Protein AF-0000000076448869 (afdb_homodimer)

Structure (mmCIF, N/CA/C/O backbone):
data_AF-0000000076448869-model_v1
#
loop_
_entity.id
_entity.type
_entity.pdbx_description
1 polymer 'Transmembrane protein 8B'
#
loop_
_atom_site.group_PDB
_atom_site.id
_atom_site.type_symbol
_atom_site.label_atom_id
_atom_site.label_alt_id
_atom_site.label_comp_id
_atom_site.label_asym_id
_atom_site.label_entity_id
_atom_site.label_seq_id
_atom_site.pdbx_PDB_ins_code
_atom_site.Cartn_x
_atom_site.Cartn_y
_atom_site.Cartn_z
_atom_site.occupancy
_atom_site.B_iso_or_equiv
_atom_site.auth_seq_id
_atom_site.auth_comp_id
_atom_site.auth_asym_id
_atom_site.auth_atom_id
_atom_site.pdbx_PDB_model_num
ATOM 1 N N . MET A 1 1 ? 81.25 -2.314 9.625 1 21.94 1 MET A N 1
ATOM 2 C CA . MET A 1 1 ? 81 -1.147 10.484 1 21.94 1 MET A CA 1
ATOM 3 C C . MET A 1 1 ? 79.562 -0.954 10.797 1 21.94 1 MET A C 1
ATOM 5 O O . MET A 1 1 ? 78.75 -0.859 9.891 1 21.94 1 MET A O 1
ATOM 9 N N . GLY A 1 2 ? 79 -1.509 12.008 1 24.66 2 GLY A N 1
ATOM 10 C CA . GLY A 1 2 ? 77.875 -1.874 12.781 1 24.66 2 GLY A CA 1
ATOM 11 C C . GLY A 1 2 ? 77.125 -0.675 13.32 1 24.66 2 GLY A C 1
ATOM 12 O O . GLY A 1 2 ? 77.625 0.064 14.164 1 24.66 2 GLY A O 1
ATOM 13 N N . PHE A 1 3 ? 76.375 0.107 12.383 1 25.16 3 PHE A N 1
ATOM 14 C CA . PHE A 1 3 ? 75.812 1.431 12.594 1 25.16 3 PHE A CA 1
ATOM 15 C C . PHE A 1 3 ? 74.812 1.417 13.766 1 25.16 3 PHE A C 1
ATOM 17 O O . PHE A 1 3 ? 73.938 0.539 13.852 1 25.16 3 PHE A O 1
ATOM 24 N N . ASN A 1 4 ? 75.125 2.025 14.953 1 22.28 4 ASN A N 1
ATOM 25 C CA . ASN A 1 4 ? 74.75 2.227 16.344 1 22.28 4 ASN A CA 1
ATOM 26 C C . ASN A 1 4 ? 73.5 3.025 16.469 1 22.28 4 ASN A C 1
ATOM 28 O O . ASN A 1 4 ? 73.5 4.258 16.484 1 22.28 4 ASN A O 1
ATOM 32 N N . LEU A 1 5 ? 72.375 2.801 15.703 1 22 5 LEU A N 1
ATOM 33 C CA . LEU A 1 5 ? 71.188 3.703 15.586 1 22 5 LEU A CA 1
ATOM 34 C C . LEU A 1 5 ? 70.438 3.762 16.891 1 22 5 LEU A C 1
ATOM 36 O O . LEU A 1 5 ? 69.312 3.219 16.984 1 22 5 LEU A O 1
ATOM 40 N N . ILE A 1 6 ? 70.938 3.512 18.203 1 23.3 6 ILE A N 1
ATOM 41 C CA . ILE A 1 6 ? 70.188 3.086 19.391 1 23.3 6 ILE A CA 1
ATOM 42 C C . ILE A 1 6 ? 69.5 4.293 20.031 1 23.3 6 ILE A C 1
ATOM 44 O O . ILE A 1 6 ? 68.688 4.141 20.953 1 23.3 6 ILE A O 1
ATOM 48 N N . LEU A 1 7 ? 69.875 5.57 19.797 1 21.94 7 LEU A N 1
ATOM 49 C CA . LEU A 1 7 ? 69.938 6.477 20.938 1 21.94 7 LEU A CA 1
ATOM 50 C C . LEU A 1 7 ? 68.562 7.023 21.234 1 21.94 7 LEU A C 1
ATOM 52 O O . LEU A 1 7 ? 68.375 7.695 22.25 1 21.94 7 LEU A O 1
ATOM 56 N N . TRP A 1 8 ? 67.562 7.25 20.297 1 25.33 8 TRP A N 1
ATOM 57 C CA . TRP A 1 8 ? 66.75 8.422 20.516 1 25.33 8 TRP A CA 1
ATOM 58 C C . TRP A 1 8 ? 65.625 8.125 21.516 1 25.33 8 TRP A C 1
ATOM 60 O O . TRP A 1 8 ? 64.5 7.77 21.141 1 25.33 8 TRP A O 1
ATOM 70 N N . CYS A 1 9 ? 65.75 7.27 22.672 1 24.88 9 CYS A N 1
ATOM 71 C CA . CYS A 1 9 ? 64.75 6.746 23.594 1 24.88 9 CYS A CA 1
ATOM 72 C C . CYS A 1 9 ? 64.125 7.855 24.469 1 24.88 9 CYS A C 1
ATOM 74 O O . CYS A 1 9 ? 63.312 7.602 25.328 1 24.88 9 CYS A O 1
ATOM 76 N N . HIS A 1 10 ? 64.875 8.969 24.797 1 25.09 10 HIS A N 1
ATOM 77 C CA . HIS A 1 10 ? 64.688 9.422 26.172 1 25.09 10 HIS A CA 1
ATOM 78 C C . HIS A 1 10 ? 63.375 10.141 26.391 1 25.09 10 HIS A C 1
ATOM 80 O O . HIS A 1 10 ? 62.906 10.227 27.531 1 25.09 10 HIS A O 1
ATOM 86 N N . HIS A 1 11 ? 63.062 11.297 25.75 1 31 11 HIS A N 1
ATOM 87 C CA . HIS A 1 11 ? 62.406 12.32 26.547 1 31 11 HIS A CA 1
ATOM 88 C C . HIS A 1 11 ? 60.906 12.031 26.672 1 31 11 HIS A C 1
ATOM 90 O O . HIS A 1 11 ? 60.188 12.055 25.688 1 31 11 HIS A O 1
ATOM 96 N N . PRO A 1 12 ? 60.469 11.25 27.781 1 34.34 12 PRO A N 1
ATOM 97 C CA . PRO A 1 12 ? 59.125 10.742 28.156 1 34.34 12 PRO A CA 1
ATOM 98 C C . PRO A 1 12 ? 58.125 11.859 28.375 1 34.34 12 PRO A C 1
ATOM 100 O O . PRO A 1 12 ? 56.906 11.594 28.5 1 34.34 12 PRO A O 1
ATOM 103 N N . ASN A 1 13 ? 58.656 13.039 28.75 1 35.62 13 ASN A N 1
ATOM 104 C CA . ASN A 1 13 ? 57.781 13.984 29.406 1 35.62 13 ASN A CA 1
ATOM 105 C C . ASN A 1 13 ? 56.75 14.555 28.422 1 35.62 13 ASN A C 1
ATOM 107 O O . ASN A 1 13 ? 55.844 15.281 28.828 1 35.62 13 ASN A O 1
ATOM 111 N N . LEU A 1 14 ? 57.219 14.625 27.141 1 33.03 14 LEU A N 1
ATOM 112 C CA . LEU A 1 14 ? 56.344 15.352 26.219 1 33.03 14 LEU A CA 1
ATOM 113 C C . LEU A 1 14 ? 55.031 14.609 26.031 1 33.03 14 LEU A C 1
ATOM 115 O O . LEU A 1 14 ? 54.031 15.203 25.609 1 33.03 14 LEU A O 1
ATOM 119 N N . VAL A 1 15 ? 55.125 13.227 26.234 1 35.81 15 VAL A N 1
ATOM 120 C CA . VAL A 1 15 ? 53.938 12.477 25.906 1 35.81 15 VAL A CA 1
ATOM 121 C C . VAL A 1 15 ? 52.844 12.773 26.938 1 35.81 15 VAL A C 1
ATOM 123 O O . VAL A 1 15 ? 51.656 12.773 26.625 1 35.81 15 VAL A O 1
ATOM 126 N N . LEU A 1 16 ? 53.375 13.047 28.203 1 36.34 16 LEU A N 1
ATOM 127 C CA . LEU A 1 16 ? 52.375 13.219 29.234 1 36.34 16 LEU A CA 1
ATOM 128 C C . LEU A 1 16 ? 51.594 14.508 29.016 1 36.34 16 LEU A C 1
ATOM 130 O O . LEU A 1 16 ? 50.375 14.57 29.297 1 36.34 16 LEU A O 1
ATOM 134 N N . SER A 1 17 ? 52.344 15.578 28.578 1 36.19 17 SER A N 1
ATOM 135 C CA . SER A 1 17 ? 51.625 16.844 28.453 1 36.19 17 SER A CA 1
ATOM 136 C C . SER A 1 17 ? 50.531 16.766 27.391 1 36.19 17 SER A C 1
ATOM 138 O O . SER A 1 17 ? 49.531 17.453 27.484 1 36.19 17 SER A O 1
ATOM 140 N N . VAL A 1 18 ? 50.906 16.031 26.297 1 36.81 18 VAL A N 1
ATOM 141 C CA . VAL A 1 18 ? 49.906 15.992 25.234 1 36.81 18 VAL A CA 1
ATOM 142 C C . VAL A 1 18 ? 48.688 15.211 25.719 1 36.81 18 VAL A C 1
ATOM 144 O O . VAL A 1 18 ? 47.562 15.453 25.266 1 36.81 18 VAL A O 1
ATOM 147 N N . LEU A 1 19 ? 48.938 14.219 26.656 1 34.59 19 LEU A N 1
ATOM 148 C CA . LEU A 1 19 ? 47.75 13.484 27.141 1 34.59 19 LEU A CA 1
ATOM 149 C C . LEU A 1 19 ? 46.875 14.375 28 1 34.59 19 LEU A C 1
ATOM 151 O O . LEU A 1 19 ? 45.656 14.203 28.031 1 34.59 19 LEU A O 1
ATOM 155 N N . VAL A 1 20 ? 47.562 15.266 28.844 1 36.88 20 VAL A N 1
ATOM 156 C CA . VAL A 1 20 ? 46.688 16.094 29.703 1 36.88 20 VAL A CA 1
ATOM 157 C C . VAL A 1 20 ? 45.875 17.031 28.844 1 36.88 20 VAL A C 1
ATOM 159 O O . VAL A 1 20 ? 44.688 17.281 29.141 1 36.88 20 VAL A O 1
ATOM 162 N N . LEU A 1 21 ? 46.531 17.625 27.734 1 32.19 21 LEU A N 1
ATOM 163 C CA . LEU A 1 21 ? 45.719 18.562 26.969 1 32.19 21 LEU A CA 1
ATOM 164 C C . LEU A 1 21 ? 44.562 17.844 26.281 1 32.19 21 LEU A C 1
ATOM 166 O O . LEU A 1 21 ? 43.5 18.438 26.062 1 32.19 21 LEU A O 1
ATOM 170 N N . PHE A 1 22 ? 44.844 16.547 25.828 1 33.25 22 PHE A N 1
ATOM 171 C CA . PHE A 1 22 ? 43.719 15.914 25.172 1 33.25 22 PHE A CA 1
ATOM 172 C C . PHE A 1 22 ? 42.594 15.617 26.156 1 33.25 22 PHE A C 1
ATOM 174 O O . PHE A 1 22 ? 41.469 15.367 25.766 1 33.25 22 PHE A O 1
ATOM 181 N N . SER A 1 23 ? 42.969 15.336 27.469 1 31.2 23 SER A N 1
ATOM 182 C CA . SER A 1 23 ? 41.844 15.094 28.375 1 31.2 23 SER A CA 1
ATOM 183 C C . SER A 1 23 ? 41 16.344 28.562 1 31.2 23 SER A C 1
ATOM 185 O O . SER A 1 23 ? 39.875 16.281 29.047 1 31.2 23 SER A O 1
ATOM 187 N N . CYS A 1 24 ? 41.688 17.516 28.625 1 28.83 24 CYS A N 1
ATOM 188 C CA . CYS A 1 24 ? 40.875 18.688 28.938 1 28.83 24 CYS A CA 1
ATOM 189 C C . CYS A 1 24 ? 39.875 18.984 27.812 1 28.83 24 CYS A C 1
ATOM 191 O O . CYS A 1 24 ? 39 19.844 27.953 1 28.83 24 CYS A O 1
ATOM 193 N N . SER A 1 25 ? 40.344 18.703 26.578 1 29.27 25 SER A N 1
ATOM 194 C CA . SER A 1 25 ? 39.406 19.203 25.578 1 29.27 25 SER A CA 1
ATOM 195 C C . SER A 1 25 ? 38.062 18.484 25.641 1 29.27 25 SE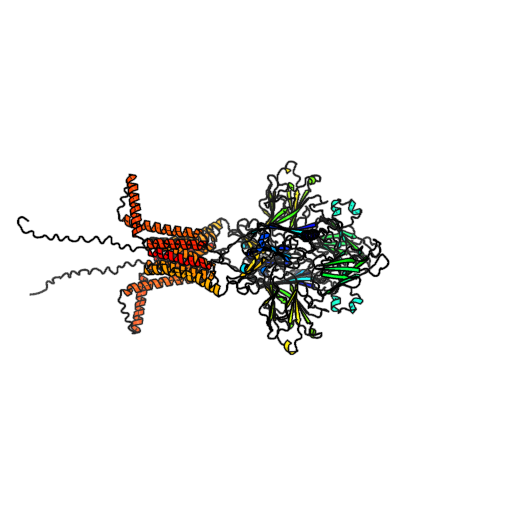R A C 1
ATOM 197 O O . SER A 1 25 ? 37.156 18.781 24.859 1 29.27 25 SER A O 1
ATOM 199 N N . PHE A 1 26 ? 38.094 17.328 26.25 1 27.73 26 PHE A N 1
ATOM 200 C CA . PHE A 1 26 ? 36.781 16.703 26.203 1 27.73 26 PHE A CA 1
ATOM 201 C C . PHE A 1 26 ? 35.812 17.438 27.109 1 27.73 26 PHE A C 1
ATOM 203 O O . PHE A 1 26 ? 34.688 16.953 27.344 1 27.73 26 PHE A O 1
ATOM 210 N N . CYS A 1 27 ? 36.344 18.312 28.016 1 25.72 27 CYS A N 1
ATOM 211 C CA . CYS A 1 27 ? 35.25 18.922 28.75 1 25.72 27 CYS A CA 1
ATOM 212 C C . CYS A 1 27 ? 34.344 19.703 27.828 1 25.72 27 CYS A C 1
ATOM 214 O O . CYS A 1 27 ? 34.594 20.875 27.547 1 25.72 27 CYS A O 1
ATOM 216 N N . LEU A 1 28 ? 34.188 19.312 26.672 1 24.16 28 LEU A N 1
ATOM 217 C CA . LEU A 1 28 ? 33.156 20.078 25.984 1 24.16 28 LEU A CA 1
ATOM 218 C C . LEU A 1 28 ? 32.031 20.469 26.969 1 24.16 28 LEU A C 1
ATOM 220 O O . LEU A 1 28 ? 31.719 19.703 27.891 1 24.16 28 LEU A O 1
ATOM 224 N N . PHE A 1 29 ? 31.734 21.781 26.984 1 25.17 29 PHE A N 1
ATOM 225 C CA . PHE A 1 29 ? 30.75 22.609 27.656 1 25.17 29 PHE A CA 1
ATOM 226 C C . PHE A 1 29 ? 29.375 21.953 27.641 1 25.17 29 PHE A C 1
ATOM 228 O O . PHE A 1 29 ? 28.766 21.781 26.578 1 25.17 29 PHE A O 1
ATOM 235 N N . SER A 1 30 ? 29.219 20.922 28.453 1 25.03 30 SER A N 1
ATOM 236 C CA . SER A 1 30 ? 27.828 20.844 28.859 1 25.03 30 SER A CA 1
ATOM 237 C C . SER A 1 30 ? 27.328 22.172 29.391 1 25.03 30 SER A C 1
ATOM 239 O O . SER A 1 30 ? 27.656 22.562 30.516 1 25.03 30 SER A O 1
ATOM 241 N N . ALA A 1 31 ? 27.609 23.312 28.734 1 26.41 31 ALA A N 1
ATOM 242 C CA . ALA A 1 31 ? 26.844 24.469 29.219 1 26.41 31 ALA A CA 1
ATOM 243 C C . ALA A 1 31 ? 25.438 24.062 29.609 1 26.41 31 ALA A C 1
ATOM 245 O O . ALA A 1 31 ? 24.594 23.781 28.75 1 26.41 31 ALA A O 1
ATOM 246 N N . ASN A 1 32 ? 25.344 23.391 30.703 1 26.11 32 ASN A N 1
ATOM 247 C CA . ASN A 1 32 ? 24.172 23.469 31.562 1 26.11 32 ASN A CA 1
ATOM 248 C C . ASN A 1 32 ? 23.828 24.922 31.906 1 26.11 32 ASN A C 1
ATOM 250 O O . ASN A 1 32 ? 24.297 25.469 32.906 1 26.11 32 ASN A O 1
ATOM 254 N N . ASP A 1 33 ? 24.156 25.953 31.156 1 27.92 33 ASP A N 1
ATOM 255 C CA . ASP A 1 33 ? 23.594 27.203 31.672 1 27.92 33 ASP A CA 1
ATOM 256 C C . ASP A 1 33 ? 22.219 26.969 32.281 1 27.92 33 ASP A C 1
ATOM 258 O O . ASP A 1 33 ? 21.391 26.234 31.719 1 27.92 33 ASP A O 1
ATOM 262 N N . GLU A 1 34 ? 22.172 27.094 33.594 1 27.84 34 GLU A N 1
ATOM 263 C CA . GLU A 1 34 ? 21.031 27.281 34.469 1 27.84 34 GLU A CA 1
ATOM 264 C C . GLU A 1 34 ? 20.016 28.25 33.875 1 27.84 34 GLU A C 1
ATOM 266 O O . GLU A 1 34 ? 20.047 29.453 34.156 1 27.84 34 GLU A O 1
ATOM 271 N N . VAL A 1 35 ? 19.969 28.5 32.656 1 32.06 35 VAL A N 1
ATOM 272 C CA . VAL A 1 35 ? 18.75 29.234 32.312 1 32.06 35 VAL A CA 1
ATOM 273 C C . VAL A 1 35 ? 17.594 28.75 33.188 1 32.06 35 VAL A C 1
ATOM 275 O O . VAL A 1 35 ? 17.547 27.578 33.562 1 32.06 35 VAL A O 1
ATOM 278 N N . GLY A 1 36 ? 16.969 29.625 33.938 1 32.59 36 GLY A N 1
ATOM 279 C CA . GLY A 1 36 ? 15.758 29.406 34.719 1 32.59 36 GLY A CA 1
ATOM 280 C C . GLY A 1 36 ? 14.945 28.219 34.25 1 32.59 36 GLY A C 1
ATOM 281 O O . GLY A 1 36 ? 14.547 28.156 33.062 1 32.59 36 GLY A O 1
ATOM 282 N N . THR A 1 37 ? 15.195 27 34.688 1 38.38 37 THR A N 1
ATOM 283 C CA . THR A 1 37 ? 14.812 25.609 34.5 1 38.38 37 THR A CA 1
ATOM 284 C C . THR A 1 37 ? 13.289 25.469 34.406 1 38.38 37 THR A C 1
ATOM 286 O O . THR A 1 37 ? 12.719 24.547 35 1 38.38 37 THR A O 1
ATOM 289 N N . GLY A 1 38 ? 12.547 26.469 34.531 1 43.28 38 GLY A N 1
ATOM 290 C CA . GLY A 1 38 ? 11.148 26.062 34.5 1 43.28 38 GLY A CA 1
ATOM 291 C C . GLY A 1 38 ? 10.812 25.156 33.344 1 43.28 38 GLY A C 1
ATOM 292 O O . GLY A 1 38 ? 10.906 25.547 32.188 1 43.28 38 GLY A O 1
ATOM 293 N N . GLU A 1 39 ? 11.242 23.859 33.469 1 54.69 39 GLU A N 1
ATOM 294 C CA . GLU A 1 39 ? 10.852 22.828 32.531 1 54.69 39 GLU A CA 1
ATOM 295 C C . GLU A 1 39 ? 9.375 22.938 32.156 1 54.69 39 GLU A C 1
ATOM 297 O O . GLU A 1 39 ? 8.508 22.891 33.031 1 54.69 39 GLU A O 1
ATOM 302 N N . GLY A 1 40 ? 9.164 23.641 31.094 1 62.41 40 GLY A N 1
ATOM 303 C CA . GLY A 1 40 ? 7.797 23.656 30.609 1 62.41 40 GLY A CA 1
ATOM 304 C C . GLY A 1 40 ? 7.219 22.266 30.406 1 62.41 40 GLY A C 1
ATOM 305 O O . GLY A 1 40 ? 7.961 21.281 30.344 1 62.41 40 GLY A O 1
ATOM 306 N N . GLU A 1 41 ? 6.047 22.125 30.703 1 75.44 41 GLU A N 1
ATOM 307 C CA . GLU A 1 41 ? 5.324 20.859 30.562 1 75.44 41 GLU A CA 1
ATOM 308 C C . GLU A 1 41 ? 5.188 20.469 29.094 1 75.44 41 GLU A C 1
ATOM 310 O O . GLU A 1 41 ? 4.93 21.312 28.234 1 75.44 41 GLU A O 1
ATOM 315 N N . THR A 1 42 ? 5.789 19.281 28.797 1 84.44 42 THR A N 1
ATOM 316 C CA . THR A 1 42 ? 5.637 18.734 27.453 1 84.44 42 THR A CA 1
ATOM 317 C C . THR A 1 42 ? 4.574 17.641 27.438 1 84.44 42 THR A C 1
ATOM 319 O O . THR A 1 42 ? 4.23 17.078 28.484 1 84.44 42 THR A O 1
ATOM 322 N N . PHE A 1 43 ? 3.936 17.531 26.312 1 85.25 43 PHE A N 1
ATOM 323 C CA . PHE A 1 43 ? 3.033 16.406 26.125 1 85.25 43 PHE A CA 1
ATOM 324 C C . PHE A 1 43 ? 3.436 15.578 24.906 1 85.25 43 PHE A C 1
ATOM 326 O O . PHE A 1 43 ? 4.145 16.078 24.031 1 85.25 43 PHE A O 1
ATOM 333 N N . THR A 1 44 ? 3.061 14.297 24.938 1 89.56 44 THR A N 1
ATOM 334 C CA . THR A 1 44 ? 3.41 13.398 23.844 1 89.56 44 THR A CA 1
ATOM 335 C C . THR A 1 44 ? 2.406 13.516 22.703 1 89.56 44 THR A C 1
ATOM 337 O O . THR A 1 44 ? 1.201 13.367 22.906 1 89.56 44 THR A O 1
ATOM 340 N N . VAL A 1 45 ? 2.939 13.891 21.562 1 90.38 45 VAL A N 1
ATOM 341 C CA . VAL A 1 45 ? 2.107 14.016 20.359 1 90.38 45 VAL A CA 1
ATOM 342 C C . VAL A 1 45 ? 1.876 12.633 19.75 1 90.38 45 VAL A C 1
ATOM 344 O O . VAL A 1 45 ? 0.752 12.305 19.359 1 90.38 45 VAL A O 1
ATOM 347 N N . SER A 1 46 ? 2.912 11.898 19.625 1 92.62 46 SER A N 1
ATOM 348 C CA . SER A 1 46 ? 2.832 10.547 19.078 1 92.62 46 SER A CA 1
ATOM 349 C C . SER A 1 46 ? 3.891 9.641 19.703 1 92.62 46 SER A C 1
ATOM 351 O O . SER A 1 46 ? 4.98 10.102 20.047 1 92.62 46 SER A O 1
ATOM 353 N N . SER A 1 47 ? 3.5 8.438 19.938 1 94.06 47 SER A N 1
ATOM 354 C CA . SER A 1 47 ? 4.398 7.426 20.484 1 94.06 47 SER A CA 1
ATOM 355 C C . SER A 1 47 ? 4.176 6.07 19.828 1 94.06 47 SER A C 1
ATOM 357 O O . SER A 1 47 ? 3.088 5.5 19.922 1 94.06 47 SER A O 1
ATOM 359 N N . PHE A 1 48 ? 5.242 5.555 19.203 1 95.5 48 PHE A N 1
ATOM 360 C CA . PHE A 1 48 ? 5.145 4.305 18.453 1 95.5 48 PHE A CA 1
ATOM 361 C C . PHE A 1 48 ? 6.176 3.297 18.953 1 95.5 48 PHE A C 1
ATOM 363 O O . PHE A 1 48 ? 7.32 3.658 19.234 1 95.5 48 PHE A O 1
ATOM 370 N N . ARG A 1 49 ? 5.75 2.133 19.156 1 94.12 49 ARG A N 1
ATOM 371 C CA . ARG A 1 49 ? 6.656 1.006 19.359 1 94.12 49 ARG A CA 1
ATOM 372 C C . ARG A 1 49 ? 6.523 -0.009 18.219 1 94.12 49 ARG A C 1
ATOM 374 O O . ARG A 1 49 ? 5.422 -0.477 17.938 1 94.12 49 ARG A O 1
ATOM 381 N N . TYR A 1 50 ? 7.586 -0.309 17.609 1 94.75 50 TYR A N 1
ATOM 382 C CA . TYR A 1 50 ? 7.598 -1.264 16.5 1 94.75 50 TYR A CA 1
ATOM 383 C C . TYR A 1 50 ? 8.055 -2.639 16.969 1 94.75 50 TYR A C 1
ATOM 385 O O . TYR A 1 50 ? 9 -2.748 17.766 1 94.75 50 TYR A O 1
ATOM 393 N N . PRO A 1 51 ? 7.336 -3.662 16.547 1 91.62 51 PRO A N 1
ATOM 394 C CA . PRO A 1 51 ? 7.723 -5.016 16.953 1 91.62 51 PRO A CA 1
ATOM 395 C C . PRO A 1 51 ? 9.031 -5.473 16.328 1 91.62 51 PRO A C 1
ATOM 397 O O . PRO A 1 51 ? 9.578 -4.793 15.453 1 91.62 51 PRO A O 1
ATOM 400 N N . ALA A 1 52 ? 9.516 -6.586 16.844 1 93.81 52 ALA A N 1
ATOM 401 C CA . ALA A 1 52 ? 10.742 -7.152 16.297 1 93.81 52 ALA A CA 1
ATOM 402 C C . ALA A 1 52 ? 10.602 -7.445 14.812 1 93.81 52 ALA A C 1
ATOM 404 O O . ALA A 1 52 ? 9.711 -8.188 14.406 1 93.81 52 ALA A O 1
ATOM 405 N N . THR A 1 53 ? 11.414 -6.762 14.023 1 93.88 53 THR A N 1
ATOM 406 C CA . THR A 1 53 ? 11.422 -6.918 12.57 1 93.88 53 THR A CA 1
ATOM 407 C C . THR A 1 53 ? 12.75 -7.508 12.102 1 93.88 53 THR A C 1
ATOM 409 O O . THR A 1 53 ? 13.82 -6.977 12.414 1 93.88 53 THR A O 1
ATOM 412 N N . ARG A 1 54 ? 12.609 -8.531 11.391 1 95.62 54 ARG A N 1
ATOM 413 C CA . ARG A 1 54 ? 13.797 -9.211 10.867 1 95.62 54 ARG A CA 1
ATOM 414 C C . ARG A 1 54 ? 14.117 -8.75 9.453 1 95.62 54 ARG A C 1
ATOM 416 O O . ARG A 1 54 ? 13.242 -8.75 8.586 1 95.62 54 ARG A O 1
ATOM 423 N N . LEU A 1 55 ? 15.297 -8.297 9.219 1 96.31 55 LEU A N 1
ATOM 424 C CA . LEU A 1 55 ? 15.789 -7.934 7.895 1 96.31 55 LEU A CA 1
ATOM 425 C C . LEU A 1 55 ? 16.734 -9 7.355 1 96.31 55 LEU A C 1
ATOM 427 O O . LEU A 1 55 ? 17.812 -9.227 7.918 1 96.31 55 LEU A O 1
ATOM 431 N N . ARG A 1 56 ? 16.406 -9.703 6.191 1 95 56 ARG A N 1
ATOM 432 C CA . ARG A 1 56 ? 17.25 -10.672 5.492 1 95 56 ARG A CA 1
ATOM 433 C C . ARG A 1 56 ? 18.375 -9.969 4.75 1 95 56 ARG A C 1
ATOM 435 O O . ARG A 1 56 ? 18.422 -8.742 4.688 1 95 56 ARG A O 1
ATOM 442 N N . PRO A 1 57 ? 19.188 -10.742 4.16 1 93.44 57 PRO A N 1
ATOM 443 C CA . PRO A 1 57 ? 20.281 -10.117 3.404 1 93.44 57 PRO A CA 1
ATOM 444 C C . PRO A 1 57 ? 19.781 -9.227 2.27 1 93.44 57 PRO A C 1
ATOM 446 O O . PRO A 1 57 ? 18.906 -9.641 1.503 1 93.44 57 PRO A O 1
ATOM 449 N N . PHE A 1 58 ? 20.266 -8.016 2.211 1 93.12 58 PHE A N 1
ATOM 450 C CA . PHE A 1 58 ? 20.031 -7.035 1.154 1 93.12 58 PHE A CA 1
ATOM 451 C C . PHE A 1 58 ? 18.672 -6.363 1.329 1 93.12 58 PHE A C 1
ATOM 453 O O . PHE A 1 58 ? 18.25 -5.586 0.473 1 93.12 58 PHE A O 1
ATOM 460 N N . ASP A 1 59 ? 18.047 -6.691 2.465 1 94.75 59 ASP A N 1
ATOM 461 C CA . ASP A 1 59 ? 16.734 -6.09 2.713 1 94.75 59 ASP A CA 1
ATOM 462 C C . ASP A 1 59 ? 16.875 -4.664 3.246 1 94.75 59 ASP A C 1
ATOM 464 O O . ASP A 1 59 ? 17.953 -4.27 3.688 1 94.75 59 ASP A O 1
ATOM 468 N N . LEU A 1 60 ? 15.859 -3.945 3.115 1 95.56 60 LEU A N 1
ATOM 469 C CA . LEU A 1 60 ? 15.781 -2.598 3.672 1 95.56 60 LEU A CA 1
ATOM 470 C C . LEU A 1 60 ? 14.406 -2.344 4.289 1 95.56 60 LEU A C 1
ATOM 472 O O . LEU A 1 60 ? 13.422 -2.971 3.898 1 95.56 60 LEU A O 1
ATOM 476 N N . ARG A 1 61 ? 14.367 -1.534 5.316 1 96.69 61 ARG A N 1
ATOM 477 C CA . ARG A 1 61 ? 13.125 -1.09 5.945 1 96.69 61 ARG A CA 1
ATOM 478 C C . ARG A 1 61 ? 13.203 0.385 6.324 1 96.69 61 ARG A C 1
ATOM 480 O O . ARG A 1 61 ? 14.211 0.84 6.867 1 96.69 61 ARG A O 1
ATOM 487 N N . TYR A 1 62 ? 12.195 1.105 5.957 1 97 62 TYR A N 1
ATOM 488 C CA . TYR A 1 62 ? 12.117 2.512 6.336 1 97 62 TYR A CA 1
ATOM 489 C C . TYR A 1 62 ? 11.125 2.719 7.473 1 97 62 TYR A C 1
ATOM 491 O O . TYR A 1 62 ? 10.117 2.016 7.559 1 97 62 TYR A O 1
ATOM 499 N N . ILE A 1 63 ? 11.398 3.654 8.352 1 97 63 ILE A N 1
ATOM 500 C CA . ILE A 1 63 ? 10.477 4.168 9.359 1 97 63 ILE A CA 1
ATOM 501 C C . ILE A 1 63 ? 10.203 5.648 9.102 1 97 63 ILE A C 1
ATOM 503 O O . ILE A 1 63 ? 11.133 6.457 9.047 1 97 63 ILE A O 1
ATOM 507 N N . ARG A 1 64 ? 8.984 5.945 8.891 1 96.19 64 ARG A N 1
ATOM 508 C CA . ARG A 1 64 ? 8.578 7.332 8.688 1 96.19 64 ARG A CA 1
ATOM 509 C C . ARG A 1 64 ? 8.133 7.973 9.992 1 96.19 64 ARG A C 1
ATOM 511 O O . ARG A 1 64 ? 7.359 7.383 10.75 1 96.19 64 ARG A O 1
ATOM 518 N N . VAL A 1 65 ? 8.594 9.172 10.281 1 95.81 65 VAL A N 1
ATOM 519 C CA . VAL A 1 65 ? 8.211 9.922 11.477 1 95.81 65 VAL A CA 1
ATOM 520 C C . VAL A 1 65 ? 7.711 11.305 11.07 1 95.81 65 VAL A C 1
ATOM 522 O O . VAL A 1 65 ? 8.406 12.047 10.383 1 95.81 65 VAL A O 1
ATOM 525 N N . ASP A 1 66 ? 6.574 11.633 11.484 1 94.38 66 ASP A N 1
ATOM 526 C CA . ASP A 1 66 ? 5.992 12.945 11.211 1 94.38 66 ASP A CA 1
ATOM 527 C C . ASP A 1 66 ? 6.191 13.891 12.398 1 94.38 66 ASP A C 1
ATOM 529 O O . ASP A 1 66 ? 5.77 13.594 13.516 1 94.38 66 ASP A O 1
ATOM 533 N N . LEU A 1 67 ? 6.797 15 12.148 1 93.69 67 LEU A N 1
ATOM 534 C CA . LEU A 1 67 ? 7.031 16.031 13.156 1 93.69 67 LEU A CA 1
ATOM 535 C C . LEU A 1 67 ? 6.18 17.266 12.883 1 93.69 67 LEU A C 1
ATOM 537 O O . LEU A 1 67 ? 6.406 17.969 11.898 1 93.69 67 LEU A O 1
ATOM 541 N N . PRO A 1 68 ? 5.266 17.531 13.703 1 89.25 68 PRO A N 1
ATOM 542 C CA . PRO A 1 68 ? 4.496 18.766 13.516 1 89.25 68 PRO A CA 1
ATOM 543 C C . PRO A 1 68 ? 5.332 20.016 13.719 1 89.25 68 PRO A C 1
ATOM 545 O O . PRO A 1 68 ? 6.402 19.969 14.328 1 89.25 68 PRO A O 1
ATOM 548 N N . PRO A 1 69 ? 4.867 21.156 13.188 1 84.56 69 PRO A N 1
ATOM 549 C CA . PRO A 1 69 ? 5.652 22.391 13.281 1 84.56 69 PRO A CA 1
ATOM 550 C C . PRO A 1 69 ? 5.875 22.828 14.727 1 84.56 69 PRO A C 1
ATOM 552 O O . PRO A 1 69 ? 6.824 23.562 15.016 1 84.56 69 PRO A O 1
ATOM 555 N N . TRP A 1 70 ? 5.066 22.375 15.672 1 83.5 70 TRP A N 1
ATOM 556 C CA . TRP A 1 70 ? 5.164 22.844 17.062 1 83.5 70 TRP A CA 1
ATOM 557 C C . TRP A 1 70 ? 5.816 21.781 17.938 1 83.5 70 TRP A C 1
ATOM 559 O O . TRP A 1 70 ? 5.723 21.844 19.172 1 83.5 70 TRP A O 1
ATOM 569 N N . PHE A 1 71 ? 6.516 20.797 17.359 1 90.12 71 PHE A N 1
ATOM 570 C CA . PHE A 1 71 ? 7.137 19.75 18.172 1 90.12 71 PHE A CA 1
ATOM 571 C C . PHE A 1 71 ? 8.312 20.297 18.953 1 90.12 71 PHE A C 1
ATOM 573 O O . PHE A 1 71 ? 8.883 21.328 18.594 1 90.12 71 PHE A O 1
ATOM 580 N N . SER A 1 72 ? 8.68 19.641 20.016 1 89.88 72 SER A N 1
ATOM 581 C CA . SER A 1 72 ? 9.805 20.062 20.844 1 89.88 72 SER A CA 1
ATOM 582 C C . SER A 1 72 ? 10.977 19.094 20.734 1 89.88 72 SER A C 1
ATOM 584 O O . SER A 1 72 ? 12.125 19.5 20.594 1 89.88 72 SER A O 1
ATOM 586 N N . ALA A 1 73 ? 10.586 17.812 20.781 1 91.12 73 ALA A N 1
ATOM 587 C CA . ALA A 1 73 ? 11.672 16.828 20.766 1 91.12 73 ALA A CA 1
ATOM 588 C C . ALA A 1 73 ? 11.219 15.523 20.109 1 91.12 73 ALA A C 1
ATOM 590 O O . ALA A 1 73 ? 10.039 15.18 20.141 1 91.12 73 ALA A O 1
ATOM 591 N N . LEU A 1 74 ? 12.18 14.875 19.5 1 93.25 74 LEU A N 1
ATOM 592 C CA . LEU A 1 74 ? 12.023 13.539 18.938 1 93.25 74 LEU A CA 1
ATOM 593 C C . LEU A 1 74 ? 12.938 12.547 19.641 1 93.25 74 LEU A C 1
ATOM 595 O O . LEU A 1 74 ? 14.156 12.742 19.703 1 93.25 74 LEU A O 1
ATOM 599 N N . SER A 1 75 ? 12.375 11.523 20.25 1 93.12 75 SER A N 1
ATOM 600 C CA . SER A 1 75 ? 13.148 10.484 20.922 1 93.12 75 SER A CA 1
ATOM 601 C C . SER A 1 75 ? 13.117 9.172 20.141 1 93.12 75 SER A C 1
ATOM 603 O O . SER A 1 75 ? 12.047 8.672 19.812 1 93.12 75 SER A O 1
ATOM 605 N N . ILE A 1 76 ? 14.289 8.633 19.891 1 94.25 76 ILE A N 1
ATOM 606 C CA . ILE A 1 76 ? 14.422 7.379 19.156 1 94.25 76 ILE A CA 1
ATOM 607 C C . ILE A 1 76 ? 15.211 6.371 19.984 1 94.25 76 ILE A C 1
ATOM 609 O O . ILE A 1 76 ? 16.312 6.676 20.469 1 94.25 76 ILE A O 1
ATOM 613 N N . ALA A 1 77 ? 14.648 5.246 20.234 1 94.5 77 ALA A N 1
ATOM 614 C CA . ALA A 1 77 ? 15.328 4.125 20.875 1 94.5 77 ALA A CA 1
ATOM 615 C C . ALA A 1 77 ? 15.242 2.865 20.031 1 94.5 77 ALA A C 1
ATOM 617 O O . ALA A 1 77 ? 14.148 2.361 19.766 1 94.5 77 ALA A O 1
ATOM 618 N N . LEU A 1 78 ? 16.406 2.371 19.625 1 94.44 78 LEU A N 1
ATOM 619 C CA . LEU A 1 78 ? 16.469 1.181 18.781 1 94.44 78 LEU A CA 1
ATOM 620 C C . LEU A 1 78 ? 17.312 0.096 19.438 1 94.44 78 LEU A C 1
ATOM 622 O O . LEU A 1 78 ? 18.438 0.357 19.859 1 94.44 78 LEU A O 1
ATOM 626 N N . ASN A 1 79 ? 16.734 -1.088 19.547 1 95.12 79 ASN A N 1
ATOM 627 C CA . ASN A 1 79 ? 17.438 -2.271 20.016 1 95.12 79 ASN A CA 1
ATOM 628 C C . ASN A 1 79 ? 17.547 -3.338 18.938 1 95.12 79 ASN A C 1
ATOM 630 O O . ASN A 1 79 ? 16.547 -3.68 18.297 1 95.12 79 ASN A O 1
ATOM 634 N N . SER A 1 80 ? 18.75 -3.793 18.672 1 94.88 80 SER A N 1
ATOM 635 C CA . SER A 1 80 ? 18.969 -4.809 17.656 1 94.88 80 SER A CA 1
ATOM 636 C C . SER A 1 80 ? 19.797 -5.973 18.203 1 94.88 80 SER A C 1
ATOM 638 O O . SER A 1 80 ? 20.312 -5.91 19.312 1 94.88 80 SER A O 1
ATOM 640 N N . ASP A 1 81 ? 19.844 -7.078 17.469 1 94.31 81 ASP A N 1
ATOM 641 C CA . ASP A 1 81 ? 20.625 -8.242 17.859 1 94.31 81 ASP A CA 1
ATOM 642 C C . ASP A 1 81 ? 21.984 -8.258 17.141 1 94.31 81 ASP A C 1
ATOM 644 O O . ASP A 1 81 ? 22.656 -9.281 17.125 1 94.31 81 ASP A O 1
ATOM 648 N N . VAL A 1 82 ? 22.297 -7.133 16.562 1 90.31 82 VAL A N 1
ATOM 649 C CA . VAL A 1 82 ? 23.578 -7.02 15.891 1 90.31 82 VAL A CA 1
ATOM 650 C C . VAL A 1 82 ? 24.703 -6.977 16.922 1 90.31 82 VAL A C 1
ATOM 652 O O . VAL A 1 82 ? 24.656 -6.18 17.859 1 90.31 82 VAL A O 1
ATOM 655 N N . ASP A 1 83 ? 25.625 -7.895 16.875 1 81.69 83 ASP A N 1
ATOM 656 C CA . ASP A 1 83 ? 26.766 -7.945 17.766 1 81.69 83 ASP A CA 1
ATOM 657 C C . ASP A 1 83 ? 28.062 -7.633 17.016 1 81.69 83 ASP A C 1
ATOM 659 O O . ASP A 1 83 ? 28.859 -8.531 16.75 1 81.69 83 ASP A O 1
ATOM 663 N N . LEU A 1 84 ? 28.062 -6.477 16.484 1 76.19 84 LEU A N 1
ATOM 664 C CA . LEU A 1 84 ? 29.281 -6.117 15.766 1 76.19 84 LEU A CA 1
ATOM 665 C C . LEU A 1 84 ? 30.266 -5.383 16.672 1 76.19 84 LEU A C 1
ATOM 667 O O . LEU A 1 84 ? 29.875 -4.473 17.406 1 76.19 84 LEU A O 1
ATOM 671 N N . ASP A 1 85 ? 31.406 -6.023 16.906 1 68.19 85 ASP A N 1
ATOM 672 C CA . ASP A 1 85 ? 32.469 -5.352 17.641 1 68.19 85 ASP A CA 1
ATOM 673 C C . ASP A 1 85 ? 32.969 -4.121 16.875 1 68.19 85 ASP A C 1
ATOM 675 O O . ASP A 1 85 ? 33.219 -4.188 15.672 1 68.19 85 ASP A O 1
ATOM 679 N N . VAL A 1 86 ? 32.875 -3 17.453 1 62.34 86 VAL A N 1
ATOM 680 C CA . VAL A 1 86 ? 33.25 -1.713 16.875 1 62.34 86 VAL A CA 1
ATOM 681 C C . VAL A 1 86 ? 34.656 -1.815 16.25 1 62.34 86 VAL A C 1
ATOM 683 O O . VAL A 1 86 ? 34.906 -1.22 15.203 1 62.34 86 VAL A O 1
ATOM 686 N N . SER A 1 87 ? 35.531 -2.619 16.828 1 63 87 SER A N 1
ATOM 687 C CA . SER A 1 87 ? 36.906 -2.729 16.328 1 63 87 SER A CA 1
ATOM 688 C C . SER A 1 87 ? 36.969 -3.52 15.023 1 63 87 SER A C 1
ATOM 690 O O . SER A 1 87 ? 37.906 -3.367 14.234 1 63 87 SER A O 1
ATOM 692 N N . ARG A 1 88 ? 35.938 -4.148 14.773 1 65.69 88 ARG A N 1
ATOM 693 C CA . ARG A 1 88 ? 36 -5.004 13.594 1 65.69 88 ARG A CA 1
ATOM 694 C C . ARG A 1 88 ? 35.094 -4.461 12.477 1 65.69 88 ARG A C 1
ATOM 696 O O . ARG A 1 88 ? 34.875 -5.137 11.469 1 65.69 88 ARG A O 1
ATOM 703 N N . ILE A 1 89 ? 34.5 -3.361 12.664 1 75.75 89 ILE A N 1
ATOM 704 C CA . ILE A 1 89 ? 33.562 -2.822 11.68 1 75.75 89 ILE A CA 1
ATOM 705 C C . ILE A 1 89 ? 34.281 -2.527 10.375 1 75.75 89 ILE A C 1
ATOM 707 O O . ILE A 1 89 ? 33.719 -2.688 9.289 1 75.75 89 ILE A O 1
ATOM 711 N N . GLU A 1 90 ? 35.5 -2.223 10.477 1 73.19 90 GLU A N 1
ATOM 712 C CA . GLU A 1 90 ? 36.25 -1.881 9.281 1 73.19 90 GLU A CA 1
ATOM 713 C C . GLU A 1 90 ? 36.562 -3.121 8.438 1 73.19 90 GLU A C 1
ATOM 715 O O . GLU A 1 90 ? 36.812 -3.016 7.238 1 73.19 90 GLU A O 1
ATOM 720 N N . ARG A 1 91 ? 36.406 -4.297 9.031 1 76.38 91 ARG A N 1
ATOM 721 C CA . ARG A 1 91 ? 36.75 -5.512 8.305 1 76.38 91 ARG A CA 1
ATOM 722 C C . ARG A 1 91 ? 35.531 -6.098 7.602 1 76.38 91 ARG A C 1
ATOM 724 O O . ARG A 1 91 ? 35.656 -6.973 6.742 1 76.38 91 ARG A O 1
ATOM 731 N N . VAL A 1 92 ? 34.406 -5.617 7.988 1 82.31 92 VAL A N 1
ATOM 732 C CA . VAL A 1 92 ? 33.188 -6.164 7.395 1 82.31 92 VAL A CA 1
ATOM 733 C C . VAL A 1 92 ? 32.875 -5.445 6.082 1 82.31 92 VAL A C 1
ATOM 735 O O . VAL A 1 92 ? 32.875 -4.211 6.031 1 82.31 92 VAL A O 1
ATOM 738 N N . PRO A 1 93 ? 32.719 -6.262 5.102 1 85.56 93 PRO A N 1
ATOM 739 C CA . PRO A 1 93 ? 32.375 -5.625 3.828 1 85.56 93 PRO A CA 1
ATOM 740 C C . PRO A 1 93 ? 31.078 -4.836 3.895 1 85.56 93 PRO A C 1
ATOM 742 O O . PRO A 1 93 ? 30.141 -5.242 4.59 1 85.56 93 PRO A O 1
ATOM 745 N N . MET A 1 94 ? 30.984 -3.793 3.146 1 86.19 94 MET A N 1
ATOM 746 C CA . MET A 1 94 ? 29.812 -2.908 3.145 1 86.19 94 MET A CA 1
ATOM 747 C C . MET A 1 94 ? 28.578 -3.641 2.648 1 86.19 94 MET A C 1
ATOM 749 O O . MET A 1 94 ? 27.453 -3.311 3.043 1 86.19 94 MET A O 1
ATOM 753 N N . SER A 1 95 ? 28.781 -4.652 1.893 1 86.31 95 SER A N 1
ATOM 754 C CA . SER A 1 95 ? 27.672 -5.383 1.294 1 86.31 95 SER A CA 1
ATOM 755 C C . SER A 1 95 ? 26.953 -6.25 2.328 1 86.31 95 SER A C 1
ATOM 757 O O . SER A 1 95 ? 25.844 -6.715 2.094 1 86.31 95 SER A O 1
ATOM 759 N N . THR A 1 96 ? 27.516 -6.461 3.436 1 89.12 96 THR A N 1
ATOM 760 C CA . THR A 1 96 ? 26.891 -7.285 4.465 1 89.12 96 THR A CA 1
ATOM 761 C C . THR A 1 96 ? 26.781 -6.52 5.781 1 89.12 96 THR A C 1
ATOM 763 O O . THR A 1 96 ? 26.328 -7.066 6.789 1 89.12 96 THR A O 1
ATOM 766 N N . LEU A 1 97 ? 27.188 -5.277 5.793 1 90.06 97 LEU A N 1
ATOM 767 C CA . LEU A 1 97 ? 27.203 -4.48 7.016 1 90.06 97 LEU A CA 1
ATOM 768 C C . LEU A 1 97 ? 25.828 -3.879 7.285 1 90.06 97 LEU A C 1
ATOM 770 O O . LEU A 1 97 ? 25.266 -3.186 6.434 1 90.06 97 LEU A O 1
ATOM 774 N N . PRO A 1 98 ? 25.25 -4.191 8.445 1 92.88 98 PRO A N 1
ATOM 775 C CA . PRO A 1 98 ? 24 -3.512 8.805 1 92.88 98 PRO A CA 1
ATOM 776 C C . PRO A 1 98 ? 24.203 -2.021 9.07 1 92.88 98 PRO A C 1
ATOM 778 O O . PRO A 1 98 ? 25.109 -1.634 9.805 1 92.88 98 PRO A O 1
ATOM 781 N N . ILE A 1 99 ? 23.422 -1.195 8.461 1 91.69 99 ILE A N 1
ATOM 782 C CA . ILE A 1 99 ? 23.578 0.253 8.516 1 91.69 99 ILE A CA 1
ATOM 783 C C . ILE A 1 99 ? 22.234 0.913 8.836 1 91.69 99 ILE A C 1
ATOM 785 O O . ILE A 1 99 ? 21.188 0.423 8.422 1 91.69 99 ILE A O 1
ATOM 789 N N . ILE A 1 100 ? 22.297 2.018 9.586 1 92.31 100 ILE A N 1
ATOM 790 C CA . ILE A 1 100 ? 21.125 2.85 9.867 1 92.31 100 ILE A CA 1
ATOM 791 C C . ILE A 1 100 ? 21.359 4.262 9.328 1 92.31 100 ILE A C 1
ATOM 793 O O . ILE A 1 100 ? 22.438 4.832 9.523 1 92.31 100 ILE A O 1
ATOM 797 N N . CYS A 1 101 ? 20.406 4.801 8.625 1 92.06 101 CYS A N 1
ATOM 798 C CA . CYS A 1 101 ? 20.531 6.125 8.023 1 92.06 101 CYS A CA 1
ATOM 799 C C . CYS A 1 101 ? 19.359 7.016 8.414 1 92.06 101 CYS A C 1
ATOM 801 O O . CYS A 1 101 ? 18.25 6.523 8.656 1 92.06 101 CYS A O 1
ATOM 803 N N . PHE A 1 102 ? 19.625 8.344 8.508 1 90.62 102 PHE A N 1
ATOM 804 C CA . PHE A 1 102 ? 18.625 9.344 8.82 1 90.62 102 PHE A CA 1
ATOM 805 C C . PHE A 1 102 ? 18.594 10.438 7.758 1 90.62 102 PHE A C 1
ATOM 807 O O . PHE A 1 102 ? 19.641 10.914 7.32 1 90.62 102 PHE A O 1
ATOM 814 N N . ARG A 1 103 ? 17.406 10.742 7.332 1 90.25 103 ARG A N 1
ATOM 815 C CA . ARG A 1 103 ? 17.281 11.805 6.34 1 90.25 103 ARG A CA 1
ATOM 816 C C . ARG A 1 103 ? 15.977 12.586 6.535 1 90.25 103 ARG A C 1
ATOM 818 O O . ARG A 1 103 ? 14.938 12 6.824 1 90.25 103 ARG A O 1
ATOM 825 N N . ASP A 1 104 ? 16.078 13.852 6.293 1 89.31 104 ASP A N 1
ATOM 826 C CA . ASP A 1 104 ? 14.93 14.742 6.402 1 89.31 104 ASP A CA 1
ATOM 827 C C . ASP A 1 104 ? 14.203 14.875 5.062 1 89.31 104 ASP A C 1
ATOM 829 O O . ASP A 1 104 ? 14.844 15.078 4.027 1 89.31 104 ASP A O 1
ATOM 833 N N . GLY A 1 105 ? 12.922 14.68 5.078 1 90.06 105 GLY A N 1
ATOM 834 C CA . GLY A 1 105 ? 12.078 15.016 3.941 1 90.06 105 GLY A CA 1
ATOM 835 C C . GLY A 1 105 ? 11.828 13.844 3.014 1 90.06 105 GLY A C 1
ATOM 836 O O . GLY A 1 105 ? 10.812 13.805 2.314 1 90.06 105 GLY A O 1
ATOM 837 N N . SER A 1 106 ? 12.789 12.906 2.883 1 92.38 106 SER A N 1
ATOM 838 C CA . SER A 1 106 ? 12.656 11.758 1.996 1 92.38 106 SER A CA 1
ATOM 839 C C . SER A 1 106 ? 13.469 10.57 2.502 1 92.38 106 SER A C 1
ATOM 841 O O . SER A 1 106 ? 14.328 10.727 3.371 1 92.38 106 SER A O 1
ATOM 843 N N . PRO A 1 107 ? 13.148 9.359 1.984 1 93.38 107 PRO A N 1
ATOM 844 C CA . PRO A 1 107 ? 13.898 8.188 2.439 1 93.38 107 PRO A CA 1
ATOM 845 C C . PRO A 1 107 ? 15.383 8.273 2.09 1 93.38 107 PRO A C 1
ATOM 847 O O . PRO A 1 107 ? 15.742 8.781 1.025 1 93.38 107 PRO A O 1
ATOM 850 N N . PRO A 1 108 ? 16.219 7.785 3.018 1 92 108 PRO A N 1
ATOM 851 C CA . PRO A 1 108 ? 17.656 7.754 2.719 1 92 108 PRO A CA 1
ATOM 852 C C . PRO A 1 108 ? 18.016 6.734 1.643 1 92 108 PRO A C 1
ATOM 854 O O . PRO A 1 108 ? 17.312 5.738 1.473 1 92 108 PRO A O 1
ATOM 857 N N . LEU A 1 109 ? 19.031 7.047 0.912 1 88.06 109 LEU A N 1
ATOM 858 C CA . LEU A 1 109 ? 19.562 6.18 -0.132 1 88.06 109 LEU A CA 1
ATOM 859 C C . LEU A 1 109 ? 21.094 6.121 -0.067 1 88.06 109 LEU A C 1
ATOM 861 O O . LEU A 1 109 ? 21.781 6.754 -0.876 1 88.06 109 LEU A O 1
ATOM 865 N N . PRO A 1 110 ? 21.547 5.309 0.81 1 84.88 110 PRO A N 1
ATOM 866 C CA . PRO A 1 110 ? 23 5.293 0.996 1 84.88 110 PRO A CA 1
ATOM 867 C C . PRO A 1 110 ? 23.75 4.746 -0.221 1 84.88 110 PRO A C 1
ATOM 869 O O . PRO A 1 110 ? 24.938 4.992 -0.377 1 84.88 110 PRO A O 1
ATOM 872 N N . ASP A 1 111 ? 23.125 3.984 -1.01 1 76.75 111 ASP A N 1
ATOM 873 C CA . ASP A 1 111 ? 23.781 3.43 -2.193 1 76.75 111 ASP A CA 1
ATOM 874 C C . ASP A 1 111 ? 24.234 4.539 -3.139 1 76.75 111 ASP A C 1
ATOM 876 O O . ASP A 1 111 ? 25.141 4.336 -3.945 1 76.75 111 ASP A O 1
ATOM 880 N N . ALA A 1 112 ? 23.625 5.641 -3.01 1 62.31 112 ALA A N 1
ATOM 881 C CA . ALA A 1 112 ? 23.922 6.738 -3.926 1 62.31 112 ALA A CA 1
ATOM 882 C C . ALA A 1 112 ? 25.047 7.613 -3.391 1 62.31 112 ALA A C 1
ATOM 884 O O . ALA A 1 112 ? 25.656 8.375 -4.145 1 62.31 112 ALA A O 1
ATOM 885 N N . LEU A 1 113 ? 25.266 7.551 -1.981 1 57.84 113 LEU A N 1
ATOM 886 C CA . LEU A 1 113 ? 26.188 8.516 -1.393 1 57.84 113 LEU A CA 1
ATOM 887 C C . LEU A 1 113 ? 27.484 7.832 -0.977 1 57.84 113 LEU A C 1
ATOM 889 O O . LEU A 1 113 ? 27.484 6.656 -0.611 1 57.84 113 LEU A O 1
ATOM 893 N N . ASN A 1 114 ? 28.562 8.312 -1.518 1 57.22 114 ASN A N 1
ATOM 894 C CA . ASN A 1 114 ? 29.828 7.902 -0.914 1 57.22 114 ASN A CA 1
ATOM 895 C C . ASN A 1 114 ? 29.844 8.164 0.59 1 57.22 114 ASN A C 1
ATOM 897 O O . ASN A 1 114 ? 30.266 9.234 1.034 1 57.22 114 ASN A O 1
ATOM 901 N N . THR A 1 115 ? 29 7.5 1.303 1 56.47 115 THR A N 1
ATOM 902 C CA . THR A 1 115 ? 28.766 7.758 2.721 1 56.47 115 THR A CA 1
ATOM 903 C C . THR A 1 115 ? 29.953 7.289 3.553 1 56.47 115 THR A C 1
ATOM 905 O O . THR A 1 115 ? 30.406 6.148 3.412 1 56.47 115 THR A O 1
ATOM 908 N N . SER A 1 116 ? 30.688 8.281 4.094 1 58.97 116 SER A N 1
ATOM 909 C CA . SER A 1 116 ? 31.719 7.941 5.059 1 58.97 116 SER A CA 1
ATOM 910 C C . SER A 1 116 ? 31.109 7.41 6.355 1 58.97 116 SER A C 1
ATOM 912 O O . SER A 1 116 ? 30.25 8.062 6.953 1 58.97 116 SER A O 1
ATOM 914 N N . LEU A 1 117 ? 31.109 6.145 6.629 1 62.5 117 LEU A N 1
ATOM 915 C CA . LEU A 1 117 ? 30.547 5.48 7.797 1 62.5 117 LEU A CA 1
ATOM 916 C C . LEU A 1 117 ? 31.469 5.629 9.008 1 62.5 117 LEU A C 1
ATOM 918 O O . LEU A 1 117 ? 31.547 4.73 9.844 1 62.5 117 LEU A O 1
ATOM 922 N N . LYS A 1 118 ? 32.281 6.75 9.102 1 57.62 118 LYS A N 1
ATOM 923 C CA . LYS A 1 118 ? 33.25 6.824 10.172 1 57.62 118 LYS A CA 1
ATOM 924 C C . LYS A 1 118 ? 32.594 7.211 11.5 1 57.62 118 LYS A C 1
ATOM 926 O O . LYS A 1 118 ? 33.062 6.836 12.57 1 57.62 118 LYS A O 1
ATOM 931 N N . ASP A 1 119 ? 31.359 7.914 11.555 1 60.16 119 ASP A N 1
ATOM 932 C CA . ASP A 1 119 ? 30.844 8.43 12.82 1 60.16 119 ASP A CA 1
ATOM 933 C C . ASP A 1 119 ? 29.766 7.516 13.398 1 60.16 119 ASP A C 1
ATOM 935 O O . ASP A 1 119 ? 29.188 6.703 12.672 1 60.16 119 ASP A O 1
ATOM 939 N N . SER A 1 120 ? 29.844 7.297 14.844 1 59.66 120 SER A N 1
ATOM 940 C CA . SER A 1 120 ? 28.828 6.512 15.547 1 59.66 120 SER A CA 1
ATOM 941 C C . SER A 1 120 ? 27.562 7.316 15.766 1 59.66 120 SER A C 1
ATOM 943 O O . SER A 1 120 ? 27.609 8.539 15.898 1 59.66 120 SER A O 1
ATOM 945 N N . ALA A 1 121 ? 26.453 6.797 15.602 1 55.75 121 ALA A N 1
ATOM 946 C CA . ALA A 1 121 ? 25.141 7.418 15.812 1 55.75 121 ALA A CA 1
ATOM 947 C C . ALA A 1 121 ? 25.047 8.055 17.188 1 55.75 121 ALA A C 1
ATOM 949 O O . ALA A 1 121 ? 24.328 9.039 17.375 1 55.75 121 ALA A O 1
ATOM 950 N N . THR A 1 122 ? 25.75 7.48 18.141 1 56.12 122 THR A N 1
ATOM 951 C CA . THR A 1 122 ? 25.625 7.922 19.516 1 56.12 122 THR A CA 1
ATOM 952 C C . THR A 1 122 ? 26.266 9.289 19.719 1 56.12 122 THR A C 1
ATOM 954 O O . THR A 1 122 ? 25.984 9.992 20.688 1 56.12 122 THR A O 1
ATOM 957 N N . SER A 1 123 ? 27.156 9.648 18.844 1 50.59 123 SER A N 1
ATOM 958 C CA . SER A 1 123 ? 27.875 10.898 19.031 1 50.59 123 SER A CA 1
ATOM 959 C C . SER A 1 123 ? 27.016 12.102 18.656 1 50.59 123 SER A C 1
ATOM 961 O O . SER A 1 123 ? 27.422 13.25 18.844 1 50.59 123 SER A O 1
ATOM 963 N N . GLY A 1 124 ? 25.828 11.969 18.516 1 55.16 124 GLY A N 1
ATOM 964 C CA . GLY A 1 124 ? 24.922 13.078 18.281 1 55.16 124 GLY A CA 1
ATOM 965 C C . GLY A 1 124 ? 24.859 13.5 16.828 1 55.16 124 GLY A C 1
ATOM 966 O O . GLY A 1 124 ? 25.797 13.273 16.062 1 55.16 124 GLY A O 1
ATOM 967 N N . ILE A 1 125 ? 23.719 13.672 16.234 1 56.47 125 ILE A N 1
ATOM 968 C CA . ILE A 1 125 ? 23.484 14.117 14.859 1 56.47 125 ILE A CA 1
ATOM 969 C C . ILE A 1 125 ? 23.5 15.648 14.805 1 56.47 125 ILE A C 1
ATOM 971 O O . ILE A 1 125 ? 22.594 16.297 15.344 1 56.47 125 ILE A O 1
ATOM 975 N N . ASN A 1 126 ? 24.562 16.469 14.961 1 49.53 126 ASN A N 1
ATOM 976 C CA . ASN A 1 126 ? 24.547 17.922 15 1 49.53 126 ASN A CA 1
ATOM 977 C C . ASN A 1 126 ? 24.109 18.516 13.656 1 49.53 126 ASN A C 1
ATOM 979 O O . ASN A 1 126 ? 23.594 19.625 13.602 1 49.53 126 ASN A O 1
ATOM 983 N N . ASP A 1 127 ? 24.562 17.922 12.461 1 50.53 127 ASP A N 1
ATOM 984 C CA . ASP A 1 127 ? 24.297 18.625 11.211 1 50.53 127 ASP A CA 1
ATOM 985 C C . ASP A 1 127 ? 23.406 17.781 10.289 1 50.53 127 ASP A C 1
ATOM 987 O O . ASP A 1 127 ? 23.906 17.031 9.461 1 50.53 127 ASP A O 1
ATOM 991 N N . LEU A 1 128 ? 22.109 17.828 10.664 1 53.38 128 LEU A N 1
ATOM 992 C CA . LEU A 1 128 ? 21.188 16.891 10.023 1 53.38 128 LEU A CA 1
ATOM 993 C C . LEU A 1 128 ? 20.766 17.422 8.648 1 53.38 128 LEU A C 1
ATOM 995 O O . LEU A 1 128 ? 19.828 16.906 8.055 1 53.38 128 LEU A O 1
ATOM 999 N N . ASP A 1 129 ? 21.328 18.547 8.07 1 55.28 129 ASP A N 1
ATOM 1000 C CA . ASP A 1 129 ? 20.891 18.984 6.754 1 55.28 129 ASP A CA 1
ATOM 1001 C C . ASP A 1 129 ? 21.234 17.953 5.684 1 55.28 129 ASP A C 1
ATOM 1003 O O . ASP A 1 129 ? 20.75 18.031 4.555 1 55.28 129 ASP A O 1
ATOM 1007 N N . VAL A 1 130 ? 22.031 16.922 6.145 1 64.5 130 VAL A N 1
ATOM 1008 C CA . VAL A 1 130 ? 22.453 15.945 5.145 1 64.5 130 VAL A CA 1
ATOM 1009 C C . VAL A 1 130 ? 22.156 14.531 5.652 1 64.5 130 VAL A C 1
ATOM 1011 O O . VAL A 1 130 ? 22 14.312 6.855 1 64.5 130 VAL A O 1
ATOM 1014 N N . GLU A 1 131 ? 21.859 13.633 4.68 1 81.31 131 GLU A N 1
ATOM 1015 C CA . GLU A 1 131 ? 21.719 12.219 5 1 81.31 131 GLU A CA 1
ATOM 1016 C C . GLU A 1 131 ? 22.891 11.727 5.84 1 81.31 131 GLU A C 1
ATOM 1018 O O . GLU A 1 131 ? 24.047 12.039 5.551 1 81.31 131 GLU A O 1
ATOM 1023 N N . ARG A 1 132 ? 22.641 11.148 7.012 1 83.62 132 ARG A N 1
ATOM 1024 C CA . ARG A 1 132 ? 23.672 10.594 7.883 1 83.62 132 ARG A CA 1
ATOM 1025 C C . ARG A 1 132 ? 23.469 9.102 8.102 1 83.62 132 ARG A C 1
ATOM 1027 O O . ARG A 1 132 ? 22.359 8.664 8.445 1 83.62 132 ARG A O 1
ATOM 1034 N N . CYS A 1 133 ? 24.531 8.352 7.895 1 87.81 133 CYS A N 1
ATOM 1035 C CA . CYS A 1 133 ? 24.453 6.906 8.062 1 87.81 133 CYS A CA 1
ATOM 1036 C C . CYS A 1 133 ? 25.484 6.418 9.07 1 87.81 133 CYS A C 1
ATOM 1038 O O . CYS A 1 133 ? 26.594 6.957 9.141 1 87.81 133 CYS A O 1
ATOM 1040 N N . PHE A 1 134 ? 25.156 5.418 9.844 1 86.25 134 PHE A N 1
ATOM 1041 C CA . PHE A 1 134 ? 26 4.812 10.867 1 86.25 134 PHE A CA 1
ATOM 1042 C C . PHE A 1 134 ? 25.891 3.295 10.836 1 86.25 134 PHE A C 1
ATOM 1044 O O . PHE A 1 134 ? 24.859 2.752 10.438 1 86.25 134 PHE A O 1
ATOM 1051 N N . PRO A 1 135 ? 26.984 2.674 11.227 1 88.56 135 PRO A N 1
ATOM 1052 C CA . PRO A 1 135 ? 26.828 1.23 11.414 1 88.56 135 PRO A CA 1
ATOM 1053 C C . PRO A 1 135 ? 25.844 0.884 12.531 1 88.56 135 PRO A C 1
ATOM 1055 O O . PRO A 1 135 ? 25.797 1.573 13.555 1 88.56 135 PRO A O 1
ATOM 1058 N N . MET A 1 136 ? 25.125 -0.127 12.289 1 90.06 136 MET A N 1
ATOM 1059 C CA . MET A 1 136 ? 24.125 -0.55 13.273 1 90.06 136 MET A CA 1
ATOM 1060 C C . MET A 1 136 ? 24.797 -1.024 14.562 1 90.06 136 MET A C 1
ATOM 1062 O O . MET A 1 136 ? 25.828 -1.702 14.516 1 90.06 136 MET A O 1
ATOM 1066 N N . GLN A 1 137 ? 24.219 -0.625 15.688 1 88.5 137 GLN A N 1
ATOM 1067 C CA . GLN A 1 137 ? 24.672 -1.057 17 1 88.5 137 GLN A CA 1
ATOM 1068 C C . GLN A 1 137 ? 23.578 -1.791 17.75 1 88.5 137 GLN A C 1
ATOM 1070 O O . GLN A 1 137 ? 22.406 -1.789 17.328 1 88.5 137 GLN A O 1
ATOM 1075 N N . LYS A 1 138 ? 23.969 -2.396 18.797 1 90.19 138 LYS A N 1
ATOM 1076 C CA . LYS A 1 138 ? 23 -3.145 19.578 1 90.19 138 LYS A CA 1
ATOM 1077 C C . LYS A 1 138 ? 21.938 -2.221 20.156 1 90.19 138 LYS A C 1
ATOM 1079 O O . LYS A 1 138 ? 20.734 -2.529 20.094 1 90.19 138 LYS A O 1
ATOM 1084 N N . ASN A 1 139 ? 22.391 -1.098 20.703 1 90.12 139 ASN A N 1
ATOM 1085 C CA . ASN A 1 139 ? 21.484 -0.111 21.266 1 90.12 139 ASN A CA 1
ATOM 1086 C C . ASN A 1 139 ? 21.781 1.293 20.75 1 90.12 139 ASN A C 1
ATOM 1088 O O . ASN A 1 139 ? 22.922 1.753 20.828 1 90.12 139 ASN A O 1
ATOM 1092 N N . ILE A 1 140 ? 20.781 1.827 20.188 1 89.38 140 ILE A N 1
ATOM 1093 C CA . ILE A 1 140 ? 20.891 3.209 19.734 1 89.38 140 ILE A CA 1
ATOM 1094 C C . ILE A 1 140 ? 19.812 4.059 20.406 1 89.38 140 ILE A C 1
ATOM 1096 O O . ILE A 1 140 ? 18.625 3.762 20.281 1 89.38 140 ILE A O 1
ATOM 1100 N N . THR A 1 141 ? 20.141 5.059 21.188 1 90.5 141 THR A N 1
ATOM 1101 C CA . THR A 1 141 ? 19.219 6.016 21.781 1 90.5 141 THR A CA 1
ATOM 1102 C C . THR A 1 141 ? 19.594 7.445 21.391 1 90.5 141 THR A C 1
ATOM 1104 O O . THR A 1 141 ? 20.75 7.855 21.562 1 90.5 141 THR A O 1
ATOM 1107 N N . MET A 1 142 ? 18.609 8.102 20.828 1 88.12 142 MET A N 1
ATOM 1108 C CA . MET A 1 142 ? 18.859 9.469 20.359 1 88.12 142 MET A CA 1
ATOM 1109 C C . MET A 1 142 ? 17.656 10.367 20.688 1 88.12 142 MET A C 1
ATOM 1111 O O . MET A 1 142 ? 16.516 9.922 20.641 1 88.12 142 MET A O 1
ATOM 1115 N N . LYS A 1 143 ? 17.953 11.594 21.141 1 88.06 143 LYS A N 1
ATOM 1116 C CA . LYS A 1 143 ? 16.953 12.633 21.344 1 88.06 143 LYS A CA 1
ATOM 1117 C C . LYS A 1 143 ? 17.281 13.875 20.531 1 88.06 143 LYS A C 1
ATOM 1119 O O . LYS A 1 143 ? 18.344 14.484 20.719 1 88.06 143 LYS A O 1
ATOM 1124 N N . LEU A 1 144 ? 16.469 14.188 19.594 1 87.06 144 LEU A N 1
ATOM 1125 C CA . LEU A 1 144 ? 16.641 15.359 18.734 1 87.06 144 LEU A CA 1
ATOM 1126 C C . LEU A 1 144 ? 15.609 16.438 19.062 1 87.06 144 LEU A C 1
ATOM 1128 O O . LEU A 1 144 ? 14.43 16.125 19.234 1 87.06 144 LEU A O 1
ATOM 1132 N N . THR A 1 145 ? 16.062 17.656 19.109 1 87.38 145 THR A N 1
ATOM 1133 C CA . THR A 1 145 ? 15.172 18.75 19.484 1 87.38 145 THR A CA 1
ATOM 1134 C C . THR A 1 145 ? 14.938 19.688 18.312 1 87.38 145 THR A C 1
ATOM 1136 O O . THR A 1 145 ? 15.578 19.547 17.266 1 87.38 145 THR A O 1
ATOM 1139 N N . ASN A 1 146 ? 14.047 20.656 18.531 1 87 146 ASN A N 1
ATOM 1140 C CA . ASN A 1 146 ? 13.703 21.625 17.484 1 87 146 ASN A CA 1
ATOM 1141 C C . ASN A 1 146 ? 14.82 22.625 17.25 1 87 146 ASN A C 1
ATOM 1143 O O . ASN A 1 146 ? 14.766 23.422 16.312 1 87 146 ASN A O 1
ATOM 1147 N N . ASN A 1 147 ? 15.859 22.547 18.031 1 84.75 147 ASN A N 1
ATOM 1148 C CA . ASN A 1 147 ? 17.047 23.359 17.797 1 84.75 147 ASN A CA 1
ATOM 1149 C C . ASN A 1 147 ? 17.953 22.719 16.734 1 84.75 147 ASN A C 1
ATOM 1151 O O . ASN A 1 147 ? 18.75 23.406 16.094 1 84.75 147 ASN A O 1
ATOM 1155 N N . GLN A 1 148 ? 17.703 21.453 16.641 1 82.81 148 GLN A N 1
ATOM 1156 C CA . GLN A 1 148 ? 18.625 20.719 15.781 1 82.81 148 GLN A CA 1
ATOM 1157 C C . GLN A 1 148 ? 17.969 20.328 14.469 1 82.81 148 GLN A C 1
ATOM 1159 O O . GLN A 1 148 ? 18.641 20.219 13.438 1 82.81 148 GLN A O 1
ATOM 1164 N N . ILE A 1 149 ? 16.703 20.047 14.555 1 86.62 149 ILE A N 1
ATOM 1165 C CA . ILE A 1 149 ? 16.062 19.531 13.359 1 86.62 149 ILE A CA 1
ATOM 1166 C C . ILE A 1 149 ? 14.805 20.328 13.055 1 86.62 149 ILE A C 1
ATOM 1168 O O . ILE A 1 149 ? 14.281 21.016 13.93 1 86.62 149 ILE A O 1
ATOM 1172 N N . SER A 1 150 ? 14.414 20.234 11.789 1 89.31 150 SER A N 1
ATOM 1173 C CA . SER A 1 150 ? 13.227 20.953 11.32 1 89.31 150 SER A CA 1
ATOM 1174 C C . SER A 1 150 ? 11.992 20.062 11.352 1 89.31 150 SER A C 1
ATOM 1176 O O . SER A 1 150 ? 12.109 18.828 11.352 1 89.31 150 SER A O 1
ATOM 1178 N N . PRO A 1 151 ? 10.828 20.719 11.508 1 91.12 151 PRO A N 1
ATOM 1179 C CA . PRO A 1 151 ? 9.594 19.922 11.414 1 91.12 151 PRO A CA 1
ATOM 1180 C C . PRO A 1 151 ? 9.391 19.328 10.023 1 91.12 151 PRO A C 1
ATOM 1182 O O . PRO A 1 151 ? 10.109 19.672 9.086 1 91.12 151 PRO A O 1
ATOM 1185 N N . GLY A 1 152 ? 8.453 18.438 9.938 1 91.56 152 GLY A N 1
ATOM 1186 C CA . GLY A 1 152 ? 8.188 17.75 8.688 1 91.56 152 GLY A CA 1
ATOM 1187 C C . GLY A 1 152 ? 8.32 16.234 8.797 1 91.56 152 GLY A C 1
ATOM 1188 O O . GLY A 1 152 ? 8.039 15.656 9.844 1 91.56 152 GLY A O 1
ATOM 1189 N N . VAL A 1 153 ? 8.703 15.711 7.672 1 93 153 VAL A N 1
ATOM 1190 C CA . VAL A 1 153 ? 8.758 14.25 7.645 1 93 153 VAL A C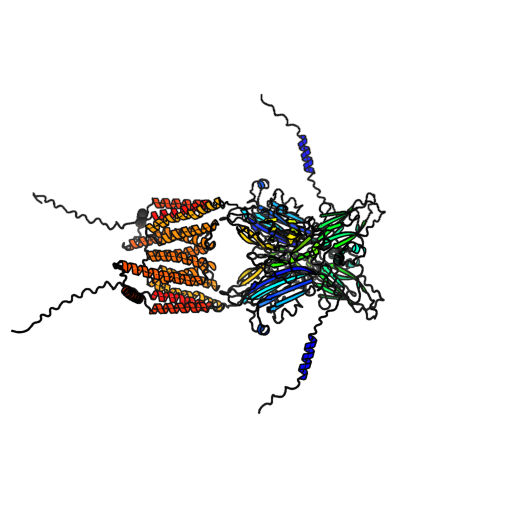A 1
ATOM 1191 C C . VAL A 1 153 ? 10.211 13.789 7.703 1 93 153 VAL A C 1
ATOM 1193 O O . VAL A 1 153 ? 11.055 14.289 6.957 1 93 153 VAL A O 1
ATOM 1196 N N . TRP A 1 154 ? 10.477 12.898 8.602 1 93 154 TRP A N 1
ATOM 1197 C CA . TRP A 1 154 ? 11.797 12.281 8.727 1 93 154 TRP A CA 1
ATOM 1198 C C . TRP A 1 154 ? 11.734 10.789 8.414 1 93 154 TRP A C 1
ATOM 1200 O O . TRP A 1 154 ? 10.719 10.133 8.695 1 93 154 TRP A O 1
ATOM 1210 N N . TYR A 1 155 ? 12.812 10.305 7.859 1 95.44 155 TYR A N 1
ATOM 1211 C CA . TYR A 1 155 ? 12.898 8.883 7.562 1 95.44 155 TYR A CA 1
ATOM 1212 C C . TYR A 1 155 ? 14.125 8.258 8.211 1 95.44 155 TYR A C 1
ATOM 1214 O O . TYR A 1 155 ? 15.203 8.859 8.219 1 95.44 155 TYR A O 1
ATOM 1222 N N . ILE A 1 156 ? 13.906 7.145 8.789 1 95.5 156 ILE A N 1
ATOM 1223 C CA . ILE A 1 156 ? 14.977 6.273 9.258 1 95.5 156 ILE A CA 1
ATOM 1224 C C . ILE A 1 156 ? 15.086 5.047 8.352 1 95.5 156 ILE A C 1
ATOM 1226 O O . ILE A 1 156 ? 14.102 4.332 8.141 1 95.5 156 ILE A O 1
ATOM 1230 N N . GLY A 1 157 ? 16.219 4.895 7.777 1 96.06 157 GLY A N 1
ATOM 1231 C CA . GLY A 1 157 ? 16.438 3.744 6.914 1 96.06 157 GLY A CA 1
ATOM 1232 C C . GLY A 1 157 ? 17.359 2.705 7.527 1 96.06 157 GLY A C 1
ATOM 1233 O O . GLY A 1 157 ? 18.453 3.035 7.996 1 96.06 157 GLY A O 1
ATOM 1234 N N . LEU A 1 158 ? 16.906 1.479 7.598 1 96.75 158 LEU A N 1
ATOM 1235 C CA . LEU A 1 158 ? 17.703 0.344 8.047 1 96.75 158 LEU A CA 1
ATOM 1236 C C . LEU A 1 158 ? 18.062 -0.57 6.883 1 96.75 158 LEU A C 1
ATOM 1238 O O . LEU A 1 158 ? 17.188 -1.021 6.148 1 96.75 158 LEU A O 1
ATOM 1242 N N . PHE A 1 159 ? 19.312 -0.796 6.738 1 95.31 159 PHE A N 1
ATOM 1243 C CA . PHE A 1 159 ? 19.812 -1.574 5.609 1 95.31 159 PHE A CA 1
ATOM 1244 C C . PHE A 1 159 ? 20.672 -2.74 6.09 1 95.31 159 PHE A C 1
ATOM 1246 O O . PHE A 1 159 ? 21.453 -2.598 7.031 1 95.31 159 PHE A O 1
ATOM 1253 N N . ASN A 1 160 ? 20.453 -3.895 5.48 1 95.56 160 ASN A N 1
ATOM 1254 C CA . ASN A 1 160 ? 21.359 -5.02 5.672 1 95.56 160 ASN A CA 1
ATOM 1255 C C . ASN A 1 160 ? 22.312 -5.18 4.488 1 95.56 160 ASN A C 1
ATOM 1257 O O . ASN A 1 160 ? 22.125 -6.062 3.65 1 95.56 160 ASN A O 1
ATOM 1261 N N . GLY A 1 161 ? 23.266 -4.285 4.555 1 91.69 161 GLY A N 1
ATOM 1262 C CA . GLY A 1 161 ? 24.203 -4.223 3.445 1 91.69 161 GLY A CA 1
ATOM 1263 C C . GLY A 1 161 ? 23.891 -3.117 2.455 1 91.69 161 GLY A C 1
ATOM 1264 O O . GLY A 1 161 ? 22.719 -2.838 2.188 1 91.69 161 GLY A O 1
ATOM 1265 N N . ILE A 1 162 ? 24.906 -2.482 1.928 1 90.56 162 ILE A N 1
ATOM 1266 C CA . ILE A 1 162 ? 24.734 -1.435 0.928 1 90.56 162 ILE A CA 1
ATOM 1267 C C . ILE A 1 162 ? 25.656 -1.694 -0.262 1 90.56 162 ILE A C 1
ATOM 1269 O O . ILE A 1 162 ? 26.516 -2.566 -0.204 1 90.56 162 ILE A O 1
ATOM 1273 N N . GLY A 1 163 ? 25.406 -1.017 -1.34 1 89.44 163 GLY A N 1
ATOM 1274 C CA . GLY A 1 163 ? 26.188 -1.202 -2.551 1 89.44 163 GLY A CA 1
ATOM 1275 C C . GLY A 1 163 ? 25.344 -1.564 -3.758 1 89.44 163 GLY A C 1
ATOM 1276 O O . GLY A 1 163 ? 24.141 -1.824 -3.627 1 89.44 163 GLY A O 1
ATOM 1277 N N . PRO A 1 164 ? 25.953 -1.66 -4.848 1 90.5 164 PRO A N 1
ATOM 1278 C CA . PRO A 1 164 ? 25.219 -1.919 -6.082 1 90.5 164 PRO A CA 1
ATOM 1279 C C . PRO A 1 164 ? 24.641 -3.334 -6.137 1 90.5 164 PRO A C 1
ATOM 1281 O O . PRO A 1 164 ? 23.641 -3.572 -6.809 1 90.5 164 PRO A O 1
ATOM 1284 N N . THR A 1 165 ? 25.188 -4.281 -5.434 1 91.44 165 THR A N 1
ATOM 1285 C CA . THR A 1 165 ? 24.75 -5.672 -5.496 1 91.44 165 THR A CA 1
ATOM 1286 C C . THR A 1 165 ? 23.484 -5.883 -4.668 1 91.44 165 THR A C 1
ATOM 1288 O O . THR A 1 165 ? 22.828 -6.926 -4.77 1 91.44 165 THR A O 1
ATOM 1291 N N . ARG A 1 166 ? 23.172 -4.918 -3.867 1 91.75 166 ARG A N 1
ATOM 1292 C CA . ARG A 1 166 ? 22.016 -5.055 -2.992 1 91.75 166 ARG A CA 1
ATOM 1293 C C . ARG A 1 166 ? 20.719 -5.211 -3.805 1 91.75 166 ARG A C 1
ATOM 1295 O O . ARG A 1 166 ? 19.859 -6.008 -3.453 1 91.75 166 ARG A O 1
ATOM 1302 N N . THR A 1 167 ? 20.641 -4.512 -4.93 1 94 167 THR A N 1
ATOM 1303 C CA . THR A 1 167 ? 19.422 -4.488 -5.715 1 94 167 THR A CA 1
ATOM 1304 C C . THR A 1 167 ? 19.453 -5.539 -6.816 1 94 167 THR A C 1
ATOM 1306 O O . THR A 1 167 ? 18.453 -5.762 -7.508 1 94 167 THR A O 1
ATOM 1309 N N . GLN A 1 168 ? 20.594 -6.207 -6.988 1 94.75 168 GLN A N 1
ATOM 1310 C CA . GLN A 1 168 ? 20.719 -7.258 -7.996 1 94.75 168 GLN A CA 1
ATOM 1311 C C . GLN A 1 168 ? 19.906 -8.492 -7.617 1 94.75 168 GLN A C 1
ATOM 1313 O O . GLN A 1 168 ? 19.984 -8.969 -6.48 1 94.75 168 GLN A O 1
ATOM 1318 N N . SER A 1 169 ? 19.094 -8.953 -8.578 1 93.75 169 SER A N 1
ATOM 1319 C CA . SER A 1 169 ? 18.375 -10.203 -8.344 1 93.75 169 SER A CA 1
ATOM 1320 C C . SER A 1 169 ? 19.328 -11.391 -8.305 1 93.75 169 SER A C 1
ATOM 1322 O O . SER A 1 169 ? 20.281 -11.461 -9.086 1 93.75 169 SER A O 1
ATOM 1324 N N . LYS A 1 170 ? 19.078 -12.234 -7.348 1 90.38 170 LYS A N 1
ATOM 1325 C CA . LYS A 1 170 ? 19.906 -13.414 -7.168 1 90.38 170 LYS A CA 1
ATOM 1326 C C . LYS A 1 170 ? 19.109 -14.695 -7.379 1 90.38 170 LYS A C 1
ATOM 1328 O O . LYS A 1 170 ? 17.906 -14.719 -7.152 1 90.38 170 LYS A O 1
ATOM 1333 N N . MET A 1 171 ? 19.781 -15.672 -7.891 1 88.62 171 MET A N 1
ATOM 1334 C CA . MET A 1 171 ? 19.125 -16.969 -8.078 1 88.62 171 MET A CA 1
ATOM 1335 C C . MET A 1 171 ? 18.844 -17.625 -6.742 1 88.62 171 MET A C 1
ATOM 1337 O O . MET A 1 171 ? 17.781 -18.25 -6.559 1 88.62 171 MET A O 1
ATOM 1341 N N . ILE A 1 172 ? 19.781 -17.438 -5.77 1 87.19 172 ILE A N 1
ATOM 1342 C CA . ILE A 1 172 ? 19.594 -17.891 -4.395 1 87.19 172 ILE A CA 1
ATOM 1343 C C . ILE A 1 172 ? 20.141 -16.844 -3.43 1 87.19 172 ILE A C 1
ATOM 1345 O O . ILE A 1 172 ? 21.125 -16.156 -3.73 1 87.19 172 ILE A O 1
ATOM 1349 N N . ILE A 1 173 ? 19.531 -16.641 -2.305 1 87.62 173 ILE A N 1
ATOM 1350 C CA . ILE A 1 173 ? 19.953 -15.664 -1.31 1 87.62 173 ILE A CA 1
ATOM 1351 C C . ILE A 1 173 ? 20.359 -16.375 -0.023 1 87.62 173 ILE A C 1
ATOM 1353 O O . ILE A 1 173 ? 19.578 -17.125 0.564 1 87.62 173 ILE A O 1
ATOM 1357 N N . ARG A 1 174 ? 21.562 -16.188 0.302 1 83.06 174 ARG A N 1
ATOM 1358 C CA . ARG A 1 174 ? 22.125 -16.688 1.556 1 83.06 174 ARG A CA 1
ATOM 1359 C C . ARG A 1 174 ? 22.906 -15.602 2.281 1 83.06 174 ARG A C 1
ATOM 1361 O O . ARG A 1 174 ? 23.516 -14.734 1.646 1 83.06 174 ARG A O 1
ATOM 1368 N N . GLY A 1 175 ? 22.797 -15.492 3.611 1 83.62 175 GLY A N 1
ATOM 1369 C CA . GLY A 1 175 ? 23.5 -14.5 4.402 1 83.62 175 GLY A CA 1
ATOM 1370 C C . GLY A 1 175 ? 22.875 -14.258 5.762 1 83.62 175 GLY A C 1
ATOM 1371 O O . GLY A 1 175 ? 21.797 -14.797 6.059 1 83.62 175 GLY A O 1
ATOM 1372 N N . PRO A 1 176 ? 23.609 -13.422 6.527 1 88.56 176 PRO A N 1
ATOM 1373 C CA . PRO A 1 176 ? 23.078 -13.141 7.867 1 88.56 176 PRO A CA 1
ATOM 1374 C C . PRO A 1 176 ? 21.906 -12.164 7.844 1 88.56 176 PRO A C 1
ATOM 1376 O O . PRO A 1 176 ? 21.875 -11.242 7.027 1 88.56 176 PRO A O 1
ATOM 1379 N N . SER A 1 177 ? 21.031 -12.453 8.742 1 94.25 177 SER A N 1
ATOM 1380 C CA . SER A 1 177 ? 19.906 -11.555 8.969 1 94.25 177 SER A CA 1
ATOM 1381 C C . SER A 1 177 ? 19.984 -10.922 10.352 1 94.25 177 SER A C 1
ATOM 1383 O O . SER A 1 177 ? 20.719 -11.383 11.219 1 94.25 177 SER A O 1
ATOM 1385 N N . PHE A 1 178 ? 19.422 -9.805 10.594 1 95 178 PHE A N 1
ATOM 1386 C CA . PHE A 1 178 ? 19.344 -9.219 11.93 1 95 178 PHE A CA 1
ATOM 1387 C C . PHE A 1 178 ? 17.938 -8.703 12.203 1 95 178 PHE A C 1
ATOM 1389 O O . PHE A 1 178 ? 17.141 -8.523 11.281 1 95 178 PHE A O 1
ATOM 1396 N N . SER A 1 179 ? 17.625 -8.625 13.477 1 96.5 179 SER A N 1
ATOM 1397 C CA . SER A 1 179 ? 16.312 -8.133 13.906 1 96.5 179 SER A CA 1
ATOM 1398 C C . SER A 1 179 ? 16.453 -6.871 14.75 1 96.5 179 SER A C 1
ATOM 1400 O O . SER A 1 179 ? 17.484 -6.652 15.391 1 96.5 179 SER A O 1
ATOM 1402 N N . PHE A 1 180 ? 15.453 -6.004 14.695 1 95.69 180 PHE A N 1
ATOM 1403 C CA . PHE A 1 180 ? 15.477 -4.793 15.508 1 95.69 180 PHE A CA 1
ATOM 1404 C C . PHE A 1 180 ? 14.086 -4.488 16.062 1 95.69 180 PHE A C 1
ATOM 1406 O O . PHE A 1 180 ? 13.078 -4.949 15.523 1 95.69 180 PHE A O 1
ATOM 1413 N N . ILE A 1 181 ? 14.062 -3.803 17.203 1 95.25 181 ILE A N 1
ATOM 1414 C CA . ILE A 1 181 ? 12.883 -3.203 17.828 1 95.25 181 ILE A CA 1
ATOM 1415 C C . ILE A 1 181 ? 13.094 -1.697 17.984 1 95.25 181 ILE A C 1
ATOM 1417 O O . ILE A 1 181 ? 14.18 -1.249 18.344 1 95.25 181 ILE A O 1
ATOM 1421 N N . ALA A 1 182 ? 12.078 -0.924 17.625 1 95.94 182 ALA A N 1
ATOM 1422 C CA . ALA A 1 182 ? 12.227 0.528 17.688 1 95.94 182 ALA A CA 1
ATOM 1423 C C . ALA A 1 182 ? 11.117 1.16 18.516 1 95.94 182 ALA A C 1
ATOM 1425 O O . ALA A 1 182 ? 9.969 0.711 18.484 1 95.94 182 ALA A O 1
ATOM 1426 N N . ASN A 1 183 ? 11.453 2.141 19.312 1 95.19 183 ASN A N 1
ATOM 1427 C CA . ASN A 1 183 ? 10.555 3.008 20.062 1 95.19 183 ASN A CA 1
ATOM 1428 C C . ASN A 1 183 ? 10.766 4.477 19.703 1 95.19 183 ASN A C 1
ATOM 1430 O O . ASN A 1 183 ? 11.844 5.023 19.922 1 95.19 183 ASN A O 1
ATOM 1434 N N . ILE A 1 184 ? 9.766 5.051 19.156 1 96.31 184 ILE A N 1
ATOM 1435 C CA . ILE A 1 184 ? 9.875 6.43 18.688 1 96.31 184 ILE A CA 1
ATOM 1436 C C . ILE A 1 184 ? 8.75 7.27 19.297 1 96.31 184 ILE A C 1
ATOM 1438 O O . ILE A 1 184 ? 7.578 6.898 19.219 1 96.31 184 ILE A O 1
ATOM 1442 N N . SER A 1 185 ? 9.094 8.383 19.906 1 94.44 185 SER A N 1
ATOM 1443 C CA . SER A 1 185 ? 8.109 9.281 20.5 1 94.44 185 SER A CA 1
ATOM 1444 C C . SER A 1 185 ? 8.383 10.734 20.109 1 94.44 185 SER A C 1
ATOM 1446 O O . SER A 1 185 ? 9.539 11.148 20 1 94.44 185 SER A O 1
ATOM 1448 N N . VAL A 1 186 ? 7.375 11.445 19.828 1 94.5 186 VAL A N 1
ATOM 1449 C CA . VAL A 1 186 ? 7.43 12.867 19.5 1 94.5 186 VAL A CA 1
ATOM 1450 C C . VAL A 1 186 ? 6.738 13.672 20.609 1 94.5 186 VAL A C 1
ATOM 1452 O O . VAL A 1 186 ? 5.609 13.359 20.984 1 94.5 186 VAL A O 1
ATOM 1455 N N . GLU A 1 187 ? 7.402 14.68 21.094 1 92.31 187 GLU A N 1
ATOM 1456 C CA . GLU A 1 187 ? 6.871 15.523 22.172 1 92.31 187 GLU A CA 1
ATOM 1457 C C . GLU A 1 187 ? 6.703 16.969 21.703 1 92.31 187 GLU A C 1
ATOM 1459 O O . GLU A 1 187 ? 7.352 17.391 20.75 1 92.31 187 GLU A O 1
ATOM 1464 N N . ALA A 1 188 ? 5.758 17.656 22.312 1 90.31 188 ALA A N 1
ATOM 1465 C CA . ALA A 1 188 ? 5.512 19.078 22.062 1 90.31 188 ALA A CA 1
ATOM 1466 C C . ALA A 1 188 ? 5.273 19.828 23.359 1 90.31 188 ALA A C 1
ATOM 1468 O O . ALA A 1 188 ? 4.977 19.219 24.391 1 90.31 188 ALA A O 1
ATOM 1469 N N . CYS A 1 189 ? 5.453 21.109 23.25 1 84.56 189 CYS A N 1
ATOM 1470 C CA . CYS A 1 189 ? 5.223 21.953 24.438 1 84.56 189 CYS A CA 1
ATOM 1471 C C . CYS A 1 189 ? 3.73 22.156 24.672 1 84.56 189 CYS A C 1
ATOM 1473 O O . CYS A 1 189 ? 2.959 22.297 23.719 1 84.56 189 CYS A O 1
ATOM 1475 N N . THR A 1 190 ? 3.277 22.141 25.891 1 76.69 190 THR A N 1
ATOM 1476 C CA . THR A 1 190 ? 1.871 22.312 26.234 1 76.69 190 THR A CA 1
ATOM 1477 C C . THR A 1 190 ? 1.387 23.703 25.812 1 76.69 190 THR A C 1
ATOM 1479 O O . THR A 1 190 ? 0.254 23.859 25.344 1 76.69 190 THR A O 1
ATOM 1482 N N . ASN A 1 191 ? 2.299 24.656 26.047 1 73.56 191 ASN A N 1
ATOM 1483 C CA . ASN A 1 191 ? 2.018 26 25.578 1 73.56 191 ASN A CA 1
ATOM 1484 C C . ASN A 1 191 ? 2.479 26.203 24.141 1 73.56 191 ASN A C 1
ATOM 1486 O O . ASN A 1 191 ? 3.66 26.031 23.828 1 73.56 191 ASN A O 1
ATOM 1490 N N . SER A 1 192 ? 1.56 26.594 23.312 1 74.19 192 SER A N 1
ATOM 1491 C CA . SER A 1 192 ? 1.844 26.688 21.875 1 74.19 192 SER A CA 1
ATOM 1492 C C . SER A 1 192 ? 2.875 27.766 21.594 1 74.19 192 SER A C 1
ATOM 1494 O O . SER A 1 192 ? 3.475 27.797 20.516 1 74.19 192 SER A O 1
ATOM 1496 N N . MET A 1 193 ? 3.129 28.656 22.516 1 78.31 193 MET A N 1
ATOM 1497 C CA . MET A 1 193 ? 4.074 29.75 22.266 1 78.31 193 MET A CA 1
ATOM 1498 C C . MET A 1 193 ? 5.461 29.391 22.781 1 78.31 193 MET A C 1
ATOM 1500 O O . MET A 1 193 ? 6.422 30.141 22.594 1 78.31 193 MET A O 1
ATOM 1504 N N . MET A 1 194 ? 5.508 28.297 23.406 1 82.12 194 MET A N 1
ATOM 1505 C CA . MET A 1 194 ? 6.797 27.891 23.953 1 82.12 194 MET A CA 1
ATOM 1506 C C . MET A 1 194 ? 7.488 26.891 23.016 1 82.12 194 MET A C 1
ATOM 1508 O O . MET A 1 194 ? 6.828 26.094 22.344 1 82.12 194 MET A O 1
ATOM 1512 N N . ARG A 1 195 ? 8.758 27.109 22.953 1 83.44 195 ARG A N 1
ATOM 1513 C CA . ARG A 1 195 ? 9.586 26.188 22.188 1 83.44 195 ARG A CA 1
ATOM 1514 C C . ARG A 1 195 ? 10.906 25.906 22.891 1 83.44 195 ARG A C 1
ATOM 1516 O O . ARG A 1 195 ? 11.156 26.422 23.984 1 83.44 195 ARG A O 1
ATOM 1523 N N . GLY A 1 196 ? 11.703 25.047 22.344 1 74.44 196 GLY A N 1
ATOM 1524 C CA . GLY A 1 196 ? 13.016 24.703 22.875 1 74.44 196 GLY A CA 1
ATOM 1525 C C . GLY A 1 196 ? 13.07 23.312 23.484 1 74.44 196 GLY A C 1
ATOM 1526 O O . GLY A 1 196 ? 12.039 22.641 23.609 1 74.44 196 GLY A O 1
ATOM 1527 N N . ASP A 1 197 ? 14.234 22.859 23.906 1 69.75 197 ASP A N 1
ATOM 1528 C CA . ASP A 1 197 ? 14.492 21.531 24.453 1 69.75 197 ASP A CA 1
ATOM 1529 C C . ASP A 1 197 ? 13.641 21.266 25.688 1 69.75 197 ASP A C 1
ATOM 1531 O O . ASP A 1 197 ? 13.188 20.141 25.906 1 69.75 197 ASP A O 1
ATOM 1535 N N . PHE A 1 198 ? 13.383 22.328 26.422 1 76.81 198 PHE A N 1
ATOM 1536 C CA . PHE A 1 198 ? 12.641 22.188 27.672 1 76.81 198 PHE A CA 1
ATOM 1537 C C . PHE A 1 198 ? 11.414 23.078 27.672 1 76.81 198 PHE A C 1
ATOM 1539 O O . PHE A 1 198 ? 10.891 23.406 28.734 1 76.81 198 PHE A O 1
ATOM 1546 N N . CYS A 1 199 ? 11.055 23.5 26.469 1 81.69 199 CYS A N 1
ATOM 1547 C CA . CYS A 1 199 ? 9.906 24.391 26.344 1 81.69 199 CYS A CA 1
ATOM 1548 C C . CYS A 1 199 ? 10.062 25.609 27.234 1 81.69 199 CYS A C 1
ATOM 1550 O O . CYS A 1 199 ? 9.141 25.969 27.984 1 81.69 199 CYS A O 1
ATOM 1552 N N . ASN A 1 200 ? 11.266 26.172 27.156 1 79.31 200 ASN A N 1
ATOM 1553 C CA . ASN A 1 200 ? 11.578 27.297 28.047 1 79.31 200 ASN A CA 1
ATOM 1554 C C . ASN A 1 200 ? 11.742 28.594 27.266 1 79.31 200 ASN A C 1
ATOM 1556 O O . ASN A 1 200 ? 12.07 29.625 27.859 1 79.31 200 ASN A O 1
ATOM 1560 N N . SER A 1 201 ? 11.562 28.547 26 1 82.94 201 SER A N 1
ATOM 1561 C CA . SER A 1 201 ? 11.68 29.75 25.172 1 82.94 201 SER A CA 1
ATOM 1562 C C . SER A 1 201 ? 10.336 30.172 24.594 1 82.94 201 SER A C 1
ATOM 1564 O O . SER A 1 201 ? 9.68 29.375 23.906 1 82.94 201 SER A O 1
ATOM 1566 N N . SER A 1 202 ? 9.984 31.375 24.953 1 81.06 202 SER A N 1
ATOM 1567 C CA . SER A 1 202 ? 8.727 31.891 24.406 1 81.06 202 SER A CA 1
ATOM 1568 C C . SER A 1 202 ? 8.914 32.406 22.984 1 81.06 202 SER A C 1
ATOM 1570 O O . SER A 1 202 ? 9.844 33.156 22.719 1 81.06 202 SER A O 1
ATOM 1572 N N . VAL A 1 203 ? 8.133 31.953 22.109 1 87.19 203 VAL A N 1
ATOM 1573 C CA . VAL A 1 203 ? 8.164 32.406 20.719 1 87.19 203 VAL A CA 1
ATOM 1574 C C . VAL A 1 203 ? 6.875 33.156 20.391 1 87.19 203 VAL A C 1
ATOM 1576 O O . VAL A 1 203 ? 5.777 32.594 20.484 1 87.19 203 VAL A O 1
ATOM 1579 N N . TYR A 1 204 ? 7.012 34.406 20.016 1 82.06 204 TYR A N 1
ATOM 1580 C CA . TYR A 1 204 ? 5.848 35.25 19.703 1 82.06 204 TYR A CA 1
ATOM 1581 C C . TYR A 1 204 ? 5.539 35.219 18.219 1 82.06 204 TYR A C 1
ATOM 1583 O O . TYR A 1 204 ? 6.371 35.594 17.391 1 82.06 204 TYR A O 1
ATOM 1591 N N . PRO A 1 205 ? 4.328 34.719 17.891 1 83 205 PRO A N 1
ATOM 1592 C CA . PRO A 1 205 ? 3.979 34.781 16.469 1 83 205 PRO A CA 1
ATOM 1593 C C . PRO A 1 205 ? 3.676 36.188 15.977 1 83 205 PRO A C 1
ATOM 1595 O O . PRO A 1 205 ? 3.076 36.969 16.703 1 83 205 PRO A O 1
ATOM 1598 N N . LEU A 1 206 ? 4.16 36.531 14.781 1 83.31 206 LEU A N 1
ATOM 1599 C CA . LEU A 1 206 ? 3.844 37.812 14.18 1 83.31 206 LEU A CA 1
ATOM 1600 C C . LEU A 1 206 ? 2.467 37.781 13.523 1 83.31 206 LEU A C 1
ATOM 1602 O O . LEU A 1 206 ? 2.084 36.781 12.914 1 83.31 206 LEU A O 1
ATOM 1606 N N . SER A 1 207 ? 1.656 38.719 13.773 1 76.62 207 SER A N 1
ATOM 1607 C CA . SER A 1 207 ? 0.323 38.812 13.188 1 76.62 207 SER A CA 1
ATOM 1608 C C . SER A 1 207 ? 0.348 39.625 11.891 1 76.62 207 SER A C 1
ATOM 1610 O O . SER A 1 207 ? 0.853 40.75 11.859 1 76.62 207 SER A O 1
ATOM 1612 N N . CYS A 1 208 ? -0.231 39 10.852 1 75.25 208 CYS A N 1
ATOM 1613 C CA . CYS A 1 208 ? -0.147 39.625 9.531 1 75.25 208 CYS A CA 1
ATOM 1614 C C . CYS A 1 208 ? -1.452 40.312 9.172 1 75.25 208 CYS A C 1
ATOM 1616 O O . CYS A 1 208 ? -2.533 39.844 9.516 1 75.25 208 CYS A O 1
ATOM 1618 N N . ALA A 1 209 ? -1.401 41.594 8.773 1 68.25 209 ALA A N 1
ATOM 1619 C CA . ALA A 1 209 ? -2.543 42.344 8.273 1 68.25 209 ALA A CA 1
ATOM 1620 C C . ALA A 1 209 ? -2.242 42.969 6.91 1 68.25 209 ALA A C 1
ATOM 1622 O O . ALA A 1 209 ? -1.077 43.156 6.555 1 68.25 209 ALA A O 1
ATOM 1623 N N . GLU A 1 210 ? -3.293 42.969 6.031 1 64.06 210 GLU A N 1
ATOM 1624 C CA . GLU A 1 210 ? -3.109 43.656 4.754 1 64.06 210 GLU A CA 1
ATOM 1625 C C . GLU A 1 210 ? -2.686 45.125 4.961 1 64.06 210 GLU A C 1
ATOM 1627 O O . GLU A 1 210 ? -3.203 45.812 5.848 1 64.06 210 GLU A O 1
ATOM 1632 N N . SER A 1 211 ? -1.393 45.438 4.613 1 59.59 211 SER A N 1
ATOM 1633 C CA . SER A 1 211 ? -0.774 46.75 4.863 1 59.59 211 SER A CA 1
ATOM 1634 C C . SER A 1 211 ? -1.548 47.875 4.18 1 59.59 211 SER A C 1
ATOM 1636 O O . SER A 1 211 ? -1.976 47.719 3.031 1 59.59 211 SER A O 1
ATOM 1638 N N . ASP A 1 212 ? -2.172 48.719 5.016 1 54.06 212 ASP A N 1
ATOM 1639 C CA . ASP A 1 212 ? -2.465 50.031 4.406 1 54.06 212 ASP A CA 1
ATOM 1640 C C . ASP A 1 212 ? -1.197 50.656 3.854 1 54.06 212 ASP A C 1
ATOM 1642 O O . ASP A 1 212 ? -0.19 50.75 4.555 1 54.06 212 ASP A O 1
ATOM 1646 N N . VAL A 1 213 ? -0.936 50.5 2.596 1 49.56 213 VAL A N 1
ATOM 1647 C CA . VAL A 1 213 ? 0.239 51 1.893 1 49.56 213 VAL A CA 1
ATOM 1648 C C . VAL A 1 213 ? 0.628 52.375 2.449 1 49.56 213 VAL A C 1
ATOM 1650 O O . VAL A 1 213 ? -0.146 53.312 2.365 1 49.56 213 VAL A O 1
ATOM 1653 N N . SER A 1 214 ? 1.355 52.469 3.453 1 47.75 214 SER A N 1
ATOM 1654 C CA . SER A 1 214 ? 1.892 53.781 3.777 1 47.75 214 SER A CA 1
ATOM 1655 C C . SER A 1 214 ? 2.652 54.375 2.596 1 47.75 214 SER A C 1
ATOM 1657 O O . SER A 1 214 ? 3.146 53.625 1.737 1 47.75 214 SER A O 1
ATOM 1659 N N . ASN A 1 215 ? 2.609 55.688 2.479 1 45.59 215 ASN A N 1
ATOM 1660 C CA . ASN A 1 215 ? 3.152 56.531 1.412 1 45.59 215 ASN A CA 1
ATOM 1661 C C . ASN A 1 215 ? 4.617 56.219 1.132 1 45.59 215 ASN A C 1
ATOM 1663 O O . ASN A 1 215 ? 5.074 56.312 -0.006 1 45.59 215 ASN A O 1
ATOM 1667 N N . ALA A 1 216 ? 5.469 55.906 2.074 1 47.16 216 ALA A N 1
ATOM 1668 C CA . ALA A 1 216 ? 6.906 55.781 1.854 1 47.16 216 ALA A CA 1
ATOM 1669 C C . ALA A 1 216 ? 7.25 54.5 1.088 1 47.16 216 ALA A C 1
ATOM 1671 O O . ALA A 1 216 ? 8.227 54.469 0.331 1 47.16 216 ALA A O 1
ATOM 1672 N N . LEU A 1 217 ? 6.652 53.406 1.276 1 51.09 217 LEU A N 1
ATOM 1673 C CA . LEU A 1 217 ? 6.922 52.156 0.557 1 51.09 217 LEU A CA 1
ATOM 1674 C C . LEU A 1 217 ? 6.363 52.219 -0.862 1 51.09 217 LEU A C 1
ATOM 1676 O O . LEU A 1 217 ? 6.789 51.469 -1.734 1 51.09 217 LEU A O 1
ATOM 1680 N N . GLU A 1 218 ? 5.426 53.094 -1.115 1 51.62 218 GLU A N 1
ATOM 1681 C CA . GLU A 1 218 ? 4.852 53.312 -2.441 1 51.62 218 GLU A CA 1
ATOM 1682 C C . GLU A 1 218 ? 5.918 53.75 -3.439 1 51.62 218 GLU A C 1
ATOM 1684 O O . GLU A 1 218 ? 5.828 53.438 -4.629 1 51.62 218 GLU A O 1
ATOM 1689 N N . ALA A 1 219 ? 6.867 54.5 -2.914 1 48.91 219 ALA A N 1
ATOM 1690 C CA . ALA A 1 219 ? 7.836 55.094 -3.84 1 48.91 219 ALA A CA 1
ATOM 1691 C C . ALA A 1 219 ? 8.773 54 -4.391 1 48.91 219 ALA A C 1
ATOM 1693 O O . ALA A 1 219 ? 9.367 54.188 -5.461 1 48.91 219 ALA A O 1
ATOM 1694 N N . LYS A 1 220 ? 9.102 52.969 -3.725 1 53.19 220 LYS A N 1
ATOM 1695 C CA . LYS A 1 220 ? 10.18 52.062 -4.141 1 53.19 220 LYS A CA 1
ATOM 1696 C C . LYS A 1 220 ? 9.617 50.781 -4.773 1 53.19 220 LYS A C 1
ATOM 1698 O O . LYS A 1 220 ? 10.359 50.031 -5.383 1 53.19 220 LYS A O 1
ATOM 1703 N N . MET A 1 221 ? 8.391 50.469 -4.574 1 57.88 221 MET A N 1
ATOM 1704 C CA . MET A 1 221 ? 7.93 49.156 -5.055 1 57.88 221 MET A CA 1
ATOM 1705 C C . MET A 1 221 ? 6.875 49.344 -6.145 1 57.88 221 MET A C 1
ATOM 1707 O O . MET A 1 221 ? 6.168 50.344 -6.188 1 57.88 221 MET A O 1
ATOM 1711 N N . ASN A 1 222 ? 7.027 48.531 -7.246 1 59.38 222 ASN A N 1
ATOM 1712 C CA . ASN A 1 222 ? 6.016 48.5 -8.297 1 59.38 222 ASN A CA 1
ATOM 1713 C C . ASN A 1 222 ? 4.617 48.312 -7.719 1 59.38 222 ASN A C 1
ATOM 1715 O O . ASN A 1 222 ? 4.453 47.656 -6.684 1 59.38 222 ASN A O 1
ATOM 1719 N N . LYS A 1 223 ? 3.664 49.062 -8.164 1 56.75 223 LYS A N 1
ATOM 1720 C CA . LYS A 1 223 ? 2.271 49.125 -7.734 1 56.75 223 LYS A CA 1
ATOM 1721 C C . LYS A 1 223 ? 1.699 47.75 -7.477 1 56.75 223 LYS A C 1
ATOM 1723 O O . LYS A 1 223 ? 0.946 47.531 -6.52 1 56.75 223 LYS A O 1
ATOM 1728 N N . SER A 1 224 ? 2.064 46.812 -8.344 1 59.72 224 SER A N 1
ATOM 1729 C CA . SER A 1 224 ? 1.47 45.469 -8.234 1 59.72 224 SER A CA 1
ATOM 1730 C C . SER A 1 224 ? 1.931 44.781 -6.965 1 59.72 224 SER A C 1
ATOM 1732 O O . SER A 1 224 ? 1.152 44.062 -6.332 1 59.72 224 SER A O 1
ATOM 1734 N N . MET A 1 225 ? 3.109 45.031 -6.633 1 62.84 225 MET A N 1
ATOM 1735 C CA . MET A 1 225 ? 3.656 44.406 -5.43 1 62.84 225 MET A CA 1
ATOM 1736 C C . MET A 1 225 ? 3.018 45 -4.176 1 62.84 225 MET A C 1
ATOM 1738 O O . MET A 1 225 ? 2.891 44.312 -3.158 1 62.84 225 MET A O 1
ATOM 1742 N N . LEU A 1 226 ? 2.654 46.219 -4.352 1 61.34 226 LEU A N 1
ATOM 1743 C CA . LEU A 1 226 ? 2.082 46.906 -3.203 1 61.34 226 LEU A CA 1
ATOM 1744 C C . LEU A 1 226 ? 0.727 46.312 -2.828 1 61.34 226 LEU A C 1
ATOM 1746 O O . LEU A 1 226 ? 0.381 46.25 -1.647 1 61.34 226 LEU A O 1
ATOM 1750 N N . GLU A 1 227 ? 0.025 45.875 -3.846 1 63.69 227 GLU A N 1
ATOM 1751 C CA . GLU A 1 227 ? -1.311 45.344 -3.576 1 63.69 227 GLU A CA 1
ATOM 1752 C C . GLU A 1 227 ? -1.241 44 -2.877 1 63.69 227 GLU A C 1
ATOM 1754 O O . GLU A 1 227 ? -2.162 43.625 -2.148 1 63.69 227 GLU A O 1
ATOM 1759 N N . SER A 1 228 ? -0.103 43.344 -3.004 1 67.5 228 SER A N 1
ATOM 1760 C CA . SER A 1 228 ? -0.006 42 -2.43 1 67.5 228 SER A CA 1
ATOM 1761 C C . SER A 1 228 ? 0.927 42 -1.224 1 67.5 228 SER A C 1
ATOM 1763 O O . SER A 1 228 ? 1.354 40.938 -0.779 1 67.5 228 SER A O 1
ATOM 1765 N N . LEU A 1 229 ? 1.17 43.219 -0.8 1 75.31 229 LEU A N 1
ATOM 1766 C CA . LEU A 1 229 ? 2.07 43.344 0.341 1 75.31 229 LEU A CA 1
ATOM 1767 C C . LEU A 1 229 ? 1.339 43.031 1.646 1 75.31 229 LEU A C 1
ATOM 1769 O O . LEU A 1 229 ? 0.243 43.531 1.881 1 75.31 229 LEU A O 1
ATOM 1773 N N . VAL A 1 230 ? 1.907 42.062 2.42 1 78.12 230 VAL A N 1
ATOM 1774 C CA . VAL A 1 230 ? 1.374 41.75 3.736 1 78.12 230 VAL A CA 1
ATOM 1775 C C . VAL A 1 230 ? 2.348 42.188 4.82 1 78.12 230 VAL A C 1
ATOM 1777 O O . VAL A 1 230 ? 3.549 41.906 4.738 1 78.12 230 VAL A O 1
ATOM 1780 N N . THR A 1 231 ? 1.869 42.938 5.699 1 81.81 231 THR A N 1
ATOM 1781 C CA . THR A 1 231 ? 2.693 43.375 6.816 1 81.81 231 THR A CA 1
ATOM 1782 C C . THR A 1 231 ? 2.346 42.625 8.086 1 81.81 231 THR A C 1
ATOM 1784 O O . THR A 1 231 ? 1.173 42.5 8.445 1 81.81 231 THR A O 1
ATOM 1787 N N . CYS A 1 232 ? 3.391 42.031 8.625 1 82.19 232 CYS A N 1
ATOM 1788 C CA . CYS A 1 232 ? 3.248 41.281 9.867 1 82.19 232 CYS A CA 1
ATOM 1789 C C . CYS A 1 232 ? 3.941 42 11.016 1 82.19 232 CYS A C 1
ATOM 1791 O O . CYS A 1 232 ? 5.078 42.438 10.883 1 82.19 232 CYS A O 1
ATOM 1793 N N . LYS A 1 233 ? 3.186 42.219 12.062 1 78.56 233 LYS A N 1
ATOM 1794 C CA . LYS A 1 233 ? 3.738 42.969 13.188 1 78.56 233 LYS A CA 1
ATOM 1795 C C . LYS A 1 233 ? 3.613 42.188 14.492 1 78.56 233 LYS A C 1
ATOM 1797 O O . LYS A 1 233 ? 2.795 41.25 14.586 1 78.56 233 LYS A O 1
ATOM 1802 N N . SER A 1 234 ? 4.582 42.531 15.359 1 74.06 234 SER A N 1
ATOM 1803 C CA . SER A 1 234 ? 4.48 41.969 16.703 1 74.06 234 SER A CA 1
ATOM 1804 C C . SER A 1 234 ? 3.316 42.562 17.469 1 74.06 234 SER A C 1
ATOM 1806 O O . SER A 1 234 ? 2.967 43.719 17.281 1 74.06 234 SER A O 1
ATOM 1808 N N . ASN A 1 235 ? 2.611 41.75 18.219 1 62.72 235 ASN A N 1
ATOM 1809 C CA . ASN A 1 235 ? 1.397 42.156 18.922 1 62.72 235 ASN A CA 1
ATOM 1810 C C . ASN A 1 235 ? 1.7 43.125 20.062 1 62.72 235 ASN A C 1
ATOM 1812 O O . ASN A 1 235 ? 0.836 43.906 20.453 1 62.72 235 ASN A O 1
ATOM 1816 N N . PHE A 1 236 ? 2.982 43.062 20.594 1 62.5 236 PHE A N 1
ATOM 1817 C CA . PHE A 1 236 ? 3.281 43.969 21.703 1 62.5 236 PHE A CA 1
ATOM 1818 C C . PHE A 1 236 ? 3.857 45.281 21.219 1 62.5 236 PHE A C 1
ATOM 1820 O O . PHE A 1 236 ? 4.555 45.312 20.203 1 62.5 236 PHE A O 1
ATOM 1827 N N . GLU A 1 237 ? 3.342 46.344 21.688 1 61.53 237 GLU A N 1
ATOM 1828 C CA . GLU A 1 237 ? 3.826 47.656 21.266 1 61.53 237 GLU A CA 1
ATOM 1829 C C . GLU A 1 237 ? 5.348 47.75 21.375 1 61.53 237 GLU A C 1
ATOM 1831 O O . GLU A 1 237 ? 6 48.312 20.484 1 61.53 237 GLU A O 1
ATOM 1836 N N . ALA A 1 238 ? 5.973 47.344 22.438 1 65.69 238 ALA A N 1
ATOM 1837 C CA . ALA A 1 238 ? 7.43 47.375 22.531 1 65.69 238 ALA A CA 1
ATOM 1838 C C . ALA A 1 238 ? 7.922 46.281 23.5 1 65.69 238 ALA A C 1
ATOM 1840 O O . ALA A 1 238 ? 7.355 46.094 24.578 1 65.69 238 ALA A O 1
ATOM 1841 N N . PHE A 1 239 ? 8.789 45.438 22.969 1 74.88 239 PHE A N 1
ATOM 1842 C CA . PHE A 1 239 ? 9.492 44.469 23.812 1 74.88 239 PHE A CA 1
ATOM 1843 C C . PHE A 1 239 ? 10.719 45.125 24.453 1 74.88 239 PHE A C 1
ATOM 1845 O O . PHE A 1 239 ? 11.586 45.656 23.766 1 74.88 239 PHE A O 1
ATOM 1852 N N . CYS A 1 240 ? 10.703 45.281 25.766 1 78.94 240 CYS A N 1
ATOM 1853 C CA . CYS A 1 240 ? 11.844 45.844 26.453 1 78.94 240 CYS A CA 1
ATOM 1854 C C . CYS A 1 240 ? 12.68 44.781 27.141 1 78.94 240 CYS A C 1
ATOM 1856 O O . CYS A 1 240 ? 12.195 44.094 28.031 1 78.94 240 CYS A O 1
ATOM 1858 N N . VAL A 1 241 ? 13.805 44.531 26.625 1 80.38 241 VAL A N 1
ATOM 1859 C CA . VAL A 1 241 ? 14.602 43.406 27.125 1 80.38 241 VAL A CA 1
ATOM 1860 C C . VAL A 1 241 ? 15.969 43.906 27.578 1 80.38 241 VAL A C 1
ATOM 1862 O O . VAL A 1 241 ? 16.391 45 27.234 1 80.38 241 VAL A O 1
ATOM 1865 N N . HIS A 1 242 ? 16.562 43.031 28.453 1 77.06 242 HIS A N 1
ATOM 1866 C CA . HIS A 1 242 ? 17.906 43.312 28.953 1 77.06 242 HIS A CA 1
ATOM 1867 C C . HIS A 1 242 ? 18.969 42.781 27.984 1 77.06 242 HIS A C 1
ATOM 1869 O O . HIS A 1 242 ? 18.641 42.062 27.047 1 77.06 242 HIS A O 1
ATOM 1875 N N . GLU A 1 243 ? 20.156 43.125 28.266 1 77.44 243 GLU A N 1
ATOM 1876 C CA . GLU A 1 243 ? 21.266 42.719 27.406 1 77.44 243 GLU A CA 1
ATOM 1877 C C . GLU A 1 243 ? 21.453 41.188 27.438 1 77.44 243 GLU A C 1
ATOM 1879 O O . GLU A 1 243 ? 21.375 40.562 28.5 1 77.44 243 GLU A O 1
ATOM 1884 N N . GLY A 1 244 ? 21.625 40.594 26.328 1 75.94 244 GLY A N 1
ATOM 1885 C CA . GLY A 1 244 ? 21.984 39.188 26.172 1 75.94 244 GLY A CA 1
ATOM 1886 C C . GLY A 1 244 ? 20.781 38.25 26.188 1 75.94 244 GLY A C 1
ATOM 1887 O O . GLY A 1 244 ? 20.922 37.062 25.953 1 75.94 244 GLY A O 1
ATOM 1888 N N . MET A 1 245 ? 19.672 38.781 26.469 1 80.75 245 MET A N 1
ATOM 1889 C CA . MET A 1 245 ? 18.484 37.906 26.5 1 80.75 245 MET A CA 1
ATOM 1890 C C . MET A 1 245 ? 17.781 37.938 25.141 1 80.75 245 MET A C 1
ATOM 1892 O O . MET A 1 245 ? 17.312 38.969 24.688 1 80.75 245 MET A O 1
ATOM 1896 N N . PRO A 1 246 ? 17.734 36.812 24.562 1 87.69 246 PRO A N 1
ATOM 1897 C CA . PRO A 1 246 ? 17.109 36.781 23.234 1 87.69 246 PRO A CA 1
ATOM 1898 C C . PRO A 1 246 ? 15.586 36.75 23.312 1 87.69 246 PRO A C 1
ATOM 1900 O O . PRO A 1 246 ? 15.023 36.156 24.234 1 87.69 246 PRO A O 1
ATOM 1903 N N . ASN A 1 247 ? 14.914 37.469 22.391 1 88.56 247 ASN A N 1
ATOM 1904 C CA . ASN A 1 247 ? 13.492 37.281 22.109 1 88.56 247 ASN A CA 1
ATOM 1905 C C . ASN A 1 247 ? 13.273 36.531 20.797 1 88.56 247 ASN A C 1
ATOM 1907 O O . ASN A 1 247 ? 13.992 36.75 19.812 1 88.56 247 ASN A O 1
ATOM 1911 N N . PHE A 1 248 ? 12.336 35.656 20.891 1 90.38 248 PHE A N 1
ATOM 1912 C CA . PHE A 1 248 ? 12.086 34.844 19.703 1 90.38 248 PHE A CA 1
ATOM 1913 C C . PHE A 1 248 ? 10.734 35.188 19.094 1 90.38 248 PHE A C 1
ATOM 1915 O O . PHE A 1 248 ? 9.758 35.406 19.812 1 90.38 248 PHE A O 1
ATOM 1922 N N . PHE A 1 249 ? 10.727 35.25 17.781 1 90.38 249 PHE A N 1
ATOM 1923 C CA . PHE A 1 249 ? 9.508 35.469 17 1 90.38 249 PHE A CA 1
ATOM 1924 C C . PHE A 1 249 ? 9.367 34.406 15.922 1 90.38 249 PHE A C 1
ATOM 1926 O O . PHE A 1 249 ? 10.352 33.812 15.523 1 90.38 249 PHE A O 1
ATOM 1933 N N . SER A 1 250 ? 8.125 34.156 15.57 1 90.5 250 SER A N 1
ATOM 1934 C CA . SER A 1 250 ? 7.895 33.219 14.469 1 90.5 250 SER A CA 1
ATOM 1935 C C . SER A 1 250 ? 7.059 33.875 13.367 1 90.5 250 SER A C 1
ATOM 1937 O O . SER A 1 250 ? 6.176 34.688 13.641 1 90.5 250 SER A O 1
ATOM 1939 N N . LEU A 1 251 ? 7.406 33.562 12.141 1 90.75 251 LEU A N 1
ATOM 1940 C CA . LEU A 1 251 ? 6.711 34.031 10.945 1 90.75 251 LEU A CA 1
ATOM 1941 C C . LEU A 1 251 ? 6.418 32.844 10.008 1 90.75 251 LEU A C 1
ATOM 1943 O O . LEU A 1 251 ? 7.328 32.094 9.641 1 90.75 251 LEU A O 1
ATOM 1947 N N . ASP A 1 252 ? 5.156 32.688 9.648 1 87.62 252 ASP A N 1
ATOM 1948 C CA . ASP A 1 252 ? 4.781 31.609 8.75 1 87.62 252 ASP A CA 1
ATOM 1949 C C . ASP A 1 252 ? 4.578 32.125 7.324 1 87.62 252 ASP A C 1
ATOM 1951 O O . ASP A 1 252 ? 3.779 33.031 7.094 1 87.62 252 ASP A O 1
ATOM 1955 N N . ILE A 1 253 ? 5.348 31.531 6.43 1 89.62 253 ILE A N 1
ATOM 1956 C CA . ILE A 1 253 ? 5.168 31.812 5.004 1 89.62 253 ILE A CA 1
ATOM 1957 C C . ILE A 1 253 ? 4.367 30.672 4.363 1 89.62 253 ILE A C 1
ATOM 1959 O O . ILE A 1 253 ? 4.848 29.547 4.27 1 89.62 253 ILE A O 1
ATOM 1963 N N . MET A 1 254 ? 3.23 30.969 3.875 1 84.25 254 MET A N 1
ATOM 1964 C CA . MET A 1 254 ? 2.314 29.922 3.424 1 84.25 254 MET A CA 1
ATOM 1965 C C . MET A 1 254 ? 2.502 29.641 1.937 1 84.25 254 MET A C 1
ATOM 1967 O O . MET A 1 254 ? 2.172 28.547 1.459 1 84.25 254 MET A O 1
ATOM 1971 N N . ASN A 1 255 ? 2.928 30.609 1.189 1 87.25 255 ASN A N 1
ATOM 1972 C CA . ASN A 1 255 ? 3.111 30.469 -0.252 1 87.25 255 ASN A CA 1
ATOM 1973 C C . ASN A 1 255 ? 4.422 31.109 -0.71 1 87.25 255 ASN A C 1
ATOM 1975 O O . ASN A 1 255 ? 5.117 31.75 0.081 1 87.25 255 ASN A O 1
ATOM 1979 N N . VAL A 1 256 ? 4.66 30.906 -1.96 1 89.69 256 VAL A N 1
ATOM 1980 C CA . VAL A 1 256 ? 5.902 31.438 -2.51 1 89.69 256 VAL A CA 1
ATOM 1981 C C . VAL A 1 256 ? 5.91 32.969 -2.396 1 89.69 256 VAL A C 1
ATOM 1983 O O . VAL A 1 256 ? 4.93 33.625 -2.746 1 89.69 256 VAL A O 1
ATOM 1986 N N . ALA A 1 257 ? 6.969 33.5 -1.799 1 89.06 257 ALA A N 1
ATOM 1987 C CA . ALA A 1 257 ? 7.145 34.938 -1.64 1 89.06 257 ALA A CA 1
ATOM 1988 C C . ALA A 1 257 ? 8.445 35.406 -2.291 1 89.06 257 ALA A C 1
ATOM 1990 O O . ALA A 1 257 ? 9.352 34.594 -2.521 1 89.06 257 ALA A O 1
ATOM 1991 N N . GLU A 1 258 ? 8.453 36.594 -2.65 1 89.25 258 GLU A N 1
ATOM 1992 C CA . GLU A 1 258 ? 9.641 37.156 -3.297 1 89.25 258 GLU A CA 1
ATOM 1993 C C . GLU A 1 258 ? 10.664 37.625 -2.268 1 89.25 258 GLU A C 1
ATOM 1995 O O . GLU A 1 258 ? 11.867 37.438 -2.451 1 89.25 258 GLU A O 1
ATOM 2000 N N . GLU A 1 259 ? 10.102 38.375 -1.323 1 90.38 259 GLU A N 1
ATOM 2001 C CA . GLU A 1 259 ? 11.016 38.906 -0.319 1 90.38 259 GLU A CA 1
ATOM 2002 C C . GLU A 1 259 ? 10.336 39.031 1.041 1 90.38 259 GLU A C 1
ATOM 2004 O O . GLU A 1 259 ? 9.125 39.25 1.116 1 90.38 259 GLU A O 1
ATOM 2009 N N . ILE A 1 260 ? 11.148 38.781 2.043 1 92.12 260 ILE A N 1
ATOM 2010 C CA . ILE A 1 260 ? 10.734 39.094 3.408 1 92.12 260 ILE A CA 1
ATOM 2011 C C . ILE A 1 260 ? 11.648 40.188 3.98 1 92.12 260 ILE A C 1
ATOM 2013 O O . ILE A 1 260 ? 12.875 40.094 3.838 1 92.12 260 ILE A O 1
ATOM 2017 N N . ILE A 1 261 ? 11.062 41.188 4.48 1 91.94 261 ILE A N 1
ATOM 2018 C CA . ILE A 1 261 ? 11.828 42.281 5.086 1 91.94 261 ILE A CA 1
ATOM 2019 C C . ILE A 1 261 ? 11.508 42.344 6.578 1 91.94 261 ILE A C 1
ATOM 2021 O O . ILE A 1 261 ? 10.352 42.562 6.957 1 91.94 261 ILE A O 1
ATOM 2025 N N . ILE A 1 262 ? 12.461 42.188 7.379 1 94.12 262 ILE A N 1
ATOM 2026 C CA . ILE A 1 262 ? 12.297 42.281 8.82 1 94.12 262 ILE A CA 1
ATOM 2027 C C . ILE A 1 262 ? 12.938 43.562 9.328 1 94.12 262 ILE A C 1
ATOM 2029 O O . ILE A 1 262 ? 14.109 43.844 9.047 1 94.12 262 ILE A O 1
ATOM 2033 N N . THR A 1 263 ? 12.195 44.344 10 1 91.75 263 THR A N 1
ATOM 2034 C CA . THR A 1 263 ? 12.672 45.625 10.516 1 91.75 263 THR A CA 1
ATOM 2035 C C . THR A 1 263 ? 12.344 45.75 12 1 91.75 263 THR A C 1
ATOM 2037 O O . THR A 1 263 ? 11.344 45.219 12.477 1 91.75 263 THR A O 1
ATOM 2040 N N . ALA A 1 264 ? 13.266 46.312 12.68 1 89.19 264 ALA A N 1
ATOM 2041 C CA . ALA A 1 264 ? 12.984 46.719 14.062 1 89.19 264 ALA A CA 1
ATOM 2042 C C . ALA A 1 264 ? 12.484 48.156 14.125 1 89.19 264 ALA A C 1
ATOM 2044 O O . ALA A 1 264 ? 13.055 49.062 13.492 1 89.19 264 ALA A O 1
ATOM 2045 N N . ALA A 1 265 ? 11.352 48.312 14.75 1 83.25 265 ALA A N 1
ATOM 2046 C CA . ALA A 1 265 ? 10.781 49.656 14.867 1 83.25 265 ALA A CA 1
ATOM 2047 C C . ALA A 1 265 ? 10.734 50.094 16.328 1 83.25 265 ALA A C 1
ATOM 2049 O O . ALA A 1 265 ? 10.852 49.281 17.234 1 83.25 265 ALA A O 1
ATOM 2050 N N . ASN A 1 266 ? 10.648 51.438 16.578 1 81.56 266 ASN A N 1
ATOM 2051 C CA . ASN A 1 266 ? 10.469 52.062 17.875 1 81.56 266 ASN A CA 1
ATOM 2052 C C . ASN A 1 266 ? 11.57 51.656 18.859 1 81.56 266 ASN A C 1
ATOM 2054 O O . ASN A 1 266 ? 11.297 51.219 19.969 1 81.56 266 ASN A O 1
ATOM 2058 N N . ILE A 1 267 ? 12.773 51.75 18.344 1 84.56 267 ILE A N 1
ATOM 2059 C CA . ILE A 1 267 ? 13.906 51.406 19.188 1 84.56 267 ILE A CA 1
ATOM 2060 C C . ILE A 1 267 ? 14.141 52.531 20.219 1 84.56 267 ILE A C 1
ATOM 2062 O O . ILE A 1 267 ? 14.367 53.688 19.844 1 84.56 267 ILE A O 1
ATOM 2066 N N . ARG A 1 268 ? 13.945 52.188 21.469 1 83.31 268 ARG A N 1
ATOM 2067 C CA . ARG A 1 268 ? 14.133 53.156 22.562 1 83.31 268 ARG A CA 1
ATOM 2068 C C . ARG A 1 268 ? 15.07 52.594 23.625 1 83.31 268 ARG A C 1
ATOM 2070 O O . ARG A 1 268 ? 15.062 51.375 23.891 1 83.31 268 ARG A O 1
ATOM 2077 N N . PHE A 1 269 ? 15.828 53.5 24.094 1 76 269 PHE A N 1
ATOM 2078 C CA . PHE A 1 269 ? 16.734 53.125 25.172 1 76 269 PHE A CA 1
ATOM 2079 C C . PHE A 1 269 ? 16.359 53.875 26.453 1 76 269 PHE A C 1
ATOM 2081 O O . PHE A 1 269 ? 15.898 55 26.422 1 76 269 PHE A O 1
ATOM 2088 N N . ASN A 1 270 ? 16.328 53.156 27.531 1 70.69 270 ASN A N 1
ATOM 2089 C CA . ASN A 1 270 ? 16 53.812 28.797 1 70.69 270 ASN A CA 1
ATOM 2090 C C . ASN A 1 270 ? 17.109 54.781 29.234 1 70.69 270 ASN A C 1
ATOM 2092 O O . ASN A 1 270 ? 16.875 55.656 30.062 1 70.69 270 ASN A O 1
ATOM 2096 N N . VAL A 1 271 ? 18.312 54.469 28.938 1 65.12 271 VAL A N 1
ATOM 2097 C CA . VAL A 1 271 ? 19.391 55.375 29.312 1 65.12 271 VAL A CA 1
ATOM 2098 C C . VAL A 1 271 ? 19.922 56.094 28.078 1 65.12 271 VAL A C 1
ATOM 2100 O O . VAL A 1 271 ? 19.656 55.656 26.938 1 65.12 271 VAL A O 1
ATOM 2103 N N . SER A 1 272 ? 20.562 57.281 28.297 1 55.41 272 SER A N 1
ATOM 2104 C CA . SER A 1 272 ? 21.094 58.125 27.234 1 55.41 272 SER A CA 1
ATOM 2105 C C . SER A 1 272 ? 21.859 57.281 26.203 1 55.41 272 SER A C 1
ATOM 2107 O O . SER A 1 272 ? 22.562 56.344 26.578 1 55.41 272 SER A O 1
ATOM 2109 N N . ARG A 1 273 ? 21.562 57.406 24.906 1 56.38 273 ARG A N 1
ATOM 2110 C CA . ARG A 1 273 ? 21.953 56.719 23.688 1 56.38 273 ARG A CA 1
ATOM 2111 C C . ARG A 1 273 ? 23.469 56.438 23.656 1 56.38 273 ARG A C 1
ATOM 2113 O O . ARG A 1 273 ? 24.266 57.375 23.688 1 56.38 273 ARG A O 1
ATOM 2120 N N . SER A 1 274 ? 23.891 55.5 24.297 1 51.88 274 SER A N 1
ATOM 2121 C CA . SER A 1 274 ? 25.25 55.25 23.828 1 51.88 274 SER A CA 1
ATOM 2122 C C . SER A 1 274 ? 25.266 54.656 22.422 1 51.88 274 SER A C 1
ATOM 2124 O O . SER A 1 274 ? 24.406 53.844 22.078 1 51.88 274 SER A O 1
ATOM 2126 N N . ASN A 1 275 ? 25.828 55.438 21.469 1 55.5 275 ASN A N 1
ATOM 2127 C CA . ASN A 1 275 ? 26.016 55.312 20.031 1 55.5 275 ASN A CA 1
ATOM 2128 C C . ASN A 1 275 ? 26.297 53.875 19.594 1 55.5 275 ASN A C 1
ATOM 2130 O O . ASN A 1 275 ? 26.266 53.562 18.406 1 55.5 275 ASN A O 1
ATOM 2134 N N . ASP A 1 276 ? 26.609 52.906 20.516 1 63.16 276 ASP A N 1
ATOM 2135 C CA . ASP A 1 276 ? 27.203 51.688 19.953 1 63.16 276 ASP A CA 1
ATOM 2136 C C . ASP A 1 276 ? 26.328 50.469 20.219 1 63.16 276 ASP A C 1
ATOM 2138 O O . ASP A 1 276 ? 26.844 49.344 20.297 1 63.16 276 ASP A O 1
ATOM 2142 N N . ILE A 1 277 ? 25.078 50.594 20.438 1 70.31 277 ILE A N 1
ATOM 2143 C CA . ILE A 1 277 ? 24.297 49.406 20.734 1 70.31 277 ILE A CA 1
ATOM 2144 C C . ILE A 1 277 ? 23.938 48.688 19.438 1 70.31 277 ILE A C 1
ATOM 2146 O O . ILE A 1 277 ? 23.531 49.344 18.453 1 70.31 277 ILE A O 1
ATOM 2150 N N . SER A 1 278 ? 24.203 47.344 19.5 1 83.12 278 SER A N 1
ATOM 2151 C CA . SER A 1 278 ? 23.891 46.5 18.344 1 83.12 278 SER A CA 1
ATOM 2152 C C . SER A 1 278 ? 22.75 45.531 18.672 1 83.12 278 SER A C 1
ATOM 2154 O O . SER A 1 278 ? 22.703 44.938 19.75 1 83.12 278 SER A O 1
ATOM 2156 N N . LEU A 1 279 ? 21.641 45.594 17.922 1 89.69 279 LEU A N 1
ATOM 2157 C CA . LEU A 1 279 ? 20.578 44.594 17.953 1 89.69 279 LEU A CA 1
ATOM 2158 C C . LEU A 1 279 ? 20.812 43.531 16.906 1 89.69 279 LEU A C 1
ATOM 2160 O O . LEU A 1 279 ? 20.391 43.656 15.758 1 89.69 279 LEU A O 1
ATOM 2164 N N . MET A 1 280 ? 21.359 42.438 17.406 1 92.88 280 MET A N 1
ATOM 2165 C CA . MET A 1 280 ? 21.672 41.344 16.469 1 92.88 280 MET A CA 1
ATOM 2166 C C . MET A 1 280 ? 20.438 40.5 16.188 1 92.88 280 MET A C 1
ATOM 2168 O O . MET A 1 280 ? 19.766 40.031 17.109 1 92.88 280 MET A O 1
ATOM 2172 N N . CYS A 1 281 ? 20.109 40.375 14.945 1 94.75 281 CYS A N 1
ATOM 2173 C CA . CYS A 1 281 ? 18.969 39.562 14.492 1 94.75 281 CYS A CA 1
ATOM 2174 C C . CYS A 1 281 ? 19.438 38.281 13.82 1 94.75 281 CYS A C 1
ATOM 2176 O O . CYS A 1 281 ? 20.234 38.312 12.875 1 94.75 281 CYS A O 1
ATOM 2178 N N . PHE A 1 282 ? 19.047 37.156 14.352 1 95.38 282 PHE A N 1
ATOM 2179 C CA . PHE A 1 282 ? 19.312 35.844 13.766 1 95.38 282 PHE A CA 1
ATOM 2180 C C . PHE A 1 282 ? 18.016 35.219 13.25 1 95.38 282 PHE A C 1
ATOM 2182 O O . PHE A 1 282 ? 17.016 35.188 13.953 1 95.38 282 PHE A O 1
ATOM 2189 N N . VAL A 1 283 ? 18.031 34.719 11.992 1 96.12 283 VAL A N 1
ATOM 2190 C CA . VAL A 1 283 ? 16.844 34.094 11.398 1 96.12 283 VAL A CA 1
ATOM 2191 C C . VAL A 1 283 ? 17.188 32.719 10.898 1 96.12 283 VAL A C 1
ATOM 2193 O O . VAL A 1 283 ? 18.281 32.469 10.359 1 96.12 283 VAL A O 1
ATOM 2196 N N . ARG A 1 284 ? 16.312 31.797 11.148 1 94.19 284 ARG A N 1
ATOM 2197 C CA . ARG A 1 284 ? 16.5 30.406 10.719 1 94.19 284 ARG A CA 1
ATOM 2198 C C . ARG A 1 284 ? 15.188 29.781 10.297 1 94.19 284 ARG A C 1
ATOM 2200 O O . ARG A 1 284 ? 14.156 29.969 10.945 1 94.19 284 ARG A O 1
ATOM 2207 N N . HIS A 1 285 ? 15.258 29.062 9.219 1 92.94 285 HIS A N 1
ATOM 2208 C CA . HIS A 1 285 ? 14.07 28.375 8.703 1 92.94 285 HIS A CA 1
ATOM 2209 C C . HIS A 1 285 ? 13.859 27.031 9.398 1 92.94 285 HIS A C 1
ATOM 2211 O O . HIS A 1 285 ? 14.766 26.203 9.445 1 92.94 285 HIS A O 1
ATOM 2217 N N . GLY A 1 286 ? 12.781 26.812 10 1 89.94 286 GLY A N 1
ATOM 2218 C CA . GLY A 1 286 ? 12.328 25.516 10.492 1 89.94 286 GLY A CA 1
ATOM 2219 C C . GLY A 1 286 ? 12.867 25.188 11.867 1 89.94 286 GLY A C 1
ATOM 2220 O O . GLY A 1 286 ? 12.469 24.188 12.477 1 89.94 286 GLY A O 1
ATOM 2221 N N . ALA A 1 287 ? 13.867 25.922 12.359 1 89.5 287 ALA A N 1
ATOM 2222 C CA . ALA A 1 287 ? 14.445 25.641 13.672 1 89.5 287 ALA A CA 1
ATOM 2223 C C . ALA A 1 287 ? 14.805 26.953 14.391 1 89.5 287 ALA A C 1
ATOM 2225 O O . ALA A 1 287 ? 14.93 28 13.758 1 89.5 287 ALA A O 1
ATOM 2226 N N . MET A 1 288 ? 14.984 26.797 15.703 1 90.19 288 MET A N 1
ATOM 2227 C CA . MET A 1 288 ? 15.328 27.969 16.5 1 90.19 288 MET A CA 1
ATOM 2228 C C . MET A 1 288 ? 16.734 28.469 16.172 1 90.19 288 MET A C 1
ATOM 2230 O O . MET A 1 288 ? 17.688 27.688 16.141 1 90.19 288 MET A O 1
ATOM 2234 N N . PRO A 1 289 ? 16.797 29.766 15.852 1 92.19 289 PRO A N 1
ATOM 2235 C CA . PRO A 1 289 ? 18.125 30.297 15.539 1 92.19 289 PRO A CA 1
ATOM 2236 C C . PRO A 1 289 ? 18.984 30.516 16.781 1 92.19 289 PRO A C 1
ATOM 2238 O O . PRO A 1 289 ? 18.453 30.75 17.875 1 92.19 289 PRO A O 1
ATOM 2241 N N . SER A 1 290 ? 20.25 30.297 16.641 1 87.69 290 SER A N 1
ATOM 2242 C CA . SER A 1 290 ? 21.25 30.609 17.656 1 87.69 290 SER A CA 1
ATOM 2243 C C . SER A 1 290 ? 22.438 31.359 17.047 1 87.69 290 SER A C 1
ATOM 2245 O O . SER A 1 290 ? 22.469 31.609 15.852 1 87.69 290 SER A O 1
ATOM 2247 N N . VAL A 1 291 ? 23.281 31.734 17.938 1 87.75 291 VAL A N 1
ATOM 2248 C CA . VAL A 1 291 ? 24.469 32.469 17.484 1 87.75 291 VAL A CA 1
ATOM 2249 C C . VAL A 1 291 ? 25.328 31.547 16.609 1 87.75 291 VAL A C 1
ATOM 2251 O O . VAL A 1 291 ? 25.891 31.984 15.609 1 87.75 291 VAL A O 1
ATOM 2254 N N . THR A 1 292 ? 25.234 30.281 16.922 1 85.25 292 THR A N 1
ATOM 2255 C CA . THR A 1 292 ? 26.094 29.344 16.203 1 85.25 292 THR A CA 1
ATOM 2256 C C . THR A 1 292 ? 25.328 28.719 15.031 1 85.25 292 THR A C 1
ATOM 2258 O O . THR A 1 292 ? 25.953 28.25 14.07 1 85.25 292 THR A O 1
ATOM 2261 N N . SER A 1 293 ? 24.094 28.734 15.148 1 88.56 293 SER A N 1
ATOM 2262 C CA . SER A 1 293 ? 23.281 28.094 14.109 1 88.56 293 SER A CA 1
ATOM 2263 C C . SER A 1 293 ? 22.203 29.031 13.586 1 88.56 293 SER A C 1
ATOM 2265 O O . SER A 1 293 ? 21.172 29.219 14.234 1 88.56 293 SER A O 1
ATOM 2267 N N . ASN A 1 294 ? 22.391 29.672 12.469 1 92.38 294 ASN A N 1
ATOM 2268 C CA . ASN A 1 294 ? 21.438 30.562 11.828 1 92.38 294 ASN A CA 1
ATOM 2269 C C . ASN A 1 294 ? 21.641 30.609 10.312 1 92.38 294 ASN A C 1
ATOM 2271 O O . ASN A 1 294 ? 22.703 30.234 9.812 1 92.38 294 ASN A O 1
ATOM 2275 N N . ASP A 1 295 ? 20.734 30.969 9.633 1 92.25 295 ASP A N 1
ATOM 2276 C CA . ASP A 1 295 ? 20.812 31.109 8.18 1 92.25 295 ASP A CA 1
ATOM 2277 C C . ASP A 1 295 ? 21.203 32.531 7.777 1 92.25 295 ASP A C 1
ATOM 2279 O O . ASP A 1 295 ? 21.953 32.719 6.816 1 92.25 295 ASP A O 1
ATOM 2283 N N . TYR A 1 296 ? 20.594 33.469 8.469 1 94.88 296 TYR A N 1
ATOM 2284 C CA . TYR A 1 296 ? 20.875 34.875 8.227 1 94.88 296 TYR A CA 1
ATOM 2285 C C . TYR A 1 296 ? 21.125 35.625 9.539 1 94.88 296 TYR A C 1
ATOM 2287 O O . TYR A 1 296 ? 20.578 35.25 10.586 1 94.88 296 TYR A O 1
ATOM 2295 N N . ASN A 1 297 ? 21.984 36.562 9.508 1 94.88 297 ASN A N 1
ATOM 2296 C CA . ASN A 1 297 ? 22.234 37.406 10.68 1 94.88 297 ASN A CA 1
ATOM 2297 C C . ASN A 1 297 ? 22.625 38.812 10.281 1 94.88 297 ASN A C 1
ATOM 2299 O O . ASN A 1 297 ? 23.25 39.031 9.242 1 94.88 297 ASN A O 1
ATOM 2303 N N . ILE A 1 298 ? 22.094 39.781 10.969 1 94.56 298 ILE A N 1
ATOM 2304 C CA . ILE A 1 298 ? 22.406 41.188 10.711 1 94.56 298 ILE A CA 1
ATOM 2305 C C . ILE A 1 298 ? 22.156 42 11.969 1 94.56 298 ILE A C 1
ATOM 2307 O O . ILE A 1 298 ? 21.516 41.531 12.914 1 94.56 298 ILE A O 1
ATOM 2311 N N . ASN A 1 299 ? 22.781 43.156 12 1 92.94 299 ASN A N 1
ATOM 2312 C CA . ASN A 1 299 ? 22.406 44.156 12.984 1 92.94 299 ASN A CA 1
ATOM 2313 C C . ASN A 1 299 ? 21.172 44.938 12.523 1 92.94 299 ASN A C 1
ATOM 2315 O O . ASN A 1 299 ? 21.297 45.875 11.727 1 92.94 299 ASN A O 1
ATOM 2319 N N . ILE A 1 300 ? 20.031 44.656 13.094 1 92.31 300 ILE A N 1
ATOM 2320 C CA . ILE A 1 300 ? 18.75 45.156 12.594 1 92.31 300 ILE A CA 1
ATOM 2321 C C . ILE A 1 300 ? 18.562 46.625 13.031 1 92.31 300 ILE A C 1
ATOM 2323 O O . ILE A 1 300 ? 17.672 47.312 12.531 1 92.31 300 ILE A O 1
ATOM 2327 N N . ALA A 1 301 ? 19.359 47.125 13.945 1 87.38 301 ALA A N 1
ATOM 2328 C CA . ALA A 1 301 ? 19.297 48.531 14.328 1 87.38 301 ALA A CA 1
ATOM 2329 C C . ALA A 1 301 ? 19.828 49.438 13.211 1 87.38 301 ALA A C 1
ATOM 2331 O O . ALA A 1 301 ? 19.438 50.594 13.109 1 87.38 301 ALA A O 1
ATOM 2332 N N . LYS A 1 302 ? 20.734 48.938 12.453 1 86.5 302 LYS A N 1
ATOM 2333 C CA . LYS A 1 302 ? 21.344 49.719 11.391 1 86.5 302 LYS A CA 1
ATOM 2334 C C . LYS A 1 302 ? 20.547 49.625 10.094 1 86.5 302 LYS A C 1
ATOM 2336 O O . LYS A 1 302 ? 20.578 50.531 9.266 1 86.5 302 LYS A O 1
ATOM 2341 N N . GLY A 1 303 ? 19.859 48.5 9.922 1 88.75 303 GLY A N 1
ATOM 2342 C CA . GLY A 1 303 ? 19.094 48.312 8.711 1 88.75 303 GLY A CA 1
ATOM 2343 C C . GLY A 1 303 ? 18.219 47.062 8.742 1 88.75 303 GLY A C 1
ATOM 2344 O O . GLY A 1 303 ? 18.406 46.188 9.602 1 88.75 303 GLY A O 1
ATOM 2345 N N . PRO A 1 304 ? 17.344 47.031 7.809 1 93.31 304 PRO A N 1
ATOM 2346 C CA . PRO A 1 304 ? 16.438 45.875 7.758 1 93.31 304 PRO A CA 1
ATOM 2347 C C . PRO A 1 304 ? 17.094 44.625 7.188 1 93.31 304 PRO A C 1
ATOM 2349 O O . PRO A 1 304 ? 18.078 44.75 6.453 1 93.31 304 PRO A O 1
ATOM 2352 N N . LEU A 1 305 ? 16.703 43.5 7.629 1 95.25 305 LEU A N 1
ATOM 2353 C CA . LEU A 1 305 ? 17.125 42.219 7.051 1 95.25 305 LEU A CA 1
ATOM 2354 C C . LEU A 1 305 ? 16.234 41.844 5.883 1 95.25 305 LEU A C 1
ATOM 2356 O O . LEU A 1 305 ? 15.008 41.719 6.039 1 95.25 305 LEU A O 1
ATOM 2360 N N . VAL A 1 306 ? 16.828 41.656 4.727 1 93.06 306 VAL A N 1
ATOM 2361 C CA . VAL A 1 306 ? 16.062 41.281 3.531 1 93.06 306 VAL A CA 1
ATOM 2362 C C . VAL A 1 306 ? 16.438 39.875 3.107 1 93.06 306 VAL A C 1
ATOM 2364 O O . VAL A 1 306 ? 17.609 39.562 2.869 1 93.06 306 VAL A O 1
ATOM 2367 N N . ILE A 1 307 ? 15.547 39 3.123 1 92.56 307 ILE A N 1
ATOM 2368 C CA . ILE A 1 307 ? 15.711 37.656 2.631 1 92.56 307 ILE A CA 1
ATOM 2369 C C . ILE A 1 307 ? 15.016 37.5 1.279 1 92.56 307 ILE A C 1
ATOM 2371 O O . ILE A 1 307 ? 13.789 37.656 1.184 1 92.56 307 ILE A O 1
ATOM 2375 N N . HIS A 1 308 ? 15.781 37.156 0.287 1 90.38 308 HIS A N 1
ATOM 2376 C CA . HIS A 1 308 ? 15.227 37 -1.052 1 90.38 308 HIS A CA 1
ATOM 2377 C C . HIS A 1 308 ? 14.75 35.562 -1.276 1 90.38 308 HIS A C 1
ATOM 2379 O O . HIS A 1 308 ? 15.445 34.594 -0.92 1 90.38 308 HIS A O 1
ATOM 2385 N N . SER A 1 309 ? 13.586 35.406 -1.872 1 89.81 309 SER A N 1
ATOM 2386 C CA . SER A 1 309 ? 12.977 34.125 -2.195 1 89.81 309 SER A CA 1
ATOM 2387 C C . SER A 1 309 ? 13 33.188 -0.994 1 89.81 309 SER A C 1
ATOM 2389 O O . SER A 1 309 ? 13.555 32.062 -1.07 1 89.81 309 SER A O 1
ATOM 2391 N N . PRO A 1 310 ? 12.352 33.625 0.067 1 92.69 310 PRO A N 1
ATOM 2392 C CA . PRO A 1 310 ? 12.344 32.812 1.271 1 92.69 310 PRO A CA 1
ATOM 2393 C C . PRO A 1 310 ? 11.656 31.453 1.052 1 92.69 310 PRO A C 1
ATOM 2395 O O . PRO A 1 310 ? 10.805 31.328 0.165 1 92.69 310 PRO A O 1
ATOM 2398 N N . LEU A 1 311 ? 12.062 30.469 1.878 1 93.5 311 LEU A N 1
ATOM 2399 C CA . LEU A 1 311 ? 11.43 29.156 1.835 1 93.5 311 LEU A CA 1
ATOM 2400 C C . LEU A 1 311 ? 10.039 29.203 2.459 1 93.5 311 LEU A C 1
ATOM 2402 O O . LEU A 1 311 ? 9.797 29.984 3.387 1 93.5 311 LEU A O 1
ATOM 2406 N N . ILE A 1 312 ? 9.227 28.375 1.901 1 92.38 312 ILE A N 1
ATOM 2407 C CA . ILE A 1 312 ? 7.91 28.203 2.5 1 92.38 312 ILE A CA 1
ATOM 2408 C C . ILE A 1 312 ? 8.047 27.484 3.846 1 92.38 312 ILE A C 1
ATOM 2410 O O . ILE A 1 312 ? 8.852 26.562 3.99 1 92.38 312 ILE A O 1
ATOM 2414 N N . GLY A 1 313 ? 7.258 27.938 4.758 1 90.75 313 GLY A N 1
ATOM 2415 C CA . GLY A 1 313 ? 7.293 27.328 6.078 1 90.75 313 GLY A CA 1
ATOM 2416 C C . GLY A 1 313 ? 7.504 28.328 7.191 1 90.75 313 GLY A C 1
ATOM 2417 O O . GLY A 1 313 ? 7.414 29.547 6.969 1 90.75 313 GLY A O 1
ATOM 2418 N N . ARG A 1 314 ? 7.777 27.812 8.359 1 91.62 314 ARG A N 1
ATOM 2419 C CA . ARG A 1 314 ? 7.93 28.672 9.531 1 91.62 314 ARG A CA 1
ATOM 2420 C C . ARG A 1 314 ? 9.359 29.172 9.664 1 91.62 314 ARG A C 1
ATOM 2422 O O . ARG A 1 314 ? 10.312 28.391 9.562 1 91.62 314 ARG A O 1
ATOM 2429 N N . TRP A 1 315 ? 9.469 30.453 9.812 1 93.38 315 TRP A N 1
ATOM 2430 C CA . TRP A 1 315 ? 10.742 31.109 10.086 1 93.38 315 TRP A CA 1
ATOM 2431 C C . TRP A 1 315 ? 10.805 31.594 11.531 1 93.38 315 TRP A C 1
ATOM 2433 O O . TRP A 1 315 ? 9.836 32.156 12.055 1 93.38 315 TRP A O 1
ATOM 2443 N N . TYR A 1 316 ? 11.914 31.328 12.156 1 93.31 316 TYR A N 1
ATOM 2444 C CA . TYR A 1 316 ? 12.148 31.828 13.508 1 93.31 316 TYR A CA 1
ATOM 2445 C C . TYR A 1 316 ? 13.133 33 13.5 1 93.31 316 TYR A C 1
ATOM 2447 O O . TYR A 1 316 ? 14.133 32.969 12.789 1 93.31 316 TYR A O 1
ATOM 2455 N N . ILE A 1 317 ? 12.805 34.031 14.258 1 94.62 317 ILE A N 1
ATOM 2456 C CA . ILE A 1 317 ? 13.609 35.25 14.359 1 94.62 317 ILE A CA 1
ATOM 2457 C C . ILE A 1 317 ? 14.047 35.469 15.805 1 94.62 317 ILE A C 1
ATOM 2459 O O . ILE A 1 317 ? 13.211 35.469 16.719 1 94.62 317 ILE A O 1
ATOM 2463 N N . SER A 1 318 ? 15.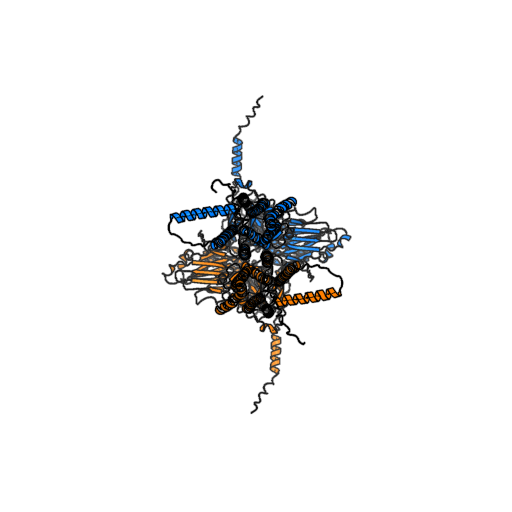281 35.531 16.016 1 93.5 318 SER A N 1
ATOM 2464 C CA . SER A 1 318 ? 15.812 35.844 17.344 1 93.5 318 SER A CA 1
ATOM 2465 C C . SER A 1 318 ? 16.531 37.188 17.344 1 93.5 318 SER A C 1
ATOM 2467 O O . SER A 1 318 ? 17.359 37.469 16.469 1 93.5 318 SER A O 1
ATOM 2469 N N . ILE A 1 319 ? 16.172 38.062 18.234 1 92.69 319 ILE A N 1
ATOM 2470 C CA . ILE A 1 319 ? 16.812 39.344 18.375 1 92.69 319 ILE A CA 1
ATOM 2471 C C . ILE A 1 319 ? 17.531 39.406 19.719 1 92.69 319 ILE A C 1
ATOM 2473 O O . ILE A 1 319 ? 16.906 39.25 20.781 1 92.69 319 ILE A O 1
ATOM 2477 N N . VAL A 1 320 ? 18.812 39.688 19.641 1 90.94 320 VAL A N 1
ATOM 2478 C CA . VAL A 1 320 ? 19.641 39.719 20.828 1 90.94 320 VAL A CA 1
ATOM 2479 C C . VAL A 1 320 ? 20.344 41.062 20.938 1 90.94 320 VAL A C 1
ATOM 2481 O O . VAL A 1 320 ? 21.156 41.406 20.078 1 90.94 320 VAL A O 1
ATOM 2484 N N . PRO A 1 321 ? 20.031 41.812 21.938 1 88.38 321 PRO A N 1
ATOM 2485 C CA . PRO A 1 321 ? 20.812 43.031 22.172 1 88.38 321 PRO A CA 1
ATOM 2486 C C . PRO A 1 321 ? 22.219 42.75 22.656 1 88.38 321 PRO A C 1
ATOM 2488 O O . PRO A 1 321 ? 22.422 41.969 23.609 1 88.38 321 PRO A O 1
ATOM 2491 N N . VAL A 1 322 ? 23.094 43.188 21.891 1 81.62 322 VAL A N 1
ATOM 2492 C CA . VAL A 1 322 ? 24.5 43 22.25 1 81.62 322 VAL A CA 1
ATOM 2493 C C . VAL A 1 322 ? 25.156 44.344 22.531 1 81.62 322 VAL A C 1
ATOM 2495 O O . VAL A 1 322 ? 24.781 45.344 21.938 1 81.62 322 VAL A O 1
ATOM 2498 N N . ASN A 1 323 ? 26.312 44.25 23.422 1 70.56 323 ASN A N 1
ATOM 2499 C CA . ASN A 1 323 ? 27.203 45.375 23.781 1 70.56 323 ASN A CA 1
ATOM 2500 C C . ASN A 1 323 ? 26.422 46.5 24.422 1 70.56 323 ASN A C 1
ATOM 2502 O O . ASN A 1 323 ? 26.656 47.688 24.078 1 70.56 323 ASN A O 1
ATOM 2506 N N . LEU A 1 324 ? 25.359 46.062 25.141 1 58.25 324 LEU A N 1
ATOM 2507 C CA . LEU A 1 324 ? 24.672 47.156 25.797 1 58.25 324 LEU A CA 1
ATOM 2508 C C . LEU A 1 324 ? 25.578 47.875 26.797 1 58.25 324 LEU A C 1
ATOM 2510 O O . LEU A 1 324 ? 25.422 49.062 27.062 1 58.25 324 LEU A O 1
ATOM 2514 N N . THR A 1 325 ? 26.312 47.031 27.766 1 54.78 325 THR A N 1
ATOM 2515 C CA . THR A 1 325 ? 26.938 47.594 28.969 1 54.78 325 THR A CA 1
ATOM 2516 C C . THR A 1 325 ? 28.328 48.094 28.672 1 54.78 325 THR A C 1
ATOM 2518 O O . THR A 1 325 ? 29.312 47.688 29.297 1 54.78 325 THR A O 1
ATOM 2521 N N . LYS A 1 326 ? 28.984 48.594 27.672 1 50.97 326 LYS A N 1
ATOM 2522 C CA . LYS A 1 326 ? 30.156 49.188 28.297 1 50.97 326 LYS A CA 1
ATOM 2523 C C . LYS A 1 326 ? 29.766 49.969 29.562 1 50.97 326 LYS A C 1
ATOM 2525 O O . LYS A 1 326 ? 30.641 50.469 30.266 1 50.97 326 LYS A O 1
ATOM 2530 N N . THR A 1 327 ? 28.594 50.438 29.641 1 46 327 THR A N 1
ATOM 2531 C CA . THR A 1 327 ? 28.344 51.156 30.891 1 46 327 THR A CA 1
ATOM 2532 C C . THR A 1 327 ? 27.891 50.188 31.969 1 46 327 THR A C 1
ATOM 2534 O O . THR A 1 327 ? 27.281 49.156 31.672 1 46 327 THR A O 1
ATOM 2537 N N . GLN A 1 328 ? 28.547 50.094 33.125 1 46.19 328 GLN A N 1
ATOM 2538 C CA . GLN A 1 328 ? 28.438 49.406 34.438 1 46.19 328 GLN A CA 1
ATOM 2539 C C . GLN A 1 328 ? 26.984 49.188 34.812 1 46.19 328 GLN A C 1
ATOM 2541 O O . GLN A 1 328 ? 26.703 48.688 35.906 1 46.19 328 GLN A O 1
ATOM 2546 N N . ASP A 1 329 ? 25.906 49.812 34.219 1 48.97 329 ASP A N 1
ATOM 2547 C CA . ASP A 1 329 ? 24.609 49.781 34.875 1 48.97 329 ASP A CA 1
ATOM 2548 C C . ASP A 1 329 ? 23.734 48.625 34.312 1 48.97 329 ASP A C 1
ATOM 2550 O O . ASP A 1 329 ? 23.453 48.594 33.125 1 48.97 329 ASP A O 1
ATOM 2554 N N . ASN A 1 330 ? 23.594 47.531 35.031 1 55.47 330 ASN A N 1
ATOM 2555 C CA . ASN A 1 330 ? 22.766 46.344 34.875 1 55.47 330 ASN A CA 1
ATOM 2556 C C . ASN A 1 330 ? 21.328 46.688 34.531 1 55.47 330 ASN A C 1
ATOM 2558 O O . ASN A 1 330 ? 20.5 45.812 34.344 1 55.47 330 ASN A O 1
ATOM 2562 N N . SER A 1 331 ? 21 48.062 34.438 1 62.53 331 SER A N 1
ATOM 2563 C CA . SER A 1 331 ? 19.609 48.438 34.312 1 62.53 331 SER A CA 1
ATOM 2564 C C . SER A 1 331 ? 19.266 48.812 32.875 1 62.53 331 SER A C 1
ATOM 2566 O O . SER A 1 331 ? 18.172 49.344 32.625 1 62.53 331 SER A O 1
ATOM 2568 N N . VAL A 1 332 ? 20.188 48.562 31.922 1 70.5 332 VAL A N 1
ATOM 2569 C CA . VAL A 1 332 ? 19.891 49.062 30.594 1 70.5 332 VAL A CA 1
ATOM 2570 C C . VAL A 1 332 ? 18.953 48.125 29.859 1 70.5 332 VAL A C 1
ATOM 2572 O O . VAL A 1 332 ? 19.188 46.906 29.828 1 70.5 332 VAL A O 1
ATOM 2575 N N . ARG A 1 333 ? 17.797 48.688 29.5 1 81.38 333 ARG A N 1
ATOM 2576 C CA . ARG A 1 333 ? 16.812 47.969 28.703 1 81.38 333 ARG A CA 1
ATOM 2577 C C . ARG A 1 333 ? 16.625 48.625 27.344 1 81.38 333 ARG A C 1
ATOM 2579 O O . ARG A 1 333 ? 16.734 49.844 27.203 1 81.38 333 ARG A O 1
ATOM 2586 N N . VAL A 1 334 ? 16.641 47.781 26.297 1 83.19 334 VAL A N 1
ATOM 2587 C CA . VAL A 1 334 ? 16.297 48.25 24.953 1 83.19 334 VAL A CA 1
ATOM 2588 C C . VAL A 1 334 ? 14.891 47.812 24.594 1 83.19 334 VAL A C 1
ATOM 2590 O O . VAL A 1 334 ? 14.523 46.656 24.828 1 83.19 334 VAL A O 1
ATOM 2593 N N . CYS A 1 335 ? 14.078 48.812 24.172 1 85.31 335 CYS A N 1
ATOM 2594 C CA . CYS A 1 335 ? 12.719 48.5 23.734 1 85.31 335 CYS A CA 1
ATOM 2595 C C . CYS A 1 335 ? 12.602 48.594 22.219 1 85.31 335 CYS A C 1
ATOM 2597 O O . CYS A 1 335 ? 13.18 49.469 21.609 1 85.31 335 CYS A O 1
ATOM 2599 N N . TYR A 1 336 ? 12.039 47.625 21.641 1 86.06 336 TYR A N 1
ATOM 2600 C CA . TYR A 1 336 ? 11.859 47.625 20.203 1 86.06 336 TYR A CA 1
ATOM 2601 C C . TYR A 1 336 ? 10.617 46.844 19.812 1 86.06 336 TYR A C 1
ATOM 2603 O O . TYR A 1 336 ? 10.039 46.125 20.625 1 86.06 336 TYR A O 1
ATOM 2611 N N . SER A 1 337 ? 10.086 47.125 18.688 1 86.69 337 SER A N 1
ATOM 2612 C CA . SER A 1 337 ? 9.07 46.312 18.031 1 86.69 337 SER A CA 1
ATOM 2613 C C . SER A 1 337 ? 9.578 45.75 16.719 1 86.69 337 SER A C 1
ATOM 2615 O O . SER A 1 337 ? 10.562 46.219 16.156 1 86.69 337 SER A O 1
ATOM 2617 N N . VAL A 1 338 ? 9.031 44.594 16.422 1 89.06 338 VAL A N 1
ATOM 2618 C CA . VAL A 1 338 ? 9.477 43.938 15.203 1 89.06 338 VAL A CA 1
ATOM 2619 C C . VAL A 1 338 ? 8.359 43.938 14.164 1 89.06 338 VAL A C 1
ATOM 2621 O O . VAL A 1 338 ? 7.195 43.719 14.492 1 89.06 338 VAL A O 1
ATOM 2624 N N . GLU A 1 339 ? 8.688 44.344 12.992 1 88.25 339 GLU A N 1
ATOM 2625 C CA . GLU A 1 339 ? 7.789 44.344 11.844 1 88.25 339 GLU A CA 1
ATOM 2626 C C . GLU A 1 339 ? 8.398 43.562 10.672 1 88.25 339 GLU A C 1
ATOM 2628 O O . GLU A 1 339 ? 9.602 43.688 10.422 1 88.25 339 GLU A O 1
ATOM 2633 N N . SER A 1 340 ? 7.547 42.75 10.125 1 89.88 340 SER A N 1
ATOM 2634 C CA . SER A 1 340 ? 7.992 42 8.945 1 89.88 340 SER A CA 1
ATOM 2635 C C . SER A 1 340 ? 7.047 42.25 7.766 1 89.88 340 SER A C 1
ATOM 2637 O O . SER A 1 340 ? 5.828 42.281 7.941 1 89.88 340 SER A O 1
ATOM 2639 N N . GLN A 1 341 ? 7.641 42.5 6.668 1 88.31 341 GLN A N 1
ATOM 2640 C CA . GLN A 1 341 ? 6.883 42.656 5.43 1 88.31 341 GLN A CA 1
ATOM 2641 C C . GLN A 1 341 ? 7.156 41.5 4.48 1 88.31 341 GLN A C 1
ATOM 2643 O O . GLN A 1 341 ? 8.312 41.125 4.246 1 88.31 341 GLN A O 1
ATOM 2648 N N . VAL A 1 342 ? 6.09 40.875 4.105 1 88.06 342 VAL A N 1
ATOM 2649 C CA . VAL A 1 342 ? 6.184 39.781 3.15 1 88.06 342 VAL A CA 1
ATOM 2650 C C . VAL A 1 342 ? 5.676 40.219 1.783 1 88.06 342 VAL A C 1
ATOM 2652 O O . VAL A 1 342 ? 4.496 40.562 1.625 1 88.06 342 VAL A O 1
ATOM 2655 N N . LEU A 1 343 ? 6.578 40.25 0.865 1 86.75 343 LEU A N 1
ATOM 2656 C CA . LEU A 1 343 ? 6.238 40.656 -0.493 1 86.75 343 LEU A CA 1
ATOM 2657 C C . LEU A 1 343 ? 5.895 39.469 -1.357 1 86.75 343 LEU A C 1
ATOM 2659 O O . LEU A 1 343 ? 6.758 38.625 -1.623 1 86.75 343 LEU A O 1
ATOM 2663 N N . GLN A 1 344 ? 4.672 39.406 -1.73 1 85 344 GLN A N 1
ATOM 2664 C CA . GLN A 1 344 ? 4.215 38.344 -2.623 1 85 344 GLN A CA 1
ATOM 2665 C C . GLN A 1 344 ? 3.773 38.906 -3.971 1 85 344 GLN A C 1
ATOM 2667 O O . GLN A 1 344 ? 3.232 40.031 -4.035 1 85 344 GLN A O 1
ATOM 2672 N N . CYS A 1 345 ? 4.047 38.156 -4.992 1 85.75 345 CYS A N 1
ATOM 2673 C CA . CYS A 1 345 ? 3.6 38.594 -6.316 1 85.75 345 CYS A CA 1
ATOM 2674 C C . CYS A 1 345 ? 2.154 38.156 -6.562 1 85.75 345 CYS A C 1
ATOM 2676 O O . CYS A 1 345 ? 1.655 37.219 -5.922 1 85.75 345 CYS A O 1
ATOM 2678 N N . PRO A 1 346 ? 1.466 38.938 -7.387 1 81.38 346 PRO A N 1
ATOM 2679 C CA . PRO A 1 346 ? 0.134 38.469 -7.773 1 81.38 346 PRO A CA 1
ATOM 2680 C C . PRO A 1 346 ? 0.16 37.094 -8.414 1 81.38 346 PRO A C 1
ATOM 2682 O O . PRO A 1 346 ? 1.223 36.594 -8.82 1 81.38 346 PRO A O 1
ATOM 2685 N N . LEU A 1 347 ? -1.011 36.531 -8.492 1 82.25 347 LEU A N 1
ATOM 2686 C CA . LEU A 1 347 ? -1.105 35.188 -9.055 1 82.25 347 LEU A CA 1
ATOM 2687 C C . LEU A 1 347 ? -0.588 35.156 -10.492 1 82.25 347 LEU A C 1
ATOM 2689 O O . LEU A 1 347 ? -0.923 36.031 -11.289 1 82.25 347 LEU A O 1
ATOM 2693 N N . GLY A 1 348 ? 0.22 34.25 -10.797 1 85 348 GLY A N 1
ATOM 2694 C CA . GLY A 1 348 ? 0.749 34.062 -12.141 1 85 348 GLY A CA 1
ATOM 2695 C C . GLY A 1 348 ? 2.055 34.812 -12.375 1 85 348 GLY A C 1
ATOM 2696 O O . GLY A 1 348 ? 2.648 34.719 -13.445 1 85 348 GLY A O 1
ATOM 2697 N N . LYS A 1 349 ? 2.469 35.531 -11.391 1 88 349 LYS A N 1
ATOM 2698 C CA . LYS A 1 349 ? 3.705 36.312 -11.547 1 88 349 LYS A CA 1
ATOM 2699 C C . LYS A 1 349 ? 4.711 35.938 -10.453 1 88 349 LYS A C 1
ATOM 2701 O O . LYS A 1 349 ? 4.336 35.438 -9.406 1 88 349 LYS A O 1
ATOM 2706 N N . ALA A 1 350 ? 5.988 36.156 -10.82 1 89.56 350 ALA A N 1
ATOM 2707 C CA . ALA A 1 350 ? 7.078 35.906 -9.883 1 89.56 350 ALA A CA 1
ATOM 2708 C C . ALA A 1 350 ? 8.328 36.688 -10.273 1 89.56 350 ALA A C 1
ATOM 2710 O O . ALA A 1 350 ? 8.297 37.531 -11.195 1 89.56 350 ALA A O 1
ATOM 2711 N N . GLY A 1 351 ? 9.367 36.562 -9.5 1 82.06 351 GLY A N 1
ATOM 2712 C CA . GLY A 1 351 ? 10.641 37.219 -9.766 1 82.06 351 GLY A CA 1
ATOM 2713 C C . GLY A 1 351 ? 10.727 38.625 -9.211 1 82.06 351 GLY A C 1
ATOM 2714 O O . GLY A 1 351 ? 9.773 39.125 -8.594 1 82.06 351 GLY A O 1
ATOM 2715 N N . PRO A 1 352 ? 11.883 39.188 -9.516 1 76.06 352 PRO A N 1
ATOM 2716 C CA . PRO A 1 352 ? 12.031 40.562 -9.047 1 76.06 352 PRO A CA 1
ATOM 2717 C C . PRO A 1 352 ? 11 41.5 -9.664 1 76.06 352 PRO A C 1
ATOM 2719 O O . PRO A 1 352 ? 10.766 41.469 -10.867 1 76.06 352 PRO A O 1
ATOM 2722 N N . ASN A 1 353 ? 10.32 42.281 -8.93 1 78 353 ASN A N 1
ATOM 2723 C CA . ASN A 1 353 ? 9.297 43.219 -9.336 1 78 353 ASN A CA 1
ATOM 2724 C C . ASN A 1 353 ? 8.078 42.531 -9.922 1 78 353 ASN A C 1
ATOM 2726 O O . ASN A 1 353 ? 7.27 43.156 -10.617 1 78 353 ASN A O 1
ATOM 2730 N N . CYS A 1 354 ? 8.047 41.219 -9.82 1 86.19 354 CYS A N 1
ATOM 2731 C CA . CYS A 1 354 ? 6.902 40.406 -10.219 1 86.19 354 CYS A CA 1
ATOM 2732 C C . CYS A 1 354 ? 6.668 40.531 -11.727 1 86.19 354 CYS A C 1
ATOM 2734 O O . CYS A 1 354 ? 5.531 40.688 -12.164 1 86.19 354 CYS A O 1
ATOM 2736 N N . THR A 1 355 ? 7.754 40.531 -12.445 1 84.5 355 THR A N 1
ATOM 2737 C CA . THR A 1 355 ? 7.637 40.688 -13.891 1 84.5 355 THR A CA 1
ATOM 2738 C C . THR A 1 355 ? 7.762 39.344 -14.594 1 84.5 355 THR A C 1
ATOM 2740 O O . THR A 1 355 ? 7.539 39.25 -15.805 1 84.5 355 THR A O 1
ATOM 2743 N N . MET A 1 356 ? 8.102 38.375 -13.844 1 88.5 356 MET A N 1
ATOM 2744 C CA . MET A 1 356 ? 8.273 37.062 -14.445 1 88.5 356 MET A CA 1
ATOM 2745 C C . MET A 1 356 ? 7 36.219 -14.32 1 88.5 356 MET A C 1
ATOM 2747 O O . MET A 1 356 ? 6.211 36.438 -13.398 1 88.5 356 MET A O 1
ATOM 2751 N N . ASP A 1 357 ? 6.852 35.344 -15.266 1 89.44 357 ASP A N 1
ATOM 2752 C CA . ASP A 1 357 ? 5.656 34.5 -15.234 1 89.44 357 ASP A CA 1
ATOM 2753 C C . ASP A 1 357 ? 5.863 33.281 -14.336 1 89.44 357 ASP A C 1
ATOM 2755 O O . ASP A 1 357 ? 6.969 32.719 -14.258 1 89.44 357 ASP A O 1
ATOM 2759 N N . SER A 1 358 ? 4.848 32.938 -13.68 1 91.94 358 SER A N 1
ATOM 2760 C CA . SER A 1 358 ? 4.828 31.75 -12.828 1 91.94 358 SER A CA 1
ATOM 2761 C C . SER A 1 358 ? 3.557 30.938 -13.039 1 91.94 358 SER A C 1
ATOM 2763 O O . SER A 1 358 ? 2.459 31.5 -13.117 1 91.94 358 SER A O 1
ATOM 2765 N N . TYR A 1 359 ? 3.729 29.641 -13.219 1 92.19 359 TYR A N 1
ATOM 2766 C CA . TYR A 1 359 ? 2.592 28.766 -13.453 1 92.19 359 TYR A CA 1
ATOM 2767 C C . TYR A 1 359 ? 2.533 27.656 -12.406 1 92.19 359 TYR A C 1
ATOM 2769 O O . TYR A 1 359 ? 3.553 27.031 -12.086 1 92.19 359 TYR A O 1
ATOM 2777 N N . LEU A 1 360 ? 1.355 27.5 -11.836 1 92.56 360 LEU A N 1
ATOM 2778 C CA . LEU A 1 360 ? 1.128 26.344 -10.977 1 92.56 360 LEU A CA 1
ATOM 2779 C C . LEU A 1 360 ? 0.781 25.109 -11.805 1 92.56 360 LEU A C 1
ATOM 2781 O O . LEU A 1 360 ? -0.091 25.172 -12.672 1 92.56 360 LEU A O 1
ATOM 2785 N N . LEU A 1 361 ? 1.455 24.047 -11.539 1 94.56 361 LEU A N 1
ATOM 2786 C CA . LEU A 1 361 ? 1.222 22.812 -12.281 1 94.56 361 LEU A CA 1
ATOM 2787 C C . LEU A 1 361 ? 0.213 21.922 -11.555 1 94.56 361 LEU A C 1
ATOM 2789 O O . LEU A 1 361 ? 0.25 21.812 -10.328 1 94.56 361 LEU A O 1
ATOM 2793 N N . GLN A 1 362 ? -0.656 21.375 -12.281 1 93.94 362 GLN A N 1
ATOM 2794 C CA . GLN A 1 362 ? -1.625 20.422 -11.742 1 93.94 362 GLN A CA 1
ATOM 2795 C C . GLN A 1 362 ? -1.072 19 -11.773 1 93.94 362 GLN A C 1
ATOM 2797 O O . GLN A 1 362 ? -0.383 18.625 -12.719 1 93.94 362 GLN A O 1
ATOM 2802 N N . THR A 1 363 ? -1.391 18.234 -10.711 1 95.38 363 THR A N 1
ATOM 2803 C CA . THR A 1 363 ? -0.952 16.844 -10.609 1 95.38 363 THR A CA 1
ATOM 2804 C C . THR A 1 363 ? -1.898 15.93 -11.375 1 95.38 363 THR A C 1
ATOM 2806 O O . THR A 1 363 ? -3.074 15.812 -11.031 1 95.38 363 THR A O 1
ATOM 2809 N N . PHE A 1 364 ? -1.415 15.32 -12.414 1 94.25 364 PHE A N 1
ATOM 2810 C CA . PHE A 1 364 ? -2.156 14.305 -13.148 1 94.25 364 PHE A CA 1
ATOM 2811 C C . PHE A 1 364 ? -1.709 12.906 -12.734 1 94.25 364 PHE A C 1
ATOM 2813 O O . PHE A 1 364 ? -0.592 12.492 -13.047 1 94.25 364 PHE A O 1
ATOM 2820 N N . VAL A 1 365 ? -2.609 12.211 -12.07 1 94.19 365 VAL A N 1
ATOM 2821 C CA . VAL A 1 365 ? -2.268 10.883 -11.586 1 94.19 365 VAL A CA 1
ATOM 2822 C C . VAL A 1 365 ? -2.213 9.898 -12.758 1 94.19 365 VAL A C 1
ATOM 2824 O O . VAL A 1 365 ? -3.074 9.93 -13.641 1 94.19 365 VAL A O 1
ATOM 2827 N N . ARG A 1 366 ? -1.125 9.078 -12.75 1 89.38 366 ARG A N 1
ATOM 2828 C CA . ARG A 1 366 ? -0.961 8.047 -13.766 1 89.38 366 ARG A CA 1
ATOM 2829 C C . ARG A 1 366 ? -1.165 6.656 -13.18 1 89.38 366 ARG A C 1
ATOM 2831 O O . ARG A 1 366 ? -0.754 6.391 -12.047 1 89.38 366 ARG A O 1
ATOM 2838 N N . ARG A 1 367 ? -1.909 5.836 -13.992 1 78.69 367 ARG A N 1
ATOM 2839 C CA . ARG A 1 367 ? -2.084 4.461 -13.539 1 78.69 367 ARG A CA 1
ATOM 2840 C C . ARG A 1 367 ? -0.933 3.578 -14.008 1 78.69 367 ARG A C 1
ATOM 2842 O O . ARG A 1 367 ? -0.512 3.66 -15.164 1 78.69 367 ARG A O 1
ATOM 2849 N N . GLY A 1 368 ? -0.163 3.143 -13.055 1 75.56 368 GLY A N 1
ATOM 2850 C CA . GLY A 1 368 ? 0.909 2.215 -13.383 1 75.56 368 GLY A CA 1
ATOM 2851 C C . GLY A 1 368 ? 0.998 1.045 -12.422 1 75.56 368 GLY A C 1
ATOM 2852 O O . GLY A 1 368 ? 0.011 0.689 -11.773 1 75.56 368 GLY A O 1
ATOM 2853 N N . SER A 1 369 ? 2.113 0.319 -12.516 1 78.12 369 SER A N 1
ATOM 2854 C CA . SER A 1 369 ? 2.365 -0.849 -11.68 1 78.12 369 SER A CA 1
ATOM 2855 C C . SER A 1 369 ? 2.652 -0.443 -10.234 1 78.12 369 SER A C 1
ATOM 2857 O O . SER A 1 369 ? 2.518 -1.255 -9.32 1 78.12 369 SER A O 1
ATOM 2859 N N . THR A 1 370 ? 2.895 0.787 -10.047 1 85.88 370 THR A N 1
ATOM 2860 C CA . THR A 1 370 ? 3.199 1.266 -8.703 1 85.88 370 THR A CA 1
ATOM 2861 C C . THR A 1 370 ? 2.115 2.223 -8.211 1 85.88 370 THR A C 1
ATOM 2863 O O . THR A 1 370 ? 1.414 2.84 -9.016 1 85.88 370 THR A O 1
ATOM 2866 N N . PRO A 1 371 ? 1.868 2.227 -6.98 1 85.25 371 PRO A N 1
ATOM 2867 C CA . PRO A 1 371 ? 0.717 2.936 -6.414 1 85.25 371 PRO A CA 1
ATOM 2868 C C . PRO A 1 371 ? 0.692 4.414 -6.789 1 85.25 371 PRO A C 1
ATOM 2870 O O . PRO A 1 371 ? -0.381 4.98 -7.012 1 85.25 371 PRO A O 1
ATOM 2873 N N . PHE A 1 372 ? 1.577 5.176 -6.957 1 90.19 372 PHE A N 1
ATOM 2874 C CA . PHE A 1 372 ? 1.467 6.598 -7.25 1 90.19 372 PHE A CA 1
ATOM 2875 C C . PHE A 1 372 ? 2.547 7.035 -8.234 1 90.19 372 PHE A C 1
ATOM 2877 O O . PHE A 1 372 ? 3.736 7 -7.91 1 90.19 372 PHE A O 1
ATOM 2884 N N . GLU A 1 373 ? 2.178 7.477 -9.305 1 92.5 373 GLU A N 1
ATOM 2885 C CA . GLU A 1 373 ? 2.957 8.195 -10.312 1 92.5 373 GLU A CA 1
ATOM 2886 C C . GLU A 1 373 ? 2.148 9.328 -10.938 1 92.5 373 GLU A C 1
ATOM 2888 O O . GLU A 1 373 ? 0.918 9.266 -10.984 1 92.5 373 GLU A O 1
ATOM 2893 N N . SER A 1 374 ? 2.865 10.383 -11.289 1 94.56 374 SER A N 1
ATOM 2894 C CA . SER A 1 374 ? 2.125 11.516 -11.828 1 94.56 374 SER A CA 1
ATOM 2895 C C . SER A 1 374 ? 2.971 12.312 -12.812 1 94.56 374 SER A C 1
ATOM 2897 O O . SER A 1 374 ? 4.188 12.133 -12.883 1 94.56 374 SER A O 1
ATOM 2899 N N . TYR A 1 375 ? 2.324 12.961 -13.648 1 94.81 375 TYR A N 1
ATOM 2900 C CA . TYR A 1 375 ? 2.955 14.031 -14.422 1 94.81 375 TYR A CA 1
ATOM 2901 C C . TYR A 1 375 ? 2.273 15.367 -14.156 1 94.81 375 TYR A C 1
ATOM 2903 O O . TYR A 1 375 ? 1.223 15.422 -13.516 1 94.81 375 TYR A O 1
ATOM 2911 N N . TYR A 1 376 ? 2.889 16.438 -14.531 1 95.19 376 TYR A N 1
ATOM 2912 C CA . TYR A 1 376 ? 2.428 17.766 -14.172 1 95.19 376 TYR A CA 1
ATOM 2913 C C . TYR A 1 376 ? 2.174 18.609 -15.422 1 95.19 376 TYR A C 1
ATOM 2915 O O . TYR A 1 376 ? 2.965 18.578 -16.375 1 95.19 376 TYR A O 1
ATOM 2923 N N . LEU A 1 377 ? 1.049 19.344 -15.43 1 93.88 377 LEU A N 1
ATOM 2924 C CA . LEU A 1 377 ? 0.697 20.234 -16.531 1 93.88 377 LEU A CA 1
ATOM 2925 C C . LEU A 1 377 ? 0.288 21.609 -16 1 93.88 377 LEU A C 1
ATOM 2927 O O . LEU A 1 377 ? -0.314 21.719 -14.93 1 93.88 377 LEU A O 1
ATOM 2931 N N . PRO A 1 378 ? 0.681 22.641 -16.688 1 91 378 PRO A N 1
ATOM 2932 C CA . PRO A 1 378 ? 0.246 23.969 -16.25 1 91 378 PRO A CA 1
ATOM 2933 C C . PRO A 1 378 ? -1.264 24.172 -16.375 1 91 378 PRO A C 1
ATOM 2935 O O . PRO A 1 378 ? -1.888 23.641 -17.297 1 91 378 PRO A O 1
ATOM 2938 N N . VAL A 1 379 ? -1.877 24.766 -15.398 1 76.5 379 VAL A N 1
ATOM 2939 C CA . VAL A 1 379 ? -3.309 25.047 -15.375 1 76.5 379 VAL A CA 1
ATOM 2940 C C . VAL A 1 379 ? -3.596 26.344 -16.125 1 76.5 379 VAL A C 1
ATOM 2942 O O . VAL A 1 379 ? -3.391 27.438 -15.594 1 76.5 379 VAL A O 1
ATOM 2945 N N . VAL A 1 380 ? -3.303 26.562 -17.391 1 65.44 380 VAL A N 1
ATOM 2946 C CA . VAL A 1 380 ? -3.596 27.766 -18.141 1 65.44 380 VAL A CA 1
ATOM 2947 C C . VAL A 1 380 ? -4.691 27.5 -19.172 1 65.44 380 VAL A C 1
ATOM 2949 O O . VAL A 1 380 ? -4.602 26.531 -19.938 1 65.44 380 VAL A O 1
ATOM 2952 N N . GLY A 1 381 ? -5.852 28.453 -19.234 1 51.09 381 GLY A N 1
ATOM 2953 C CA . GLY A 1 381 ? -6.902 28.75 -20.203 1 51.09 381 GLY A CA 1
ATOM 2954 C C . GLY A 1 381 ? -7.312 27.547 -21.031 1 51.09 381 GLY A C 1
ATOM 2955 O O . GLY A 1 381 ? -7.562 27.656 -22.234 1 51.09 381 GLY A O 1
ATOM 2956 N N . GLY A 1 382 ? -7.578 26.281 -20.578 1 48.97 382 GLY A N 1
ATOM 2957 C CA . GLY A 1 382 ? -8.398 25.344 -21.312 1 48.97 382 GLY A CA 1
ATOM 2958 C C . GLY A 1 382 ? -7.582 24.297 -22.062 1 48.97 382 GLY A C 1
ATOM 2959 O O . GLY A 1 382 ? -8.109 23.578 -22.922 1 48.97 382 GLY A O 1
ATOM 2960 N N . ALA A 1 383 ? -6.293 24.547 -22.219 1 50.56 383 ALA A N 1
ATOM 2961 C CA . ALA A 1 383 ? -5.664 23.609 -23.141 1 50.56 383 ALA A CA 1
ATOM 2962 C C . ALA A 1 383 ? -5.543 22.219 -22.5 1 50.56 383 ALA A C 1
ATOM 2964 O O . ALA A 1 383 ? -5.125 22.094 -21.344 1 50.56 383 ALA A O 1
ATOM 2965 N N . SER A 1 384 ? -6.41 21.344 -22.828 1 54.44 384 SER A N 1
ATOM 2966 C CA . SER A 1 384 ? -6.426 19.938 -22.438 1 54.44 384 SER A CA 1
ATOM 2967 C C . SER A 1 384 ? -5.254 19.188 -23.047 1 54.44 384 SER A C 1
ATOM 2969 O O . SER A 1 384 ? -5.062 19.188 -24.266 1 54.44 384 SER A O 1
ATOM 2971 N N . TYR A 1 385 ? -4.105 19.062 -22.328 1 57.47 385 TYR A N 1
ATOM 2972 C CA . TYR A 1 385 ? -2.998 18.297 -22.906 1 57.47 385 TYR A CA 1
ATOM 2973 C C . TYR A 1 385 ? -3.188 16.797 -22.672 1 57.47 385 TYR A C 1
ATOM 2975 O O . TYR A 1 385 ? -3.619 16.391 -21.594 1 57.47 385 TYR A O 1
ATOM 2983 N N . ASP A 1 386 ? -3.438 16.047 -23.641 1 58.22 386 ASP A N 1
ATOM 2984 C CA . ASP A 1 386 ? -3.594 14.594 -23.547 1 58.22 386 ASP A CA 1
ATOM 2985 C C . ASP A 1 386 ? -2.287 13.922 -23.125 1 58.22 386 ASP A C 1
ATOM 2987 O O . ASP A 1 386 ? -2.256 12.719 -22.859 1 58.22 386 ASP A O 1
ATOM 2991 N N . SER A 1 387 ? -1.098 14.812 -23.156 1 73.56 387 SER A N 1
ATOM 2992 C CA . SER A 1 387 ? 0.199 14.188 -22.906 1 73.56 387 SER A CA 1
ATOM 2993 C C . SER A 1 387 ? 0.942 14.898 -21.766 1 73.56 387 SER A C 1
ATOM 2995 O O . SER A 1 387 ? 0.528 15.969 -21.328 1 73.56 387 SER A O 1
ATOM 2997 N N . ALA A 1 388 ? 1.885 14.172 -21.172 1 84.31 388 ALA A N 1
ATOM 2998 C CA . ALA A 1 388 ? 2.762 14.711 -20.141 1 84.31 388 ALA A CA 1
ATOM 2999 C C . ALA A 1 388 ? 3.656 15.82 -20.688 1 84.31 388 ALA A C 1
ATOM 3001 O O . ALA A 1 388 ? 4.312 16.531 -19.938 1 84.31 388 ALA A O 1
ATOM 3002 N N . ASN A 1 389 ? 3.5 16.141 -22.094 1 90.62 389 ASN A N 1
ATOM 3003 C CA . ASN A 1 389 ? 4.348 17.125 -22.75 1 90.62 389 ASN A CA 1
ATOM 3004 C C . ASN A 1 389 ? 3.59 18.422 -23.016 1 90.62 389 ASN A C 1
ATOM 3006 O O . ASN A 1 389 ? 2.432 18.391 -23.438 1 90.62 389 ASN A O 1
ATOM 3010 N N . PHE A 1 390 ? 4.207 19.562 -22.734 1 90.19 390 PHE A N 1
ATOM 3011 C CA . PHE A 1 390 ? 3.6 20.844 -23.047 1 90.19 390 PHE A CA 1
ATOM 3012 C C . PHE A 1 390 ? 4.629 21.797 -23.641 1 90.19 390 PHE A C 1
ATOM 3014 O O . PHE A 1 390 ? 5.801 21.781 -23.25 1 90.19 390 PHE A O 1
ATOM 3021 N N . PRO A 1 391 ? 4.211 22.594 -24.594 1 89.94 391 PRO A N 1
ATOM 3022 C CA . PRO A 1 391 ? 5.137 23.562 -25.203 1 89.94 391 PRO A CA 1
ATOM 3023 C C . PRO A 1 391 ? 5.418 24.75 -24.297 1 89.94 391 PRO A C 1
ATOM 3025 O O . PRO A 1 391 ? 4.527 25.219 -23.578 1 89.94 391 PRO A O 1
ATOM 3028 N N . LEU A 1 392 ? 6.574 25.312 -24.391 1 89.25 392 LEU A N 1
ATOM 3029 C CA . LEU A 1 392 ? 6.988 26.406 -23.516 1 89.25 392 LEU A CA 1
ATOM 3030 C C . LEU A 1 392 ? 6.664 27.75 -24.141 1 89.25 392 LEU A C 1
ATOM 3032 O O . LEU A 1 392 ? 6.336 28.703 -23.438 1 89.25 392 LEU A O 1
ATOM 3036 N N . GLU A 1 393 ? 6.707 27.938 -25.422 1 84.5 393 GLU A N 1
ATOM 3037 C CA . GLU A 1 393 ? 6.641 29.234 -26.109 1 84.5 393 GLU A CA 1
ATOM 3038 C C . GLU A 1 393 ? 5.285 29.906 -25.891 1 84.5 393 GLU A C 1
ATOM 3040 O O . GLU A 1 393 ? 5.219 31.109 -25.641 1 84.5 393 GLU A O 1
ATOM 3045 N N . PRO A 1 394 ? 4.234 29.125 -25.828 1 82.5 394 PRO A N 1
ATOM 3046 C CA . PRO A 1 394 ? 2.957 29.781 -25.547 1 82.5 394 PRO A CA 1
ATOM 3047 C C . PRO A 1 394 ? 2.891 30.344 -24.125 1 82.5 394 PRO A C 1
ATOM 3049 O O . PRO A 1 394 ? 2.035 31.188 -23.844 1 82.5 394 PRO A O 1
ATOM 3052 N N . LEU A 1 395 ? 3.693 29.859 -23.281 1 83.5 395 LEU A N 1
ATOM 3053 C CA . LEU A 1 395 ? 3.678 30.297 -21.891 1 83.5 395 LEU A CA 1
ATOM 3054 C C . LEU A 1 395 ? 4.629 31.469 -21.672 1 83.5 395 LEU A C 1
ATOM 3056 O O . LEU A 1 395 ? 4.625 32.094 -20.609 1 83.5 395 LEU A O 1
ATOM 3060 N N . LEU A 1 396 ? 5.367 31.719 -22.672 1 76.31 396 LEU A N 1
ATOM 3061 C CA . LEU A 1 396 ? 6.367 32.781 -22.547 1 76.31 396 LEU A CA 1
ATOM 3062 C C . LEU A 1 396 ? 5.809 34.125 -23.031 1 76.31 396 LEU A C 1
ATOM 3064 O O . LEU A 1 396 ? 5.184 34.188 -24.094 1 76.31 396 LEU A O 1
ATOM 3068 N N . ASP A 1 397 ? 5.113 34.969 -22.156 1 62.03 397 ASP A N 1
ATOM 3069 C CA . ASP A 1 397 ? 4.574 36.25 -22.562 1 62.03 397 ASP A CA 1
ATOM 3070 C C . ASP A 1 397 ? 5.621 37.094 -23.297 1 62.03 397 ASP A C 1
ATOM 3072 O O . ASP A 1 397 ? 6.801 37.062 -22.953 1 62.03 397 ASP A O 1
ATOM 3076 N N . ASP A 1 398 ? 5.25 37.625 -24.469 1 53.22 398 ASP A N 1
ATOM 3077 C CA . ASP A 1 398 ? 6.004 38.5 -25.344 1 53.22 398 ASP A CA 1
ATOM 3078 C C . ASP A 1 398 ? 6.625 39.656 -24.547 1 53.22 398 ASP A C 1
ATOM 3080 O O . ASP A 1 398 ? 7.566 40.312 -25.016 1 53.22 398 ASP A O 1
ATOM 3084 N N . SER A 1 399 ? 5.922 40.125 -23.562 1 49.19 399 SER A N 1
ATOM 3085 C CA . SER A 1 399 ? 6.383 41.375 -22.922 1 49.19 399 SER A CA 1
ATOM 3086 C C . SER A 1 399 ? 7.723 41.156 -22.234 1 49.19 399 SER A C 1
ATOM 3088 O O . SER A 1 399 ? 8.312 42.125 -21.719 1 49.19 399 SER A O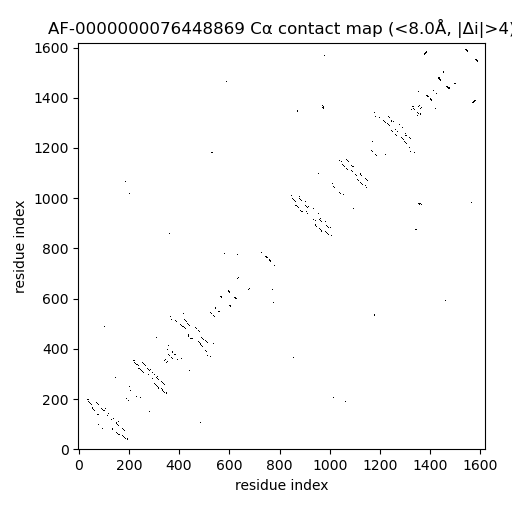 1
ATOM 3090 N N . SER A 1 400 ? 8.031 39.938 -21.938 1 49.31 400 SER A N 1
ATOM 3091 C CA . SER A 1 400 ? 9.227 39.688 -21.141 1 49.31 400 SER A CA 1
ATOM 3092 C C . SER A 1 400 ? 10.477 40.25 -21.828 1 49.31 400 SER A C 1
ATOM 3094 O O . SER A 1 400 ? 11.562 40.219 -21.25 1 49.31 400 SER A O 1
ATOM 3096 N N . TYR A 1 401 ? 10.242 40.719 -23.094 1 43.69 401 TYR A N 1
ATOM 3097 C CA . TYR A 1 401 ? 11.445 41.125 -23.828 1 43.69 401 TYR A CA 1
ATOM 3098 C C . TYR A 1 401 ? 11.844 42.531 -23.5 1 43.69 401 TYR A C 1
ATOM 3100 O O . TYR A 1 401 ? 12.828 43.062 -24.031 1 43.69 401 TYR A O 1
ATOM 3108 N N . SER A 1 402 ? 11 43.219 -22.875 1 44.06 402 SER A N 1
ATOM 3109 C CA . SER A 1 402 ? 11.391 44.625 -22.875 1 44.06 402 SER A CA 1
ATOM 3110 C C . SER A 1 402 ? 12.562 44.875 -21.938 1 44.06 402 SER A C 1
ATOM 3112 O O . SER A 1 402 ? 13.133 45.969 -21.906 1 44.06 402 SER A O 1
ATOM 3114 N N . GLY A 1 403 ? 12.969 44 -21 1 44.25 403 GLY A N 1
ATOM 3115 C CA . GLY A 1 403 ? 14.086 44.438 -20.172 1 44.25 403 GLY A CA 1
ATOM 3116 C C . GLY A 1 403 ? 15.391 43.75 -20.531 1 44.25 403 GLY A C 1
ATOM 3117 O O . GLY A 1 403 ? 15.516 43.188 -21.625 1 44.25 403 GLY A O 1
ATOM 3118 N N . GLU A 1 404 ? 16.438 43.719 -19.531 1 50.53 404 GLU A N 1
ATOM 3119 C CA . GLU A 1 404 ? 17.781 43.188 -19.703 1 50.53 404 GLU A CA 1
ATOM 3120 C C . GLU A 1 404 ? 17.734 41.719 -20.109 1 50.53 404 GLU A C 1
ATOM 3122 O O . GLU A 1 404 ? 17.141 40.875 -19.422 1 50.53 404 GLU A O 1
ATOM 3127 N N . PRO A 1 405 ? 18 41.406 -21.344 1 52.91 405 PRO A N 1
ATOM 3128 C CA . PRO A 1 405 ? 17.875 40.125 -22.031 1 52.91 405 PRO A CA 1
ATOM 3129 C C . PRO A 1 405 ? 18.281 38.938 -21.156 1 52.91 405 PRO A C 1
ATOM 3131 O O . PRO A 1 405 ? 17.734 37.844 -21.297 1 52.91 405 PRO A O 1
ATOM 3134 N N . ASP A 1 406 ? 19.312 39.062 -20.25 1 55.88 406 ASP A N 1
ATOM 3135 C CA . ASP A 1 406 ? 19.906 37.875 -19.641 1 55.88 406 ASP A CA 1
ATOM 3136 C C . ASP A 1 406 ? 19.266 37.562 -18.297 1 55.88 406 ASP A C 1
ATOM 3138 O O . ASP A 1 406 ? 19.781 36.75 -17.5 1 55.88 406 ASP A O 1
ATOM 3142 N N . ASN A 1 407 ? 18.031 38.094 -18.016 1 70.62 407 ASN A N 1
ATOM 3143 C CA . ASN A 1 407 ? 17.547 37.781 -16.688 1 70.62 407 ASN A CA 1
ATOM 3144 C C . ASN A 1 407 ? 16.047 37.469 -16.688 1 70.62 407 ASN A C 1
ATOM 3146 O O . ASN A 1 407 ? 15.32 37.875 -15.789 1 70.62 407 ASN A O 1
ATOM 3150 N N . ILE A 1 408 ? 15.633 36.781 -17.781 1 81.88 408 ILE A N 1
ATOM 3151 C CA . ILE A 1 408 ? 14.219 36.438 -17.844 1 81.88 408 ILE A CA 1
ATOM 3152 C C . ILE A 1 408 ? 14.016 35 -17.344 1 81.88 408 ILE A C 1
ATOM 3154 O O . ILE A 1 408 ? 14.695 34.094 -17.797 1 81.88 408 ILE A O 1
ATOM 3158 N N . TRP A 1 409 ? 13.078 34.938 -16.406 1 90.25 409 TRP A N 1
ATOM 3159 C CA . TRP A 1 409 ? 12.773 33.625 -15.82 1 90.25 409 TRP A CA 1
ATOM 3160 C C . TRP A 1 409 ? 11.312 33.25 -16.047 1 90.25 409 TRP A C 1
ATOM 3162 O O . TRP A 1 409 ? 10.453 34.125 -16.109 1 90.25 409 TRP A O 1
ATOM 3172 N N . THR A 1 410 ? 11.039 32 -16.312 1 92.25 410 THR A N 1
ATOM 3173 C CA . THR A 1 410 ? 9.711 31.406 -16.203 1 92.25 410 THR A CA 1
ATOM 3174 C C . THR A 1 410 ? 9.688 30.344 -15.109 1 92.25 410 THR A C 1
ATOM 3176 O O . THR A 1 410 ? 10.523 29.438 -15.102 1 92.25 410 THR A O 1
ATOM 3179 N N . TYR A 1 411 ? 8.773 30.5 -14.188 1 94.06 411 TYR A N 1
ATOM 3180 C CA . TYR A 1 411 ? 8.758 29.594 -13.047 1 94.06 411 TYR A CA 1
ATOM 3181 C C . TYR A 1 411 ? 7.582 28.625 -13.133 1 94.06 411 TYR A C 1
ATOM 3183 O O . TYR A 1 411 ? 6.492 29 -13.57 1 94.06 411 TYR A O 1
ATOM 3191 N N . PHE A 1 412 ? 7.824 27.391 -12.773 1 95 412 PHE A N 1
ATOM 3192 C CA . PHE A 1 412 ? 6.801 26.375 -12.602 1 95 412 PHE A CA 1
ATOM 3193 C C . PHE A 1 412 ? 6.785 25.844 -11.172 1 95 412 PHE A C 1
ATOM 3195 O O . PHE A 1 412 ? 7.828 25.469 -10.633 1 95 412 PHE A O 1
ATOM 3202 N N . LEU A 1 413 ? 5.633 25.891 -10.586 1 95.12 413 LEU A N 1
ATOM 3203 C CA . LEU A 1 413 ? 5.473 25.391 -9.227 1 95.12 413 LEU A CA 1
ATOM 3204 C C . LEU A 1 413 ? 4.723 24.062 -9.227 1 95.12 413 LEU A C 1
ATOM 3206 O O . LEU A 1 413 ? 3.666 23.938 -9.852 1 95.12 413 LEU A O 1
ATOM 3210 N N . LEU A 1 414 ? 5.297 23.078 -8.625 1 95.12 414 LEU A N 1
ATOM 3211 C CA . LEU A 1 414 ? 4.617 21.797 -8.477 1 95.12 414 LEU A CA 1
ATOM 3212 C C . LEU A 1 414 ? 4.633 21.344 -7.02 1 95.12 414 LEU A C 1
ATOM 3214 O O . LEU A 1 414 ? 5.496 21.75 -6.246 1 95.12 414 LEU A O 1
ATOM 3218 N N . ASN A 1 415 ? 3.658 20.562 -6.688 1 94.44 415 ASN A N 1
ATOM 3219 C CA . ASN A 1 415 ? 3.523 20.047 -5.328 1 94.44 415 ASN A CA 1
ATOM 3220 C C . ASN A 1 415 ? 3.611 18.516 -5.301 1 94.44 415 ASN A C 1
ATOM 3222 O O . ASN A 1 415 ? 2.869 17.844 -6.008 1 94.44 415 ASN A O 1
ATOM 3226 N N . ILE A 1 416 ? 4.559 18 -4.555 1 95.56 416 ILE A N 1
ATOM 3227 C CA . ILE A 1 416 ? 4.613 16.578 -4.273 1 95.56 416 ILE A CA 1
ATOM 3228 C C . ILE A 1 416 ? 3.781 16.266 -3.029 1 95.56 416 ILE A C 1
ATOM 3230 O O . ILE A 1 416 ? 4.125 16.688 -1.923 1 95.56 416 ILE A O 1
ATOM 3234 N N . PRO A 1 417 ? 2.752 15.484 -3.223 1 93.88 417 PRO A N 1
ATOM 3235 C CA . PRO A 1 417 ? 1.818 15.273 -2.115 1 93.88 417 PRO A CA 1
ATOM 3236 C C . PRO A 1 417 ? 2.424 14.438 -0.986 1 93.88 417 PRO A C 1
ATOM 3238 O O . PRO A 1 417 ? 3.465 13.805 -1.172 1 93.88 417 PRO A O 1
ATOM 3241 N N . ARG A 1 418 ? 1.694 14.508 0.148 1 92 418 ARG A N 1
ATOM 3242 C CA . ARG A 1 418 ? 2.1 13.719 1.308 1 92 418 ARG A CA 1
ATOM 3243 C C . ARG A 1 418 ? 2.037 12.227 1.005 1 92 418 ARG A C 1
ATOM 3245 O O . ARG A 1 418 ? 1.043 11.742 0.461 1 92 418 ARG A O 1
ATOM 3252 N N . GLY A 1 419 ? 3.072 11.523 1.345 1 92.44 419 GLY A N 1
ATOM 3253 C CA . GLY A 1 419 ? 3.139 10.094 1.086 1 92.44 419 GLY A CA 1
ATOM 3254 C C . GLY A 1 419 ? 3.895 9.75 -0.185 1 92.44 419 GLY A C 1
ATOM 3255 O O . GLY A 1 419 ? 4.191 8.586 -0.441 1 92.44 419 GLY A O 1
ATOM 3256 N N . ALA A 1 420 ? 4.219 10.734 -0.961 1 94.75 420 ALA A N 1
ATOM 3257 C CA . ALA A 1 420 ? 4.855 10.477 -2.248 1 94.75 420 ALA A CA 1
ATOM 3258 C C . ALA A 1 420 ? 6.359 10.742 -2.18 1 94.75 420 ALA A C 1
ATOM 3260 O O . ALA A 1 420 ? 7.051 10.695 -3.199 1 94.75 420 ALA A O 1
ATOM 3261 N N . ALA A 1 421 ? 6.859 11.055 -0.994 1 93.69 421 ALA A N 1
ATOM 3262 C CA . ALA A 1 421 ? 8.305 11.227 -0.855 1 93.69 421 ALA A CA 1
ATOM 3263 C C . ALA A 1 421 ? 9.055 9.992 -1.353 1 93.69 421 ALA A C 1
ATOM 3265 O O . ALA A 1 421 ? 8.555 8.875 -1.246 1 93.69 421 ALA A O 1
ATOM 3266 N N . GLY A 1 422 ? 10.219 10.234 -1.881 1 92.12 422 GLY A N 1
ATOM 3267 C CA . GLY A 1 422 ? 11.008 9.141 -2.424 1 92.12 422 GLY A CA 1
ATOM 3268 C C . GLY A 1 422 ? 10.789 8.93 -3.91 1 92.12 422 GLY A C 1
ATOM 3269 O O . GLY A 1 422 ? 11.477 8.117 -4.535 1 92.12 422 GLY A O 1
ATOM 3270 N N . GLY A 1 423 ? 9.789 9.609 -4.465 1 93.25 423 GLY A N 1
ATOM 3271 C CA . GLY A 1 423 ? 9.656 9.648 -5.914 1 93.25 423 GLY A CA 1
ATOM 3272 C C . GLY A 1 423 ? 10.75 10.445 -6.59 1 93.25 423 GLY A C 1
ATOM 3273 O O . GLY A 1 423 ? 11.516 11.148 -5.926 1 93.25 423 GLY A O 1
ATOM 3274 N N . ASN A 1 424 ? 10.836 10.32 -7.879 1 94.12 424 ASN A N 1
ATOM 3275 C CA . ASN A 1 424 ? 11.867 11 -8.656 1 94.12 424 ASN A CA 1
ATOM 3276 C C . ASN A 1 424 ? 11.258 11.984 -9.656 1 94.12 424 ASN A C 1
ATOM 3278 O O . ASN A 1 424 ? 10.461 11.602 -10.508 1 94.12 424 ASN A O 1
ATOM 3282 N N . ILE A 1 425 ? 11.695 13.258 -9.5 1 95.12 425 ILE A N 1
ATOM 3283 C CA . ILE A 1 425 ? 11.234 14.258 -10.453 1 95.12 425 ILE A CA 1
ATOM 3284 C C . ILE A 1 425 ? 12 14.109 -11.766 1 95.12 425 ILE A C 1
ATOM 3286 O O . ILE A 1 425 ? 13.234 14.156 -11.781 1 95.12 425 ILE A O 1
ATOM 3290 N N . HIS A 1 426 ? 11.344 13.898 -12.812 1 94.38 426 HIS A N 1
ATOM 3291 C CA . HIS A 1 426 ? 11.922 13.758 -14.141 1 94.38 426 HIS A CA 1
ATOM 3292 C C . HIS A 1 426 ? 11.641 14.984 -15 1 94.38 426 HIS A C 1
ATOM 3294 O O . HIS A 1 426 ? 10.477 15.297 -15.273 1 94.38 426 HIS A O 1
ATOM 3300 N N . ILE A 1 427 ? 12.648 15.688 -15.383 1 94.19 427 ILE A N 1
ATOM 3301 C CA . ILE A 1 427 ? 12.508 16.891 -16.188 1 94.19 427 ILE A CA 1
ATOM 3302 C C . ILE A 1 427 ? 13.133 16.672 -17.562 1 94.19 427 ILE A C 1
ATOM 3304 O O . ILE A 1 427 ? 14.305 16.281 -17.672 1 94.19 427 ILE A O 1
ATOM 3308 N N . GLN A 1 428 ? 12.359 16.922 -18.562 1 92.88 428 GLN A N 1
ATOM 3309 C CA . GLN A 1 428 ? 12.828 16.766 -19.938 1 92.88 428 GLN A CA 1
ATOM 3310 C C . GLN A 1 428 ? 12.461 17.984 -20.781 1 92.88 428 GLN A C 1
ATOM 3312 O O . GLN A 1 428 ? 11.375 18.547 -20.641 1 92.88 428 GLN A O 1
ATOM 3317 N N . LEU A 1 429 ? 13.43 18.438 -21.562 1 92.81 429 LEU A N 1
ATOM 3318 C CA . LEU A 1 429 ? 13.203 19.438 -22.609 1 92.81 429 LEU A CA 1
ATOM 3319 C C . LEU A 1 429 ? 13.688 18.922 -23.969 1 92.81 429 LEU A C 1
ATOM 3321 O O . LEU A 1 429 ? 14.75 18.297 -24.047 1 92.81 429 LEU A O 1
ATOM 3325 N N . SER A 1 430 ? 12.883 19.062 -24.906 1 92.06 430 SER A N 1
ATOM 3326 C CA . SER A 1 430 ? 13.266 18.688 -26.266 1 92.06 430 SER A CA 1
ATOM 3327 C C . SER A 1 430 ? 12.914 19.781 -27.266 1 92.06 430 SER A C 1
ATOM 3329 O O . SER A 1 430 ? 11.867 20.422 -27.156 1 92.06 430 SER A O 1
ATOM 3331 N N . SER A 1 431 ? 13.867 20.031 -28.141 1 90.62 431 SER A N 1
ATOM 3332 C CA . SER A 1 431 ? 13.68 21.047 -29.188 1 90.62 431 SER A CA 1
ATOM 3333 C C . SER A 1 431 ? 14.344 20.625 -30.484 1 90.62 431 SER A C 1
ATOM 3335 O O . SER A 1 431 ? 15.242 19.781 -30.5 1 90.62 431 SER A O 1
ATOM 3337 N N . ASP A 1 432 ? 13.797 21.078 -31.562 1 87 432 ASP A N 1
ATOM 3338 C CA . ASP A 1 432 ? 14.43 20.844 -32.875 1 87 432 ASP A CA 1
ATOM 3339 C C . ASP A 1 432 ? 15.688 21.703 -33.031 1 87 432 ASP A C 1
ATOM 3341 O O . ASP A 1 432 ? 16.531 21.422 -33.875 1 87 432 ASP A O 1
ATOM 3345 N N . MET A 1 433 ? 15.797 22.688 -32.219 1 86.38 433 MET A N 1
ATOM 3346 C CA . MET A 1 433 ? 16.953 23.578 -32.188 1 86.38 433 MET A CA 1
ATOM 3347 C C . MET A 1 433 ? 17.688 23.5 -30.859 1 86.38 433 MET A C 1
ATOM 3349 O O . MET A 1 433 ? 17.281 22.766 -29.969 1 86.38 433 MET A O 1
ATOM 3353 N N . LYS A 1 434 ? 18.75 24.172 -30.844 1 84.75 434 LYS A N 1
ATOM 3354 C CA . LYS A 1 434 ? 19.5 24.234 -29.594 1 84.75 434 LYS A CA 1
ATOM 3355 C C . LYS A 1 434 ? 18.688 24.875 -28.484 1 84.75 434 LYS A C 1
ATOM 3357 O O . LYS A 1 434 ? 18.109 25.953 -28.672 1 84.75 434 LYS A O 1
ATOM 3362 N N . ILE A 1 435 ? 18.656 24.188 -27.391 1 86.81 435 ILE A N 1
ATOM 3363 C CA . ILE A 1 435 ? 17.875 24.672 -26.266 1 86.81 435 ILE A CA 1
ATOM 3364 C C . ILE A 1 435 ? 18.547 25.891 -25.641 1 86.81 435 ILE A C 1
ATOM 3366 O O . ILE A 1 435 ? 19.75 25.859 -25.328 1 86.81 435 ILE A O 1
ATOM 3370 N N . SER A 1 436 ? 17.812 26.953 -25.484 1 83.38 436 SER A N 1
ATOM 3371 C CA . SER A 1 436 ? 18.344 28.203 -24.953 1 83.38 436 SER A CA 1
ATOM 3372 C C . SER A 1 436 ? 17.844 28.438 -23.531 1 83.38 436 SER A C 1
ATOM 3374 O O . SER A 1 436 ? 17.562 29.578 -23.156 1 83.38 436 SER A O 1
ATOM 3376 N N . TYR A 1 437 ? 17.609 27.359 -22.875 1 87.62 437 TYR A N 1
ATOM 3377 C CA . TYR A 1 437 ? 17.125 27.484 -21.5 1 87.62 437 TYR A CA 1
ATOM 3378 C C . TYR A 1 437 ? 18.062 26.797 -20.516 1 87.62 437 TYR A C 1
ATOM 3380 O O . TYR A 1 437 ? 18.656 25.781 -20.844 1 87.62 437 TYR A O 1
ATOM 3388 N N . GLU A 1 438 ? 18.188 27.453 -19.359 1 89.19 438 GLU A N 1
ATOM 3389 C CA . GLU A 1 438 ? 18.766 26.781 -18.188 1 89.19 438 GLU A CA 1
ATOM 3390 C C . GLU A 1 438 ? 17.672 26.422 -17.172 1 89.19 438 GLU A C 1
ATOM 3392 O O . GLU A 1 438 ? 16.719 27.172 -16.984 1 89.19 438 GLU A O 1
ATOM 3397 N N . VAL A 1 439 ? 17.828 25.234 -16.609 1 91.88 439 VAL A N 1
ATOM 3398 C CA . VAL A 1 439 ? 16.797 24.766 -15.68 1 91.88 439 VAL A CA 1
ATOM 3399 C C . VAL A 1 439 ? 17.359 24.75 -14.258 1 91.88 439 VAL A C 1
ATOM 3401 O O . VAL A 1 439 ? 18.422 24.172 -14.008 1 91.88 439 VAL A O 1
ATOM 3404 N N . TYR A 1 440 ? 16.688 25.406 -13.359 1 91.44 440 TYR A N 1
ATOM 3405 C CA . TYR A 1 440 ? 17.016 25.422 -11.938 1 91.44 440 TYR A CA 1
ATOM 3406 C C . TYR A 1 440 ? 15.852 24.891 -11.102 1 91.44 440 TYR A C 1
ATOM 3408 O O . TYR A 1 440 ? 14.68 25.094 -11.453 1 91.44 440 TYR A O 1
ATOM 3416 N N . ALA A 1 441 ? 16.141 24.156 -10.055 1 93.38 441 ALA A N 1
ATOM 3417 C CA . ALA A 1 441 ? 15.109 23.641 -9.164 1 93.38 441 ALA A CA 1
ATOM 3418 C C . ALA A 1 441 ? 15.445 23.938 -7.703 1 93.38 441 ALA A C 1
ATOM 3420 O O . ALA A 1 441 ? 16.609 23.922 -7.312 1 93.38 441 ALA A O 1
ATOM 3421 N N . ARG A 1 442 ? 14.414 24.203 -6.949 1 93.31 442 ARG A N 1
ATOM 3422 C CA . ARG A 1 442 ? 14.578 24.484 -5.527 1 93.31 442 ARG A CA 1
ATOM 3423 C C . ARG A 1 442 ? 13.367 24 -4.73 1 93.31 442 ARG A C 1
ATOM 3425 O O . ARG A 1 442 ? 12.227 24.234 -5.129 1 93.31 442 ARG A O 1
ATOM 3432 N N . PHE A 1 443 ? 13.641 23.375 -3.654 1 92.62 443 PHE A N 1
ATOM 3433 C CA . PHE A 1 443 ? 12.578 22.922 -2.766 1 92.62 443 PHE A CA 1
ATOM 3434 C C . PHE A 1 443 ? 12.125 24.062 -1.853 1 92.62 443 PHE A C 1
ATOM 3436 O O . PHE A 1 443 ? 12.953 24.719 -1.223 1 92.62 443 PHE A O 1
ATOM 3443 N N . GLY A 1 444 ? 10.844 24.312 -1.783 1 92.56 444 GLY A N 1
ATOM 3444 C CA . GLY A 1 444 ? 10.25 25.234 -0.836 1 92.56 444 GLY A CA 1
ATOM 3445 C C . GLY A 1 444 ? 10.328 26.688 -1.289 1 92.56 444 GLY A C 1
ATOM 3446 O O . GLY A 1 444 ? 10.094 27.594 -0.501 1 92.56 444 GLY A O 1
ATOM 3447 N N . GLY A 1 445 ? 10.781 26.875 -2.521 1 91.88 445 GLY A N 1
ATOM 3448 C CA . GLY A 1 445 ? 10.914 28.234 -3.016 1 91.88 445 GLY A CA 1
ATOM 3449 C C . GLY A 1 445 ? 11.273 28.312 -4.488 1 91.88 445 GLY A C 1
ATOM 3450 O O . GLY A 1 445 ? 11.344 27.281 -5.164 1 91.88 445 GLY A O 1
ATOM 3451 N N . LEU A 1 446 ? 11.445 29.547 -4.957 1 93.38 446 LEU A N 1
ATOM 3452 C CA . LEU A 1 446 ? 11.828 29.766 -6.348 1 93.38 446 LEU A CA 1
ATOM 3453 C C . LEU A 1 446 ? 13.352 29.812 -6.492 1 93.38 446 LEU A C 1
ATOM 3455 O O . LEU A 1 446 ? 14.031 30.422 -5.668 1 93.38 446 LEU A O 1
ATOM 3459 N N . PRO A 1 447 ? 13.812 29.141 -7.418 1 92.38 447 PRO A N 1
ATOM 3460 C CA . PRO A 1 447 ? 15.258 29.172 -7.637 1 92.38 447 PRO A CA 1
ATOM 3461 C C . PRO A 1 447 ? 15.727 30.484 -8.25 1 92.38 447 PRO A C 1
ATOM 3463 O O . PRO A 1 447 ? 14.938 31.203 -8.883 1 92.38 447 PRO A O 1
ATOM 3466 N N . SER A 1 448 ? 16.875 30.844 -7.973 1 88.56 448 SER A N 1
ATOM 3467 C CA . SER A 1 448 ? 17.594 31.984 -8.555 1 88.56 448 SER A CA 1
ATOM 3468 C C . SER A 1 448 ? 19.047 31.609 -8.867 1 88.56 448 SER A C 1
ATOM 3470 O O . SER A 1 448 ? 19.469 30.484 -8.625 1 88.56 448 SER A O 1
ATOM 3472 N N . LEU A 1 449 ? 19.734 32.5 -9.398 1 86.25 449 LEU A N 1
ATOM 3473 C CA . LEU A 1 449 ? 21.141 32.25 -9.734 1 86.25 449 LEU A CA 1
ATOM 3474 C C . LEU A 1 449 ? 21.969 32.062 -8.469 1 86.25 449 LEU A C 1
ATOM 3476 O O . LEU A 1 449 ? 22.984 31.359 -8.477 1 86.25 449 LEU A O 1
ATOM 3480 N N . ASP A 1 450 ? 21.438 32.656 -7.383 1 82.62 450 ASP A N 1
ATOM 3481 C CA . ASP A 1 450 ? 22.203 32.625 -6.141 1 82.62 450 ASP A CA 1
ATOM 3482 C C . ASP A 1 450 ? 21.688 31.531 -5.211 1 82.62 450 ASP A C 1
ATOM 3484 O O . ASP A 1 450 ? 22.375 31.109 -4.281 1 82.62 450 ASP A O 1
ATOM 3488 N N . SER A 1 451 ? 20.516 31.094 -5.48 1 86.69 451 SER A N 1
ATOM 3489 C CA . SER A 1 451 ? 19.906 30.125 -4.57 1 86.69 451 SER A CA 1
ATOM 3490 C C . SER A 1 451 ? 19.188 29.031 -5.34 1 86.69 451 SER A C 1
ATOM 3492 O O . SER A 1 451 ? 18.172 29.281 -6.004 1 86.69 451 SER A O 1
ATOM 3494 N N . TRP A 1 452 ? 19.703 27.844 -5.383 1 88.69 452 TRP A N 1
ATOM 3495 C CA . TRP A 1 452 ? 19.141 26.672 -6.039 1 88.69 452 TRP A CA 1
ATOM 3496 C C . TRP A 1 452 ? 19.594 25.391 -5.359 1 88.69 452 TRP A C 1
ATOM 3498 O O . TRP A 1 452 ? 20.625 25.375 -4.668 1 88.69 452 TRP A O 1
ATOM 3508 N N . ASP A 1 453 ? 18.859 24.406 -5.418 1 87.44 453 ASP A N 1
ATOM 3509 C CA . ASP A 1 453 ? 19.266 23.078 -4.941 1 87.44 453 ASP A CA 1
ATOM 3510 C C . ASP A 1 453 ? 19.906 22.266 -6.066 1 87.44 453 ASP A C 1
ATOM 3512 O O . ASP A 1 453 ? 20.938 21.625 -5.863 1 87.44 453 ASP A O 1
ATOM 3516 N N . TYR A 1 454 ? 19.219 22.344 -7.258 1 87.94 454 TYR A N 1
ATOM 3517 C CA . TYR A 1 454 ? 19.719 21.641 -8.438 1 87.94 454 TYR A CA 1
ATOM 3518 C C . TYR A 1 454 ? 19.656 22.547 -9.664 1 87.94 454 TYR A C 1
ATOM 3520 O O . TYR A 1 454 ? 18.859 23.484 -9.711 1 87.94 454 TYR A O 1
ATOM 3528 N N . TYR A 1 455 ? 20.578 22.344 -10.594 1 83.75 455 TYR A N 1
ATOM 3529 C CA . TYR A 1 455 ? 20.516 23.141 -11.82 1 83.75 455 TYR A CA 1
ATOM 3530 C C . TYR A 1 455 ? 21.156 22.391 -12.984 1 83.75 455 TYR A C 1
ATOM 3532 O O . TYR A 1 455 ? 21.984 21.5 -12.781 1 83.75 455 TYR A O 1
ATOM 3540 N N . TYR A 1 456 ? 20.672 22.656 -14.109 1 82.69 456 TYR A N 1
ATOM 3541 C CA . TYR A 1 456 ? 21.25 22.219 -15.375 1 82.69 456 TYR A CA 1
ATOM 3542 C C . TYR A 1 456 ? 21.359 23.375 -16.359 1 82.69 456 TYR A C 1
ATOM 3544 O O . TYR A 1 456 ? 20.359 23.875 -16.859 1 82.69 456 TYR A O 1
ATOM 3552 N N . ALA A 1 457 ? 22.516 23.766 -16.578 1 76.06 457 ALA A N 1
ATOM 3553 C CA . ALA A 1 457 ? 22.75 24.812 -17.562 1 76.06 457 ALA A CA 1
ATOM 3554 C C . ALA A 1 457 ? 23.172 24.234 -18.906 1 76.06 457 ALA A C 1
ATOM 3556 O O . ALA A 1 457 ? 22.578 24.547 -19.938 1 76.06 457 ALA A O 1
ATOM 3557 N N . ASN A 1 458 ? 24.062 23.516 -18.891 1 70.19 458 ASN A N 1
ATOM 3558 C CA . ASN A 1 458 ? 24.531 22.75 -20.047 1 70.19 458 ASN A CA 1
ATOM 3559 C C . ASN A 1 458 ? 25.25 21.484 -19.594 1 70.19 458 ASN A C 1
ATOM 3561 O O . ASN A 1 458 ? 25.203 21.109 -18.422 1 70.19 458 ASN A O 1
ATOM 3565 N N . LYS A 1 459 ? 25.781 20.859 -20.547 1 66.5 459 LYS A N 1
ATOM 3566 C CA . LYS A 1 459 ? 26.422 19.578 -20.281 1 66.5 459 LYS A CA 1
ATOM 3567 C C . LYS A 1 459 ? 27.609 19.766 -19.328 1 66.5 459 LYS A C 1
ATOM 3569 O O . LYS A 1 459 ? 27.891 18.875 -18.516 1 66.5 459 LYS A O 1
ATOM 3574 N N . THR A 1 460 ? 28.141 20.969 -19.297 1 61.75 460 THR A N 1
ATOM 3575 C CA . THR A 1 460 ? 29.359 21.156 -18.5 1 61.75 460 THR A CA 1
ATOM 3576 C C . THR A 1 460 ? 29.031 21.891 -17.203 1 61.75 460 THR A C 1
ATOM 3578 O O . THR A 1 460 ? 29.781 21.797 -16.234 1 61.75 460 THR A O 1
ATOM 3581 N N . ARG A 1 461 ? 28.031 22.641 -17.219 1 64.19 461 ARG A N 1
ATOM 3582 C CA . ARG A 1 461 ? 27.672 23.406 -16.031 1 64.19 461 ARG A CA 1
ATOM 3583 C C . ARG A 1 461 ? 26.375 22.891 -15.43 1 64.19 461 ARG A C 1
ATOM 3585 O O . ARG A 1 461 ? 25.297 23.172 -15.945 1 64.19 461 ARG A O 1
ATOM 3592 N N . ARG A 1 462 ? 26.547 22.094 -14.508 1 71.12 462 ARG A N 1
ATOM 3593 C CA . ARG A 1 462 ? 25.406 21.484 -13.844 1 71.12 462 ARG A CA 1
ATOM 3594 C C . ARG A 1 462 ? 25.734 21.141 -12.391 1 71.12 462 ARG A C 1
ATOM 3596 O O . ARG A 1 462 ? 26.891 21.219 -11.977 1 71.12 462 ARG A O 1
ATOM 3603 N N . SER A 1 463 ? 24.703 21 -11.586 1 72.88 463 SER A N 1
ATOM 3604 C CA . SER A 1 463 ? 24.891 20.547 -10.211 1 72.88 463 SER A CA 1
ATOM 3605 C C . SER A 1 463 ? 25.781 19.312 -10.156 1 72.88 463 SER A C 1
ATOM 3607 O O . SER A 1 463 ? 25.812 18.516 -11.094 1 72.88 463 SER A O 1
ATOM 3609 N N . ASP A 1 464 ? 26.781 19.469 -9.219 1 59.59 464 ASP A N 1
ATOM 3610 C CA . ASP A 1 464 ? 27.625 18.297 -9.055 1 59.59 464 ASP A CA 1
ATOM 3611 C C . ASP A 1 464 ? 26.797 17.016 -9.008 1 59.59 464 ASP A C 1
ATOM 3613 O O . ASP A 1 464 ? 25.734 16.984 -8.391 1 59.59 464 ASP A O 1
ATOM 3617 N N . PRO A 1 465 ? 27.219 16.25 -10.117 1 52.66 465 PRO A N 1
ATOM 3618 C CA . PRO A 1 465 ? 26.5 14.977 -10.109 1 52.66 465 PRO A CA 1
ATOM 3619 C C . PRO A 1 465 ? 26.344 14.398 -8.711 1 52.66 465 PRO A C 1
ATOM 3621 O O . PRO A 1 465 ? 27.328 14.109 -8.039 1 52.66 465 PRO A O 1
ATOM 3624 N N . SER A 1 466 ? 25.484 15.32 -7.969 1 56.09 466 SER A N 1
ATOM 3625 C CA . SER A 1 466 ? 25.172 14.703 -6.68 1 56.09 466 SER A CA 1
ATOM 3626 C C . SER A 1 466 ? 24.141 13.586 -6.832 1 56.09 466 SER A C 1
ATOM 3628 O O . SER A 1 466 ? 23.531 13.445 -7.891 1 56.09 466 SER A O 1
ATOM 3630 N N . MET A 1 467 ? 24.266 12.617 -5.914 1 56.5 467 MET A N 1
ATOM 3631 C CA . MET A 1 467 ? 23.469 11.391 -5.875 1 56.5 467 MET A CA 1
ATOM 3632 C C . MET A 1 467 ? 21.984 11.703 -6.062 1 56.5 467 MET A C 1
ATOM 3634 O O . MET A 1 467 ? 21.234 10.875 -6.574 1 56.5 467 MET A O 1
ATOM 3638 N N . PHE A 1 468 ? 21.625 12.938 -5.945 1 62.66 468 PHE A N 1
ATOM 3639 C CA . PHE A 1 468 ? 20.203 13.211 -6.055 1 62.66 468 PHE A CA 1
ATOM 3640 C C . PHE A 1 468 ? 19.891 13.984 -7.332 1 62.66 468 PHE A C 1
ATOM 3642 O O . PHE A 1 468 ? 18.781 14.461 -7.52 1 62.66 468 PHE A O 1
ATOM 3649 N N . PHE A 1 469 ? 21 14.148 -8.211 1 72 469 PHE A N 1
ATOM 3650 C CA . PHE A 1 469 ? 20.859 14.734 -9.539 1 72 469 PHE A CA 1
ATOM 3651 C C . PHE A 1 469 ? 21.516 13.859 -10.602 1 72 469 PHE A C 1
ATOM 3653 O O . PHE A 1 469 ? 22.734 13.727 -10.633 1 72 469 PHE A O 1
ATOM 3660 N N . THR A 1 470 ? 20.734 13.172 -11.383 1 71.38 470 THR A N 1
ATOM 3661 C CA . THR A 1 470 ? 21.266 12.258 -12.391 1 71.38 470 THR A CA 1
ATOM 3662 C C . THR A 1 470 ? 20.922 12.742 -13.789 1 71.38 470 THR A C 1
ATOM 3664 O O . THR A 1 470 ? 19.75 12.984 -14.102 1 71.38 470 THR A O 1
ATOM 3667 N N . LEU A 1 471 ? 21.938 12.969 -14.547 1 74.56 471 LEU A N 1
ATOM 3668 C CA . LEU A 1 471 ? 21.781 13.406 -15.922 1 74.56 471 LEU A CA 1
ATOM 3669 C C . LEU A 1 471 ? 21.719 12.211 -16.875 1 74.56 471 LEU A C 1
ATOM 3671 O O . LEU A 1 471 ? 22.516 11.281 -16.75 1 74.56 471 LEU A O 1
ATOM 3675 N N . TYR A 1 472 ? 20.609 12.234 -17.641 1 69.81 472 TYR A N 1
ATOM 3676 C CA . TYR A 1 472 ? 20.484 11.18 -18.641 1 69.81 472 TYR A CA 1
ATOM 3677 C C . TYR A 1 472 ? 20.453 11.773 -20.047 1 69.81 472 TYR A C 1
ATOM 3679 O O . TYR A 1 472 ? 19.531 12.516 -20.391 1 69.81 472 TYR A O 1
ATOM 3687 N N . ASP A 1 473 ? 21.359 11.477 -20.984 1 68 473 ASP A N 1
ATOM 3688 C CA . ASP A 1 473 ? 21.375 11.703 -22.438 1 68 473 ASP A CA 1
ATOM 3689 C C . ASP A 1 473 ? 21.078 13.164 -22.766 1 68 473 ASP A C 1
ATOM 3691 O O . ASP A 1 473 ? 20.203 13.461 -23.562 1 68 473 ASP A O 1
ATOM 3695 N N . SER A 1 474 ? 21.703 14.141 -22.078 1 74.69 474 SER A N 1
ATOM 3696 C CA . SER A 1 474 ? 21.5 15.547 -22.406 1 74.69 474 SER A CA 1
ATOM 3697 C C . SER A 1 474 ? 22.391 15.984 -23.562 1 74.69 474 SER A C 1
ATOM 3699 O O . SER A 1 474 ? 23.516 15.484 -23.703 1 74.69 474 SER A O 1
ATOM 3701 N N . SER A 1 475 ? 21.766 16.609 -24.547 1 80 475 SER A N 1
ATOM 3702 C CA . SER A 1 475 ? 22.438 17.203 -25.703 1 80 475 SER A CA 1
ATOM 3703 C C . SER A 1 475 ? 22.047 18.656 -25.875 1 80 475 SER A C 1
ATOM 3705 O O . SER A 1 475 ? 21.453 19.266 -24.984 1 80 475 SER A O 1
ATOM 3707 N N . ASP A 1 476 ? 22.484 19.219 -26.938 1 81.75 476 ASP A N 1
ATOM 3708 C CA . ASP A 1 476 ? 22.172 20.609 -27.203 1 81.75 476 ASP A CA 1
ATOM 3709 C C . ASP A 1 476 ? 20.688 20.797 -27.469 1 81.75 476 ASP A C 1
ATOM 3711 O O . ASP A 1 476 ? 20.125 21.875 -27.219 1 81.75 476 ASP A O 1
ATOM 3715 N N . ASN A 1 477 ? 20.078 19.766 -27.906 1 87.19 477 ASN A N 1
ATOM 3716 C CA . ASN A 1 477 ? 18.656 19.875 -28.25 1 87.19 477 ASN A CA 1
ATOM 3717 C C . ASN A 1 477 ? 17.781 19.109 -27.266 1 87.19 477 ASN A C 1
ATOM 3719 O O . ASN A 1 477 ? 16.578 19 -27.469 1 87.19 477 ASN A O 1
ATOM 3723 N N . LYS A 1 478 ? 18.469 18.5 -26.281 1 89.5 478 LYS A N 1
ATOM 3724 C CA . LYS A 1 478 ? 17.688 17.703 -25.344 1 89.5 478 LYS A CA 1
ATOM 3725 C C . LYS A 1 478 ? 18.219 17.859 -23.922 1 89.5 478 LYS A C 1
ATOM 3727 O O . LYS A 1 478 ? 19.438 17.781 -23.703 1 89.5 478 LYS A O 1
ATOM 3732 N N . VAL A 1 479 ? 17.406 18.203 -23 1 89.31 479 VAL A N 1
ATOM 3733 C CA . VAL A 1 479 ? 17.703 18.188 -21.578 1 89.31 479 VAL A CA 1
ATOM 3734 C C . VAL A 1 479 ? 16.938 17.062 -20.906 1 89.31 479 VAL A C 1
ATOM 3736 O O . VAL A 1 479 ? 15.719 16.938 -21.062 1 89.31 479 VAL A O 1
ATOM 3739 N N . ASN A 1 480 ? 17.578 16.203 -20.234 1 89.94 480 ASN A N 1
ATOM 3740 C CA . ASN A 1 480 ? 16.969 15.039 -19.594 1 89.94 480 ASN A CA 1
ATOM 3741 C C . ASN A 1 480 ? 17.672 14.688 -18.281 1 89.94 480 ASN A C 1
ATOM 3743 O O . ASN A 1 480 ? 18.781 14.133 -18.297 1 89.94 480 ASN A O 1
ATOM 3747 N N . PHE A 1 481 ? 17.031 15.031 -17.125 1 88.25 481 PHE A N 1
ATOM 3748 C CA . PHE A 1 481 ? 17.672 14.688 -15.867 1 88.25 481 PHE A CA 1
ATOM 3749 C C . PHE A 1 481 ? 16.625 14.391 -14.797 1 88.25 481 PHE A C 1
ATOM 3751 O O . PHE A 1 481 ? 15.438 14.656 -14.984 1 88.25 481 PHE A O 1
ATOM 3758 N N . TYR A 1 482 ? 17.109 13.766 -13.734 1 90.56 482 TYR A N 1
ATOM 3759 C CA . TYR A 1 482 ? 16.281 13.391 -12.602 1 90.56 482 TYR A CA 1
ATOM 3760 C C . TYR A 1 482 ? 16.734 14.086 -11.328 1 90.56 482 TYR A C 1
ATOM 3762 O O . TYR A 1 482 ? 17.938 14.227 -11.086 1 90.56 482 TYR A O 1
ATOM 3770 N N . ILE A 1 483 ? 15.805 14.547 -10.602 1 91.12 483 ILE A N 1
ATOM 3771 C CA . ILE A 1 483 ? 16.016 14.812 -9.188 1 91.12 483 ILE A CA 1
ATOM 3772 C C . ILE A 1 483 ? 15.539 13.625 -8.359 1 91.12 483 ILE A C 1
ATOM 3774 O O . ILE A 1 483 ? 14.336 13.375 -8.258 1 91.12 483 ILE A O 1
ATOM 3778 N N . MET A 1 484 ? 16.469 12.977 -7.758 1 90.25 484 MET A N 1
ATOM 3779 C CA . MET A 1 484 ? 16.172 11.695 -7.129 1 90.25 484 MET A CA 1
ATOM 3780 C C . MET A 1 484 ? 15.648 11.891 -5.711 1 90.25 484 MET A C 1
ATOM 3782 O O . MET A 1 484 ? 16.109 12.773 -4.988 1 90.25 484 MET A O 1
ATOM 3786 N N . TYR A 1 485 ? 14.672 10.969 -5.328 1 90.06 485 TYR A N 1
ATOM 3787 C CA . TYR A 1 485 ? 14.125 10.906 -3.977 1 90.06 485 TYR A CA 1
ATOM 3788 C C . TYR A 1 485 ? 13.727 12.289 -3.482 1 90.06 485 TYR A C 1
ATOM 3790 O O . TYR A 1 485 ? 14.219 12.758 -2.457 1 90.06 485 TYR A O 1
ATOM 3798 N N . ALA A 1 486 ? 12.828 12.805 -4.207 1 93 486 ALA A N 1
ATOM 3799 C CA . ALA A 1 486 ? 12.367 14.156 -3.936 1 93 486 ALA A CA 1
ATOM 3800 C C . ALA A 1 486 ? 11.555 14.211 -2.645 1 93 486 ALA A C 1
ATOM 3802 O O . ALA A 1 486 ? 10.844 13.266 -2.307 1 93 486 ALA A O 1
ATOM 3803 N N . ARG A 1 487 ? 11.641 15.344 -1.924 1 92.88 487 ARG A N 1
ATOM 3804 C CA . ARG A 1 487 ? 10.891 15.602 -0.703 1 92.88 487 ARG A CA 1
ATOM 3805 C C . ARG A 1 487 ? 9.438 15.945 -1.02 1 92.88 487 ARG A C 1
ATOM 3807 O O . ARG A 1 487 ? 9.133 16.438 -2.109 1 92.88 487 ARG A O 1
ATOM 3814 N N . GLU A 1 488 ? 8.609 15.625 -0.079 1 93.75 488 GLU A N 1
ATOM 3815 C CA . GLU A 1 488 ? 7.227 16.078 -0.214 1 93.75 488 GLU A CA 1
ATOM 3816 C C . GLU A 1 488 ? 7.105 17.578 0.051 1 93.75 488 GLU A C 1
ATOM 3818 O O . GLU A 1 488 ? 7.805 18.109 0.909 1 93.75 488 GLU A O 1
ATOM 3823 N N . GLY A 1 489 ? 6.262 18.203 -0.695 1 93.56 489 GLY A N 1
ATOM 3824 C CA . GLY A 1 489 ? 6.078 19.641 -0.586 1 93.56 489 GLY A CA 1
ATOM 3825 C C . GLY A 1 489 ? 6.145 20.359 -1.924 1 93.56 489 GLY A C 1
ATOM 3826 O O . GLY A 1 489 ? 6.031 19.719 -2.977 1 93.56 489 GLY A O 1
ATOM 3827 N N . THR A 1 490 ? 6.32 21.641 -1.859 1 94.56 490 THR A N 1
ATOM 3828 C CA . THR A 1 490 ? 6.305 22.469 -3.061 1 94.56 490 THR A CA 1
ATOM 3829 C C . THR A 1 490 ? 7.703 22.594 -3.658 1 94.56 490 THR A C 1
ATOM 3831 O O . THR A 1 490 ? 8.672 22.859 -2.943 1 94.56 490 THR A O 1
ATOM 3834 N N . TRP A 1 491 ? 7.816 22.344 -4.895 1 95.5 491 TRP A N 1
ATOM 3835 C CA . TRP A 1 491 ? 9.055 22.5 -5.648 1 95.5 491 TRP A CA 1
ATOM 3836 C C . TRP A 1 491 ? 8.914 23.609 -6.684 1 95.5 491 TRP A C 1
ATOM 3838 O O . TRP A 1 491 ? 7.875 23.734 -7.34 1 95.5 491 TRP A O 1
ATOM 3848 N N . GLY A 1 492 ? 9.898 24.484 -6.715 1 95.56 492 GLY A N 1
ATOM 3849 C CA . GLY A 1 492 ? 9.961 25.5 -7.754 1 95.56 492 GLY A CA 1
ATOM 3850 C C . GLY A 1 492 ? 10.984 25.188 -8.828 1 95.56 492 GLY A C 1
ATOM 3851 O O . GLY A 1 492 ? 12.164 24.969 -8.531 1 95.56 492 GLY A O 1
ATOM 3852 N N . ILE A 1 493 ? 10.516 25.141 -10.102 1 95.62 493 ILE A N 1
ATOM 3853 C CA . ILE A 1 493 ? 11.391 24.969 -11.258 1 95.62 493 ILE A CA 1
ATOM 3854 C C . ILE A 1 493 ? 11.5 26.281 -12.031 1 95.62 493 ILE A C 1
ATOM 3856 O O . ILE A 1 493 ? 10.484 26.875 -12.406 1 95.62 493 ILE A O 1
ATOM 3860 N N . GLY A 1 494 ? 12.695 26.75 -12.156 1 94.06 494 GLY A N 1
ATOM 3861 C CA . GLY A 1 494 ? 12.93 27.984 -12.891 1 94.06 494 GLY A CA 1
ATOM 3862 C C . GLY A 1 494 ? 13.664 27.766 -14.203 1 94.06 494 GLY A C 1
ATOM 3863 O O . GLY A 1 494 ? 14.711 27.125 -14.234 1 94.06 494 GLY A O 1
ATOM 3864 N N . LEU A 1 495 ? 13.055 28.281 -15.273 1 92.31 495 LEU A N 1
ATOM 3865 C CA . LEU A 1 495 ? 13.688 28.281 -16.578 1 92.31 495 LEU A CA 1
ATOM 3866 C C . LEU A 1 495 ? 14.289 29.641 -16.891 1 92.31 495 LEU A C 1
ATOM 3868 O O . LEU A 1 495 ? 13.57 30.641 -17.016 1 92.31 495 LEU A O 1
ATOM 3872 N N . ARG A 1 496 ? 15.531 29.641 -16.906 1 90.19 496 ARG A N 1
ATOM 3873 C CA . ARG A 1 496 ? 16.219 30.891 -17.281 1 90.19 496 ARG A CA 1
ATOM 3874 C C . ARG A 1 496 ? 16.422 30.969 -18.781 1 90.19 496 ARG A C 1
ATOM 3876 O O . ARG A 1 496 ? 17 30.062 -19.391 1 90.19 496 ARG A O 1
ATOM 3883 N N . HIS A 1 497 ? 15.969 32.062 -19.406 1 86.56 497 HIS A N 1
ATOM 3884 C CA . HIS A 1 497 ? 16.078 32.219 -20.844 1 86.56 497 HIS A CA 1
ATOM 3885 C C . HIS A 1 497 ? 17.438 32.812 -21.219 1 86.56 497 HIS A C 1
ATOM 3887 O O . HIS A 1 497 ? 17.844 33.844 -20.688 1 86.56 497 HIS A O 1
ATOM 3893 N N . LEU A 1 498 ? 18.156 32.094 -22.062 1 80.38 498 LEU A N 1
ATOM 3894 C CA . LEU A 1 498 ? 19.453 32.594 -22.531 1 80.38 498 LEU A CA 1
ATOM 3895 C C . LEU A 1 498 ? 19.297 33.406 -23.797 1 80.38 498 LEU A C 1
ATOM 3897 O O . LEU A 1 498 ? 18.438 33.125 -24.625 1 80.38 498 LEU A O 1
ATOM 3901 N N . ASN A 1 499 ? 19.688 34.75 -23.797 1 65.94 499 ASN A N 1
ATOM 3902 C CA . ASN A 1 499 ? 19.594 35.656 -24.938 1 65.94 499 ASN A CA 1
ATOM 3903 C C . ASN A 1 499 ? 20.328 35.125 -26.156 1 65.94 499 ASN A C 1
ATOM 3905 O O . ASN A 1 499 ? 21.547 35.188 -26.25 1 65.94 499 ASN A O 1
ATOM 3909 N N . THR A 1 500 ? 20.109 33.969 -26.688 1 56.25 500 THR A N 1
ATOM 3910 C CA . THR A 1 500 ? 20.812 33.719 -27.938 1 56.25 500 THR A CA 1
ATOM 3911 C C . THR A 1 500 ? 20.266 34.625 -29.047 1 56.25 500 THR A C 1
ATOM 3913 O O . THR A 1 500 ? 19.109 35.062 -28.984 1 56.25 500 THR A O 1
ATOM 3916 N N . SER A 1 501 ? 21 35.094 -30.031 1 49.94 501 SER A N 1
ATOM 3917 C CA . SER A 1 501 ? 20.656 35.875 -31.203 1 49.94 501 SER A CA 1
ATOM 3918 C C . SER A 1 501 ? 19.25 35.594 -31.688 1 49.94 501 SER A C 1
ATOM 3920 O O . SER A 1 501 ? 18.688 34.531 -31.391 1 49.94 501 SER A O 1
ATOM 3922 N N . SER A 1 502 ? 18.516 36.594 -32.406 1 47.41 502 SER A N 1
ATOM 3923 C CA . SER A 1 502 ? 17.203 36.812 -33 1 47.41 502 SER A CA 1
ATOM 3924 C C . SER A 1 502 ? 16.609 35.531 -33.531 1 47.41 502 SER A C 1
ATOM 3926 O O . SER A 1 502 ? 15.391 35.344 -33.531 1 47.41 502 SER A O 1
ATOM 3928 N N . ASP A 1 503 ? 17.297 34.812 -34.344 1 45.81 503 ASP A N 1
ATOM 3929 C CA . ASP A 1 503 ? 16.812 33.781 -35.25 1 45.81 503 ASP A CA 1
ATOM 3930 C C . ASP A 1 503 ? 16.422 32.5 -34.469 1 45.81 503 ASP A C 1
ATOM 3932 O O . ASP A 1 503 ? 15.961 31.531 -35.062 1 45.81 503 ASP A O 1
ATOM 3936 N N . SER A 1 504 ? 16.875 32.312 -33.312 1 47.06 504 SER A N 1
ATOM 3937 C CA . SER A 1 504 ? 16.828 31 -32.625 1 47.06 504 SER A CA 1
ATOM 3938 C C . SER A 1 504 ? 15.477 30.781 -31.969 1 47.06 504 SER A C 1
ATOM 3940 O O . SER A 1 504 ? 15.234 29.719 -31.375 1 47.06 504 SER A O 1
ATOM 3942 N N . MET A 1 505 ? 14.672 31.828 -31.859 1 51.53 505 MET A N 1
ATOM 3943 C CA . MET A 1 505 ? 13.414 31.75 -31.125 1 51.53 505 MET A CA 1
ATOM 3944 C C . MET A 1 505 ? 12.383 30.938 -31.906 1 51.53 505 MET A C 1
ATOM 3946 O O . MET A 1 505 ? 11.227 30.828 -31.484 1 51.53 505 MET A O 1
ATOM 3950 N N . LYS A 1 506 ? 12.836 30.484 -33.125 1 57.06 506 LYS A N 1
ATOM 3951 C CA . LYS A 1 506 ? 11.766 29.984 -34 1 57.06 506 LYS A CA 1
ATOM 3952 C C . LYS A 1 506 ? 11.422 28.531 -33.656 1 57.06 506 LYS A C 1
ATOM 3954 O O . LYS A 1 506 ? 10.477 27.969 -34.219 1 57.06 506 LYS A O 1
ATOM 3959 N N . GLY A 1 507 ? 12.211 27.812 -32.656 1 69.06 507 GLY A N 1
ATOM 3960 C CA . GLY A 1 507 ? 11.805 26.422 -32.5 1 69.06 507 GLY A CA 1
ATOM 3961 C C . GLY A 1 507 ? 10.945 26.188 -31.281 1 69.06 507 GLY A C 1
ATOM 3962 O O . GLY A 1 507 ? 10.961 26.969 -30.328 1 69.06 507 GLY A O 1
ATOM 3963 N N . LEU A 1 508 ? 10.008 25.281 -31.406 1 84.31 508 LEU A N 1
ATOM 3964 C CA . LEU A 1 508 ? 9.109 24.859 -30.328 1 84.31 508 LEU A CA 1
ATOM 3965 C C . LEU A 1 508 ? 9.836 23.953 -29.344 1 84.31 508 LEU A C 1
ATOM 3967 O O . LEU A 1 508 ? 10.461 22.969 -29.75 1 84.31 508 LEU A O 1
ATOM 3971 N N . THR A 1 509 ? 10.016 24.453 -28.094 1 90.44 509 THR A N 1
ATOM 3972 C CA . THR A 1 509 ? 10.594 23.625 -27.047 1 90.44 509 THR A CA 1
ATOM 3973 C C . THR A 1 509 ? 9.5 22.953 -26.219 1 90.44 509 THR A C 1
ATOM 3975 O O . THR A 1 509 ? 8.586 23.609 -25.734 1 90.44 509 THR A O 1
ATOM 3978 N N . ILE A 1 510 ? 9.578 21.594 -26.156 1 92.31 510 ILE A N 1
ATOM 3979 C CA . ILE A 1 510 ? 8.602 20.797 -25.422 1 92.31 510 ILE A CA 1
ATOM 3980 C C . ILE A 1 510 ? 9.172 20.406 -24.062 1 92.31 510 ILE A C 1
ATOM 3982 O O . ILE A 1 510 ? 10.305 19.938 -23.984 1 92.31 510 ILE A O 1
ATOM 3986 N N . MET A 1 511 ? 8.438 20.688 -23.031 1 93.44 511 MET A N 1
ATOM 3987 C CA . MET A 1 511 ? 8.859 20.344 -21.672 1 93.44 511 MET A CA 1
ATOM 3988 C C . MET A 1 511 ? 7.969 19.25 -21.078 1 93.44 511 MET A C 1
ATOM 3990 O O . MET A 1 511 ? 6.777 19.188 -21.406 1 93.44 511 MET A O 1
ATOM 3994 N N . SER A 1 512 ? 8.562 18.359 -20.359 1 94.38 512 SER A N 1
ATOM 3995 C CA . SER A 1 512 ? 7.848 17.344 -19.594 1 94.38 512 SER A CA 1
ATOM 3996 C C . SER A 1 512 ? 8.367 17.234 -18.172 1 94.38 512 SER A C 1
ATOM 3998 O O . SER A 1 512 ? 9.578 17.203 -17.953 1 94.38 512 SER A O 1
ATOM 4000 N N . ILE A 1 513 ? 7.488 17.375 -17.172 1 95.75 513 ILE A N 1
ATOM 4001 C CA . ILE A 1 513 ? 7.805 17.188 -15.766 1 95.75 513 ILE A CA 1
ATOM 4002 C C . ILE A 1 513 ? 6.945 16.062 -15.18 1 95.75 513 ILE A C 1
ATOM 4004 O O . ILE A 1 513 ? 5.719 16.078 -15.32 1 95.75 513 ILE A O 1
ATOM 4008 N N . SER A 1 514 ? 7.547 15.094 -14.625 1 94.75 514 SER A N 1
ATOM 4009 C CA . SER A 1 514 ? 6.816 13.977 -14.039 1 94.75 514 SER A CA 1
ATOM 4010 C C . SER A 1 514 ? 7.441 13.539 -12.719 1 94.75 514 SER A C 1
ATOM 4012 O O . SER A 1 514 ? 8.578 13.906 -12.414 1 94.75 514 SER A O 1
ATOM 4014 N N . LEU A 1 515 ? 6.672 13 -11.859 1 95.56 515 LEU A N 1
ATOM 4015 C CA . LEU A 1 515 ? 7.137 12.305 -10.664 1 95.56 515 LEU A CA 1
ATOM 4016 C C . LEU A 1 515 ? 7.023 10.797 -10.82 1 95.56 515 LEU A C 1
ATOM 4018 O O . LEU A 1 515 ? 5.918 10.25 -10.859 1 95.56 515 LEU A O 1
ATOM 4022 N N . GLU A 1 516 ? 8.164 10.164 -10.914 1 93.81 516 GLU A N 1
ATOM 4023 C CA . GLU A 1 516 ? 8.227 8.727 -11.141 1 93.81 516 GLU A CA 1
ATOM 4024 C C . GLU A 1 516 ? 8.719 7.996 -9.891 1 93.81 516 GLU A C 1
ATOM 4026 O O . GLU A 1 516 ? 9.531 8.531 -9.133 1 93.81 516 GLU A O 1
ATOM 4031 N N . ARG A 1 517 ? 8.227 6.789 -9.688 1 93.5 517 ARG A N 1
ATOM 4032 C CA . ARG A 1 517 ? 8.625 6.035 -8.5 1 93.5 517 ARG A CA 1
ATOM 4033 C C . ARG A 1 517 ? 10 5.402 -8.688 1 93.5 517 ARG A C 1
ATOM 4035 O O . ARG A 1 517 ? 10.766 5.273 -7.727 1 93.5 517 ARG A O 1
ATOM 4042 N N . CYS A 1 518 ? 10.312 4.914 -9.836 1 93.06 518 CYS A N 1
ATOM 4043 C CA . CYS A 1 518 ? 11.633 4.383 -10.164 1 93.06 518 CYS A CA 1
ATOM 4044 C C . CYS A 1 518 ? 12.234 5.129 -11.344 1 93.06 518 CYS A C 1
ATOM 4046 O O . CYS A 1 518 ? 11.555 5.387 -12.344 1 93.06 518 CYS A O 1
ATOM 4048 N N . PRO A 1 519 ? 13.461 5.477 -11.188 1 89.94 519 PRO A N 1
ATOM 4049 C CA . PRO A 1 519 ? 14.078 6.281 -12.242 1 89.94 519 PRO A CA 1
ATOM 4050 C C . PRO A 1 519 ? 14.305 5.5 -13.531 1 89.94 519 PRO A C 1
ATOM 4052 O O . PRO A 1 519 ? 14.742 4.348 -13.492 1 89.94 519 PRO A O 1
ATOM 4055 N N . LYS A 1 520 ? 13.953 6.074 -14.664 1 89.25 520 LYS A N 1
ATOM 4056 C CA . LYS A 1 520 ? 14.164 5.547 -16 1 89.25 520 LYS A CA 1
ATOM 4057 C C . LYS A 1 520 ? 13.664 4.109 -16.125 1 89.25 520 LYS A C 1
ATOM 4059 O O . LYS A 1 520 ? 14.297 3.271 -16.766 1 89.25 520 LYS A O 1
ATOM 4064 N N . ARG A 1 521 ? 12.664 3.775 -15.398 1 90.25 521 ARG A N 1
ATOM 4065 C CA . ARG A 1 521 ? 12.125 2.422 -15.398 1 90.25 521 ARG A CA 1
ATOM 4066 C C . ARG A 1 521 ? 13.211 1.395 -15.109 1 90.25 521 ARG A C 1
ATOM 4068 O O . ARG A 1 521 ? 13.328 0.388 -15.812 1 90.25 521 ARG A O 1
ATOM 4075 N N . CYS A 1 522 ? 14.07 1.77 -14.156 1 94.69 522 CYS A N 1
ATOM 4076 C CA . CYS A 1 522 ? 15.172 0.93 -13.711 1 94.69 522 CYS A CA 1
ATOM 4077 C C . CYS A 1 522 ? 16.141 0.65 -14.859 1 94.69 522 CYS A C 1
ATOM 4079 O O . CYS A 1 522 ? 16.562 -0.492 -15.062 1 94.69 522 CYS A O 1
ATOM 4081 N N . SER A 1 523 ? 16.359 1.623 -15.711 1 93.31 523 SER A N 1
ATOM 4082 C CA . SER A 1 523 ? 17.281 1.572 -16.844 1 93.31 523 SER A CA 1
ATOM 4083 C C . SER A 1 523 ? 16.969 0.395 -17.75 1 93.31 523 SER A C 1
ATOM 4085 O O . SER A 1 523 ? 17.859 -0.174 -18.375 1 93.31 523 SER A O 1
ATOM 4087 N N . SER A 1 524 ? 15.797 -0.152 -17.688 1 92.88 524 SER A N 1
ATOM 4088 C CA . SER A 1 524 ? 15.297 -1.269 -18.484 1 92.88 524 SER A CA 1
ATOM 4089 C C . SER A 1 524 ? 16.016 -2.564 -18.141 1 92.88 524 SER A C 1
ATOM 4091 O O . SER A 1 524 ? 16.094 -3.48 -18.953 1 92.88 524 SER A O 1
ATOM 4093 N N . HIS A 1 525 ? 16.594 -2.545 -17.016 1 95.5 525 HIS A N 1
ATOM 4094 C CA . HIS A 1 525 ? 17.281 -3.738 -16.531 1 95.5 525 HIS A CA 1
ATOM 4095 C C . HIS A 1 525 ? 16.688 -4.223 -15.211 1 95.5 525 HIS A C 1
ATOM 4097 O O . HIS A 1 525 ? 17.406 -4.742 -14.352 1 95.5 525 HIS A O 1
ATOM 4103 N N . GLY A 1 526 ? 15.469 -3.941 -14.977 1 94.81 526 GLY A N 1
ATOM 4104 C CA . GLY A 1 526 ? 14.82 -4.355 -13.742 1 94.81 526 GLY A CA 1
ATOM 4105 C C . GLY A 1 526 ? 13.336 -4.035 -13.719 1 94.81 526 GLY A C 1
ATOM 4106 O O . GLY A 1 526 ? 12.758 -3.678 -14.742 1 94.81 526 GLY A O 1
ATOM 4107 N N . GLU A 1 527 ? 12.75 -4.328 -12.594 1 93.94 527 GLU A N 1
ATOM 4108 C CA . GLU A 1 527 ? 11.336 -4.039 -12.367 1 93.94 527 GLU A CA 1
ATOM 4109 C C . GLU A 1 527 ? 11.156 -3.086 -11.188 1 93.94 527 GLU A C 1
ATOM 4111 O O . GLU A 1 527 ? 11.867 -3.182 -10.188 1 93.94 527 GLU A O 1
ATOM 4116 N N . CYS A 1 528 ? 10.18 -2.168 -11.352 1 95.06 528 CYS A N 1
ATOM 4117 C CA . CYS A 1 528 ? 9.844 -1.25 -10.273 1 95.06 528 CYS A CA 1
ATOM 4118 C C . CYS A 1 528 ? 8.867 -1.89 -9.289 1 95.06 528 CYS A C 1
ATOM 4120 O O . CYS A 1 528 ? 7.738 -2.213 -9.664 1 95.06 528 CYS A O 1
ATOM 4122 N N . LYS A 1 529 ? 9.289 -2.086 -8.086 1 95.38 529 LYS A N 1
ATOM 4123 C CA . LYS A 1 529 ? 8.461 -2.703 -7.051 1 95.38 529 LYS A CA 1
ATOM 4124 C C . LYS A 1 529 ? 8.172 -1.724 -5.918 1 95.38 529 LYS A C 1
ATOM 4126 O O . LYS A 1 529 ? 8.789 -0.66 -5.84 1 95.38 529 LYS A O 1
ATOM 4131 N N . PHE A 1 530 ? 7.18 -2.043 -5.09 1 94.62 530 PHE A N 1
ATOM 4132 C CA . PHE A 1 530 ? 6.887 -1.186 -3.945 1 94.62 530 PHE A CA 1
ATOM 4133 C C . PHE A 1 530 ? 6.773 -2.008 -2.668 1 94.62 530 PHE A C 1
ATOM 4135 O O . PHE A 1 530 ? 6.586 -3.227 -2.723 1 94.62 530 PHE A O 1
ATOM 4142 N N . SER A 1 531 ? 7.008 -1.406 -1.534 1 94.19 531 SER A N 1
ATOM 4143 C CA . SER A 1 531 ? 6.848 -1.965 -0.196 1 94.19 531 SER A CA 1
ATOM 4144 C C . SER A 1 531 ? 6.32 -0.919 0.78 1 94.19 531 SER A C 1
ATOM 4146 O O . SER A 1 531 ? 6.168 0.251 0.423 1 94.19 531 SER A O 1
ATOM 4148 N N . PHE A 1 532 ? 5.949 -1.358 1.963 1 94.44 532 PHE A N 1
ATOM 4149 C CA . PHE A 1 532 ? 5.449 -0.446 2.984 1 94.44 532 PHE A CA 1
ATOM 4150 C C . PHE A 1 532 ? 6.535 -0.123 4.004 1 94.44 532 PHE A C 1
ATOM 4152 O O . PHE A 1 532 ? 7.445 -0.928 4.227 1 94.44 532 PHE A O 1
ATOM 4159 N N . ASP A 1 533 ? 6.488 1.04 4.535 1 94.75 533 ASP A N 1
ATOM 4160 C CA . ASP A 1 533 ? 7.379 1.36 5.648 1 94.75 533 ASP A CA 1
ATOM 4161 C C . ASP A 1 533 ? 7.051 0.51 6.875 1 94.75 533 ASP A C 1
ATOM 4163 O O . ASP A 1 533 ? 6.121 -0.3 6.848 1 94.75 533 ASP A O 1
ATOM 4167 N N . ALA A 1 534 ? 7.746 0.68 7.965 1 94.94 534 ALA A N 1
ATOM 4168 C CA . ALA A 1 534 ? 7.617 -0.18 9.141 1 94.94 534 ALA A CA 1
ATOM 4169 C C . ALA A 1 534 ? 6.219 -0.089 9.734 1 94.94 534 ALA A C 1
ATOM 4171 O O . ALA A 1 534 ? 5.719 -1.057 10.312 1 94.94 534 ALA A O 1
ATOM 4172 N N . SER A 1 535 ? 5.551 1.019 9.633 1 93.5 535 SER A N 1
ATOM 4173 C CA . SER A 1 535 ? 4.203 1.181 10.164 1 93.5 535 SER A CA 1
ATOM 4174 C C . SER A 1 535 ? 3.166 0.546 9.25 1 93.5 535 SER A C 1
ATOM 4176 O O . SER A 1 535 ? 2.07 0.194 9.695 1 93.5 535 SER A O 1
ATOM 4178 N N . GLY A 1 536 ? 3.438 0.46 7.98 1 94.5 536 GLY A N 1
ATOM 4179 C CA . GLY A 1 536 ? 2.482 -0.049 7.008 1 94.5 536 GLY A CA 1
ATOM 4180 C C . GLY A 1 536 ? 1.56 1.023 6.461 1 94.5 536 GLY A C 1
ATOM 4181 O O . GLY A 1 536 ? 0.629 0.725 5.711 1 94.5 536 GLY A O 1
ATOM 4182 N N . LEU A 1 537 ? 1.806 2.281 6.719 1 94.5 537 LEU A N 1
ATOM 4183 C CA . LEU A 1 537 ? 0.873 3.346 6.363 1 94.5 537 LEU A CA 1
ATOM 4184 C C . LEU A 1 537 ? 1.309 4.047 5.082 1 94.5 537 LEU A C 1
ATOM 4186 O O . LEU A 1 537 ? 0.486 4.652 4.391 1 94.5 537 LEU A O 1
ATOM 4190 N N . THR A 1 538 ? 2.594 4.043 4.773 1 94 538 THR A N 1
ATOM 4191 C CA . THR A 1 538 ? 3.131 4.68 3.572 1 94 538 THR A CA 1
ATOM 4192 C C . THR A 1 538 ? 3.943 3.682 2.752 1 94 538 THR A C 1
ATOM 4194 O O . THR A 1 538 ? 4.637 2.828 3.311 1 94 538 THR A O 1
ATOM 4197 N N . SER A 1 539 ? 3.855 3.854 1.455 1 94.06 539 SER A N 1
ATOM 4198 C CA . SER A 1 539 ? 4.594 2.945 0.582 1 94.06 539 SER A CA 1
ATOM 4199 C C . SER A 1 539 ? 5.781 3.648 -0.067 1 94.06 539 SER A C 1
ATOM 4201 O O . SER A 1 539 ? 5.809 4.875 -0.164 1 94.06 539 SER A O 1
ATOM 4203 N N . TYR A 1 540 ? 6.797 2.914 -0.369 1 93.81 540 TYR A N 1
ATOM 4204 C CA . TYR A 1 540 ? 7.945 3.371 -1.143 1 93.81 540 TYR A CA 1
ATOM 4205 C C . TYR A 1 540 ? 8.273 2.393 -2.266 1 93.81 540 TYR A C 1
ATOM 4207 O O . TYR A 1 540 ? 7.828 1.241 -2.24 1 93.81 540 TYR A O 1
ATOM 4215 N N . SER A 1 541 ? 8.898 2.869 -3.301 1 94.19 541 SER A N 1
ATOM 4216 C CA . SER A 1 541 ? 9.242 2.021 -4.438 1 94.19 541 SER A CA 1
ATOM 4217 C C . SER A 1 541 ? 10.75 1.911 -4.613 1 94.19 541 SER A C 1
ATOM 4219 O O . SER A 1 541 ? 11.5 2.762 -4.129 1 94.19 541 SER A O 1
ATOM 4221 N N . PHE A 1 542 ? 11.219 0.844 -5.191 1 93.31 542 PHE A N 1
ATOM 4222 C CA . PHE A 1 542 ? 12.625 0.587 -5.457 1 93.31 542 PHE A CA 1
ATOM 4223 C C . PHE A 1 542 ? 12.789 -0.308 -6.68 1 93.31 542 PHE A C 1
ATOM 4225 O O . PHE A 1 542 ? 11.859 -1.013 -7.07 1 93.31 542 PHE A O 1
ATOM 4232 N N . CYS A 1 543 ? 13.898 -0.222 -7.305 1 94 543 CYS A N 1
ATOM 4233 C CA . CYS A 1 543 ? 14.195 -1.045 -8.477 1 94 543 CYS A CA 1
ATOM 4234 C C . CYS A 1 543 ? 14.711 -2.418 -8.055 1 94 543 CYS A C 1
ATOM 4236 O O . CYS A 1 543 ? 15.641 -2.521 -7.258 1 94 543 CYS A O 1
ATOM 4238 N N . SER A 1 544 ? 14.062 -3.457 -8.469 1 95.69 544 SER A N 1
ATOM 4239 C CA . SER A 1 544 ? 14.586 -4.816 -8.438 1 95.69 544 SER A CA 1
ATOM 4240 C C . SER A 1 544 ? 15.281 -5.172 -9.75 1 95.69 544 SER A C 1
ATOM 4242 O O . SER A 1 544 ? 14.625 -5.5 -10.742 1 95.69 544 SER A O 1
ATOM 4244 N N . CYS A 1 545 ? 16.578 -5.211 -9.703 1 96.94 545 CYS A N 1
ATOM 4245 C CA . CYS A 1 545 ? 17.375 -5.301 -10.922 1 96.94 545 CYS A CA 1
ATOM 4246 C C . CYS A 1 545 ? 17.453 -6.738 -11.422 1 96.94 545 CYS A C 1
ATOM 4248 O O . CYS A 1 545 ? 17.078 -7.668 -10.703 1 96.94 545 CYS A O 1
ATOM 4250 N N . ASP A 1 546 ? 17.781 -6.836 -12.734 1 95.25 546 ASP A N 1
ATOM 4251 C CA . ASP A 1 546 ? 17.969 -8.172 -13.289 1 95.25 546 ASP A CA 1
ATOM 4252 C C . ASP A 1 546 ? 19.234 -8.828 -12.75 1 95.25 546 ASP A C 1
ATOM 4254 O O . ASP A 1 546 ? 19.844 -8.328 -11.805 1 95.25 546 ASP A O 1
ATOM 4258 N N . ARG A 1 547 ? 19.641 -9.898 -13.336 1 94.81 547 ARG A N 1
ATOM 4259 C CA . ARG A 1 547 ? 20.719 -10.719 -12.812 1 94.81 547 ARG A CA 1
ATOM 4260 C C . ARG A 1 547 ? 22.078 -10.062 -13.078 1 94.81 547 ARG A C 1
ATOM 4262 O O . ARG A 1 547 ? 23.062 -10.359 -12.391 1 94.81 547 ARG A O 1
ATOM 4269 N N . ASN A 1 548 ? 22.172 -9.172 -13.992 1 95.44 548 ASN A N 1
ATOM 4270 C CA . ASN A 1 548 ? 23.469 -8.664 -14.453 1 95.44 548 ASN A CA 1
ATOM 4271 C C . ASN A 1 548 ? 23.703 -7.234 -13.977 1 95.44 548 ASN A C 1
ATOM 4273 O O . ASN A 1 548 ? 24.828 -6.73 -14.055 1 95.44 548 ASN A O 1
ATOM 4277 N N . HIS A 1 549 ? 22.734 -6.621 -13.516 1 96 549 HIS A N 1
ATOM 4278 C CA . HIS A 1 549 ? 22.844 -5.207 -13.172 1 96 549 HIS A CA 1
ATOM 4279 C C . HIS A 1 549 ? 22.453 -4.965 -11.719 1 96 549 HIS A C 1
ATOM 4281 O O . HIS A 1 549 ? 21.812 -5.812 -11.086 1 96 549 HIS A O 1
ATOM 4287 N N . GLY A 1 550 ? 22.969 -3.83 -11.227 1 94.69 550 GLY A N 1
ATOM 4288 C CA . GLY A 1 550 ? 22.656 -3.379 -9.883 1 94.69 550 GLY A CA 1
ATOM 4289 C C . GLY A 1 550 ? 22.656 -1.869 -9.742 1 94.69 550 GLY A C 1
ATOM 4290 O O . GLY A 1 550 ? 22.594 -1.148 -10.742 1 94.69 550 GLY A O 1
ATOM 4291 N N . GLY A 1 551 ? 22.641 -1.39 -8.453 1 91.31 551 GLY A N 1
ATOM 4292 C CA . GLY A 1 551 ? 22.516 0.035 -8.188 1 91.31 551 GLY A CA 1
ATOM 4293 C C . GLY A 1 551 ? 21.094 0.475 -7.938 1 91.31 551 GLY A C 1
ATOM 4294 O O . GLY A 1 551 ? 20.156 -0.303 -8.133 1 91.31 551 GLY A O 1
ATOM 4295 N N . PHE A 1 552 ? 20.969 1.697 -7.543 1 88.19 552 PHE A N 1
ATOM 4296 C CA . PHE A 1 552 ? 19.656 2.184 -7.164 1 88.19 552 PHE A CA 1
ATOM 4297 C C . PHE A 1 552 ? 18.734 2.285 -8.383 1 88.19 552 PHE A C 1
ATOM 4299 O O . PHE A 1 552 ? 17.516 2.23 -8.258 1 88.19 552 PHE A O 1
ATOM 4306 N N . ASP A 1 553 ? 19.328 2.416 -9.664 1 90.94 553 ASP A N 1
ATOM 4307 C CA . ASP A 1 553 ? 18.531 2.506 -10.891 1 90.94 553 ASP A CA 1
ATOM 4308 C C . ASP A 1 553 ? 18.891 1.378 -11.859 1 90.94 553 ASP A C 1
ATOM 4310 O O . ASP A 1 553 ? 18.547 1.437 -13.039 1 90.94 553 ASP A O 1
ATOM 4314 N N . CYS A 1 554 ? 19.656 0.417 -11.445 1 95.12 554 CYS A N 1
ATOM 4315 C CA . CYS A 1 554 ? 20.047 -0.761 -12.211 1 95.12 554 CYS A CA 1
ATOM 4316 C C . CYS A 1 554 ? 20.938 -0.375 -13.391 1 95.12 554 CYS A C 1
ATOM 4318 O O . CYS A 1 554 ? 20.891 -1.013 -14.445 1 95.12 554 CYS A O 1
ATOM 4320 N N . SER A 1 555 ? 21.672 0.719 -13.289 1 91.69 555 SER A N 1
ATOM 4321 C CA . SER A 1 555 ? 22.531 1.184 -14.375 1 91.69 555 SER A CA 1
ATOM 4322 C C . SER A 1 555 ? 23.922 0.584 -14.273 1 91.69 555 SER A C 1
ATOM 4324 O O . SER A 1 555 ? 24.688 0.604 -15.242 1 91.69 555 SER A O 1
ATOM 4326 N N . ILE A 1 556 ? 24.234 0.025 -13.094 1 93.06 556 ILE A N 1
ATOM 4327 C CA . ILE A 1 556 ? 25.578 -0.489 -12.867 1 93.06 556 ILE A CA 1
ATOM 4328 C C . ILE A 1 556 ? 25.656 -1.941 -13.328 1 93.06 556 ILE A C 1
ATOM 4330 O O . ILE A 1 556 ? 24.922 -2.799 -12.836 1 93.06 556 ILE A O 1
ATOM 4334 N N . GLU A 1 557 ? 26.516 -2.205 -14.18 1 95.56 557 GLU A N 1
ATOM 4335 C CA . GLU A 1 557 ? 26.734 -3.57 -14.633 1 95.56 557 GLU A CA 1
ATOM 4336 C C . GLU A 1 557 ? 27.609 -4.344 -13.648 1 95.56 557 GLU A C 1
ATOM 4338 O O . GLU A 1 557 ? 28.781 -3.986 -13.438 1 95.56 557 GLU A O 1
ATOM 4343 N N . ILE A 1 558 ? 27.141 -5.312 -13.055 1 94.12 558 ILE A N 1
ATOM 4344 C CA . ILE A 1 558 ? 27.844 -6.113 -12.062 1 94.12 558 ILE A CA 1
ATOM 4345 C C . ILE A 1 558 ? 28.469 -7.336 -12.742 1 94.12 558 ILE A C 1
ATOM 4347 O O . ILE A 1 558 ? 29.609 -7.695 -12.461 1 94.12 558 ILE A O 1
ATOM 4351 N N . VAL A 1 559 ? 27.703 -8.031 -13.531 1 94.31 559 VAL A N 1
ATOM 4352 C CA . VAL A 1 559 ? 28.188 -9.164 -14.32 1 94.31 559 VAL A CA 1
ATOM 4353 C C . VAL A 1 559 ? 28.375 -8.742 -15.773 1 94.31 559 VAL A C 1
ATOM 4355 O O . VAL A 1 559 ? 27.422 -8.328 -16.438 1 94.31 559 VAL A O 1
ATOM 4358 N N . THR A 1 560 ? 29.547 -8.891 -16.266 1 94.25 560 THR A N 1
ATOM 4359 C CA . THR A 1 560 ? 29.859 -8.484 -17.625 1 94.25 560 THR A CA 1
ATOM 4360 C C . THR A 1 560 ? 29.141 -9.383 -18.641 1 94.25 560 THR A C 1
ATOM 4362 O O . THR A 1 560 ? 28.594 -10.422 -18.266 1 94.25 560 THR A O 1
ATOM 4365 N N . HIS A 1 561 ? 29.125 -8.969 -19.875 1 93.88 561 HIS A N 1
ATOM 4366 C CA . HIS A 1 561 ? 28.516 -9.773 -20.922 1 93.88 561 HIS A CA 1
ATOM 4367 C C . HIS A 1 561 ? 29.172 -11.141 -21.031 1 93.88 561 HIS A C 1
ATOM 4369 O O . HIS A 1 561 ? 28.484 -12.156 -21.203 1 93.88 561 HIS A O 1
ATOM 4375 N N . GLN A 1 562 ? 30.531 -11.133 -20.953 1 94.5 562 GLN A N 1
ATOM 4376 C CA . GLN A 1 562 ? 31.266 -12.398 -21.016 1 94.5 562 GLN A CA 1
ATOM 4377 C C . GLN A 1 562 ? 30.906 -13.297 -19.828 1 94.5 562 GLN A C 1
ATOM 4379 O O . GLN A 1 562 ? 30.75 -14.508 -19.984 1 94.5 562 GLN A O 1
ATOM 4384 N N . GLY A 1 563 ? 30.797 -12.641 -18.703 1 94 563 GLY A N 1
ATOM 4385 C CA . GLY A 1 563 ? 30.406 -13.398 -17.531 1 94 563 GLY A CA 1
ATOM 4386 C C . GLY A 1 563 ? 29.016 -14 -17.641 1 94 563 GLY A C 1
ATOM 4387 O O . GLY A 1 563 ? 28.797 -15.156 -17.281 1 94 563 GLY A O 1
ATOM 4388 N N . HIS A 1 564 ? 28.141 -13.234 -18.094 1 94.75 564 HIS A N 1
ATOM 4389 C CA . HIS A 1 564 ? 26.766 -13.703 -18.281 1 94.75 564 HIS A CA 1
ATOM 4390 C C . HIS A 1 564 ? 26.719 -14.867 -19.266 1 94.75 564 HIS A C 1
ATOM 4392 O O . HIS A 1 564 ? 25.984 -15.828 -19.062 1 94.75 564 HIS A O 1
ATOM 4398 N N . VAL A 1 565 ? 27.406 -14.82 -20.359 1 95.81 565 VAL A N 1
ATOM 4399 C CA . VAL A 1 565 ? 27.438 -15.875 -21.375 1 95.81 565 VAL A CA 1
ATOM 4400 C C . VAL A 1 565 ? 28 -17.156 -20.766 1 95.81 565 VAL A C 1
ATOM 4402 O O . VAL A 1 565 ? 27.469 -18.25 -21 1 95.81 565 VAL A O 1
ATOM 4405 N N . ARG A 1 566 ? 29.047 -17 -20 1 95.5 566 ARG A N 1
ATOM 4406 C CA . ARG A 1 566 ? 29.641 -18.156 -19.328 1 95.5 566 ARG A CA 1
ATOM 4407 C C . ARG A 1 566 ? 28.625 -18.828 -18.406 1 95.5 566 ARG A C 1
ATOM 4409 O O . ARG A 1 566 ? 28.469 -20.047 -18.438 1 95.5 566 ARG A O 1
ATOM 4416 N N . GLN A 1 567 ? 28.031 -18.047 -17.609 1 95.31 567 GLN A N 1
ATOM 4417 C CA . GLN A 1 567 ? 27.031 -18.578 -16.688 1 95.31 567 GLN A CA 1
ATOM 4418 C C . GLN A 1 567 ? 25.875 -19.234 -17.453 1 95.31 567 GLN A C 1
ATOM 4420 O O . GLN A 1 567 ? 25.406 -20.312 -17.062 1 95.31 567 GLN A O 1
ATOM 4425 N N . SER A 1 568 ? 25.453 -18.656 -18.547 1 96.12 568 SER A N 1
ATOM 4426 C CA . SER A 1 568 ? 24.359 -19.172 -19.359 1 96.12 568 SER A CA 1
ATOM 4427 C C . SER A 1 568 ? 24.734 -20.5 -20 1 96.12 568 SER A C 1
ATOM 4429 O O . SER A 1 568 ? 23.953 -21.453 -19.969 1 96.12 568 SER A O 1
ATOM 4431 N N . ILE A 1 569 ? 25.938 -20.594 -20.531 1 96.69 569 ILE A N 1
ATOM 4432 C CA . ILE A 1 569 ? 26.375 -21.828 -21.188 1 96.69 569 ILE A CA 1
ATOM 4433 C C . ILE A 1 569 ? 26.422 -22.953 -20.172 1 96.69 569 ILE A C 1
ATOM 4435 O O . ILE A 1 569 ? 25.891 -24.047 -20.406 1 96.69 569 ILE A O 1
ATOM 4439 N N . PHE A 1 570 ? 26.969 -22.656 -19.031 1 96.69 570 PHE A N 1
ATOM 4440 C CA . PHE A 1 570 ? 27.094 -23.688 -18.016 1 96.69 570 PHE A CA 1
ATOM 4441 C C . PHE A 1 570 ? 25.719 -24.172 -17.562 1 96.69 570 PHE A C 1
ATOM 4443 O O . PHE A 1 570 ? 25.422 -25.359 -17.578 1 96.69 570 PHE A O 1
ATOM 4450 N N . LEU A 1 571 ? 24.828 -23.219 -17.203 1 96.56 571 LEU A N 1
ATOM 4451 C CA . LEU A 1 571 ? 23.531 -23.578 -16.609 1 96.56 571 LEU A CA 1
ATOM 4452 C C . LEU A 1 571 ? 22.609 -24.172 -17.656 1 96.56 571 LEU A C 1
ATOM 4454 O O . LEU A 1 571 ? 21.812 -25.062 -17.375 1 96.56 571 LEU A O 1
ATOM 4458 N N . ILE A 1 572 ? 22.641 -23.688 -18.906 1 97.5 572 ILE A N 1
ATOM 4459 C CA . ILE A 1 572 ? 21.703 -24.109 -19.938 1 97.5 572 ILE A CA 1
ATOM 4460 C C . ILE A 1 572 ? 22.234 -25.359 -20.641 1 97.5 572 ILE A C 1
ATOM 4462 O O . ILE A 1 572 ? 21.547 -26.375 -20.719 1 97.5 572 ILE A O 1
ATOM 4466 N N . VAL A 1 573 ? 23.531 -25.391 -21.047 1 97.44 573 VAL A N 1
ATOM 4467 C CA . VAL A 1 573 ? 24.094 -26.453 -21.875 1 97.44 573 VAL A CA 1
ATOM 4468 C C . VAL A 1 573 ? 24.328 -27.703 -21.016 1 97.44 573 VAL A C 1
ATOM 4470 O O . VAL A 1 573 ? 24.297 -28.812 -21.531 1 97.44 573 VAL A O 1
ATOM 4473 N N . SER A 1 574 ? 24.547 -27.484 -19.703 1 97.62 574 SER A N 1
ATOM 4474 C CA . SER A 1 574 ? 24.75 -28.641 -18.844 1 97.62 574 SER A CA 1
ATOM 4475 C C . SER A 1 574 ? 23.562 -29.594 -18.906 1 97.62 574 SER A C 1
ATOM 4477 O O . SER A 1 574 ? 23.688 -30.781 -18.641 1 97.62 574 SER A O 1
ATOM 4479 N N . ASN A 1 575 ? 22.391 -29.062 -19.266 1 98.06 575 ASN A N 1
ATOM 4480 C CA . ASN A 1 575 ? 21.188 -29.891 -19.375 1 98.06 575 ASN A CA 1
ATOM 4481 C C . ASN A 1 575 ? 21.25 -30.812 -20.594 1 98.06 575 ASN A C 1
ATOM 4483 O O . ASN A 1 575 ? 20.453 -31.75 -20.703 1 98.06 575 ASN A O 1
ATOM 4487 N N . ALA A 1 576 ? 22.203 -30.641 -21.516 1 97.38 576 ALA A N 1
ATOM 4488 C CA . ALA A 1 576 ? 22.391 -31.531 -22.656 1 97.38 576 ALA A CA 1
ATOM 4489 C C . ALA A 1 576 ? 22.766 -32.938 -22.203 1 97.38 576 ALA A C 1
ATOM 4491 O O . ALA A 1 576 ? 22.641 -33.906 -22.969 1 97.38 576 ALA A O 1
ATOM 4492 N N . ALA A 1 577 ? 23.203 -33 -20.922 1 98 577 ALA A N 1
ATOM 4493 C CA . ALA A 1 577 ? 23.516 -34.312 -20.375 1 98 577 ALA A CA 1
ATOM 4494 C C . ALA A 1 577 ? 22.297 -35.219 -20.422 1 98 577 ALA A C 1
ATOM 4496 O O . ALA A 1 577 ? 22.438 -36.438 -20.328 1 98 577 ALA A O 1
ATOM 4497 N N . ALA A 1 578 ? 21.078 -34.688 -20.594 1 98.25 578 ALA A N 1
ATOM 4498 C CA . ALA A 1 578 ? 19.859 -35.5 -20.672 1 98.25 578 ALA A CA 1
ATOM 4499 C C . ALA A 1 578 ? 19.844 -36.344 -21.938 1 98.25 578 ALA A C 1
ATOM 4501 O O . ALA A 1 578 ? 19.078 -37.312 -22.031 1 98.25 578 ALA A O 1
ATOM 4502 N N . ILE A 1 579 ? 20.703 -36.094 -22.922 1 97.88 579 ILE A N 1
ATOM 4503 C CA . ILE A 1 579 ? 20.781 -36.844 -24.172 1 97.88 579 ILE A CA 1
ATOM 4504 C C . ILE A 1 579 ? 21.266 -38.25 -23.891 1 97.88 579 ILE A C 1
ATOM 4506 O O . ILE A 1 579 ? 20.875 -39.188 -24.594 1 97.88 579 ILE A O 1
ATOM 4510 N N . LEU A 1 580 ? 22.094 -38.438 -22.844 1 97.75 580 LEU A N 1
ATOM 4511 C CA . LEU A 1 580 ? 22.672 -39.75 -22.547 1 97.75 580 LEU A CA 1
ATOM 4512 C C . LEU A 1 580 ? 21.578 -40.75 -22.188 1 97.75 580 LEU A C 1
ATOM 4514 O O . LEU A 1 580 ? 21.375 -41.75 -22.906 1 97.75 580 LEU A O 1
ATOM 4518 N N . PRO A 1 581 ? 20.812 -40.406 -21.141 1 97.88 581 PRO A N 1
ATOM 4519 C CA . PRO A 1 581 ? 19.734 -41.375 -20.859 1 97.88 581 PRO A CA 1
ATOM 4520 C C . PRO A 1 581 ? 18.672 -41.406 -21.953 1 97.88 581 PRO A C 1
ATOM 4522 O O . PRO A 1 581 ? 18.078 -42.438 -22.219 1 97.88 581 PRO A O 1
ATOM 4525 N N . ALA A 1 582 ? 18.391 -40.312 -22.688 1 97.88 582 ALA A N 1
ATOM 4526 C CA . ALA A 1 582 ? 17.422 -40.281 -23.797 1 97.88 582 ALA A CA 1
ATOM 4527 C C . ALA A 1 582 ? 17.891 -41.188 -24.938 1 97.88 582 ALA A C 1
ATOM 4529 O O . ALA A 1 582 ? 17.078 -41.906 -25.531 1 97.88 582 ALA A O 1
ATOM 4530 N N . TYR A 1 583 ? 19.156 -41.25 -25.234 1 97.06 583 TYR A N 1
ATOM 4531 C CA . TYR A 1 583 ? 19.734 -42.062 -26.281 1 97.06 583 TYR A CA 1
ATOM 4532 C C . TYR A 1 583 ? 19.578 -43.531 -25.953 1 97.06 583 TYR A C 1
ATOM 4534 O O . TYR A 1 583 ? 19.172 -44.344 -26.797 1 97.06 583 TYR A O 1
ATOM 4542 N N . TRP A 1 584 ? 19.984 -43.781 -24.781 1 96.19 584 TRP A N 1
ATOM 4543 C CA . TRP A 1 584 ? 19.875 -45.188 -24.375 1 96.19 584 TRP A CA 1
ATOM 4544 C C . TRP A 1 584 ? 18.422 -45.656 -24.406 1 96.19 584 TRP A C 1
ATOM 4546 O O . TRP A 1 584 ? 18.141 -46.781 -24.828 1 96.19 584 TRP A O 1
ATOM 4556 N N . ALA A 1 585 ? 17.484 -44.812 -24 1 96.25 585 ALA A N 1
ATOM 4557 C CA . ALA A 1 585 ? 16.078 -45.156 -24.016 1 96.25 585 ALA A CA 1
ATOM 4558 C C . ALA A 1 585 ? 15.578 -45.375 -25.438 1 96.25 585 ALA A C 1
ATOM 4560 O O . ALA A 1 585 ? 14.82 -46.312 -25.719 1 96.25 585 ALA A O 1
ATOM 4561 N N . LEU A 1 586 ? 16 -44.562 -26.328 1 95.25 586 LEU A N 1
ATOM 4562 C CA . LEU A 1 586 ? 15.609 -44.688 -27.734 1 95.25 586 LEU A CA 1
ATOM 4563 C C . LEU A 1 586 ? 16.203 -45.938 -28.344 1 95.25 586 LEU A C 1
ATOM 4565 O O . LEU A 1 586 ? 15.531 -46.656 -29.109 1 95.25 586 LEU A O 1
ATOM 4569 N N . ARG A 1 587 ? 17.438 -46.312 -28.047 1 94.88 587 ARG A N 1
ATOM 4570 C CA . ARG A 1 587 ? 18.109 -47.5 -28.547 1 94.88 587 ARG A CA 1
ATOM 4571 C C . ARG A 1 587 ? 17.406 -48.781 -28.094 1 94.88 587 ARG A C 1
ATOM 4573 O O . ARG A 1 587 ? 17.328 -49.75 -28.844 1 94.88 587 ARG A O 1
ATOM 4580 N N . LYS A 1 588 ? 16.828 -48.656 -26.922 1 93 588 LYS A N 1
ATOM 4581 C CA . LYS A 1 588 ? 16.141 -49.812 -26.375 1 93 588 LYS A CA 1
ATOM 4582 C C . LYS A 1 588 ? 14.648 -49.75 -26.656 1 93 588 LYS A C 1
ATOM 4584 O O . LYS A 1 588 ? 13.867 -50.5 -26.078 1 93 588 LYS A O 1
ATOM 4589 N N . LYS A 1 589 ? 14.148 -48.781 -27.484 1 91.94 589 LYS A N 1
ATOM 4590 C CA . LYS A 1 589 ? 12.773 -48.594 -27.938 1 91.94 589 LYS A CA 1
ATOM 4591 C C . LYS A 1 589 ? 11.844 -48.281 -26.766 1 91.94 589 LYS A C 1
ATOM 4593 O O . LYS A 1 589 ? 10.688 -48.719 -26.766 1 91.94 589 LYS A O 1
ATOM 4598 N N . ALA A 1 590 ? 12.445 -47.75 -25.75 1 93.62 590 ALA A N 1
ATOM 4599 C CA . ALA A 1 590 ? 11.648 -47.219 -24.656 1 93.62 590 ALA A CA 1
ATOM 4600 C C . ALA A 1 590 ? 11.234 -45.781 -24.953 1 93.62 590 ALA A C 1
ATOM 4602 O O . ALA A 1 590 ? 11.875 -44.812 -24.484 1 93.62 590 ALA A O 1
ATOM 4603 N N . LEU A 1 591 ? 10.141 -45.594 -25.641 1 94.31 591 LEU A N 1
ATOM 4604 C CA . LEU A 1 591 ? 9.773 -44.312 -26.25 1 94.31 591 LEU A CA 1
ATOM 4605 C C . LEU A 1 591 ? 9.25 -43.344 -25.203 1 94.31 591 LEU A C 1
ATOM 4607 O O . LEU A 1 591 ? 9.508 -42.156 -25.281 1 94.31 591 LEU A O 1
ATOM 4611 N N . ALA A 1 592 ? 8.43 -43.781 -24.25 1 94.56 592 ALA A N 1
ATOM 4612 C CA . ALA A 1 592 ? 7.918 -42.906 -23.203 1 94.56 592 ALA A CA 1
ATOM 4613 C C . ALA A 1 592 ? 9.062 -42.312 -22.391 1 94.56 592 ALA A C 1
ATOM 4615 O O . ALA A 1 592 ? 9.039 -41.125 -22.078 1 94.56 592 ALA A O 1
ATOM 4616 N N . GLU A 1 593 ? 10.102 -43.125 -21.984 1 95.69 593 GLU A N 1
ATOM 4617 C CA . GLU A 1 593 ? 11.273 -42.656 -21.266 1 95.69 593 GLU A CA 1
ATOM 4618 C C . GLU A 1 593 ? 12.07 -41.656 -22.094 1 95.69 593 GLU A C 1
ATOM 4620 O O . GLU A 1 593 ? 12.586 -40.656 -21.578 1 95.69 593 GLU A O 1
ATOM 4625 N N . TRP A 1 594 ? 12.164 -42.031 -23.359 1 96.75 594 TRP A N 1
ATOM 4626 C CA . TRP A 1 594 ? 12.852 -41.094 -24.266 1 96.75 594 TRP A CA 1
ATOM 4627 C C . TRP A 1 594 ? 12.195 -39.719 -24.266 1 96.75 594 TRP A C 1
ATOM 4629 O O . TRP A 1 594 ? 12.875 -38.719 -24.172 1 96.75 594 TRP A O 1
ATOM 4639 N N . VAL A 1 595 ? 10.844 -39.656 -24.359 1 96.19 595 VAL A N 1
ATOM 4640 C CA . VAL A 1 595 ? 10.109 -38.406 -24.344 1 96.19 595 VAL A CA 1
ATOM 4641 C C . VAL A 1 595 ? 10.336 -37.656 -23.031 1 96.19 595 VAL A C 1
ATOM 4643 O O . VAL A 1 595 ? 10.547 -36.438 -23 1 96.19 595 VAL A O 1
ATOM 4646 N N . LEU A 1 596 ? 10.344 -38.344 -21.969 1 97.25 596 LEU A N 1
ATOM 4647 C CA . LEU A 1 596 ? 10.453 -37.781 -20.641 1 97.25 596 LEU A CA 1
ATOM 4648 C C . LEU A 1 596 ? 11.836 -37.156 -20.438 1 97.25 596 LEU A C 1
ATOM 4650 O O . LEU A 1 596 ? 11.953 -36 -19.984 1 97.25 596 LEU A O 1
ATOM 4654 N N . TYR A 1 597 ? 12.922 -38 -20.75 1 97.94 597 TYR A N 1
ATOM 4655 C CA . TYR A 1 597 ? 14.273 -37.469 -20.578 1 97.94 597 TYR A CA 1
ATOM 4656 C C . TYR A 1 597 ? 14.523 -36.281 -21.484 1 97.94 597 TYR A C 1
ATOM 4658 O O . TYR A 1 597 ? 15.117 -35.281 -21.062 1 97.94 597 TYR A O 1
ATOM 4666 N N . THR A 1 598 ? 14.023 -36.375 -22.703 1 97.69 598 THR A N 1
ATOM 4667 C CA . THR A 1 598 ? 14.188 -35.281 -23.641 1 97.69 598 THR A CA 1
ATOM 4668 C C . THR A 1 598 ? 13.445 -34.031 -23.156 1 97.69 598 THR A C 1
ATOM 4670 O O . THR A 1 598 ? 14.008 -32.938 -23.141 1 97.69 598 THR A O 1
ATOM 4673 N N . SER A 1 599 ? 12.203 -34.188 -22.688 1 97.94 599 SER A N 1
ATOM 4674 C CA . SER A 1 599 ? 11.406 -33.062 -22.203 1 97.94 599 SER A CA 1
ATOM 4675 C C . SER A 1 599 ? 11.992 -32.5 -20.906 1 97.94 599 SER A C 1
ATOM 4677 O O . SER A 1 599 ? 11.945 -31.297 -20.672 1 97.94 599 SER A O 1
ATOM 4679 N N . SER A 1 600 ? 12.484 -33.312 -20.031 1 97.94 600 SER A N 1
ATOM 4680 C CA . SER A 1 600 ? 13.102 -32.875 -18.781 1 97.94 600 SER A CA 1
ATOM 4681 C C . SER A 1 600 ? 14.32 -32 -19.062 1 97.94 600 SER A C 1
ATOM 4683 O O . SER A 1 600 ? 14.484 -30.938 -18.453 1 97.94 600 SER A O 1
ATOM 4685 N N . GLY A 1 601 ? 15.195 -32.531 -19.984 1 97.94 601 GLY A N 1
ATOM 4686 C CA . GLY A 1 601 ? 16.359 -31.75 -20.344 1 97.94 601 GLY A CA 1
ATOM 4687 C C . GLY A 1 601 ? 16.016 -30.406 -20.969 1 97.94 601 GLY A C 1
ATOM 4688 O O . GLY A 1 601 ? 16.609 -29.375 -20.625 1 97.94 601 GLY A O 1
ATOM 4689 N N . ILE A 1 602 ? 15.039 -30.406 -21.828 1 97.62 602 ILE A N 1
ATOM 4690 C CA . ILE A 1 602 ? 14.625 -29.188 -22.516 1 97.62 602 ILE A CA 1
ATOM 4691 C C . ILE A 1 602 ? 14 -28.219 -21.531 1 97.62 602 ILE A C 1
ATOM 4693 O O . ILE A 1 602 ? 14.352 -27.031 -21.5 1 97.62 602 ILE A O 1
ATOM 4697 N N . SER A 1 603 ? 13.07 -28.672 -20.703 1 97.62 603 SER A N 1
ATOM 4698 C CA . SER A 1 603 ? 12.398 -27.828 -19.734 1 97.62 603 SER A CA 1
ATOM 4699 C C . SER A 1 603 ? 13.383 -27.25 -18.719 1 97.62 603 SER A C 1
ATOM 4701 O O . SER A 1 603 ? 13.297 -26.062 -18.359 1 97.62 603 SER A O 1
ATOM 4703 N N . SER A 1 604 ? 14.297 -28.016 -18.234 1 97.75 604 SER A N 1
ATOM 4704 C CA . SER A 1 604 ? 15.312 -27.531 -17.312 1 97.75 604 SER A CA 1
ATOM 4705 C C . SER A 1 604 ? 16.188 -26.469 -17.984 1 97.75 604 SER A C 1
ATOM 4707 O O . SER A 1 604 ? 16.547 -25.469 -17.359 1 97.75 604 SER A O 1
ATOM 4709 N N . GLY A 1 605 ? 16.578 -26.75 -19.188 1 97.75 605 GLY A N 1
ATOM 4710 C CA . GLY A 1 605 ? 17.344 -25.766 -19.922 1 97.75 605 GLY A CA 1
ATOM 4711 C C . GLY A 1 605 ? 16.609 -24.438 -20.062 1 97.75 605 GLY A C 1
ATOM 4712 O O . GLY A 1 605 ? 17.188 -23.375 -19.859 1 97.75 605 GLY A O 1
ATOM 4713 N N . LEU A 1 606 ? 15.375 -24.516 -20.391 1 97.56 606 LEU A N 1
ATOM 4714 C CA . LEU A 1 606 ? 14.57 -23.312 -20.562 1 97.56 606 LEU A CA 1
ATOM 4715 C C . LEU A 1 606 ? 14.375 -22.594 -19.234 1 97.56 606 LEU A C 1
ATOM 4717 O O . LEU A 1 606 ? 14.391 -21.359 -19.172 1 97.56 606 LEU A O 1
ATOM 4721 N N . TYR A 1 607 ? 14.156 -23.312 -18.203 1 96.94 607 TYR A N 1
ATOM 4722 C CA . TYR A 1 607 ? 14 -22.75 -16.875 1 96.94 607 TYR A CA 1
ATOM 4723 C C . TYR A 1 607 ? 15.25 -21.984 -16.453 1 96.94 607 TYR A C 1
ATOM 4725 O O . TYR A 1 607 ? 15.164 -20.844 -15.977 1 96.94 607 TYR A O 1
ATOM 4733 N N . HIS A 1 608 ? 16.359 -22.609 -16.625 1 97.12 608 HIS A N 1
ATOM 4734 C CA . HIS A 1 608 ? 17.609 -21.984 -16.188 1 97.12 608 HIS A CA 1
ATOM 4735 C C . HIS A 1 608 ? 18.031 -20.875 -17.141 1 97.12 608 HIS A C 1
ATOM 4737 O O . HIS A 1 608 ? 18.797 -19.984 -16.75 1 97.12 608 HIS A O 1
ATOM 4743 N N . ALA A 1 609 ? 17.594 -20.953 -18.406 1 96.81 609 ALA A N 1
ATOM 4744 C CA . ALA A 1 609 ? 17.781 -19.797 -19.281 1 96.81 609 ALA A CA 1
ATOM 4745 C C . ALA A 1 609 ? 17.062 -18.562 -18.719 1 96.81 609 ALA A C 1
ATOM 4747 O O . ALA A 1 609 ? 17.609 -17.453 -18.797 1 96.81 609 ALA A O 1
ATOM 4748 N N . CYS A 1 610 ? 15.891 -18.781 -18.234 1 95.25 610 CYS A N 1
ATOM 4749 C CA . CYS A 1 610 ? 15.148 -17.703 -17.594 1 95.25 610 CYS A CA 1
ATOM 4750 C C . CYS A 1 610 ? 15.766 -17.344 -16.25 1 95.25 610 CYS A C 1
ATOM 4752 O O . CYS A 1 610 ? 15.828 -16.172 -15.883 1 95.25 610 CYS A O 1
ATOM 4754 N N . ASP A 1 611 ? 16.203 -18.281 -15.57 1 93.62 611 ASP A N 1
ATOM 4755 C CA . ASP A 1 611 ? 16.781 -18.141 -14.234 1 93.62 611 ASP A CA 1
ATOM 4756 C C . ASP A 1 611 ? 18.016 -17.234 -14.266 1 93.62 611 ASP A C 1
ATOM 4758 O O . ASP A 1 611 ? 18.172 -16.375 -13.398 1 93.62 611 ASP A O 1
ATOM 4762 N N . VAL A 1 612 ? 18.844 -17.453 -15.18 1 94.12 612 VAL A N 1
ATOM 4763 C CA . VAL A 1 612 ? 20.078 -16.672 -15.289 1 94.12 612 VAL A CA 1
ATOM 4764 C C . VAL A 1 612 ? 19.797 -15.336 -15.969 1 94.12 612 VAL A C 1
ATOM 4766 O O . VAL A 1 612 ? 20.594 -14.398 -15.875 1 94.12 612 VAL A O 1
ATOM 4769 N N . GLY A 1 613 ? 18.656 -15.156 -16.594 1 92.88 613 GLY A N 1
ATOM 4770 C CA . GLY A 1 613 ? 18.234 -13.883 -17.172 1 92.88 613 GLY A CA 1
ATOM 4771 C C . GLY A 1 613 ? 18.469 -13.797 -18.672 1 92.88 613 GLY A C 1
ATOM 4772 O O . GLY A 1 613 ? 18.516 -12.695 -19.234 1 92.88 613 GLY A O 1
ATOM 4773 N N . THR A 1 614 ? 18.656 -14.875 -19.328 1 92.62 614 THR A N 1
ATOM 4774 C CA . THR A 1 614 ? 18.922 -14.883 -20.75 1 92.62 614 THR A CA 1
ATOM 4775 C C . THR A 1 614 ? 17.641 -14.773 -21.562 1 92.62 614 THR A C 1
ATOM 4777 O O . THR A 1 614 ? 17.531 -13.938 -22.453 1 92.62 614 THR A O 1
ATOM 4780 N N . TRP A 1 615 ? 16.766 -15.688 -21.281 1 92.81 615 TRP A N 1
ATOM 4781 C CA . TRP A 1 615 ? 15.508 -15.703 -22.031 1 92.81 615 TRP A CA 1
ATOM 4782 C C . TRP A 1 615 ? 14.422 -16.469 -21.281 1 92.81 615 TRP A C 1
ATOM 4784 O O . TRP A 1 615 ? 14.641 -17.609 -20.859 1 92.81 615 TRP A O 1
ATOM 4794 N N . CYS A 1 616 ? 13.281 -15.805 -21.172 1 93.62 616 CYS A N 1
ATOM 4795 C CA . CYS A 1 616 ? 12.133 -16.469 -20.562 1 93.62 616 CYS A CA 1
ATOM 4796 C C . CYS A 1 616 ? 11.086 -16.797 -21.625 1 93.62 616 CYS A C 1
ATOM 4798 O O . CYS A 1 616 ? 10.297 -15.93 -22.016 1 93.62 616 CYS A O 1
ATOM 4800 N N . ALA A 1 617 ? 11.062 -18 -21.922 1 93.62 617 ALA A N 1
ATOM 4801 C CA . ALA A 1 617 ? 10.102 -18.438 -22.922 1 93.62 617 ALA A CA 1
ATOM 4802 C C . ALA A 1 617 ? 8.672 -18.359 -22.391 1 93.62 617 ALA A C 1
ATOM 4804 O O . ALA A 1 617 ? 7.727 -18.156 -23.141 1 93.62 617 ALA A O 1
ATOM 4805 N N . LEU A 1 618 ? 8.484 -18.641 -21.141 1 95.31 618 LEU A N 1
ATOM 4806 C CA . LEU A 1 618 ? 7.223 -18.594 -20.422 1 95.31 618 LEU A CA 1
ATOM 4807 C C . LEU A 1 618 ? 7.395 -17.906 -19.062 1 95.31 618 LEU A C 1
ATOM 4809 O O . LEU A 1 618 ? 8.492 -17.469 -18.734 1 95.31 618 LEU A O 1
ATOM 4813 N N . ASN A 1 619 ? 6.301 -17.812 -18.438 1 94.81 619 ASN A N 1
ATOM 4814 C CA . ASN A 1 619 ? 6.371 -17.266 -17.094 1 94.81 619 ASN A CA 1
ATOM 4815 C C . ASN A 1 619 ? 7.289 -18.094 -16.203 1 94.81 619 ASN A C 1
ATOM 4817 O O . ASN A 1 619 ? 7.309 -19.328 -16.297 1 94.81 619 ASN A O 1
ATOM 4821 N N . TYR A 1 620 ? 7.969 -17.438 -15.312 1 93.88 620 TYR A N 1
ATOM 4822 C CA . TYR A 1 620 ? 8.977 -18.062 -14.461 1 93.88 620 TYR A CA 1
ATOM 4823 C C . TYR A 1 620 ? 8.375 -19.203 -13.648 1 93.88 620 TYR A C 1
ATOM 4825 O O . TYR A 1 620 ? 8.977 -20.266 -13.523 1 93.88 620 TYR A O 1
ATOM 4833 N N . ASN A 1 621 ? 7.215 -19.031 -13.102 1 94 621 ASN A N 1
ATOM 4834 C CA . ASN A 1 621 ? 6.578 -20.047 -12.258 1 94 621 ASN A CA 1
ATOM 4835 C C . ASN A 1 621 ? 6.191 -21.281 -13.055 1 94 621 ASN A C 1
ATOM 4837 O O . ASN A 1 621 ? 6.273 -22.406 -12.555 1 94 621 ASN A O 1
ATOM 4841 N N . VAL A 1 622 ? 5.746 -21.078 -14.242 1 95.69 622 VAL A N 1
ATOM 4842 C CA . VAL A 1 622 ? 5.375 -22.203 -15.102 1 95.69 622 VAL A CA 1
ATOM 4843 C C . VAL A 1 622 ? 6.621 -23 -15.469 1 95.69 622 VAL A C 1
ATOM 4845 O O . VAL A 1 622 ? 6.605 -24.234 -15.414 1 95.69 622 VAL A O 1
ATOM 4848 N N . LEU A 1 623 ? 7.68 -22.281 -15.781 1 96.81 623 LEU A N 1
ATOM 4849 C CA . LEU A 1 623 ? 8.938 -22.938 -16.109 1 96.81 623 LEU A CA 1
ATOM 4850 C C . LEU A 1 623 ? 9.469 -23.719 -14.914 1 96.81 623 LEU A C 1
ATOM 4852 O O . LEU A 1 623 ? 9.969 -24.844 -15.07 1 96.81 623 LEU A O 1
ATOM 4856 N N . GLN A 1 624 ? 9.398 -23.109 -13.766 1 96.12 624 GLN A N 1
ATOM 4857 C CA . GLN A 1 624 ? 9.836 -23.781 -12.547 1 96.12 624 GLN A CA 1
ATOM 4858 C C . GLN A 1 624 ? 9.008 -25.047 -12.289 1 96.12 624 GLN A C 1
ATOM 4860 O O . GLN A 1 624 ? 9.555 -26.094 -11.961 1 96.12 624 GLN A O 1
ATOM 4865 N N . PHE A 1 625 ? 7.73 -25 -12.469 1 96.19 625 PHE A N 1
ATOM 4866 C CA . PHE A 1 625 ? 6.84 -26.156 -12.32 1 96.19 625 PHE A CA 1
ATOM 4867 C C . PHE A 1 625 ? 7.242 -27.266 -13.273 1 96.19 625 PHE A C 1
ATOM 4869 O O . PHE A 1 625 ? 7.391 -28.422 -12.859 1 96.19 625 PHE A O 1
ATOM 4876 N N . MET A 1 626 ? 7.359 -26.922 -14.531 1 97.44 626 MET A N 1
ATOM 4877 C CA . MET A 1 626 ? 7.703 -27.922 -15.539 1 97.44 626 MET A CA 1
ATOM 4878 C C . MET A 1 626 ? 9.055 -28.562 -15.234 1 97.44 626 MET A C 1
ATOM 4880 O O . MET A 1 626 ? 9.203 -29.781 -15.344 1 97.44 626 MET A O 1
ATOM 4884 N N . ASP A 1 627 ? 10.031 -27.719 -14.891 1 97.06 627 ASP A N 1
ATOM 4885 C CA . ASP A 1 627 ? 11.367 -28.219 -14.586 1 97.06 627 ASP A CA 1
ATOM 4886 C C . ASP A 1 627 ? 11.328 -29.234 -13.453 1 97.06 627 ASP A C 1
ATOM 4888 O O . ASP A 1 627 ? 11.852 -30.344 -13.586 1 97.06 627 ASP A O 1
ATOM 4892 N N . PHE A 1 628 ? 10.742 -28.922 -12.367 1 96.88 628 PHE A N 1
ATOM 4893 C CA . PHE A 1 628 ? 10.711 -29.812 -11.211 1 96.88 628 PHE A CA 1
ATOM 4894 C C . PHE A 1 628 ? 9.844 -31.031 -11.484 1 96.88 628 PHE A C 1
ATOM 4896 O O . PHE A 1 628 ? 10.234 -32.156 -11.172 1 96.88 628 PHE A O 1
ATOM 4903 N N . TRP A 1 629 ? 8.68 -30.875 -12.078 1 97.31 629 TRP A N 1
ATOM 4904 C CA . TRP A 1 629 ? 7.77 -31.969 -12.367 1 97.31 629 TRP A CA 1
ATOM 4905 C C . TRP A 1 629 ? 8.43 -33 -13.273 1 97.31 629 TRP A C 1
ATOM 4907 O O . TRP A 1 629 ? 8.43 -34.188 -12.961 1 97.31 629 TRP A O 1
ATOM 4917 N N . LEU A 1 630 ? 8.984 -32.562 -14.367 1 97.62 630 LEU A N 1
ATOM 4918 C CA . LEU A 1 630 ? 9.578 -33.469 -15.336 1 97.62 630 LEU A CA 1
ATOM 4919 C C . LEU A 1 630 ? 10.836 -34.125 -14.766 1 97.62 630 LEU A C 1
ATOM 4921 O O . LEU A 1 630 ? 11.156 -35.25 -15.109 1 97.62 630 LEU A O 1
ATOM 4925 N N . SER A 1 631 ? 11.562 -33.375 -13.875 1 96 631 SER A N 1
ATOM 4926 C CA . SER A 1 631 ? 12.68 -34 -13.172 1 96 631 SER A CA 1
ATOM 4927 C C . SER A 1 631 ? 12.203 -35.125 -12.258 1 96 631 SER A C 1
ATOM 4929 O O . SER A 1 631 ? 12.82 -36.188 -12.203 1 96 631 SER A O 1
ATOM 4931 N N . PHE A 1 632 ? 11.117 -34.906 -11.562 1 95.88 632 PHE A N 1
ATOM 4932 C CA . PHE A 1 632 ? 10.531 -35.969 -10.727 1 95.88 632 PHE A CA 1
ATOM 4933 C C . PHE A 1 632 ? 10.141 -37.188 -11.57 1 95.88 632 PHE A C 1
ATOM 4935 O O . PHE A 1 632 ? 10.453 -38.312 -11.219 1 95.88 632 PHE A O 1
ATOM 4942 N N . MET A 1 633 ? 9.469 -36.875 -12.695 1 96 633 MET A N 1
ATOM 4943 C CA . MET A 1 633 ? 9.023 -37.938 -13.602 1 96 633 MET A CA 1
ATOM 4944 C C . MET A 1 633 ? 10.219 -38.719 -14.148 1 96 633 MET A C 1
ATOM 4946 O O . MET A 1 633 ? 10.156 -39.938 -14.281 1 96 633 MET A O 1
ATOM 4950 N N . ALA A 1 634 ? 11.281 -38 -14.453 1 95 634 ALA A N 1
ATOM 4951 C CA . ALA A 1 634 ? 12.469 -38.625 -15.008 1 95 634 ALA A CA 1
ATOM 4952 C C . ALA A 1 634 ? 13.094 -39.594 -14 1 95 634 ALA A C 1
ATOM 4954 O O . ALA A 1 634 ? 13.492 -40.719 -14.352 1 95 634 ALA A O 1
ATOM 4955 N N . VAL A 1 635 ? 13.195 -39.219 -12.781 1 93.31 635 VAL A N 1
ATOM 4956 C CA . VAL A 1 635 ? 13.773 -40.062 -11.742 1 93.31 635 VAL A CA 1
ATOM 4957 C C . VAL A 1 635 ? 12.922 -41.312 -11.555 1 93.31 635 VAL A C 1
ATOM 4959 O O . VAL A 1 635 ? 13.445 -42.438 -11.57 1 93.31 635 VAL A O 1
ATOM 4962 N N . ILE A 1 636 ? 11.656 -41.219 -11.484 1 92.94 636 ILE A N 1
ATOM 4963 C CA . ILE A 1 636 ? 10.758 -42.344 -11.25 1 92.94 636 ILE A CA 1
ATOM 4964 C C . ILE A 1 636 ? 10.742 -43.25 -12.477 1 92.94 636 ILE A C 1
ATOM 4966 O O . ILE A 1 636 ? 10.688 -44.469 -12.344 1 92.94 636 ILE A O 1
ATOM 4970 N N . SER A 1 637 ? 10.734 -42.594 -13.641 1 92.25 637 SER A N 1
ATOM 4971 C CA . SER A 1 637 ? 10.742 -43.406 -14.867 1 92.25 637 SER A CA 1
ATOM 4972 C C . SER A 1 637 ? 11.992 -44.25 -14.953 1 92.25 637 SER A C 1
ATOM 4974 O O . SER A 1 637 ? 11.969 -45.344 -15.547 1 92.25 637 SER A O 1
ATOM 4976 N N . THR A 1 638 ? 13.141 -43.812 -14.391 1 93.12 638 THR A N 1
ATOM 4977 C CA . THR A 1 638 ? 14.352 -44.625 -14.328 1 93.12 638 THR A CA 1
ATOM 4978 C C . THR A 1 638 ? 14.109 -45.906 -13.516 1 93.12 638 THR A C 1
ATOM 4980 O O . THR A 1 638 ? 14.477 -47 -13.938 1 93.12 638 THR A O 1
ATOM 4983 N N . PHE A 1 639 ? 13.414 -45.781 -12.453 1 90.81 639 PHE A N 1
ATOM 4984 C CA . PHE A 1 639 ? 13.078 -46.938 -11.625 1 90.81 639 PHE A CA 1
ATOM 4985 C C . PHE A 1 639 ? 12.117 -47.875 -12.359 1 90.81 639 PHE A C 1
ATOM 4987 O O . PHE A 1 639 ? 12.281 -49.094 -12.344 1 90.81 639 PHE A O 1
ATOM 4994 N N . LEU A 1 640 ? 11.141 -47.281 -13.016 1 88.44 640 LEU A N 1
ATOM 4995 C CA . LEU A 1 640 ? 10.125 -48.062 -13.711 1 88.44 640 LEU A CA 1
ATOM 4996 C C . LEU A 1 640 ? 10.734 -48.812 -14.883 1 88.44 640 LEU A C 1
ATOM 4998 O O . LEU A 1 640 ? 10.305 -49.938 -15.195 1 88.44 640 LEU A O 1
ATOM 5002 N N . TYR A 1 641 ? 11.633 -48.188 -15.555 1 90.06 641 TYR A N 1
ATOM 5003 C CA . TYR A 1 641 ? 12.328 -48.844 -16.656 1 90.06 641 TYR A CA 1
ATOM 5004 C C . TYR A 1 641 ? 13.062 -50.094 -16.172 1 90.06 641 TYR A C 1
ATOM 5006 O O . TYR A 1 641 ? 13.109 -51.094 -16.875 1 90.06 641 TYR A O 1
ATOM 5014 N N . LEU A 1 642 ? 13.633 -50.062 -14.992 1 87.5 642 LEU A N 1
ATOM 5015 C CA . LEU A 1 642 ? 14.406 -51.156 -14.461 1 87.5 642 LEU A CA 1
ATOM 5016 C C . LEU A 1 642 ? 13.492 -52.312 -14.031 1 87.5 642 LEU A C 1
ATOM 5018 O O . LEU A 1 642 ? 13.938 -53.438 -13.883 1 87.5 642 LEU A O 1
ATOM 5022 N N . ALA A 1 643 ? 12.195 -51.969 -13.953 1 82.06 643 ALA A N 1
ATOM 5023 C CA . ALA A 1 643 ? 11.227 -53 -13.609 1 82.06 643 ALA A CA 1
ATOM 5024 C C . ALA A 1 643 ? 10.719 -53.719 -14.859 1 82.06 643 ALA A C 1
ATOM 5026 O O . ALA A 1 643 ? 10.508 -53.094 -15.898 1 82.06 643 ALA A O 1
ATOM 5027 N N . THR A 1 644 ? 10.656 -55 -14.953 1 79.62 644 THR A N 1
ATOM 5028 C CA . THR A 1 644 ? 10.164 -55.781 -16.094 1 79.62 644 THR A CA 1
ATOM 5029 C C . THR A 1 644 ? 8.688 -56.094 -15.93 1 79.62 644 THR A C 1
ATOM 5031 O O . THR A 1 644 ? 8.344 -57.188 -15.43 1 79.62 644 THR A O 1
ATOM 5034 N N . ILE A 1 645 ? 7.816 -55.188 -16.219 1 80.81 645 ILE A N 1
ATOM 5035 C CA . ILE A 1 645 ? 6.371 -55.344 -16.109 1 80.81 645 ILE A CA 1
ATOM 5036 C C . ILE A 1 645 ? 5.719 -55.125 -17.469 1 80.81 645 ILE A C 1
ATOM 5038 O O . ILE A 1 645 ? 6.363 -54.594 -18.391 1 80.81 645 ILE A O 1
ATOM 5042 N N . ASP A 1 646 ? 4.445 -55.625 -17.609 1 85.5 646 ASP A N 1
ATOM 5043 C CA . ASP A 1 646 ? 3.682 -55.5 -18.859 1 85.5 646 ASP A CA 1
ATOM 5044 C C . ASP A 1 646 ? 3.455 -54.031 -19.203 1 85.5 646 ASP A C 1
ATOM 5046 O O . ASP A 1 646 ? 3.436 -53.156 -18.312 1 85.5 646 ASP A O 1
ATOM 5050 N N . GLU A 1 647 ? 3.389 -53.688 -20.469 1 86.75 647 GLU A N 1
ATOM 5051 C CA . GLU A 1 647 ? 3.289 -52.312 -20.953 1 86.75 647 GLU A CA 1
ATOM 5052 C C . GLU A 1 647 ? 1.972 -51.688 -20.531 1 86.75 647 GLU A C 1
ATOM 5054 O O . GLU A 1 647 ? 1.913 -50.469 -20.297 1 86.75 647 GLU A O 1
ATOM 5059 N N . VAL A 1 648 ? 0.898 -52.5 -20.484 1 87.06 648 VAL A N 1
ATOM 5060 C CA . VAL A 1 648 ? -0.396 -51.969 -20.078 1 87.06 648 VAL A CA 1
ATOM 5061 C C . VAL A 1 648 ? -0.312 -51.438 -18.641 1 87.06 648 VAL A C 1
ATOM 5063 O O . VAL A 1 648 ? -0.779 -50.344 -18.328 1 87.06 648 VAL A O 1
ATOM 5066 N N . LEU A 1 649 ? 0.329 -52.156 -17.828 1 87.12 649 LEU A N 1
ATOM 5067 C CA . LEU A 1 649 ? 0.486 -51.75 -16.438 1 87.12 649 LEU A CA 1
ATOM 5068 C C . LEU A 1 649 ? 1.465 -50.594 -16.297 1 87.12 649 LEU A C 1
ATOM 5070 O O . LEU A 1 649 ? 1.279 -49.719 -15.461 1 87.12 649 LEU A O 1
ATOM 5074 N N . LYS A 1 650 ? 2.521 -50.562 -17.094 1 88.69 650 LYS A N 1
ATOM 5075 C CA . LYS A 1 650 ? 3.486 -49.469 -17.094 1 88.69 650 LYS A CA 1
ATOM 5076 C C . LYS A 1 650 ? 2.818 -48.156 -17.453 1 88.69 650 LYS A C 1
ATOM 5078 O O . LYS A 1 650 ? 3.109 -47.125 -16.844 1 88.69 650 LYS A O 1
ATOM 5083 N N . ARG A 1 651 ? 1.902 -48.219 -18.422 1 91.81 651 ARG A N 1
ATOM 5084 C CA . ARG A 1 651 ? 1.197 -47 -18.844 1 91.81 651 ARG A CA 1
ATOM 5085 C C . ARG A 1 651 ? 0.288 -46.5 -17.734 1 91.81 651 ARG A C 1
ATOM 5087 O O . ARG A 1 651 ? 0.207 -45.281 -17.516 1 91.81 651 ARG A O 1
ATOM 5094 N N . ALA A 1 652 ? -0.363 -47.406 -17.078 1 91 652 ALA A N 1
ATOM 5095 C CA . ALA A 1 652 ? -1.229 -47.031 -15.969 1 91 652 ALA A CA 1
ATOM 5096 C C . ALA A 1 652 ? -0.42 -46.438 -14.82 1 91 652 ALA A C 1
ATOM 5098 O O . ALA A 1 652 ? -0.809 -45.406 -14.25 1 91 652 ALA A O 1
ATOM 5099 N N . ILE A 1 653 ? 0.711 -47.031 -14.539 1 87.88 653 ILE A N 1
ATOM 5100 C CA . ILE A 1 653 ? 1.569 -46.562 -13.461 1 87.88 653 ILE A CA 1
ATOM 5101 C C . ILE A 1 653 ? 2.135 -45.188 -13.836 1 87.88 653 ILE A C 1
ATOM 5103 O O . ILE A 1 653 ? 2.172 -44.281 -13.008 1 87.88 653 ILE A O 1
ATOM 5107 N N . HIS A 1 654 ? 2.539 -45.031 -15.023 1 89.81 654 HIS A N 1
ATOM 5108 C CA . HIS A 1 654 ? 3.057 -43.75 -15.516 1 89.81 654 HIS A CA 1
ATOM 5109 C C . HIS A 1 654 ? 2.023 -42.625 -15.367 1 89.81 654 HIS A C 1
ATOM 5111 O O . HIS A 1 654 ? 2.365 -41.5 -14.992 1 89.81 654 HIS A O 1
ATOM 5117 N N . THR A 1 655 ? 0.799 -42.938 -15.711 1 92.62 655 THR A N 1
ATOM 5118 C CA . THR A 1 655 ? -0.274 -41.969 -15.594 1 92.62 655 THR A CA 1
ATOM 5119 C C . THR A 1 655 ? -0.5 -41.562 -14.141 1 92.62 655 THR A C 1
ATOM 5121 O O . THR A 1 655 ? -0.609 -40.375 -13.82 1 92.62 655 THR A O 1
ATOM 5124 N N . ALA A 1 656 ? -0.491 -42.531 -13.273 1 92.12 656 ALA A N 1
ATOM 5125 C CA . ALA A 1 656 ? -0.686 -42.25 -11.852 1 92.12 656 ALA A CA 1
ATOM 5126 C C . ALA A 1 656 ? 0.468 -41.438 -11.281 1 92.12 656 ALA A C 1
ATOM 5128 O O . ALA A 1 656 ? 0.25 -40.5 -10.523 1 92.12 656 ALA A O 1
ATOM 5129 N N . VAL A 1 657 ? 1.669 -41.812 -11.664 1 92.44 657 VAL A N 1
ATOM 5130 C CA . VAL A 1 657 ? 2.861 -41.125 -11.18 1 92.44 657 VAL A CA 1
ATOM 5131 C C . VAL A 1 657 ? 2.893 -39.719 -11.719 1 92.44 657 VAL A C 1
ATOM 5133 O O . VAL A 1 657 ? 3.299 -38.781 -11.016 1 92.44 657 VAL A O 1
ATOM 5136 N N . ALA A 1 658 ? 2.488 -39.562 -12.969 1 95.06 658 ALA A N 1
ATOM 5137 C CA . ALA A 1 658 ? 2.434 -38.25 -13.555 1 95.06 658 ALA A CA 1
ATOM 5138 C C . ALA A 1 658 ? 1.5 -37.344 -12.758 1 95.06 658 ALA A C 1
ATOM 5140 O O . ALA A 1 658 ? 1.827 -36.156 -12.484 1 95.06 658 ALA A O 1
ATOM 5141 N N . ILE A 1 659 ? 0.374 -37.844 -12.391 1 95.94 659 ILE A N 1
ATOM 5142 C CA . ILE A 1 659 ? -0.614 -37.062 -11.656 1 95.94 659 ILE A CA 1
ATOM 5143 C C . ILE A 1 659 ? -0.08 -36.75 -10.258 1 95.94 659 ILE A C 1
ATOM 5145 O O . ILE A 1 659 ? -0.136 -35.594 -9.812 1 95.94 659 ILE A O 1
ATOM 5149 N N . LEU A 1 660 ? 0.529 -37.656 -9.594 1 93.94 660 LEU A N 1
ATOM 5150 C CA . LEU A 1 660 ? 1.036 -37.5 -8.242 1 93.94 660 LEU A CA 1
ATOM 5151 C C . LEU A 1 660 ? 2.199 -36.5 -8.219 1 93.94 660 LEU A C 1
ATOM 5153 O O . LEU A 1 660 ? 2.273 -35.625 -7.344 1 93.94 660 LEU A O 1
ATOM 5157 N N . THR A 1 661 ? 3.115 -36.625 -9.125 1 95.44 661 THR A N 1
ATOM 5158 C CA . THR A 1 661 ? 4.281 -35.75 -9.156 1 95.44 661 THR A CA 1
ATOM 5159 C C . THR A 1 661 ? 3.891 -34.344 -9.578 1 95.44 661 THR A C 1
ATOM 5161 O O . THR A 1 661 ? 4.5 -33.344 -9.141 1 95.44 661 THR A O 1
ATOM 5164 N N . ALA A 1 662 ? 2.906 -34.25 -10.492 1 96.38 662 ALA A N 1
ATOM 5165 C CA . ALA A 1 662 ? 2.412 -32.938 -10.852 1 96.38 662 ALA A CA 1
ATOM 5166 C C . ALA A 1 662 ? 1.812 -32.219 -9.641 1 96.38 662 ALA A C 1
ATOM 5168 O O . ALA A 1 662 ? 2.002 -31.016 -9.461 1 96.38 662 ALA A O 1
ATOM 5169 N N . LEU A 1 663 ? 1.097 -32.938 -8.859 1 94.94 663 LEU A N 1
ATOM 5170 C CA . LEU A 1 663 ? 0.527 -32.406 -7.633 1 94.94 663 LEU A CA 1
ATOM 5171 C C . LEU A 1 663 ? 1.626 -31.922 -6.688 1 94.94 663 LEU A C 1
ATOM 5173 O O . LEU A 1 663 ? 1.519 -30.844 -6.094 1 94.94 663 LEU A O 1
ATOM 5177 N N . MET A 1 664 ? 2.695 -32.625 -6.582 1 94.69 664 MET A N 1
ATOM 5178 C CA . MET A 1 664 ? 3.828 -32.281 -5.738 1 94.69 664 MET A CA 1
ATOM 5179 C C . MET A 1 664 ? 4.496 -31 -6.234 1 94.69 664 MET A C 1
ATOM 5181 O O . MET A 1 664 ? 4.781 -30.094 -5.449 1 94.69 664 MET A O 1
ATOM 5185 N N . ALA A 1 665 ? 4.707 -30.969 -7.508 1 95.69 665 ALA A N 1
ATOM 5186 C CA . ALA A 1 665 ? 5.387 -29.812 -8.102 1 95.69 665 ALA A CA 1
ATOM 5187 C C . ALA A 1 665 ? 4.516 -28.562 -8.039 1 95.69 665 ALA A C 1
ATOM 5189 O O . ALA A 1 665 ? 5.02 -27.469 -7.832 1 95.69 665 ALA A O 1
ATOM 5190 N N . ALA A 1 666 ? 3.207 -28.719 -8.242 1 95 666 ALA A N 1
ATOM 5191 C CA . ALA A 1 666 ? 2.291 -27.578 -8.242 1 95 666 ALA A CA 1
ATOM 5192 C C . ALA A 1 666 ? 2.117 -27.016 -6.84 1 95 666 ALA A C 1
ATOM 5194 O O . ALA A 1 666 ? 1.855 -25.828 -6.676 1 95 666 ALA A O 1
ATOM 5195 N N . THR A 1 667 ? 2.174 -27.766 -5.773 1 92.56 667 THR A N 1
ATOM 5196 C CA . THR A 1 667 ? 2.027 -27.281 -4.402 1 92.56 667 THR A CA 1
ATOM 5197 C C . THR A 1 667 ? 3.275 -26.531 -3.953 1 92.56 667 THR A C 1
ATOM 5199 O O . THR A 1 667 ? 3.189 -25.391 -3.502 1 92.56 667 THR A O 1
ATOM 5202 N N . LYS A 1 668 ? 4.359 -27.172 -4.008 1 91.38 668 LYS A N 1
ATOM 5203 C CA . LYS A 1 668 ? 5.652 -26.547 -3.729 1 91.38 668 LYS A CA 1
ATOM 5204 C C . LYS A 1 668 ? 6.789 -27.312 -4.406 1 91.38 668 LYS A C 1
ATOM 5206 O O . LYS A 1 668 ? 7.277 -28.312 -3.869 1 91.38 668 LYS A O 1
ATOM 5211 N N . ALA A 1 669 ? 7.188 -26.719 -5.449 1 89.25 669 ALA A N 1
ATOM 5212 C CA . ALA A 1 669 ? 8.164 -27.406 -6.305 1 89.25 669 ALA A CA 1
ATOM 5213 C C . ALA A 1 669 ? 9.516 -27.516 -5.605 1 89.25 669 ALA A C 1
ATOM 5215 O O . ALA A 1 669 ? 10.203 -28.531 -5.738 1 89.25 669 ALA A O 1
ATOM 5216 N N . THR A 1 670 ? 9.906 -26.469 -4.797 1 85.06 670 THR A N 1
ATOM 5217 C CA . THR A 1 670 ? 11.273 -26.359 -4.293 1 85.06 670 THR A CA 1
ATOM 5218 C C . THR A 1 670 ? 11.383 -26.984 -2.902 1 85.06 670 THR A C 1
ATOM 5220 O O . THR A 1 670 ? 12.445 -26.922 -2.277 1 85.06 670 THR A O 1
ATOM 5223 N N . ARG A 1 671 ? 10.352 -27.641 -2.441 1 87.38 671 ARG A N 1
ATOM 5224 C CA . ARG A 1 671 ? 10.391 -28.266 -1.122 1 87.38 671 ARG A CA 1
ATOM 5225 C C . ARG A 1 671 ? 11.359 -29.438 -1.1 1 87.38 671 ARG A C 1
ATOM 5227 O O . ARG A 1 671 ? 11.273 -30.344 -1.937 1 87.38 671 ARG A O 1
ATOM 5234 N N . SER A 1 672 ? 12.258 -29.547 -0.173 1 83.5 672 SER A N 1
ATOM 5235 C CA . SER A 1 672 ? 13.289 -30.594 -0.089 1 83.5 672 SER A CA 1
ATOM 5236 C C . SER A 1 672 ? 12.672 -31.969 0.151 1 83.5 672 SER A C 1
ATOM 5238 O O . SER A 1 672 ? 13.219 -32.969 -0.295 1 83.5 672 SER A O 1
ATOM 5240 N N . SER A 1 673 ? 11.562 -31.938 0.782 1 87.62 673 SER A N 1
ATOM 5241 C CA . SER A 1 673 ? 10.914 -33.219 1.048 1 87.62 673 SER A CA 1
ATOM 5242 C C . SER A 1 673 ? 10.445 -33.875 -0.245 1 87.62 673 SER A C 1
ATOM 5244 O O . SER A 1 673 ? 10.258 -35.094 -0.292 1 87.62 673 SER A O 1
ATOM 5246 N N . ASN A 1 674 ? 10.281 -33.094 -1.265 1 89.69 674 ASN A N 1
ATOM 5247 C CA . ASN A 1 674 ? 9.844 -33.625 -2.543 1 89.69 674 ASN A CA 1
ATOM 5248 C C . ASN A 1 674 ? 10.875 -34.594 -3.127 1 89.69 674 ASN A C 1
ATOM 5250 O O . ASN A 1 674 ? 10.523 -35.625 -3.73 1 89.69 674 ASN A O 1
ATOM 5254 N N . VAL A 1 675 ? 12.133 -34.312 -2.908 1 83.44 675 VAL A N 1
ATOM 5255 C CA . VAL A 1 675 ? 13.195 -35.156 -3.459 1 83.44 675 VAL A CA 1
ATOM 5256 C C . VAL A 1 675 ? 13.156 -36.531 -2.801 1 83.44 675 VAL A C 1
ATOM 5258 O O . VAL A 1 675 ? 13.242 -37.562 -3.484 1 83.44 675 VAL A O 1
ATOM 5261 N N . ILE A 1 676 ? 12.977 -36.562 -1.531 1 86.19 676 ILE A N 1
ATOM 5262 C CA . ILE A 1 676 ? 12.914 -37.812 -0.794 1 86.19 676 ILE A CA 1
ATOM 5263 C C . ILE A 1 676 ? 11.672 -38.594 -1.216 1 86.19 676 ILE A C 1
ATOM 5265 O O . ILE A 1 676 ? 11.742 -39.812 -1.455 1 86.19 676 ILE A O 1
ATOM 5269 N N . LEU A 1 677 ? 10.586 -37.906 -1.378 1 90.62 677 LEU A N 1
ATOM 5270 C CA . LEU A 1 677 ? 9.328 -38.562 -1.752 1 90.62 677 LEU A CA 1
ATOM 5271 C C . LEU A 1 677 ? 9.43 -39.156 -3.148 1 90.62 677 LEU A C 1
ATOM 5273 O O . LEU A 1 677 ? 8.906 -40.25 -3.396 1 90.62 677 LEU A O 1
ATOM 5277 N N . VAL A 1 678 ? 10.047 -38.469 -4.031 1 91.31 678 VAL A N 1
ATOM 5278 C CA . VAL A 1 678 ? 10.195 -38.938 -5.406 1 91.31 678 VAL A CA 1
ATOM 5279 C C . VAL A 1 678 ? 11.039 -40.219 -5.43 1 91.31 678 VAL A C 1
ATOM 5281 O O . VAL A 1 678 ? 10.703 -41.156 -6.125 1 91.31 678 VAL A O 1
ATOM 5284 N N . ILE A 1 679 ? 12.078 -40.312 -4.617 1 86.69 679 ILE A N 1
ATOM 5285 C CA . ILE A 1 679 ? 12.945 -41.5 -4.535 1 86.69 679 ILE A CA 1
ATOM 5286 C C . ILE A 1 679 ? 12.172 -42.656 -3.916 1 86.69 679 ILE A C 1
ATOM 5288 O O . ILE A 1 679 ? 12.266 -43.812 -4.391 1 86.69 679 ILE A O 1
ATOM 5292 N N . VAL A 1 680 ? 11.375 -42.344 -2.963 1 89.62 680 VAL A N 1
ATOM 5293 C CA . VAL A 1 680 ? 10.586 -43.375 -2.295 1 89.62 680 VAL A CA 1
ATOM 5294 C C . VAL A 1 680 ? 9.547 -43.938 -3.26 1 89.62 680 VAL A C 1
ATOM 5296 O O . VAL A 1 680 ? 9.375 -45.156 -3.35 1 89.62 680 VAL A O 1
ATOM 5299 N N . ILE A 1 681 ? 8.891 -43.062 -4.02 1 88.69 681 ILE A N 1
ATOM 5300 C CA . ILE A 1 681 ? 7.887 -43.5 -4.984 1 88.69 681 ILE A CA 1
ATOM 5301 C C . ILE A 1 681 ? 8.547 -44.344 -6.074 1 88.69 681 ILE A C 1
ATOM 5303 O O . ILE A 1 681 ? 8.023 -45.406 -6.453 1 88.69 681 ILE A O 1
ATOM 5307 N N . GLY A 1 682 ? 9.688 -43.906 -6.547 1 86.94 682 GLY A N 1
ATOM 5308 C CA . GLY A 1 682 ? 10.414 -44.688 -7.543 1 86.94 682 GLY A CA 1
ATOM 5309 C C . GLY A 1 682 ? 10.875 -46.031 -7.035 1 86.94 682 GLY A C 1
ATOM 5310 O O . GLY A 1 682 ? 10.688 -47.062 -7.707 1 86.94 682 GLY A O 1
ATOM 5311 N N . ALA A 1 683 ? 11.336 -46.094 -5.812 1 86 683 ALA A N 1
ATOM 5312 C CA . ALA A 1 683 ? 11.805 -47.312 -5.203 1 86 683 ALA A CA 1
ATOM 5313 C C . ALA A 1 683 ? 10.641 -48.281 -4.957 1 86 683 ALA A C 1
ATOM 5315 O O . ALA A 1 683 ? 10.766 -49.5 -5.164 1 86 683 ALA A O 1
ATOM 5316 N N . LEU A 1 684 ? 9.586 -47.719 -4.59 1 85.06 684 LEU A N 1
ATOM 5317 C CA . LEU A 1 684 ? 8.391 -48.531 -4.395 1 85.06 684 LEU A CA 1
ATOM 5318 C C . LEU A 1 684 ? 7.91 -49.125 -5.719 1 85.06 684 LEU A C 1
ATOM 5320 O O . LEU A 1 684 ? 7.465 -50.25 -5.766 1 85.06 684 LEU A O 1
ATOM 5324 N N . GLY A 1 685 ? 7.961 -48.25 -6.711 1 79.94 685 GLY A N 1
ATOM 5325 C CA . GLY A 1 685 ? 7.609 -48.75 -8.031 1 79.94 685 GLY A CA 1
ATOM 5326 C C . GLY A 1 685 ? 8.484 -49.906 -8.484 1 79.94 685 GLY A C 1
ATOM 5327 O O . GLY A 1 685 ? 7.988 -50.875 -9.039 1 79.94 685 GLY A O 1
ATOM 5328 N N . LEU A 1 686 ? 9.734 -49.812 -8.234 1 81.94 686 LEU A N 1
ATOM 5329 C CA . LEU A 1 686 ? 10.664 -50.875 -8.57 1 81.94 686 LEU A CA 1
ATOM 5330 C C . LEU A 1 686 ? 10.375 -52.125 -7.742 1 81.94 686 LEU A C 1
ATOM 5332 O O . LEU A 1 686 ? 10.375 -53.25 -8.273 1 81.94 686 LEU A O 1
ATOM 5336 N N . PHE A 1 687 ? 10.055 -51.938 -6.512 1 83.31 687 PHE A N 1
ATOM 5337 C CA . PHE A 1 687 ? 9.766 -53.062 -5.617 1 83.31 687 PHE A CA 1
ATOM 5338 C C . PHE A 1 687 ? 8.492 -53.781 -6.051 1 83.31 687 PHE A C 1
ATOM 5340 O O . PHE A 1 687 ? 8.461 -55 -6.086 1 83.31 687 PHE A O 1
ATOM 5347 N N . ILE A 1 688 ? 7.516 -52.969 -6.402 1 79.12 688 ILE A N 1
ATOM 5348 C CA . ILE A 1 688 ? 6.266 -53.562 -6.883 1 79.12 688 ILE A CA 1
ATOM 5349 C C . ILE A 1 688 ? 6.512 -54.281 -8.195 1 79.12 688 ILE A C 1
ATOM 5351 O O . ILE A 1 688 ? 5.973 -55.375 -8.414 1 79.12 688 ILE A O 1
ATOM 5355 N N . GLY A 1 689 ? 7.281 -53.719 -9.047 1 77.38 689 GLY A N 1
ATOM 5356 C CA . GLY A 1 689 ? 7.648 -54.406 -10.289 1 77.38 689 GLY A CA 1
ATOM 5357 C C . GLY A 1 689 ? 8.328 -55.75 -10.062 1 77.38 689 GLY A C 1
ATOM 5358 O O . GLY A 1 689 ? 7.996 -56.719 -10.727 1 77.38 689 GLY A O 1
ATOM 5359 N N . TRP A 1 690 ? 9.156 -55.812 -9.07 1 77.44 690 TRP A N 1
ATOM 5360 C CA . TRP A 1 690 ? 9.844 -57.062 -8.742 1 77.44 690 TRP A CA 1
ATOM 5361 C C . TRP A 1 690 ? 8.867 -58.094 -8.188 1 77.44 690 TRP A C 1
ATOM 5363 O O . TRP A 1 690 ? 8.961 -59.281 -8.516 1 77.44 690 TRP A O 1
ATOM 5373 N N . LEU A 1 691 ? 7.93 -57.594 -7.457 1 77.62 691 LEU A N 1
ATOM 5374 C CA . LEU A 1 691 ? 6.941 -58.5 -6.879 1 77.62 691 LEU A CA 1
ATOM 5375 C C . LEU A 1 691 ? 6.043 -59.094 -7.965 1 77.62 691 LEU A C 1
ATOM 5377 O O . LEU A 1 691 ? 5.715 -60.281 -7.93 1 77.62 691 LEU A O 1
ATOM 5381 N N . ILE A 1 692 ? 5.641 -58.25 -8.875 1 77 692 ILE A N 1
ATOM 5382 C CA . ILE A 1 692 ? 4.801 -58.719 -9.977 1 77 692 ILE A CA 1
ATOM 5383 C C . ILE A 1 692 ? 5.57 -59.719 -10.828 1 77 692 ILE A C 1
ATOM 5385 O O . ILE A 1 692 ? 5.02 -60.75 -11.234 1 77 692 ILE A O 1
ATOM 5389 N N . GLU A 1 693 ? 6.793 -59.562 -11.086 1 73.38 693 GLU A N 1
ATOM 5390 C CA . GLU A 1 693 ? 7.637 -60.469 -11.859 1 73.38 693 GLU A CA 1
ATOM 5391 C C . GLU A 1 693 ? 7.801 -61.812 -11.148 1 73.38 693 GLU A C 1
ATOM 5393 O O . GLU A 1 693 ? 7.719 -62.875 -11.781 1 73.38 693 GLU A O 1
ATOM 5398 N N . ILE A 1 694 ? 7.941 -61.719 -9.883 1 70.94 694 ILE A N 1
ATOM 5399 C CA . ILE A 1 694 ? 8.125 -62.938 -9.102 1 70.94 694 ILE A CA 1
ATOM 5400 C C . ILE A 1 694 ? 6.816 -63.719 -9.047 1 70.94 694 ILE A C 1
ATOM 5402 O O . ILE A 1 694 ? 6.812 -64.938 -9.172 1 70.94 694 ILE A O 1
ATOM 5406 N N . SER A 1 695 ? 5.766 -63.031 -8.906 1 73.25 695 SER A N 1
ATOM 5407 C CA . SER A 1 695 ? 4.465 -63.688 -8.812 1 73.25 695 SER A CA 1
ATOM 5408 C C . SER A 1 695 ? 4.082 -64.312 -10.141 1 73.25 695 SER A C 1
ATOM 5410 O O . SER A 1 695 ? 3.475 -65.438 -10.156 1 73.25 695 SER A O 1
ATOM 5412 N N . THR A 1 696 ? 4.383 -63.688 -11.211 1 67.62 696 THR A N 1
ATOM 5413 C CA . THR A 1 696 ? 4.078 -64.25 -12.523 1 67.62 696 THR A CA 1
ATOM 5414 C C . THR A 1 696 ? 4.945 -65.5 -12.789 1 67.62 696 THR A C 1
ATOM 5416 O O . THR A 1 696 ? 4.488 -66.438 -13.398 1 67.62 696 THR A O 1
ATOM 5419 N N . LYS A 1 697 ? 6.145 -65.5 -12.344 1 60.28 697 LYS A N 1
ATOM 5420 C CA . LYS A 1 697 ? 7.039 -66.625 -12.508 1 60.28 697 LYS A CA 1
ATOM 5421 C C . LYS A 1 697 ? 6.66 -67.75 -11.57 1 60.28 697 LYS A C 1
ATOM 5423 O O . LYS A 1 697 ? 6.699 -68.938 -11.953 1 60.28 697 LYS A O 1
ATOM 5428 N N . TYR A 1 698 ? 6.328 -67.375 -10.398 1 54.44 698 TYR A N 1
ATOM 5429 C CA . TYR A 1 698 ? 6 -68.375 -9.438 1 54.44 698 TYR A CA 1
ATOM 5430 C C . TYR A 1 698 ? 4.539 -68.812 -9.562 1 54.44 698 TYR A C 1
ATOM 5432 O O . TYR A 1 698 ? 4.148 -69.875 -9.062 1 54.44 698 TYR A O 1
ATOM 5440 N N . ARG A 1 699 ? 3.623 -68.062 -9.953 1 54.25 699 ARG A N 1
ATOM 5441 C CA . ARG A 1 699 ? 2.291 -68.562 -10.242 1 54.25 699 ARG A CA 1
ATOM 5442 C C . ARG A 1 699 ? 2.365 -69.75 -11.172 1 54.25 699 ARG A C 1
ATOM 5444 O O . ARG A 1 699 ? 1.538 -70.688 -11.094 1 54.25 699 ARG A O 1
ATOM 5451 N N . SER A 1 700 ? 3.309 -69.75 -12.203 1 47.25 700 SER A N 1
ATOM 5452 C CA . SER A 1 700 ? 3.469 -71 -12.93 1 47.25 700 SER A CA 1
ATOM 5453 C C . SER A 1 700 ? 4.012 -72.125 -12.023 1 47.25 700 SER A C 1
ATOM 5455 O O . SER A 1 700 ? 3.93 -73.312 -12.352 1 47.25 700 SER A O 1
ATOM 5457 N N . LEU A 1 701 ? 4.859 -71.75 -11.109 1 41.5 701 LEU A N 1
ATOM 5458 C CA . LEU A 1 701 ? 5.285 -72.812 -10.164 1 41.5 701 LEU A CA 1
ATOM 5459 C C . LEU A 1 701 ? 4.25 -73 -9.062 1 41.5 701 LEU A C 1
ATOM 5461 O O . LEU A 1 701 ? 3.65 -72 -8.602 1 41.5 701 LEU A O 1
ATOM 5465 N N . SER A 1 702 ? 3.473 -74.062 -9.023 1 39.88 702 SER A N 1
ATOM 5466 C CA . SER A 1 702 ? 2.5 -74.562 -8.055 1 39.88 702 SER A CA 1
ATOM 5467 C C . SER A 1 702 ? 2.885 -74.188 -6.633 1 39.88 702 SER A C 1
ATOM 5469 O O . SER A 1 702 ? 3.912 -74.625 -6.117 1 39.88 702 SER A O 1
ATOM 5471 N N . PHE A 1 703 ? 2.883 -73 -6.23 1 40.28 703 PHE A N 1
ATOM 5472 C CA . PHE A 1 703 ? 3.117 -72.625 -4.84 1 40.28 703 PHE A CA 1
ATOM 5473 C C . PHE A 1 703 ? 2.314 -73.5 -3.896 1 40.28 703 PHE A C 1
ATOM 5475 O O . PHE A 1 703 ? 1.1 -73.375 -3.768 1 40.28 703 PHE A O 1
ATOM 5482 N N . SER A 1 704 ? 2.484 -74.812 -3.967 1 37.34 704 SER A N 1
ATOM 5483 C CA . SER A 1 704 ? 2.111 -75.5 -2.738 1 37.34 704 SER A CA 1
ATOM 5484 C C . SER A 1 704 ? 2.729 -74.812 -1.516 1 37.34 704 SER A C 1
ATOM 5486 O O . SER A 1 704 ? 3.941 -74.875 -1.305 1 37.34 704 SER A O 1
ATOM 5488 N N . ILE A 1 705 ? 2.432 -73.625 -1.237 1 42.31 705 ILE A N 1
ATOM 5489 C CA . ILE A 1 705 ? 2.789 -72.938 -0.003 1 42.31 705 ILE A CA 1
ATOM 5490 C C . ILE A 1 705 ? 2.59 -73.875 1.188 1 42.31 705 ILE A C 1
ATOM 5492 O O . ILE A 1 705 ? 1.473 -74 1.692 1 42.31 705 ILE A O 1
ATOM 5496 N N . GLY A 1 706 ? 2.867 -75.125 1.042 1 40.81 706 GLY A N 1
ATOM 5497 C CA . GLY A 1 706 ? 2.879 -75.812 2.309 1 40.81 706 GLY A CA 1
ATOM 5498 C C . GLY A 1 706 ? 3.812 -75.25 3.334 1 40.81 706 GLY A C 1
ATOM 5499 O O . GLY A 1 706 ? 5.031 -75.25 3.162 1 40.81 706 GLY A O 1
ATOM 5500 N N . ILE A 1 707 ? 3.449 -74.062 3.926 1 42.03 707 ILE A N 1
ATOM 5501 C CA . ILE A 1 707 ? 4.145 -73.5 5.062 1 42.03 707 ILE A CA 1
ATOM 5502 C C . ILE A 1 707 ? 4.402 -74.562 6.125 1 42.03 707 ILE A C 1
ATOM 5504 O O . ILE A 1 707 ? 3.463 -75.062 6.746 1 42.03 707 ILE A O 1
ATOM 5508 N N . SER A 1 708 ? 5.176 -75.5 5.797 1 42.09 708 SER A N 1
ATOM 5509 C CA . SER A 1 708 ? 5.535 -76.312 6.957 1 42.09 708 SER A CA 1
ATOM 5510 C C . SER A 1 708 ? 6.227 -75.5 8.031 1 42.09 708 SER A C 1
ATOM 5512 O O . SER A 1 708 ? 7.031 -74.625 7.715 1 42.09 708 SER A O 1
ATOM 5514 N N . PHE A 1 709 ? 5.637 -75.25 9.203 1 45.41 709 PHE A N 1
ATOM 5515 C CA . PHE A 1 709 ? 5.914 -74.625 10.477 1 45.41 709 PHE A CA 1
ATOM 5516 C C . PHE A 1 709 ? 7.32 -74.938 10.961 1 45.41 709 PHE A C 1
ATOM 5518 O O . PHE A 1 709 ? 7.641 -74.75 12.133 1 45.41 709 PHE A O 1
ATOM 5525 N N . ASN A 1 710 ? 8.141 -75.812 10.352 1 46.91 710 ASN A N 1
ATOM 5526 C CA . ASN A 1 710 ? 9.398 -76.062 11.039 1 46.91 710 ASN A CA 1
ATOM 5527 C C . ASN A 1 710 ? 10.344 -74.875 10.883 1 46.91 710 ASN A C 1
ATOM 5529 O O . ASN A 1 710 ? 10.656 -74.438 9.766 1 46.91 710 ASN A O 1
ATOM 5533 N N . PHE A 1 711 ? 10.508 -74 11.844 1 52.94 711 PHE A N 1
ATOM 5534 C CA . PHE A 1 711 ? 11.289 -72.812 12.023 1 52.94 711 PHE A CA 1
ATOM 5535 C C . PHE A 1 711 ? 12.617 -72.875 11.281 1 52.94 711 PHE A C 1
ATOM 5537 O O . PHE A 1 711 ? 13.062 -71.938 10.68 1 52.94 711 PHE A O 1
ATOM 5544 N N . SER A 1 712 ? 13.344 -74 11.5 1 54.81 712 SER A N 1
ATOM 5545 C CA . SER A 1 712 ? 14.656 -74.188 10.898 1 54.81 712 SER A CA 1
ATOM 5546 C C . SER A 1 712 ? 14.57 -74.25 9.375 1 54.81 712 SER A C 1
ATOM 5548 O O . SER A 1 712 ? 15.422 -73.688 8.672 1 54.81 712 SER A O 1
ATOM 5550 N N . HIS A 1 713 ? 13.625 -74.938 8.828 1 54.66 713 HIS A N 1
ATOM 5551 C CA . HIS A 1 713 ? 13.414 -75.062 7.391 1 54.66 713 HIS A CA 1
ATOM 5552 C C . HIS A 1 713 ? 12.969 -73.75 6.777 1 54.66 713 HIS A C 1
ATOM 5554 O O . HIS A 1 713 ? 13.273 -73.438 5.617 1 54.66 713 HIS A O 1
ATOM 5560 N N . CYS A 1 714 ? 12.273 -72.938 7.688 1 56.94 714 CYS A N 1
ATOM 5561 C CA . CYS A 1 714 ? 11.844 -71.625 7.234 1 56.94 714 CYS A CA 1
ATOM 5562 C C . CYS A 1 714 ? 13.047 -70.688 7.012 1 56.94 714 CYS A C 1
ATOM 5564 O O . CYS A 1 714 ? 13.094 -69.938 6.031 1 56.94 714 CYS A O 1
ATOM 5566 N N . PHE A 1 715 ? 13.977 -70.75 8.086 1 61.59 715 PHE A N 1
ATOM 5567 C CA . PHE A 1 715 ? 15.156 -69.938 7.949 1 61.59 715 PHE A CA 1
ATOM 5568 C C . PHE A 1 715 ? 15.977 -70.312 6.734 1 61.59 715 PHE A C 1
ATOM 5570 O O . PHE A 1 715 ? 16.5 -69.5 6.008 1 61.59 715 PHE A O 1
ATOM 5577 N N . GLN A 1 716 ? 16.156 -71.625 6.574 1 61.97 716 GLN A N 1
ATOM 5578 C CA . GLN A 1 716 ? 16.891 -72.125 5.41 1 61.97 716 GLN A CA 1
ATOM 5579 C C . GLN A 1 716 ? 16.156 -71.75 4.117 1 61.97 716 GLN A C 1
ATOM 5581 O O . GLN A 1 716 ? 16.781 -71.375 3.121 1 61.97 716 GLN A O 1
ATOM 5586 N N . THR A 1 717 ? 14.867 -71.812 4.172 1 62.22 717 THR A N 1
ATOM 5587 C CA . THR A 1 717 ? 14.078 -71.438 3.008 1 62.22 717 THR A CA 1
ATOM 5588 C C . THR A 1 717 ? 14.195 -69.938 2.734 1 62.22 717 THR A C 1
ATOM 5590 O O . THR A 1 717 ? 14.297 -69.5 1.58 1 62.22 717 THR A O 1
ATOM 5593 N N . ILE A 1 718 ? 14.227 -69.188 3.828 1 65.19 718 ILE A N 1
ATOM 5594 C CA . ILE A 1 718 ? 14.383 -67.75 3.666 1 65.19 718 ILE A CA 1
ATOM 5595 C C . ILE A 1 718 ? 15.789 -67.438 3.145 1 65.19 718 ILE A C 1
ATOM 5597 O O . ILE A 1 718 ? 15.961 -66.562 2.279 1 65.19 718 ILE A O 1
ATOM 5601 N N . LYS A 1 719 ? 16.75 -68.062 3.807 1 69.75 719 LYS A N 1
ATOM 5602 C CA . LYS A 1 719 ? 18.125 -67.875 3.346 1 69.75 719 LYS A CA 1
ATOM 5603 C C . LYS A 1 719 ? 18.266 -68.312 1.878 1 69.75 719 LYS A C 1
ATOM 5605 O O . LYS A 1 719 ? 18.938 -67.625 1.108 1 69.75 719 LYS A O 1
ATOM 5610 N N . GLN A 1 720 ? 17.672 -69.375 1.509 1 68.94 720 GLN A N 1
ATOM 5611 C CA . GLN A 1 720 ? 17.703 -69.812 0.111 1 68.94 720 GLN A CA 1
ATOM 5612 C C . GLN A 1 720 ? 16.953 -68.812 -0.779 1 68.94 720 GLN A C 1
ATOM 5614 O O . GLN A 1 720 ? 17.375 -68.562 -1.896 1 68.94 720 GLN A O 1
ATOM 5619 N N . TRP A 1 721 ? 15.891 -68.375 -0.21 1 65.25 721 TRP A N 1
ATOM 5620 C CA . TRP A 1 721 ? 15.133 -67.375 -0.945 1 65.25 721 TRP A CA 1
ATOM 5621 C C . TRP A 1 721 ? 15.945 -66.125 -1.125 1 65.25 721 TRP A C 1
ATOM 5623 O O . TRP A 1 721 ? 15.961 -65.562 -2.213 1 65.25 721 TRP A O 1
ATOM 5633 N N . LEU A 1 722 ? 16.594 -65.688 -0.082 1 70.12 722 LEU A N 1
ATOM 5634 C CA . LEU A 1 722 ? 17.422 -64.438 -0.166 1 70.12 722 LEU A CA 1
ATOM 5635 C C . LEU A 1 722 ? 18.594 -64.688 -1.119 1 70.12 722 LEU A C 1
ATOM 5637 O O . LEU A 1 722 ? 18.953 -63.812 -1.889 1 70.12 722 LEU A O 1
ATOM 5641 N N . TYR A 1 723 ? 19.141 -65.875 -0.976 1 71.44 723 TYR A N 1
ATOM 5642 C CA . TYR A 1 723 ? 20.234 -66.188 -1.871 1 71.44 723 TYR A CA 1
ATOM 5643 C C . TYR A 1 723 ? 19.781 -66.25 -3.322 1 71.44 723 TYR A C 1
ATOM 5645 O O . TYR A 1 723 ? 20.453 -65.688 -4.207 1 71.44 723 TYR A O 1
ATOM 5653 N N . ASN A 1 724 ? 18.625 -66.75 -3.594 1 65.88 724 ASN A N 1
ATOM 5654 C CA . ASN A 1 724 ? 18.078 -66.812 -4.949 1 65.88 724 ASN A CA 1
ATOM 5655 C C . ASN A 1 724 ? 17.719 -65.375 -5.434 1 65.88 724 ASN A C 1
ATOM 5657 O O . ASN A 1 724 ? 17.891 -65.062 -6.609 1 65.88 724 ASN A O 1
ATOM 5661 N N . LEU A 1 725 ? 17.266 -64.688 -4.52 1 70.19 725 LEU A N 1
ATOM 5662 C CA . LEU A 1 725 ? 16.953 -63.281 -4.855 1 70.19 725 LEU A CA 1
ATOM 5663 C C . LEU A 1 725 ? 18.219 -62.531 -5.238 1 70.19 725 LEU A C 1
ATOM 5665 O O . LEU A 1 725 ? 18.219 -61.781 -6.2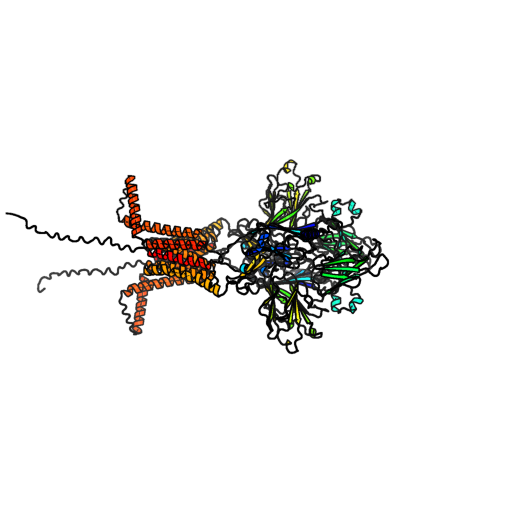19 1 70.19 725 LEU A O 1
ATOM 5669 N N . VAL A 1 726 ? 19.203 -62.688 -4.441 1 71.62 726 VAL A N 1
ATOM 5670 C CA . VAL A 1 726 ? 20.469 -62.031 -4.73 1 71.62 726 VAL A CA 1
ATOM 5671 C C . VAL A 1 726 ? 21.016 -62.531 -6.059 1 71.62 726 VAL A C 1
ATOM 5673 O O . VAL A 1 726 ? 21.516 -61.75 -6.871 1 71.62 726 VAL A O 1
ATOM 5676 N N . LYS A 1 727 ? 20.922 -63.844 -6.273 1 72.12 727 LYS A N 1
ATOM 5677 C CA . LYS A 1 727 ? 21.391 -64.438 -7.527 1 72.12 727 LYS A CA 1
ATOM 5678 C C . LYS A 1 727 ? 20.594 -63.875 -8.711 1 72.12 727 LYS A C 1
ATOM 5680 O O . LYS A 1 727 ? 21.172 -63.562 -9.758 1 72.12 727 LYS A O 1
ATOM 5685 N N . THR A 1 728 ? 19.359 -63.75 -8.484 1 72.31 728 THR A N 1
ATOM 5686 C CA . THR A 1 728 ? 18.516 -63.219 -9.555 1 72.31 728 THR A CA 1
ATOM 5687 C C . THR A 1 728 ? 18.797 -61.75 -9.805 1 72.31 728 THR A C 1
ATOM 5689 O O . THR A 1 728 ? 18.859 -61.312 -10.961 1 72.31 728 THR A O 1
ATOM 5692 N N . LEU A 1 729 ? 19.047 -61.062 -8.781 1 74 729 LEU A N 1
ATOM 5693 C CA . LEU A 1 729 ? 19.359 -59.625 -8.922 1 74 729 LEU A CA 1
ATOM 5694 C C . LEU A 1 729 ? 20.719 -59.438 -9.57 1 74 729 LEU A C 1
ATOM 5696 O O . LEU A 1 729 ? 20.906 -58.5 -10.359 1 74 729 LEU A O 1
ATOM 5700 N N . LEU A 1 730 ? 21.625 -60.312 -9.203 1 76.19 730 LEU A N 1
ATOM 5701 C CA . LEU A 1 730 ? 22.969 -60.219 -9.758 1 76.19 730 LEU A CA 1
ATOM 5702 C C . LEU A 1 730 ? 22.969 -60.562 -11.242 1 76.19 730 LEU A C 1
ATOM 5704 O O . LEU A 1 730 ? 23.797 -60.062 -12 1 76.19 730 LEU A O 1
ATOM 5708 N N . ARG A 1 731 ? 21.984 -61.375 -11.617 1 76.81 731 ARG A N 1
ATOM 5709 C CA . ARG A 1 731 ? 21.906 -61.781 -13.016 1 76.81 731 ARG A CA 1
ATOM 5710 C C . ARG A 1 731 ? 21.109 -60.75 -13.82 1 76.81 731 ARG A C 1
ATOM 5712 O O . ARG A 1 731 ? 21.297 -60.625 -15.031 1 76.81 731 ARG A O 1
ATOM 5719 N N . ARG A 1 732 ? 20.375 -60.031 -13.133 1 78.25 732 ARG A N 1
ATOM 5720 C CA . ARG A 1 732 ? 19.453 -59.125 -13.82 1 78.25 732 ARG A CA 1
ATOM 5721 C C . ARG A 1 732 ? 20.125 -57.781 -14.141 1 78.25 732 ARG A C 1
ATOM 5723 O O . ARG A 1 732 ? 19.719 -57.094 -15.07 1 78.25 732 ARG A O 1
ATOM 5730 N N . TYR A 1 733 ? 21.203 -57.438 -13.414 1 86.31 733 TYR A N 1
ATOM 5731 C CA . TYR A 1 733 ? 21.781 -56.125 -13.594 1 86.31 733 TYR A CA 1
ATOM 5732 C C . TYR A 1 733 ? 23.297 -56.219 -13.758 1 86.31 733 TYR A C 1
ATOM 5734 O O . TYR A 1 733 ? 23.938 -57.094 -13.188 1 86.31 733 TYR A O 1
ATOM 5742 N N . HIS A 1 734 ? 23.812 -55.344 -14.602 1 91.19 734 HIS A N 1
ATOM 5743 C CA . HIS A 1 734 ? 25.25 -55.156 -14.672 1 91.19 734 HIS A CA 1
ATOM 5744 C C . HIS A 1 734 ? 25.75 -54.281 -13.523 1 91.19 734 HIS A C 1
ATOM 5746 O O . HIS A 1 734 ? 25.609 -53.062 -13.547 1 91.19 734 HIS A O 1
ATOM 5752 N N . TRP A 1 735 ? 26.422 -54.812 -12.531 1 90 735 TRP A N 1
ATOM 5753 C CA . TRP A 1 735 ? 26.75 -54.156 -11.266 1 90 735 TRP A CA 1
ATOM 5754 C C . TRP A 1 735 ? 27.766 -53.062 -11.469 1 90 735 TRP A C 1
ATOM 5756 O O . TRP A 1 735 ? 27.797 -52.062 -10.711 1 90 735 TRP A O 1
ATOM 5766 N N . ALA A 1 736 ? 28.656 -53.156 -12.438 1 92.81 736 ALA A N 1
ATOM 5767 C CA . ALA A 1 736 ? 29.609 -52.062 -12.711 1 92.81 736 ALA A CA 1
ATOM 5768 C C . ALA A 1 736 ? 28.875 -50.781 -13.078 1 92.81 736 ALA A C 1
ATOM 5770 O O . ALA A 1 736 ? 29.234 -49.688 -12.602 1 92.81 736 ALA A O 1
ATOM 5771 N N . PHE A 1 737 ? 27.828 -50.969 -13.867 1 94.19 737 PHE A N 1
ATOM 5772 C CA . PHE A 1 737 ? 27.047 -49.812 -14.266 1 94.19 737 PHE A CA 1
ATOM 5773 C C . PHE A 1 737 ? 26.219 -49.281 -13.094 1 94.19 737 PHE A C 1
ATOM 5775 O O . PHE A 1 737 ? 26.047 -48.062 -12.938 1 94.19 737 PHE A O 1
ATOM 5782 N N . ALA A 1 738 ? 25.734 -50.156 -12.242 1 93.19 738 ALA A N 1
ATOM 5783 C CA . ALA A 1 738 ? 24.969 -49.75 -11.07 1 93.19 738 ALA A CA 1
ATOM 5784 C C . ALA A 1 738 ? 25.828 -48.969 -10.094 1 93.19 738 ALA A C 1
ATOM 5786 O O . ALA A 1 738 ? 25.391 -47.938 -9.562 1 93.19 738 ALA A O 1
ATOM 5787 N N . LEU A 1 739 ? 27.047 -49.438 -9.883 1 95 739 LEU A N 1
ATOM 5788 C CA . LEU A 1 739 ? 27.953 -48.719 -8.992 1 95 739 LEU A CA 1
ATOM 5789 C C . LEU A 1 739 ? 28.312 -47.344 -9.547 1 95 739 LEU A C 1
ATOM 5791 O O . LEU A 1 739 ? 28.406 -46.375 -8.797 1 95 739 LEU A O 1
ATOM 5795 N N . ALA A 1 740 ? 28.516 -47.281 -10.82 1 96.38 740 ALA A N 1
ATOM 5796 C CA . ALA A 1 740 ? 28.766 -46 -11.461 1 96.38 740 ALA A CA 1
ATOM 5797 C C . ALA A 1 740 ? 27.578 -45.062 -11.305 1 96.38 740 ALA A C 1
ATOM 5799 O O . ALA A 1 740 ? 27.75 -43.844 -11.117 1 96.38 740 ALA A O 1
ATOM 5800 N N . GLY A 1 741 ? 26.391 -45.594 -11.422 1 96.12 741 GLY A N 1
ATOM 5801 C CA . GLY A 1 741 ? 25.188 -44.812 -11.219 1 96.12 741 GLY A CA 1
ATOM 5802 C C . GLY A 1 741 ? 25.094 -44.219 -9.82 1 96.12 741 GLY A C 1
ATOM 5803 O O . GLY A 1 741 ? 24.781 -43.062 -9.664 1 96.12 741 GLY A O 1
ATOM 5804 N N . PHE A 1 742 ? 25.469 -44.938 -8.805 1 95.62 742 PHE A N 1
ATOM 5805 C CA . PHE A 1 742 ? 25.438 -44.469 -7.426 1 95.62 742 PHE A CA 1
ATOM 5806 C C . PHE A 1 742 ? 26.531 -43.438 -7.172 1 95.62 742 PHE A C 1
ATOM 5808 O O . PHE A 1 742 ? 26.328 -42.5 -6.402 1 95.62 742 PHE A O 1
ATOM 5815 N N . LEU A 1 743 ? 27.625 -43.625 -7.758 1 96.69 743 LEU A N 1
ATOM 5816 C CA . LEU A 1 743 ? 28.703 -42.656 -7.625 1 96.69 743 LEU A CA 1
ATOM 5817 C C . LEU A 1 743 ? 28.297 -41.312 -8.234 1 96.69 743 LEU A C 1
ATOM 5819 O O . LEU A 1 743 ? 28.562 -40.25 -7.652 1 96.69 743 LEU A O 1
ATOM 5823 N N . ALA A 1 744 ? 27.688 -41.406 -9.391 1 97.06 744 ALA A N 1
ATOM 5824 C CA . ALA A 1 744 ? 27.203 -40.188 -10.031 1 97.06 744 ALA A CA 1
ATOM 5825 C C . ALA A 1 744 ? 26.125 -39.5 -9.188 1 97.06 744 ALA A C 1
ATOM 5827 O O . ALA A 1 744 ? 26.062 -38.281 -9.102 1 97.06 744 ALA A O 1
ATOM 5828 N N . LEU A 1 745 ? 25.281 -40.281 -8.602 1 94.81 745 LEU A N 1
ATOM 5829 C CA . LEU A 1 745 ? 24.234 -39.75 -7.73 1 94.81 745 LEU A CA 1
ATOM 5830 C C . LEU A 1 745 ? 24.844 -39.062 -6.504 1 94.81 745 LEU A C 1
ATOM 5832 O O . LEU A 1 745 ? 24.359 -38 -6.074 1 94.81 745 LEU A O 1
ATOM 5836 N N . ALA A 1 746 ? 25.828 -39.625 -5.941 1 95.94 746 ALA A N 1
ATOM 5837 C CA . ALA A 1 746 ? 26.516 -39.031 -4.797 1 95.94 746 ALA A CA 1
ATOM 5838 C C . ALA A 1 746 ? 27.172 -37.688 -5.18 1 95.94 746 ALA A C 1
ATOM 5840 O O . ALA A 1 746 ? 27.141 -36.75 -4.398 1 95.94 746 ALA A O 1
ATOM 5841 N N . MET A 1 747 ? 27.75 -37.688 -6.305 1 96.44 747 MET A N 1
ATOM 5842 C CA . MET A 1 747 ? 28.359 -36.438 -6.785 1 96.44 747 MET A CA 1
ATOM 5843 C C . MET A 1 747 ? 27.297 -35.344 -6.969 1 96.44 747 MET A C 1
ATOM 5845 O O . MET A 1 747 ? 27.562 -34.188 -6.727 1 96.44 747 MET A O 1
ATOM 5849 N N . ALA A 1 748 ? 26.156 -35.75 -7.492 1 95.06 748 ALA A N 1
ATOM 5850 C CA . ALA A 1 748 ? 25.047 -34.781 -7.637 1 95.06 748 ALA A CA 1
ATOM 5851 C C . ALA A 1 748 ? 24.625 -34.219 -6.281 1 95.06 748 ALA A C 1
ATOM 5853 O O . ALA A 1 748 ? 24.406 -33.031 -6.141 1 95.06 748 ALA A O 1
ATOM 5854 N N . ALA A 1 749 ? 24.594 -35.031 -5.262 1 92.5 749 ALA A N 1
ATOM 5855 C CA . ALA A 1 749 ? 24.219 -34.594 -3.916 1 92.5 749 ALA A CA 1
ATOM 5856 C C . ALA A 1 749 ? 25.266 -33.625 -3.344 1 92.5 749 ALA A C 1
ATOM 5858 O O . ALA A 1 749 ? 24.922 -32.656 -2.705 1 92.5 749 ALA A O 1
ATOM 5859 N N . ILE A 1 750 ? 26.484 -33.906 -3.58 1 95 750 ILE A N 1
ATOM 5860 C CA . ILE A 1 750 ? 27.578 -33.062 -3.107 1 95 750 ILE A CA 1
ATOM 5861 C C . ILE A 1 750 ? 27.516 -31.703 -3.801 1 95 750 ILE A C 1
ATOM 5863 O O . ILE A 1 750 ? 27.672 -30.656 -3.16 1 95 750 ILE A O 1
ATOM 5867 N N . SER A 1 751 ? 27.297 -31.719 -5.078 1 94.75 751 SER A N 1
ATOM 5868 C CA . SER A 1 751 ? 27.203 -30.469 -5.828 1 94.75 751 SER A CA 1
ATOM 5869 C C . SER A 1 751 ? 26.047 -29.609 -5.309 1 94.75 751 SER A C 1
ATOM 5871 O O . SER A 1 751 ? 26.172 -28.391 -5.23 1 94.75 751 SER A O 1
ATOM 5873 N N . TRP A 1 752 ? 25 -30.219 -4.988 1 89.75 752 TRP A N 1
ATOM 5874 C CA . TRP A 1 752 ? 23.844 -29.5 -4.461 1 89.75 752 TRP A CA 1
ATOM 5875 C C . TRP A 1 752 ? 24.172 -28.844 -3.123 1 89.75 752 TRP A C 1
ATOM 5877 O O . TRP A 1 752 ? 23.719 -27.734 -2.842 1 89.75 752 TRP A O 1
ATOM 5887 N N . THR A 1 753 ? 25.016 -29.359 -2.299 1 89.25 753 THR A N 1
ATOM 5888 C CA . THR A 1 753 ? 25.344 -28.844 -0.978 1 89.25 753 THR A CA 1
ATOM 5889 C C . THR A 1 753 ? 26.359 -27.719 -1.087 1 89.25 753 THR A C 1
ATOM 5891 O O . THR A 1 753 ? 26.422 -26.844 -0.21 1 89.25 753 THR A O 1
ATOM 5894 N N . LEU A 1 754 ? 27.047 -27.625 -2.1 1 92.56 754 LEU A N 1
ATOM 5895 C CA . LEU A 1 754 ? 28.109 -26.641 -2.256 1 92.56 754 LEU A CA 1
ATOM 5896 C C . LEU A 1 754 ? 27.594 -25.391 -2.943 1 92.56 754 LEU A C 1
ATOM 5898 O O . LEU A 1 754 ? 28.328 -24.406 -3.08 1 92.56 754 LEU A O 1
ATOM 5902 N N . GLU A 1 755 ? 26.391 -25.375 -3.32 1 90.5 755 GLU A N 1
ATOM 5903 C CA . GLU A 1 755 ? 25.812 -24.234 -4.023 1 90.5 755 GLU A CA 1
ATOM 5904 C C . GLU A 1 755 ? 25.719 -23.016 -3.111 1 90.5 755 GLU A C 1
ATOM 5906 O O . GLU A 1 755 ? 25.203 -23.125 -1.99 1 90.5 755 GLU A O 1
ATOM 5911 N N . THR A 1 756 ? 26.312 -21.844 -3.502 1 86.56 756 THR A N 1
ATOM 5912 C CA . THR A 1 756 ? 26.141 -20.531 -2.889 1 86.56 756 THR A CA 1
ATOM 5913 C C . THR A 1 756 ? 25.578 -19.531 -3.895 1 86.56 756 THR A C 1
ATOM 5915 O O . THR A 1 756 ? 25.406 -19.859 -5.07 1 86.56 756 THR A O 1
ATOM 5918 N N . SER A 1 757 ? 25.297 -18.297 -3.457 1 85.06 757 SER A N 1
ATOM 5919 C CA . SER A 1 757 ? 24.734 -17.297 -4.352 1 85.06 757 SER A CA 1
ATOM 5920 C C . SER A 1 757 ? 25.703 -16.938 -5.473 1 85.06 757 SER A C 1
ATOM 5922 O O . SER A 1 757 ? 25.281 -16.656 -6.598 1 85.06 757 SER A O 1
ATOM 5924 N N . GLU A 1 758 ? 27.031 -17 -5.18 1 85 758 GLU A N 1
ATOM 5925 C CA . GLU A 1 758 ? 28.047 -16.609 -6.156 1 85 758 GLU A CA 1
ATOM 5926 C C . GLU A 1 758 ? 28.453 -17.781 -7.047 1 85 758 GLU A C 1
ATOM 5928 O O . GLU A 1 758 ? 28.781 -17.594 -8.219 1 85 758 GLU A O 1
ATOM 5933 N N . THR A 1 759 ? 28.312 -19.031 -6.512 1 91 759 THR A N 1
ATOM 5934 C CA . THR A 1 759 ? 28.844 -20.172 -7.234 1 91 759 THR A CA 1
ATOM 5935 C C . THR A 1 759 ? 27.719 -21.062 -7.746 1 91 759 THR A C 1
ATOM 5937 O O . THR A 1 759 ? 27.969 -22.172 -8.242 1 91 759 THR A O 1
ATOM 5940 N N . TYR A 1 760 ? 26.578 -20.625 -7.648 1 92.69 760 TYR A N 1
ATOM 5941 C CA . TYR A 1 760 ? 25.391 -21.391 -8.039 1 92.69 760 TYR A CA 1
ATOM 5942 C C . TYR A 1 760 ? 25.5 -21.859 -9.484 1 92.69 760 TYR A C 1
ATOM 5944 O O . TYR A 1 760 ? 25.25 -23.016 -9.789 1 92.69 760 TYR A O 1
ATOM 5952 N N . TRP A 1 761 ? 25.875 -21.031 -10.422 1 93.44 761 TRP A N 1
ATOM 5953 C CA . TRP A 1 761 ? 25.922 -21.344 -11.844 1 93.44 761 TRP A CA 1
ATOM 5954 C C . TRP A 1 761 ? 26.859 -22.516 -12.117 1 93.44 761 TRP A C 1
ATOM 5956 O O . TRP A 1 761 ? 26.609 -23.312 -13.016 1 93.44 761 TRP A O 1
ATOM 5966 N N . PHE A 1 762 ? 27.875 -22.641 -11.289 1 95.31 762 PHE A N 1
ATOM 5967 C CA . PHE A 1 762 ? 28.875 -23.688 -11.5 1 95.31 762 PHE A CA 1
ATOM 5968 C C . PHE A 1 762 ? 28.438 -25 -10.883 1 95.31 762 PHE A C 1
ATOM 5970 O O . PHE A 1 762 ? 28.344 -26.016 -11.57 1 95.31 762 PHE A O 1
ATOM 5977 N N . TRP A 1 763 ? 28.109 -24.984 -9.656 1 95.69 763 TRP A N 1
ATOM 5978 C CA . TRP A 1 763 ? 27.797 -26.219 -8.938 1 95.69 763 TRP A CA 1
ATOM 5979 C C . TRP A 1 763 ? 26.469 -26.812 -9.414 1 95.69 763 TRP A C 1
ATOM 5981 O O . TRP A 1 763 ? 26.312 -28.031 -9.469 1 95.69 763 TRP A O 1
ATOM 5991 N N . HIS A 1 764 ? 25.547 -25.969 -9.719 1 95.75 764 HIS A N 1
ATOM 5992 C CA . HIS A 1 764 ? 24.266 -26.484 -10.211 1 95.75 764 HIS A CA 1
ATOM 5993 C C . HIS A 1 764 ? 24.422 -27.109 -11.594 1 95.75 764 HIS A C 1
ATOM 5995 O O . HIS A 1 764 ? 23.734 -28.078 -11.93 1 95.75 764 HIS A O 1
ATOM 6001 N N . SER A 1 765 ? 25.312 -26.609 -12.414 1 97.5 765 SER A N 1
ATOM 6002 C CA . SER A 1 765 ? 25.609 -27.219 -13.703 1 97.5 765 SER A CA 1
ATOM 6003 C C . SER A 1 765 ? 26.203 -28.625 -13.531 1 97.5 765 SER A C 1
ATOM 6005 O O . SER A 1 765 ? 25.844 -29.547 -14.266 1 97.5 765 SER A O 1
ATOM 6007 N N . ILE A 1 766 ? 27.062 -28.75 -12.586 1 97.56 766 ILE A N 1
ATOM 6008 C CA . ILE A 1 766 ? 27.625 -30.062 -12.297 1 97.56 766 ILE A CA 1
ATOM 6009 C C . ILE A 1 766 ? 26.531 -31.016 -11.805 1 97.56 766 ILE A C 1
ATOM 6011 O O . ILE A 1 766 ? 26.547 -32.188 -12.125 1 97.56 766 ILE A O 1
ATOM 6015 N N . TRP A 1 767 ? 25.703 -30.438 -11.031 1 96.5 767 TRP A N 1
ATOM 6016 C CA . TRP A 1 767 ? 24.562 -31.234 -10.57 1 96.5 767 TRP A CA 1
ATOM 6017 C C . TRP A 1 767 ? 23.75 -31.766 -11.75 1 96.5 767 TRP A C 1
ATOM 6019 O O . TRP A 1 767 ? 23.391 -32.938 -11.773 1 96.5 767 TRP A O 1
ATOM 6029 N N . HIS A 1 768 ? 23.453 -30.984 -12.789 1 97.44 768 HIS A N 1
ATOM 6030 C CA . HIS A 1 768 ? 22.75 -31.438 -13.992 1 97.44 768 HIS A CA 1
ATOM 6031 C C . HIS A 1 768 ? 23.484 -32.594 -14.648 1 97.44 768 HIS A C 1
ATOM 6033 O O . HIS A 1 768 ? 22.875 -33.656 -14.914 1 97.44 768 HIS A O 1
ATOM 6039 N N . ILE A 1 769 ? 24.766 -32.469 -14.875 1 97.88 769 ILE A N 1
ATOM 6040 C CA . ILE A 1 769 ? 25.578 -33.438 -15.602 1 97.88 769 ILE A CA 1
ATOM 6041 C C . ILE A 1 769 ? 25.594 -34.75 -14.836 1 97.88 769 ILE A C 1
ATOM 6043 O O . ILE A 1 769 ? 25.375 -35.812 -15.422 1 97.88 769 ILE A O 1
ATOM 6047 N N . THR A 1 770 ? 25.703 -34.625 -13.586 1 97.5 770 THR A N 1
ATOM 6048 C CA . THR A 1 770 ? 25.875 -35.812 -12.789 1 97.5 770 THR A CA 1
ATOM 6049 C C . THR A 1 770 ? 24.547 -36.531 -12.594 1 97.5 770 THR A C 1
ATOM 6051 O O . THR A 1 770 ? 24.484 -37.781 -12.609 1 97.5 770 THR A O 1
ATOM 6054 N N . ILE A 1 771 ? 23.469 -35.875 -12.453 1 96.12 771 ILE A N 1
ATOM 6055 C CA . ILE A 1 771 ? 22.188 -36.5 -12.203 1 96.12 771 ILE A CA 1
ATOM 6056 C C . ILE A 1 771 ? 21.703 -37.219 -13.477 1 96.12 771 ILE A C 1
ATOM 6058 O O . ILE A 1 771 ? 21.172 -38.312 -13.414 1 96.12 771 ILE A O 1
ATOM 6062 N N . TYR A 1 772 ? 21.812 -36.625 -14.648 1 97.81 772 TYR A N 1
ATOM 6063 C CA . TYR A 1 772 ? 21.438 -37.281 -15.906 1 97.81 772 TYR A CA 1
ATOM 6064 C C . TYR A 1 772 ? 22.375 -38.438 -16.219 1 97.81 772 TYR A C 1
ATOM 6066 O O . TYR A 1 772 ? 21.938 -39.5 -16.719 1 97.81 772 TYR A O 1
ATOM 6074 N N . THR A 1 773 ? 23.703 -38.281 -15.898 1 97.5 773 THR A N 1
ATOM 6075 C CA . THR A 1 773 ? 24.656 -39.375 -16.078 1 97.5 773 THR A CA 1
ATOM 6076 C C . THR A 1 773 ? 24.297 -40.562 -15.172 1 97.5 773 THR A C 1
ATOM 6078 O O . THR A 1 773 ? 24.438 -41.719 -15.562 1 97.5 773 THR A O 1
ATOM 6081 N N . SER A 1 774 ? 23.906 -40.156 -14 1 96.81 774 SER A N 1
ATOM 6082 C CA . SER A 1 774 ? 23.453 -41.188 -13.094 1 96.81 774 SER A CA 1
ATOM 6083 C C . SER A 1 774 ? 22.297 -42 -13.695 1 96.81 774 SER A C 1
ATOM 6085 O O . SER A 1 774 ? 22.328 -43.219 -13.711 1 96.81 774 SER A O 1
ATOM 6087 N N . SER A 1 775 ? 21.219 -41.375 -14.234 1 96.56 775 SER A N 1
ATOM 6088 C CA . SER A 1 775 ? 20.094 -42.062 -14.875 1 96.56 775 SER A CA 1
ATOM 6089 C C . SER A 1 775 ? 20.562 -42.906 -16.062 1 96.56 775 SER A C 1
ATOM 6091 O O . SER A 1 775 ? 20.047 -44 -16.281 1 96.56 775 SER A O 1
ATOM 6093 N N . PHE A 1 776 ? 21.562 -42.5 -16.812 1 97.12 776 PHE A N 1
ATOM 6094 C CA . PHE A 1 776 ? 22.109 -43.219 -17.938 1 97.12 776 PHE A CA 1
ATOM 6095 C C . PHE A 1 776 ? 22.734 -44.562 -17.484 1 97.12 776 PHE A C 1
ATOM 6097 O O . PHE A 1 776 ? 22.438 -45.594 -18.047 1 97.12 776 PHE A O 1
ATOM 6104 N N . PHE A 1 777 ? 23.562 -44.469 -16.453 1 97.12 777 PHE A N 1
ATOM 6105 C CA . PHE A 1 777 ? 24.234 -45.656 -15.961 1 97.12 777 PHE A CA 1
ATOM 6106 C C . PHE A 1 777 ? 23.219 -46.656 -15.383 1 97.12 777 PHE A C 1
ATOM 6108 O O . PHE A 1 777 ? 23.375 -47.844 -15.531 1 97.12 777 PHE A O 1
ATOM 6115 N N . PHE A 1 778 ? 22.219 -46.156 -14.781 1 95.19 778 PHE A N 1
ATOM 6116 C CA . PHE A 1 778 ? 21.188 -47.062 -14.266 1 95.19 778 PHE A CA 1
ATOM 6117 C C . PHE A 1 778 ? 20.438 -47.75 -15.398 1 95.19 778 PHE A C 1
ATOM 6119 O O . PHE A 1 778 ? 20.094 -48.906 -15.312 1 95.19 778 PHE A O 1
ATOM 6126 N N . LEU A 1 779 ? 20.094 -46.969 -16.484 1 95.12 779 LEU A N 1
ATOM 6127 C CA . LEU A 1 779 ? 19.438 -47.594 -17.641 1 95.12 779 LEU A CA 1
ATOM 6128 C C . LEU A 1 779 ? 20.312 -48.656 -18.266 1 95.12 779 LEU A C 1
ATOM 6130 O O . LEU A 1 779 ? 19.828 -49.719 -18.672 1 95.12 779 LEU A O 1
ATOM 6134 N N . CYS A 1 780 ? 21.656 -48.438 -18.297 1 94.38 780 CYS A N 1
ATOM 6135 C CA . CYS A 1 780 ? 22.594 -49.375 -18.875 1 94.38 780 CYS A CA 1
ATOM 6136 C C . CYS A 1 780 ? 22.734 -50.625 -18.016 1 94.38 780 CYS A C 1
ATOM 6138 O O . CYS A 1 780 ? 23.188 -51.656 -18.484 1 94.38 780 CYS A O 1
ATOM 6140 N N . SER A 1 781 ? 22.359 -50.469 -16.828 1 93.19 781 SER A N 1
ATOM 6141 C CA . SER A 1 781 ? 22.562 -51.594 -15.906 1 93.19 781 SER A CA 1
ATOM 6142 C C . SER A 1 781 ? 21.516 -52.688 -16.141 1 93.19 781 SER A C 1
ATOM 6144 O O . SER A 1 781 ? 21.688 -53.812 -15.672 1 93.19 781 SER A O 1
ATOM 6146 N N . LYS A 1 782 ? 20.453 -52.438 -16.875 1 89.06 782 LYS A N 1
ATOM 6147 C CA . LYS A 1 782 ? 19.438 -53.469 -17.141 1 89.06 782 LYS A CA 1
ATOM 6148 C C . LYS A 1 782 ? 19.953 -54.5 -18.125 1 89.06 782 LYS A C 1
ATOM 6150 O O . LYS A 1 782 ? 20.359 -54.156 -19.234 1 89.06 782 LYS A O 1
ATOM 6155 N N . ALA A 1 783 ? 20.016 -55.812 -17.703 1 81.81 783 ALA A N 1
ATOM 6156 C CA . ALA A 1 783 ? 20.516 -56.906 -18.531 1 81.81 783 ALA A CA 1
ATOM 6157 C C . ALA A 1 783 ? 19.391 -57.531 -19.359 1 81.81 783 ALA A C 1
ATOM 6159 O O . ALA A 1 783 ? 18.234 -57.531 -18.938 1 81.81 783 ALA A O 1
ATOM 6160 N N . ASN A 1 784 ? 19.547 -57.906 -20.703 1 68.81 784 ASN A N 1
ATOM 6161 C CA . ASN A 1 784 ? 18.609 -58.594 -21.562 1 68.81 784 ASN A CA 1
ATOM 6162 C C . ASN A 1 784 ? 18.484 -60.062 -21.156 1 68.81 784 ASN A C 1
ATOM 6164 O O . ASN A 1 784 ? 19.469 -60.812 -21.156 1 68.81 784 ASN A O 1
ATOM 6168 N N . ILE A 1 785 ? 17.688 -60.531 -20.281 1 58.28 785 ILE A N 1
ATOM 6169 C CA . ILE A 1 785 ? 17.562 -61.938 -19.938 1 58.28 785 ILE A CA 1
ATOM 6170 C C . ILE A 1 785 ? 17 -62.719 -21.125 1 58.28 785 ILE A C 1
ATOM 6172 O O . ILE A 1 785 ? 15.867 -62.5 -21.547 1 58.28 785 ILE A O 1
ATOM 6176 N N . GLU A 1 786 ? 17.672 -63.031 -22.203 1 50.16 786 GLU A N 1
ATOM 6177 C CA . GLU A 1 786 ? 17.219 -64.062 -23.125 1 50.16 786 GLU A CA 1
ATOM 6178 C C . GLU A 1 786 ? 16.797 -65.312 -22.375 1 50.16 786 GLU A C 1
ATOM 6180 O O . GLU A 1 786 ? 17.453 -65.75 -21.406 1 50.16 786 GLU A O 1
ATOM 6185 N N . ASP A 1 787 ? 15.508 -65.625 -22.391 1 45 787 ASP A N 1
ATOM 6186 C CA . ASP A 1 787 ? 15.016 -66.938 -21.938 1 45 787 ASP A CA 1
ATOM 6187 C C . ASP A 1 787 ? 15.961 -68.062 -22.359 1 45 787 ASP A C 1
ATOM 6189 O O . ASP A 1 787 ? 15.859 -68.562 -23.484 1 45 787 ASP A O 1
ATOM 6193 N N . THR A 1 788 ? 17.156 -67.938 -22.422 1 41.22 788 THR A N 1
ATOM 6194 C CA . THR A 1 788 ? 17.969 -69.125 -22.734 1 41.22 788 THR A CA 1
ATOM 6195 C C . THR A 1 788 ? 17.531 -70.312 -21.875 1 41.22 788 THR A C 1
ATOM 6197 O O . THR A 1 788 ? 18.156 -71.375 -21.922 1 41.22 788 THR A O 1
ATOM 6200 N N . GLU A 1 789 ? 16.672 -70.188 -20.906 1 40.31 789 GLU A N 1
ATOM 6201 C CA . GLU A 1 789 ? 16.438 -71.438 -20.203 1 40.31 789 GLU A CA 1
ATOM 6202 C C . GLU A 1 789 ? 15.805 -72.5 -21.125 1 40.31 789 GLU A C 1
ATOM 6204 O O . GLU A 1 789 ? 15.828 -73.688 -20.828 1 40.31 789 GLU A O 1
ATOM 6209 N N . ASN A 1 790 ? 14.867 -72.125 -22.078 1 37.25 790 ASN A N 1
ATOM 6210 C CA . ASN A 1 790 ? 14.273 -73.25 -22.719 1 37.25 790 ASN A CA 1
ATOM 6211 C C . ASN A 1 790 ? 15.266 -73.938 -23.656 1 37.25 790 ASN A C 1
ATOM 6213 O O . ASN A 1 790 ? 14.875 -74.75 -24.531 1 37.25 790 ASN A O 1
ATOM 6217 N N . GLN A 1 791 ? 16.375 -73.375 -24 1 37 791 GLN A N 1
ATOM 6218 C CA . GLN A 1 791 ? 17.156 -74.25 -24.828 1 37 791 GLN A CA 1
ATOM 6219 C C . GLN A 1 791 ? 17.672 -75.438 -24.016 1 37 791 GLN A C 1
ATOM 6221 O O . GLN A 1 791 ? 18.672 -75.375 -23.312 1 37 791 GLN A O 1
ATOM 6226 N N . LEU A 1 792 ? 16.656 -76.125 -23.344 1 35.56 792 LEU A N 1
ATOM 6227 C CA . LEU A 1 792 ? 17.094 -77.5 -22.953 1 35.56 792 LEU A CA 1
ATOM 6228 C C . LEU A 1 792 ? 17.953 -78.125 -24.031 1 35.56 792 LEU A C 1
ATOM 6230 O O . LEU A 1 792 ? 17.609 -78.062 -25.219 1 35.56 792 LEU A O 1
ATOM 6234 N N . PRO A 1 793 ? 19.25 -78.188 -23.797 1 34.91 793 PRO A N 1
ATOM 6235 C CA . PRO A 1 793 ? 20 -79 -24.797 1 34.91 793 PRO A CA 1
ATOM 6236 C C . PRO A 1 793 ? 19.203 -80.188 -25.328 1 34.91 793 PRO A C 1
ATOM 6238 O O . PRO A 1 793 ? 18.438 -80.812 -24.594 1 34.91 793 PRO A O 1
ATOM 6241 N N . THR A 1 794 ? 18.609 -80 -26.516 1 32.56 794 THR A N 1
ATOM 6242 C CA . THR A 1 794 ? 18.094 -81.188 -27.156 1 32.56 794 THR A CA 1
ATOM 6243 C C . THR A 1 794 ? 18.953 -82.438 -26.781 1 32.56 794 THR A C 1
ATOM 6245 O O . THR A 1 794 ? 20.172 -82.312 -26.719 1 32.56 794 THR A O 1
ATOM 6248 N N . ASN A 1 795 ? 18.391 -83.312 -26.094 1 31.17 795 ASN A N 1
ATOM 6249 C CA . ASN A 1 795 ? 18.953 -84.625 -25.781 1 31.17 795 ASN A CA 1
ATOM 6250 C C . ASN A 1 795 ? 19.797 -85.125 -26.938 1 31.17 795 ASN A C 1
ATOM 6252 O O . ASN A 1 795 ? 19.328 -85.25 -28.062 1 31.17 795 ASN A O 1
ATOM 6256 N N . GLY A 1 796 ? 21.062 -84.625 -27.078 1 30.25 796 GLY A N 1
ATOM 6257 C CA . GLY A 1 796 ? 21.984 -85.375 -27.938 1 30.25 796 GLY A CA 1
ATOM 6258 C C . GLY A 1 796 ? 21.734 -86.875 -27.984 1 30.25 796 GLY A C 1
ATOM 6259 O O . GLY A 1 796 ? 21.5 -87.5 -26.953 1 30.25 796 GLY A O 1
ATOM 6260 N N . ASN A 1 797 ? 20.938 -87.25 -29.047 1 28.28 797 ASN A N 1
ATOM 6261 C CA . ASN A 1 797 ? 20.781 -88.688 -29.391 1 28.28 797 ASN A CA 1
ATOM 6262 C C . ASN A 1 797 ? 22.094 -89.438 -29.234 1 28.28 797 ASN A C 1
ATOM 6264 O O . ASN A 1 797 ? 23.094 -89.125 -29.859 1 28.28 797 ASN A O 1
ATOM 6268 N N . TYR A 1 798 ? 22.484 -89.625 -28 1 28.33 798 TYR A N 1
ATOM 6269 C CA . TYR A 1 798 ? 23.531 -90.625 -27.828 1 28.33 798 TYR A CA 1
ATOM 6270 C C . TYR A 1 798 ? 23.297 -91.812 -28.734 1 28.33 798 TYR A C 1
ATOM 6272 O O . TYR A 1 798 ? 22.312 -92.562 -28.562 1 28.33 798 TYR A O 1
ATOM 6280 N N . GLU A 1 799 ? 23.422 -91.562 -30.109 1 29.42 799 GLU A N 1
ATOM 6281 C CA . GLU A 1 799 ? 23.516 -92.688 -31 1 29.42 799 GLU A CA 1
ATOM 6282 C C . GLU A 1 799 ? 24.453 -93.75 -30.422 1 29.42 799 GLU A C 1
ATOM 6284 O O . GLU A 1 799 ? 25.625 -93.5 -30.156 1 29.42 799 GLU A O 1
ATOM 6289 N N . LEU A 1 800 ? 23.875 -94.5 -29.469 1 27.3 800 LEU A N 1
ATOM 6290 C CA . LEU A 1 800 ? 24.5 -95.75 -29.047 1 27.3 800 LEU A CA 1
ATOM 6291 C C . LEU A 1 800 ? 25.062 -96.5 -30.234 1 27.3 800 LEU A C 1
ATOM 6293 O O . LEU A 1 800 ? 24.328 -96.875 -31.156 1 27.3 800 LEU A O 1
ATOM 6297 N N . THR A 1 801 ? 26.141 -95.875 -30.812 1 29 801 THR A N 1
ATOM 6298 C CA . THR A 1 801 ? 26.906 -96.688 -31.75 1 29 801 THR A CA 1
ATOM 6299 C C . THR A 1 801 ? 27.047 -98.125 -31.266 1 29 801 THR A C 1
ATOM 6301 O O . THR A 1 801 ? 27.547 -98.375 -30.172 1 29 801 THR A O 1
ATOM 6304 N N . HIS A 1 802 ? 25.969 -98.875 -31.562 1 27.95 802 HIS A N 1
ATOM 6305 C CA . HIS A 1 802 ? 26.016 -100.312 -31.453 1 27.95 802 HIS A CA 1
ATOM 6306 C C . HIS A 1 802 ? 27.297 -100.875 -32.094 1 27.95 802 HIS A C 1
ATOM 6308 O O . HIS A 1 802 ? 27.484 -100.812 -33.312 1 27.95 802 HIS A O 1
ATOM 6314 N N . GLN A 1 803 ? 28.453 -100.375 -31.562 1 27.11 803 GLN A N 1
ATOM 6315 C CA . GLN A 1 803 ? 29.609 -101.188 -31.969 1 27.11 803 GLN A CA 1
ATOM 6316 C C . GLN A 1 803 ? 29.266 -102.688 -31.922 1 27.11 803 GLN A C 1
ATOM 6318 O O . GLN A 1 803 ? 28.703 -103.188 -30.953 1 27.11 803 GLN A O 1
ATOM 6323 N N . ASP A 1 804 ? 28.938 -103.125 -33.156 1 26.91 804 ASP A N 1
ATOM 6324 C CA . ASP A 1 804 ? 28.906 -104.562 -33.5 1 26.91 804 ASP A CA 1
ATOM 6325 C C . ASP A 1 804 ? 30.094 -105.25 -32.875 1 26.91 804 ASP A C 1
ATOM 6327 O O . ASP A 1 804 ? 31.25 -105 -33.219 1 26.91 804 ASP A O 1
ATOM 6331 N N . SER A 1 805 ? 30.234 -105.188 -31.531 1 26.45 805 SER A N 1
ATOM 6332 C CA . SER A 1 805 ? 31.125 -106.312 -31.109 1 26.45 805 SER A CA 1
ATOM 6333 C C . SER A 1 805 ? 30.75 -107.625 -31.797 1 26.45 805 SER A C 1
ATOM 6335 O O . SER A 1 805 ? 29.578 -107.875 -31.969 1 26.45 805 SER A O 1
ATOM 6337 N N . LEU A 1 806 ? 31.578 -108 -32.719 1 25.77 806 LEU A N 1
ATOM 6338 C CA . LEU A 1 806 ? 31.734 -109.375 -33.219 1 25.77 806 LEU A CA 1
ATOM 6339 C C . LEU A 1 806 ? 31.438 -110.375 -32.125 1 25.77 806 LEU A C 1
ATOM 6341 O O . LEU A 1 806 ? 31.547 -110.062 -30.938 1 25.77 806 LEU A O 1
ATOM 6345 N N . PRO A 1 807 ? 31 -111.562 -32.406 1 22.36 807 PRO A N 1
ATOM 6346 C CA . PRO A 1 807 ? 31.109 -112.625 -31.422 1 22.36 807 PRO A CA 1
ATOM 6347 C C . PRO A 1 807 ? 32.312 -112.438 -30.484 1 22.36 807 PRO A C 1
ATOM 6349 O O . PRO A 1 807 ? 33.375 -112 -30.938 1 22.36 807 PRO A O 1
ATOM 6352 N N . ARG A 1 808 ? 32.969 -112.75 -29.844 1 25.89 808 ARG A N 1
ATOM 6353 C CA . ARG A 1 808 ? 32.688 -114.188 -29.844 1 25.89 808 ARG A CA 1
ATOM 6354 C C . ARG A 1 808 ? 31.234 -114.438 -29.5 1 25.89 808 ARG A C 1
ATOM 6356 O O . ARG A 1 808 ? 30.609 -115.312 -30.125 1 25.89 808 ARG A O 1
ATOM 6363 N N . THR A 1 809 ? 30.609 -114.125 -28.156 1 19.19 809 THR A N 1
ATOM 6364 C CA . THR A 1 809 ? 29.375 -114.25 -27.406 1 19.19 809 THR A CA 1
ATOM 6365 C C . THR A 1 809 ? 28.438 -113.125 -27.641 1 19.19 809 THR A C 1
ATOM 6367 O O . THR A 1 809 ? 27.219 -113.25 -27.516 1 19.19 809 THR A O 1
ATOM 6370 N N . GLY A 1 810 ? 28.375 -111.625 -27.609 1 20.48 810 GLY A N 1
ATOM 6371 C CA . GLY A 1 810 ? 27.391 -110.625 -28.062 1 20.48 810 GLY A CA 1
ATOM 6372 C C . GLY A 1 810 ? 27.328 -110.5 -29.562 1 20.48 810 GLY A C 1
ATOM 6373 O O . GLY A 1 810 ? 28.297 -110.812 -30.266 1 20.48 810 GLY A O 1
ATOM 6374 N N . MET B 1 1 ? -79 1.363 -10.914 1 22.22 1 MET B N 1
ATOM 6375 C CA . MET B 1 1 ? -79 2.77 -10.523 1 22.22 1 MET B CA 1
ATOM 6376 C C . MET B 1 1 ? -77.625 3.348 -10.586 1 22.22 1 MET B C 1
ATOM 6378 O O . MET B 1 1 ? -76.688 2.803 -9.984 1 22.22 1 MET B O 1
ATOM 6382 N N . GLY B 1 2 ? -77.25 4.031 -11.719 1 25.16 2 GLY B N 1
ATOM 6383 C CA . GLY B 1 2 ? -76.125 4.516 -12.523 1 25.16 2 GLY B CA 1
ATOM 6384 C C . GLY B 1 2 ? -75.438 5.723 -11.922 1 25.16 2 GLY B C 1
ATOM 6385 O O . GLY B 1 2 ? -76 6.812 -11.859 1 25.16 2 GLY B O 1
ATOM 6386 N N . PHE B 1 3 ? -74.688 5.5 -10.688 1 25.7 3 PHE B N 1
ATOM 6387 C CA . PHE B 1 3 ? -74.125 6.461 -9.742 1 25.7 3 PHE B CA 1
ATOM 6388 C C . PHE B 1 3 ? -73.188 7.422 -10.453 1 25.7 3 PHE B C 1
ATOM 6390 O O . PHE B 1 3 ? -72.312 6.996 -11.227 1 25.7 3 PHE B O 1
ATOM 6397 N N . ASN B 1 4 ? -73.5 8.734 -10.602 1 22.77 4 ASN B N 1
ATOM 6398 C CA . ASN B 1 4 ? -73.25 10.039 -11.203 1 22.77 4 ASN B CA 1
ATOM 6399 C C . ASN B 1 4 ? -71.938 10.625 -10.688 1 22.77 4 ASN B C 1
ATOM 6401 O O . ASN B 1 4 ? -71.875 11.234 -9.617 1 22.77 4 ASN B O 1
ATOM 6405 N N . LEU B 1 5 ? -70.75 9.953 -10.68 1 22.73 5 LEU B N 1
ATOM 6406 C CA . LEU B 1 5 ? -69.5 10.305 -10.016 1 22.73 5 LEU B CA 1
ATOM 6407 C C . LEU B 1 5 ? -68.812 11.539 -10.664 1 22.73 5 LEU B C 1
ATOM 6409 O O . LEU B 1 5 ? -67.625 11.742 -10.562 1 22.73 5 LEU B O 1
ATOM 6413 N N . ILE B 1 6 ? -69.5 12.445 -11.539 1 23.62 6 ILE B N 1
ATOM 6414 C CA . ILE B 1 6 ? -68.875 13.266 -12.555 1 23.62 6 ILE B CA 1
ATOM 6415 C C . ILE B 1 6 ? -68.25 14.508 -11.906 1 23.62 6 ILE B C 1
ATOM 6417 O O . ILE B 1 6 ? -67.5 15.234 -12.547 1 23.62 6 ILE B O 1
ATOM 6421 N N . LEU B 1 7 ? -68.75 15.016 -10.734 1 22.75 7 LEU B N 1
ATOM 6422 C CA . LEU B 1 7 ? -68.875 16.469 -10.633 1 22.75 7 LEU B CA 1
ATOM 6423 C C . LEU B 1 7 ? -67.5 17.109 -10.328 1 22.75 7 LEU B C 1
ATOM 6425 O O . LEU B 1 7 ? -67.438 18.344 -10.211 1 22.75 7 LEU B O 1
ATOM 6429 N N . TRP B 1 8 ? -66.438 16.484 -9.75 1 25.97 8 TRP B N 1
ATOM 6430 C CA . TRP B 1 8 ? -65.562 17.297 -8.914 1 25.97 8 TRP B CA 1
ATOM 6431 C C . TRP B 1 8 ? -64.625 18.109 -9.758 1 25.97 8 TRP B C 1
ATOM 6433 O O . TRP B 1 8 ? -63.469 18.328 -9.352 1 25.97 8 TRP B O 1
ATOM 6443 N N . CYS B 1 9 ? -64.812 18.469 -11.141 1 25.61 9 CYS B N 1
ATOM 6444 C CA . CYS B 1 9 ? -63.812 18.984 -12.062 1 25.61 9 CYS B CA 1
ATOM 6445 C C . CYS B 1 9 ? -63.5 20.438 -11.742 1 25.61 9 CYS B C 1
ATOM 6447 O O . CYS B 1 9 ? -62.719 21.094 -12.469 1 25.61 9 CYS B O 1
ATOM 6449 N N . HIS B 1 10 ? -64.375 21.219 -11.047 1 25.44 10 HIS B N 1
ATOM 6450 C CA . HIS B 1 10 ? -64.375 22.625 -11.453 1 25.44 10 HIS B CA 1
ATOM 6451 C C . HIS B 1 10 ? -63.125 23.359 -11.031 1 25.44 10 HIS B C 1
ATOM 6453 O O . HIS B 1 10 ? -62.75 24.344 -11.672 1 25.44 10 HIS B O 1
ATOM 6459 N N . HIS B 1 11 ? -62.875 23.578 -9.727 1 30.98 11 HIS B N 1
ATOM 6460 C CA . HIS B 1 11 ? -62.312 24.891 -9.406 1 30.98 11 HIS B CA 1
ATOM 6461 C C . HIS B 1 11 ? -60.812 24.938 -9.719 1 30.98 11 HIS B C 1
ATOM 6463 O O . HIS B 1 11 ? -60.031 24.219 -9.109 1 30.98 11 HIS B O 1
ATOM 6469 N N . PRO B 1 12 ? -60.438 25.391 -11.008 1 34.78 12 PRO B N 1
ATOM 6470 C CA . PRO B 1 12 ? -59.094 25.516 -11.625 1 34.78 12 PRO B CA 1
ATOM 6471 C C . PRO B 1 12 ? -58.188 26.453 -10.859 1 34.78 12 PRO B C 1
ATOM 6473 O O . PRO B 1 12 ? -56.969 26.5 -11.133 1 34.78 12 PRO B O 1
ATOM 6476 N N . ASN B 1 13 ? -58.875 27.406 -10.148 1 35.75 13 ASN B N 1
ATOM 6477 C CA . ASN B 1 13 ? -58.062 28.562 -9.758 1 35.75 13 ASN B CA 1
ATOM 6478 C C . ASN B 1 13 ? -57.031 28.188 -8.703 1 35.75 13 ASN B C 1
ATOM 6480 O O . ASN B 1 13 ? -56.156 29 -8.359 1 35.75 13 ASN B O 1
ATOM 6484 N N . LEU B 1 14 ? -57.5 27.141 -7.918 1 33.75 14 LEU B N 1
ATOM 6485 C CA . LEU B 1 14 ? -56.594 26.906 -6.781 1 33.75 14 LEU B CA 1
ATOM 6486 C C . LEU B 1 14 ? -55.25 26.391 -7.25 1 33.75 14 LEU B C 1
ATOM 6488 O O . LEU B 1 14 ? -54.281 26.422 -6.496 1 33.75 14 LEU B O 1
ATOM 6492 N N . VAL B 1 15 ? -55.312 25.781 -8.508 1 35.94 15 VAL B N 1
ATOM 6493 C CA . VAL B 1 15 ? -54.031 25.203 -8.953 1 35.94 15 VAL B CA 1
ATOM 6494 C C . VAL B 1 15 ? -53.031 26.312 -9.289 1 35.94 15 VAL B C 1
ATOM 6496 O O . VAL B 1 15 ? -51.844 26.156 -9.078 1 35.94 15 VAL B O 1
ATOM 6499 N N . LEU B 1 16 ? -53.719 27.422 -9.797 1 36.56 16 LEU B N 1
ATOM 6500 C CA . LEU B 1 16 ? -52.781 28.453 -10.25 1 36.56 16 LEU B CA 1
ATOM 6501 C C . LEU B 1 16 ? -52.062 29.109 -9.062 1 36.56 16 LEU B C 1
ATOM 6503 O O . LEU B 1 16 ? -50.906 29.453 -9.148 1 36.56 16 LEU B O 1
ATOM 6507 N N . SER B 1 17 ? -52.906 29.297 -7.973 1 36.5 17 SER B N 1
ATOM 6508 C CA . SER B 1 17 ? -52.25 30 -6.859 1 36.5 17 SER B CA 1
ATOM 6509 C C . SER B 1 17 ? -51.125 29.172 -6.266 1 36.5 17 SER B C 1
ATOM 6511 O O . SER B 1 17 ? -50.156 29.719 -5.738 1 36.5 17 SER B O 1
ATOM 6513 N N . VAL B 1 18 ? -51.406 27.844 -6.223 1 36.94 18 VAL B N 1
ATOM 6514 C CA . VAL B 1 18 ? -50.344 27.047 -5.613 1 36.94 18 VAL B CA 1
ATOM 6515 C C . VAL B 1 18 ? -49.094 27.047 -6.508 1 36.94 18 VAL B C 1
ATOM 6517 O O . VAL B 1 18 ? -47.969 26.953 -6.023 1 36.94 18 VAL B O 1
ATOM 6520 N N . LEU B 1 19 ? -49.344 27.234 -7.871 1 34.62 19 LEU B N 1
ATOM 6521 C CA . LEU B 1 19 ? -48.188 27.281 -8.727 1 34.62 19 LEU B CA 1
ATOM 6522 C C . LEU B 1 19 ? -47.406 28.562 -8.492 1 34.62 19 LEU B C 1
ATOM 6524 O O . LEU B 1 19 ? -46.156 28.578 -8.594 1 34.62 19 LEU B O 1
ATOM 6528 N N . VAL B 1 20 ? -48.188 29.719 -8.297 1 36.91 20 VAL B N 1
ATOM 6529 C CA . VAL B 1 20 ? -47.438 30.953 -8.109 1 36.91 20 VAL B CA 1
ATOM 6530 C C . VAL B 1 20 ? -46.625 30.875 -6.812 1 36.91 20 VAL B C 1
ATOM 6532 O O . VAL B 1 20 ? -45.5 31.344 -6.754 1 36.91 20 VAL B O 1
ATOM 6535 N N . LEU B 1 21 ? -47.281 30.312 -5.711 1 32.16 21 LEU B N 1
ATOM 6536 C CA . LEU B 1 21 ? -46.531 30.297 -4.473 1 32.16 21 LEU B CA 1
ATOM 6537 C C . LEU B 1 21 ? -45.312 29.375 -4.598 1 32.16 21 LEU B C 1
ATOM 6539 O O . LEU B 1 21 ? -44.281 29.609 -3.955 1 32.16 21 LEU B O 1
ATOM 6543 N N . PHE B 1 22 ? -45.531 28.234 -5.395 1 33.22 22 PHE B N 1
ATOM 6544 C CA . PHE B 1 22 ? -44.344 27.391 -5.5 1 33.22 22 PHE B CA 1
ATOM 6545 C C . PHE B 1 22 ? -43.25 28.094 -6.293 1 33.22 22 PHE B C 1
ATOM 6547 O O . PHE B 1 22 ? -42.062 27.719 -6.219 1 33.22 22 PHE B O 1
ATOM 6554 N N . SER B 1 23 ? -43.625 28.969 -7.297 1 31.03 23 SER B N 1
ATOM 6555 C CA . SER B 1 23 ? -42.531 29.641 -7.996 1 31.03 23 SER B CA 1
ATOM 6556 C C . SER B 1 23 ? -41.781 30.594 -7.074 1 31.03 23 SER B C 1
ATOM 6558 O O . SER B 1 23 ? -40.688 31.031 -7.387 1 31.03 23 SER B O 1
ATOM 6560 N N . CYS B 1 24 ? -42.594 31.281 -6.184 1 28.88 24 CYS B N 1
ATOM 6561 C CA . CYS B 1 24 ? -41.844 32.281 -5.414 1 28.88 24 CYS B CA 1
ATOM 6562 C C . CYS B 1 24 ? -40.844 31.625 -4.469 1 28.88 24 CYS B C 1
ATOM 6564 O O . CYS B 1 24 ? -40.062 32.312 -3.832 1 28.88 24 CYS B O 1
ATOM 6566 N N . SER B 1 25 ? -41.25 30.453 -3.963 1 29.5 25 SER B N 1
ATOM 6567 C CA . SER B 1 25 ? -40.344 29.984 -2.939 1 29.5 25 SER B CA 1
ATOM 6568 C C . SER B 1 25 ? -38.969 29.672 -3.531 1 29.5 25 SER B C 1
ATOM 6570 O O . SER B 1 25 ? -38.031 29.281 -2.811 1 29.5 25 SER B O 1
ATOM 6572 N N . PHE B 1 26 ? -38.969 29.469 -4.824 1 27.97 26 PHE B N 1
ATOM 6573 C CA . PHE B 1 26 ? -37.625 29.156 -5.293 1 27.97 26 PHE B CA 1
ATOM 6574 C C . PHE B 1 26 ? -36.75 30.406 -5.254 1 27.97 26 PHE B C 1
ATOM 6576 O O . PHE B 1 26 ? -35.625 30.422 -5.797 1 27.97 26 PHE B O 1
ATOM 6583 N N . CYS B 1 27 ? -37.406 31.594 -5.047 1 25.61 27 CYS B N 1
ATOM 6584 C CA . CYS B 1 27 ? -36.406 32.656 -4.98 1 25.61 27 CYS B CA 1
ATOM 6585 C C . CYS B 1 27 ? -35.438 32.406 -3.814 1 25.61 27 CYS B C 1
ATOM 6587 O O . CYS B 1 27 ? -35.719 32.812 -2.684 1 25.61 27 CYS B O 1
ATOM 6589 N N . LEU B 1 28 ? -35.188 31.234 -3.516 1 24.02 28 LEU B N 1
ATOM 6590 C CA . LEU B 1 28 ? -34.062 31.188 -2.561 1 24.02 28 LEU B CA 1
ATOM 6591 C C . LEU B 1 28 ? -33.094 32.312 -2.814 1 24.02 28 LEU B C 1
ATOM 6593 O O . LEU B 1 28 ? -32.781 32.656 -3.967 1 24.02 28 LEU B O 1
ATOM 6597 N N . PHE B 1 29 ? -32.938 33.188 -1.799 1 25.28 29 PHE B N 1
ATOM 6598 C CA . PHE B 1 29 ? -32.031 34.281 -1.542 1 25.28 29 PHE B CA 1
ATOM 6599 C C . PHE B 1 29 ? -30.625 33.938 -2.023 1 25.28 29 PHE B C 1
ATOM 6601 O O . PHE B 1 29 ? -29.984 33.031 -1.496 1 25.28 29 PHE B O 1
ATOM 6608 N N . SER B 1 30 ? -30.453 34 -3.324 1 25.14 30 SER B N 1
ATOM 6609 C CA . SER B 1 30 ? -29.062 34.344 -3.631 1 25.14 30 SER B CA 1
ATOM 6610 C C . SER B 1 30 ? -28.625 35.594 -2.883 1 25.14 30 SER B C 1
ATOM 6612 O O . SER B 1 30 ? -29 36.719 -3.266 1 25.14 30 SER B O 1
ATOM 6614 N N . ALA B 1 31 ? -28.984 35.781 -1.595 1 26.8 31 ALA B N 1
ATOM 6615 C CA . ALA B 1 31 ? -28.281 36.875 -0.954 1 26.8 31 ALA B CA 1
ATOM 6616 C C . ALA B 1 31 ? -26.844 37 -1.475 1 26.8 31 ALA B C 1
ATOM 6618 O O . ALA B 1 31 ? -25.984 36.188 -1.128 1 26.8 31 ALA B O 1
ATOM 6619 N N . ASN B 1 32 ? -26.75 37.469 -2.686 1 26.22 32 ASN B N 1
ATOM 6620 C CA . ASN B 1 32 ? -25.578 38.219 -3.109 1 26.22 32 ASN B CA 1
ATOM 6621 C C . ASN B 1 32 ? -25.312 39.406 -2.168 1 26.22 32 ASN B C 1
ATOM 6623 O O . ASN B 1 32 ? -25.797 40.5 -2.387 1 26.22 32 ASN B O 1
ATOM 6627 N N . ASP B 1 33 ? -25.672 39.438 -0.903 1 27.91 33 ASP B N 1
ATOM 6628 C CA . ASP B 1 33 ? -25.156 40.594 -0.221 1 27.91 33 ASP B CA 1
ATOM 6629 C C . ASP B 1 33 ? -23.781 41 -0.773 1 27.91 33 ASP B C 1
ATOM 6631 O O . ASP B 1 33 ? -22.922 40.156 -0.965 1 27.91 33 ASP B O 1
ATOM 6635 N N . GLU B 1 34 ? -23.797 42.125 -1.494 1 28.06 34 GLU B N 1
ATOM 6636 C CA . GLU B 1 34 ? -22.672 42.969 -1.882 1 28.06 34 GLU B CA 1
ATOM 6637 C C . GLU B 1 34 ? -21.703 43.156 -0.718 1 28.06 34 GLU B C 1
ATOM 6639 O O . GLU B 1 34 ? -21.828 44.156 0.024 1 28.06 34 GLU B O 1
ATOM 6644 N N . VAL B 1 35 ? -21.656 42.375 0.259 1 32.03 35 VAL B N 1
ATOM 6645 C CA . VAL B 1 35 ? -20.469 42.625 1.071 1 32.03 35 VAL B CA 1
ATOM 6646 C C . VAL B 1 35 ? -19.312 43.062 0.173 1 32.03 35 VAL B C 1
ATOM 6648 O O . VAL B 1 35 ? -19.203 42.625 -0.968 1 32.03 35 VAL B O 1
ATOM 6651 N N . GLY B 1 36 ? -18.797 44.25 0.326 1 32.72 36 GLY B N 1
ATOM 6652 C CA . GLY B 1 36 ? -17.594 44.781 -0.304 1 32.72 36 GLY B CA 1
ATOM 6653 C C . GLY B 1 36 ? -16.688 43.656 -0.831 1 32.72 36 GLY B C 1
ATOM 6654 O O . GLY B 1 36 ? -16.219 42.844 -0.064 1 32.72 36 GLY B O 1
ATOM 6655 N N . THR B 1 37 ? -16.906 43.125 -1.996 1 38.78 37 THR B N 1
ATOM 6656 C CA . THR B 1 37 ? -16.469 42.062 -2.881 1 38.78 37 THR B CA 1
ATOM 6657 C C . THR B 1 37 ? -14.953 42 -2.975 1 38.78 37 THR B C 1
ATOM 6659 O O . THR B 1 37 ? -14.391 42.031 -4.07 1 38.78 37 THR B O 1
ATOM 6662 N N . GLY B 1 38 ? -14.25 42.812 -2.314 1 43.59 38 GLY B N 1
ATOM 6663 C CA . GLY B 1 38 ? -12.844 42.594 -2.605 1 43.59 38 GLY B CA 1
ATOM 6664 C C . GLY B 1 38 ? -12.422 41.125 -2.543 1 43.59 38 GLY B C 1
ATOM 6665 O O . GLY B 1 38 ? -12.484 40.5 -1.479 1 43.59 38 GLY B O 1
ATOM 6666 N N . GLU B 1 39 ? -12.797 40.406 -3.621 1 55 39 GLU B N 1
ATOM 6667 C CA . GLU B 1 39 ? -12.336 39.031 -3.783 1 55 39 GLU B CA 1
ATOM 6668 C C . GLU B 1 39 ? -10.859 38.875 -3.434 1 55 39 GLU B C 1
ATOM 6670 O O . GLU B 1 39 ? -10.016 39.562 -4.012 1 55 39 GLU B O 1
ATOM 6675 N N . GLY B 1 40 ? -10.664 38.531 -2.189 1 62.62 40 GLY B N 1
ATOM 6676 C CA . GLY B 1 40 ? -9.289 38.25 -1.832 1 62.62 40 GLY B CA 1
ATOM 6677 C C . GLY B 1 40 ? -8.633 37.219 -2.756 1 62.62 40 GLY B C 1
ATOM 6678 O O . GLY B 1 40 ? -9.32 36.531 -3.504 1 62.62 40 GLY B O 1
ATOM 6679 N N . GLU B 1 41 ? -7.465 37.438 -3.029 1 75.56 41 GLU B N 1
ATOM 6680 C CA . GLU B 1 41 ? -6.676 36.562 -3.883 1 75.56 41 GLU B CA 1
ATOM 6681 C C . GLU B 1 41 ? -6.488 35.188 -3.236 1 75.56 41 GLU B C 1
ATOM 6683 O O . GLU B 1 41 ? -6.25 35.094 -2.031 1 75.56 41 GLU B O 1
ATOM 6688 N N . THR B 1 42 ? -7.016 34.156 -3.963 1 84.38 42 THR B N 1
ATOM 6689 C CA . THR B 1 42 ? -6.816 32.781 -3.52 1 84.38 42 THR B CA 1
ATOM 6690 C C . THR B 1 42 ? -5.695 32.125 -4.312 1 84.38 42 THR B C 1
ATOM 6692 O O . THR B 1 42 ? -5.344 32.562 -5.402 1 84.38 42 THR B O 1
ATOM 6695 N N . PHE B 1 43 ? -5.035 31.219 -3.65 1 85.25 43 PHE B N 1
ATOM 6696 C CA . PHE B 1 43 ? -4.074 30.406 -4.367 1 85.25 43 PHE B CA 1
ATOM 6697 C C . PHE B 1 43 ? -4.414 28.922 -4.223 1 85.25 43 PHE B C 1
ATOM 6699 O O . PHE B 1 43 ? -5.141 28.531 -3.303 1 85.25 43 PHE B O 1
ATOM 6706 N N . THR B 1 44 ? -3.965 28.125 -5.207 1 89.62 44 THR B N 1
ATOM 6707 C CA . THR B 1 44 ? -4.25 26.703 -5.203 1 89.62 44 THR B CA 1
ATOM 6708 C C . THR B 1 44 ? -3.232 25.953 -4.352 1 89.62 44 THR B C 1
ATOM 6710 O O . THR B 1 44 ? -2.023 26.062 -4.57 1 89.62 44 THR B O 1
ATOM 6713 N N . VAL B 1 45 ? -3.764 25.281 -3.348 1 90.5 45 VAL B N 1
ATOM 6714 C CA . VAL B 1 45 ? -2.916 24.5 -2.463 1 90.5 45 VAL B CA 1
ATOM 6715 C C . VAL B 1 45 ? -2.602 23.156 -3.117 1 90.5 45 VAL B C 1
ATOM 6717 O O . VAL B 1 45 ? -1.455 22.703 -3.094 1 90.5 45 VAL B O 1
ATOM 6720 N N . SER B 1 46 ? -3.6 22.531 -3.625 1 92.69 46 SER B N 1
ATOM 6721 C CA . SER B 1 46 ? -3.439 21.25 -4.316 1 92.69 46 SER B CA 1
ATOM 6722 C C . SER B 1 46 ? -4.461 21.094 -5.438 1 92.69 46 SER B C 1
ATOM 6724 O O . SER B 1 46 ? -5.578 21.609 -5.34 1 92.69 46 SER B O 1
ATOM 6726 N N . SER B 1 47 ? -4.008 20.531 -6.496 1 94.06 47 SER B N 1
ATOM 6727 C CA . SER B 1 47 ? -4.863 20.266 -7.645 1 94.06 47 SER B CA 1
ATOM 6728 C C . SER B 1 47 ? -4.555 18.891 -8.25 1 94.06 47 SER B C 1
ATOM 6730 O O . SER B 1 47 ? -3.441 18.656 -8.727 1 94.06 47 SER B O 1
ATOM 6732 N N . PHE B 1 48 ? -5.582 18.031 -8.273 1 95.44 48 PHE B N 1
ATOM 6733 C CA . PHE B 1 48 ? -5.406 16.656 -8.75 1 95.44 48 PHE B CA 1
ATOM 6734 C C . PHE B 1 48 ? -6.395 16.344 -9.867 1 95.44 48 PHE B C 1
ATOM 6736 O O . PHE B 1 48 ? -7.562 16.734 -9.797 1 95.44 48 PHE B O 1
ATOM 6743 N N . ARG B 1 49 ? -5.91 15.766 -10.875 1 94 49 ARG B N 1
ATOM 6744 C CA . ARG B 1 49 ? -6.762 15.156 -11.891 1 94 49 ARG B CA 1
ATOM 6745 C C . ARG B 1 49 ? -6.551 13.641 -11.938 1 94 49 ARG B C 1
ATOM 6747 O O . ARG B 1 49 ? -5.422 13.172 -12.086 1 94 49 ARG B O 1
ATOM 6754 N N . TYR B 1 50 ? -7.59 12.922 -11.797 1 94.69 50 TYR B N 1
ATOM 6755 C CA . TYR B 1 50 ? -7.531 11.461 -11.812 1 94.69 50 TYR B CA 1
ATOM 6756 C C . TYR B 1 50 ? -7.926 10.914 -13.18 1 94.69 50 TYR B C 1
ATOM 6758 O O . TYR B 1 50 ? -8.883 11.398 -13.797 1 94.69 50 TYR B O 1
ATOM 6766 N N . PRO B 1 51 ? -7.129 9.961 -13.672 1 91.56 51 PRO B N 1
ATOM 6767 C CA . PRO B 1 51 ? -7.449 9.383 -14.977 1 91.56 51 PRO B CA 1
ATOM 6768 C C . PRO B 1 51 ? -8.727 8.539 -14.961 1 91.56 51 PRO B C 1
ATOM 6770 O O . PRO B 1 51 ? -9.281 8.289 -13.891 1 91.56 51 PRO B O 1
ATOM 6773 N N . ALA B 1 52 ? -9.156 8.203 -16.141 1 93.62 52 ALA B N 1
ATOM 6774 C CA . ALA B 1 52 ? -10.344 7.363 -16.266 1 93.62 52 ALA B CA 1
ATOM 6775 C C . ALA B 1 52 ? -10.148 6.039 -15.523 1 93.62 52 ALA B C 1
ATOM 6777 O O . ALA B 1 52 ? -9.211 5.293 -15.812 1 93.62 52 ALA B O 1
ATOM 6778 N N . THR B 1 53 ? -10.984 5.832 -14.523 1 93.81 53 THR B N 1
ATOM 6779 C CA . THR B 1 53 ? -10.945 4.621 -13.711 1 93.81 53 THR B CA 1
ATOM 6780 C C . THR B 1 53 ? -12.234 3.814 -13.891 1 93.81 53 THR B C 1
ATOM 6782 O O . THR B 1 53 ? -13.328 4.34 -13.703 1 93.81 53 THR B O 1
ATOM 6785 N N . ARG B 1 54 ? -12.016 2.617 -14.219 1 95.44 54 ARG B N 1
ATOM 6786 C CA . ARG B 1 54 ? -13.156 1.727 -14.43 1 95.44 54 ARG B CA 1
ATOM 6787 C C . ARG B 1 54 ? -13.469 0.926 -13.172 1 95.44 54 ARG B C 1
ATOM 6789 O O . ARG B 1 54 ? -12.578 0.307 -12.586 1 95.44 54 ARG B O 1
ATOM 6796 N N . LEU B 1 55 ? -14.68 0.979 -12.695 1 96.31 55 LEU B N 1
ATOM 6797 C CA . LEU B 1 55 ? -15.156 0.174 -11.578 1 96.31 55 LEU B CA 1
ATOM 6798 C C . LEU B 1 55 ? -16.031 -0.976 -12.062 1 96.31 55 LEU B C 1
ATOM 6800 O O . LEU B 1 55 ? -17.094 -0.75 -12.625 1 96.31 55 LEU B O 1
ATOM 6804 N N . ARG B 1 56 ? -15.625 -2.307 -11.852 1 95 56 ARG B N 1
ATOM 6805 C CA . ARG B 1 56 ? -16.391 -3.508 -12.164 1 95 56 ARG B CA 1
ATOM 6806 C C . ARG B 1 56 ? -17.547 -3.686 -11.18 1 95 56 ARG B C 1
ATOM 6808 O O . ARG B 1 56 ? -17.656 -2.945 -10.203 1 95 56 ARG B O 1
ATOM 6815 N N . PRO B 1 57 ? -18.312 -4.672 -11.422 1 93.5 57 PRO B N 1
ATOM 6816 C CA . PRO B 1 57 ? -19.406 -4.906 -10.484 1 93.5 57 PRO B CA 1
ATOM 6817 C C . PRO B 1 57 ? -18.938 -5.18 -9.062 1 93.5 57 PRO B C 1
ATOM 6819 O O . PRO B 1 57 ? -18.016 -5.988 -8.859 1 93.5 57 PRO B O 1
ATOM 6822 N N . PHE B 1 58 ? -19.484 -4.457 -8.094 1 93.12 58 PHE B N 1
ATOM 6823 C CA . PHE B 1 58 ? -19.266 -4.633 -6.66 1 93.12 58 PHE B CA 1
ATOM 6824 C C . PHE B 1 58 ? -17.953 -3.992 -6.223 1 93.12 58 PHE B C 1
ATOM 6826 O O . PHE B 1 58 ? -17.562 -4.125 -5.062 1 93.12 58 PHE B O 1
ATOM 6833 N N . ASP B 1 59 ? -17.328 -3.297 -7.184 1 94.69 59 ASP B N 1
ATOM 6834 C CA . ASP B 1 59 ? -16.062 -2.656 -6.844 1 94.69 59 ASP B CA 1
ATOM 6835 C C . ASP B 1 59 ? -16.297 -1.341 -6.105 1 94.69 59 ASP B C 1
ATOM 6837 O O . ASP B 1 59 ? -17.406 -0.804 -6.109 1 94.69 59 ASP B O 1
ATOM 6841 N N . LEU B 1 60 ? -15.312 -0.924 -5.453 1 95.56 60 LEU B N 1
ATOM 6842 C CA . LEU B 1 60 ? -15.32 0.367 -4.773 1 95.56 60 LEU B CA 1
ATOM 6843 C C . LEU B 1 60 ? -13.977 1.076 -4.945 1 95.56 60 LEU B C 1
ATOM 6845 O O . LEU B 1 60 ? -12.953 0.427 -5.145 1 95.56 60 LEU B O 1
ATOM 6849 N N . ARG B 1 61 ? -14.008 2.383 -4.988 1 96.62 61 ARG B N 1
ATOM 6850 C CA . ARG B 1 61 ? -12.805 3.211 -5.023 1 96.62 61 ARG B CA 1
ATOM 6851 C C . ARG B 1 61 ? -12.969 4.445 -4.145 1 96.62 61 ARG B C 1
ATOM 6853 O O . ARG B 1 61 ? -14.016 5.102 -4.168 1 96.62 61 ARG B O 1
ATOM 6860 N N . TYR B 1 62 ? -11.984 4.695 -3.34 1 97 62 TYR B N 1
ATOM 6861 C CA . TYR B 1 62 ? -11.992 5.891 -2.506 1 97 62 TYR B CA 1
ATOM 6862 C C . TYR B 1 62 ? -11.039 6.945 -3.055 1 97 62 TYR B C 1
ATOM 6864 O O . TYR B 1 62 ? -9.992 6.613 -3.617 1 97 62 TYR B O 1
ATOM 6872 N N . ILE B 1 63 ? -11.391 8.203 -2.906 1 97 63 ILE B N 1
ATOM 6873 C CA . ILE B 1 63 ? -10.523 9.352 -3.137 1 97 63 ILE B CA 1
ATOM 6874 C C . ILE B 1 63 ? -10.32 10.109 -1.831 1 97 63 ILE B C 1
ATOM 6876 O O . ILE B 1 63 ? -11.281 10.547 -1.199 1 97 63 ILE B O 1
ATOM 6880 N N . ARG B 1 64 ? -9.109 10.211 -1.438 1 96.19 64 ARG B N 1
ATOM 6881 C CA . ARG B 1 64 ? -8.766 10.961 -0.234 1 96.19 64 ARG B CA 1
ATOM 6882 C C . ARG B 1 64 ? -8.383 12.398 -0.573 1 96.19 64 ARG B C 1
ATOM 6884 O O . ARG B 1 64 ? -7.605 12.641 -1.496 1 96.19 64 ARG B O 1
ATOM 6891 N N . VAL B 1 65 ? -8.922 13.359 0.155 1 95.81 65 VAL B N 1
ATOM 6892 C CA . VAL B 1 65 ? -8.609 14.766 -0.029 1 95.81 65 VAL B CA 1
ATOM 6893 C C . VAL B 1 65 ? -8.164 15.375 1.3 1 95.81 65 VAL B C 1
ATOM 6895 O O . VAL B 1 65 ? -8.883 15.289 2.299 1 95.81 65 VAL B O 1
ATOM 6898 N N . ASP B 1 66 ? -7.051 15.961 1.311 1 94.44 66 ASP B N 1
ATOM 6899 C CA . ASP B 1 66 ? -6.535 16.625 2.502 1 94.44 66 ASP B CA 1
ATOM 6900 C C . ASP B 1 66 ? -6.82 18.125 2.461 1 94.44 66 ASP B C 1
ATOM 6902 O O . ASP B 1 66 ? -6.418 18.812 1.521 1 94.44 66 ASP B O 1
ATOM 6906 N N . LEU B 1 67 ? -7.473 18.609 3.465 1 93.75 67 LEU B N 1
ATOM 6907 C CA . LEU B 1 67 ? -7.785 20.031 3.594 1 93.75 67 LEU B CA 1
ATOM 6908 C C . LEU B 1 67 ? -7 20.656 4.738 1 93.75 67 LEU B C 1
ATOM 6910 O O . LEU B 1 67 ? -7.238 20.344 5.91 1 93.75 67 LEU B O 1
ATOM 6914 N N . PRO B 1 68 ? -6.117 21.516 4.445 1 89.31 68 PRO B N 1
ATOM 6915 C CA . PRO B 1 68 ? -5.41 22.188 5.531 1 89.31 68 PRO B CA 1
ATOM 6916 C C . PRO B 1 68 ? -6.316 23.125 6.336 1 89.31 68 PRO B C 1
ATOM 6918 O O . PRO B 1 68 ? -7.395 23.5 5.867 1 89.31 68 PRO B O 1
ATOM 6921 N N . PRO B 1 69 ? -5.902 23.469 7.547 1 84.56 69 PRO B N 1
ATOM 6922 C CA . PRO B 1 69 ? -6.75 24.297 8.406 1 84.56 69 PRO B CA 1
ATOM 6923 C C . PRO B 1 69 ? -7.027 25.672 7.805 1 84.56 69 PRO B C 1
ATOM 6925 O O . PRO B 1 69 ? -8.016 26.328 8.156 1 84.56 69 PRO B O 1
ATOM 6928 N N . TRP B 1 70 ? -6.215 26.156 6.871 1 83.31 70 TRP B N 1
ATOM 6929 C CA . TRP B 1 70 ? -6.363 27.5 6.328 1 83.31 70 TRP B CA 1
ATOM 6930 C C . TRP B 1 70 ? -6.973 27.453 4.934 1 83.31 70 TRP B C 1
ATOM 6932 O O . TRP B 1 70 ? -6.895 28.438 4.184 1 83.31 70 TRP B O 1
ATOM 6942 N N . PHE B 1 71 ? -7.609 26.344 4.531 1 90 71 PHE B N 1
ATOM 6943 C CA . PHE B 1 71 ? -8.188 26.25 3.195 1 90 71 PHE B CA 1
ATOM 6944 C C . PHE B 1 71 ? -9.414 27.156 3.074 1 90 71 PHE B C 1
ATOM 6946 O O . PHE B 1 71 ? -10.023 27.516 4.078 1 90 71 PHE B O 1
ATOM 6953 N N . SER B 1 72 ? -9.758 27.531 1.879 1 89.88 72 SER B N 1
ATOM 6954 C CA . SER B 1 72 ? -10.922 28.391 1.643 1 89.88 72 SER B CA 1
ATOM 6955 C C . SER B 1 72 ? -12.039 27.625 0.936 1 89.88 72 SER B C 1
ATOM 6957 O O . SER B 1 72 ? -13.203 27.719 1.321 1 89.88 72 SER B O 1
ATOM 6959 N N . ALA B 1 73 ? -11.586 26.844 -0.059 1 91.19 73 ALA B N 1
ATOM 6960 C CA . ALA B 1 73 ? -12.617 26.141 -0.829 1 91.19 73 ALA B CA 1
ATOM 6961 C C . ALA B 1 73 ? -12.094 24.828 -1.395 1 91.19 73 ALA B C 1
ATOM 6963 O O . ALA B 1 73 ? -10.891 24.688 -1.646 1 91.19 73 ALA B O 1
ATOM 6964 N N . LEU B 1 74 ? -13 23.891 -1.513 1 93.25 74 LEU B N 1
ATOM 6965 C CA . LEU B 1 74 ? -12.766 22.609 -2.17 1 93.25 74 LEU B CA 1
ATOM 6966 C C . LEU B 1 74 ? -13.641 22.469 -3.41 1 93.25 74 LEU B C 1
ATOM 6968 O O . LEU B 1 74 ? -14.867 22.578 -3.326 1 93.25 74 LEU B O 1
ATOM 6972 N N . SER B 1 75 ? -13.031 22.312 -4.578 1 93.12 75 SER B N 1
ATOM 6973 C CA . SER B 1 75 ? -13.766 22.125 -5.824 1 93.12 75 SER B CA 1
ATOM 6974 C C . SER B 1 75 ? -13.648 20.672 -6.316 1 93.12 75 SER B C 1
ATOM 6976 O O . SER B 1 75 ? -12.547 20.141 -6.449 1 93.12 75 SER B O 1
ATOM 6978 N N . ILE B 1 76 ? -14.789 20.078 -6.605 1 94.31 76 ILE B N 1
ATOM 6979 C CA . ILE B 1 76 ? -14.844 18.703 -7.086 1 94.31 76 ILE B CA 1
ATOM 6980 C C . ILE B 1 76 ? -15.602 18.656 -8.414 1 94.31 76 ILE B C 1
ATOM 6982 O O . ILE B 1 76 ? -16.719 19.156 -8.523 1 94.31 76 ILE B O 1
ATOM 6986 N N . ALA B 1 77 ? -14.992 18.141 -9.43 1 94.5 77 ALA B N 1
ATOM 6987 C CA . ALA B 1 77 ? -15.625 17.875 -10.719 1 94.5 77 ALA B CA 1
ATOM 6988 C C . ALA B 1 77 ? -15.453 16.422 -11.125 1 94.5 77 ALA B C 1
ATOM 6990 O O . ALA B 1 77 ? -14.328 15.945 -11.297 1 94.5 77 ALA B O 1
ATOM 6991 N N . LEU B 1 78 ? -16.578 15.734 -11.258 1 94.44 78 LEU B N 1
ATOM 6992 C CA . LEU B 1 78 ? -16.547 14.32 -11.625 1 94.44 78 LEU B CA 1
ATOM 6993 C C . LEU B 1 78 ? -17.359 14.078 -12.891 1 94.44 78 LEU B C 1
ATOM 6995 O O . LEU B 1 78 ? -18.516 14.508 -12.992 1 94.44 78 LEU B O 1
ATOM 6999 N N . ASN B 1 79 ? -16.719 13.438 -13.859 1 95.19 79 ASN B N 1
ATOM 7000 C CA . ASN B 1 79 ? -17.375 13.008 -15.086 1 95.19 79 ASN B CA 1
ATOM 7001 C C . ASN B 1 79 ? -17.406 11.484 -15.203 1 95.19 79 ASN B C 1
ATOM 7003 O O . ASN B 1 79 ? -16.375 10.828 -15.031 1 95.19 79 ASN B O 1
ATOM 7007 N N . SER B 1 80 ? -18.578 10.938 -15.414 1 94.88 80 SER B N 1
ATOM 7008 C CA . SER B 1 80 ? -18.719 9.484 -15.539 1 94.88 80 SER B CA 1
ATOM 7009 C C . SER B 1 80 ? -19.484 9.117 -16.812 1 94.88 80 SER B C 1
ATOM 7011 O O . SER B 1 80 ? -20.047 9.984 -17.484 1 94.88 80 SER B O 1
ATOM 7013 N N . ASP B 1 81 ? -19.453 7.848 -17.188 1 94.38 81 ASP B N 1
ATOM 7014 C CA . ASP B 1 81 ? -20.188 7.367 -18.359 1 94.38 81 ASP B CA 1
ATOM 7015 C C . ASP B 1 81 ? -21.516 6.742 -17.938 1 94.38 81 ASP B C 1
ATOM 7017 O O . ASP B 1 81 ? -22.156 6.031 -18.734 1 94.38 81 ASP B O 1
ATOM 7021 N N . VAL B 1 82 ? -21.891 7.004 -16.703 1 90.31 82 VAL B N 1
ATOM 7022 C CA . VAL B 1 82 ? -23.172 6.496 -16.219 1 90.31 82 VAL B CA 1
ATOM 7023 C C . VAL B 1 82 ? -24.312 7.266 -16.875 1 90.31 82 VAL B C 1
ATOM 7025 O O . VAL B 1 82 ? -24.328 8.5 -16.859 1 90.31 82 VAL B O 1
ATOM 7028 N N . ASP B 1 83 ? -25.172 6.602 -17.578 1 81.56 83 ASP B N 1
ATOM 7029 C CA . ASP B 1 83 ? -26.344 7.207 -18.219 1 81.56 83 ASP B CA 1
ATOM 7030 C C . ASP B 1 83 ? -27.641 6.777 -17.531 1 81.56 83 ASP B C 1
ATOM 7032 O O . ASP B 1 83 ? -28.391 5.969 -18.078 1 81.56 83 ASP B O 1
ATOM 7036 N N . LEU B 1 84 ? -27.688 7.09 -16.297 1 76.19 84 LEU B N 1
ATOM 7037 C CA . LEU B 1 84 ? -28.906 6.707 -15.586 1 76.19 84 LEU B CA 1
ATOM 7038 C C . LEU B 1 84 ? -29.922 7.84 -15.602 1 76.19 84 LEU B C 1
ATOM 7040 O O . LEU B 1 84 ? -29.578 8.992 -15.344 1 76.19 84 LEU B O 1
ATOM 7044 N N . ASP B 1 85 ? -31.047 7.578 -16.266 1 68.12 85 ASP B N 1
ATOM 7045 C CA . ASP B 1 85 ? -32.156 8.531 -16.234 1 68.12 85 ASP B CA 1
ATOM 7046 C C . ASP B 1 85 ? -32.688 8.688 -14.805 1 68.12 85 ASP B C 1
ATOM 7048 O O . ASP B 1 85 ? -32.906 7.695 -14.109 1 68.12 85 ASP B O 1
ATOM 7052 N N . VAL B 1 86 ? -32.688 9.844 -14.305 1 62.38 86 VAL B N 1
ATOM 7053 C CA . VAL B 1 86 ? -33.125 10.188 -12.953 1 62.38 86 VAL B CA 1
ATOM 7054 C C . VAL B 1 86 ? -34.469 9.57 -12.68 1 62.38 86 VAL B C 1
ATOM 7056 O O . VAL B 1 86 ? -34.75 9.117 -11.562 1 62.38 86 VAL B O 1
ATOM 7059 N N . SER B 1 87 ? -35.344 9.469 -13.68 1 62.97 87 SER B N 1
ATOM 7060 C CA . SER B 1 87 ? -36.688 8.945 -13.492 1 62.97 87 SER B CA 1
ATOM 7061 C C . SER B 1 87 ? -36.688 7.438 -13.281 1 62.97 87 SER B C 1
ATOM 7063 O O . SER B 1 87 ? -37.594 6.879 -12.688 1 62.97 87 SER B O 1
ATOM 7065 N N . ARG B 1 88 ? -35.594 6.898 -13.57 1 65.94 88 ARG B N 1
ATOM 7066 C CA . ARG B 1 88 ? -35.594 5.441 -13.484 1 65.94 88 ARG B CA 1
ATOM 7067 C C . ARG B 1 88 ? -34.719 4.965 -12.344 1 65.94 88 ARG B C 1
ATOM 7069 O O . ARG B 1 88 ? -34.438 3.768 -12.219 1 65.94 88 ARG B O 1
ATOM 7076 N N . ILE B 1 89 ? -34.156 5.836 -11.602 1 75.94 89 ILE B N 1
ATOM 7077 C CA . ILE B 1 89 ? -33.25 5.461 -10.539 1 75.94 89 ILE B CA 1
ATOM 7078 C C . ILE B 1 89 ? -33.969 4.602 -9.508 1 75.94 89 ILE B C 1
ATOM 7080 O O . ILE B 1 89 ? -33.375 3.689 -8.922 1 75.94 89 ILE B O 1
ATOM 7084 N N . GLU B 1 90 ? -35.188 4.816 -9.375 1 73.19 90 GLU B N 1
ATOM 7085 C CA . GLU B 1 90 ? -35.938 4.07 -8.367 1 73.19 90 GLU B CA 1
ATOM 7086 C C . GLU B 1 90 ? -36.156 2.619 -8.797 1 73.19 90 GLU B C 1
ATOM 7088 O O . GLU B 1 90 ? -36.375 1.745 -7.961 1 73.19 90 GLU B O 1
ATOM 7093 N N . ARG B 1 91 ? -35.969 2.334 -10.078 1 76.38 91 ARG B N 1
ATOM 7094 C CA . ARG B 1 91 ? -36.219 0.982 -10.562 1 76.38 91 ARG B CA 1
ATOM 7095 C C . ARG B 1 91 ? -34.969 0.131 -10.531 1 76.38 91 ARG B C 1
ATOM 7097 O O . ARG B 1 91 ? -35.031 -1.093 -10.664 1 76.38 91 ARG B O 1
ATOM 7104 N N . VAL B 1 92 ? -33.844 0.783 -10.367 1 82.38 92 VAL B N 1
ATOM 7105 C CA . VAL B 1 92 ? -32.594 0.037 -10.367 1 82.38 92 VAL B CA 1
ATOM 7106 C C . VAL B 1 92 ? -32.312 -0.493 -8.969 1 82.38 92 VAL B C 1
ATOM 7108 O O . VAL B 1 92 ? -32.344 0.259 -7.992 1 82.38 92 VAL B O 1
ATOM 7111 N N . PRO B 1 93 ? -32.094 -1.75 -8.961 1 85.62 93 PRO B N 1
ATOM 7112 C CA . PRO B 1 93 ? -31.75 -2.297 -7.641 1 85.62 93 PRO B CA 1
ATOM 7113 C C . PRO B 1 93 ? -30.484 -1.678 -7.043 1 85.62 93 PRO B C 1
ATOM 7115 O O . PRO B 1 93 ? -29.547 -1.354 -7.777 1 85.62 93 PRO B O 1
ATOM 7118 N N . MET B 1 94 ? -30.422 -1.581 -5.754 1 86.12 94 MET B N 1
ATOM 7119 C CA . MET B 1 94 ? -29.312 -0.957 -5.043 1 86.12 94 MET B CA 1
ATOM 7120 C C . MET B 1 94 ? -28.031 -1.742 -5.25 1 86.12 94 MET B C 1
ATOM 7122 O O . MET B 1 94 ? -26.938 -1.171 -5.223 1 86.12 94 MET B O 1
ATOM 7126 N N . SER B 1 95 ? -28.156 -2.982 -5.551 1 86.56 95 SER B N 1
ATOM 7127 C CA . SER B 1 95 ? -27 -3.852 -5.699 1 86.56 95 SER B CA 1
ATOM 7128 C C . SER B 1 95 ? -26.266 -3.574 -7.004 1 86.56 95 SER B C 1
ATOM 7130 O O . SER B 1 95 ? -25.109 -3.998 -7.18 1 86.56 95 SER B O 1
ATOM 7132 N N . THR B 1 96 ? -26.828 -2.889 -7.898 1 89.25 96 THR B N 1
ATOM 7133 C CA . THR B 1 96 ? -26.172 -2.596 -9.172 1 89.25 96 THR B CA 1
ATOM 7134 C C . THR B 1 96 ? -26.141 -1.091 -9.43 1 89.25 96 THR B C 1
ATOM 7136 O O . THR B 1 96 ? -25.688 -0.644 -10.477 1 89.25 96 THR B O 1
ATOM 7139 N N . LEU B 1 97 ? -26.625 -0.307 -8.492 1 90.06 97 LEU B N 1
ATOM 7140 C CA . LEU B 1 97 ? -26.703 1.139 -8.664 1 90.06 97 LEU B CA 1
ATOM 7141 C C . LEU B 1 97 ? -25.375 1.803 -8.344 1 90.06 97 LEU B C 1
ATOM 7143 O O . LEU B 1 97 ? -24.828 1.624 -7.25 1 90.06 97 LEU B O 1
ATOM 7147 N N . PRO B 1 98 ? -24.812 2.514 -9.32 1 92.88 98 PRO B N 1
ATOM 7148 C CA . PRO B 1 98 ? -23.609 3.287 -9 1 92.88 98 PRO B CA 1
ATOM 7149 C C . PRO B 1 98 ? -23.891 4.434 -8.031 1 92.88 98 PRO B C 1
ATOM 7151 O O . PRO B 1 98 ? -24.828 5.203 -8.227 1 92.88 98 PRO B O 1
ATOM 7154 N N . ILE B 1 99 ? -23.125 4.539 -6.992 1 91.62 99 ILE B N 1
ATOM 7155 C CA . ILE B 1 99 ? -23.375 5.504 -5.922 1 91.62 99 ILE B CA 1
ATOM 7156 C C . ILE B 1 99 ? -22.078 6.238 -5.59 1 91.62 99 ILE B C 1
ATOM 7158 O O . ILE B 1 99 ? -20.984 5.664 -5.676 1 91.62 99 ILE B O 1
ATOM 7162 N N . ILE B 1 100 ? -22.203 7.523 -5.227 1 92.31 100 ILE B N 1
ATOM 7163 C CA . ILE B 1 100 ? -21.094 8.328 -4.734 1 92.31 100 ILE B CA 1
ATOM 7164 C C . ILE B 1 100 ? -21.391 8.812 -3.318 1 92.31 100 ILE B C 1
ATOM 7166 O O . ILE B 1 100 ? -22.5 9.266 -3.033 1 92.31 100 ILE B O 1
ATOM 7170 N N . CYS B 1 101 ? -20.453 8.672 -2.424 1 92.06 101 CYS B N 1
ATOM 7171 C CA . CYS B 1 101 ? -20.625 9.055 -1.027 1 92.06 101 CYS B CA 1
ATOM 7172 C C . CYS B 1 101 ? -19.516 9.984 -0.568 1 92.06 101 CYS B C 1
ATOM 7174 O O . CYS B 1 101 ? -18.391 9.914 -1.067 1 92.06 101 CYS B O 1
ATOM 7176 N N . PHE B 1 102 ? -19.844 10.898 0.384 1 90.56 102 PHE B N 1
ATOM 7177 C CA . PHE B 1 102 ? -18.906 11.844 0.973 1 90.56 102 PHE B CA 1
ATOM 7178 C C . PHE B 1 102 ? -18.906 11.727 2.492 1 90.56 102 PHE B C 1
ATOM 7180 O O . PHE B 1 102 ? -19.969 11.641 3.115 1 90.56 102 PHE B O 1
ATOM 7187 N N . ARG B 1 103 ? -17.719 11.664 3.025 1 90.25 103 ARG B N 1
ATOM 7188 C CA . ARG B 1 103 ? -17.625 11.586 4.48 1 90.25 103 ARG B CA 1
ATOM 7189 C C . ARG B 1 103 ? -16.375 12.305 4.98 1 90.25 103 ARG B C 1
ATOM 7191 O O . ARG B 1 103 ? -15.305 12.203 4.371 1 90.25 103 ARG B O 1
ATOM 7198 N N . ASP B 1 104 ? -16.531 12.93 6.105 1 89.31 104 ASP B N 1
ATOM 7199 C CA . ASP B 1 104 ? -15.43 13.641 6.742 1 89.31 104 ASP B CA 1
ATOM 7200 C C . ASP B 1 104 ? -14.68 12.734 7.719 1 89.31 104 ASP B C 1
ATOM 7202 O O . ASP B 1 104 ? -15.297 12.039 8.531 1 89.31 104 ASP B O 1
ATOM 7206 N N . GLY B 1 105 ? -13.391 12.688 7.594 1 90.06 105 GLY B N 1
ATOM 7207 C CA . GLY B 1 105 ? -12.539 12.078 8.609 1 90.06 105 GLY B CA 1
ATOM 7208 C C . GLY B 1 105 ? -12.203 10.633 8.305 1 90.06 105 GLY B C 1
ATOM 7209 O O . GLY B 1 105 ? -11.164 10.125 8.742 1 90.06 105 GLY B O 1
ATOM 7210 N N . SER B 1 106 ? -13.125 9.883 7.656 1 92.44 106 SER B N 1
ATOM 7211 C CA . SER B 1 106 ? -12.906 8.469 7.352 1 92.44 106 SER B CA 1
ATOM 7212 C C . SER B 1 106 ? -13.672 8.047 6.098 1 92.44 106 SER B C 1
ATOM 7214 O O . SER B 1 106 ? -14.562 8.773 5.637 1 92.44 106 SER B O 1
ATOM 7216 N N . PRO B 1 107 ? -13.273 6.891 5.512 1 93.44 107 PRO B N 1
ATOM 7217 C CA . PRO B 1 107 ? -13.984 6.449 4.309 1 93.44 107 PRO B CA 1
ATOM 7218 C C . PRO B 1 107 ? -15.461 6.156 4.566 1 93.44 107 PRO B C 1
ATOM 7220 O O . PRO B 1 107 ? -15.812 5.652 5.633 1 93.44 107 PRO B O 1
ATOM 7223 N N . PRO B 1 108 ? -16.297 6.512 3.568 1 92.06 108 PRO B N 1
ATOM 7224 C CA . PRO B 1 108 ? -17.719 6.188 3.709 1 92.06 108 PRO B CA 1
ATOM 7225 C C . PRO B 1 108 ? -17.984 4.691 3.617 1 92.06 108 PRO B C 1
ATOM 7227 O O . PRO B 1 108 ? -17.234 3.955 2.98 1 92.06 108 PRO B O 1
ATOM 7230 N N . LEU B 1 109 ? -19 4.281 4.305 1 88.19 109 LEU B N 1
ATOM 7231 C CA . LEU B 1 109 ? -19.469 2.898 4.309 1 88.19 109 LEU B CA 1
ATOM 7232 C C . LEU B 1 109 ? -20.984 2.836 4.168 1 88.19 109 LEU B C 1
ATOM 7234 O O . LEU B 1 109 ? -21.688 2.566 5.145 1 88.19 109 LEU B O 1
ATOM 7238 N N . PRO B 1 110 ? -21.406 2.971 2.965 1 84.69 110 PRO B N 1
ATOM 7239 C CA . PRO B 1 110 ? -22.859 3.023 2.783 1 84.69 110 PRO B CA 1
ATOM 7240 C C . PRO B 1 110 ? -23.547 1.704 3.131 1 84.69 110 PRO B C 1
ATOM 7242 O O . PRO B 1 110 ? -24.75 1.683 3.396 1 84.69 110 PRO B O 1
ATOM 7245 N N . ASP B 1 111 ? -22.875 0.651 3.074 1 77.12 111 ASP B N 1
ATOM 7246 C CA . ASP B 1 111 ? -23.453 -0.646 3.393 1 77.12 111 ASP B CA 1
ATOM 7247 C C . ASP B 1 111 ? -23.938 -0.691 4.844 1 77.12 111 ASP B C 1
ATOM 7249 O O . ASP B 1 111 ? -24.781 -1.51 5.195 1 77.12 111 ASP B O 1
ATOM 7253 N N . ALA B 1 112 ? -23.422 0.171 5.621 1 62.88 112 ALA B N 1
ATOM 7254 C CA . ALA B 1 112 ? -23.734 0.158 7.047 1 62.88 112 ALA B CA 1
ATOM 7255 C C . ALA B 1 112 ? -24.922 1.063 7.348 1 62.88 112 ALA B C 1
ATOM 7257 O O . ALA B 1 112 ? -25.531 0.971 8.422 1 62.88 112 ALA B O 1
ATOM 7258 N N . LEU B 1 113 ? -25.203 2.068 6.367 1 58.59 113 LEU B N 1
ATOM 7259 C CA . LEU B 1 113 ? -26.203 3.082 6.691 1 58.59 113 LEU B CA 1
ATOM 7260 C C . LEU B 1 113 ? -27.484 2.854 5.895 1 58.59 113 LEU B C 1
ATOM 7262 O O . LEU B 1 113 ? -27.438 2.346 4.773 1 58.59 113 LEU B O 1
ATOM 7266 N N . ASN B 1 114 ? -28.562 2.762 6.605 1 57.72 114 ASN B N 1
ATOM 7267 C CA . ASN B 1 114 ? -29.828 2.875 5.887 1 57.72 114 ASN B CA 1
ATOM 7268 C C . ASN B 1 114 ? -29.906 4.188 5.113 1 57.72 114 ASN B C 1
ATOM 7270 O O . ASN B 1 114 ? -30.422 5.184 5.629 1 57.72 114 ASN B O 1
ATOM 7274 N N . THR B 1 115 ? -29.031 4.383 4.191 1 56.56 115 THR B N 1
ATOM 7275 C CA . THR B 1 115 ? -28.875 5.652 3.492 1 56.56 115 THR B CA 1
ATOM 7276 C C . THR B 1 115 ? -30.031 5.895 2.541 1 56.56 115 THR B C 1
ATOM 7278 O O . THR B 1 115 ? -30.391 5.02 1.749 1 56.56 115 THR B O 1
ATOM 7281 N N . SER B 1 116 ? -30.844 6.898 2.91 1 59.06 116 SER B N 1
ATOM 7282 C CA . SER B 1 116 ? -31.875 7.344 1.978 1 59.06 116 SER B CA 1
ATOM 7283 C C . SER B 1 116 ? -31.25 8.039 0.766 1 59.06 116 SER B C 1
ATOM 7285 O O . SER B 1 116 ? -30.438 8.953 0.914 1 59.06 116 SER B O 1
ATOM 7287 N N . LEU B 1 117 ? -31.156 7.449 -0.371 1 62.75 117 LEU B N 1
ATOM 7288 C CA . LEU B 1 117 ? -30.578 7.949 -1.608 1 62.75 117 LEU B CA 1
ATOM 7289 C C . LEU B 1 117 ? -31.516 8.922 -2.305 1 62.75 117 LEU B C 1
ATOM 7291 O O . LEU B 1 117 ? -31.531 9.008 -3.535 1 62.75 117 LEU B O 1
ATOM 7295 N N . LYS B 1 118 ? -32.375 9.664 -1.542 1 57.75 118 LYS B N 1
ATOM 7296 C CA . LYS B 1 118 ? -33.375 10.477 -2.221 1 57.75 118 LYS B CA 1
ATOM 7297 C C . LYS B 1 118 ? -32.781 11.773 -2.754 1 57.75 118 LYS B C 1
ATOM 7299 O O . LYS B 1 118 ? -33.25 12.32 -3.752 1 57.75 118 LYS B O 1
ATOM 7304 N N . ASP B 1 119 ? -31.594 12.359 -2.223 1 60.28 119 ASP B N 1
ATOM 7305 C CA . ASP B 1 119 ? -31.141 13.688 -2.627 1 60.28 119 ASP B CA 1
ATOM 7306 C C . ASP B 1 119 ? -30.031 13.602 -3.664 1 60.28 119 ASP B C 1
ATOM 7308 O O . ASP B 1 119 ? -29.375 12.562 -3.799 1 60.28 119 ASP B O 1
ATOM 7312 N N . SER B 1 120 ? -30.109 14.547 -4.766 1 59.62 120 SER B N 1
ATOM 7313 C CA . SER B 1 120 ? -29.078 14.641 -5.789 1 59.62 120 SER B CA 1
ATOM 7314 C C . SER B 1 120 ? -27.859 15.391 -5.273 1 59.62 120 SER B C 1
ATOM 7316 O O . SER B 1 120 ? -27.984 16.281 -4.426 1 59.62 120 SER B O 1
ATOM 7318 N N . ALA B 1 121 ? -26.703 14.984 -5.531 1 55.22 121 ALA B N 1
ATOM 7319 C CA . ALA B 1 121 ? -25.453 15.609 -5.148 1 55.22 121 ALA B CA 1
ATOM 7320 C C . ALA B 1 121 ? -25.422 17.078 -5.559 1 55.22 121 ALA B C 1
ATOM 7322 O O . ALA B 1 121 ? -24.75 17.891 -4.914 1 55.22 121 ALA B O 1
ATOM 7323 N N . THR B 1 122 ? -26.078 17.391 -6.625 1 56.31 122 THR B N 1
ATOM 7324 C CA . THR B 1 122 ? -26 18.734 -7.191 1 56.31 122 THR B CA 1
ATOM 7325 C C . THR B 1 122 ? -26.75 19.734 -6.316 1 56.31 122 THR B C 1
ATOM 7327 O O . THR B 1 122 ? -26.516 20.938 -6.402 1 56.31 122 THR B O 1
ATOM 7330 N N . SER B 1 123 ? -27.641 19.281 -5.512 1 50.31 123 SER B N 1
ATOM 7331 C CA . SER B 1 123 ? -28.453 20.219 -4.723 1 50.31 123 SER B CA 1
ATOM 7332 C C . SER B 1 123 ? -27.656 20.75 -3.533 1 50.31 123 SER B C 1
ATOM 7334 O O . SER B 1 123 ? -28.141 21.609 -2.799 1 50.31 123 SER B O 1
ATOM 7336 N N . GLY B 1 124 ? -26.469 20.609 -3.473 1 54.78 124 GLY B N 1
ATOM 7337 C CA . GLY B 1 124 ? -25.625 21.203 -2.441 1 54.78 124 GLY B CA 1
ATOM 7338 C C . GLY B 1 124 ? -25.547 20.359 -1.183 1 54.78 124 GLY B C 1
ATOM 7339 O O . GLY B 1 124 ? -26.453 19.609 -0.875 1 54.78 124 GLY B O 1
ATOM 7340 N N . ILE B 1 125 ? -24.391 20.062 -0.662 1 56.03 125 ILE B N 1
ATOM 7341 C CA . ILE B 1 125 ? -24.141 19.312 0.562 1 56.03 125 ILE B CA 1
ATOM 7342 C C . ILE B 1 125 ? -24.234 20.234 1.769 1 56.03 125 ILE B C 1
ATOM 7344 O O . ILE B 1 125 ? -23.359 21.094 1.966 1 56.03 125 ILE B O 1
ATOM 7348 N N . ASN B 1 126 ? -25.328 20.875 2.254 1 49.25 126 ASN B N 1
ATOM 7349 C CA . ASN B 1 126 ? -25.391 21.844 3.342 1 49.25 126 ASN B CA 1
ATOM 7350 C C . ASN B 1 126 ? -24.953 21.219 4.672 1 49.25 126 ASN B C 1
ATOM 7352 O O . ASN B 1 126 ? -24.5 21.922 5.566 1 49.25 126 ASN B O 1
ATOM 7356 N N . ASP B 1 127 ? -25.297 19.875 4.949 1 50.53 127 ASP B N 1
ATOM 7357 C CA . ASP B 1 127 ? -25.062 19.375 6.301 1 50.53 127 ASP B CA 1
ATOM 7358 C C . ASP B 1 127 ? -24.125 18.172 6.285 1 50.53 127 ASP B C 1
ATOM 7360 O O . ASP B 1 127 ? -24.594 17.016 6.289 1 50.53 127 ASP B O 1
ATOM 7364 N N . LEU B 1 128 ? -22.859 18.531 6.105 1 53.25 128 LEU B N 1
ATOM 7365 C CA . LEU B 1 128 ? -21.891 17.469 5.852 1 53.25 128 LEU B CA 1
ATOM 7366 C C . LEU B 1 128 ? -21.484 16.781 7.156 1 53.25 128 LEU B C 1
ATOM 7368 O O . LEU B 1 128 ? -20.516 16.031 7.184 1 53.25 128 LEU B O 1
ATOM 7372 N N . ASP B 1 129 ? -22.078 17.078 8.383 1 55.09 129 ASP B N 1
ATOM 7373 C CA . ASP B 1 129 ? -21.625 16.375 9.586 1 55.09 129 ASP B CA 1
ATOM 7374 C C . ASP B 1 129 ? -21.891 14.883 9.492 1 55.09 129 ASP B C 1
ATOM 7376 O O . ASP B 1 129 ? -21.406 14.102 10.305 1 55.09 129 ASP B O 1
ATOM 7380 N N . VAL B 1 130 ? -22.641 14.508 8.375 1 64.5 130 VAL B N 1
ATOM 7381 C CA . VAL B 1 130 ? -22.984 13.094 8.273 1 64.5 130 VAL B CA 1
ATOM 7382 C C . VAL B 1 130 ? -22.625 12.578 6.883 1 64.5 130 VAL B C 1
ATOM 7384 O O . VAL B 1 130 ? -22.484 13.359 5.941 1 64.5 130 VAL B O 1
ATOM 7387 N N . GLU B 1 131 ? -22.266 11.258 6.836 1 80.88 131 GLU B N 1
ATOM 7388 C CA . GLU B 1 131 ? -22.047 10.594 5.559 1 80.88 131 GLU B CA 1
ATOM 7389 C C . GLU B 1 131 ? -23.219 10.844 4.605 1 80.88 131 GLU B C 1
ATOM 7391 O O . GLU B 1 131 ? -24.375 10.758 5 1 80.88 131 GLU B O 1
ATOM 7396 N N . ARG B 1 132 ? -22.969 11.398 3.41 1 83.56 132 ARG B N 1
ATOM 7397 C CA . ARG B 1 132 ? -24 11.648 2.398 1 83.56 132 ARG B CA 1
ATOM 7398 C C . ARG B 1 132 ? -23.703 10.859 1.125 1 83.56 132 ARG B C 1
ATOM 7400 O O . ARG B 1 132 ? -22.594 10.898 0.601 1 83.56 132 ARG B O 1
ATOM 7407 N N . CYS B 1 133 ? -24.734 10.172 0.665 1 87.81 133 CYS B N 1
ATOM 7408 C CA . CYS B 1 133 ? -24.578 9.375 -0.546 1 87.81 133 CYS B CA 1
ATOM 7409 C C . CYS B 1 133 ? -25.609 9.773 -1.595 1 87.81 133 CYS B C 1
ATOM 7411 O O . CYS B 1 133 ? -26.75 10.117 -1.258 1 87.81 133 CYS B O 1
ATOM 7413 N N . PHE B 1 134 ? -25.25 9.734 -2.861 1 86.12 134 PHE B N 1
ATOM 7414 C CA . PHE B 1 134 ? -26.094 10.086 -4 1 86.12 134 PHE B CA 1
ATOM 7415 C C . PHE B 1 134 ? -25.891 9.094 -5.145 1 86.12 134 PHE B C 1
ATOM 7417 O O . PHE B 1 134 ? -24.828 8.5 -5.273 1 86.12 134 PHE B O 1
ATOM 7424 N N . PRO B 1 135 ? -26.969 8.945 -5.887 1 88.5 135 PRO B N 1
ATOM 7425 C CA . PRO B 1 135 ? -26.734 8.172 -7.113 1 88.5 135 PRO B CA 1
ATOM 7426 C C . PRO B 1 135 ? -25.766 8.859 -8.07 1 88.5 135 PRO B C 1
ATOM 7428 O O . PRO B 1 135 ? -25.781 10.086 -8.195 1 88.5 135 PRO B O 1
ATOM 7431 N N . MET B 1 136 ? -24.984 8.062 -8.672 1 90 136 MET B N 1
ATOM 7432 C CA . MET B 1 136 ? -23.984 8.602 -9.602 1 90 136 MET B CA 1
ATOM 7433 C C . MET B 1 136 ? -24.656 9.25 -10.805 1 90 136 MET B C 1
ATOM 7435 O O . MET B 1 136 ? -25.656 8.727 -11.32 1 90 136 MET B O 1
ATOM 7439 N N . GLN B 1 137 ? -24.125 10.391 -11.211 1 88.56 137 GLN B N 1
ATOM 7440 C CA . GLN B 1 137 ? -24.594 11.102 -12.398 1 88.56 137 GLN B CA 1
ATOM 7441 C C . GLN B 1 137 ? -23.469 11.273 -13.414 1 88.56 137 GLN B C 1
ATOM 7443 O O . GLN B 1 137 ? -22.297 11.008 -13.109 1 88.56 137 GLN B O 1
ATOM 7448 N N . LYS B 1 138 ? -23.859 11.656 -14.555 1 90.25 138 LYS B N 1
ATOM 7449 C CA . LYS B 1 138 ? -22.859 11.836 -15.609 1 90.25 138 LYS B CA 1
ATOM 7450 C C . LYS B 1 138 ? -21.859 12.922 -15.25 1 90.25 138 LYS B C 1
ATOM 7452 O O . LYS B 1 138 ? -20.656 12.75 -15.43 1 90.25 138 LYS B O 1
ATOM 7457 N N . ASN B 1 139 ? -22.406 14.039 -14.75 1 90.12 139 ASN B N 1
ATOM 7458 C CA . ASN B 1 139 ? -21.547 15.148 -14.336 1 90.12 139 ASN B CA 1
ATOM 7459 C C . ASN B 1 139 ? -21.906 15.641 -12.938 1 90.12 139 ASN B C 1
ATOM 7461 O O . ASN B 1 139 ? -23.078 15.953 -12.664 1 90.12 139 ASN B O 1
ATOM 7465 N N . ILE B 1 140 ? -20.922 15.602 -12.141 1 89.5 140 ILE B N 1
ATOM 7466 C CA . ILE B 1 140 ? -21.094 16.125 -10.797 1 89.5 140 ILE B CA 1
ATOM 7467 C C . ILE B 1 140 ? -20.078 17.25 -10.555 1 89.5 140 ILE B C 1
ATOM 7469 O O . ILE B 1 140 ? -18.859 17.031 -10.672 1 89.5 140 ILE B O 1
ATOM 7473 N N . THR B 1 141 ? -20.469 18.469 -10.305 1 90.38 141 THR B N 1
ATOM 7474 C CA . THR B 1 141 ? -19.609 19.594 -9.938 1 90.38 141 THR B CA 1
ATOM 7475 C C . THR B 1 141 ? -20.062 20.203 -8.609 1 90.38 141 THR B C 1
ATOM 7477 O O . THR B 1 141 ? -21.234 20.531 -8.438 1 90.38 141 THR B O 1
ATOM 7480 N N . MET B 1 142 ? -19.094 20.25 -7.711 1 87.94 142 MET B N 1
ATOM 7481 C CA . MET B 1 142 ? -19.391 20.766 -6.379 1 87.94 142 MET B CA 1
ATOM 7482 C C . MET B 1 142 ? -18.266 21.641 -5.875 1 87.94 142 MET B C 1
ATOM 7484 O O . MET B 1 142 ? -17.094 21.391 -6.156 1 87.94 142 MET B O 1
ATOM 7488 N N . LYS B 1 143 ? -18.625 22.766 -5.234 1 88 143 LYS B N 1
ATOM 7489 C CA . LYS B 1 143 ? -17.672 23.625 -4.535 1 88 143 LYS B CA 1
ATOM 7490 C C . LYS B 1 143 ? -18.047 23.797 -3.068 1 88 143 LYS B C 1
ATOM 7492 O O . LYS B 1 143 ? -19.141 24.281 -2.756 1 88 143 LYS B O 1
ATOM 7497 N N . LEU B 1 144 ? -17.234 23.312 -2.203 1 87.12 144 LEU B N 1
ATOM 7498 C CA . LEU B 1 144 ? -17.453 23.406 -0.764 1 87.12 144 LEU B CA 1
ATOM 7499 C C . LEU B 1 144 ? -16.484 24.391 -0.123 1 87.12 144 LEU B C 1
ATOM 7501 O O . LEU B 1 144 ? -15.297 24.391 -0.437 1 87.12 144 LEU B O 1
ATOM 7505 N N . THR B 1 145 ? -17 25.203 0.762 1 87.38 145 THR B N 1
ATOM 7506 C CA . THR B 1 145 ? -16.172 26.234 1.373 1 87.38 145 THR B CA 1
ATOM 7507 C C . THR B 1 145 ? -15.961 25.953 2.855 1 87.38 145 THR B C 1
ATOM 7509 O O . THR B 1 145 ? -16.562 25.031 3.41 1 87.38 145 THR B O 1
ATOM 7512 N N . ASN B 1 146 ? -15.125 26.781 3.484 1 87 146 ASN B N 1
ATOM 7513 C CA . ASN B 1 146 ? -14.797 26.625 4.898 1 87 146 ASN B CA 1
ATOM 7514 C C . ASN B 1 146 ? -15.961 27.031 5.793 1 87 146 ASN B C 1
ATOM 7516 O O . ASN B 1 146 ? -15.922 26.828 7.008 1 87 146 ASN B O 1
ATOM 7520 N N . ASN B 1 147 ? -17.031 27.516 5.195 1 84.62 147 ASN B N 1
ATOM 7521 C CA . ASN B 1 147 ? -18.25 27.781 5.945 1 84.62 147 ASN B CA 1
ATOM 7522 C C . ASN B 1 147 ? -19.094 26.531 6.105 1 84.62 147 ASN B C 1
ATOM 7524 O O . ASN B 1 147 ? -19.906 26.438 7.035 1 84.62 147 ASN B O 1
ATOM 7528 N N . GLN B 1 148 ? -18.766 25.656 5.223 1 82.75 148 GLN B N 1
ATOM 7529 C CA . GLN B 1 148 ? -19.641 24.484 5.176 1 82.75 148 GLN B CA 1
ATOM 7530 C C . GLN B 1 148 ? -18.938 23.25 5.742 1 82.75 148 GLN B C 1
ATOM 7532 O O . GLN B 1 148 ? -19.594 22.359 6.301 1 82.75 148 GLN B O 1
ATOM 7537 N N . ILE B 1 149 ? -17.688 23.203 5.508 1 86.5 149 ILE B N 1
ATOM 7538 C CA . ILE B 1 149 ? -17 21.969 5.898 1 86.5 149 ILE B CA 1
ATOM 7539 C C . ILE B 1 149 ? -15.773 22.312 6.746 1 86.5 149 ILE B C 1
ATOM 7541 O O . ILE B 1 149 ? -15.289 23.453 6.723 1 86.5 149 ILE B O 1
ATOM 7545 N N . SER B 1 150 ? -15.344 21.312 7.496 1 89.19 150 SER B N 1
ATOM 7546 C CA . SER B 1 150 ? -14.188 21.469 8.375 1 89.19 150 SER B CA 1
ATOM 7547 C C . SER B 1 150 ? -12.906 20.984 7.703 1 89.19 150 SER B C 1
ATOM 7549 O O . SER B 1 150 ? -12.961 20.188 6.762 1 89.19 150 SER B O 1
ATOM 7551 N N . PRO B 1 151 ? -11.781 21.578 8.141 1 91.06 151 PRO B N 1
ATOM 7552 C CA . PRO B 1 151 ? -10.516 21.062 7.625 1 91.06 151 PRO B CA 1
ATOM 7553 C C . PRO B 1 151 ? -10.242 19.625 8.07 1 91.06 151 PRO B C 1
ATOM 7555 O O . PRO B 1 151 ? -10.961 19.094 8.914 1 91.06 151 PRO B O 1
ATOM 7558 N N . GLY B 1 152 ? -9.25 19.047 7.469 1 91.62 152 GLY B N 1
ATOM 7559 C CA . GLY B 1 152 ? -8.914 17.656 7.754 1 91.62 152 GLY B CA 1
ATOM 7560 C C . GLY B 1 152 ? -8.977 16.766 6.527 1 91.62 152 GLY B C 1
ATOM 7561 O O . GLY B 1 152 ? -8.688 17.219 5.414 1 91.62 152 GLY B O 1
ATOM 7562 N N . VAL B 1 153 ? -9.305 15.555 6.836 1 93 153 VAL B N 1
ATOM 7563 C CA . VAL B 1 153 ? -9.281 14.594 5.734 1 93 153 VAL B CA 1
ATOM 7564 C C . VAL B 1 153 ? -10.711 14.266 5.305 1 93 153 VAL B C 1
ATOM 7566 O O . VAL B 1 153 ? -11.562 13.961 6.145 1 93 153 VAL B O 1
ATOM 7569 N N . TRP B 1 154 ? -10.953 14.367 4.039 1 93 154 TRP B N 1
ATOM 7570 C CA . TRP B 1 154 ? -12.234 14 3.457 1 93 154 TRP B CA 1
ATOM 7571 C C . TRP B 1 154 ? -12.086 12.812 2.51 1 93 154 TRP B C 1
ATOM 7573 O O . TRP B 1 154 ? -11.055 12.656 1.858 1 93 154 TRP B O 1
ATOM 7583 N N . TYR B 1 155 ? -13.133 12.016 2.467 1 95.5 155 TYR B N 1
ATOM 7584 C CA . TYR B 1 155 ? -13.133 10.867 1.564 1 95.5 155 TYR B CA 1
ATOM 7585 C C . TYR B 1 155 ? -14.344 10.906 0.641 1 95.5 155 TYR B C 1
ATOM 7587 O O . TYR B 1 155 ? -15.453 11.234 1.07 1 95.5 155 TYR B O 1
ATOM 7595 N N . ILE B 1 156 ? -14.086 10.641 -0.584 1 95.5 156 ILE B N 1
ATOM 7596 C CA . ILE B 1 156 ? -15.117 10.383 -1.582 1 95.5 156 ILE B CA 1
ATOM 7597 C C . ILE B 1 156 ? -15.141 8.898 -1.935 1 95.5 156 ILE B C 1
ATOM 7599 O O . ILE B 1 156 ? -14.117 8.336 -2.328 1 95.5 156 ILE B O 1
ATOM 7603 N N . GLY B 1 157 ? -16.25 8.312 -1.699 1 96.06 157 GLY B N 1
ATOM 7604 C CA . GLY B 1 157 ? -16.391 6.898 -2.025 1 96.06 157 GLY B CA 1
ATOM 7605 C C . GLY B 1 157 ? -17.266 6.648 -3.236 1 96.06 157 GLY B C 1
ATOM 7606 O O . GLY B 1 157 ? -18.391 7.16 -3.314 1 96.06 157 GLY B O 1
ATOM 7607 N N . LEU B 1 158 ? -16.766 5.934 -4.211 1 96.75 158 LEU B N 1
ATOM 7608 C CA . LEU B 1 158 ? -17.5 5.512 -5.391 1 96.75 158 LEU B CA 1
ATOM 7609 C C . LEU B 1 158 ? -17.781 4.012 -5.348 1 96.75 158 LEU B C 1
ATOM 7611 O O . LEU B 1 158 ? -16.859 3.207 -5.191 1 96.75 158 LEU B O 1
ATOM 7615 N N . PHE B 1 159 ? -19.016 3.682 -5.461 1 95.38 159 PHE B N 1
ATOM 7616 C CA . PHE B 1 159 ? -19.453 2.291 -5.34 1 95.38 159 PHE B CA 1
ATOM 7617 C C . PHE B 1 159 ? -20.25 1.866 -6.562 1 95.38 159 PHE B C 1
ATOM 7619 O O . PHE B 1 159 ? -21.062 2.641 -7.082 1 95.38 159 PHE B O 1
ATOM 7626 N N . ASN B 1 160 ? -19.969 0.67 -7.047 1 95.56 160 ASN B N 1
ATOM 7627 C CA . ASN B 1 160 ? -20.828 0.051 -8.055 1 95.56 160 ASN B CA 1
ATOM 7628 C C . ASN B 1 160 ? -21.734 -1.004 -7.438 1 95.56 160 ASN B C 1
ATOM 7630 O O . ASN B 1 160 ? -21.469 -2.203 -7.559 1 95.56 160 ASN B O 1
ATOM 7634 N N . GLY B 1 161 ? -22.734 -0.426 -6.82 1 91.69 161 GLY B N 1
ATOM 7635 C CA . GLY B 1 161 ? -23.656 -1.281 -6.086 1 91.69 161 GLY B CA 1
ATOM 7636 C C . GLY B 1 161 ? -23.375 -1.322 -4.598 1 91.69 161 GLY B C 1
ATOM 7637 O O . GLY B 1 161 ? -22.219 -1.289 -4.18 1 91.69 161 GLY B O 1
ATOM 7638 N N . ILE B 1 162 ? -24.422 -1.377 -3.801 1 90.62 162 ILE B N 1
ATOM 7639 C CA . ILE B 1 162 ? -24.266 -1.468 -2.352 1 90.62 162 ILE B CA 1
ATOM 7640 C C . ILE B 1 162 ? -25.156 -2.596 -1.813 1 90.62 162 ILE B C 1
ATOM 7642 O O . ILE B 1 162 ? -25.984 -3.146 -2.541 1 90.62 162 ILE B O 1
ATOM 7646 N N . GLY B 1 163 ? -24.906 -2.98 -0.604 1 89.62 163 GLY B N 1
ATOM 7647 C CA . GLY B 1 163 ? -25.641 -4.07 0.011 1 89.62 163 GLY B CA 1
ATOM 7648 C C . GLY B 1 163 ? -24.75 -5.18 0.535 1 89.62 163 GLY B C 1
ATOM 7649 O O . GLY B 1 163 ? -23.547 -5.184 0.281 1 89.62 163 GLY B O 1
ATOM 7650 N N . PRO B 1 164 ? -25.344 -6.105 1.153 1 90.56 164 PRO B N 1
ATOM 7651 C CA . PRO B 1 164 ? -24.547 -7.172 1.767 1 90.56 164 PRO B CA 1
ATOM 7652 C C . PRO B 1 164 ? -23.906 -8.094 0.736 1 90.56 164 PRO B C 1
ATOM 7654 O O . PRO B 1 164 ? -22.859 -8.703 1.012 1 90.56 164 PRO B O 1
ATOM 7657 N N . THR B 1 165 ? -24.406 -8.203 -0.454 1 91.5 165 THR B N 1
ATOM 7658 C CA . THR B 1 165 ? -23.891 -9.117 -1.47 1 91.5 165 THR B CA 1
ATOM 7659 C C . THR B 1 165 ? -22.641 -8.547 -2.129 1 91.5 165 THR B C 1
ATOM 7661 O O . THR B 1 165 ? -21.922 -9.258 -2.844 1 91.5 165 THR B O 1
ATOM 7664 N N . ARG B 1 166 ? -22.406 -7.301 -1.896 1 91.88 166 ARG B N 1
ATOM 7665 C CA . ARG B 1 166 ? -21.266 -6.656 -2.535 1 91.88 166 ARG B CA 1
ATOM 7666 C C . ARG B 1 166 ? -19.953 -7.309 -2.1 1 91.88 166 ARG B C 1
ATOM 7668 O O . ARG B 1 166 ? -19.062 -7.512 -2.918 1 91.88 166 ARG B O 1
ATOM 7675 N N . THR B 1 167 ? -19.875 -7.711 -0.836 1 94 167 THR B N 1
ATOM 7676 C CA . THR B 1 167 ? -18.625 -8.227 -0.282 1 94 167 THR B CA 1
ATOM 7677 C C . THR B 1 167 ? -18.594 -9.75 -0.375 1 94 167 THR B C 1
ATOM 7679 O O . THR B 1 167 ? -17.562 -10.367 -0.076 1 94 167 THR B O 1
ATOM 7682 N N . GLN B 1 168 ? -19.672 -10.367 -0.808 1 94.81 168 GLN B N 1
ATOM 7683 C CA . GLN B 1 168 ? -19.734 -11.812 -0.968 1 94.81 168 GLN B CA 1
ATOM 7684 C C . GLN B 1 168 ? -18.859 -12.273 -2.133 1 94.81 168 GLN B C 1
ATOM 7686 O O . GLN B 1 168 ? -18.922 -11.711 -3.227 1 94.81 168 GLN B O 1
ATOM 7691 N N . SER B 1 169 ? -18 -13.281 -1.837 1 93.75 169 SER B N 1
ATOM 7692 C CA . SER B 1 169 ? -17.219 -13.859 -2.924 1 93.75 169 SER B CA 1
ATOM 7693 C C . SER B 1 169 ? -18.109 -14.641 -3.885 1 93.75 169 SER B C 1
ATOM 7695 O O . SER B 1 169 ? -19.031 -15.336 -3.457 1 93.75 169 SER B O 1
ATOM 7697 N N . LYS B 1 170 ? -17.828 -14.445 -5.137 1 90.12 170 LYS B N 1
ATOM 7698 C CA . LYS B 1 170 ? -18.609 -15.102 -6.18 1 90.12 170 LYS B CA 1
ATOM 7699 C C . LYS B 1 170 ? -17.734 -16.031 -7.012 1 90.12 170 LYS B C 1
ATOM 7701 O O . LYS B 1 170 ? -16.531 -15.812 -7.152 1 90.12 170 LYS B O 1
ATOM 7706 N N . MET B 1 171 ? -18.328 -17.109 -7.457 1 88.5 171 MET B N 1
ATOM 7707 C CA . MET B 1 171 ? -17.594 -18.031 -8.305 1 88.5 171 MET B CA 1
ATOM 7708 C C . MET B 1 171 ? -17.312 -17.422 -9.672 1 88.5 171 MET B C 1
ATOM 7710 O O . MET B 1 171 ? -16.234 -17.625 -10.242 1 88.5 171 MET B O 1
ATOM 7714 N N . ILE B 1 172 ? -18.297 -16.594 -10.18 1 87.12 172 ILE B N 1
ATOM 7715 C CA . ILE B 1 172 ? -18.109 -15.82 -11.398 1 87.12 172 ILE B CA 1
ATOM 7716 C C . ILE B 1 172 ? -18.734 -14.438 -11.227 1 87.12 172 ILE B C 1
ATOM 7718 O O . ILE B 1 172 ? -19.75 -14.289 -10.531 1 87.12 172 ILE B O 1
ATOM 7722 N N . ILE B 1 173 ? -18.172 -13.414 -11.781 1 87.5 173 ILE B N 1
ATOM 7723 C CA . ILE B 1 173 ? -18.656 -12.047 -11.672 1 87.5 173 ILE B CA 1
ATOM 7724 C C . ILE B 1 173 ? -19.078 -11.531 -13.047 1 87.5 173 ILE B C 1
ATOM 7726 O O . ILE B 1 173 ? -18.266 -11.508 -13.977 1 87.5 173 ILE B O 1
ATOM 7730 N N . ARG B 1 174 ? -20.297 -11.234 -13.141 1 83.06 174 ARG B N 1
ATOM 7731 C CA . ARG B 1 174 ? -20.859 -10.625 -14.336 1 83.06 174 ARG B CA 1
ATOM 7732 C C . ARG B 1 174 ? -21.719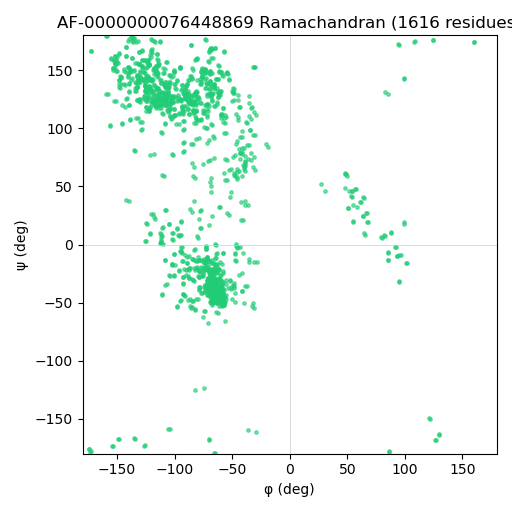 -9.414 -13.984 1 83.06 174 ARG B C 1
ATOM 7734 O O . ARG B 1 174 ? -22.359 -9.375 -12.93 1 83.06 174 ARG B O 1
ATOM 7741 N N . GLY B 1 175 ? -21.656 -8.312 -14.758 1 83.56 175 GLY B N 1
ATOM 7742 C CA . GLY B 1 175 ? -22.422 -7.109 -14.523 1 83.56 175 GLY B CA 1
ATOM 7743 C C . GLY B 1 175 ? -21.844 -5.883 -15.203 1 83.56 175 GLY B C 1
ATOM 7744 O O . GLY B 1 175 ? -20.766 -5.949 -15.789 1 83.56 175 GLY B O 1
ATOM 7745 N N . PRO B 1 176 ? -22.641 -4.805 -15.062 1 88.44 176 PRO B N 1
ATOM 7746 C CA . PRO B 1 176 ? -22.172 -3.57 -15.695 1 88.44 176 PRO B CA 1
ATOM 7747 C C . PRO B 1 176 ? -21.047 -2.902 -14.906 1 88.44 176 PRO B C 1
ATOM 7749 O O . PRO B 1 176 ? -21.031 -2.939 -13.68 1 88.44 176 PRO B O 1
ATOM 7752 N N . SER B 1 177 ? -20.188 -2.354 -15.695 1 94.19 177 SER B N 1
ATOM 7753 C CA . SER B 1 177 ? -19.109 -1.546 -15.141 1 94.19 177 SER B CA 1
ATOM 7754 C C . SER B 1 177 ? -19.234 -0.083 -15.547 1 94.19 177 SER B C 1
ATOM 7756 O O . SER B 1 177 ? -19.969 0.24 -16.484 1 94.19 177 SER B O 1
ATOM 7758 N N . PHE B 1 178 ? -18.75 0.854 -14.828 1 95.06 178 PHE B N 1
ATOM 7759 C CA . PHE B 1 178 ? -18.719 2.252 -15.242 1 95.06 178 PHE B CA 1
ATOM 7760 C C . PHE B 1 178 ? -17.344 2.867 -14.992 1 95.06 178 PHE B C 1
ATOM 7762 O O . PHE B 1 178 ? -16.547 2.312 -14.234 1 95.06 178 PHE B O 1
ATOM 7769 N N . SER B 1 179 ? -17.078 3.906 -15.742 1 96.5 179 SER B N 1
ATOM 7770 C CA . SER B 1 179 ? -15.805 4.613 -15.609 1 96.5 179 SER B CA 1
ATOM 7771 C C . SER B 1 179 ? -16.016 6.066 -15.195 1 96.5 179 SER B C 1
ATOM 7773 O O . SER B 1 179 ? -17.078 6.645 -15.469 1 96.5 179 SER B O 1
ATOM 7775 N N . PHE B 1 180 ? -15.07 6.629 -14.484 1 95.69 180 PHE B N 1
ATOM 7776 C CA . PHE B 1 180 ? -15.172 8.023 -14.078 1 95.69 180 PHE B CA 1
ATOM 7777 C C . PHE B 1 180 ? -13.82 8.719 -14.164 1 95.69 180 PHE B C 1
ATOM 7779 O O . PHE B 1 180 ? -12.781 8.062 -14.148 1 95.69 180 PHE B O 1
ATOM 7786 N N . ILE B 1 181 ? -13.852 10.039 -14.375 1 95.19 181 ILE B N 1
ATOM 7787 C CA . ILE B 1 181 ? -12.727 10.953 -14.281 1 95.19 181 ILE B CA 1
ATOM 7788 C C . ILE B 1 181 ? -13.016 12.031 -13.234 1 95.19 181 ILE B C 1
ATOM 7790 O O . ILE B 1 181 ? -14.141 12.539 -13.148 1 95.19 181 ILE B O 1
ATOM 7794 N N . ALA B 1 182 ? -12.031 12.312 -12.398 1 95.88 182 ALA B N 1
ATOM 7795 C CA . ALA B 1 182 ? -12.258 13.281 -11.328 1 95.88 182 ALA B CA 1
ATOM 7796 C C . ALA B 1 182 ? -11.203 14.383 -11.352 1 95.88 182 ALA B C 1
ATOM 7798 O O . ALA B 1 182 ? -10.031 14.125 -11.656 1 95.88 182 ALA B O 1
ATOM 7799 N N . ASN B 1 183 ? -11.609 15.594 -11.109 1 95.12 183 ASN B N 1
ATOM 7800 C CA . ASN B 1 183 ? -10.773 16.781 -10.914 1 95.12 183 ASN B CA 1
ATOM 7801 C C . ASN B 1 183 ? -11.047 17.438 -9.57 1 95.12 183 ASN B C 1
ATOM 7803 O O . ASN B 1 183 ? -12.164 17.906 -9.32 1 95.12 183 ASN B O 1
ATOM 7807 N N . ILE B 1 184 ? -10.07 17.438 -8.742 1 96.31 184 ILE B N 1
ATOM 7808 C CA . ILE B 1 184 ? -10.242 17.969 -7.395 1 96.31 184 ILE B CA 1
ATOM 7809 C C . ILE B 1 184 ? -9.18 19.031 -7.113 1 96.31 184 ILE B C 1
ATOM 7811 O O . ILE B 1 184 ? -7.988 18.797 -7.324 1 96.31 184 ILE B O 1
ATOM 7815 N N . SER B 1 185 ? -9.594 20.188 -6.652 1 94.56 185 SER B N 1
ATOM 7816 C CA . SER B 1 185 ? -8.664 21.266 -6.324 1 94.56 185 SER B CA 1
ATOM 7817 C C . SER B 1 185 ? -9.008 21.891 -4.973 1 94.56 185 SER B C 1
ATOM 7819 O O . SER B 1 185 ? -10.18 22.016 -4.617 1 94.56 185 SER B O 1
ATOM 7821 N N . VAL B 1 186 ? -8.031 22.188 -4.227 1 94.56 186 VAL B N 1
ATOM 7822 C CA . VAL B 1 186 ? -8.148 22.844 -2.938 1 94.56 186 VAL B CA 1
ATOM 7823 C C . VAL B 1 186 ? -7.523 24.234 -3.014 1 94.56 186 VAL B C 1
ATOM 7825 O O . VAL B 1 186 ? -6.391 24.391 -3.471 1 94.56 186 VAL B O 1
ATOM 7828 N N . GLU B 1 187 ? -8.258 25.234 -2.57 1 92.31 187 GLU B N 1
ATOM 7829 C CA . GLU B 1 187 ? -7.789 26.625 -2.602 1 92.31 187 GLU B CA 1
ATOM 7830 C C . GLU B 1 187 ? -7.684 27.203 -1.195 1 92.31 187 GLU B C 1
ATOM 7832 O O . GLU B 1 187 ? -8.328 26.703 -0.266 1 92.31 187 GLU B O 1
ATOM 7837 N N . ALA B 1 188 ? -6.793 28.156 -1.032 1 90.38 188 ALA B N 1
ATOM 7838 C CA . ALA B 1 188 ? -6.613 28.891 0.222 1 90.38 188 ALA B CA 1
ATOM 7839 C C . ALA B 1 188 ? -6.434 30.375 -0.031 1 90.38 188 ALA B C 1
ATOM 7841 O O . ALA B 1 188 ? -6.121 30.797 -1.15 1 90.38 188 ALA B O 1
ATOM 7842 N N . CYS B 1 189 ? -6.676 31.109 1.012 1 84.5 189 CYS B N 1
ATOM 7843 C CA . CYS B 1 189 ? -6.504 32.562 0.903 1 84.5 189 CYS B CA 1
ATOM 7844 C C . CYS B 1 189 ? -5.031 32.938 0.957 1 84.5 189 CYS B C 1
ATOM 7846 O O . CYS B 1 189 ? -4.258 32.344 1.701 1 84.5 189 CYS B O 1
ATOM 7848 N N . THR B 1 190 ? -4.598 33.875 0.174 1 76.69 190 THR B N 1
ATOM 7849 C CA . THR B 1 190 ? -3.209 34.312 0.14 1 76.69 190 THR B CA 1
ATOM 7850 C C . THR B 1 190 ? -2.797 34.906 1.486 1 76.69 190 THR B C 1
ATOM 7852 O O . THR B 1 190 ? -1.668 34.688 1.939 1 76.69 190 THR B O 1
ATOM 7855 N N . ASN B 1 191 ? -3.758 35.656 2.02 1 73.44 191 ASN B N 1
ATOM 7856 C CA . ASN B 1 191 ? -3.547 36.188 3.367 1 73.44 191 ASN B CA 1
ATOM 7857 C C . ASN B 1 191 ? -3.996 35.188 4.426 1 73.44 191 ASN B C 1
ATOM 7859 O O . ASN B 1 191 ? -5.16 34.781 4.453 1 73.44 191 ASN B O 1
ATOM 7863 N N . SER B 1 192 ? -3.086 34.844 5.301 1 74 192 SER B N 1
ATOM 7864 C CA . SER B 1 192 ? -3.352 33.812 6.281 1 74 192 SER B CA 1
ATOM 7865 C C . SER B 1 192 ? -4.438 34.219 7.266 1 74 192 SER B C 1
ATOM 7867 O O . SER B 1 192 ? -5.02 33.375 7.953 1 74 192 SER B O 1
ATOM 7869 N N . MET B 1 193 ? -4.75 35.5 7.344 1 78.19 193 MET B N 1
ATOM 7870 C CA . MET B 1 193 ? -5.746 35.969 8.305 1 78.19 193 MET B CA 1
ATOM 7871 C C . MET B 1 193 ? -7.125 36.031 7.652 1 78.19 193 MET B C 1
ATOM 7873 O O . MET B 1 193 ? -8.117 36.312 8.328 1 78.19 193 MET B O 1
ATOM 7877 N N . MET B 1 194 ? -7.117 35.812 6.418 1 82 194 MET B N 1
ATOM 7878 C CA . MET B 1 194 ? -8.391 35.906 5.719 1 82 194 MET B CA 1
ATOM 7879 C C . MET B 1 194 ? -9.016 34.531 5.535 1 82 194 MET B C 1
ATOM 7881 O O . MET B 1 194 ? -8.297 33.531 5.379 1 82 194 MET B O 1
ATOM 7885 N N . ARG B 1 195 ? -10.289 34.562 5.684 1 83.62 195 ARG B N 1
ATOM 7886 C CA . ARG B 1 195 ? -11.055 33.312 5.469 1 83.62 195 ARG B CA 1
ATOM 7887 C C . ARG B 1 195 ? -12.367 33.625 4.75 1 83.62 195 ARG B C 1
ATOM 7889 O O . ARG B 1 195 ? -12.656 34.781 4.434 1 83.62 195 ARG B O 1
ATOM 7896 N N . GLY B 1 196 ? -13.086 32.625 4.406 1 74.88 196 GLY B N 1
ATOM 7897 C CA . GLY B 1 196 ? -14.391 32.719 3.762 1 74.88 196 GLY B CA 1
ATOM 7898 C C . GLY B 1 196 ? -14.367 32.312 2.303 1 74.88 196 GLY B C 1
ATOM 7899 O O . GLY B 1 196 ? -13.305 32.031 1.745 1 74.88 196 GLY B O 1
ATOM 7900 N N . ASP B 1 197 ? -15.5 32.25 1.649 1 69.94 197 ASP B N 1
ATOM 7901 C CA . ASP B 1 197 ? -15.688 31.812 0.272 1 69.94 197 ASP B CA 1
ATOM 7902 C C . ASP B 1 197 ? -14.852 32.656 -0.693 1 69.94 197 ASP B C 1
ATOM 7904 O O . ASP B 1 197 ? -14.336 32.125 -1.688 1 69.94 197 ASP B O 1
ATOM 7908 N N . PHE B 1 198 ? -14.688 33.906 -0.336 1 76.88 198 PHE B N 1
ATOM 7909 C CA . PHE B 1 198 ? -13.961 34.812 -1.221 1 76.88 198 PHE B CA 1
ATOM 7910 C C . PHE B 1 198 ? -12.797 35.469 -0.49 1 76.88 198 PHE B C 1
ATOM 7912 O O . PHE B 1 198 ? -12.312 36.531 -0.9 1 76.88 198 PHE B O 1
ATOM 7919 N N . CYS B 1 199 ? -12.445 34.812 0.624 1 81.69 199 CYS B N 1
ATOM 7920 C CA . CYS B 1 199 ? -11.352 35.344 1.427 1 81.69 199 CYS B CA 1
ATOM 7921 C C . CYS B 1 199 ? -11.602 36.781 1.787 1 81.69 199 CYS B C 1
ATOM 7923 O O . CYS B 1 199 ? -10.719 37.625 1.619 1 81.69 199 CYS B O 1
ATOM 7925 N N . ASN B 1 200 ? -12.836 37.031 2.229 1 79.56 200 ASN B N 1
ATOM 7926 C CA . ASN B 1 200 ? -13.234 38.406 2.5 1 79.56 200 ASN B CA 1
ATOM 7927 C C . ASN B 1 200 ? -13.438 38.625 3.992 1 79.56 200 ASN B C 1
ATOM 7929 O O . ASN B 1 200 ? -13.812 39.75 4.402 1 79.56 200 ASN B O 1
ATOM 7933 N N . SER B 1 201 ? -13.234 37.656 4.773 1 83.06 201 SER B N 1
ATOM 7934 C CA . SER B 1 201 ? -13.391 37.781 6.219 1 83.06 201 SER B CA 1
ATOM 7935 C C . SER B 1 201 ? -12.055 37.688 6.938 1 83.06 201 SER B C 1
ATOM 7937 O O . SER B 1 201 ? -11.344 36.688 6.793 1 83.06 201 SER B O 1
ATOM 7939 N N . SER B 1 202 ? -11.781 38.75 7.66 1 81.06 202 SER B N 1
ATOM 7940 C CA . SER B 1 202 ? -10.539 38.719 8.43 1 81.06 202 SER B CA 1
ATOM 7941 C C . SER B 1 202 ? -10.727 37.969 9.742 1 81.06 202 SER B C 1
ATOM 7943 O O . SER B 1 202 ? -11.68 38.188 10.477 1 81.06 202 SER B O 1
ATOM 7945 N N . VAL B 1 203 ? -9.891 37.031 9.977 1 87.31 203 VAL B N 1
ATOM 7946 C CA . VAL B 1 203 ? -9.914 36.281 11.219 1 87.31 203 VAL B CA 1
ATOM 7947 C C . VAL B 1 203 ? -8.656 36.562 12.031 1 87.31 203 VAL B C 1
ATOM 7949 O O . VAL B 1 203 ? -7.535 36.344 11.562 1 87.31 203 VAL B O 1
ATOM 7952 N N . TYR B 1 204 ? -8.844 37.094 13.234 1 82.06 204 TYR B N 1
ATOM 7953 C CA . TYR B 1 204 ? -7.711 37.438 14.086 1 82.06 204 TYR B CA 1
ATOM 7954 C C . TYR B 1 204 ? -7.371 36.312 15.039 1 82.06 204 TYR B C 1
ATOM 7956 O O . TYR B 1 204 ? -8.203 35.875 15.844 1 82.06 204 TYR B O 1
ATOM 7964 N N . PRO B 1 205 ? -6.129 35.812 14.906 1 83 205 PRO B N 1
ATOM 7965 C CA . PRO B 1 205 ? -5.75 34.75 15.859 1 83 205 PRO B CA 1
ATOM 7966 C C . PRO B 1 205 ? -5.504 35.312 17.266 1 83 205 PRO B C 1
ATOM 7968 O O . PRO B 1 205 ? -4.969 36.406 17.422 1 83 205 PRO B O 1
ATOM 7971 N N . LEU B 1 206 ? -5.973 34.594 18.266 1 83.25 206 LEU B N 1
ATOM 7972 C CA . LEU B 1 206 ? -5.711 34.969 19.656 1 83.25 206 LEU B CA 1
ATOM 7973 C C . LEU B 1 206 ? -4.32 34.5 20.094 1 83.25 206 LEU B C 1
ATOM 7975 O O . LEU B 1 206 ? -3.883 33.406 19.734 1 83.25 206 LEU B O 1
ATOM 7979 N N . SER B 1 207 ? -3.553 35.344 20.656 1 76.5 207 SER B N 1
ATOM 7980 C CA . SER B 1 207 ? -2.213 35.031 21.141 1 76.5 207 SER B CA 1
ATOM 7981 C C . SER B 1 207 ? -2.248 34.562 22.594 1 76.5 207 SER B C 1
ATOM 7983 O O . SER B 1 207 ? -2.812 35.25 23.453 1 76.5 207 SER B O 1
ATOM 7985 N N . CYS B 1 208 ? -1.62 33.406 22.812 1 75.06 208 CYS B N 1
ATOM 7986 C CA . CYS B 1 208 ? -1.703 32.781 24.125 1 75.06 208 CYS B CA 1
ATOM 7987 C C . CYS B 1 208 ? -0.427 33.031 24.922 1 75.06 208 CYS B C 1
ATOM 7989 O O . CYS B 1 208 ? 0.67 33.031 24.359 1 75.06 208 CYS B O 1
ATOM 7991 N N . ALA B 1 209 ? -0.523 33.562 26.141 1 67.88 209 ALA B N 1
ATOM 7992 C CA . ALA B 1 209 ? 0.592 33.75 27.062 1 67.88 209 ALA B CA 1
ATOM 7993 C C . ALA B 1 209 ? 0.298 33.062 28.406 1 67.88 209 ALA B C 1
ATOM 7995 O O . ALA B 1 209 ? -0.865 32.875 28.766 1 67.88 209 ALA B O 1
ATOM 7996 N N . GLU B 1 210 ? 1.373 32.469 29.016 1 63.44 210 GLU B N 1
ATOM 7997 C CA . GLU B 1 210 ? 1.192 31.922 30.359 1 63.44 210 GLU B CA 1
ATOM 7998 C C . GLU B 1 210 ? 0.701 33 31.328 1 63.44 210 GLU B C 1
ATOM 8000 O O . GLU B 1 210 ? 1.163 34.156 31.281 1 63.44 210 GLU B O 1
ATOM 8005 N N . SER B 1 211 ? -0.601 32.906 31.75 1 58.91 211 SER B N 1
ATOM 8006 C CA . SER B 1 211 ? -1.275 33.906 32.562 1 58.91 211 SER B CA 1
ATOM 8007 C C . SER B 1 211 ? -0.552 34.094 33.906 1 58.91 211 SER B C 1
ATOM 8009 O O . SER B 1 211 ? -0.113 33.156 34.531 1 58.91 211 SER B O 1
ATOM 8011 N N . ASP B 1 212 ? 0.032 35.312 34.031 1 53.56 212 ASP B N 1
ATOM 8012 C CA . ASP B 1 212 ? 0.263 35.656 35.438 1 53.56 212 ASP B CA 1
ATOM 8013 C C . ASP B 1 212 ? -1.033 35.625 36.25 1 53.56 212 ASP B C 1
ATOM 8015 O O . ASP B 1 212 ? -2.053 36.156 35.812 1 53.56 212 ASP B O 1
ATOM 8019 N N . VAL B 1 213 ? -1.303 34.531 36.906 1 49.28 213 VAL B N 1
ATOM 8020 C CA . VAL B 1 213 ? -2.498 34.281 37.688 1 49.28 213 VAL B CA 1
ATOM 8021 C C . VAL B 1 213 ? -2.955 35.562 38.375 1 49.28 213 VAL B C 1
ATOM 8023 O O . VAL B 1 213 ? -2.229 36.156 39.188 1 49.28 213 VAL B O 1
ATOM 8026 N N . SER B 1 214 ? -3.68 36.375 37.781 1 47.22 214 SER B N 1
ATOM 8027 C CA . SER B 1 214 ? -4.289 37.438 38.562 1 47.22 214 SER B CA 1
ATOM 8028 C C . SER B 1 214 ? -5.051 36.875 39.75 1 47.22 214 SER B C 1
ATOM 8030 O O . SER B 1 214 ? -5.488 35.719 39.75 1 47.22 214 SER B O 1
ATOM 8032 N N . ASN B 1 215 ? -5.078 37.594 40.875 1 45.53 215 ASN B N 1
ATOM 8033 C CA . ASN B 1 215 ? -5.637 37.312 42.188 1 45.53 215 ASN B CA 1
ATOM 8034 C C . ASN B 1 215 ? -7.07 36.781 42.062 1 45.53 215 ASN B C 1
ATOM 8036 O O . ASN B 1 215 ? -7.512 35.969 42.906 1 45.53 215 ASN B O 1
ATOM 8040 N N . ALA B 1 216 ? -7.934 37.281 41.219 1 47 216 ALA B N 1
ATOM 8041 C CA . ALA B 1 216 ? -9.359 36.969 41.25 1 47 216 ALA B CA 1
ATOM 8042 C C . ALA B 1 216 ? -9.625 35.531 40.781 1 47 216 ALA B C 1
ATOM 8044 O O . ALA B 1 216 ? -10.578 34.906 41.219 1 47 216 ALA B O 1
ATOM 8045 N N . LEU B 1 217 ? -8.984 35 39.812 1 50.91 217 LEU B N 1
ATOM 8046 C CA . LEU B 1 217 ? -9.18 33.625 39.312 1 50.91 217 LEU B CA 1
ATOM 8047 C C . LEU B 1 217 ? -8.586 32.625 40.312 1 50.91 217 LEU B C 1
ATOM 8049 O O . LEU B 1 217 ? -8.93 31.438 40.25 1 50.91 217 LEU B O 1
ATOM 8053 N N . GLU B 1 218 ? -7.688 33.031 41.156 1 51.47 218 GLU B N 1
ATOM 8054 C CA . GLU B 1 218 ? -7.094 32.188 42.188 1 51.47 218 GLU B CA 1
ATOM 8055 C C . GLU B 1 218 ? -8.156 31.641 43.125 1 51.47 218 GLU B C 1
ATOM 8057 O O . GLU B 1 218 ? -8.023 30.547 43.656 1 51.47 218 GLU B O 1
ATOM 8062 N N . ALA B 1 219 ? -9.148 32.469 43.344 1 48.5 219 ALA B N 1
ATOM 8063 C CA . ALA B 1 219 ? -10.125 32.094 44.375 1 48.5 219 ALA B CA 1
ATOM 8064 C C . ALA B 1 219 ? -10.984 30.922 43.875 1 48.5 219 ALA B C 1
ATOM 8066 O O . ALA B 1 219 ? -11.539 30.172 44.688 1 48.5 219 ALA B O 1
ATOM 8067 N N . LYS B 1 220 ? -11.297 30.75 42.656 1 52.53 220 LYS B N 1
ATOM 8068 C CA . LYS B 1 220 ? -12.305 29.781 42.219 1 52.53 220 LYS B CA 1
ATOM 8069 C C . LYS B 1 220 ? -11.656 28.516 41.656 1 52.53 220 LYS B C 1
ATOM 8071 O O . LYS B 1 220 ? -12.336 27.5 41.469 1 52.53 220 LYS B O 1
ATOM 8076 N N . MET B 1 221 ? -10.422 28.516 41.312 1 57.53 221 MET B N 1
ATOM 8077 C CA . MET B 1 221 ? -9.883 27.344 40.625 1 57.53 221 MET B CA 1
ATOM 8078 C C . MET B 1 221 ? -8.812 26.672 41.5 1 57.53 221 MET B C 1
ATOM 8080 O O . MET B 1 221 ? -8.164 27.328 42.312 1 57.53 221 MET B O 1
ATOM 8084 N N . ASN B 1 222 ? -8.906 25.312 41.594 1 59.06 222 ASN B N 1
ATOM 8085 C CA . ASN B 1 222 ? -7.871 24.547 42.25 1 59.06 222 ASN B CA 1
ATOM 8086 C C . ASN B 1 222 ? -6.477 24.922 41.781 1 59.06 222 ASN B C 1
ATOM 8088 O O . ASN B 1 222 ? -6.309 25.297 40.625 1 59.06 222 ASN B O 1
ATOM 8092 N N . LYS B 1 223 ? -5.547 25.109 42.688 1 56.75 223 LYS B N 1
ATOM 8093 C CA . LYS B 1 223 ? -4.172 25.562 42.5 1 56.75 223 LYS B CA 1
ATOM 8094 C C . LYS B 1 223 ? -3.535 24.906 41.281 1 56.75 223 LYS B C 1
ATOM 8096 O O . LYS B 1 223 ? -2.797 25.547 40.531 1 56.75 223 LYS B O 1
ATOM 8101 N N . SER B 1 224 ? -3.818 23.625 41.094 1 59.72 224 SER B N 1
ATOM 8102 C CA . SER B 1 224 ? -3.158 22.891 40.031 1 59.72 224 SER B CA 1
ATOM 8103 C C . SER B 1 224 ? -3.615 23.375 38.656 1 59.72 224 SER B C 1
ATOM 8105 O O . SER B 1 224 ? -2.818 23.453 37.719 1 59.72 224 SER B O 1
ATOM 8107 N N . MET B 1 225 ? -4.816 23.734 38.594 1 62.91 225 MET B N 1
ATOM 8108 C CA . MET B 1 225 ? -5.363 24.219 37.344 1 62.91 225 MET B CA 1
ATOM 8109 C C . MET B 1 225 ? -4.793 25.594 37 1 62.91 225 MET B C 1
ATOM 8111 O O . MET B 1 225 ? -4.664 25.938 35.844 1 62.91 225 MET B O 1
ATOM 8115 N N . LEU B 1 226 ? -4.48 26.266 38.062 1 61.22 226 LEU B N 1
ATOM 8116 C CA . LEU B 1 226 ? -3.973 27.609 37.875 1 61.22 226 LEU B CA 1
ATOM 8117 C C . LEU B 1 226 ? -2.602 27.594 37.188 1 61.22 226 LEU B C 1
ATOM 8119 O O . LEU B 1 226 ? -2.287 28.469 36.375 1 61.22 226 LEU B O 1
ATOM 8123 N N . GLU B 1 227 ? -1.852 26.562 37.531 1 63.53 227 GLU B N 1
ATOM 8124 C CA . GLU B 1 227 ? -0.501 26.5 36.969 1 63.53 227 GLU B CA 1
ATOM 8125 C C . GLU B 1 227 ? -0.526 26.156 35.469 1 63.53 227 GLU B C 1
ATOM 8127 O O . GLU B 1 227 ? 0.396 26.5 34.75 1 63.53 227 GLU B O 1
ATOM 8132 N N . SER B 1 228 ? -1.63 25.594 35.062 1 68.19 228 SER B N 1
ATOM 8133 C CA . SER B 1 228 ? -1.679 25.172 33.656 1 68.19 228 SER B CA 1
ATOM 8134 C C . SER B 1 228 ? -2.641 26.031 32.844 1 68.19 228 SER B C 1
ATOM 8136 O O . SER B 1 228 ? -3.031 25.656 31.734 1 68.19 228 SER B O 1
ATOM 8138 N N . LEU B 1 229 ? -2.961 27.125 33.5 1 76.06 229 LEU B N 1
ATOM 8139 C CA . LEU B 1 229 ? -3.891 28.031 32.812 1 76.06 229 LEU B CA 1
ATOM 8140 C C . LEU B 1 229 ? -3.176 28.875 31.766 1 76.06 229 LEU B C 1
ATOM 8142 O O . LEU B 1 229 ? -2.111 29.438 32.031 1 76.06 229 LEU B O 1
ATOM 8146 N N . VAL B 1 230 ? -3.715 28.828 30.516 1 78.56 230 VAL B N 1
ATOM 8147 C CA . VAL B 1 230 ? -3.191 29.641 29.438 1 78.56 230 VAL B CA 1
ATOM 8148 C C . VAL B 1 230 ? -4.211 30.719 29.062 1 78.56 230 VAL B C 1
ATOM 8150 O O . VAL B 1 230 ? -5.391 30.422 28.859 1 78.56 230 VAL B O 1
ATOM 8153 N N . THR B 1 231 ? -3.795 31.891 29.094 1 82.56 231 THR B N 1
ATOM 8154 C CA . THR B 1 231 ? -4.664 33 28.688 1 82.56 231 THR B CA 1
ATOM 8155 C C . THR B 1 231 ? -4.305 33.469 27.281 1 82.56 231 THR B C 1
ATOM 8157 O O . THR B 1 231 ? -3.135 33.75 27 1 82.56 231 THR B O 1
ATOM 8160 N N . CYS B 1 232 ? -5.32 33.469 26.469 1 82.69 232 CYS B N 1
ATOM 8161 C CA . CYS B 1 232 ? -5.168 33.938 25.094 1 82.69 232 CYS B CA 1
ATOM 8162 C C . CYS B 1 232 ? -5.918 35.25 24.875 1 82.69 232 CYS B C 1
ATOM 8164 O O . CYS B 1 232 ? -7.074 35.375 25.281 1 82.69 232 CYS B O 1
ATOM 8166 N N . LYS B 1 233 ? -5.203 36.219 24.406 1 78.81 233 LYS B N 1
ATOM 8167 C CA . LYS B 1 233 ? -5.816 37.531 24.234 1 78.81 233 LYS B CA 1
ATOM 8168 C C . LYS B 1 233 ? -5.676 38.031 22.797 1 78.81 233 LYS B C 1
ATOM 8170 O O . LYS B 1 233 ? -4.812 37.562 22.047 1 78.81 233 LYS B O 1
ATOM 8175 N N . SER B 1 234 ? -6.68 38.875 22.484 1 74.5 234 SER B N 1
ATOM 8176 C CA . SER B 1 234 ? -6.574 39.531 21.188 1 74.5 234 SER B CA 1
ATOM 8177 C C . SER B 1 234 ? -5.461 40.594 21.188 1 74.5 234 SER B C 1
ATOM 8179 O O . SER B 1 234 ? -5.176 41.188 22.219 1 74.5 234 SER B O 1
ATOM 8181 N N . ASN B 1 235 ? -4.719 40.656 20.125 1 62.53 235 ASN B N 1
ATOM 8182 C CA . ASN B 1 235 ? -3.543 41.531 20.016 1 62.53 235 ASN B CA 1
ATOM 8183 C C . ASN B 1 235 ? -3.928 43 20.016 1 62.53 235 ASN B C 1
ATOM 8185 O O . ASN B 1 235 ? -3.113 43.844 20.359 1 62.53 235 ASN B O 1
ATOM 8189 N N . PHE B 1 236 ? -5.234 43.312 19.609 1 62.34 236 PHE B N 1
ATOM 8190 C CA . PHE B 1 236 ? -5.602 44.719 19.562 1 62.34 236 PHE B CA 1
ATOM 8191 C C . PHE B 1 236 ? -6.234 45.188 20.859 1 62.34 236 PHE B C 1
ATOM 8193 O O . PHE B 1 236 ? -6.902 44.375 21.547 1 62.34 236 PHE B O 1
ATOM 8200 N N . GLU B 1 237 ? -5.785 46.25 21.391 1 61.31 237 GLU B N 1
ATOM 8201 C CA . GLU B 1 237 ? -6.328 46.781 22.641 1 61.31 237 GLU B CA 1
ATOM 8202 C C . GLU B 1 237 ? -7.855 46.812 22.609 1 61.31 237 GLU B C 1
ATOM 8204 O O . GLU B 1 237 ? -8.516 46.469 23.594 1 61.31 237 GLU B O 1
ATOM 8209 N N . ALA B 1 238 ? -8.484 47.344 21.594 1 65.94 238 ALA B N 1
ATOM 8210 C CA . ALA B 1 238 ? -9.945 47.344 21.5 1 65.94 238 ALA B CA 1
ATOM 8211 C C . ALA B 1 238 ? -10.406 47.344 20.062 1 65.94 238 ALA B C 1
ATOM 8213 O O . ALA B 1 238 ? -9.859 48.094 19.234 1 65.94 238 ALA B O 1
ATOM 8214 N N . PHE B 1 239 ? -11.219 46.344 19.719 1 75.06 239 PHE B N 1
ATOM 8215 C CA . PHE B 1 239 ? -11.906 46.344 18.422 1 75.06 239 PHE B CA 1
ATOM 8216 C C . PHE B 1 239 ? -13.164 47.219 18.484 1 75.06 239 PHE B C 1
ATOM 8218 O O . PHE B 1 239 ? -14.031 46.969 19.328 1 75.06 239 PHE B O 1
ATOM 8225 N N . CYS B 1 240 ? -13.195 48.312 17.734 1 78.94 240 CYS B N 1
ATOM 8226 C CA . CYS B 1 240 ? -14.391 49.156 17.703 1 78.94 240 CYS B CA 1
ATOM 8227 C C . CYS B 1 240 ? -15.188 48.938 16.422 1 78.94 240 CYS B C 1
ATOM 8229 O O . CYS B 1 240 ? -14.688 49.188 15.328 1 78.94 240 CYS B O 1
ATOM 8231 N N . VAL B 1 241 ? -16.281 48.312 16.547 1 80.56 241 VAL B N 1
ATOM 8232 C CA . VAL B 1 241 ? -17.016 47.938 15.359 1 80.56 241 VAL B CA 1
ATOM 8233 C C . VAL B 1 241 ? -18.422 48.531 15.398 1 80.56 241 VAL B C 1
ATOM 8235 O O . VAL B 1 241 ? -18.891 48.969 16.469 1 80.56 241 VAL B O 1
ATOM 8238 N N . HIS B 1 242 ? -18.984 48.594 14.156 1 77.31 242 HIS B N 1
ATOM 8239 C CA . HIS B 1 242 ? -20.359 49.094 14 1 77.31 242 HIS B CA 1
ATOM 8240 C C . HIS B 1 242 ? -21.359 47.969 14.203 1 77.31 242 HIS B C 1
ATOM 8242 O O . HIS B 1 242 ? -20.984 46.781 14.281 1 77.31 242 HIS B O 1
ATOM 8248 N N . GLU B 1 243 ? -22.578 48.312 14.25 1 77.75 243 GLU B N 1
ATOM 8249 C CA . GLU B 1 243 ? -23.641 47.344 14.469 1 77.75 243 GLU B CA 1
ATOM 8250 C C . GLU B 1 243 ? -23.75 46.375 13.289 1 77.75 243 GLU B C 1
ATOM 8252 O O . GLU B 1 243 ? -23.688 46.812 12.133 1 77.75 243 GLU B O 1
ATOM 8257 N N . GLY B 1 244 ? -23.875 45.156 13.539 1 76.31 244 GLY B N 1
ATOM 8258 C CA . GLY B 1 244 ? -24.156 44.125 12.562 1 76.31 244 GLY B CA 1
ATOM 8259 C C . GLY B 1 244 ? -22.922 43.594 11.867 1 76.31 244 GLY B C 1
ATOM 8260 O O . GLY B 1 244 ? -23 42.625 11.086 1 76.31 244 GLY B O 1
ATOM 8261 N N . MET B 1 245 ? -21.828 44.188 12.117 1 80.81 245 MET B N 1
ATOM 8262 C CA . MET B 1 245 ? -20.609 43.719 11.469 1 80.81 245 MET B CA 1
ATOM 8263 C C . MET B 1 245 ? -19.859 42.719 12.359 1 80.81 245 MET B C 1
ATOM 8265 O O . MET B 1 245 ? -19.422 43.062 13.453 1 80.81 245 MET B O 1
ATOM 8269 N N . PRO B 1 246 ? -19.781 41.562 11.891 1 87.75 246 PRO B N 1
ATOM 8270 C CA . PRO B 1 246 ? -19.109 40.562 12.734 1 87.75 246 PRO B CA 1
ATOM 8271 C C . PRO B 1 246 ? -17.594 40.688 12.688 1 87.75 246 PRO B C 1
ATOM 8273 O O . PRO B 1 246 ? -17.031 41.031 11.656 1 87.75 246 PRO B O 1
ATOM 8276 N N . ASN B 1 247 ? -16.938 40.469 13.836 1 88.56 247 ASN B N 1
ATOM 8277 C CA . ASN B 1 247 ? -15.508 40.188 13.922 1 88.56 247 ASN B CA 1
ATOM 8278 C C . ASN B 1 247 ? -15.227 38.719 14.203 1 88.56 247 ASN B C 1
ATOM 8280 O O . ASN B 1 247 ? -15.93 38.094 14.992 1 88.56 247 ASN B O 1
ATOM 8284 N N . PHE B 1 248 ? -14.242 38.281 13.484 1 90.44 248 PHE B N 1
ATOM 8285 C CA . PHE B 1 248 ? -13.93 36.875 13.648 1 90.44 248 PHE B CA 1
ATOM 8286 C C . PHE B 1 248 ? -12.578 36.688 14.336 1 90.44 248 PHE B C 1
ATOM 8288 O O . PHE B 1 248 ? -11.633 37.438 14.062 1 90.44 248 PHE B O 1
ATOM 8295 N N . PHE B 1 249 ? -12.539 35.75 15.227 1 90.38 249 PHE B N 1
ATOM 8296 C CA . PHE B 1 249 ? -11.32 35.344 15.922 1 90.38 249 PHE B CA 1
ATOM 8297 C C . PHE B 1 249 ? -11.102 33.844 15.812 1 90.38 249 PHE B C 1
ATOM 8299 O O . PHE B 1 249 ? -12.047 33.094 15.562 1 90.38 249 PHE B O 1
ATOM 8306 N N . SER B 1 250 ? -9.836 33.469 15.875 1 90.56 250 SER B N 1
ATOM 8307 C CA . SER B 1 250 ? -9.539 32.062 15.875 1 90.56 250 SER B CA 1
ATOM 8308 C C . SER B 1 250 ? -8.703 31.656 17.094 1 90.56 250 SER B C 1
ATOM 8310 O O . SER B 1 250 ? -7.879 32.438 17.562 1 90.56 250 SER B O 1
ATOM 8312 N N . LEU B 1 251 ? -9.008 30.516 17.641 1 90.81 251 LEU B N 1
ATOM 8313 C CA . LEU B 1 251 ? -8.312 29.922 18.781 1 90.81 251 LEU B CA 1
ATOM 8314 C C . LEU B 1 251 ? -7.938 28.469 18.484 1 90.81 251 LEU B C 1
ATOM 8316 O O . LEU B 1 251 ? -8.797 27.656 18.141 1 90.81 251 LEU B O 1
ATOM 8320 N N . ASP B 1 252 ? -6.66 28.156 18.625 1 87.75 252 ASP B N 1
ATOM 8321 C CA . ASP B 1 252 ? -6.211 26.797 18.391 1 87.75 252 ASP B CA 1
ATOM 8322 C C . ASP B 1 252 ? -6 26.047 19.703 1 87.75 252 ASP B C 1
ATOM 8324 O O . ASP B 1 252 ? -5.242 26.484 20.562 1 87.75 252 ASP B O 1
ATOM 8328 N N . ILE B 1 253 ? -6.711 24.938 19.812 1 89.62 253 ILE B N 1
ATOM 8329 C CA . ILE B 1 253 ? -6.512 24.031 20.953 1 89.62 253 ILE B CA 1
ATOM 8330 C C . ILE B 1 253 ? -5.641 22.859 20.516 1 89.62 253 ILE B C 1
ATOM 8332 O O . ILE B 1 253 ? -6.062 22.031 19.688 1 89.62 253 ILE B O 1
ATOM 8336 N N . MET B 1 254 ? -4.512 22.719 21.062 1 84.06 254 MET B N 1
ATOM 8337 C CA . MET B 1 254 ? -3.535 21.75 20.578 1 84.06 254 MET B CA 1
ATOM 8338 C C . MET B 1 254 ? -3.672 20.422 21.328 1 84.06 254 MET B C 1
ATOM 8340 O O . MET B 1 254 ? -3.275 19.375 20.812 1 84.06 254 MET B O 1
ATOM 8344 N N . ASN B 1 255 ? -4.133 20.469 22.547 1 87.12 255 ASN B N 1
ATOM 8345 C CA . ASN B 1 255 ? -4.277 19.281 23.359 1 87.12 255 ASN B CA 1
ATOM 8346 C C . ASN B 1 255 ? -5.605 19.266 24.109 1 87.12 255 ASN B C 1
ATOM 8348 O O . ASN B 1 255 ? -6.352 20.25 24.078 1 87.12 255 ASN B O 1
ATOM 8352 N N . VAL B 1 256 ? -5.801 18.156 24.75 1 89.62 256 VAL B N 1
ATOM 8353 C CA . VAL B 1 256 ? -7.059 18.016 25.484 1 89.62 256 VAL B CA 1
ATOM 8354 C C . VAL B 1 256 ? -7.141 19.078 26.578 1 89.62 256 VAL B C 1
ATOM 8356 O O . VAL B 1 256 ? -6.18 19.297 27.328 1 89.62 256 VAL B O 1
ATOM 8359 N N . ALA B 1 257 ? -8.242 19.828 26.578 1 89.06 257 ALA B N 1
ATOM 8360 C CA . ALA B 1 257 ? -8.492 20.859 27.578 1 89.06 257 ALA B CA 1
ATOM 8361 C C . ALA B 1 257 ? -9.805 20.594 28.312 1 89.06 257 ALA B C 1
ATOM 8363 O O . ALA B 1 257 ? -10.664 19.875 27.828 1 89.06 257 ALA B O 1
ATOM 8364 N N . GLU B 1 258 ? -9.875 21.094 29.469 1 89.25 258 GLU B N 1
ATOM 8365 C CA . GLU B 1 258 ? -11.078 20.891 30.281 1 89.25 258 GLU B CA 1
ATOM 8366 C C . GLU B 1 258 ? -12.141 21.922 29.938 1 89.25 258 GLU B C 1
ATOM 8368 O O . GLU B 1 258 ? -13.336 21.609 29.875 1 89.25 258 GLU B O 1
ATOM 8373 N N . GLU B 1 259 ? -11.641 23.156 29.922 1 90.38 259 GLU B N 1
ATOM 8374 C CA . GLU B 1 259 ? -12.602 24.234 29.672 1 90.38 259 GLU B CA 1
ATOM 8375 C C . GLU B 1 259 ? -11.953 25.375 28.891 1 90.38 259 GLU B C 1
ATOM 8377 O O . GLU B 1 259 ? -10.75 25.625 29.031 1 90.38 259 GLU B O 1
ATOM 8382 N N . ILE B 1 260 ? -12.773 25.938 28.047 1 92.19 260 ILE B N 1
ATOM 8383 C CA . ILE B 1 260 ? -12.414 27.219 27.422 1 92.19 260 ILE B CA 1
ATOM 8384 C C . ILE B 1 260 ? -13.398 28.297 27.859 1 92.19 260 ILE B C 1
ATOM 8386 O O . ILE B 1 260 ? -14.609 28.078 27.859 1 92.19 260 ILE B O 1
ATOM 8390 N N . ILE B 1 261 ? -12.875 29.359 28.312 1 92 261 ILE B N 1
ATOM 8391 C CA . ILE B 1 261 ? -13.703 30.484 28.734 1 92 261 ILE B CA 1
ATOM 8392 C C . ILE B 1 261 ? -13.422 31.688 27.844 1 92 261 ILE B C 1
ATOM 8394 O O . ILE B 1 261 ? -12.281 32.156 27.781 1 92 261 ILE B O 1
ATOM 8398 N N . ILE B 1 262 ? -14.383 32.156 27.172 1 94.19 262 ILE B N 1
ATOM 8399 C CA . ILE B 1 262 ? -14.25 33.312 26.328 1 94.19 262 ILE B CA 1
ATOM 8400 C C . ILE B 1 262 ? -14.969 34.5 26.969 1 94.19 262 ILE B C 1
ATOM 8402 O O . ILE B 1 262 ? -16.141 34.406 27.328 1 94.19 262 ILE B O 1
ATOM 8406 N N . THR B 1 263 ? -14.281 35.562 27.141 1 91.88 263 THR B N 1
ATOM 8407 C CA . THR B 1 263 ? -14.828 36.75 27.781 1 91.88 263 THR B CA 1
ATOM 8408 C C . THR B 1 263 ? -14.547 38 26.938 1 91.88 263 THR B C 1
ATOM 8410 O O . THR B 1 263 ? -13.523 38.062 26.25 1 91.88 263 THR B O 1
ATOM 8413 N N . ALA B 1 264 ? -15.516 38.812 26.906 1 89.25 264 ALA B N 1
ATOM 8414 C CA . ALA B 1 264 ? -15.289 40.156 26.328 1 89.25 264 ALA B CA 1
ATOM 8415 C C . ALA B 1 264 ? -14.867 41.156 27.406 1 89.25 264 ALA B C 1
ATOM 8417 O O . ALA B 1 264 ? -15.469 41.219 28.469 1 89.25 264 ALA B O 1
ATOM 8418 N N . ALA B 1 265 ? -13.75 41.781 27.141 1 83.19 265 ALA B N 1
ATOM 8419 C CA . ALA B 1 265 ? -13.25 42.75 28.094 1 83.19 265 ALA B CA 1
ATOM 8420 C C . ALA B 1 265 ? -13.258 44.156 27.5 1 83.19 265 ALA B C 1
ATOM 8422 O O . ALA B 1 265 ? -13.359 44.312 26.281 1 83.19 265 ALA B O 1
ATOM 8423 N N . ASN B 1 266 ? -13.242 45.188 28.375 1 81.56 266 ASN B N 1
ATOM 8424 C CA . ASN B 1 266 ? -13.125 46.594 28.016 1 81.56 266 ASN B CA 1
ATOM 8425 C C . ASN B 1 266 ? -14.227 47.031 27.062 1 81.56 266 ASN B C 1
ATOM 8427 O O . ASN B 1 266 ? -13.945 47.625 26.016 1 81.56 266 ASN B O 1
ATOM 8431 N N . ILE B 1 267 ? -15.422 46.656 27.438 1 84.38 267 ILE B N 1
ATOM 8432 C CA . ILE B 1 267 ? -16.547 47.031 26.594 1 84.38 267 ILE B CA 1
ATOM 8433 C C . ILE B 1 267 ? -16.859 48.531 26.781 1 84.38 267 ILE B C 1
ATOM 8435 O O . ILE B 1 267 ? -17.141 48.969 27.906 1 84.38 267 ILE B O 1
ATOM 8439 N N . ARG B 1 268 ? -16.688 49.281 25.719 1 83.19 268 ARG B N 1
ATOM 8440 C CA . ARG B 1 268 ? -16.938 50.719 25.75 1 83.19 268 ARG B CA 1
ATOM 8441 C C . ARG B 1 268 ? -17.875 51.125 24.609 1 83.19 268 ARG B C 1
ATOM 8443 O O . ARG B 1 268 ? -17.812 50.562 23.516 1 83.19 268 ARG B O 1
ATOM 8450 N N . PHE B 1 269 ? -18.672 52.031 25 1 75.69 269 PHE B N 1
ATOM 8451 C CA . PHE B 1 269 ? -19.578 52.594 23.984 1 75.69 269 PHE B CA 1
ATOM 8452 C C . PHE B 1 269 ? -19.266 54.062 23.719 1 75.69 269 PHE B C 1
ATOM 8454 O O . PHE B 1 269 ? -18.859 54.781 24.625 1 75.69 269 PHE B O 1
ATOM 8461 N N . ASN B 1 270 ? -19.219 54.406 22.516 1 70.69 270 ASN B N 1
ATOM 8462 C CA . ASN B 1 270 ? -18.953 55.812 22.219 1 70.69 270 ASN B CA 1
ATOM 8463 C C . ASN B 1 270 ? -20.125 56.688 22.641 1 70.69 270 ASN B C 1
ATOM 8465 O O . ASN B 1 270 ? -19.969 57.906 22.797 1 70.69 270 ASN B O 1
ATOM 8469 N N . VAL B 1 271 ? -21.281 56.188 22.578 1 65.5 271 VAL B N 1
ATOM 8470 C CA . VAL B 1 271 ? -22.422 57 23 1 65.5 271 VAL B CA 1
ATOM 8471 C C . VAL B 1 271 ? -22.953 56.469 24.344 1 65.5 271 VAL B C 1
ATOM 8473 O O . VAL B 1 271 ? -22.625 55.375 24.75 1 65.5 271 VAL B O 1
ATOM 8476 N N . SER B 1 272 ? -23.656 57.375 25.094 1 55.78 272 SER B N 1
ATOM 8477 C CA . SER B 1 272 ? -24.203 57.062 26.406 1 55.78 272 SER B CA 1
ATOM 8478 C C . SER B 1 272 ? -24.891 55.719 26.406 1 55.78 272 SER B C 1
ATOM 8480 O O . SER B 1 272 ? -25.562 55.344 25.438 1 55.78 272 SER B O 1
ATOM 8482 N N . ARG B 1 273 ? -24.5 54.781 27.312 1 56.06 273 ARG B N 1
ATOM 8483 C CA . ARG B 1 273 ? -24.844 53.375 27.531 1 56.06 273 ARG B CA 1
ATOM 8484 C C . ARG B 1 273 ? -26.328 53.156 27.359 1 56.06 273 ARG B C 1
ATOM 8486 O O . ARG B 1 273 ? -27.156 53.75 28.062 1 56.06 273 ARG B O 1
ATOM 8493 N N . SER B 1 274 ? -26.75 53 26.203 1 52.47 274 SER B N 1
ATOM 8494 C CA . SER B 1 274 ? -28.109 52.438 26.312 1 52.47 274 SER B CA 1
ATOM 8495 C C . SER B 1 274 ? -28.078 51 26.766 1 52.47 274 SER B C 1
ATOM 8497 O O . SER B 1 274 ? -27.188 50.25 26.391 1 52.47 274 SER B O 1
ATOM 8499 N N . ASN B 1 275 ? -28.656 50.75 27.953 1 55.53 275 ASN B N 1
ATOM 8500 C CA . ASN B 1 275 ? -28.828 49.562 28.797 1 55.53 275 ASN B CA 1
ATOM 8501 C C . ASN B 1 275 ? -29.031 48.312 27.953 1 55.53 275 ASN B C 1
ATOM 8503 O O . ASN B 1 275 ? -28.969 47.188 28.469 1 55.53 275 ASN B O 1
ATOM 8507 N N . ASP B 1 276 ? -29.344 48.375 26.594 1 63.03 276 ASP B N 1
ATOM 8508 C CA . ASP B 1 276 ? -29.875 47.156 26 1 63.03 276 ASP B CA 1
ATOM 8509 C C . ASP B 1 276 ? -28.938 46.625 24.922 1 63.03 276 ASP B C 1
ATOM 8511 O O . ASP B 1 276 ? -29.375 45.938 23.984 1 63.03 276 ASP B O 1
ATOM 8515 N N . ILE B 1 277 ? -27.703 46.938 24.906 1 70 277 ILE B N 1
ATOM 8516 C CA . ILE B 1 277 ? -26.859 46.406 23.828 1 70 277 ILE B CA 1
ATOM 8517 C C . ILE B 1 277 ? -26.422 45 24.125 1 70 277 ILE B C 1
ATOM 8519 O O . ILE B 1 277 ? -26.047 44.688 25.266 1 70 277 ILE B O 1
ATOM 8523 N N . SER B 1 278 ? -26.625 44.156 23.031 1 83 278 SER B N 1
ATOM 8524 C CA . SER B 1 278 ? -26.25 42.75 23.125 1 83 278 SER B CA 1
ATOM 8525 C C . SER B 1 278 ? -25.062 42.438 22.219 1 83 278 SER B C 1
ATOM 8527 O O . SER B 1 278 ? -25.016 42.906 21.078 1 83 278 SER B O 1
ATOM 8529 N N . LEU B 1 279 ? -23.969 41.969 22.797 1 89.62 279 LEU B N 1
ATOM 8530 C CA . LEU B 1 279 ? -22.859 41.406 22.031 1 89.62 279 LEU B CA 1
ATOM 8531 C C . LEU B 1 279 ? -23 39.906 21.875 1 89.62 279 LEU B C 1
ATOM 8533 O O . LEU B 1 279 ? -22.562 39.125 22.734 1 89.62 279 LEU B O 1
ATOM 8537 N N . MET B 1 280 ? -23.516 39.531 20.703 1 92.88 280 MET B N 1
ATOM 8538 C CA . MET B 1 280 ? -23.734 38.125 20.469 1 92.88 280 MET B CA 1
ATOM 8539 C C . MET B 1 280 ? -22.453 37.406 20.047 1 92.88 280 MET B C 1
ATOM 8541 O O . MET B 1 280 ? -21.781 37.875 19.109 1 92.88 280 MET B O 1
ATOM 8545 N N . CYS B 1 281 ? -22.094 36.375 20.734 1 94.81 281 CYS B N 1
ATOM 8546 C CA . CYS B 1 281 ? -20.906 35.594 20.438 1 94.81 281 CYS B CA 1
ATOM 8547 C C . CYS B 1 281 ? -21.297 34.219 19.875 1 94.81 281 CYS B C 1
ATOM 8549 O O . CYS B 1 281 ? -22.078 33.5 20.5 1 94.81 281 CYS B O 1
ATOM 8551 N N . PHE B 1 282 ? -20.859 33.938 18.688 1 95.5 282 PHE B N 1
ATOM 8552 C CA . PHE B 1 282 ? -21.047 32.625 18.047 1 95.5 282 PHE B CA 1
ATOM 8553 C C . PHE B 1 282 ? -19.719 31.891 17.938 1 95.5 282 PHE B C 1
ATOM 8555 O O . PHE B 1 282 ? -18.719 32.469 17.5 1 95.5 282 PHE B O 1
ATOM 8562 N N . VAL B 1 283 ? -19.672 30.625 18.359 1 96.25 283 VAL B N 1
ATOM 8563 C CA . VAL B 1 283 ? -18.453 29.828 18.312 1 96.25 283 VAL B CA 1
ATOM 8564 C C . VAL B 1 283 ? -18.719 28.531 17.547 1 96.25 283 VAL B C 1
ATOM 8566 O O . VAL B 1 283 ? -19.766 27.906 17.703 1 96.25 283 VAL B O 1
ATOM 8569 N N . ARG B 1 284 ? -17.797 28.172 16.703 1 94.19 284 ARG B N 1
ATOM 8570 C CA . ARG B 1 284 ? -17.906 26.953 15.922 1 94.19 284 ARG B CA 1
ATOM 8571 C C . ARG B 1 284 ? -16.547 26.281 15.742 1 94.19 284 ARG B C 1
ATOM 8573 O O . ARG B 1 284 ? -15.547 26.953 15.492 1 94.19 284 ARG B O 1
ATOM 8580 N N . HIS B 1 285 ? -16.562 24.984 15.875 1 93 285 HIS B N 1
ATOM 8581 C CA . HIS B 1 285 ? -15.336 24.219 15.711 1 93 285 HIS B CA 1
ATOM 8582 C C . HIS B 1 285 ? -15.078 23.891 14.242 1 93 285 HIS B C 1
ATOM 8584 O O . HIS B 1 285 ? -15.945 23.359 13.562 1 93 285 HIS B O 1
ATOM 8590 N N . GLY B 1 286 ? -13.984 24.266 13.711 1 89.88 286 GLY B N 1
ATOM 8591 C CA . GLY B 1 286 ? -13.492 23.828 12.422 1 89.88 286 GLY B CA 1
ATOM 8592 C C . GLY B 1 286 ? -14.047 24.641 11.266 1 89.88 286 GLY B C 1
ATOM 8593 O O . GLY B 1 286 ? -13.617 24.469 10.117 1 89.88 286 GLY B O 1
ATOM 8594 N N . ALA B 1 287 ? -15.086 25.438 11.492 1 89.5 287 ALA B N 1
ATOM 8595 C CA . ALA B 1 287 ? -15.68 26.25 10.43 1 89.5 287 ALA B CA 1
ATOM 8596 C C . ALA B 1 287 ? -16.109 27.609 10.953 1 89.5 287 ALA B C 1
ATOM 8598 O O . ALA B 1 287 ? -16.281 27.797 12.164 1 89.5 287 ALA B O 1
ATOM 8599 N N . MET B 1 288 ? -16.312 28.516 9.992 1 90.19 288 MET B N 1
ATOM 8600 C CA . MET B 1 288 ? -16.734 29.859 10.367 1 90.19 288 MET B CA 1
ATOM 8601 C C . MET B 1 288 ? -18.156 29.844 10.922 1 90.19 288 MET B C 1
ATOM 8603 O O . MET B 1 288 ? -19.062 29.266 10.32 1 90.19 288 MET B O 1
ATOM 8607 N N . PRO B 1 289 ? -18.281 30.438 12.125 1 92.19 289 PRO B N 1
ATOM 8608 C CA . PRO B 1 289 ? -19.641 30.469 12.695 1 92.19 289 PRO B CA 1
ATOM 8609 C C . PRO B 1 289 ? -20.531 31.516 12.039 1 92.19 289 PRO B C 1
ATOM 8611 O O . PRO B 1 289 ? -20.031 32.531 11.516 1 92.19 289 PRO B O 1
ATOM 8614 N N . SER B 1 290 ? -21.781 31.219 11.953 1 87.75 290 SER B N 1
ATOM 8615 C CA . SER B 1 290 ? -22.812 32.125 11.5 1 87.75 290 SER B CA 1
ATOM 8616 C C . SER B 1 290 ? -24.016 32.094 12.43 1 87.75 290 SER B C 1
ATOM 8618 O O . SER B 1 290 ? -24.047 31.344 13.406 1 87.75 290 SER B O 1
ATOM 8620 N N . VAL B 1 291 ? -24.922 32.969 12.133 1 87.94 291 VAL B N 1
ATOM 8621 C CA . VAL B 1 291 ? -26.125 33.031 12.953 1 87.94 291 VAL B CA 1
ATOM 8622 C C . VAL B 1 291 ? -26.906 31.734 12.797 1 87.94 291 VAL B C 1
ATOM 8624 O O . VAL B 1 291 ? -27.469 31.219 13.766 1 87.94 291 VAL B O 1
ATOM 8627 N N . THR B 1 292 ? -26.766 31.156 11.625 1 85.44 292 THR B N 1
ATOM 8628 C CA . THR B 1 292 ? -27.562 29.953 11.352 1 85.44 292 THR B CA 1
ATOM 8629 C C . THR B 1 292 ? -26.75 28.703 11.641 1 85.44 292 THR B C 1
ATOM 8631 O O . THR B 1 292 ? -27.312 27.641 11.883 1 85.44 292 THR B O 1
ATOM 8634 N N . SER B 1 293 ? -25.5 28.875 11.625 1 88.62 293 SER B N 1
ATOM 8635 C CA . SER B 1 293 ? -24.641 27.719 11.812 1 88.62 293 SER B CA 1
ATOM 8636 C C . SER B 1 293 ? -23.594 27.969 12.891 1 88.62 293 SER B C 1
ATOM 8638 O O . SER B 1 293 ? -22.594 28.625 12.641 1 88.62 293 SER B O 1
ATOM 8640 N N . ASN B 1 294 ? -23.797 27.516 14.094 1 92.44 294 ASN B N 1
ATOM 8641 C CA . ASN B 1 294 ? -22.875 27.656 15.219 1 92.44 294 ASN B CA 1
ATOM 8642 C C . ASN B 1 294 ? -23.047 26.516 16.219 1 92.44 294 ASN B C 1
ATOM 8644 O O . ASN B 1 294 ? -24.078 25.844 16.234 1 92.44 294 ASN B O 1
ATOM 8648 N N . ASP B 1 295 ? -22.141 26.266 16.953 1 92.31 295 ASP B N 1
ATOM 8649 C CA . ASP B 1 295 ? -22.188 25.234 17.984 1 92.31 295 ASP B CA 1
ATOM 8650 C C . ASP B 1 295 ? -22.641 25.828 19.328 1 92.31 295 ASP B C 1
ATOM 8652 O O . ASP B 1 295 ? -23.375 25.188 20.078 1 92.31 295 ASP B O 1
ATOM 8656 N N . TYR B 1 296 ? -22.094 27 19.625 1 94.94 296 TYR B N 1
ATOM 8657 C CA . TYR B 1 296 ? -22.438 27.719 20.844 1 94.94 296 TYR B CA 1
ATOM 8658 C C . TYR B 1 296 ? -22.75 29.172 20.562 1 94.94 296 TYR B C 1
ATOM 8660 O O . TYR B 1 296 ? -22.219 29.766 19.625 1 94.94 296 TYR B O 1
ATOM 8668 N N . ASN B 1 297 ? -23.672 29.703 21.281 1 94.94 297 ASN B N 1
ATOM 8669 C CA . ASN B 1 297 ? -23.984 31.109 21.156 1 94.94 297 ASN B CA 1
ATOM 8670 C C . ASN B 1 297 ? -24.422 31.703 22.484 1 94.94 297 ASN B C 1
ATOM 8672 O O . ASN B 1 297 ? -25.047 31.016 23.297 1 94.94 297 ASN B O 1
ATOM 8676 N N . ILE B 1 298 ? -23.969 32.875 22.797 1 94.62 298 ILE B N 1
ATOM 8677 C CA . ILE B 1 298 ? -24.359 33.562 24.016 1 94.62 298 ILE B CA 1
ATOM 8678 C C . ILE B 1 298 ? -24.188 35.062 23.844 1 94.62 298 ILE B C 1
ATOM 8680 O O . ILE B 1 298 ? -23.531 35.531 22.891 1 94.62 298 ILE B O 1
ATOM 8684 N N . ASN B 1 299 ? -24.859 35.781 24.688 1 92.88 299 ASN B N 1
ATOM 8685 C CA . ASN B 1 299 ? -24.547 37.219 24.828 1 92.88 299 ASN B CA 1
ATOM 8686 C C . ASN B 1 299 ? -23.359 37.438 25.766 1 92.88 299 ASN B C 1
ATOM 8688 O O . ASN B 1 299 ? -23.5 37.406 26.984 1 92.88 299 ASN B O 1
ATOM 8692 N N . ILE B 1 300 ? -22.203 37.75 25.219 1 92.38 300 ILE B N 1
ATOM 8693 C CA . ILE B 1 300 ? -20.953 37.75 25.953 1 92.38 300 ILE B CA 1
ATOM 8694 C C . ILE B 1 300 ? -20.828 39.031 26.766 1 92.38 300 ILE B C 1
ATOM 8696 O O . ILE B 1 300 ? -19.969 39.125 27.641 1 92.38 300 ILE B O 1
ATOM 8700 N N . ALA B 1 301 ? -21.672 40 26.562 1 87.25 301 ALA B N 1
ATOM 8701 C CA . ALA B 1 301 ? -21.688 41.219 27.391 1 87.25 301 ALA B CA 1
ATOM 8702 C C . ALA B 1 301 ? -22.234 40.906 28.781 1 87.25 301 ALA B C 1
ATOM 8704 O O . ALA B 1 301 ? -21.891 41.594 29.75 1 87.25 301 ALA B O 1
ATOM 8705 N N . LYS B 1 302 ? -23.094 39.969 28.875 1 86.44 302 LYS B N 1
ATOM 8706 C CA . LYS B 1 302 ? -23.719 39.625 30.156 1 86.44 302 LYS B CA 1
ATOM 8707 C C . LYS B 1 302 ? -22.891 38.625 30.922 1 86.44 302 LYS B C 1
ATOM 8709 O O . LYS B 1 302 ? -22.938 38.562 32.156 1 86.44 302 LYS B O 1
ATOM 8714 N N . GLY B 1 303 ? -22.141 37.781 30.188 1 88.88 303 GLY B N 1
ATOM 8715 C CA . GLY B 1 303 ? -21.344 36.781 30.844 1 88.88 303 GLY B CA 1
ATOM 8716 C C . GLY B 1 303 ? -20.422 36.031 29.891 1 88.88 303 GLY B C 1
ATOM 8717 O O . GLY B 1 303 ? -20.578 36.125 28.672 1 88.88 303 GLY B O 1
ATOM 8718 N N . PRO B 1 304 ? -19.516 35.344 30.5 1 93.44 304 PRO B N 1
ATOM 8719 C CA . PRO B 1 304 ? -18.547 34.625 29.672 1 93.44 304 PRO B CA 1
ATOM 8720 C C . PRO B 1 304 ? -19.141 33.344 29.062 1 93.44 304 PRO B C 1
ATOM 8722 O O . PRO B 1 304 ? -20.109 32.812 29.594 1 93.44 304 PRO B O 1
ATOM 8725 N N . LEU B 1 305 ? -18.688 32.969 27.906 1 95.31 305 LEU B N 1
ATOM 8726 C CA . LEU B 1 305 ? -19.031 31.688 27.297 1 95.31 305 LEU B CA 1
ATOM 8727 C C . LEU B 1 305 ? -18.094 30.578 27.766 1 95.31 305 LEU B C 1
ATOM 8729 O O . LEU B 1 305 ? -16.875 30.703 27.609 1 95.31 305 LEU B O 1
ATOM 8733 N N . VAL B 1 306 ? -18.641 29.562 28.375 1 93.12 306 VAL B N 1
ATOM 8734 C CA . VAL B 1 306 ? -17.844 28.453 28.875 1 93.12 306 VAL B CA 1
ATOM 8735 C C . VAL B 1 306 ? -18.141 27.203 28.062 1 93.12 306 VAL B C 1
ATOM 8737 O O . VAL B 1 306 ? -19.281 26.766 27.953 1 93.12 306 VAL B O 1
ATOM 8740 N N . ILE B 1 307 ? -17.203 26.703 27.422 1 92.69 307 ILE B N 1
ATOM 8741 C CA . ILE B 1 307 ? -17.297 25.453 26.688 1 92.69 307 ILE B CA 1
ATOM 8742 C C . ILE B 1 307 ? -16.562 24.359 27.469 1 92.69 307 ILE B C 1
ATOM 8744 O O . ILE B 1 307 ? -15.344 24.438 27.656 1 92.69 307 ILE B O 1
ATOM 8748 N N . HIS B 1 308 ? -17.281 23.328 27.812 1 90.44 308 HIS B N 1
ATOM 8749 C CA . HIS B 1 308 ? -16.688 22.219 28.547 1 90.44 308 HIS B CA 1
ATOM 8750 C C . HIS B 1 308 ? -16.141 21.156 27.609 1 90.44 308 HIS B C 1
ATOM 8752 O O . HIS B 1 308 ? -16.797 20.781 26.641 1 90.44 308 HIS B O 1
ATOM 8758 N N . SER B 1 309 ? -14.945 20.656 27.906 1 89.75 309 SER B N 1
ATOM 8759 C CA . SER B 1 309 ? -14.273 19.609 27.141 1 89.75 309 SER B CA 1
ATOM 8760 C C . SER B 1 309 ? -14.273 19.938 25.656 1 89.75 309 SER B C 1
ATOM 8762 O O . SER B 1 309 ? -14.773 19.141 24.844 1 89.75 309 SER B O 1
ATOM 8764 N N . PRO B 1 310 ? -13.68 21.078 25.344 1 92.75 310 PRO B N 1
ATOM 8765 C CA . PRO B 1 310 ? -13.648 21.469 23.938 1 92.75 310 PRO B CA 1
ATOM 8766 C C . PRO B 1 310 ? -12.891 20.469 23.062 1 92.75 310 PRO B C 1
ATOM 8768 O O . PRO B 1 310 ? -12.008 19.75 23.562 1 92.75 310 PRO B O 1
ATOM 8771 N N . LEU B 1 311 ? -13.266 20.438 21.766 1 93.56 311 LEU B N 1
ATOM 8772 C CA . LEU B 1 311 ? -12.57 19.594 20.812 1 93.56 311 LEU B CA 1
ATOM 8773 C C . LEU B 1 311 ? -11.195 20.172 20.469 1 93.56 311 LEU B C 1
ATOM 8775 O O . LEU B 1 311 ? -11.016 21.391 20.484 1 93.56 311 LEU B O 1
ATOM 8779 N N . ILE B 1 312 ? -10.328 19.25 20.219 1 92.38 312 ILE B N 1
ATOM 8780 C CA . ILE B 1 312 ? -9.016 19.672 19.734 1 92.38 312 ILE B CA 1
ATOM 8781 C C . ILE B 1 312 ? -9.148 20.234 18.312 1 92.38 312 ILE B C 1
ATOM 8783 O O . ILE B 1 312 ? -9.906 19.703 17.5 1 92.38 312 ILE B O 1
ATOM 8787 N N . GLY B 1 313 ? -8.414 21.25 18.094 1 90.81 313 GLY B N 1
ATOM 8788 C CA . GLY B 1 313 ? -8.453 21.875 16.781 1 90.81 313 GLY B CA 1
ATOM 8789 C C . GLY B 1 313 ? -8.734 23.359 16.828 1 90.81 313 GLY B C 1
ATOM 8790 O O . GLY B 1 313 ? -8.688 23.969 17.891 1 90.81 313 GLY B O 1
ATOM 8791 N N . ARG B 1 314 ? -9.008 23.906 15.672 1 91.62 314 ARG B N 1
ATOM 8792 C CA . ARG B 1 314 ? -9.227 25.344 15.57 1 91.62 314 ARG B CA 1
ATOM 8793 C C . ARG B 1 314 ? -10.688 25.688 15.836 1 91.62 314 ARG B C 1
ATOM 8795 O O . ARG B 1 314 ? -11.594 25.062 15.281 1 91.62 314 ARG B O 1
ATOM 8802 N N . TRP B 1 315 ? -10.867 26.625 16.703 1 93.38 315 TRP B N 1
ATOM 8803 C CA . TRP B 1 315 ? -12.18 27.188 17 1 93.38 315 TRP B CA 1
ATOM 8804 C C . TRP B 1 315 ? -12.297 28.594 16.438 1 93.38 315 TRP B C 1
ATOM 8806 O O . TRP B 1 315 ? -11.367 29.406 16.562 1 93.38 315 TRP B O 1
ATOM 8816 N N . TYR B 1 316 ? -13.406 28.859 15.82 1 93.38 316 TYR B N 1
ATOM 8817 C CA . TYR B 1 316 ? -13.695 30.188 15.32 1 93.38 316 TYR B CA 1
ATOM 8818 C C . TYR B 1 316 ? -14.734 30.891 16.188 1 93.38 316 TYR B C 1
ATOM 8820 O O . TYR B 1 316 ? -15.711 30.266 16.609 1 93.38 316 TYR B O 1
ATOM 8828 N N . ILE B 1 317 ? -14.484 32.156 16.516 1 94.62 317 ILE B N 1
ATOM 8829 C CA . ILE B 1 317 ? -15.344 32.969 17.359 1 94.62 317 ILE B CA 1
ATOM 8830 C C . ILE B 1 317 ? -15.828 34.188 16.578 1 94.62 317 ILE B C 1
ATOM 8832 O O . ILE B 1 317 ? -15.016 34.938 16 1 94.62 317 ILE B O 1
ATOM 8836 N N . SER B 1 318 ? -17.062 34.344 16.469 1 93.56 318 SER B N 1
ATOM 8837 C CA . SER B 1 318 ? -17.641 35.531 15.844 1 93.56 318 SER B CA 1
ATOM 8838 C C . SER B 1 318 ? -18.422 36.375 16.844 1 93.56 318 SER B C 1
ATOM 8840 O O . SER B 1 318 ? -19.25 35.844 17.609 1 93.56 318 SER B O 1
ATOM 8842 N N . ILE B 1 319 ? -18.125 37.625 16.953 1 92.69 319 ILE B N 1
ATOM 8843 C CA . ILE B 1 319 ? -18.844 38.531 17.828 1 92.69 319 ILE B CA 1
ATOM 8844 C C . ILE B 1 319 ? -19.594 39.562 17 1 92.69 319 ILE B C 1
ATOM 8846 O O . ILE B 1 319 ? -18.984 40.281 16.203 1 92.69 319 ILE B O 1
ATOM 8850 N N . VAL B 1 320 ? -20.859 39.594 17.219 1 91 320 VAL B N 1
ATOM 8851 C CA . VAL B 1 320 ? -21.719 40.5 16.453 1 91 320 VAL B CA 1
ATOM 8852 C C . VAL B 1 320 ? -22.484 41.406 17.406 1 91 320 VAL B C 1
ATOM 8854 O O . VAL B 1 320 ? -23.312 40.938 18.203 1 91 320 VAL B O 1
ATOM 8857 N N . PRO B 1 321 ? -22.234 42.688 17.328 1 88.44 321 PRO B N 1
ATOM 8858 C CA . PRO B 1 321 ? -23.078 43.594 18.094 1 88.44 321 PRO B CA 1
ATOM 8859 C C . PRO B 1 321 ? -24.484 43.719 17.516 1 88.44 321 PRO B C 1
ATOM 8861 O O . PRO B 1 321 ? -24.656 43.938 16.312 1 88.44 321 PRO B O 1
ATOM 8864 N N . VAL B 1 322 ? -25.375 43.375 18.344 1 81.44 322 VAL B N 1
ATOM 8865 C CA . VAL B 1 322 ? -26.781 43.469 17.922 1 81.44 322 VAL B CA 1
ATOM 8866 C C . VAL B 1 322 ? -27.5 44.531 18.766 1 81.44 322 VAL B C 1
ATOM 8868 O O . VAL B 1 322 ? -27.172 44.75 19.922 1 81.44 322 VAL B O 1
ATOM 8871 N N . ASN B 1 323 ? -28.688 45.094 18.094 1 70.12 323 ASN B N 1
ATOM 8872 C CA . ASN B 1 323 ? -29.625 46.031 18.672 1 70.12 323 ASN B CA 1
ATOM 8873 C C . ASN B 1 323 ? -28.922 47.281 19.188 1 70.12 323 ASN B C 1
ATOM 8875 O O . ASN B 1 323 ? -29.203 47.75 20.281 1 70.12 323 ASN B O 1
ATOM 8879 N N . LEU B 1 324 ? -27.859 47.594 18.406 1 57.81 324 LEU B N 1
ATOM 8880 C CA . LEU B 1 324 ? -27.234 48.844 18.844 1 57.81 324 LEU B CA 1
ATOM 8881 C C . LEU B 1 324 ? -28.219 50 18.734 1 57.81 324 LEU B C 1
ATOM 8883 O O . LEU B 1 324 ? -28.141 50.969 19.5 1 57.81 324 LEU B O 1
ATOM 8887 N N . THR B 1 325 ? -28.906 50.219 17.438 1 54.06 325 THR B N 1
ATOM 8888 C CA . THR B 1 325 ? -29.578 51.438 17.078 1 54.06 325 THR B CA 1
ATOM 8889 C C . THR B 1 325 ? -31.016 51.438 17.609 1 54.06 325 THR B C 1
ATOM 8891 O O . THR B 1 325 ? -31.969 51.281 16.844 1 54.06 325 THR B O 1
ATOM 8894 N N . LYS B 1 326 ? -31.719 50.938 18.578 1 50.94 326 LYS B N 1
ATOM 8895 C CA . LYS B 1 326 ? -32.906 51.781 18.594 1 50.94 326 LYS B CA 1
ATOM 8896 C C . LYS B 1 326 ? -32.562 53.25 18.391 1 50.94 326 LYS B C 1
ATOM 8898 O O . LYS B 1 326 ? -33.438 54.094 18.344 1 50.94 326 LYS B O 1
ATOM 8903 N N . THR B 1 327 ? -31.375 53.625 18.719 1 45.78 327 THR B N 1
ATOM 8904 C CA . THR B 1 327 ? -31.188 55.031 18.484 1 45.78 327 THR B CA 1
ATOM 8905 C C . THR B 1 327 ? -30.719 55.312 17.062 1 45.78 327 THR B C 1
ATOM 8907 O O . THR B 1 327 ? -30.094 54.438 16.438 1 45.78 327 THR B O 1
ATOM 8910 N N . GLN B 1 328 ? -31.406 56.094 16.25 1 46.16 328 GLN B N 1
ATOM 8911 C CA . GLN B 1 328 ? -31.312 56.688 14.914 1 46.16 328 GLN B CA 1
ATOM 8912 C C . GLN B 1 328 ? -29.859 56.906 14.516 1 46.16 328 GLN B C 1
ATOM 8914 O O . GLN B 1 328 ? -29.578 57.438 13.43 1 46.16 328 GLN B O 1
ATOM 8919 N N . ASP B 1 329 ? -28.781 56.875 15.383 1 48.84 329 ASP B N 1
ATOM 8920 C CA . ASP B 1 329 ? -27.5 57.438 14.961 1 48.84 329 ASP B CA 1
ATOM 8921 C C . ASP B 1 329 ? -26.562 56.312 14.477 1 48.84 329 ASP B C 1
ATOM 8923 O O . ASP B 1 329 ? -26.25 55.406 15.227 1 48.84 329 ASP B O 1
ATOM 8927 N N . ASN B 1 330 ? -26.375 56.156 13.172 1 55.69 330 ASN B N 1
ATOM 8928 C CA . ASN B 1 330 ? -25.484 55.312 12.391 1 55.69 330 ASN B CA 1
ATOM 8929 C C . ASN B 1 330 ? -24.062 55.344 12.93 1 55.69 330 ASN B C 1
ATOM 8931 O O . ASN B 1 330 ? -23.172 54.688 12.383 1 55.69 330 ASN B O 1
ATOM 8935 N N . SER B 1 331 ? -23.797 56.188 14.016 1 62.34 331 SER B N 1
ATOM 8936 C CA . SER B 1 331 ? -22.406 56.406 14.422 1 62.34 331 SER B CA 1
ATOM 8937 C C . SER B 1 331 ? -22.062 55.562 15.656 1 62.34 331 SER B C 1
ATOM 8939 O O . SER B 1 331 ? -20.984 55.75 16.234 1 62.34 331 SER B O 1
ATOM 8941 N N . VAL B 1 332 ? -22.969 54.625 16.047 1 70.12 332 VAL B N 1
ATOM 8942 C CA . VAL B 1 332 ? -22.656 53.938 17.312 1 70.12 332 VAL B CA 1
ATOM 8943 C C . VAL B 1 332 ? -21.656 52.844 17.062 1 70.12 332 VAL B C 1
ATOM 8945 O O . VAL B 1 332 ? -21.828 52 16.156 1 70.12 332 VAL B O 1
ATOM 8948 N N . ARG B 1 333 ? -20.531 52.969 17.781 1 80.81 333 ARG B N 1
ATOM 8949 C CA . ARG B 1 333 ? -19.484 51.938 17.75 1 80.81 333 ARG B CA 1
ATOM 8950 C C . ARG B 1 333 ? -19.297 51.344 19.125 1 80.81 333 ARG B C 1
ATOM 8952 O O . ARG B 1 333 ? -19.469 52 20.141 1 80.81 333 ARG B O 1
ATOM 8959 N N . VAL B 1 334 ? -19.25 50 19.172 1 82.94 334 VAL B N 1
ATOM 8960 C CA . VAL B 1 334 ? -18.906 49.312 20.406 1 82.94 334 VAL B CA 1
ATOM 8961 C C . VAL B 1 334 ? -17.469 48.812 20.328 1 82.94 334 VAL B C 1
ATOM 8963 O O . VAL B 1 334 ? -17.047 48.25 19.297 1 82.94 334 VAL B O 1
ATOM 8966 N N . CYS B 1 335 ? -16.688 49.188 21.375 1 85.12 335 CYS B N 1
ATOM 8967 C CA . CYS B 1 335 ? -15.312 48.719 21.453 1 85.12 335 CYS B CA 1
ATOM 8968 C C . CYS B 1 335 ? -15.164 47.625 22.516 1 85.12 335 CYS B C 1
ATOM 8970 O O . CYS B 1 335 ? -15.773 47.688 23.578 1 85.12 335 CYS B O 1
ATOM 8972 N N . TYR B 1 336 ? -14.555 46.594 22.156 1 85.94 336 TYR B N 1
ATOM 8973 C CA . TYR B 1 336 ? -14.344 45.469 23.094 1 85.94 336 TYR B CA 1
ATOM 8974 C C . TYR B 1 336 ? -13.047 44.75 22.781 1 85.94 336 TYR B C 1
ATOM 8976 O O . TYR B 1 336 ? -12.453 44.938 21.719 1 85.94 336 TYR B O 1
ATOM 8984 N N . SER B 1 337 ? -12.516 44.094 23.734 1 86.62 337 SER B N 1
ATOM 8985 C CA . SER B 1 337 ? -11.438 43.125 23.562 1 86.62 337 SER B CA 1
ATOM 8986 C C . SER B 1 337 ? -11.891 41.719 23.953 1 86.62 337 SER B C 1
ATOM 8988 O O . SER B 1 337 ? -12.883 41.562 24.672 1 86.62 337 SER B O 1
ATOM 8990 N N . VAL B 1 338 ? -11.273 40.781 23.281 1 89.12 338 VAL B N 1
ATOM 8991 C CA . VAL B 1 338 ? -11.664 39.406 23.531 1 89.12 338 VAL B CA 1
ATOM 8992 C C . VAL B 1 338 ? -10.523 38.656 24.25 1 89.12 338 VAL B C 1
ATOM 8994 O O . VAL B 1 338 ? -9.359 38.812 23.891 1 89.12 338 VAL B O 1
ATOM 8997 N N . GLU B 1 339 ? -10.844 38 25.297 1 88.25 339 GLU B N 1
ATOM 8998 C CA . GLU B 1 339 ? -9.922 37.156 26.062 1 88.25 339 GLU B CA 1
ATOM 8999 C C . GLU B 1 339 ? -10.469 35.75 26.219 1 88.25 339 GLU B C 1
ATOM 9001 O O . GLU B 1 339 ? -11.664 35.562 26.422 1 88.25 339 GLU B O 1
ATOM 9006 N N . SER B 1 340 ? -9.555 34.844 25.938 1 90 340 SER B N 1
ATOM 9007 C CA . SER B 1 340 ? -9.938 33.469 26.141 1 90 340 SER B CA 1
ATOM 9008 C C . SER B 1 340 ? -8.984 32.75 27.094 1 90 340 SER B C 1
ATOM 9010 O O . SER B 1 340 ? -7.77 32.969 27.031 1 90 340 SER B O 1
ATOM 9012 N N . GLN B 1 341 ? -9.562 32.062 28 1 88.44 341 GLN B N 1
ATOM 9013 C CA . GLN B 1 341 ? -8.789 31.25 28.922 1 88.44 341 GLN B CA 1
ATOM 9014 C C . GLN B 1 341 ? -8.984 29.766 28.641 1 88.44 341 GLN B C 1
ATOM 9016 O O . GLN B 1 341 ? -10.109 29.297 28.484 1 88.44 341 GLN B O 1
ATOM 9021 N N . VAL B 1 342 ? -7.879 29.125 28.422 1 88.19 342 VAL B N 1
ATOM 9022 C CA . VAL B 1 342 ? -7.895 27.688 28.203 1 88.19 342 VAL B CA 1
ATOM 9023 C C . VAL B 1 342 ? -7.383 26.953 29.438 1 88.19 342 VAL B C 1
ATOM 9025 O O . VAL B 1 342 ? -6.215 27.109 29.812 1 88.19 342 VAL B O 1
ATOM 9028 N N . LEU B 1 343 ? -8.242 26.219 30.031 1 86.81 343 LEU B N 1
ATOM 9029 C CA . LEU B 1 343 ? -7.895 25.453 31.219 1 86.81 343 LEU B CA 1
ATOM 9030 C C . LEU B 1 343 ? -7.473 24.047 30.859 1 86.81 343 LEU B C 1
ATOM 9032 O O . LEU B 1 343 ? -8.289 23.25 30.375 1 86.81 343 LEU B O 1
ATOM 9036 N N . GLN B 1 344 ? -6.246 23.797 31.094 1 84.88 344 GLN B N 1
ATOM 9037 C CA . GLN B 1 344 ? -5.715 22.453 30.859 1 84.88 344 GLN B CA 1
ATOM 9038 C C . GLN B 1 344 ? -5.27 21.797 32.188 1 84.88 344 GLN B C 1
ATOM 9040 O O . GLN B 1 344 ? -4.781 22.484 33.062 1 84.88 344 GLN B O 1
ATOM 9045 N N . CYS B 1 345 ? -5.473 20.516 32.25 1 85.81 345 CYS B N 1
ATOM 9046 C CA . CYS B 1 345 ? -5.016 19.797 33.406 1 85.81 345 CYS B CA 1
ATOM 9047 C C . CYS B 1 345 ? -3.545 19.406 33.281 1 85.81 345 CYS B C 1
ATOM 9049 O O . CYS B 1 345 ? -3.016 19.328 32.188 1 85.81 345 CYS B O 1
ATOM 9051 N N . PRO B 1 346 ? -2.869 19.312 34.438 1 81.62 346 PRO B N 1
ATOM 9052 C CA . PRO B 1 346 ? -1.506 18.781 34.344 1 81.62 346 PRO B CA 1
ATOM 9053 C C . PRO B 1 346 ? -1.444 17.406 33.719 1 81.62 346 PRO B C 1
ATOM 9055 O O . PRO B 1 346 ? -2.471 16.734 33.594 1 81.62 346 PRO B O 1
ATOM 9058 N N . LEU B 1 347 ? -0.256 17.047 33.375 1 82.5 347 LEU B N 1
ATOM 9059 C CA . LEU B 1 347 ? -0.079 15.758 32.688 1 82.5 347 LEU B CA 1
ATOM 9060 C C . LEU B 1 347 ? -0.561 14.617 33.594 1 82.5 347 LEU B C 1
ATOM 9062 O O . LEU B 1 347 ? -0.258 14.586 34.781 1 82.5 347 LEU B O 1
ATOM 9066 N N . GLY B 1 348 ? -1.32 13.758 33.094 1 85.12 348 GLY B N 1
ATOM 9067 C CA . GLY B 1 348 ? -1.807 12.586 33.781 1 85.12 348 GLY B CA 1
ATOM 9068 C C . GLY B 1 348 ? -3.141 12.82 34.469 1 85.12 348 GLY B C 1
ATOM 9069 O O . GLY B 1 348 ? -3.703 11.898 35.062 1 85.12 348 GLY B O 1
ATOM 9070 N N . LYS B 1 349 ? -3.609 14.016 34.375 1 88.06 349 LYS B N 1
ATOM 9071 C CA . LYS B 1 349 ? -4.879 14.32 35.031 1 88.06 349 LYS B CA 1
ATOM 9072 C C . LYS B 1 349 ? -5.891 14.875 34.031 1 88.06 349 LYS B C 1
ATOM 9074 O O . LYS B 1 349 ? -5.516 15.367 32.969 1 88.06 349 LYS B O 1
ATOM 9079 N N . ALA B 1 350 ? -7.176 14.68 34.438 1 89.62 350 ALA B N 1
ATOM 9080 C CA . ALA B 1 350 ? -8.273 15.18 33.594 1 89.62 350 ALA B CA 1
ATOM 9081 C C . ALA B 1 350 ? -9.555 15.32 34.438 1 89.62 350 ALA B C 1
ATOM 9083 O O . ALA B 1 350 ? -9.531 15.156 35.656 1 89.62 350 ALA B O 1
ATOM 9084 N N . GLY B 1 351 ? -10.594 15.773 33.812 1 82.12 351 GLY B N 1
ATOM 9085 C CA . GLY B 1 351 ? -11.898 15.914 34.438 1 82.12 351 GLY B CA 1
ATOM 9086 C C . GLY B 1 351 ? -12.062 17.234 35.156 1 82.12 351 GLY B C 1
ATOM 9087 O O . GLY B 1 351 ? -11.156 18.078 35.156 1 82.12 351 GLY B O 1
ATOM 9088 N N . PRO B 1 352 ? -13.25 17.312 35.75 1 76.25 352 PRO B N 1
ATOM 9089 C CA . PRO B 1 352 ? -13.477 18.547 36.5 1 76.25 352 PRO B CA 1
ATOM 9090 C C . PRO B 1 352 ? -12.477 18.734 37.625 1 76.25 352 PRO B C 1
ATOM 9092 O O . PRO B 1 352 ? -12.211 17.797 38.406 1 76.25 352 PRO B O 1
ATOM 9095 N N . ASN B 1 353 ? -11.859 19.828 37.781 1 78.12 353 ASN B N 1
ATOM 9096 C CA . ASN B 1 353 ? -10.875 20.188 38.781 1 78.12 353 ASN B CA 1
ATOM 9097 C C . ASN B 1 353 ? -9.602 19.344 38.656 1 78.12 353 ASN B C 1
ATOM 9099 O O . ASN B 1 353 ? -8.812 19.266 39.594 1 78.12 353 ASN B O 1
ATOM 9103 N N . CYS B 1 354 ? -9.5 18.594 37.594 1 86.06 354 CYS B N 1
ATOM 9104 C CA . CYS B 1 354 ? -8.312 17.828 37.25 1 86.06 354 CYS B CA 1
ATOM 9105 C C . CYS B 1 354 ? -8.047 16.75 38.312 1 86.06 354 CYS B C 1
ATOM 9107 O O . CYS B 1 354 ? -6.906 16.578 38.75 1 86.06 354 CYS B O 1
ATOM 9109 N N . THR B 1 355 ? -9.125 16.156 38.75 1 84.44 355 THR B N 1
ATOM 9110 C CA . THR B 1 355 ? -8.977 15.164 39.812 1 84.44 355 THR B CA 1
ATOM 9111 C C . THR B 1 355 ? -9.016 13.75 39.25 1 84.44 355 THR B C 1
ATOM 9113 O O . THR B 1 355 ? -8.75 12.781 39.938 1 84.44 355 THR B O 1
ATOM 9116 N N . MET B 1 356 ? -9.328 13.68 38 1 88.5 356 MET B N 1
ATOM 9117 C CA . MET B 1 356 ? -9.422 12.359 37.375 1 88.5 356 MET B CA 1
ATOM 9118 C C . MET B 1 356 ? -8.109 11.992 36.688 1 88.5 356 MET B C 1
ATOM 9120 O O . MET B 1 356 ? -7.359 12.867 36.281 1 88.5 356 MET B O 1
ATOM 9124 N N . ASP B 1 357 ? -7.887 10.703 36.625 1 89.5 357 ASP B N 1
ATOM 9125 C CA . ASP B 1 357 ? -6.652 10.242 36 1 89.5 357 ASP B CA 1
ATOM 9126 C C . ASP B 1 357 ? -6.816 10.141 34.469 1 89.5 357 ASP B C 1
ATOM 9128 O O . ASP B 1 357 ? -7.895 9.805 33.969 1 89.5 357 ASP B O 1
ATOM 9132 N N . SER B 1 358 ? -5.812 10.484 33.812 1 92 358 SER B N 1
ATOM 9133 C CA . SER B 1 358 ? -5.754 10.375 32.375 1 92 358 SER B CA 1
ATOM 9134 C C . SER B 1 358 ? -4.438 9.75 31.906 1 92 358 SER B C 1
ATOM 9136 O O . SER B 1 358 ? -3.369 10.102 32.406 1 92 358 SER B O 1
ATOM 9138 N N . TYR B 1 359 ? -4.535 8.781 31.016 1 92.25 359 TYR B N 1
ATOM 9139 C CA . TYR B 1 359 ? -3.348 8.094 30.516 1 92.25 359 TYR B CA 1
ATOM 9140 C C . TYR B 1 359 ? -3.262 8.188 29 1 92.25 359 TYR B C 1
ATOM 9142 O O . TYR B 1 359 ? -4.254 7.977 28.297 1 92.25 359 TYR B O 1
ATOM 9150 N N . LEU B 1 360 ? -2.088 8.578 28.562 1 92.62 360 LEU B N 1
ATOM 9151 C CA . LEU B 1 360 ? -1.823 8.508 27.125 1 92.62 360 LEU B CA 1
ATOM 9152 C C . LEU B 1 360 ? -1.396 7.098 26.719 1 92.62 360 LEU B C 1
ATOM 9154 O O . LEU B 1 360 ? -0.51 6.512 27.344 1 92.62 360 LEU B O 1
ATOM 9158 N N . LEU B 1 361 ? -2.02 6.59 25.719 1 94.62 361 LEU B N 1
ATOM 9159 C CA . LEU B 1 361 ? -1.707 5.238 25.266 1 94.62 361 LEU B CA 1
ATOM 9160 C C . LEU B 1 361 ? -0.669 5.273 24.141 1 94.62 361 LEU B C 1
ATOM 9162 O O . LEU B 1 361 ? -0.732 6.125 23.25 1 94.62 361 LEU B O 1
ATOM 9166 N N . GLN B 1 362 ? 0.241 4.414 24.219 1 93.94 362 GLN B N 1
ATOM 9167 C CA . GLN B 1 362 ? 1.246 4.254 23.172 1 93.94 362 GLN B CA 1
ATOM 9168 C C . GLN B 1 362 ? 0.767 3.289 22.094 1 93.94 362 GLN B C 1
ATOM 9170 O O . GLN B 1 362 ? 0.118 2.285 22.391 1 93.94 362 GLN B O 1
ATOM 9175 N N . THR B 1 363 ? 1.102 3.623 20.828 1 95.5 363 THR B N 1
ATOM 9176 C CA . THR B 1 363 ? 0.732 2.781 19.703 1 95.5 363 THR B CA 1
ATOM 9177 C C . THR B 1 363 ? 1.741 1.652 19.516 1 95.5 363 THR B C 1
ATOM 9179 O O . THR B 1 363 ? 2.914 1.903 19.219 1 95.5 363 THR B O 1
ATOM 9182 N N . PHE B 1 364 ? 1.317 0.453 19.688 1 94.38 364 PHE B N 1
ATOM 9183 C CA . PHE B 1 364 ? 2.125 -0.725 19.406 1 94.38 364 PHE B CA 1
ATOM 9184 C C . PHE B 1 364 ? 1.739 -1.33 18.062 1 94.38 364 PHE B C 1
ATOM 9186 O O . PHE B 1 364 ? 0.651 -1.892 17.922 1 94.38 364 PHE B O 1
ATOM 9193 N N . VAL B 1 365 ? 2.654 -1.228 17.125 1 94.38 365 VAL B N 1
ATOM 9194 C CA . VAL B 1 365 ? 2.369 -1.727 15.781 1 94.38 365 VAL B CA 1
ATOM 9195 C C . VAL B 1 365 ? 2.389 -3.254 15.781 1 94.38 365 VAL B C 1
ATOM 9197 O O . VAL B 1 365 ? 3.266 -3.869 16.391 1 94.38 365 VAL B O 1
ATOM 9200 N N . ARG B 1 366 ? 1.356 -3.826 15.125 1 89.56 366 ARG B N 1
ATOM 9201 C CA . ARG B 1 366 ? 1.267 -5.277 14.992 1 89.56 366 ARG B CA 1
ATOM 9202 C C . ARG B 1 366 ? 1.527 -5.711 13.555 1 89.56 366 ARG B C 1
ATOM 9204 O O . ARG B 1 366 ? 1.112 -5.035 12.609 1 89.56 366 ARG B O 1
ATOM 9211 N N . ARG B 1 367 ? 2.322 -6.828 13.469 1 79.12 367 ARG B N 1
ATOM 9212 C CA . ARG B 1 367 ? 2.562 -7.355 12.133 1 79.12 367 ARG B CA 1
ATOM 9213 C C . ARG B 1 367 ? 1.475 -8.344 11.727 1 79.12 367 ARG B C 1
ATOM 9215 O O . ARG B 1 367 ? 1.078 -9.195 12.523 1 79.12 367 ARG B O 1
ATOM 9222 N N . GLY B 1 368 ? 0.708 -7.926 10.758 1 75.88 368 GLY B N 1
ATOM 9223 C CA . GLY B 1 368 ? -0.302 -8.828 10.234 1 75.88 368 GLY B CA 1
ATOM 9224 C C . GLY B 1 368 ? -0.36 -8.852 8.719 1 75.88 368 GLY B C 1
ATOM 9225 O O . GLY B 1 368 ? 0.628 -8.539 8.055 1 75.88 368 GLY B O 1
ATOM 9226 N N . SER B 1 369 ? -1.438 -9.438 8.211 1 78.25 369 SER B N 1
ATOM 9227 C CA . SER B 1 369 ? -1.65 -9.562 6.773 1 78.25 369 SER B CA 1
ATOM 9228 C C . SER B 1 369 ? -2 -8.211 6.148 1 78.25 369 SER B C 1
ATOM 9230 O O . SER B 1 369 ? -1.873 -8.031 4.934 1 78.25 369 SER B O 1
ATOM 9232 N N . THR B 1 370 ? -2.297 -7.277 6.957 1 86.31 370 THR B N 1
ATOM 9233 C CA . THR B 1 370 ? -2.664 -5.961 6.445 1 86.31 370 THR B CA 1
ATOM 9234 C C . THR B 1 370 ? -1.65 -4.906 6.883 1 86.31 370 THR B C 1
ATOM 9236 O O . THR B 1 370 ? -0.96 -5.086 7.891 1 86.31 370 THR B O 1
ATOM 9239 N N . PRO B 1 371 ? -1.429 -3.949 6.102 1 85.56 371 PRO B N 1
ATOM 9240 C CA . PRO B 1 371 ? -0.336 -2.994 6.305 1 85.56 371 PRO B CA 1
ATOM 9241 C C . PRO B 1 371 ? -0.388 -2.32 7.672 1 85.56 371 PRO B C 1
ATOM 9243 O O . PRO B 1 371 ? 0.655 -2.07 8.281 1 85.56 371 PRO B O 1
ATOM 9246 N N . PHE B 1 372 ? -1.265 -2.053 8.336 1 90.56 372 PHE B N 1
ATOM 9247 C CA . PHE B 1 372 ? -1.227 -1.36 9.625 1 90.56 372 PHE B CA 1
ATOM 9248 C C . PHE B 1 372 ? -2.309 -1.89 10.555 1 90.56 372 PHE B C 1
ATOM 9250 O O . PHE B 1 372 ? -3.502 -1.709 10.297 1 90.56 372 PHE B O 1
ATOM 9257 N N . GLU B 1 373 ? -1.96 -2.379 11.594 1 92.75 373 GLU B N 1
ATOM 9258 C CA . GLU B 1 373 ? -2.752 -2.73 12.766 1 92.75 373 GLU B CA 1
ATOM 9259 C C . GLU B 1 373 ? -1.986 -2.443 14.055 1 92.75 373 GLU B C 1
ATOM 9261 O O . GLU B 1 373 ? -0.754 -2.465 14.07 1 92.75 373 GLU B O 1
ATOM 9266 N N . SER B 1 374 ? -2.742 -2.088 15.086 1 94.69 374 SER B N 1
ATOM 9267 C CA . SER B 1 374 ? -2.049 -1.734 16.312 1 94.69 374 SER B CA 1
ATOM 9268 C C . SER B 1 374 ? -2.91 -2.027 17.547 1 94.69 374 SER B C 1
ATOM 9270 O O . SER B 1 374 ? -4.117 -2.256 17.422 1 94.69 374 SER B O 1
ATOM 9272 N N . TYR B 1 375 ? -2.281 -2.203 18.594 1 94.88 375 TYR B N 1
ATOM 9273 C CA . TYR B 1 375 ? -2.945 -2.141 19.891 1 94.88 375 TYR B CA 1
ATOM 9274 C C . TYR B 1 375 ? -2.338 -1.048 20.766 1 94.88 375 TYR B C 1
ATOM 9276 O O . TYR B 1 375 ? -1.311 -0.464 20.422 1 94.88 375 TYR B O 1
ATOM 9284 N N . TYR B 1 376 ? -2.994 -0.681 21.812 1 95.25 376 TYR B N 1
ATOM 9285 C CA . TYR B 1 376 ? -2.609 0.473 22.625 1 95.25 376 TYR B CA 1
ATOM 9286 C C . TYR B 1 376 ? -2.369 0.069 24.062 1 95.25 376 TYR B C 1
ATOM 9288 O O . TYR B 1 376 ? -3.137 -0.711 24.641 1 95.25 376 TYR B O 1
ATOM 9296 N N . LEU B 1 377 ? -1.283 0.595 24.656 1 94 377 LEU B N 1
ATOM 9297 C CA . LEU B 1 377 ? -0.952 0.349 26.047 1 94 377 LEU B CA 1
ATOM 9298 C C . LEU B 1 377 ? -0.627 1.654 26.766 1 94 377 LEU B C 1
ATOM 9300 O O . LEU B 1 377 ? -0.058 2.57 26.172 1 94 377 LEU B O 1
ATOM 9304 N N . PRO B 1 378 ? -1.046 1.783 27.984 1 91 378 PRO B N 1
ATOM 9305 C CA . PRO B 1 378 ? -0.694 2.99 28.734 1 91 378 PRO B CA 1
ATOM 9306 C C . PRO B 1 378 ? 0.806 3.105 29 1 91 378 PRO B C 1
ATOM 9308 O O . PRO B 1 378 ? 1.479 2.094 29.219 1 91 378 PRO B O 1
ATOM 9311 N N . VAL B 1 379 ? 1.381 4.258 28.828 1 76.25 379 VAL B N 1
ATOM 9312 C CA . VAL B 1 379 ? 2.797 4.523 29.062 1 76.25 379 VAL B CA 1
ATOM 9313 C C . VAL B 1 379 ? 3.037 4.781 30.547 1 76.25 379 VAL B C 1
ATOM 9315 O O . VAL B 1 379 ? 2.756 5.871 31.047 1 76.25 379 VAL B O 1
ATOM 9318 N N . VAL B 1 380 ? 2.734 3.957 31.531 1 65.31 380 VAL B N 1
ATOM 9319 C CA . VAL B 1 380 ? 2.982 4.176 32.938 1 65.31 380 VAL B CA 1
ATOM 9320 C C . VAL B 1 380 ? 4.113 3.262 33.438 1 65.31 380 VAL B C 1
ATOM 9322 O O . VAL B 1 380 ? 4.086 2.055 33.156 1 65.31 380 VAL B O 1
ATOM 9325 N N . GLY B 1 381 ? 5.23 3.881 34.25 1 50.78 381 GLY B N 1
ATOM 9326 C CA . GLY B 1 381 ? 6.273 3.391 35.125 1 50.78 381 GLY B CA 1
ATOM 9327 C C . GLY B 1 381 ? 6.707 1.972 34.812 1 50.78 381 GLY B C 1
ATOM 9328 O O . GLY B 1 381 ? 6.492 1.057 35.594 1 50.78 381 GLY B O 1
ATOM 9329 N N . GLY B 1 382 ? 7.094 1.476 33.625 1 49.19 382 GLY B N 1
ATOM 9330 C CA . GLY B 1 382 ? 7.965 0.324 33.438 1 49.19 382 GLY B CA 1
ATOM 9331 C C . GLY B 1 382 ? 7.215 -0.944 33.094 1 49.19 382 GLY B C 1
ATOM 9332 O O . GLY B 1 382 ? 7.781 -2.037 33.125 1 49.19 382 GLY B O 1
ATOM 9333 N N . ALA B 1 383 ? 5.898 -0.97 33.312 1 50.19 383 ALA B N 1
ATOM 9334 C CA . ALA B 1 383 ? 5.34 -2.307 33.156 1 50.19 383 ALA B CA 1
ATOM 9335 C C . ALA B 1 383 ? 5.301 -2.701 31.672 1 50.19 383 ALA B C 1
ATOM 9337 O O . ALA B 1 383 ? 4.883 -1.908 30.828 1 50.19 383 ALA B O 1
ATOM 9338 N N . SER B 1 384 ? 6.207 -3.459 31.219 1 54.34 384 SER B N 1
ATOM 9339 C CA . SER B 1 384 ? 6.305 -4.051 29.891 1 54.34 384 SER B CA 1
ATOM 9340 C C . SER B 1 384 ? 5.18 -5.047 29.641 1 54.34 384 SER B C 1
ATOM 9342 O O . SER B 1 384 ? 4.996 -5.988 30.422 1 54.34 384 SER B O 1
ATOM 9344 N N . TYR B 1 385 ? 4.027 -4.629 29.062 1 57.41 385 TYR B N 1
ATOM 9345 C CA . TYR B 1 385 ? 2.959 -5.586 28.797 1 57.41 385 TYR B CA 1
ATOM 9346 C C . TYR B 1 385 ? 3.221 -6.359 27.516 1 57.41 385 TYR B C 1
ATOM 9348 O O . TYR B 1 385 ? 3.652 -5.785 26.516 1 57.41 385 TYR B O 1
ATOM 9356 N N . ASP B 1 386 ? 3.539 -7.57 27.547 1 57.91 386 ASP B N 1
ATOM 9357 C CA . ASP B 1 386 ? 3.768 -8.422 26.391 1 57.91 386 ASP B CA 1
ATOM 9358 C C . ASP B 1 386 ? 2.49 -8.586 25.562 1 57.91 386 ASP B C 1
ATOM 9360 O O . ASP B 1 386 ? 2.518 -9.156 24.469 1 57.91 386 ASP B O 1
ATOM 9364 N N . SER B 1 387 ? 1.246 -8.109 26.203 1 73.5 387 SER B N 1
ATOM 9365 C CA . SER B 1 387 ? -0.019 -8.383 25.531 1 73.5 387 SER B CA 1
ATOM 9366 C C . SER B 1 387 ? -0.823 -7.102 25.328 1 73.5 387 SER B C 1
ATOM 9368 O O . SER B 1 387 ? -0.473 -6.051 25.875 1 73.5 387 SER B O 1
ATOM 9370 N N . ALA B 1 388 ? -1.737 -7.152 24.375 1 84.38 388 ALA B N 1
ATOM 9371 C CA . ALA B 1 388 ? -2.662 -6.055 24.094 1 84.38 388 ALA B CA 1
ATOM 9372 C C . ALA B 1 388 ? -3.598 -5.812 25.266 1 84.38 388 ALA B C 1
ATOM 9374 O O . ALA B 1 388 ? -4.312 -4.809 25.312 1 84.38 388 ALA B O 1
ATOM 9375 N N . ASN B 1 389 ? -3.416 -6.664 26.422 1 90.69 389 ASN B N 1
ATOM 9376 C CA . ASN B 1 389 ? -4.293 -6.582 27.594 1 90.69 389 ASN B CA 1
ATOM 9377 C C . ASN B 1 389 ? -3.598 -5.914 28.766 1 90.69 389 ASN B C 1
ATOM 9379 O O . ASN B 1 389 ? -2.43 -6.195 29.047 1 90.69 389 ASN B O 1
ATOM 9383 N N . PHE B 1 390 ? -4.281 -4.996 29.453 1 90.31 390 PHE B N 1
ATOM 9384 C CA . PHE B 1 390 ? -3.732 -4.375 30.641 1 90.31 390 PHE B CA 1
ATOM 9385 C C . PHE B 1 390 ? -4.797 -4.258 31.734 1 90.31 390 PHE B C 1
ATOM 9387 O O . PHE B 1 390 ? -5.973 -4.031 31.438 1 90.31 390 PHE B O 1
ATOM 9394 N N . PRO B 1 391 ? -4.391 -4.469 32.969 1 89.94 391 PRO B N 1
ATOM 9395 C CA . PRO B 1 391 ? -5.348 -4.359 34.062 1 89.94 391 PRO B CA 1
ATOM 9396 C C . PRO B 1 391 ? -5.715 -2.912 34.375 1 89.94 391 PRO B C 1
ATOM 9398 O O . PRO B 1 391 ? -4.867 -2.021 34.281 1 89.94 391 PRO B O 1
ATOM 9401 N N . LEU B 1 392 ? -6.895 -2.693 34.844 1 89.25 392 LEU B N 1
ATOM 9402 C CA . LEU B 1 392 ? -7.387 -1.345 35.125 1 89.25 392 LEU B CA 1
ATOM 9403 C C . LEU B 1 392 ? -7.121 -0.941 36.562 1 89.25 392 LEU B C 1
ATOM 9405 O O . LEU B 1 392 ? -6.855 0.229 36.844 1 89.25 392 LEU B O 1
ATOM 9409 N N . GLU B 1 393 ? -7.145 -1.805 37.531 1 84.5 393 GLU B N 1
ATOM 9410 C CA . GLU B 1 393 ? -7.125 -1.5 38.969 1 84.5 393 GLU B CA 1
ATOM 9411 C C . GLU B 1 393 ? -5.816 -0.825 39.375 1 84.5 393 GLU B C 1
ATOM 9413 O O . GLU B 1 393 ? -5.82 0.14 40.125 1 84.5 393 GLU B O 1
ATOM 9418 N N . PRO B 1 394 ? -4.727 -1.221 38.75 1 82.38 394 PRO B N 1
ATOM 9419 C CA . PRO B 1 394 ? -3.49 -0.513 39.094 1 82.38 394 PRO B CA 1
ATOM 9420 C C . PRO B 1 394 ? -3.49 0.938 38.625 1 82.38 394 PRO B C 1
ATOM 9422 O O . PRO B 1 394 ? -2.684 1.745 39.094 1 82.38 394 PRO B O 1
ATOM 9425 N N . LEU B 1 395 ? -4.27 1.229 37.688 1 83.31 395 LEU B N 1
ATOM 9426 C CA . LEU B 1 395 ? -4.309 2.57 37.094 1 83.31 395 LEU B CA 1
ATOM 9427 C C . LEU B 1 395 ? -5.32 3.447 37.844 1 83.31 395 LEU B C 1
ATOM 9429 O O . LEU B 1 395 ? -5.367 4.66 37.625 1 83.31 395 LEU B O 1
ATOM 9433 N N . LEU B 1 396 ? -6.062 2.801 38.656 1 75.94 396 LEU B N 1
ATOM 9434 C CA . LEU B 1 396 ? -7.113 3.529 39.375 1 75.94 396 LEU B CA 1
ATOM 9435 C C . LEU B 1 396 ? -6.609 4.051 40.719 1 75.94 396 LEU B C 1
ATOM 9437 O O . LEU B 1 396 ? -5.949 3.322 41.469 1 75.94 396 LEU B O 1
ATOM 9441 N N . ASP B 1 397 ? -5.992 5.285 40.812 1 61.97 397 ASP B N 1
ATOM 9442 C CA . ASP B 1 397 ? -5.512 5.84 42.094 1 61.97 397 ASP B CA 1
ATOM 9443 C C . ASP B 1 397 ? -6.594 5.77 43.156 1 61.97 397 ASP B C 1
ATOM 9445 O O . ASP B 1 397 ? -7.777 5.949 42.875 1 61.97 397 ASP B O 1
ATOM 9449 N N . ASP B 1 398 ? -6.234 5.266 44.344 1 53.31 398 ASP B N 1
ATOM 9450 C CA . ASP B 1 398 ? -7.023 5.152 45.562 1 53.31 398 ASP B CA 1
ATOM 9451 C C . ASP B 1 398 ? -7.73 6.469 45.906 1 53.31 398 ASP B C 1
ATOM 9453 O O . ASP B 1 398 ? -8.695 6.492 46.656 1 53.31 398 ASP B O 1
ATOM 9457 N N . SER B 1 399 ? -7.059 7.559 45.656 1 49.5 399 SER B N 1
ATOM 9458 C CA . SER B 1 399 ? -7.586 8.82 46.156 1 49.5 399 SER B CA 1
ATOM 9459 C C . SER B 1 399 ? -8.922 9.164 45.5 1 49.5 399 SER B C 1
ATOM 9461 O O . SER B 1 399 ? -9.562 10.156 45.875 1 49.5 399 SER B O 1
ATOM 9463 N N . SER B 1 400 ? -9.156 8.609 44.375 1 49.22 400 SER B N 1
ATOM 9464 C CA . SER B 1 400 ? -10.352 8.992 43.625 1 49.22 400 SER B CA 1
ATOM 9465 C C . SER B 1 400 ? -11.609 8.766 44.438 1 49.22 400 SER B C 1
ATOM 9467 O O . SER B 1 400 ? -12.711 9.141 44.031 1 49.22 400 SER B O 1
ATOM 9469 N N . TYR B 1 401 ? -11.383 8.102 45.656 1 43.44 401 TYR B N 1
ATOM 9470 C CA . TYR B 1 401 ? -12.594 7.734 46.375 1 43.44 401 TYR B CA 1
ATOM 9471 C C . TYR B 1 401 ? -13.055 8.875 47.281 1 43.44 401 TYR B C 1
ATOM 9473 O O . TYR B 1 401 ? -14.055 8.75 48 1 43.44 401 TYR B O 1
ATOM 9481 N N . SER B 1 402 ? -12.242 9.828 47.406 1 43.84 402 SER B N 1
ATOM 9482 C CA . SER B 1 402 ? -12.695 10.695 48.5 1 43.84 402 SER B CA 1
ATOM 9483 C C . SER B 1 402 ? -13.914 11.516 48.094 1 43.84 402 SER B C 1
ATOM 9485 O O . SER B 1 402 ? -14.531 12.188 48.906 1 43.84 402 SER B O 1
ATOM 9487 N N . GLY B 1 403 ? -14.312 11.672 46.812 1 43.97 403 GLY B N 1
ATOM 9488 C CA . GLY B 1 403 ? -15.484 12.492 46.594 1 43.97 403 GLY B CA 1
ATOM 9489 C C . GLY B 1 403 ? -16.734 11.688 46.281 1 43.97 403 GLY B C 1
ATOM 9490 O O . GLY B 1 403 ? -16.781 10.484 46.5 1 43.97 403 GLY B O 1
ATOM 9491 N N . GLU B 1 404 ? -17.812 12.375 45.594 1 50.19 404 GLU B N 1
ATOM 9492 C CA . GLU B 1 404 ? -19.125 11.812 45.25 1 50.19 404 GLU B CA 1
ATOM 9493 C C . GLU B 1 404 ? -18.984 10.555 44.406 1 50.19 404 GLU B C 1
ATOM 9495 O O . GLU B 1 404 ? -18.344 10.578 43.344 1 50.19 404 GLU B O 1
ATOM 9500 N N . PRO B 1 405 ? -19.188 9.391 44.969 1 52.62 405 PRO B N 1
ATOM 9501 C CA . PRO B 1 405 ? -18.984 8.047 44.438 1 52.62 405 PRO B CA 1
ATOM 9502 C C . PRO B 1 405 ? -19.344 7.938 42.938 1 52.62 405 PRO B C 1
ATOM 9504 O O . PRO B 1 405 ? -18.734 7.16 42.219 1 52.62 405 PRO B O 1
ATOM 9507 N N . ASP B 1 406 ? -20.391 8.648 42.406 1 55.81 406 ASP B N 1
ATOM 9508 C CA . ASP B 1 406 ? -20.953 8.32 41.094 1 55.81 406 ASP B CA 1
ATOM 9509 C C . ASP B 1 406 ? -20.312 9.164 40 1 55.81 406 ASP B C 1
ATOM 9511 O O . ASP B 1 406 ? -20.812 9.203 38.875 1 55.81 406 ASP B O 1
ATOM 9515 N N . ASN B 1 407 ? -19.109 9.75 40.25 1 70.75 407 ASN B N 1
ATOM 9516 C CA . ASN B 1 407 ? -18.641 10.578 39.156 1 70.75 407 ASN B CA 1
ATOM 9517 C C . ASN B 1 407 ? -17.141 10.469 38.969 1 70.75 407 ASN B C 1
ATOM 9519 O O . ASN B 1 407 ? -16.453 11.469 38.719 1 70.75 407 ASN B O 1
ATOM 9523 N N . ILE B 1 408 ? -16.672 9.219 39.156 1 81.81 408 ILE B N 1
ATOM 9524 C CA . ILE B 1 408 ? -15.234 9.039 38.969 1 81.81 408 ILE B CA 1
ATOM 9525 C C . ILE B 1 408 ? -14.961 8.508 37.562 1 81.81 408 ILE B C 1
ATOM 9527 O O . ILE B 1 408 ? -15.578 7.527 37.125 1 81.81 408 ILE B O 1
ATOM 9531 N N . TRP B 1 409 ? -14.062 9.25 36.906 1 90.31 409 TRP B N 1
ATOM 9532 C CA . TRP B 1 409 ? -13.703 8.867 35.531 1 90.31 409 TRP B CA 1
ATOM 9533 C C . TRP B 1 409 ? -12.219 8.539 35.438 1 90.31 409 TRP B C 1
ATOM 9535 O O . TRP B 1 409 ? -11.398 9.094 36.188 1 90.31 409 TRP B O 1
ATOM 9545 N N . THR B 1 410 ? -11.867 7.543 34.656 1 92.25 410 THR B N 1
ATOM 9546 C CA . THR B 1 410 ? -10.516 7.316 34.156 1 92.25 410 THR B CA 1
ATOM 9547 C C . THR B 1 410 ? -10.469 7.473 32.656 1 92.25 410 THR B C 1
ATOM 9549 O O . THR B 1 410 ? -11.25 6.852 31.922 1 92.25 410 THR B O 1
ATOM 9552 N N . TYR B 1 411 ? -9.586 8.328 32.188 1 94.12 411 TYR B N 1
ATOM 9553 C CA . TYR B 1 411 ? -9.555 8.617 30.766 1 94.12 411 TYR B CA 1
ATOM 9554 C C . TYR B 1 411 ? -8.328 7.996 30.109 1 94.12 411 TYR B C 1
ATOM 9556 O O . TYR B 1 411 ? -7.25 7.953 30.703 1 94.12 411 TYR B O 1
ATOM 9564 N N . PHE B 1 412 ? -8.516 7.461 28.938 1 95 412 PHE B N 1
ATOM 9565 C CA . PHE B 1 412 ? -7.449 6.98 28.062 1 95 412 PHE B CA 1
ATOM 9566 C C . PHE B 1 412 ? -7.441 7.742 26.75 1 95 412 PHE B C 1
ATOM 9568 O O . PHE B 1 412 ? -8.477 7.863 26.078 1 95 412 PHE B O 1
ATOM 9575 N N . LEU B 1 413 ? -6.309 8.281 26.422 1 95.12 413 LEU B N 1
ATOM 9576 C CA . LEU B 1 413 ? -6.156 9 25.156 1 95.12 413 LEU B CA 1
ATOM 9577 C C . LEU B 1 413 ? -5.34 8.188 24.172 1 95.12 413 LEU B C 1
ATOM 9579 O O . LEU B 1 413 ? -4.262 7.691 24.5 1 95.12 413 LEU B O 1
ATOM 9583 N N . LEU B 1 414 ? -5.871 7.992 23.016 1 95.06 414 LEU B N 1
ATOM 9584 C CA . LEU B 1 414 ? -5.129 7.316 21.953 1 95.06 414 LEU B CA 1
ATOM 9585 C C . LEU B 1 414 ? -5.156 8.133 20.672 1 95.06 414 LEU B C 1
ATOM 9587 O O . LEU B 1 414 ? -6.059 8.953 20.469 1 95.06 414 LEU B O 1
ATOM 9591 N N . ASN B 1 415 ? -4.156 7.941 19.891 1 94.38 415 ASN B N 1
ATOM 9592 C CA . ASN B 1 415 ? -4.027 8.656 18.625 1 94.38 415 ASN B CA 1
ATOM 9593 C C . ASN B 1 415 ? -4.035 7.695 17.438 1 94.38 415 ASN B C 1
ATOM 9595 O O . ASN B 1 415 ? -3.252 6.746 17.391 1 94.38 415 ASN B O 1
ATOM 9599 N N . ILE B 1 416 ? -4.973 7.887 16.531 1 95.62 416 ILE B N 1
ATOM 9600 C CA . ILE B 1 416 ? -4.961 7.18 15.25 1 95.62 416 ILE B CA 1
ATOM 9601 C C . ILE B 1 416 ? -4.152 7.977 14.234 1 95.62 416 ILE B C 1
ATOM 9603 O O . ILE B 1 416 ? -4.551 9.07 13.828 1 95.62 416 ILE B O 1
ATOM 9607 N N . PRO B 1 417 ? -3.068 7.391 13.789 1 93.94 417 PRO B N 1
ATOM 9608 C CA . PRO B 1 417 ? -2.16 8.156 12.93 1 93.94 417 PRO B CA 1
ATOM 9609 C C . PRO B 1 417 ? -2.748 8.438 11.547 1 93.94 417 PRO B C 1
ATOM 9611 O O . PRO B 1 417 ? -3.756 7.836 11.164 1 93.94 417 PRO B O 1
ATOM 9614 N N . ARG B 1 418 ? -2.051 9.359 10.883 1 91.81 418 ARG B N 1
ATOM 9615 C CA . ARG B 1 418 ? -2.443 9.695 9.523 1 91.81 418 ARG B CA 1
ATOM 9616 C C . ARG B 1 418 ? -2.309 8.492 8.602 1 91.81 418 ARG B C 1
ATOM 9618 O O . ARG B 1 418 ? -1.293 7.789 8.625 1 91.81 418 ARG B O 1
ATOM 9625 N N . GLY B 1 419 ? -3.316 8.273 7.789 1 92.5 419 GLY B N 1
ATOM 9626 C CA . GLY B 1 419 ? -3.307 7.152 6.867 1 92.5 419 GLY B CA 1
ATOM 9627 C C . GLY B 1 419 ? -4.008 5.926 7.418 1 92.5 419 GLY B C 1
ATOM 9628 O O . GLY B 1 419 ? -4.238 4.957 6.691 1 92.5 419 GLY B O 1
ATOM 9629 N N . ALA B 1 420 ? -4.348 5.969 8.672 1 94.81 420 ALA B N 1
ATOM 9630 C CA . ALA B 1 420 ? -4.941 4.793 9.297 1 94.81 420 ALA B CA 1
ATOM 9631 C C . ALA B 1 420 ? -6.457 4.938 9.414 1 94.81 420 ALA B C 1
ATOM 9633 O O . ALA B 1 420 ? -7.121 4.098 10.023 1 94.81 420 ALA B O 1
ATOM 9634 N N . ALA B 1 421 ? -7.004 6.023 8.875 1 93.81 421 ALA B N 1
ATOM 9635 C CA . ALA B 1 421 ? -8.461 6.164 8.883 1 93.81 421 ALA B CA 1
ATOM 9636 C C . ALA B 1 421 ? -9.125 4.949 8.242 1 93.81 421 ALA B C 1
ATOM 9638 O O . ALA B 1 421 ? -8.57 4.332 7.328 1 93.81 421 ALA B O 1
ATOM 9639 N N . GLY B 1 422 ? -10.289 4.648 8.734 1 92.31 422 GLY B N 1
ATOM 9640 C CA . GLY B 1 422 ? -11.008 3.484 8.234 1 92.31 422 GLY B CA 1
ATOM 9641 C C . GLY B 1 422 ? -10.742 2.227 9.039 1 92.31 422 GLY B C 1
ATOM 9642 O O . GLY B 1 422 ? -11.367 1.191 8.805 1 92.31 422 GLY B O 1
ATOM 9643 N N . GLY B 1 423 ? -9.766 2.301 9.938 1 93.38 423 GLY B N 1
ATOM 9644 C CA . GLY B 1 423 ? -9.602 1.223 10.898 1 93.38 423 GLY B CA 1
ATOM 9645 C C . GLY B 1 423 ? -10.719 1.16 11.922 1 93.38 423 GLY B C 1
ATOM 9646 O O . GLY B 1 423 ? -11.539 2.076 12.008 1 93.38 423 GLY B O 1
ATOM 9647 N N . ASN B 1 424 ? -10.766 0.092 12.656 1 94.38 424 ASN B N 1
ATOM 9648 C CA . ASN B 1 424 ? -11.812 -0.127 13.648 1 94.38 424 ASN B CA 1
ATOM 9649 C C . ASN B 1 424 ? -11.234 -0.226 15.055 1 94.38 424 ASN B C 1
ATOM 9651 O O . ASN B 1 424 ? -10.398 -1.088 15.328 1 94.38 424 ASN B O 1
ATOM 9655 N N . ILE B 1 425 ? -11.742 0.687 15.922 1 95.19 425 ILE B N 1
ATOM 9656 C CA . ILE B 1 425 ? -11.305 0.623 17.312 1 95.19 425 ILE B CA 1
ATOM 9657 C C . ILE B 1 425 ? -12.039 -0.512 18.031 1 95.19 425 ILE B C 1
ATOM 9659 O O . ILE B 1 425 ? -13.266 -0.549 18.062 1 95.19 425 ILE B O 1
ATOM 9663 N N . HIS B 1 426 ? -11.352 -1.417 18.547 1 94.5 426 HIS B N 1
ATOM 9664 C CA . HIS B 1 426 ? -11.891 -2.553 19.297 1 94.5 426 HIS B CA 1
ATOM 9665 C C . HIS B 1 426 ? -11.648 -2.402 20.797 1 94.5 426 HIS B C 1
ATOM 9667 O O . HIS B 1 426 ? -10.5 -2.354 21.234 1 94.5 426 HIS B O 1
ATOM 9673 N N . ILE B 1 427 ? -12.688 -2.303 21.547 1 94.31 427 ILE B N 1
ATOM 9674 C CA . ILE B 1 427 ? -12.586 -2.139 23 1 94.31 427 ILE B CA 1
ATOM 9675 C C . ILE B 1 427 ? -13.172 -3.367 23.688 1 94.31 427 ILE B C 1
ATOM 9677 O O . ILE B 1 427 ? -14.312 -3.754 23.438 1 94.31 427 ILE B O 1
ATOM 9681 N N . GLN B 1 428 ? -12.391 -3.916 24.562 1 93.06 428 GLN B N 1
ATOM 9682 C CA . GLN B 1 428 ? -12.82 -5.09 25.312 1 93.06 428 GLN B CA 1
ATOM 9683 C C . GLN B 1 428 ? -12.492 -4.941 26.797 1 93.06 428 GLN B C 1
ATOM 9685 O O . GLN B 1 428 ? -11.438 -4.418 27.156 1 93.06 428 GLN B O 1
ATOM 9690 N N . LEU B 1 429 ? -13.469 -5.289 27.625 1 92.94 429 LEU B N 1
ATOM 9691 C CA . LEU B 1 429 ? -13.266 -5.438 29.062 1 92.94 429 LEU B CA 1
ATOM 9692 C C . LEU B 1 429 ? -13.695 -6.824 29.531 1 92.94 429 LEU B C 1
ATOM 9694 O O . LEU B 1 429 ? -14.719 -7.348 29.078 1 92.94 429 LEU B O 1
ATOM 9698 N N . SER B 1 430 ? -12.875 -7.414 30.266 1 92.12 430 SER B N 1
ATOM 9699 C CA . SER B 1 430 ? -13.203 -8.711 30.828 1 92.12 430 SER B CA 1
ATOM 9700 C C . SER B 1 430 ? -12.891 -8.75 32.312 1 92.12 430 SER B C 1
ATOM 9702 O O . SER B 1 430 ? -11.875 -8.203 32.781 1 92.12 430 SER B O 1
ATOM 9704 N N . SER B 1 431 ? -13.836 -9.305 33.062 1 90.62 431 SER B N 1
ATOM 9705 C CA . SER B 1 431 ? -13.68 -9.438 34.5 1 90.62 431 SER B CA 1
ATOM 9706 C C . SER B 1 431 ? -14.289 -10.734 35.031 1 90.62 431 SER B C 1
ATOM 9708 O O . SER B 1 431 ? -15.141 -11.328 34.344 1 90.62 431 SER B O 1
ATOM 9710 N N . ASP B 1 432 ? -13.727 -11.25 36.062 1 87 432 ASP B N 1
ATOM 9711 C CA . ASP B 1 432 ? -14.32 -12.422 36.719 1 87 432 ASP B CA 1
ATOM 9712 C C . ASP B 1 432 ? -15.617 -12.062 37.438 1 87 432 ASP B C 1
ATOM 9714 O O . ASP B 1 432 ? -16.422 -12.945 37.75 1 87 432 ASP B O 1
ATOM 9718 N N . MET B 1 433 ? -15.805 -10.812 37.656 1 86.44 433 MET B N 1
ATOM 9719 C CA . MET B 1 433 ? -17 -10.289 38.312 1 86.44 433 MET B CA 1
ATOM 9720 C C . MET B 1 433 ? -17.766 -9.359 37.375 1 86.44 433 MET B C 1
ATOM 9722 O O . MET B 1 433 ? -17.344 -9.133 36.25 1 86.44 433 MET B O 1
ATOM 9726 N N . LYS B 1 434 ? -18.844 -8.961 37.844 1 84.81 434 LYS B N 1
ATOM 9727 C CA . LYS B 1 434 ? -19.641 -8.008 37.094 1 84.81 434 LYS B CA 1
ATOM 9728 C C . LYS B 1 434 ? -18.875 -6.703 36.875 1 84.81 434 LYS B C 1
ATOM 9730 O O . LYS B 1 434 ? -18.328 -6.137 37.844 1 84.81 434 LYS B O 1
ATOM 9735 N N . ILE B 1 435 ? -18.844 -6.312 35.656 1 86.94 435 ILE B N 1
ATOM 9736 C CA . ILE B 1 435 ? -18.094 -5.102 35.312 1 86.94 435 ILE B CA 1
ATOM 9737 C C . ILE B 1 435 ? -18.844 -3.877 35.844 1 86.94 435 ILE B C 1
ATOM 9739 O O . ILE B 1 435 ? -20.047 -3.715 35.562 1 86.94 435 ILE B O 1
ATOM 9743 N N . SER B 1 436 ? -18.156 -3.055 36.531 1 83.56 436 SER B N 1
ATOM 9744 C CA . SER B 1 436 ? -18.75 -1.866 37.156 1 83.56 436 SER B CA 1
ATOM 9745 C C . SER B 1 436 ? -18.297 -0.599 36.438 1 83.56 436 SER B C 1
ATOM 9747 O O . SER B 1 436 ? -18.078 0.434 37.062 1 83.56 436 SER B O 1
ATOM 9749 N N . TYR B 1 437 ? -18.031 -0.772 35.156 1 87.94 437 TYR B N 1
ATOM 9750 C CA . TYR B 1 437 ? -17.594 0.381 34.406 1 87.94 437 TYR B CA 1
ATOM 9751 C C . TYR B 1 437 ? -18.516 0.642 33.219 1 87.94 437 TYR B C 1
ATOM 9753 O O . TYR B 1 437 ? -19.078 -0.294 32.625 1 87.94 437 TYR B O 1
ATOM 9761 N N . GLU B 1 438 ? -18.719 1.935 32.969 1 89.56 438 GLU B N 1
ATOM 9762 C CA . GLU B 1 438 ? -19.281 2.377 31.688 1 89.56 438 GLU B CA 1
ATOM 9763 C C . GLU B 1 438 ? -18.203 2.967 30.781 1 89.56 438 GLU B C 1
ATOM 9765 O O . GLU B 1 438 ? -17.297 3.646 31.25 1 89.56 438 GLU B O 1
ATOM 9770 N N . VAL B 1 439 ? -18.312 2.639 29.516 1 92.06 439 VAL B N 1
ATOM 9771 C CA . VAL B 1 439 ? -17.297 3.092 28.578 1 92.06 439 VAL B CA 1
ATOM 9772 C C . VAL B 1 439 ? -17.875 4.145 27.641 1 92.06 439 VAL B C 1
ATOM 9774 O O . VAL B 1 439 ? -18.906 3.92 27.016 1 92.06 439 VAL B O 1
ATOM 9777 N N . TYR B 1 440 ? -17.25 5.289 27.578 1 91.75 440 TYR B N 1
ATOM 9778 C CA . TYR B 1 440 ? -17.609 6.375 26.672 1 91.75 440 TYR B CA 1
ATOM 9779 C C . TYR B 1 440 ? -16.438 6.734 25.766 1 91.75 440 TYR B C 1
ATOM 9781 O O . TYR B 1 440 ? -15.281 6.648 26.156 1 91.75 440 TYR B O 1
ATOM 9789 N N . ALA B 1 441 ? -16.734 7.043 24.516 1 93.5 441 ALA B N 1
ATOM 9790 C CA . ALA B 1 441 ? -15.695 7.445 23.562 1 93.5 441 ALA B CA 1
ATOM 9791 C C . ALA B 1 441 ? -16.078 8.734 22.844 1 93.5 441 ALA B C 1
ATOM 9793 O O . ALA B 1 441 ? -17.25 8.969 22.547 1 93.5 441 ALA B O 1
ATOM 9794 N N . ARG B 1 442 ? -15.078 9.539 22.594 1 93.62 442 ARG B N 1
ATOM 9795 C CA . ARG B 1 442 ? -15.289 10.805 21.891 1 93.62 442 ARG B CA 1
ATOM 9796 C C . ARG B 1 442 ? -14.078 11.156 21.031 1 93.62 442 ARG B C 1
ATOM 9798 O O . ARG B 1 442 ? -12.938 11.062 21.484 1 93.62 442 ARG B O 1
ATOM 9805 N N . PHE B 1 443 ? -14.344 11.562 19.844 1 92.81 443 PHE B N 1
ATOM 9806 C CA . PHE B 1 443 ? -13.273 12.008 18.953 1 92.81 443 PHE B CA 1
ATOM 9807 C C . PHE B 1 443 ? -12.914 13.461 19.25 1 92.81 443 PHE B C 1
ATOM 9809 O O . PHE B 1 443 ? -13.789 14.328 19.312 1 92.81 443 PHE B O 1
ATOM 9816 N N . GLY B 1 444 ? -11.648 13.742 19.422 1 92.69 444 GLY B N 1
ATOM 9817 C CA . GLY B 1 444 ? -11.125 15.094 19.531 1 92.69 444 GLY B CA 1
ATOM 9818 C C . GLY B 1 444 ? -11.273 15.672 20.922 1 92.69 444 GLY B C 1
ATOM 9819 O O . GLY B 1 444 ? -11.102 16.875 21.125 1 92.69 444 GLY B O 1
ATOM 9820 N N . GLY B 1 445 ? -11.695 14.82 21.875 1 92.12 445 GLY B N 1
ATOM 9821 C CA . GLY B 1 445 ? -11.891 15.312 23.219 1 92.12 445 GLY B CA 1
ATOM 9822 C C . GLY B 1 445 ? -12.219 14.211 24.219 1 92.12 445 GLY B C 1
ATOM 9823 O O . GLY B 1 445 ? -12.219 13.031 23.859 1 92.12 445 GLY B O 1
ATOM 9824 N N . LEU B 1 446 ? -12.438 14.648 25.469 1 93.5 446 LEU B N 1
ATOM 9825 C CA . LEU B 1 446 ? -12.797 13.703 26.516 1 93.5 446 LEU B CA 1
ATOM 9826 C C . LEU B 1 446 ? -14.312 13.547 26.609 1 93.5 446 LEU B C 1
ATOM 9828 O O . LEU B 1 446 ? -15.047 14.539 26.547 1 93.5 446 LEU B O 1
ATOM 9832 N N . PRO B 1 447 ? -14.711 12.383 26.688 1 92.62 447 PRO B N 1
ATOM 9833 C CA . PRO B 1 447 ? -16.156 12.164 26.828 1 92.62 447 PRO B CA 1
ATOM 9834 C C . PRO B 1 447 ? -16.672 12.516 28.219 1 92.62 447 PRO B C 1
ATOM 9836 O O . PRO B 1 447 ? -15.906 12.523 29.188 1 92.62 447 PRO B O 1
ATOM 9839 N N . SER B 1 448 ? -17.859 12.898 28.297 1 88.88 448 SER B N 1
ATOM 9840 C CA . SER B 1 448 ? -18.609 13.133 29.516 1 88.88 448 SER B CA 1
ATOM 9841 C C . SER B 1 448 ? -20.031 12.586 29.406 1 88.88 448 SER B C 1
ATOM 9843 O O . SER B 1 448 ? -20.391 12.008 28.391 1 88.88 448 SER B O 1
ATOM 9845 N N . LEU B 1 449 ? -20.75 12.719 30.438 1 86.56 449 LEU B N 1
ATOM 9846 C CA . LEU B 1 449 ? -22.125 12.219 30.406 1 86.56 449 LEU B CA 1
ATOM 9847 C C . LEU B 1 449 ? -22.984 13.031 29.453 1 86.56 449 LEU B C 1
ATOM 9849 O O . LEU B 1 449 ? -23.953 12.516 28.891 1 86.56 449 LEU B O 1
ATOM 9853 N N . ASP B 1 450 ? -22.5 14.273 29.188 1 82.94 450 ASP B N 1
ATOM 9854 C CA . ASP B 1 450 ? -23.297 15.156 28.344 1 82.94 450 ASP B CA 1
ATOM 9855 C C . ASP B 1 450 ? -22.734 15.195 26.922 1 82.94 450 ASP B C 1
ATOM 9857 O O . ASP B 1 450 ? -23.438 15.617 26 1 82.94 450 ASP B O 1
ATOM 9861 N N . SER B 1 451 ? -21.547 14.766 26.781 1 87.06 451 SER B N 1
ATOM 9862 C CA . SER B 1 451 ? -20.906 14.875 25.469 1 87.06 451 SER B CA 1
ATOM 9863 C C . SER B 1 451 ? -20.109 13.609 25.141 1 87.06 451 SER B C 1
ATOM 9865 O O . SER B 1 451 ? -19.109 13.312 25.781 1 87.06 451 SER B O 1
ATOM 9867 N N . TRP B 1 452 ? -20.578 12.797 24.234 1 89 452 TRP B N 1
ATOM 9868 C CA . TRP B 1 452 ? -19.938 11.57 23.781 1 89 452 TRP B CA 1
ATOM 9869 C C . TRP B 1 452 ? -20.359 11.242 22.344 1 89 452 TRP B C 1
ATOM 9871 O O . TRP B 1 452 ? -21.391 11.711 21.875 1 89 452 TRP B O 1
ATOM 9881 N N . ASP B 1 453 ? -19.562 10.609 21.656 1 87.81 453 ASP B N 1
ATOM 9882 C CA . ASP B 1 453 ? -19.922 10.109 20.328 1 87.81 453 ASP B CA 1
ATOM 9883 C C . ASP B 1 453 ? -20.484 8.695 20.406 1 87.81 453 ASP B C 1
ATOM 9885 O O . ASP B 1 453 ? -21.484 8.383 19.766 1 87.81 453 ASP B O 1
ATOM 9889 N N . TYR B 1 454 ? -19.781 7.855 21.25 1 88.56 454 TYR B N 1
ATOM 9890 C CA . TYR B 1 454 ? -20.234 6.484 21.469 1 88.56 454 TYR B CA 1
ATOM 9891 C C . TYR B 1 454 ? -20.172 6.125 22.953 1 88.56 454 TYR B C 1
ATOM 9893 O O . TYR B 1 454 ? -19.422 6.73 23.719 1 88.56 454 TYR B O 1
ATOM 9901 N N . TYR B 1 455 ? -21.062 5.242 23.375 1 85.06 455 TYR B N 1
ATOM 9902 C CA . TYR B 1 455 ? -21 4.812 24.766 1 85.06 455 TYR B CA 1
ATOM 9903 C C . TYR B 1 455 ? -21.578 3.412 24.938 1 85.06 455 TYR B C 1
ATOM 9905 O O . TYR B 1 455 ? -22.375 2.955 24.109 1 85.06 455 TYR B O 1
ATOM 9913 N N . TYR B 1 456 ? -21.094 2.76 25.891 1 84.06 456 TYR B N 1
ATOM 9914 C CA . TYR B 1 456 ? -21.609 1.475 26.344 1 84.06 456 TYR B CA 1
ATOM 9915 C C . TYR B 1 456 ? -21.75 1.453 27.859 1 84.06 456 TYR B C 1
ATOM 9917 O O . TYR B 1 456 ? -20.75 1.43 28.594 1 84.06 456 TYR B O 1
ATOM 9925 N N . ALA B 1 457 ? -22.922 1.473 28.281 1 77.56 457 ALA B N 1
ATOM 9926 C CA . ALA B 1 457 ? -23.172 1.38 29.719 1 77.56 457 ALA B CA 1
ATOM 9927 C C . ALA B 1 457 ? -23.516 -0.05 30.125 1 77.56 457 ALA B C 1
ATOM 9929 O O . ALA B 1 457 ? -22.922 -0.604 31.047 1 77.56 457 ALA B O 1
ATOM 9930 N N . ASN B 1 458 ? -24.359 -0.542 29.562 1 73.75 458 ASN B N 1
ATOM 9931 C CA . ASN B 1 458 ? -24.766 -1.938 29.688 1 73.75 458 ASN B CA 1
ATOM 9932 C C . ASN B 1 458 ? -25.438 -2.449 28.422 1 73.75 458 ASN B C 1
ATOM 9934 O O . ASN B 1 458 ? -25.406 -1.783 27.375 1 73.75 458 ASN B O 1
ATOM 9938 N N . LYS B 1 459 ? -25.906 -3.586 28.531 1 68.69 459 LYS B N 1
ATOM 9939 C CA . LYS B 1 459 ? -26.5 -4.223 27.359 1 68.69 459 LYS B CA 1
ATOM 9940 C C . LYS B 1 459 ? -27.719 -3.445 26.875 1 68.69 459 LYS B C 1
ATOM 9942 O O . LYS B 1 459 ? -27.984 -3.389 25.672 1 68.69 459 LYS B O 1
ATOM 9947 N N . THR B 1 460 ? -28.312 -2.705 27.75 1 65.38 460 THR B N 1
ATOM 9948 C CA . THR B 1 460 ? -29.562 -2.033 27.375 1 65.38 460 THR B CA 1
ATOM 9949 C C . THR B 1 460 ? -29.312 -0.552 27.109 1 65.38 460 THR B C 1
ATOM 9951 O O . THR B 1 460 ? -30.078 0.09 26.391 1 65.38 460 THR B O 1
ATOM 9954 N N . ARG B 1 461 ? -28.344 -0.036 27.719 1 67.12 461 ARG B N 1
ATOM 9955 C CA . ARG B 1 461 ? -28.047 1.384 27.547 1 67.12 461 ARG B CA 1
ATOM 9956 C C . ARG B 1 461 ? -26.75 1.588 26.797 1 67.12 461 ARG B C 1
ATOM 9958 O O . ARG B 1 461 ? -25.656 1.432 27.359 1 67.12 461 ARG B O 1
ATOM 9965 N N . ARG B 1 462 ? -26.891 1.762 25.594 1 72.88 462 ARG B N 1
ATOM 9966 C CA . ARG B 1 462 ? -25.719 1.949 24.719 1 72.88 462 ARG B CA 1
ATOM 9967 C C . ARG B 1 462 ? -26.078 2.828 23.531 1 72.88 462 ARG B C 1
ATOM 9969 O O . ARG B 1 462 ? -27.234 3.146 23.297 1 72.88 462 ARG B O 1
ATOM 9976 N N . SER B 1 463 ? -25.062 3.381 22.906 1 73.25 463 SER B N 1
ATOM 9977 C CA . SER B 1 463 ? -25.266 4.141 21.672 1 73.25 463 SER B CA 1
ATOM 9978 C C . SER B 1 463 ? -26.109 3.365 20.672 1 73.25 463 SER B C 1
ATOM 9980 O O . SER B 1 463 ? -26.078 2.133 20.656 1 73.25 463 SER B O 1
ATOM 9982 N N . ASP B 1 464 ? -27.109 4.148 20.188 1 60.31 464 ASP B N 1
ATOM 9983 C CA . ASP B 1 464 ? -27.922 3.496 19.172 1 60.31 464 ASP B CA 1
ATOM 9984 C C . ASP B 1 464 ? -27.047 2.746 18.172 1 60.31 464 ASP B C 1
ATOM 9986 O O . ASP B 1 464 ? -25.984 3.234 17.781 1 60.31 464 ASP B O 1
ATOM 9990 N N . PRO B 1 465 ? -27.406 1.408 18.281 1 53.56 465 PRO B N 1
ATOM 9991 C CA . PRO B 1 465 ? -26.625 0.623 17.312 1 53.56 465 PRO B CA 1
ATOM 9992 C C . PRO B 1 465 ? -26.438 1.34 15.984 1 53.56 465 PRO B C 1
ATOM 9994 O O . PRO B 1 465 ? -27.422 1.608 15.281 1 53.56 465 PRO B O 1
ATOM 9997 N N . SER B 1 466 ? -25.656 2.551 16.266 1 56.59 466 SER B N 1
ATOM 9998 C CA . SER B 1 466 ? -25.328 3.16 14.992 1 56.59 466 SER B CA 1
ATOM 9999 C C . SER B 1 466 ? -24.25 2.354 14.258 1 56.59 466 SER B C 1
ATOM 10001 O O . SER B 1 466 ? -23.625 1.477 14.844 1 56.59 466 SER B O 1
ATOM 10003 N N . MET B 1 467 ? -24.359 2.428 12.891 1 56.72 467 MET B N 1
ATOM 10004 C CA . MET B 1 467 ? -23.531 1.692 11.938 1 56.72 467 MET B CA 1
ATOM 10005 C C . MET B 1 467 ? -22.062 1.809 12.297 1 56.72 467 MET B C 1
ATOM 10007 O O . MET B 1 467 ? -21.266 0.918 11.984 1 56.72 467 MET B O 1
ATOM 10011 N N . PHE B 1 468 ? -21.75 2.73 13.18 1 63.03 468 PHE B N 1
ATOM 10012 C CA . PHE B 1 468 ? -20.328 2.861 13.477 1 63.03 468 PHE B CA 1
ATOM 10013 C C . PHE B 1 468 ? -20.016 2.387 14.891 1 63.03 468 PHE B C 1
ATOM 10015 O O . PHE B 1 468 ? -18.922 2.611 15.406 1 63.03 468 PHE B O 1
ATOM 10022 N N . PHE B 1 469 ? -21.109 1.78 15.555 1 71.69 469 PHE B N 1
ATOM 10023 C CA . PHE B 1 469 ? -20.969 1.144 16.859 1 71.69 469 PHE B CA 1
ATOM 10024 C C . PHE B 1 469 ? -21.547 -0.264 16.844 1 71.69 469 PHE B C 1
ATOM 10026 O O . PHE B 1 469 ? -22.766 -0.436 16.734 1 71.69 469 PHE B O 1
ATOM 10033 N N . THR B 1 470 ? -20.719 -1.254 16.828 1 72.62 470 THR B N 1
ATOM 10034 C CA . THR B 1 470 ? -21.172 -2.637 16.766 1 72.62 470 THR B CA 1
ATOM 10035 C C . THR B 1 470 ? -20.812 -3.391 18.047 1 72.62 470 THR B C 1
ATOM 10037 O O . THR B 1 470 ? -19.656 -3.42 18.453 1 72.62 470 THR B O 1
ATOM 10040 N N . LEU B 1 471 ? -21.828 -3.863 18.672 1 74.75 471 LEU B N 1
ATOM 10041 C CA . LEU B 1 471 ? -21.656 -4.637 19.891 1 74.75 471 LEU B CA 1
ATOM 10042 C C . LEU B 1 471 ? -21.516 -6.125 19.578 1 74.75 471 LEU B C 1
ATOM 10044 O O . LEU B 1 471 ? -22.281 -6.668 18.766 1 74.75 471 LEU B O 1
ATOM 10048 N N . TYR B 1 472 ? -20.391 -6.625 20.125 1 71.12 472 TYR B N 1
ATOM 10049 C CA . TYR B 1 472 ? -20.188 -8.062 19.969 1 71.12 472 TYR B CA 1
ATOM 10050 C C . TYR B 1 472 ? -20.188 -8.75 21.328 1 71.12 472 TYR B C 1
ATOM 10052 O O . TYR B 1 472 ? -19.328 -8.469 22.172 1 71.12 472 TYR B O 1
ATOM 10060 N N . ASP B 1 473 ? -21 -9.734 21.703 1 68.44 473 ASP B N 1
ATOM 10061 C CA . ASP B 1 473 ? -21.031 -10.68 22.812 1 68.44 473 ASP B CA 1
ATOM 10062 C C . ASP B 1 473 ? -20.812 -9.977 24.141 1 68.44 473 ASP B C 1
ATOM 10064 O O . ASP B 1 473 ? -19.906 -10.336 24.906 1 68.44 473 ASP B O 1
ATOM 10068 N N . SER B 1 474 ? -21.5 -8.875 24.453 1 74.81 474 SER B N 1
ATOM 10069 C CA . SER B 1 474 ? -21.359 -8.203 25.734 1 74.81 474 SER B CA 1
ATOM 10070 C C . SER B 1 474 ? -22.25 -8.852 26.797 1 74.81 474 SER B C 1
ATOM 10072 O O . SER B 1 474 ? -23.328 -9.336 26.484 1 74.81 474 SER B O 1
ATOM 10074 N N . SER B 1 475 ? -21.609 -9.18 27.938 1 80.44 475 SER B N 1
ATOM 10075 C CA . SER B 1 475 ? -22.297 -9.703 29.109 1 80.44 475 SER B CA 1
ATOM 10076 C C . SER B 1 475 ? -21.984 -8.875 30.344 1 80.44 475 SER B C 1
ATOM 10078 O O . SER B 1 475 ? -21.422 -7.781 30.25 1 80.44 475 SER B O 1
ATOM 10080 N N . ASP B 1 476 ? -22.422 -9.352 31.453 1 81.88 476 ASP B N 1
ATOM 10081 C CA . ASP B 1 476 ? -22.172 -8.641 32.719 1 81.88 476 ASP B CA 1
ATOM 10082 C C . ASP B 1 476 ? -20.688 -8.641 33.062 1 81.88 476 ASP B C 1
ATOM 10084 O O . ASP B 1 476 ? -20.188 -7.738 33.719 1 81.88 476 ASP B O 1
ATOM 10088 N N . ASN B 1 477 ? -20.016 -9.617 32.531 1 87.31 477 ASN B N 1
ATOM 10089 C CA . ASN B 1 477 ? -18.609 -9.727 32.875 1 87.31 477 ASN B CA 1
ATOM 10090 C C . ASN B 1 477 ? -17.703 -9.438 31.688 1 87.31 477 ASN B C 1
ATOM 10092 O O . ASN B 1 477 ? -16.484 -9.594 31.766 1 87.31 477 ASN B O 1
ATOM 10096 N N . LYS B 1 478 ? -18.375 -9.094 30.578 1 89.69 478 LYS B N 1
ATOM 10097 C CA . LYS B 1 478 ? -17.594 -8.852 29.375 1 89.69 478 LYS B CA 1
ATOM 10098 C C . LYS B 1 478 ? -18.156 -7.695 28.562 1 89.69 478 LYS B C 1
ATOM 10100 O O . LYS B 1 478 ? -19.375 -7.629 28.344 1 89.69 478 LYS B O 1
ATOM 10105 N N . VAL B 1 479 ? -17.391 -6.734 28.266 1 89.5 479 VAL B N 1
ATOM 10106 C CA . VAL B 1 479 ? -17.719 -5.668 27.328 1 89.5 479 VAL B CA 1
ATOM 10107 C C . VAL B 1 479 ? -16.906 -5.84 26.047 1 89.5 479 VAL B C 1
ATOM 10109 O O . VAL B 1 479 ? -15.68 -5.984 26.094 1 89.5 479 VAL B O 1
ATOM 10112 N N . ASN B 1 480 ? -17.531 -5.926 24.938 1 90.19 480 ASN B N 1
ATOM 10113 C CA . ASN B 1 480 ? -16.875 -6.148 23.656 1 90.19 480 ASN B CA 1
ATOM 10114 C C . ASN B 1 480 ? -17.594 -5.414 22.516 1 90.19 480 ASN B C 1
ATOM 10116 O O . ASN B 1 480 ? -18.656 -5.84 22.078 1 90.19 480 ASN B O 1
ATOM 10120 N N . PHE B 1 481 ? -16.984 -4.281 22.062 1 88.69 481 PHE B N 1
ATOM 10121 C CA . PHE B 1 481 ? -17.641 -3.566 20.969 1 88.69 481 PHE B CA 1
ATOM 10122 C C . PHE B 1 481 ? -16.609 -2.889 20.078 1 88.69 481 PHE B C 1
ATOM 10124 O O . PHE B 1 481 ? -15.43 -2.807 20.438 1 88.69 481 PHE B O 1
ATOM 10131 N N . TYR B 1 482 ? -17.078 -2.504 18.906 1 90.88 482 TYR B N 1
ATOM 10132 C CA . TYR B 1 482 ? -16.25 -1.837 17.906 1 90.88 482 TYR B CA 1
ATOM 10133 C C . TYR B 1 482 ? -16.766 -0.439 17.609 1 90.88 482 TYR B C 1
ATOM 10135 O O . TYR B 1 482 ? -17.984 -0.228 17.531 1 90.88 482 TYR B O 1
ATOM 10143 N N . ILE B 1 483 ? -15.891 0.463 17.516 1 91.38 483 ILE B N 1
ATOM 10144 C CA . ILE B 1 483 ? -16.156 1.706 16.797 1 91.38 483 ILE B CA 1
ATOM 10145 C C . ILE B 1 483 ? -15.625 1.597 15.367 1 91.38 483 ILE B C 1
ATOM 10147 O O . ILE B 1 483 ? -14.406 1.575 15.148 1 91.38 483 ILE B O 1
ATOM 10151 N N . MET B 1 484 ? -16.531 1.602 14.469 1 90.5 484 MET B N 1
ATOM 10152 C CA . MET B 1 484 ? -16.172 1.269 13.086 1 90.5 484 MET B CA 1
ATOM 10153 C C . MET B 1 484 ? -15.703 2.506 12.336 1 90.5 484 MET B C 1
ATOM 10155 O O . MET B 1 484 ? -16.234 3.602 12.539 1 90.5 484 MET B O 1
ATOM 10159 N N . TYR B 1 485 ? -14.688 2.258 11.398 1 90.19 485 TYR B N 1
ATOM 10160 C CA . TYR B 1 485 ? -14.172 3.275 10.492 1 90.19 485 TYR B CA 1
ATOM 10161 C C . TYR B 1 485 ? -13.852 4.562 11.242 1 90.19 485 TYR B C 1
ATOM 10163 O O . TYR B 1 485 ? -14.398 5.625 10.93 1 90.19 485 TYR B O 1
ATOM 10171 N N . ALA B 1 486 ? -12.977 4.387 12.133 1 93.19 486 ALA B N 1
ATOM 10172 C CA . ALA B 1 486 ? -12.586 5.488 13.008 1 93.19 486 ALA B CA 1
ATOM 10173 C C . ALA B 1 486 ? -11.812 6.555 12.242 1 93.19 486 ALA B C 1
ATOM 10175 O O . ALA B 1 486 ? -11.07 6.238 11.312 1 93.19 486 ALA B O 1
ATOM 10176 N N . ARG B 1 487 ? -11.977 7.812 12.641 1 92.94 487 ARG B N 1
ATOM 10177 C CA . ARG B 1 487 ? -11.266 8.953 12.07 1 92.94 487 ARG B CA 1
ATOM 10178 C C . ARG B 1 487 ? -9.828 9.008 12.578 1 92.94 487 ARG B C 1
ATOM 10180 O O . ARG B 1 487 ? -9.523 8.508 13.664 1 92.94 487 ARG B O 1
ATOM 10187 N N . GLU B 1 488 ? -9 9.555 11.742 1 93.75 488 GLU B N 1
ATOM 10188 C CA . GLU B 1 488 ? -7.641 9.82 12.211 1 93.75 488 GLU B CA 1
ATOM 10189 C C . GLU B 1 488 ? -7.605 10.992 13.188 1 93.75 488 GLU B C 1
ATOM 10191 O O . GLU B 1 488 ? -8.352 11.961 13.031 1 93.75 488 GLU B O 1
ATOM 10196 N N . GLY B 1 489 ? -6.777 10.883 14.164 1 93.5 489 GLY B N 1
ATOM 10197 C CA . GLY B 1 489 ? -6.672 11.898 15.203 1 93.5 489 GLY B CA 1
ATOM 10198 C C . GLY B 1 489 ? -6.742 11.328 16.609 1 93.5 489 GLY B C 1
ATOM 10199 O O . GLY B 1 489 ? -6.57 10.125 16.797 1 93.5 489 GLY B O 1
ATOM 10200 N N . THR B 1 490 ? -6.992 12.195 17.547 1 94.62 490 THR B N 1
ATOM 10201 C CA . THR B 1 490 ? -6.984 11.805 18.953 1 94.62 490 THR B CA 1
ATOM 10202 C C . THR B 1 490 ? -8.375 11.352 19.391 1 94.62 490 THR B C 1
ATOM 10204 O O . THR B 1 490 ? -9.367 12.031 19.125 1 94.62 490 THR B O 1
ATOM 10207 N N . TRP B 1 491 ? -8.445 10.242 20 1 95.56 491 TRP B N 1
ATOM 10208 C CA . TRP B 1 491 ? -9.672 9.711 20.578 1 95.56 491 TRP B CA 1
ATOM 10209 C C . TRP B 1 491 ? -9.57 9.648 22.109 1 95.56 491 TRP B C 1
ATOM 10211 O O . TRP B 1 491 ? -8.523 9.273 22.641 1 95.56 491 TRP B O 1
ATOM 10221 N N . GLY B 1 492 ? -10.594 10.125 22.766 1 95.62 492 GLY B N 1
ATOM 10222 C CA . GLY B 1 492 ? -10.688 9.984 24.203 1 95.62 492 GLY B CA 1
ATOM 10223 C C . GLY B 1 492 ? -11.664 8.914 24.641 1 95.62 492 GLY B C 1
ATOM 10224 O O . GLY B 1 492 ? -12.836 8.938 24.25 1 95.62 492 GLY B O 1
ATOM 10225 N N . ILE B 1 493 ? -11.156 7.926 25.422 1 95.75 493 ILE B N 1
ATOM 10226 C CA . ILE B 1 493 ? -11.992 6.883 26.016 1 95.75 493 ILE B CA 1
ATOM 10227 C C . ILE B 1 493 ? -12.148 7.137 27.516 1 95.75 493 ILE B C 1
ATOM 10229 O O . ILE B 1 493 ? -11.164 7.289 28.234 1 95.75 493 ILE B O 1
ATOM 10233 N N . GLY B 1 494 ? -13.367 7.27 27.938 1 94.19 494 GLY B N 1
ATOM 10234 C CA . GLY B 1 494 ? -13.648 7.488 29.344 1 94.19 494 GLY B CA 1
ATOM 10235 C C . GLY B 1 494 ? -14.328 6.309 30 1 94.19 494 GLY B C 1
ATOM 10236 O O . GLY B 1 494 ? -15.352 5.816 29.516 1 94.19 494 GLY B O 1
ATOM 10237 N N . LEU B 1 495 ? -13.719 5.84 31.094 1 92.56 495 LEU B N 1
ATOM 10238 C CA . LEU B 1 495 ? -14.32 4.809 31.922 1 92.56 495 LEU B CA 1
ATOM 10239 C C . LEU B 1 495 ? -14.984 5.422 33.156 1 92.56 495 LEU B C 1
ATOM 10241 O O . LEU B 1 495 ? -14.305 6.012 34 1 92.56 495 LEU B O 1
ATOM 10245 N N . ARG B 1 496 ? -16.219 5.348 33.156 1 90.44 496 ARG B N 1
ATOM 10246 C CA . ARG B 1 496 ? -16.953 5.828 34.312 1 90.44 496 ARG B CA 1
ATOM 10247 C C . ARG B 1 496 ? -17.141 4.715 35.344 1 90.44 496 ARG B C 1
ATOM 10249 O O . ARG B 1 496 ? -17.656 3.646 35.031 1 90.44 496 ARG B O 1
ATOM 10256 N N . HIS B 1 497 ? -16.719 4.965 36.562 1 86.75 497 HIS B N 1
ATOM 10257 C CA . HIS B 1 497 ? -16.797 3.973 37.625 1 86.75 497 HIS B CA 1
ATOM 10258 C C . HIS B 1 497 ? -18.172 3.992 38.281 1 86.75 497 HIS B C 1
ATOM 10260 O O . HIS B 1 497 ? -18.641 5.051 38.719 1 86.75 497 HIS B O 1
ATOM 10266 N N . LEU B 1 498 ? -18.828 2.855 38.281 1 80.75 498 LEU B N 1
ATOM 10267 C CA . LEU B 1 498 ? -20.125 2.764 38.938 1 80.75 498 LEU B CA 1
ATOM 10268 C C . LEU B 1 498 ? -19.984 2.328 40.375 1 80.75 498 LEU B C 1
ATOM 10270 O O . LEU B 1 498 ? -19.094 1.543 40.719 1 80.75 498 LEU B O 1
ATOM 10274 N N . ASN B 1 499 ? -20.422 3.172 41.406 1 66.31 499 ASN B N 1
ATOM 10275 C CA . ASN B 1 499 ? -20.359 2.883 42.844 1 66.31 499 ASN B CA 1
ATOM 10276 C C . ASN B 1 499 ? -21.031 1.559 43.188 1 66.31 499 ASN B C 1
ATOM 10278 O O . ASN B 1 499 ? -22.266 1.486 43.25 1 66.31 499 ASN B O 1
ATOM 10282 N N . THR B 1 500 ? -20.734 0.435 42.656 1 56.5 500 THR B N 1
ATOM 10283 C CA . THR B 1 500 ? -21.406 -0.72 43.25 1 56.5 500 THR B CA 1
ATOM 10284 C C . THR B 1 500 ? -20.891 -0.988 44.656 1 56.5 500 THR B C 1
ATOM 10286 O O . THR B 1 500 ? -19.766 -0.586 45 1 56.5 500 THR B O 1
ATOM 10289 N N . SER B 1 501 ? -21.625 -1.479 45.625 1 50.28 501 SER B N 1
ATOM 10290 C CA . SER B 1 501 ? -21.297 -1.84 47 1 50.28 501 SER B CA 1
ATOM 10291 C C . SER B 1 501 ? -19.859 -2.326 47.125 1 50.28 501 SER B C 1
ATOM 10293 O O . SER B 1 501 ? -19.25 -2.76 46.125 1 50.28 501 SER B O 1
ATOM 10295 N N . SER B 1 502 ? -19.156 -2.182 48.375 1 47.56 502 SER B N 1
ATOM 10296 C CA . SER B 1 502 ? -17.844 -2.434 48.938 1 47.56 502 SER B CA 1
ATOM 10297 C C . SER B 1 502 ? -17.188 -3.643 48.281 1 47.56 502 SER B C 1
ATOM 10299 O O . SER B 1 502 ? -15.953 -3.697 48.188 1 47.56 502 SER B O 1
ATOM 10301 N N . ASP B 1 503 ? -17.797 -4.758 48.25 1 46.12 503 ASP B N 1
ATOM 10302 C CA . ASP B 1 503 ? -17.25 -6.09 48.031 1 46.12 503 ASP B CA 1
ATOM 10303 C C . ASP B 1 503 ? -16.828 -6.281 46.594 1 46.12 503 ASP B C 1
ATOM 10305 O O . ASP B 1 503 ? -16.297 -7.332 46.219 1 46.12 503 ASP B O 1
ATOM 10309 N N . SER B 1 504 ? -17.312 -5.551 45.656 1 47.28 504 SER B N 1
ATOM 10310 C CA . SER B 1 504 ? -17.219 -5.875 44.25 1 47.28 504 SER B CA 1
ATOM 10311 C C . SER B 1 504 ? -15.891 -5.418 43.656 1 47.28 504 SER B C 1
ATOM 10313 O O . SER B 1 504 ? -15.617 -5.648 42.469 1 47.28 504 SER B O 1
ATOM 10315 N N . MET B 1 505 ? -15.156 -4.602 44.375 1 52.03 505 MET B N 1
ATOM 10316 C CA . MET B 1 505 ? -13.914 -4.027 43.875 1 52.03 505 MET B CA 1
ATOM 10317 C C . MET B 1 505 ? -12.812 -5.078 43.812 1 52.03 505 MET B C 1
ATOM 10319 O O . MET B 1 505 ? -11.672 -4.766 43.469 1 52.03 505 MET B O 1
ATOM 10323 N N . LYS B 1 506 ? -13.219 -6.32 44.281 1 56.88 506 LYS B N 1
ATOM 10324 C CA . LYS B 1 506 ? -12.117 -7.246 44.5 1 56.88 506 LYS B CA 1
ATOM 10325 C C . LYS B 1 506 ? -11.703 -7.926 43.188 1 56.88 506 LYS B C 1
ATOM 10327 O O . LYS B 1 506 ? -10.719 -8.672 43.156 1 56.88 506 LYS B O 1
ATOM 10332 N N . GLY B 1 507 ? -12.461 -7.648 41.969 1 69.06 507 GLY B N 1
ATOM 10333 C CA . GLY B 1 507 ? -11.984 -8.422 40.812 1 69.06 507 GLY B CA 1
ATOM 10334 C C . GLY B 1 507 ? -11.141 -7.605 39.844 1 69.06 507 GLY B C 1
ATOM 10335 O O . GLY B 1 507 ? -11.211 -6.375 39.844 1 69.06 507 GLY B O 1
ATOM 10336 N N . LEU B 1 508 ? -10.156 -8.242 39.281 1 84.31 508 LEU B N 1
ATOM 10337 C CA . LEU B 1 508 ? -9.266 -7.652 38.281 1 84.31 508 LEU B CA 1
ATOM 10338 C C . LEU B 1 508 ? -9.961 -7.527 36.938 1 84.31 508 LEU B C 1
ATOM 10340 O O . LEU B 1 508 ? -10.531 -8.5 36.438 1 84.31 508 LEU B O 1
ATOM 10344 N N . THR B 1 509 ? -10.203 -6.258 36.5 1 90.44 509 THR B N 1
ATOM 10345 C CA . THR B 1 509 ? -10.766 -6.016 35.188 1 90.44 509 THR B CA 1
ATOM 10346 C C . THR B 1 509 ? -9.656 -5.762 34.156 1 90.44 509 THR B C 1
ATOM 10348 O O . THR B 1 509 ? -8.781 -4.922 34.406 1 90.44 509 THR B O 1
ATOM 10351 N N . ILE B 1 510 ? -9.672 -6.582 33.094 1 92.38 510 ILE B N 1
ATOM 10352 C CA . ILE B 1 510 ? -8.672 -6.477 32.031 1 92.38 510 ILE B CA 1
ATOM 10353 C C . ILE B 1 510 ? -9.258 -5.719 30.828 1 92.38 510 ILE B C 1
ATOM 10355 O O . ILE B 1 510 ? -10.367 -6.008 30.391 1 92.38 510 ILE B O 1
ATOM 10359 N N . MET B 1 511 ? -8.555 -4.715 30.391 1 93.5 511 MET B N 1
ATOM 10360 C CA . MET B 1 511 ? -8.992 -3.924 29.25 1 93.5 511 MET B CA 1
ATOM 10361 C C . MET B 1 511 ? -8.062 -4.121 28.062 1 93.5 511 MET B C 1
ATOM 10363 O O . MET B 1 511 ? -6.867 -4.352 28.234 1 93.5 511 MET B O 1
ATOM 10367 N N . SER B 1 512 ? -8.633 -4.168 26.891 1 94.44 512 SER B N 1
ATOM 10368 C CA . SER B 1 512 ? -7.883 -4.215 25.641 1 94.44 512 SER B CA 1
ATOM 10369 C C . SER B 1 512 ? -8.43 -3.213 24.625 1 94.44 512 SER B C 1
ATOM 10371 O O . SER B 1 512 ? -9.641 -3.121 24.438 1 94.44 512 SER B O 1
ATOM 10373 N N . ILE B 1 513 ? -7.582 -2.324 24.109 1 95.81 513 ILE B N 1
ATOM 10374 C CA . ILE B 1 513 ? -7.918 -1.376 23.062 1 95.81 513 ILE B CA 1
ATOM 10375 C C . ILE B 1 513 ? -7.016 -1.612 21.844 1 95.81 513 ILE B C 1
ATOM 10377 O O . ILE B 1 513 ? -5.789 -1.652 21.969 1 95.81 513 ILE B O 1
ATOM 10381 N N . SER B 1 514 ? -7.578 -1.839 20.734 1 94.81 514 SER B N 1
ATOM 10382 C CA . SER B 1 514 ? -6.801 -2.072 19.516 1 94.81 514 SER B CA 1
ATOM 10383 C C . SER B 1 514 ? -7.438 -1.382 18.312 1 94.81 514 SER B C 1
ATOM 10385 O O . SER B 1 514 ? -8.594 -0.968 18.359 1 94.81 514 SER B O 1
ATOM 10387 N N . LEU B 1 515 ? -6.664 -1.037 17.375 1 95.56 515 LEU B N 1
ATOM 10388 C CA . LEU B 1 515 ? -7.121 -0.586 16.062 1 95.56 515 LEU B CA 1
ATOM 10389 C C . LEU B 1 515 ? -6.93 -1.677 15.016 1 95.56 515 LEU B C 1
ATOM 10391 O O . LEU B 1 515 ? -5.797 -2.006 14.648 1 95.56 515 LEU B O 1
ATOM 10395 N N . GLU B 1 516 ? -8.031 -2.211 14.555 1 93.94 516 GLU B N 1
ATOM 10396 C CA . GLU B 1 516 ? -8.016 -3.311 13.594 1 93.94 516 GLU B CA 1
ATOM 10397 C C . GLU B 1 516 ? -8.5 -2.85 12.219 1 93.94 516 GLU B C 1
ATOM 10399 O O . GLU B 1 516 ? -9.352 -1.964 12.125 1 93.94 516 GLU B O 1
ATOM 10404 N N . ARG B 1 517 ? -7.953 -3.443 11.18 1 93.75 517 ARG B N 1
ATOM 10405 C CA . ARG B 1 517 ? -8.336 -3.039 9.828 1 93.75 517 ARG B CA 1
ATOM 10406 C C . ARG B 1 517 ? -9.672 -3.662 9.43 1 93.75 517 ARG B C 1
ATOM 10408 O O . ARG B 1 517 ? -10.453 -3.049 8.695 1 93.75 517 ARG B O 1
ATOM 10415 N N . CYS B 1 518 ? -9.93 -4.875 9.781 1 93.31 518 CYS B N 1
ATOM 10416 C CA . CYS B 1 518 ? -11.211 -5.539 9.555 1 93.31 518 CYS B CA 1
ATOM 10417 C C . CYS B 1 518 ? -11.82 -5.996 10.875 1 93.31 518 CYS B C 1
ATOM 10419 O O . CYS B 1 518 ? -11.133 -6.566 11.719 1 93.31 518 CYS B O 1
ATOM 10421 N N . PRO B 1 519 ? -13.07 -5.707 11.016 1 90.06 519 PRO B N 1
ATOM 10422 C CA . PRO B 1 519 ? -13.695 -6.027 12.297 1 90.06 519 PRO B CA 1
ATOM 10423 C C . PRO B 1 519 ? -13.844 -7.531 12.523 1 90.06 519 PRO B C 1
ATOM 10425 O O . PRO B 1 519 ? -14.227 -8.258 11.602 1 90.06 519 PRO B O 1
ATOM 10428 N N . LYS B 1 520 ? -13.492 -8 13.695 1 89.38 520 LYS B N 1
ATOM 10429 C CA . LYS B 1 520 ? -13.641 -9.383 14.148 1 89.38 520 LYS B CA 1
ATOM 10430 C C . LYS B 1 520 ? -13.07 -10.359 13.133 1 89.38 520 LYS B C 1
ATOM 10432 O O . LYS B 1 520 ? -13.656 -11.422 12.883 1 89.38 520 LYS B O 1
ATOM 10437 N N . ARG B 1 521 ? -12.078 -9.984 12.438 1 90.44 521 ARG B N 1
ATOM 10438 C CA . ARG B 1 521 ? -11.469 -10.828 11.414 1 90.44 521 ARG B CA 1
ATOM 10439 C C . ARG B 1 521 ? -12.516 -11.32 10.422 1 90.44 521 ARG B C 1
ATOM 10441 O O . ARG B 1 521 ? -12.57 -12.508 10.102 1 90.44 521 ARG B O 1
ATOM 10448 N N . CYS B 1 522 ? -13.406 -10.391 10.07 1 94.75 522 CYS B N 1
ATOM 10449 C CA . CYS B 1 522 ? -14.484 -10.648 9.117 1 94.75 522 CYS B CA 1
ATOM 10450 C C . CYS B 1 522 ? -15.406 -11.75 9.617 1 94.75 522 CYS B C 1
ATOM 10452 O O . CYS B 1 522 ? -15.766 -12.656 8.859 1 94.75 522 CYS B O 1
ATOM 10454 N N . SER B 1 523 ? -15.648 -11.789 10.898 1 93.31 523 SER B N 1
ATOM 10455 C CA . SER B 1 523 ? -16.531 -12.734 11.57 1 93.31 523 SER B CA 1
ATOM 10456 C C . SER B 1 523 ? -16.141 -14.172 11.258 1 93.31 523 SER B C 1
ATOM 10458 O O . SER B 1 523 ? -17 -15.062 11.203 1 93.31 523 SER B O 1
ATOM 10460 N N . SER B 1 524 ? -14.938 -14.414 10.836 1 92.94 524 SER B N 1
ATOM 10461 C CA . SER B 1 524 ? -14.359 -15.711 10.5 1 92.94 524 SER B CA 1
ATOM 10462 C C . SER B 1 524 ? -15.023 -16.312 9.266 1 92.94 524 SER B C 1
ATOM 10464 O O . SER B 1 524 ? -15.031 -17.531 9.094 1 92.94 524 SER B O 1
ATOM 10466 N N . HIS B 1 525 ? -15.641 -15.469 8.547 1 95.56 525 HIS B N 1
ATOM 10467 C CA . HIS B 1 525 ? -16.281 -15.906 7.305 1 95.56 525 HIS B CA 1
ATOM 10468 C C . HIS B 1 525 ? -15.68 -15.18 6.102 1 95.56 525 HIS B C 1
ATOM 10470 O O . HIS B 1 525 ? -16.391 -14.898 5.129 1 95.56 525 HIS B O 1
ATOM 10476 N N . GLY B 1 526 ? -14.492 -14.75 6.191 1 94.88 526 GLY B N 1
ATOM 10477 C CA . GLY B 1 526 ? -13.844 -14.039 5.098 1 94.88 526 GLY B CA 1
ATOM 10478 C C . GLY B 1 526 ? -12.383 -13.742 5.359 1 94.88 526 GLY B C 1
ATOM 10479 O O . GLY B 1 526 ? -11.797 -14.273 6.309 1 94.88 526 GLY B O 1
ATOM 10480 N N . GLU B 1 527 ? -11.805 -13.031 4.426 1 94 527 G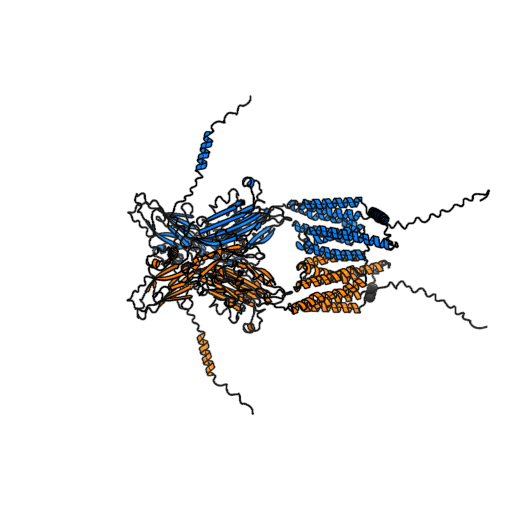LU B N 1
ATOM 10481 C CA . GLU B 1 527 ? -10.414 -12.602 4.535 1 94 527 GLU B CA 1
ATOM 10482 C C . GLU B 1 527 ? -10.305 -11.078 4.512 1 94 527 GLU B C 1
ATOM 10484 O O . GLU B 1 527 ? -11.047 -10.406 3.783 1 94 527 GLU B O 1
ATOM 10489 N N . CYS B 1 528 ? -9.391 -10.562 5.344 1 95.25 528 CYS B N 1
ATOM 10490 C CA . CYS B 1 528 ? -9.133 -9.125 5.363 1 95.25 528 CYS B CA 1
ATOM 10491 C C . CYS B 1 528 ? -8.148 -8.734 4.266 1 95.25 528 CYS B C 1
ATOM 10493 O O . CYS B 1 528 ? -6.988 -9.164 4.285 1 95.25 528 CYS B O 1
ATOM 10495 N N . LYS B 1 529 ? -8.578 -7.965 3.326 1 95.5 529 LYS B N 1
ATOM 10496 C CA . LYS B 1 529 ? -7.746 -7.531 2.211 1 95.5 529 LYS B CA 1
ATOM 10497 C C . LYS B 1 529 ? -7.539 -6.02 2.236 1 95.5 529 LYS B C 1
ATOM 10499 O O . LYS B 1 529 ? -8.211 -5.309 2.986 1 95.5 529 LYS B O 1
ATOM 10504 N N . PHE B 1 530 ? -6.555 -5.539 1.488 1 94.75 530 PHE B N 1
ATOM 10505 C CA . PHE B 1 530 ? -6.336 -4.098 1.417 1 94.75 530 PHE B CA 1
ATOM 10506 C C . PHE B 1 530 ? -6.211 -3.641 -0.032 1 94.75 530 PHE B C 1
ATOM 10508 O O . PHE B 1 530 ? -5.969 -4.453 -0.926 1 94.75 530 PHE B O 1
ATOM 10515 N N . SER B 1 531 ? -6.508 -2.393 -0.309 1 94.25 531 SER B N 1
ATOM 10516 C CA . SER B 1 531 ? -6.352 -1.719 -1.595 1 94.25 531 SER B CA 1
ATOM 10517 C C . SER B 1 531 ? -5.898 -0.274 -1.411 1 94.25 531 SER B C 1
ATOM 10519 O O . SER B 1 531 ? -5.801 0.214 -0.283 1 94.25 531 SER B O 1
ATOM 10521 N N . PHE B 1 532 ? -5.535 0.364 -2.492 1 94.44 532 PHE B N 1
ATOM 10522 C CA . PHE B 1 532 ? -5.105 1.756 -2.439 1 94.44 532 PHE B CA 1
ATOM 10523 C C . PHE B 1 532 ? -6.23 2.688 -2.873 1 94.44 532 PHE B C 1
ATOM 10525 O O . PHE B 1 532 ? -7.098 2.299 -3.658 1 94.44 532 PHE B O 1
ATOM 10532 N N . ASP B 1 533 ? -6.254 3.848 -2.33 1 94.62 533 ASP B N 1
ATOM 10533 C CA . ASP B 1 533 ? -7.184 4.859 -2.82 1 94.62 533 ASP B CA 1
ATOM 10534 C C . ASP B 1 533 ? -6.844 5.27 -4.25 1 94.62 533 ASP B C 1
ATOM 10536 O O . ASP B 1 533 ? -5.867 4.785 -4.828 1 94.62 533 ASP B O 1
ATOM 10540 N N . ALA B 1 534 ? -7.57 6.172 -4.84 1 94.81 534 ALA B N 1
ATOM 10541 C CA . ALA B 1 534 ? -7.43 6.523 -6.25 1 94.81 534 ALA B CA 1
ATOM 10542 C C . ALA B 1 534 ? -6.051 7.113 -6.535 1 94.81 534 ALA B C 1
ATOM 10544 O O . ALA B 1 534 ? -5.516 6.961 -7.633 1 94.81 534 ALA B O 1
ATOM 10545 N N . SER B 1 535 ? -5.441 7.781 -5.598 1 93.38 535 SER B N 1
ATOM 10546 C CA . SER B 1 535 ? -4.117 8.367 -5.785 1 93.38 535 SER B CA 1
ATOM 10547 C C . SER B 1 535 ? -3.023 7.312 -5.66 1 93.38 535 SER B C 1
ATOM 10549 O O . SER B 1 535 ? -1.926 7.48 -6.195 1 93.38 535 SER B O 1
ATOM 10551 N N . GLY B 1 536 ? -3.258 6.277 -4.91 1 94.31 536 GLY B N 1
ATOM 10552 C CA . GLY B 1 536 ? -2.252 5.258 -4.652 1 94.31 536 GLY B CA 1
ATOM 10553 C C . GLY B 1 536 ? -1.369 5.578 -3.461 1 94.31 536 GLY B C 1
ATOM 10554 O O . GLY B 1 536 ? -0.404 4.859 -3.188 1 94.31 536 GLY B O 1
ATOM 10555 N N . LEU B 1 537 ? -1.688 6.562 -2.668 1 94.44 537 LEU B N 1
ATOM 10556 C CA . LEU B 1 537 ? -0.799 7.027 -1.609 1 94.44 537 LEU B CA 1
ATOM 10557 C C . LEU B 1 537 ? -1.23 6.469 -0.256 1 94.44 537 LEU B C 1
ATOM 10559 O O . LEU B 1 537 ? -0.417 6.371 0.666 1 94.44 537 LEU B O 1
ATOM 10563 N N . THR B 1 538 ? -2.502 6.156 -0.078 1 93.81 538 THR B N 1
ATOM 10564 C CA . THR B 1 538 ? -3.027 5.602 1.164 1 93.81 538 THR B CA 1
ATOM 10565 C C . THR B 1 538 ? -3.775 4.297 0.899 1 93.81 538 THR B C 1
ATOM 10567 O O . THR B 1 538 ? -4.406 4.141 -0.147 1 93.81 538 THR B O 1
ATOM 10570 N N . SER B 1 539 ? -3.697 3.436 1.877 1 94.06 539 SER B N 1
ATOM 10571 C CA . SER B 1 539 ? -4.371 2.15 1.72 1 94.06 539 SER B CA 1
ATOM 10572 C C . SER B 1 539 ? -5.574 2.041 2.648 1 94.06 539 SER B C 1
ATOM 10574 O O . SER B 1 539 ? -5.668 2.76 3.645 1 94.06 539 SER B O 1
ATOM 10576 N N . TYR B 1 540 ? -6.547 1.279 2.26 1 93.94 540 TYR B N 1
ATOM 10577 C CA . TYR B 1 540 ? -7.695 0.917 3.078 1 93.94 540 TYR B CA 1
ATOM 10578 C C . TYR B 1 540 ? -7.938 -0.587 3.043 1 93.94 540 TYR B C 1
ATOM 10580 O O . TYR B 1 540 ? -7.43 -1.284 2.164 1 93.94 540 TYR B O 1
ATOM 10588 N N . SER B 1 541 ? -8.57 -1.11 4.059 1 94.38 541 SER B N 1
ATOM 10589 C CA . SER B 1 541 ? -8.844 -2.543 4.137 1 94.38 541 SER B CA 1
ATOM 10590 C C . SER B 1 541 ? -10.344 -2.824 4.125 1 94.38 541 SER B C 1
ATOM 10592 O O . SER B 1 541 ? -11.141 -1.946 4.449 1 94.38 541 SER B O 1
ATOM 10594 N N . PHE B 1 542 ? -10.727 -3.969 3.67 1 93.44 542 PHE B N 1
ATOM 10595 C CA . PHE B 1 542 ? -12.117 -4.41 3.611 1 93.44 542 PHE B CA 1
ATOM 10596 C C . PHE B 1 542 ? -12.203 -5.93 3.709 1 93.44 542 PHE B C 1
ATOM 10598 O O . PHE B 1 542 ? -11.227 -6.633 3.445 1 93.44 542 PHE B O 1
ATOM 10605 N N . CYS B 1 543 ? -13.305 -6.41 4.141 1 94.12 543 CYS B N 1
ATOM 10606 C CA . CYS B 1 543 ? -13.531 -7.848 4.25 1 94.12 543 CYS B CA 1
ATOM 10607 C C . CYS B 1 543 ? -13.977 -8.438 2.918 1 94.12 543 CYS B C 1
ATOM 10609 O O . CYS B 1 543 ? -14.914 -7.934 2.299 1 94.12 543 CYS B O 1
ATOM 10611 N N . SER B 1 544 ? -13.266 -9.391 2.404 1 95.69 544 SER B N 1
ATOM 10612 C CA . SER B 1 544 ? -13.719 -10.266 1.33 1 95.69 544 SER B CA 1
ATOM 10613 C C . SER B 1 544 ? -14.359 -11.531 1.886 1 95.69 544 SER B C 1
ATOM 10615 O O . SER B 1 544 ? -13.664 -12.461 2.297 1 95.69 544 SER B O 1
ATOM 10617 N N . CYS B 1 545 ? -15.648 -11.594 1.79 1 96.94 545 CYS B N 1
ATOM 10618 C CA . CYS B 1 545 ? -16.406 -12.625 2.488 1 96.94 545 CYS B CA 1
ATOM 10619 C C . CYS B 1 545 ? -16.406 -13.93 1.708 1 96.94 545 CYS B C 1
ATOM 10621 O O . CYS B 1 545 ? -16 -13.961 0.542 1 96.94 545 CYS B O 1
ATOM 10623 N N . ASP B 1 546 ? -16.688 -15.016 2.475 1 95.31 546 ASP B N 1
ATOM 10624 C CA . ASP B 1 546 ? -16.781 -16.312 1.808 1 95.31 546 ASP B CA 1
ATOM 10625 C C . ASP B 1 546 ? -18.031 -16.391 0.926 1 95.31 546 ASP B C 1
ATOM 10627 O O . ASP B 1 546 ? -18.688 -15.367 0.68 1 95.31 546 ASP B O 1
ATOM 10631 N N . ARG B 1 547 ? -18.375 -17.531 0.48 1 94.81 547 ARG B N 1
ATOM 10632 C CA . ARG B 1 547 ? -19.422 -17.719 -0.511 1 94.81 547 ARG B CA 1
ATOM 10633 C C . ARG B 1 547 ? -20.797 -17.578 0.122 1 94.81 547 ARG B C 1
ATOM 10635 O O . ARG B 1 547 ? -21.781 -17.297 -0.57 1 94.81 547 ARG B O 1
ATOM 10642 N N . ASN B 1 548 ? -20.922 -17.703 1.393 1 95.44 548 ASN B N 1
ATOM 10643 C CA . ASN B 1 548 ? -22.234 -17.797 2.041 1 95.44 548 ASN B CA 1
ATOM 10644 C C . ASN B 1 548 ? -22.562 -16.531 2.82 1 95.44 548 ASN B C 1
ATOM 10646 O O . ASN B 1 548 ? -23.703 -16.328 3.229 1 95.44 548 ASN B O 1
ATOM 10650 N N . HIS B 1 549 ? -21.625 -15.734 3.018 1 96.06 549 HIS B N 1
ATOM 10651 C CA . HIS B 1 549 ? -21.828 -14.562 3.871 1 96.06 549 HIS B CA 1
ATOM 10652 C C . HIS B 1 549 ? -21.484 -13.273 3.133 1 96.06 549 HIS B C 1
ATOM 10654 O O . HIS B 1 549 ? -20.828 -13.305 2.098 1 96.06 549 HIS B O 1
ATOM 10660 N N . GLY B 1 550 ? -22.078 -12.203 3.664 1 94.75 550 GLY B N 1
ATOM 10661 C CA . GLY B 1 550 ? -21.828 -10.867 3.154 1 94.75 550 GLY B CA 1
ATOM 10662 C C . GLY B 1 550 ? -21.906 -9.789 4.223 1 94.75 550 GLY B C 1
ATOM 10663 O O . GLY B 1 550 ? -21.859 -10.094 5.418 1 94.75 550 GLY B O 1
ATOM 10664 N N . GLY B 1 551 ? -21.953 -8.508 3.771 1 91.38 551 GLY B N 1
ATOM 10665 C CA . GLY B 1 551 ? -21.906 -7.387 4.699 1 91.38 551 GLY B CA 1
ATOM 10666 C C . GLY B 1 551 ? -20.516 -6.836 4.91 1 91.38 551 GLY B C 1
ATOM 10667 O O . GLY B 1 551 ? -19.531 -7.43 4.453 1 91.38 551 GLY B O 1
ATOM 10668 N N . PHE B 1 552 ? -20.469 -5.746 5.602 1 88.19 552 PHE B N 1
ATOM 10669 C CA . PHE B 1 552 ? -19.188 -5.07 5.762 1 88.19 552 PHE B CA 1
ATOM 10670 C C . PHE B 1 552 ? -18.25 -5.895 6.641 1 88.19 552 PHE B C 1
ATOM 10672 O O . PHE B 1 552 ? -17.031 -5.77 6.535 1 88.19 552 PHE B O 1
ATOM 10679 N N . ASP B 1 553 ? -18.797 -6.824 7.543 1 91 553 ASP B N 1
ATOM 10680 C CA . ASP B 1 553 ? -17.984 -7.66 8.414 1 91 553 ASP B CA 1
ATOM 10681 C C . ASP B 1 553 ? -18.25 -9.141 8.164 1 91 553 ASP B C 1
ATOM 10683 O O . ASP B 1 553 ? -17.891 -9.992 8.984 1 91 553 ASP B O 1
ATOM 10687 N N . CYS B 1 554 ? -18.984 -9.484 7.145 1 95.12 554 CYS B N 1
ATOM 10688 C CA . CYS B 1 554 ? -19.297 -10.852 6.727 1 95.12 554 CYS B CA 1
ATOM 10689 C C . CYS B 1 554 ? -20.172 -11.547 7.758 1 95.12 554 CYS B C 1
ATOM 10691 O O . CYS B 1 554 ? -20.062 -12.758 7.953 1 95.12 554 CYS B O 1
ATOM 10693 N N . SER B 1 555 ? -20.969 -10.805 8.523 1 91.81 555 SER B N 1
ATOM 10694 C CA . SER B 1 555 ? -21.828 -11.375 9.555 1 91.81 555 SER B CA 1
ATOM 10695 C C . SER B 1 555 ? -23.188 -11.758 8.992 1 91.81 555 SER B C 1
ATOM 10697 O O . SER B 1 555 ? -23.922 -12.523 9.617 1 91.81 555 SER B O 1
ATOM 10699 N N . ILE B 1 556 ? -23.484 -11.234 7.797 1 93.19 556 ILE B N 1
ATOM 10700 C CA . ILE B 1 556 ? -24.812 -11.461 7.227 1 93.19 556 ILE B CA 1
ATOM 10701 C C . ILE B 1 556 ? -24.812 -12.75 6.41 1 93.19 556 ILE B C 1
ATOM 10703 O O . ILE B 1 556 ? -24.031 -12.883 5.457 1 93.19 556 ILE B O 1
ATOM 10707 N N . GLU B 1 557 ? -25.625 -13.602 6.723 1 95.62 557 GLU B N 1
ATOM 10708 C CA . GLU B 1 557 ? -25.766 -14.844 5.969 1 95.62 557 GLU B CA 1
ATOM 10709 C C . GLU B 1 557 ? -26.625 -14.641 4.727 1 95.62 557 GLU B C 1
ATOM 10711 O O . GLU B 1 557 ? -27.812 -14.305 4.828 1 95.62 557 GLU B O 1
ATOM 10716 N N . ILE B 1 558 ? -26.109 -14.773 3.609 1 94.19 558 ILE B N 1
ATOM 10717 C CA . ILE B 1 558 ? -26.797 -14.57 2.342 1 94.19 558 ILE B CA 1
ATOM 10718 C C . ILE B 1 558 ? -27.328 -15.906 1.824 1 94.19 558 ILE B C 1
ATOM 10720 O O . ILE B 1 558 ? -28.453 -15.984 1.335 1 94.19 558 ILE B O 1
ATOM 10724 N N . VAL B 1 559 ? -26.516 -16.922 1.815 1 94.31 559 VAL B N 1
ATOM 10725 C CA . VAL B 1 559 ? -26.922 -18.281 1.449 1 94.31 559 VAL B CA 1
ATOM 10726 C C . VAL B 1 559 ? -27.078 -19.125 2.707 1 94.31 559 VAL B C 1
ATOM 10728 O O . VAL B 1 559 ? -26.125 -19.312 3.469 1 94.31 559 VAL B O 1
ATOM 10731 N N . THR B 1 560 ? -28.25 -19.656 2.891 1 94.31 560 THR B N 1
ATOM 10732 C CA . THR B 1 560 ? -28.531 -20.453 4.074 1 94.31 560 THR B CA 1
ATOM 10733 C C . THR B 1 560 ? -27.734 -21.75 4.051 1 94.31 560 THR B C 1
ATOM 10735 O O . THR B 1 560 ? -27.156 -22.109 3.027 1 94.31 560 THR B O 1
ATOM 10738 N N . HIS B 1 561 ? -27.719 -22.438 5.172 1 93.88 561 HIS B N 1
ATOM 10739 C CA . HIS B 1 561 ? -27.031 -23.719 5.254 1 93.88 561 HIS B CA 1
ATOM 10740 C C . HIS B 1 561 ? -27.609 -24.719 4.262 1 93.88 561 HIS B C 1
ATOM 10742 O O . HIS B 1 561 ? -26.875 -25.469 3.607 1 93.88 561 HIS B O 1
ATOM 10748 N N . GLN B 1 562 ? -28.969 -24.719 4.184 1 94.56 562 GLN B N 1
ATOM 10749 C CA . GLN B 1 562 ? -29.625 -25.625 3.238 1 94.56 562 GLN B CA 1
ATOM 10750 C C . GLN B 1 562 ? -29.25 -25.281 1.8 1 94.56 562 GLN B C 1
ATOM 10752 O O . GLN B 1 562 ? -29.031 -26.172 0.977 1 94.56 562 GLN B O 1
ATOM 10757 N N . GLY B 1 563 ? -29.219 -24 1.57 1 94 563 GLY B N 1
ATOM 10758 C CA . GLY B 1 563 ? -28.812 -23.562 0.242 1 94 563 GLY B CA 1
ATOM 10759 C C . GLY B 1 563 ? -27.391 -23.969 -0.107 1 94 563 GLY B C 1
ATOM 10760 O O . GLY B 1 563 ? -27.125 -24.438 -1.219 1 94 563 GLY B O 1
ATOM 10761 N N . HIS B 1 564 ? -26.547 -23.781 0.778 1 94.75 564 HIS B N 1
ATOM 10762 C CA . HIS B 1 564 ? -25.156 -24.156 0.58 1 94.75 564 HIS B CA 1
ATOM 10763 C C . HIS B 1 564 ? -25.031 -25.656 0.328 1 94.75 564 HIS B C 1
ATOM 10765 O O . HIS B 1 564 ? -24.25 -26.078 -0.528 1 94.75 564 HIS B O 1
ATOM 10771 N N . VAL B 1 565 ? -25.672 -26.5 1.061 1 95.88 565 VAL B N 1
ATOM 10772 C CA . VAL B 1 565 ? -25.625 -27.938 0.902 1 95.88 565 VAL B CA 1
ATOM 10773 C C . VAL B 1 565 ? -26.125 -28.328 -0.485 1 95.88 565 VAL B C 1
ATOM 10775 O O . VAL B 1 565 ? -25.547 -29.188 -1.151 1 95.88 565 VAL B O 1
ATOM 10778 N N . ARG B 1 566 ? -27.219 -27.703 -0.875 1 95.5 566 ARG B N 1
ATOM 10779 C CA . ARG B 1 566 ? -27.75 -27.969 -2.207 1 95.5 566 ARG B CA 1
ATOM 10780 C C . ARG B 1 566 ? -26.734 -27.641 -3.287 1 95.5 566 ARG B C 1
ATOM 10782 O O . ARG B 1 566 ? -26.5 -28.438 -4.199 1 95.5 566 ARG B O 1
ATOM 10789 N N . GLN B 1 567 ? -26.188 -26.484 -3.197 1 95.25 567 GLN B N 1
ATOM 10790 C CA . GLN B 1 567 ? -25.188 -26.078 -4.176 1 95.25 567 GLN B CA 1
ATOM 10791 C C . GLN B 1 567 ? -24 -27.031 -4.156 1 95.25 567 GLN B C 1
ATOM 10793 O O . GLN B 1 567 ? -23.469 -27.391 -5.211 1 95.25 567 GLN B O 1
ATOM 10798 N N . SER B 1 568 ? -23.562 -27.453 -2.988 1 96.12 568 SER B N 1
ATOM 10799 C CA . SER B 1 568 ? -22.422 -28.344 -2.834 1 96.12 568 SER B CA 1
ATOM 10800 C C . SER B 1 568 ? -22.703 -29.719 -3.449 1 96.12 568 SER B C 1
ATOM 10802 O O . SER B 1 568 ? -21.875 -30.266 -4.176 1 96.12 568 SER B O 1
ATOM 10804 N N . ILE B 1 569 ? -23.891 -30.266 -3.207 1 96.75 569 ILE B N 1
ATOM 10805 C CA . ILE B 1 569 ? -24.25 -31.578 -3.738 1 96.75 569 ILE B CA 1
ATOM 10806 C C . ILE B 1 569 ? -24.25 -31.531 -5.266 1 96.75 569 ILE B C 1
ATOM 10808 O O . I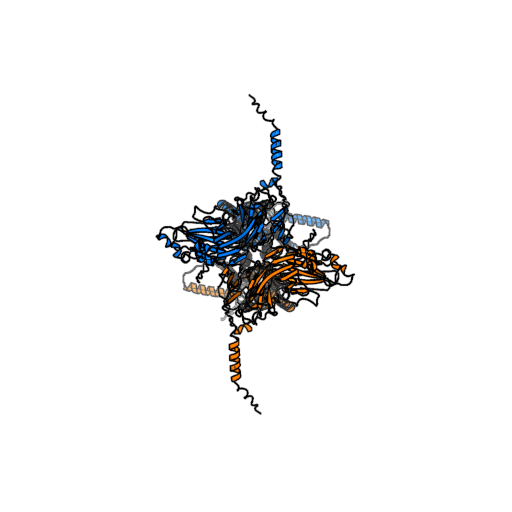LE B 1 569 ? -23.656 -32.375 -5.918 1 96.75 569 ILE B O 1
ATOM 10812 N N . PHE B 1 570 ? -24.844 -30.5 -5.773 1 96.75 570 PHE B N 1
ATOM 10813 C CA . PHE B 1 570 ? -24.922 -30.406 -7.227 1 96.75 570 PHE B CA 1
ATOM 10814 C C . PHE B 1 570 ? -23.547 -30.281 -7.848 1 96.75 570 PHE B C 1
ATOM 10816 O O . PHE B 1 570 ? -23.188 -31.047 -8.742 1 96.75 570 PHE B O 1
ATOM 10823 N N . LEU B 1 571 ? -22.719 -29.359 -7.332 1 96.62 571 LEU B N 1
ATOM 10824 C CA . LEU B 1 571 ? -21.438 -29.062 -7.945 1 96.62 571 LEU B CA 1
ATOM 10825 C C . LEU B 1 571 ? -20.438 -30.188 -7.691 1 96.62 571 LEU B C 1
ATOM 10827 O O . LEU B 1 571 ? -19.609 -30.5 -8.547 1 96.62 571 LEU B O 1
ATOM 10831 N N . ILE B 1 572 ? -20.484 -30.844 -6.539 1 97.5 572 ILE B N 1
ATOM 10832 C CA . ILE B 1 572 ? -19.5 -31.859 -6.168 1 97.5 572 ILE B CA 1
ATOM 10833 C C . ILE B 1 572 ? -19.953 -33.219 -6.688 1 97.5 572 ILE B C 1
ATOM 10835 O O . ILE B 1 572 ? -19.203 -33.906 -7.395 1 97.5 572 ILE B O 1
ATOM 10839 N N . VAL B 1 573 ? -21.219 -33.625 -6.477 1 97.44 573 VAL B N 1
ATOM 10840 C CA . VAL B 1 573 ? -21.703 -34.969 -6.773 1 97.44 573 VAL B CA 1
ATOM 10841 C C . VAL B 1 573 ? -21.891 -35.125 -8.281 1 97.44 573 VAL B C 1
ATOM 10843 O O . VAL B 1 573 ? -21.781 -36.25 -8.812 1 97.44 573 VAL B O 1
ATOM 10846 N N . SER B 1 574 ? -22.156 -34 -8.961 1 97.69 574 SER B N 1
ATOM 10847 C CA . SER B 1 574 ? -22.312 -34.125 -10.406 1 97.69 574 SER B CA 1
ATOM 10848 C C . SER B 1 574 ? -21.062 -34.719 -11.055 1 97.69 574 SER B C 1
ATOM 10850 O O . SER B 1 574 ? -21.141 -35.281 -12.148 1 97.69 574 SER B O 1
ATOM 10852 N N . ASN B 1 575 ? -19.922 -34.594 -10.391 1 98 575 ASN B N 1
ATOM 10853 C CA . ASN B 1 575 ? -18.672 -35.125 -10.922 1 98 575 ASN B CA 1
ATOM 10854 C C . ASN B 1 575 ? -18.656 -36.656 -10.844 1 98 575 ASN B C 1
ATOM 10856 O O . ASN B 1 575 ? -17.812 -37.312 -11.461 1 98 575 ASN B O 1
ATOM 10860 N N . ALA B 1 576 ? -19.594 -37.312 -10.141 1 97.38 576 ALA B N 1
ATOM 10861 C CA . ALA B 1 576 ? -19.719 -38.75 -10.086 1 97.38 576 ALA B CA 1
ATOM 10862 C C . ALA B 1 576 ? -20.031 -39.344 -11.461 1 97.38 576 ALA B C 1
ATOM 10864 O O . ALA B 1 576 ? -19.828 -40.531 -11.703 1 97.38 576 ALA B O 1
ATOM 10865 N N . ALA B 1 577 ? -20.484 -38.438 -12.344 1 98 577 ALA B N 1
ATOM 10866 C CA . ALA B 1 577 ? -20.75 -38.875 -13.711 1 98 577 ALA B CA 1
ATOM 10867 C C . ALA B 1 577 ? -19.469 -39.406 -14.352 1 98 577 ALA B C 1
ATOM 10869 O O . ALA B 1 577 ? -19.531 -40.156 -15.344 1 98 577 ALA B O 1
ATOM 10870 N N . ALA B 1 578 ? -18.281 -39.156 -13.797 1 98.25 578 ALA B N 1
ATOM 10871 C CA . ALA B 1 578 ? -17.016 -39.656 -14.305 1 98.25 578 ALA B CA 1
ATOM 10872 C C . ALA B 1 578 ? -16.922 -41.156 -14.148 1 98.25 578 ALA B C 1
ATOM 10874 O O . ALA B 1 578 ? -16.094 -41.812 -14.797 1 98.25 578 ALA B O 1
ATOM 10875 N N . ILE B 1 579 ? -17.766 -41.812 -13.336 1 97.88 579 ILE B N 1
ATOM 10876 C CA . ILE B 1 579 ? -17.766 -43.25 -13.094 1 97.88 579 ILE B CA 1
ATOM 10877 C C . ILE B 1 579 ? -18.172 -43.969 -14.375 1 97.88 579 ILE B C 1
ATOM 10879 O O . ILE B 1 579 ? -17.703 -45.094 -14.617 1 97.88 579 ILE B O 1
ATOM 10883 N N . LEU B 1 580 ? -19.031 -43.344 -15.211 1 97.75 580 LEU B N 1
ATOM 10884 C CA . LEU B 1 580 ? -19.531 -44 -16.422 1 97.75 580 LEU B CA 1
ATOM 10885 C C . LEU B 1 580 ? -18.391 -44.312 -17.375 1 97.75 580 LEU B C 1
ATOM 10887 O O . LEU B 1 580 ? -18.125 -45.5 -17.672 1 97.75 580 LEU B O 1
ATOM 10891 N N . PRO B 1 581 ? -17.672 -43.25 -17.781 1 97.88 581 PRO B N 1
ATOM 10892 C CA . PRO B 1 581 ? -16.547 -43.594 -18.656 1 97.88 581 PRO B CA 1
ATOM 10893 C C . PRO B 1 581 ? -15.453 -44.375 -17.953 1 97.88 581 PRO B C 1
ATOM 10895 O O . PRO B 1 581 ? -14.797 -45.219 -18.562 1 97.88 581 PRO B O 1
ATOM 10898 N N . ALA B 1 582 ? -15.211 -44.25 -16.625 1 97.88 582 ALA B N 1
ATOM 10899 C CA . ALA B 1 582 ? -14.227 -45 -15.867 1 97.88 582 ALA B CA 1
ATOM 10900 C C . ALA B 1 582 ? -14.602 -46.5 -15.82 1 97.88 582 ALA B C 1
ATOM 10902 O O . ALA B 1 582 ? -13.742 -47.344 -15.977 1 97.88 582 ALA B O 1
ATOM 10903 N N . TYR B 1 583 ? -15.867 -46.812 -15.711 1 97.06 583 TYR B N 1
ATOM 10904 C CA . TYR B 1 583 ? -16.359 -48.188 -15.68 1 97.06 583 TYR B CA 1
ATOM 10905 C C . TYR B 1 583 ? -16.141 -48.875 -17.016 1 97.06 583 TYR B C 1
ATOM 10907 O O . TYR B 1 583 ? -15.664 -50 -17.062 1 97.06 583 TYR B O 1
ATOM 10915 N N . TRP B 1 584 ? -16.562 -48.156 -17.969 1 96.25 584 TRP B N 1
ATOM 10916 C CA . TRP B 1 584 ? -16.391 -48.75 -19.297 1 96.25 584 TRP B CA 1
ATOM 10917 C C . TRP B 1 584 ? -14.914 -49 -19.594 1 96.25 584 TRP B C 1
ATOM 10919 O O . TRP B 1 584 ? -14.562 -50.031 -20.156 1 96.25 584 TRP B O 1
ATOM 10929 N N . ALA B 1 585 ? -14.039 -48.094 -19.203 1 96.31 585 ALA B N 1
ATOM 10930 C CA . ALA B 1 585 ? -12.609 -48.25 -19.422 1 96.31 585 ALA B CA 1
ATOM 10931 C C . ALA B 1 585 ? -12.062 -49.438 -18.641 1 96.31 585 ALA B C 1
ATOM 10933 O O . ALA B 1 585 ? -11.258 -50.219 -19.156 1 96.31 585 ALA B O 1
ATOM 10934 N N . LEU B 1 586 ? -12.508 -49.625 -17.453 1 95.31 586 LEU B N 1
ATOM 10935 C CA . LEU B 1 586 ? -12.07 -50.75 -16.625 1 95.31 586 LEU B CA 1
ATOM 10936 C C . LEU B 1 586 ? -12.578 -52.062 -17.188 1 95.31 586 LEU B C 1
ATOM 10938 O O . LEU B 1 586 ? -11.844 -53.062 -17.219 1 95.31 586 LEU B O 1
ATOM 10942 N N . ARG B 1 587 ? -13.797 -52.156 -17.703 1 94.94 587 ARG B N 1
ATOM 10943 C CA . ARG B 1 587 ? -14.391 -53.344 -18.297 1 94.94 587 ARG B CA 1
ATOM 10944 C C . ARG B 1 587 ? -13.625 -53.781 -19.531 1 94.94 587 ARG B C 1
ATOM 10946 O O . ARG B 1 587 ? -13.469 -54.969 -19.797 1 94.94 587 ARG B O 1
ATOM 10953 N N . LYS B 1 588 ? -13.102 -52.781 -20.188 1 93 588 LYS B N 1
ATOM 10954 C CA . LYS B 1 588 ? -12.359 -53.062 -21.406 1 93 588 LYS B CA 1
ATOM 10955 C C . LYS B 1 588 ? -10.859 -53.156 -21.141 1 93 588 LYS B C 1
ATOM 10957 O O . LYS B 1 588 ? -10.055 -53.156 -22.078 1 93 588 LYS B O 1
ATOM 10962 N N . LYS B 1 589 ? -10.398 -53.125 -19.844 1 92 589 LYS B N 1
ATOM 10963 C CA . LYS B 1 589 ? -9.023 -53.281 -19.375 1 92 589 LYS B CA 1
ATOM 10964 C C . LYS B 1 589 ? -8.141 -52.156 -19.891 1 92 589 LYS B C 1
ATOM 10966 O O . LYS B 1 589 ? -6.965 -52.344 -20.188 1 92 589 LYS B O 1
ATOM 10971 N N . ALA B 1 590 ? -8.805 -51.062 -20.172 1 93.69 590 ALA B N 1
ATOM 10972 C CA . ALA B 1 590 ? -8.07 -49.812 -20.438 1 93.69 590 ALA B CA 1
ATOM 10973 C C . ALA B 1 590 ? -7.723 -49.094 -19.141 1 93.69 590 ALA B C 1
ATOM 10975 O O . ALA B 1 590 ? -8.422 -48.156 -18.734 1 93.69 590 ALA B O 1
ATOM 10976 N N . LEU B 1 591 ? -6.621 -49.438 -18.531 1 94.31 591 LEU B N 1
ATOM 10977 C CA . LEU B 1 591 ? -6.312 -49.062 -17.156 1 94.31 591 LEU B CA 1
ATOM 10978 C C . LEU B 1 591 ? -5.863 -47.594 -17.078 1 94.31 591 LEU B C 1
ATOM 10980 O O . LEU B 1 591 ? -6.191 -46.906 -16.125 1 94.31 591 LEU B O 1
ATOM 10984 N N . ALA B 1 592 ? -5.047 -47.125 -18.016 1 94.62 592 ALA B N 1
ATOM 10985 C CA . ALA B 1 592 ? -4.609 -45.719 -18.016 1 94.62 592 ALA B CA 1
ATOM 10986 C C . ALA B 1 592 ? -5.801 -44.781 -18.109 1 94.62 592 ALA B C 1
ATOM 10988 O O . ALA B 1 592 ? -5.855 -43.781 -17.406 1 94.62 592 ALA B O 1
ATOM 10989 N N . GLU B 1 593 ? -6.805 -45.062 -19.047 1 95.69 593 GLU B N 1
ATOM 10990 C CA . GLU B 1 593 ? -8.023 -44.281 -19.172 1 95.69 593 GLU B CA 1
ATOM 10991 C C . GLU B 1 593 ? -8.844 -44.312 -17.891 1 95.69 593 GLU B C 1
ATOM 10993 O O . GLU B 1 593 ? -9.43 -43.312 -17.484 1 95.69 593 GLU B O 1
ATOM 10998 N N . TRP B 1 594 ? -8.883 -45.531 -17.344 1 96.81 594 TRP B N 1
ATOM 10999 C CA . TRP B 1 594 ? -9.609 -45.656 -16.094 1 96.81 594 TRP B CA 1
ATOM 11000 C C . TRP B 1 594 ? -9.023 -44.719 -15.031 1 96.81 594 TRP B C 1
ATOM 11002 O O . TRP B 1 594 ? -9.766 -44.031 -14.328 1 96.81 594 TRP B O 1
ATOM 11012 N N . VAL B 1 595 ? -7.684 -44.656 -14.867 1 96.19 595 VAL B N 1
ATOM 11013 C CA . VAL B 1 595 ? -7.016 -43.812 -13.891 1 96.19 595 VAL B CA 1
ATOM 11014 C C . VAL B 1 595 ? -7.316 -42.344 -14.203 1 96.19 595 VAL B C 1
ATOM 11016 O O . VAL B 1 595 ? -7.594 -41.562 -13.297 1 96.19 595 VAL B O 1
ATOM 11019 N N . LEU B 1 596 ? -7.316 -41.969 -15.414 1 97.25 596 LEU B N 1
ATOM 11020 C CA . LEU B 1 596 ? -7.492 -40.594 -15.836 1 97.25 596 LEU B CA 1
ATOM 11021 C C . LEU B 1 596 ? -8.906 -40.125 -15.539 1 97.25 596 LEU B C 1
ATOM 11023 O O . LEU B 1 596 ? -9.094 -39.031 -14.969 1 97.25 596 LEU B O 1
ATOM 11027 N N . TYR B 1 597 ? -9.93 -40.969 -15.992 1 97.88 597 TYR B N 1
ATOM 11028 C CA . TYR B 1 597 ? -11.32 -40.562 -15.75 1 97.88 597 TYR B CA 1
ATOM 11029 C C . TYR B 1 597 ? -11.609 -40.5 -14.25 1 97.88 597 TYR B C 1
ATOM 11031 O O . TYR B 1 597 ? -12.273 -39.562 -13.781 1 97.88 597 TYR B O 1
ATOM 11039 N N . THR B 1 598 ? -11.086 -41.469 -13.516 1 97.69 598 THR B N 1
ATOM 11040 C CA . THR B 1 598 ? -11.281 -41.469 -12.07 1 97.69 598 THR B CA 1
ATOM 11041 C C . THR B 1 598 ? -10.625 -40.25 -11.43 1 97.69 598 THR B C 1
ATOM 11043 O O . THR B 1 598 ? -11.242 -39.562 -10.617 1 97.69 598 THR B O 1
ATOM 11046 N N . SER B 1 599 ? -9.383 -39.938 -11.82 1 97.94 599 SER B N 1
ATOM 11047 C CA . SER B 1 599 ? -8.664 -38.812 -11.266 1 97.94 599 SER B CA 1
ATOM 11048 C C . SER B 1 599 ? -9.312 -37.469 -11.68 1 97.94 599 SER B C 1
ATOM 11050 O O . SER B 1 599 ? -9.344 -36.531 -10.906 1 97.94 599 SER B O 1
ATOM 11052 N N . SER B 1 600 ? -9.781 -37.344 -12.891 1 97.94 600 SER B N 1
ATOM 11053 C CA . SER B 1 600 ? -10.461 -36.156 -13.367 1 97.94 600 SER B CA 1
ATOM 11054 C C . SER B 1 600 ? -11.719 -35.875 -12.555 1 97.94 600 SER B C 1
ATOM 11056 O O . SER B 1 600 ? -11.953 -34.719 -12.141 1 97.94 600 SER B O 1
ATOM 11058 N N . GLY B 1 601 ? -12.531 -36.969 -12.383 1 97.94 601 GLY B N 1
ATOM 11059 C CA . GLY B 1 601 ? -13.727 -36.812 -11.578 1 97.94 601 GLY B CA 1
ATOM 11060 C C . GLY B 1 601 ? -13.445 -36.406 -10.148 1 97.94 601 GLY B C 1
ATOM 11061 O O . GLY B 1 601 ? -14.094 -35.5 -9.617 1 97.94 601 GLY B O 1
ATOM 11062 N N . ILE B 1 602 ? -12.453 -37 -9.578 1 97.62 602 ILE B N 1
ATOM 11063 C CA . ILE B 1 602 ? -12.094 -36.719 -8.188 1 97.62 602 ILE B CA 1
ATOM 11064 C C . ILE B 1 602 ? -11.547 -35.281 -8.078 1 97.62 602 ILE B C 1
ATOM 11066 O O . ILE B 1 602 ? -11.961 -34.531 -7.199 1 97.62 602 ILE B O 1
ATOM 11070 N N . SER B 1 603 ? -10.617 -34.906 -8.922 1 97.62 603 SER B N 1
ATOM 11071 C CA . SER B 1 603 ? -10.016 -33.562 -8.891 1 97.62 603 SER B CA 1
ATOM 11072 C C . SER B 1 603 ? -11.055 -32.5 -9.125 1 97.62 603 SER B C 1
ATOM 11074 O O . SER B 1 603 ? -11.039 -31.453 -8.453 1 97.62 603 SER B O 1
ATOM 11076 N N . SER B 1 604 ? -11.93 -32.688 -10.047 1 97.75 604 SER B N 1
ATOM 11077 C CA . SER B 1 604 ? -13 -31.719 -10.297 1 97.75 604 SER B CA 1
ATOM 11078 C C . SER B 1 604 ? -13.922 -31.578 -9.086 1 97.75 604 SER B C 1
ATOM 11080 O O . SER B 1 604 ? -14.336 -30.469 -8.734 1 97.75 604 SER B O 1
ATOM 11082 N N . GLY B 1 605 ? -14.25 -32.688 -8.539 1 97.75 605 GLY B N 1
ATOM 11083 C CA . GLY B 1 605 ? -15.047 -32.656 -7.324 1 97.75 605 GLY B CA 1
ATOM 11084 C C . GLY B 1 605 ? -14.391 -31.875 -6.199 1 97.75 605 GLY B C 1
ATOM 11085 O O . GLY B 1 605 ? -15.031 -31.062 -5.543 1 97.75 605 GLY B O 1
ATOM 11086 N N . LEU B 1 606 ? -13.141 -32.125 -6.016 1 97.62 606 LEU B N 1
ATOM 11087 C CA . LEU B 1 606 ? -12.398 -31.422 -4.969 1 97.62 606 LEU B CA 1
ATOM 11088 C C . LEU B 1 606 ? -12.273 -29.938 -5.285 1 97.62 606 LEU B C 1
ATOM 11090 O O . LEU B 1 606 ? -12.359 -29.094 -4.383 1 97.62 606 LEU B O 1
ATOM 11094 N N . TYR B 1 607 ? -12.047 -29.609 -6.496 1 97 607 TYR B N 1
ATOM 11095 C CA . TYR B 1 607 ? -11.953 -28.219 -6.914 1 97 607 TYR B CA 1
ATOM 11096 C C . TYR B 1 607 ? -13.258 -27.484 -6.633 1 97 607 TYR B C 1
ATOM 11098 O O . TYR B 1 607 ? -13.242 -26.375 -6.078 1 97 607 TYR B O 1
ATOM 11106 N N . HIS B 1 608 ? -14.328 -28.062 -7.031 1 97.12 608 HIS B N 1
ATOM 11107 C CA . HIS B 1 608 ? -15.609 -27.391 -6.871 1 97.12 608 HIS B CA 1
ATOM 11108 C C . HIS B 1 608 ? -16.078 -27.438 -5.422 1 97.12 608 HIS B C 1
ATOM 11110 O O . HIS B 1 608 ? -16.891 -26.609 -5.004 1 97.12 608 HIS B O 1
ATOM 11116 N N . ALA B 1 609 ? -15.602 -28.422 -4.648 1 96.81 609 ALA B N 1
ATOM 11117 C CA . ALA B 1 609 ? -15.82 -28.359 -3.205 1 96.81 609 ALA B CA 1
ATOM 11118 C C . ALA B 1 609 ? -15.188 -27.094 -2.605 1 96.81 609 ALA B C 1
ATOM 11120 O O . ALA B 1 609 ? -15.773 -26.469 -1.728 1 96.81 609 ALA B O 1
ATOM 11121 N N . CYS B 1 610 ? -14.016 -26.812 -3.059 1 95.31 610 CYS B N 1
ATOM 11122 C CA . CYS B 1 610 ? -13.344 -25.594 -2.623 1 95.31 610 CYS B CA 1
ATOM 11123 C C . CYS B 1 610 ? -14.008 -24.359 -3.232 1 95.31 610 CYS B C 1
ATOM 11125 O O . CYS B 1 610 ? -14.141 -23.328 -2.57 1 95.31 610 CYS B O 1
ATOM 11127 N N . ASP B 1 611 ? -14.414 -24.469 -4.402 1 93.62 611 ASP B N 1
ATOM 11128 C CA . ASP B 1 611 ? -15.023 -23.375 -5.16 1 93.62 611 ASP B CA 1
ATOM 11129 C C . ASP B 1 611 ? -16.297 -22.875 -4.477 1 93.62 611 ASP B C 1
ATOM 11131 O O . ASP B 1 611 ? -16.531 -21.672 -4.379 1 93.62 611 ASP B O 1
ATOM 11135 N N . VAL B 1 612 ? -17.109 -23.766 -4.07 1 94.06 612 VAL B N 1
ATOM 11136 C CA . VAL B 1 612 ? -18.375 -23.406 -3.438 1 94.06 612 VAL B CA 1
ATOM 11137 C C . VAL B 1 612 ? -18.125 -23.062 -1.968 1 94.06 612 VAL B C 1
ATOM 11139 O O . VAL B 1 612 ? -18.969 -22.422 -1.329 1 94.06 612 VAL B O 1
ATOM 11142 N N . GLY B 1 613 ? -17 -23.375 -1.407 1 92.88 613 GLY B N 1
ATOM 11143 C CA . GLY B 1 613 ? -16.625 -22.984 -0.057 1 92.88 613 GLY B CA 1
ATOM 11144 C C . GLY B 1 613 ? -16.844 -24.078 0.968 1 92.88 613 GLY B C 1
ATOM 11145 O O . GLY B 1 613 ? -16.938 -23.797 2.166 1 92.88 613 GLY B O 1
ATOM 11146 N N . THR B 1 614 ? -16.953 -25.281 0.555 1 92.62 614 THR B N 1
ATOM 11147 C CA . THR B 1 614 ? -17.203 -26.391 1.462 1 92.62 614 THR B CA 1
ATOM 11148 C C . THR B 1 614 ? -15.898 -26.859 2.1 1 92.62 614 THR B C 1
ATOM 11150 O O . THR B 1 614 ? -15.812 -27.016 3.32 1 92.62 614 THR B O 1
ATOM 11153 N N . TRP B 1 615 ? -14.984 -27.203 1.248 1 92.88 615 TRP B N 1
ATOM 11154 C CA . TRP B 1 615 ? -13.719 -27.734 1.752 1 92.88 615 TRP B CA 1
ATOM 11155 C C . TRP B 1 615 ? -12.609 -27.578 0.712 1 92.88 615 TRP B C 1
ATOM 11157 O O . TRP B 1 615 ? -12.773 -28 -0.438 1 92.88 615 TRP B O 1
ATOM 11167 N N . CYS B 1 616 ? -11.5 -27.016 1.189 1 93.62 616 CYS B N 1
ATOM 11168 C CA . CYS B 1 616 ? -10.336 -26.906 0.323 1 93.62 616 CYS B CA 1
ATOM 11169 C C . CYS B 1 616 ? -9.242 -27.875 0.772 1 93.62 616 CYS B C 1
ATOM 11171 O O . CYS B 1 616 ? -8.492 -27.578 1.708 1 93.62 616 CYS B O 1
ATOM 11173 N N . ALA B 1 617 ? -9.156 -28.875 0.041 1 93.69 617 ALA B N 1
ATOM 11174 C CA . ALA B 1 617 ? -8.148 -29.859 0.386 1 93.69 617 ALA B CA 1
ATOM 11175 C C . ALA B 1 617 ? -6.742 -29.328 0.131 1 93.69 617 ALA B C 1
ATOM 11177 O O . ALA B 1 617 ? -5.789 -29.719 0.812 1 93.69 617 ALA B O 1
ATOM 11178 N N . LEU B 1 618 ? -6.559 -28.547 -0.869 1 95.31 618 LEU B N 1
ATOM 11179 C CA . LEU B 1 618 ? -5.316 -27.906 -1.265 1 95.31 618 LEU B CA 1
ATOM 11180 C C . LEU B 1 618 ? -5.562 -26.438 -1.623 1 95.31 618 LEU B C 1
ATOM 11182 O O . LEU B 1 618 ? -6.691 -25.953 -1.529 1 95.31 618 LEU B O 1
ATOM 11186 N N . ASN B 1 619 ? -4.492 -25.828 -1.917 1 94.88 619 ASN B N 1
ATOM 11187 C CA . ASN B 1 619 ? -4.625 -24.453 -2.377 1 94.88 619 ASN B CA 1
ATOM 11188 C C . ASN B 1 619 ? -5.52 -24.359 -3.609 1 94.88 619 ASN B C 1
ATOM 11190 O O . ASN B 1 619 ? -5.469 -25.219 -4.488 1 94.88 619 ASN B O 1
ATOM 11194 N N . TYR B 1 620 ? -6.258 -23.297 -3.699 1 94 620 TYR B N 1
ATOM 11195 C CA . TYR B 1 620 ? -7.25 -23.094 -4.75 1 94 620 TYR B CA 1
ATOM 11196 C C . TYR B 1 620 ? -6.609 -23.172 -6.129 1 94 620 TYR B C 1
ATOM 11198 O O . TYR B 1 620 ? -7.156 -23.797 -7.039 1 94 620 TYR B O 1
ATOM 11206 N N . ASN B 1 621 ? -5.477 -22.594 -6.328 1 94 621 ASN B N 1
ATOM 11207 C CA . ASN B 1 621 ? -4.809 -22.562 -7.625 1 94 621 ASN B CA 1
ATOM 11208 C C . ASN B 1 621 ? -4.328 -23.953 -8.047 1 94 621 ASN B C 1
ATOM 11210 O O . ASN B 1 621 ? -4.363 -24.281 -9.227 1 94 621 ASN B O 1
ATOM 11214 N N . VAL B 1 622 ? -3.873 -24.703 -7.113 1 95.81 622 VAL B N 1
ATOM 11215 C CA . VAL B 1 622 ? -3.422 -26.062 -7.398 1 95.81 622 VAL B CA 1
ATOM 11216 C C . VAL B 1 622 ? -4.609 -26.922 -7.812 1 95.81 622 VAL B C 1
ATOM 11218 O O . VAL B 1 622 ? -4.527 -27.672 -8.789 1 95.81 622 VAL B O 1
ATOM 11221 N N . LEU B 1 623 ? -5.695 -26.75 -7.082 1 96.81 623 LEU B N 1
ATOM 11222 C CA . LEU B 1 623 ? -6.902 -27.5 -7.41 1 96.81 623 LEU B CA 1
ATOM 11223 C C . LEU B 1 623 ? -7.422 -27.109 -8.789 1 96.81 623 LEU B C 1
ATOM 11225 O O . LEU B 1 623 ? -7.863 -27.984 -9.555 1 96.81 623 LEU B O 1
ATOM 11229 N N . GLN B 1 624 ? -7.418 -25.844 -9.062 1 96.12 624 GLN B N 1
ATOM 11230 C CA . GLN B 1 624 ? -7.844 -25.375 -10.375 1 96.12 624 GLN B CA 1
ATOM 11231 C C . GLN B 1 624 ? -6.957 -25.938 -11.477 1 96.12 624 GLN B C 1
ATOM 11233 O O . GLN B 1 624 ? -7.453 -26.391 -12.516 1 96.12 624 GLN B O 1
ATOM 11238 N N . PHE B 1 625 ? -5.68 -25.984 -11.305 1 96.12 625 PHE B N 1
ATOM 11239 C CA . PHE B 1 625 ? -4.734 -26.562 -12.258 1 96.12 625 PHE B CA 1
ATOM 11240 C C . PHE B 1 625 ? -5.051 -28.031 -12.508 1 96.12 625 PHE B C 1
ATOM 11242 O O . PHE B 1 625 ? -5.148 -28.469 -13.656 1 96.12 625 PHE B O 1
ATOM 11249 N N . MET B 1 626 ? -5.16 -28.766 -11.422 1 97.38 626 MET B N 1
ATOM 11250 C CA . MET B 1 626 ? -5.422 -30.203 -11.547 1 97.38 626 MET B CA 1
ATOM 11251 C C . MET B 1 626 ? -6.742 -30.453 -12.266 1 97.38 626 MET B C 1
ATOM 11253 O O . MET B 1 626 ? -6.824 -31.328 -13.133 1 97.38 626 MET B O 1
ATOM 11257 N N . ASP B 1 627 ? -7.77 -29.703 -11.867 1 97 627 ASP B N 1
ATOM 11258 C CA . ASP B 1 627 ? -9.086 -29.859 -12.484 1 97 627 ASP B CA 1
ATOM 11259 C C . ASP B 1 627 ? -9.016 -29.641 -13.992 1 97 627 ASP B C 1
ATOM 11261 O O . ASP B 1 627 ? -9.469 -30.5 -14.766 1 97 627 ASP B O 1
ATOM 11265 N N . PHE B 1 628 ? -8.469 -28.594 -14.445 1 96.81 628 PHE B N 1
ATOM 11266 C CA . PHE B 1 628 ? -8.422 -28.281 -15.867 1 96.81 628 PHE B CA 1
ATOM 11267 C C . PHE B 1 628 ? -7.48 -29.234 -16.594 1 96.81 628 PHE B C 1
ATOM 11269 O O . PHE B 1 628 ? -7.816 -29.734 -17.672 1 96.81 628 PHE B O 1
ATOM 11276 N N . TRP B 1 629 ? -6.316 -29.516 -16.062 1 97.25 629 TRP B N 1
ATOM 11277 C CA . TRP B 1 629 ? -5.34 -30.406 -16.688 1 97.25 629 TRP B CA 1
ATOM 11278 C C . TRP B 1 629 ? -5.922 -31.797 -16.906 1 97.25 629 TRP B C 1
ATOM 11280 O O . TRP B 1 629 ? -5.867 -32.312 -18.016 1 97.25 629 TRP B O 1
ATOM 11290 N N . LEU B 1 630 ? -6.469 -32.375 -15.875 1 97.62 630 LEU B N 1
ATOM 11291 C CA . LEU B 1 630 ? -6.984 -33.719 -15.961 1 97.62 630 LEU B CA 1
ATOM 11292 C C . LEU B 1 630 ? -8.219 -33.781 -16.859 1 97.62 630 LEU B C 1
ATOM 11294 O O . LEU B 1 630 ? -8.477 -34.781 -17.516 1 97.62 630 LEU B O 1
ATOM 11298 N N . SER B 1 631 ? -9.008 -32.656 -16.875 1 96 631 SER B N 1
ATOM 11299 C CA . SER B 1 631 ? -10.102 -32.594 -17.844 1 96 631 SER B CA 1
ATOM 11300 C C . SER B 1 631 ? -9.586 -32.594 -19.266 1 96 631 SER B C 1
ATOM 11302 O O . SER B 1 631 ? -10.148 -33.25 -20.141 1 96 631 SER B O 1
ATOM 11304 N N . PHE B 1 632 ? -8.523 -31.859 -19.547 1 95.88 632 PHE B N 1
ATOM 11305 C CA . PHE B 1 632 ? -7.902 -31.875 -20.875 1 95.88 632 PHE B CA 1
ATOM 11306 C C . PHE B 1 632 ? -7.43 -33.281 -21.234 1 95.88 632 PHE B C 1
ATOM 11308 O O . PHE B 1 632 ? -7.691 -33.75 -22.344 1 95.88 632 PHE B O 1
ATOM 11315 N N . MET B 1 633 ? -6.758 -33.906 -20.25 1 95.94 633 MET B N 1
ATOM 11316 C CA . MET B 1 633 ? -6.238 -35.25 -20.453 1 95.94 633 MET B CA 1
ATOM 11317 C C . MET B 1 633 ? -7.371 -36.25 -20.719 1 95.94 633 MET B C 1
ATOM 11319 O O . MET B 1 633 ? -7.242 -37.125 -21.578 1 95.94 633 MET B O 1
ATOM 11323 N N . ALA B 1 634 ? -8.461 -36.062 -20.031 1 94.94 634 ALA B N 1
ATOM 11324 C CA . ALA B 1 634 ? -9.602 -36.969 -20.188 1 94.94 634 ALA B CA 1
ATOM 11325 C C . ALA B 1 634 ? -10.195 -36.844 -21.578 1 94.94 634 ALA B C 1
ATOM 11327 O O . ALA B 1 634 ? -10.523 -37.844 -22.219 1 94.94 634 ALA B O 1
ATOM 11328 N N . VAL B 1 635 ? -10.352 -35.688 -22.094 1 93.25 635 VAL B N 1
ATOM 11329 C CA . VAL B 1 635 ? -10.906 -35.469 -23.422 1 93.25 635 VAL B CA 1
ATOM 11330 C C . VAL B 1 635 ? -9.992 -36.094 -24.469 1 93.25 635 VAL B C 1
ATOM 11332 O O . VAL B 1 635 ? -10.445 -36.844 -25.328 1 93.25 635 VAL B O 1
ATOM 11335 N N . ILE B 1 636 ? -8.734 -35.906 -24.406 1 92.94 636 ILE B N 1
ATOM 11336 C CA . ILE B 1 636 ? -7.777 -36.406 -25.391 1 92.94 636 ILE B CA 1
ATOM 11337 C C . ILE B 1 636 ? -7.684 -37.906 -25.281 1 92.94 636 ILE B C 1
ATOM 11339 O O . ILE B 1 636 ? -7.562 -38.594 -26.297 1 92.94 636 ILE B O 1
ATOM 11343 N N . SER B 1 637 ? -7.68 -38.406 -24.031 1 92.31 637 SER B N 1
ATOM 11344 C CA . SER B 1 637 ? -7.617 -39.844 -23.844 1 92.31 637 SER B CA 1
ATOM 11345 C C . SER B 1 637 ? -8.812 -40.531 -24.484 1 92.31 637 SER B C 1
ATOM 11347 O O . SER B 1 637 ? -8.711 -41.688 -24.922 1 92.31 637 SER B O 1
ATOM 11349 N N . THR B 1 638 ? -9.992 -39.875 -24.562 1 93.12 638 THR B N 1
ATOM 11350 C CA . THR B 1 638 ? -11.156 -40.438 -25.25 1 93.12 638 THR B CA 1
ATOM 11351 C C . THR B 1 638 ? -10.867 -40.625 -26.734 1 93.12 638 THR B C 1
ATOM 11353 O O . THR B 1 638 ? -11.156 -41.656 -27.297 1 93.12 638 THR B O 1
ATOM 11356 N N . PHE B 1 639 ? -10.211 -39.688 -27.312 1 90.75 639 PHE B N 1
ATOM 11357 C CA . PHE B 1 639 ? -9.828 -39.781 -28.719 1 90.75 639 PHE B CA 1
ATOM 11358 C C . PHE B 1 639 ? -8.797 -40.906 -28.922 1 90.75 639 PHE B C 1
ATOM 11360 O O . PHE B 1 639 ? -8.891 -41.688 -29.859 1 90.75 639 PHE B O 1
ATOM 11367 N N . LEU B 1 640 ? -7.844 -40.969 -28.016 1 88.5 640 LEU B N 1
ATOM 11368 C CA . LEU B 1 640 ? -6.766 -41.938 -28.141 1 88.5 640 LEU B CA 1
ATOM 11369 C C . LEU B 1 640 ? -7.301 -43.375 -27.969 1 88.5 640 LEU B C 1
ATOM 11371 O O . LEU B 1 640 ? -6.801 -44.312 -28.594 1 88.5 640 LEU B O 1
ATOM 11375 N N . TYR B 1 641 ? -8.219 -43.531 -27.078 1 90 641 TYR B N 1
ATOM 11376 C CA . TYR B 1 641 ? -8.844 -44.812 -26.891 1 90 641 TYR B CA 1
ATOM 11377 C C . TYR B 1 641 ? -9.516 -45.312 -28.172 1 90 641 TYR B C 1
ATOM 11379 O O . TYR B 1 641 ? -9.484 -46.5 -28.484 1 90 641 TYR B O 1
ATOM 11387 N N . LEU B 1 642 ? -10.109 -44.406 -28.922 1 87.38 642 LEU B N 1
ATOM 11388 C CA . LEU B 1 642 ? -10.828 -44.781 -30.141 1 87.38 642 LEU B CA 1
ATOM 11389 C C . LEU B 1 642 ? -9.859 -45.125 -31.25 1 87.38 642 LEU B C 1
ATOM 11391 O O . LEU B 1 642 ? -10.242 -45.781 -32.25 1 87.38 642 LEU B O 1
ATOM 11395 N N . ALA B 1 643 ? -8.586 -44.781 -31 1 81.88 643 ALA B N 1
ATOM 11396 C CA . ALA B 1 643 ? -7.562 -45.125 -31.984 1 81.88 643 ALA B CA 1
ATOM 11397 C C . ALA B 1 643 ? -6.988 -46.5 -31.719 1 81.88 643 ALA B C 1
ATOM 11399 O O . ALA B 1 643 ? -6.789 -46.875 -30.562 1 81.88 643 ALA B O 1
ATOM 11400 N N . THR B 1 644 ? -6.863 -47.406 -32.625 1 79.62 644 THR B N 1
ATOM 11401 C CA . THR B 1 644 ? -6.309 -48.75 -32.469 1 79.62 644 THR B CA 1
ATOM 11402 C C . THR B 1 644 ? -4.816 -48.75 -32.781 1 79.62 644 THR B C 1
ATOM 11404 O O . THR B 1 644 ? -4.422 -49.062 -33.906 1 79.62 644 THR B O 1
ATOM 11407 N N . ILE B 1 645 ? -3.982 -48.344 -31.875 1 81.06 645 ILE B N 1
ATOM 11408 C CA . ILE B 1 645 ? -2.533 -48.312 -32.031 1 81.06 645 ILE B CA 1
ATOM 11409 C C . ILE B 1 645 ? -1.863 -49.156 -30.969 1 81.06 645 ILE B C 1
ATOM 11411 O O . ILE B 1 645 ? -2.512 -49.562 -30 1 81.06 645 ILE B O 1
ATOM 11415 N N . ASP B 1 646 ? -0.56 -49.5 -31.219 1 85.5 646 ASP B N 1
ATOM 11416 C CA . ASP B 1 646 ? 0.221 -50.312 -30.281 1 85.5 646 ASP B CA 1
ATOM 11417 C C . ASP B 1 646 ? 0.371 -49.625 -28.938 1 85.5 646 ASP B C 1
ATOM 11419 O O . ASP B 1 646 ? 0.307 -48.406 -28.859 1 85.5 646 ASP B O 1
ATOM 11423 N N . GLU B 1 647 ? 0.465 -50.375 -27.859 1 86.88 647 GLU B N 1
ATOM 11424 C CA . GLU B 1 647 ? 0.5 -49.844 -26.5 1 86.88 647 GLU B CA 1
ATOM 11425 C C . GLU B 1 647 ? 1.766 -49.031 -26.25 1 86.88 647 GLU B C 1
ATOM 11427 O O . GLU B 1 647 ? 1.748 -48.062 -25.484 1 86.88 647 GLU B O 1
ATOM 11432 N N . VAL B 1 648 ? 2.889 -49.438 -26.875 1 87.12 648 VAL B N 1
ATOM 11433 C CA . VAL B 1 648 ? 4.137 -48.719 -26.703 1 87.12 648 VAL B CA 1
ATOM 11434 C C . VAL B 1 648 ? 3.979 -47.312 -27.25 1 87.12 648 VAL B C 1
ATOM 11436 O O . VAL B 1 648 ? 4.375 -46.344 -26.594 1 87.12 648 VAL B O 1
ATOM 11439 N N . LEU B 1 649 ? 3.346 -47.188 -28.312 1 87.06 649 LEU B N 1
ATOM 11440 C CA . LEU B 1 649 ? 3.123 -45.875 -28.922 1 87.06 649 LEU B CA 1
ATOM 11441 C C . LEU B 1 649 ? 2.076 -45.094 -28.156 1 87.06 649 LEU B C 1
ATOM 11443 O O . LEU B 1 649 ? 2.188 -43.844 -28.031 1 87.06 649 LEU B O 1
ATOM 11447 N N . LYS B 1 650 ? 1.043 -45.719 -27.641 1 88.75 650 LYS B N 1
ATOM 11448 C CA . LYS B 1 650 ? 0.021 -45.062 -26.828 1 88.75 650 LYS B CA 1
ATOM 11449 C C . LYS B 1 650 ? 0.627 -44.438 -25.578 1 88.75 650 LYS B C 1
ATOM 11451 O O . LYS B 1 650 ? 0.267 -43.344 -25.188 1 88.75 650 LYS B O 1
ATOM 11456 N N . ARG B 1 651 ? 1.568 -45.188 -24.969 1 91.94 651 ARG B N 1
ATOM 11457 C CA . ARG B 1 651 ? 2.217 -44.688 -23.766 1 91.94 651 ARG B CA 1
ATOM 11458 C C . ARG B 1 651 ? 3.066 -43.469 -24.062 1 91.94 651 ARG B C 1
ATOM 11460 O O . ARG B 1 651 ? 3.076 -42.5 -23.297 1 91.94 651 ARG B O 1
ATOM 11467 N N . ALA B 1 652 ? 3.75 -43.531 -25.188 1 91 652 ALA B N 1
ATOM 11468 C CA . ALA B 1 652 ? 4.566 -42.375 -25.594 1 91 652 ALA B CA 1
ATOM 11469 C C . ALA B 1 652 ? 3.695 -41.156 -25.891 1 91 652 ALA B C 1
ATOM 11471 O O . ALA B 1 652 ? 4.016 -40.031 -25.484 1 91 652 ALA B O 1
ATOM 11472 N N . ILE B 1 653 ? 2.594 -41.406 -26.578 1 87.81 653 ILE B N 1
ATOM 11473 C CA . ILE B 1 653 ? 1.681 -40.312 -26.906 1 87.81 653 ILE B CA 1
ATOM 11474 C C . ILE B 1 653 ? 1.054 -39.75 -25.641 1 87.81 653 ILE B C 1
ATOM 11476 O O . ILE B 1 653 ? 0.946 -38.531 -25.484 1 87.81 653 ILE B O 1
ATOM 11480 N N . HIS B 1 654 ? 0.668 -40.562 -24.766 1 89.94 654 HIS B N 1
ATOM 11481 C CA . HIS B 1 654 ? 0.095 -40.156 -23.484 1 89.94 654 HIS B CA 1
ATOM 11482 C C . HIS B 1 654 ? 1.062 -39.25 -22.719 1 89.94 654 HIS B C 1
ATOM 11484 O O . HIS B 1 654 ? 0.653 -38.281 -22.109 1 89.94 654 HIS B O 1
ATOM 11490 N N . THR B 1 655 ? 2.312 -39.656 -22.703 1 92.81 655 THR B N 1
ATOM 11491 C CA . THR B 1 655 ? 3.328 -38.875 -22 1 92.81 655 THR B CA 1
ATOM 11492 C C . THR B 1 655 ? 3.494 -37.5 -22.641 1 92.81 655 THR B C 1
ATOM 11494 O O . THR B 1 655 ? 3.531 -36.5 -21.938 1 92.81 655 THR B O 1
ATOM 11497 N N . ALA B 1 656 ? 3.518 -37.469 -23.938 1 92.25 656 ALA B N 1
ATOM 11498 C CA . ALA B 1 656 ? 3.662 -36.188 -24.641 1 92.25 656 ALA B CA 1
ATOM 11499 C C . ALA B 1 656 ? 2.449 -35.281 -24.422 1 92.25 656 ALA B C 1
ATOM 11501 O O . ALA B 1 656 ? 2.598 -34.094 -24.172 1 92.25 656 ALA B O 1
ATOM 11502 N N . VAL B 1 657 ? 1.28 -35.875 -24.484 1 92.31 657 VAL B N 1
ATOM 11503 C CA . VAL B 1 657 ? 0.04 -35.156 -24.312 1 92.31 657 VAL B CA 1
ATOM 11504 C C . VAL B 1 657 ? -0.057 -34.625 -22.875 1 92.31 657 VAL B C 1
ATOM 11506 O O . VAL B 1 657 ? -0.534 -33.531 -22.641 1 92.31 657 VAL B O 1
ATOM 11509 N N . ALA B 1 658 ? 0.37 -35.469 -21.953 1 95.06 658 ALA B N 1
ATOM 11510 C CA . ALA B 1 658 ? 0.363 -35.062 -20.562 1 95.06 658 ALA B CA 1
ATOM 11511 C C . ALA B 1 658 ? 1.226 -33.812 -20.359 1 95.06 658 ALA B C 1
ATOM 11513 O O . ALA B 1 658 ? 0.827 -32.875 -19.672 1 95.06 658 ALA B O 1
ATOM 11514 N N . ILE B 1 659 ? 2.371 -33.812 -20.953 1 96 659 ILE B N 1
ATOM 11515 C CA . ILE B 1 659 ? 3.297 -32.688 -20.812 1 96 659 ILE B CA 1
ATOM 11516 C C . ILE B 1 659 ? 2.713 -31.438 -21.484 1 96 659 ILE B C 1
ATOM 11518 O O . ILE B 1 659 ? 2.693 -30.359 -20.891 1 96 659 ILE B O 1
ATOM 11522 N N . LEU B 1 660 ? 2.139 -31.562 -22.641 1 94.06 660 LEU B N 1
ATOM 11523 C CA . LEU B 1 660 ? 1.59 -30.438 -23.391 1 94.06 660 LEU B CA 1
ATOM 11524 C C . LEU B 1 660 ? 0.372 -29.859 -22.688 1 94.06 660 LEU B C 1
ATOM 11526 O O . LEU B 1 660 ? 0.228 -28.641 -22.594 1 94.06 660 LEU B O 1
ATOM 11530 N N . THR B 1 661 ? -0.513 -30.672 -22.219 1 95.5 661 THR B N 1
ATOM 11531 C CA . THR B 1 661 ? -1.727 -30.188 -21.562 1 95.5 661 THR B CA 1
ATOM 11532 C C . THR B 1 661 ? -1.403 -29.578 -20.203 1 95.5 661 THR B C 1
ATOM 11534 O O . THR B 1 661 ? -2.076 -28.656 -19.75 1 95.5 661 THR B O 1
ATOM 11537 N N . ALA B 1 662 ? -0.404 -30.188 -19.531 1 96.38 662 ALA B N 1
ATOM 11538 C CA . ALA B 1 662 ? 0.026 -29.578 -18.281 1 96.38 662 ALA B CA 1
ATOM 11539 C C . ALA B 1 662 ? 0.559 -28.156 -18.5 1 96.38 662 ALA B C 1
ATOM 11541 O O . ALA B 1 662 ? 0.299 -27.266 -17.703 1 96.38 662 ALA B O 1
ATOM 11542 N N . LEU B 1 663 ? 1.291 -27.984 -19.547 1 95 663 LEU B N 1
ATOM 11543 C CA . LEU B 1 663 ? 1.799 -26.672 -19.891 1 95 663 LEU B CA 1
ATOM 11544 C C . LEU B 1 663 ? 0.653 -25.703 -20.172 1 95 663 LEU B C 1
ATOM 11546 O O . LEU B 1 663 ? 0.687 -24.547 -19.734 1 95 663 LEU B O 1
ATOM 11550 N N . MET B 1 664 ? -0.381 -26.141 -20.797 1 94.81 664 MET B N 1
ATOM 11551 C CA . MET B 1 664 ? -1.553 -25.312 -21.109 1 94.81 664 MET B CA 1
ATOM 11552 C C . MET B 1 664 ? -2.275 -24.906 -19.828 1 94.81 664 MET B C 1
ATOM 11554 O O . MET B 1 664 ? -2.625 -23.734 -19.656 1 94.81 664 MET B O 1
ATOM 11558 N N . ALA B 1 665 ? -2.459 -25.875 -18.984 1 95.69 665 ALA B N 1
ATOM 11559 C CA . ALA B 1 665 ? -3.186 -25.625 -17.734 1 95.69 665 ALA B CA 1
ATOM 11560 C C . ALA B 1 665 ? -2.385 -24.719 -16.812 1 95.69 665 ALA B C 1
ATOM 11562 O O . ALA B 1 665 ? -2.953 -23.891 -16.109 1 95.69 665 ALA B O 1
ATOM 11563 N N . ALA B 1 666 ? -1.064 -24.906 -16.766 1 95.12 666 ALA B N 1
ATOM 11564 C CA . ALA B 1 666 ? -0.212 -24.125 -15.875 1 95.12 666 ALA B CA 1
ATOM 11565 C C . ALA B 1 666 ? -0.103 -22.688 -16.344 1 95.12 666 ALA B C 1
ATOM 11567 O O . ALA B 1 666 ? 0.091 -21.766 -15.539 1 95.12 666 ALA B O 1
ATOM 11568 N N . THR B 1 667 ? -0.141 -22.344 -17.609 1 92.69 667 THR B N 1
ATOM 11569 C CA . THR B 1 667 ? -0.058 -20.984 -18.125 1 92.69 667 THR B CA 1
ATOM 11570 C C . THR B 1 667 ? -1.357 -20.234 -17.875 1 92.69 667 THR B C 1
ATOM 11572 O O . THR B 1 667 ? -1.347 -19.141 -17.281 1 92.69 667 THR B O 1
ATOM 11575 N N . LYS B 1 668 ? -2.404 -20.75 -18.359 1 91.38 668 LYS B N 1
ATOM 11576 C CA . LYS B 1 668 ? -3.734 -20.203 -18.109 1 91.38 668 LYS B CA 1
ATOM 11577 C C . LYS B 1 668 ? -4.809 -21.266 -18.281 1 91.38 668 LYS B C 1
ATOM 11579 O O . LYS B 1 668 ? -5.258 -21.531 -19.391 1 91.38 668 LYS B O 1
ATOM 11584 N N . ALA B 1 669 ? -5.215 -21.703 -17.156 1 89.31 669 ALA B N 1
ATOM 11585 C CA . ALA B 1 669 ? -6.125 -22.844 -17.141 1 89.31 669 ALA B CA 1
ATOM 11586 C C . ALA B 1 669 ? -7.492 -22.453 -17.703 1 89.31 669 ALA B C 1
ATOM 11588 O O . ALA B 1 669 ? -8.117 -23.25 -18.406 1 89.31 669 ALA B O 1
ATOM 11589 N N . THR B 1 670 ? -7.953 -21.188 -17.453 1 85 670 THR B N 1
ATOM 11590 C CA . THR B 1 670 ? -9.336 -20.812 -17.719 1 85 670 THR B CA 1
ATOM 11591 C C . THR B 1 670 ? -9.453 -20.156 -19.094 1 85 670 THR B C 1
ATOM 11593 O O . THR B 1 670 ? -10.531 -19.703 -19.484 1 85 670 THR B O 1
ATOM 11596 N N . ARG B 1 671 ? -8.398 -20.172 -19.859 1 87.25 671 ARG B N 1
ATOM 11597 C CA . ARG B 1 671 ? -8.43 -19.578 -21.203 1 87.25 671 ARG B CA 1
ATOM 11598 C C . ARG B 1 671 ? -9.336 -20.359 -22.125 1 87.25 671 ARG B C 1
ATOM 11600 O O . ARG B 1 671 ? -9.18 -21.578 -22.266 1 87.25 671 ARG B O 1
ATOM 11607 N N . SER B 1 672 ? -10.258 -19.781 -22.844 1 83.19 672 SER B N 1
ATOM 11608 C CA . SER B 1 672 ? -11.234 -20.438 -23.703 1 83.19 672 SER B CA 1
ATOM 11609 C C . SER B 1 672 ? -10.547 -21.109 -24.891 1 83.19 672 SER B C 1
ATOM 11611 O O . SER B 1 672 ? -11.023 -22.141 -25.391 1 83.19 672 SER B O 1
ATOM 11613 N N . SER B 1 673 ? -9.453 -20.562 -25.281 1 87.69 673 SER B N 1
ATOM 11614 C CA . SER B 1 673 ? -8.742 -21.141 -26.406 1 87.69 673 SER B CA 1
ATOM 11615 C C . SER B 1 673 ? -8.203 -22.531 -26.062 1 87.69 673 SER B C 1
ATOM 11617 O O . SER B 1 673 ? -7.945 -23.344 -26.953 1 87.69 673 SER B O 1
ATOM 11619 N N . ASN B 1 674 ? -8.062 -22.797 -24.797 1 89.62 674 ASN B N 1
ATOM 11620 C CA . ASN B 1 674 ? -7.559 -24.094 -24.375 1 89.62 674 ASN B CA 1
ATOM 11621 C C . ASN B 1 674 ? -8.523 -25.219 -24.75 1 89.62 674 ASN B C 1
ATOM 11623 O O . ASN B 1 674 ? -8.102 -26.312 -25.125 1 89.62 674 ASN B O 1
ATOM 11627 N N . VAL B 1 675 ? -9.797 -24.938 -24.719 1 83.31 675 VAL B N 1
ATOM 11628 C CA . VAL B 1 675 ? -10.797 -25.969 -25.016 1 83.31 675 VAL B CA 1
ATOM 11629 C C . VAL B 1 675 ? -10.703 -26.344 -26.5 1 83.31 675 VAL B C 1
ATOM 11631 O O . VAL B 1 675 ? -10.711 -27.531 -26.828 1 83.31 675 VAL B O 1
ATOM 11634 N N . ILE B 1 676 ? -10.555 -25.375 -27.328 1 85.94 676 ILE B N 1
ATOM 11635 C CA . ILE B 1 676 ? -10.438 -25.625 -28.766 1 85.94 676 ILE B CA 1
ATOM 11636 C C . ILE B 1 676 ? -9.141 -26.391 -29.047 1 85.94 676 ILE B C 1
ATOM 11638 O O . ILE B 1 676 ? -9.141 -27.359 -29.812 1 85.94 676 ILE B O 1
ATOM 11642 N N . LEU B 1 677 ? -8.094 -26.016 -28.391 1 90.62 677 LEU B N 1
ATOM 11643 C CA . LEU B 1 677 ? -6.793 -26.641 -28.594 1 90.62 677 LEU B CA 1
ATOM 11644 C C . LEU B 1 677 ? -6.82 -28.109 -28.156 1 90.62 677 LEU B C 1
ATOM 11646 O O . LEU B 1 677 ? -6.23 -28.969 -28.812 1 90.62 677 LEU B O 1
ATOM 11650 N N . VAL B 1 678 ? -7.457 -28.359 -27.094 1 91.31 678 VAL B N 1
ATOM 11651 C CA . VAL B 1 678 ? -7.547 -29.719 -26.562 1 91.31 678 VAL B CA 1
ATOM 11652 C C . VAL B 1 678 ? -8.32 -30.609 -27.531 1 91.31 678 VAL B C 1
ATOM 11654 O O . VAL B 1 678 ? -7.914 -31.734 -27.812 1 91.31 678 VAL B O 1
ATOM 11657 N N . ILE B 1 679 ? -9.383 -30.125 -28.172 1 86.44 679 ILE B N 1
ATOM 11658 C CA . ILE B 1 679 ? -10.18 -30.859 -29.141 1 86.44 679 ILE B CA 1
ATOM 11659 C C . ILE B 1 679 ? -9.359 -31.109 -30.406 1 86.44 679 ILE B C 1
ATOM 11661 O O . ILE B 1 679 ? -9.383 -32.188 -30.969 1 86.44 679 ILE B O 1
ATOM 11665 N N . VAL B 1 680 ? -8.594 -30.125 -30.75 1 89.56 680 VAL B N 1
ATOM 11666 C CA . VAL B 1 680 ? -7.773 -30.234 -31.953 1 89.56 680 VAL B CA 1
ATOM 11667 C C . VAL B 1 680 ? -6.68 -31.281 -31.734 1 89.56 680 VAL B C 1
ATOM 11669 O O . VAL B 1 680 ? -6.434 -32.125 -32.594 1 89.56 680 VAL B O 1
ATOM 11672 N N . ILE B 1 681 ? -6.055 -31.281 -30.562 1 88.62 681 ILE B N 1
ATOM 11673 C CA . ILE B 1 681 ? -5.004 -32.25 -30.25 1 88.62 681 ILE B CA 1
ATOM 11674 C C . ILE B 1 681 ? -5.59 -33.656 -30.203 1 88.62 681 ILE B C 1
ATOM 11676 O O . ILE B 1 681 ? -5.004 -34.594 -30.75 1 88.62 681 ILE B O 1
ATOM 11680 N N . GLY B 1 682 ? -6.746 -33.781 -29.594 1 86.88 682 GLY B N 1
ATOM 11681 C CA . GLY B 1 682 ? -7.406 -35.094 -29.562 1 86.88 682 GLY B CA 1
ATOM 11682 C C . GLY B 1 682 ? -7.805 -35.594 -30.922 1 86.88 682 GLY B C 1
ATOM 11683 O O . GLY B 1 682 ? -7.543 -36.75 -31.266 1 86.88 682 GLY B O 1
ATOM 11684 N N . ALA B 1 683 ? -8.289 -34.719 -31.766 1 85.94 683 ALA B N 1
ATOM 11685 C CA . ALA B 1 683 ? -8.703 -35.062 -33.125 1 85.94 683 ALA B CA 1
ATOM 11686 C C . ALA B 1 683 ? -7.496 -35.438 -33.969 1 85.94 683 ALA B C 1
ATOM 11688 O O . ALA B 1 683 ? -7.555 -36.375 -34.781 1 85.94 683 ALA B O 1
ATOM 11689 N N . LEU B 1 684 ? -6.484 -34.75 -33.75 1 84.81 684 LEU B N 1
ATOM 11690 C CA . LEU B 1 684 ? -5.25 -35.062 -34.469 1 84.81 684 LEU B CA 1
ATOM 11691 C C . LEU B 1 684 ? -4.703 -36.406 -34.062 1 84.81 684 LEU B C 1
ATOM 11693 O O . LEU B 1 684 ? -4.195 -37.156 -34.875 1 84.81 684 LEU B O 1
ATOM 11697 N N . GLY B 1 685 ? -4.781 -36.594 -32.75 1 79.69 685 GLY B N 1
ATOM 11698 C CA . GLY B 1 685 ? -4.371 -37.906 -32.281 1 79.69 685 GLY B CA 1
ATOM 11699 C C . GLY B 1 685 ? -5.172 -39.062 -32.875 1 79.69 685 GLY B C 1
ATOM 11700 O O . GLY B 1 685 ? -4.609 -40.094 -33.25 1 79.69 685 GLY B O 1
ATOM 11701 N N . LEU B 1 686 ? -6.426 -38.875 -33 1 81.88 686 LEU B N 1
ATOM 11702 C CA . LEU B 1 686 ? -7.289 -39.875 -33.625 1 81.88 686 LEU B CA 1
ATOM 11703 C C . LEU B 1 686 ? -6.953 -40.031 -35.094 1 81.88 686 LEU B C 1
ATOM 11705 O O . LEU B 1 686 ? -6.879 -41.156 -35.625 1 81.88 686 LEU B O 1
ATOM 11709 N N . PHE B 1 687 ? -6.672 -38.938 -35.75 1 83.25 687 PHE B N 1
ATOM 11710 C CA . PHE B 1 687 ? -6.344 -38.969 -37.156 1 83.25 687 PHE B CA 1
ATOM 11711 C C . PHE B 1 687 ? -5.027 -39.688 -37.406 1 83.25 687 PHE B C 1
ATOM 11713 O O . PHE B 1 687 ? -4.926 -40.5 -38.312 1 83.25 687 PHE B O 1
ATOM 11720 N N . ILE B 1 688 ? -4.082 -39.406 -36.531 1 78.88 688 ILE B N 1
ATOM 11721 C CA . ILE B 1 688 ? -2.791 -40.062 -36.656 1 78.88 688 ILE B CA 1
ATOM 11722 C C . ILE B 1 688 ? -2.961 -41.562 -36.375 1 78.88 688 ILE B C 1
ATOM 11724 O O . ILE B 1 688 ? -2.357 -42.406 -37.031 1 78.88 688 ILE B O 1
ATOM 11728 N N . GLY B 1 689 ? -3.742 -41.906 -35.406 1 77.19 689 GLY B N 1
ATOM 11729 C CA . GLY B 1 689 ? -4.039 -43.281 -35.125 1 77.19 689 GLY B CA 1
ATOM 11730 C C . GLY B 1 689 ? -4.648 -44.031 -36.312 1 77.19 689 GLY B C 1
ATOM 11731 O O . GLY B 1 689 ? -4.25 -45.156 -36.625 1 77.19 689 GLY B O 1
ATOM 11732 N N . TRP B 1 690 ? -5.5 -43.375 -37.031 1 77.38 690 TRP B N 1
ATOM 11733 C CA . TRP B 1 690 ? -6.121 -43.969 -38.219 1 77.38 690 TRP B CA 1
ATOM 11734 C C . TRP B 1 690 ? -5.102 -44.156 -39.312 1 77.38 690 TRP B C 1
ATOM 11736 O O . TRP B 1 690 ? -5.125 -45.156 -40.031 1 77.38 690 TRP B O 1
ATOM 11746 N N . LEU B 1 691 ? -4.211 -43.219 -39.406 1 77.5 691 LEU B N 1
ATOM 11747 C CA . LEU B 1 691 ? -3.186 -43.312 -40.438 1 77.5 691 LEU B CA 1
ATOM 11748 C C . LEU B 1 691 ? -2.23 -44.438 -40.156 1 77.5 691 LEU B C 1
ATOM 11750 O O . LEU B 1 691 ? -1.84 -45.188 -41.062 1 77.5 691 LEU B O 1
ATOM 11754 N N . ILE B 1 692 ? -1.856 -44.594 -38.906 1 77 692 ILE B N 1
ATOM 11755 C CA . ILE B 1 692 ? -0.967 -45.688 -38.531 1 77 692 ILE B CA 1
ATOM 11756 C C . ILE B 1 692 ? -1.657 -47.031 -38.781 1 77 692 ILE B C 1
ATOM 11758 O O . ILE B 1 692 ? -1.04 -47.969 -39.281 1 77 692 ILE B O 1
ATOM 11762 N N . GLU B 1 693 ? -2.879 -47.188 -38.5 1 73.25 693 GLU B N 1
ATOM 11763 C CA . GLU B 1 693 ? -3.652 -48.406 -38.719 1 73.25 693 GLU B CA 1
ATOM 11764 C C . GLU B 1 693 ? -3.758 -48.75 -40.219 1 73.25 693 GLU B C 1
ATOM 11766 O O . GLU B 1 693 ? -3.607 -49.906 -40.594 1 73.25 693 GLU B O 1
ATOM 11771 N N . ILE B 1 694 ? -3.926 -47.75 -40.969 1 70.81 694 ILE B N 1
ATOM 11772 C CA . ILE B 1 694 ? -4.059 -47.938 -42.406 1 70.81 694 ILE B CA 1
ATOM 11773 C C . ILE B 1 694 ? -2.711 -48.344 -43 1 70.81 694 ILE B C 1
ATOM 11775 O O . ILE B 1 694 ? -2.639 -49.219 -43.844 1 70.81 694 ILE B O 1
ATOM 11779 N N . SER B 1 695 ? -1.694 -47.75 -42.531 1 73.06 695 SER B N 1
ATOM 11780 C CA . SER B 1 695 ? -0.363 -48.031 -43.062 1 73.06 695 SER B CA 1
ATOM 11781 C C . SER B 1 695 ? 0.083 -49.438 -42.656 1 73.06 695 SER B C 1
ATOM 11783 O O . SER B 1 695 ? 0.741 -50.125 -43.469 1 73.06 695 SER B O 1
ATOM 11785 N N . THR B 1 696 ? -0.24 -49.844 -41.469 1 68.19 696 THR B N 1
ATOM 11786 C CA . THR B 1 696 ? 0.122 -51.188 -41.031 1 68.19 696 THR B CA 1
ATOM 11787 C C . THR B 1 696 ? -0.671 -52.25 -41.812 1 68.19 696 THR B C 1
ATOM 11789 O O . THR B 1 696 ? -0.145 -53.312 -42.156 1 68.19 696 THR B O 1
ATOM 11792 N N . LYS B 1 697 ? -1.881 -51.969 -42.125 1 60.12 697 LYS B N 1
ATOM 11793 C CA . LYS B 1 697 ? -2.711 -52.875 -42.906 1 60.12 697 LYS B CA 1
ATOM 11794 C C . LYS B 1 697 ? -2.285 -52.875 -44.375 1 60.12 697 LYS B C 1
ATOM 11796 O O . LYS B 1 697 ? -2.252 -53.938 -45 1 60.12 697 LYS B O 1
ATOM 11801 N N . TYR B 1 698 ? -2.004 -51.719 -44.812 1 54.22 698 TYR B N 1
ATOM 11802 C CA . TYR B 1 698 ? -1.633 -51.656 -46.25 1 54.22 698 TYR B CA 1
ATOM 11803 C C . TYR B 1 698 ? -0.155 -51.969 -46.438 1 54.22 698 TYR B C 1
ATOM 11805 O O . TYR B 1 698 ? 0.275 -52.312 -47.531 1 54.22 698 TYR B O 1
ATOM 11813 N N . ARG B 1 699 ? 0.747 -51.719 -45.562 1 54.34 699 ARG B N 1
ATOM 11814 C CA . ARG B 1 699 ? 2.107 -52.219 -45.75 1 54.34 699 ARG B CA 1
ATOM 11815 C C . ARG B 1 699 ? 2.111 -53.75 -46 1 54.34 699 ARG B C 1
ATOM 11817 O O . ARG B 1 699 ? 2.98 -54.25 -46.688 1 54.34 699 ARG B O 1
ATOM 11824 N N . SER B 1 700 ? 1.184 -54.531 -45.281 1 47.09 700 SER B N 1
ATOM 11825 C CA . SER B 1 700 ? 1.096 -55.906 -45.719 1 47.09 700 SER B CA 1
ATOM 11826 C C . SER B 1 700 ? 0.582 -56 -47.156 1 47.09 700 SER B C 1
ATOM 11828 O O . SER B 1 700 ? 0.723 -57.062 -47.781 1 47.09 700 SER B O 1
ATOM 11830 N N . LEU B 1 701 ? -0.304 -55.156 -47.531 1 41.44 701 LEU B N 1
ATOM 11831 C CA . LEU B 1 701 ? -0.689 -55.188 -48.938 1 41.44 701 LEU B CA 1
ATOM 11832 C C . LEU B 1 701 ? 0.333 -54.438 -49.781 1 41.44 701 LEU B C 1
ATOM 11834 O O . LEU B 1 701 ? 0.867 -53.406 -49.344 1 41.44 701 LEU B O 1
ATOM 11838 N N . SER B 1 702 ? 1.175 -55.125 -50.562 1 39.91 702 SER B N 1
ATOM 11839 C CA . SER B 1 702 ? 2.148 -54.688 -51.562 1 39.91 702 SER B CA 1
ATOM 11840 C C . SER B 1 702 ? 1.71 -53.406 -52.219 1 39.91 702 SER B C 1
ATOM 11842 O O . SER B 1 702 ? 0.72 -53.375 -52.969 1 39.91 702 SER B O 1
ATOM 11844 N N . PHE B 1 703 ? 1.587 -52.344 -51.625 1 40.09 703 PHE B N 1
ATOM 11845 C CA . PHE B 1 703 ? 1.261 -51.094 -52.25 1 40.09 703 PHE B CA 1
ATOM 11846 C C . PHE B 1 703 ? 2.148 -50.875 -53.469 1 40.09 703 PHE B C 1
ATOM 11848 O O . PHE B 1 703 ? 3.334 -50.562 -53.344 1 40.09 703 PHE B O 1
ATOM 11855 N N . SER B 1 704 ? 2.1 -51.75 -54.438 1 37.03 704 SER B N 1
ATOM 11856 C CA . SER B 1 704 ? 2.492 -51.25 -55.719 1 37.03 704 SER B CA 1
ATOM 11857 C C . SER B 1 704 ? 1.809 -49.906 -56.031 1 37.03 704 SER B C 1
ATOM 11859 O O . SER B 1 704 ? 0.6 -49.875 -56.25 1 37.03 704 SER B O 1
ATOM 11861 N N . ILE B 1 705 ? 2.006 -48.906 -55.219 1 42.38 705 ILE B N 1
ATOM 11862 C CA . ILE B 1 705 ? 1.593 -47.531 -55.531 1 42.38 705 ILE B CA 1
ATOM 11863 C C . ILE B 1 705 ? 1.844 -47.219 -57 1 42.38 705 ILE B C 1
ATOM 11865 O O . ILE B 1 705 ? 2.961 -46.875 -57.375 1 42.38 705 ILE B O 1
ATOM 11869 N N . GLY B 1 706 ? 1.634 -48.156 -57.875 1 40.47 706 GLY B N 1
ATOM 11870 C CA . GLY B 1 706 ? 1.655 -47.688 -59.219 1 40.47 706 GLY B CA 1
ATOM 11871 C C . GLY B 1 706 ? 0.689 -46.531 -59.469 1 40.47 706 GLY B C 1
ATOM 11872 O O . GLY B 1 706 ? -0.528 -46.719 -59.406 1 40.47 706 GLY B O 1
ATOM 11873 N N . ILE B 1 707 ? 0.994 -45.344 -58.969 1 41.66 707 ILE B N 1
ATOM 11874 C CA . ILE B 1 707 ? 0.278 -44.094 -59.312 1 41.66 707 ILE B CA 1
ATOM 11875 C C . ILE B 1 707 ? 0.077 -44 -60.812 1 41.66 707 ILE B C 1
ATOM 11877 O O . ILE B 1 707 ? 1.038 -43.844 -61.562 1 41.66 707 ILE B O 1
ATOM 11881 N N . SER B 1 708 ? -0.652 -44.938 -61.344 1 41.41 708 SER B N 1
ATOM 11882 C CA . SER B 1 708 ? -0.971 -44.594 -62.75 1 41.41 708 SER B CA 1
ATOM 11883 C C . SER B 1 708 ? -1.741 -43.281 -62.844 1 41.41 708 SER B C 1
ATOM 11885 O O . SER B 1 708 ? -2.619 -43 -62 1 41.41 708 SER B O 1
ATOM 11887 N N . PHE B 1 709 ? -1.205 -42.188 -63.375 1 45.06 709 PHE B N 1
ATOM 11888 C CA . PHE B 1 709 ? -1.546 -40.812 -63.719 1 45.06 709 PHE B CA 1
ATOM 11889 C C . PHE B 1 709 ? -2.924 -40.75 -64.375 1 45.06 709 PHE B C 1
ATOM 11891 O O . PHE B 1 709 ? -3.266 -39.75 -65 1 45.06 709 PHE B O 1
ATOM 11898 N N . ASN B 1 710 ? -3.676 -41.812 -64.625 1 46.84 710 ASN B N 1
ATOM 11899 C CA . ASN B 1 710 ? -4.93 -41.469 -65.312 1 46.84 710 ASN B CA 1
ATOM 11900 C C . ASN B 1 710 ? -5.945 -40.875 -64.312 1 46.84 710 ASN B C 1
ATOM 11902 O O . ASN B 1 710 ? -6.281 -41.469 -63.312 1 46.84 710 ASN B O 1
ATOM 11906 N N . PHE B 1 711 ? -6.188 -39.625 -64.375 1 52.56 711 PHE B N 1
ATOM 11907 C CA . PHE B 1 711 ? -7.035 -38.719 -63.594 1 52.56 711 PHE B CA 1
ATOM 11908 C C . PHE B 1 711 ? -8.352 -39.375 -63.25 1 52.56 711 PHE B C 1
ATOM 11910 O O . PHE B 1 711 ? -8.844 -39.219 -62.125 1 52.56 711 PHE B O 1
ATOM 11917 N N . SER B 1 712 ? -9.023 -39.938 -64.25 1 54.22 712 SER B N 1
ATOM 11918 C CA . SER B 1 712 ? -10.32 -40.562 -64 1 54.22 712 SER B CA 1
ATOM 11919 C C . SER B 1 712 ? -10.211 -41.75 -63.062 1 54.22 712 SER B C 1
ATOM 11921 O O . SER B 1 712 ? -11.094 -41.969 -62.219 1 54.22 712 SER B O 1
ATOM 11923 N N . HIS B 1 713 ? -9.219 -42.562 -63.188 1 54.16 713 HIS B N 1
ATOM 11924 C CA . HIS B 1 713 ? -8.992 -43.719 -62.344 1 54.16 713 HIS B CA 1
ATOM 11925 C C . HIS B 1 713 ? -8.609 -43.312 -60.938 1 54.16 713 HIS B C 1
ATOM 11927 O O . HIS B 1 713 ? -8.867 -44.031 -59.969 1 54.16 713 HIS B O 1
ATOM 11933 N N . CYS B 1 714 ? -8.008 -42.062 -60.906 1 56.5 714 CYS B N 1
ATOM 11934 C CA . CYS B 1 714 ? -7.648 -41.5 -59.594 1 56.5 714 CYS B CA 1
ATOM 11935 C C . CYS B 1 714 ? -8.891 -41.156 -58.812 1 56.5 714 CYS B C 1
ATOM 11937 O O . CYS B 1 714 ? -8.961 -41.406 -57.594 1 56.5 714 CYS B O 1
ATOM 11939 N N . PHE B 1 715 ? -9.844 -40.406 -59.594 1 60.81 715 PHE B N 1
ATOM 11940 C CA . PHE B 1 715 ? -11.062 -40.031 -58.875 1 60.81 715 PHE B CA 1
ATOM 11941 C C . PHE B 1 715 ? -11.836 -41.281 -58.438 1 60.81 715 PHE B C 1
ATOM 11943 O O . PHE B 1 715 ? -12.383 -41.281 -57.344 1 60.81 715 PHE B O 1
ATOM 11950 N N . GLN B 1 716 ? -11.953 -42.25 -59.344 1 61.28 716 GLN B N 1
ATOM 11951 C CA . GLN B 1 716 ? -12.625 -43.469 -58.969 1 61.28 716 GLN B CA 1
ATOM 11952 C C . GLN B 1 716 ? -11.891 -44.188 -57.844 1 61.28 716 GLN B C 1
ATOM 11954 O O . GLN B 1 716 ? -12.516 -44.75 -56.938 1 61.28 716 GLN B O 1
ATOM 11959 N N . THR B 1 717 ? -10.594 -44.094 -57.875 1 62.06 717 THR B N 1
ATOM 11960 C CA . THR B 1 717 ? -9.797 -44.688 -56.812 1 62.06 717 THR B CA 1
ATOM 11961 C C . THR B 1 717 ? -9.992 -43.938 -55.5 1 62.06 717 THR B C 1
ATOM 11963 O O . THR B 1 717 ? -10.094 -44.562 -54.438 1 62.06 717 THR B O 1
ATOM 11966 N N . ILE B 1 718 ? -10.109 -42.625 -55.656 1 65.5 718 ILE B N 1
ATOM 11967 C CA . ILE B 1 718 ? -10.344 -41.812 -54.469 1 65.5 718 ILE B CA 1
ATOM 11968 C C . ILE B 1 718 ? -11.75 -42.094 -53.938 1 65.5 718 ILE B C 1
ATOM 11970 O O . ILE B 1 718 ? -11.953 -42.219 -52.719 1 65.5 718 ILE B O 1
ATOM 11974 N N . LYS B 1 719 ? -12.703 -42.031 -54.875 1 69.25 719 LYS B N 1
ATOM 11975 C CA . LYS B 1 719 ? -14.07 -42.344 -54.469 1 69.25 719 LYS B CA 1
ATOM 11976 C C . LYS B 1 719 ? -14.164 -43.719 -53.812 1 69.25 719 LYS B C 1
ATOM 11978 O O . LYS B 1 719 ? -14.852 -43.906 -52.812 1 69.25 719 LYS B O 1
ATOM 11983 N N . GLN B 1 720 ? -13.484 -44.688 -54.406 1 68.44 720 GLN B N 1
ATOM 11984 C CA . GLN B 1 720 ? -13.469 -46.031 -53.812 1 68.44 720 GLN B CA 1
ATOM 11985 C C . GLN B 1 720 ? -12.75 -46.031 -52.469 1 68.44 720 GLN B C 1
ATOM 11987 O O . GLN B 1 720 ? -13.172 -46.688 -51.531 1 68.44 720 GLN B O 1
ATOM 11992 N N . TRP B 1 721 ? -11.734 -45.25 -52.469 1 65.12 721 TRP B N 1
ATOM 11993 C CA . TRP B 1 721 ? -11.008 -45.094 -51.219 1 65.12 721 TRP B CA 1
ATOM 11994 C C . TRP B 1 721 ? -11.883 -44.469 -50.125 1 65.12 721 TRP B C 1
ATOM 11996 O O . TRP B 1 721 ? -11.914 -44.906 -49 1 65.12 721 TRP B O 1
ATOM 12006 N N . LEU B 1 722 ? -12.57 -43.406 -50.5 1 69.81 722 LEU B N 1
ATOM 12007 C CA . LEU B 1 722 ? -13.469 -42.75 -49.562 1 69.81 722 LEU B CA 1
ATOM 12008 C C . LEU B 1 722 ? -14.602 -43.656 -49.125 1 69.81 722 LEU B C 1
ATOM 12010 O O . LEU B 1 722 ? -14.992 -43.688 -47.969 1 69.81 722 LEU B O 1
ATOM 12014 N N . TYR B 1 723 ? -15.094 -44.344 -50.156 1 70.25 723 TYR B N 1
ATOM 12015 C CA . TYR B 1 723 ? -16.156 -45.281 -49.844 1 70.25 723 TYR B CA 1
ATOM 12016 C C . TYR B 1 723 ? -15.648 -46.375 -48.906 1 70.25 723 TYR B C 1
ATOM 12018 O O . TYR B 1 723 ? -16.344 -46.75 -47.938 1 70.25 723 TYR B O 1
ATOM 12026 N N . ASN B 1 724 ? -14.461 -46.875 -49.094 1 65.5 724 ASN B N 1
ATOM 12027 C CA . ASN B 1 724 ? -13.891 -47.906 -48.219 1 65.5 724 ASN B CA 1
ATOM 12028 C C . ASN B 1 724 ? -13.586 -47.344 -46.844 1 65.5 724 ASN B C 1
ATOM 12030 O O . ASN B 1 724 ? -13.75 -48.031 -45.844 1 65.5 724 ASN B O 1
ATOM 12034 N N . LEU B 1 725 ? -13.195 -46.156 -46.906 1 69.81 725 LEU B N 1
ATOM 12035 C CA . LEU B 1 725 ? -12.953 -45.5 -45.625 1 69.81 725 LEU B CA 1
ATOM 12036 C C . LEU B 1 725 ? -14.25 -45.375 -44.812 1 69.81 725 LEU B C 1
ATOM 12038 O O . LEU B 1 725 ? -14.266 -45.625 -43.625 1 69.81 725 LEU B O 1
ATOM 12042 N N . VAL B 1 726 ? -15.234 -44.906 -45.469 1 70.88 726 VAL B N 1
ATOM 12043 C CA . VAL B 1 726 ? -16.531 -44.75 -44.812 1 70.88 726 VAL B CA 1
ATOM 12044 C C . VAL B 1 726 ? -17.016 -46.125 -44.344 1 70.88 726 VAL B C 1
ATOM 12046 O O . VAL B 1 726 ? -17.547 -46.25 -43.25 1 70.88 726 VAL B O 1
ATOM 12049 N N . LYS B 1 727 ? -16.844 -47.125 -45.219 1 71.5 727 LYS B N 1
ATOM 12050 C CA . LYS B 1 727 ? -17.25 -48.469 -44.844 1 71.5 727 LYS B CA 1
ATOM 12051 C C . LYS B 1 727 ? -16.453 -49 -43.656 1 71.5 727 LYS B C 1
ATOM 12053 O O . LYS B 1 727 ? -17.016 -49.625 -42.75 1 71.5 727 LYS B O 1
ATOM 12058 N N . THR B 1 728 ? -15.227 -48.656 -43.656 1 71.75 728 THR B N 1
ATOM 12059 C CA . THR B 1 728 ? -14.383 -49.094 -42.562 1 71.75 728 THR B CA 1
ATOM 12060 C C . THR B 1 728 ? -14.758 -48.344 -41.281 1 71.75 728 THR B C 1
ATOM 12062 O O . THR B 1 728 ? -14.805 -48.938 -40.188 1 71.75 728 THR B O 1
ATOM 12065 N N . LEU B 1 729 ? -15.07 -47.125 -41.406 1 73.69 729 LEU B N 1
ATOM 12066 C CA . LEU B 1 729 ? -15.461 -46.312 -40.25 1 73.69 729 LEU B CA 1
ATOM 12067 C C . LEU B 1 729 ? -16.812 -46.75 -39.719 1 73.69 729 LEU B C 1
ATOM 12069 O O . LEU B 1 729 ? -17.031 -46.781 -38.5 1 73.69 729 LEU B O 1
ATOM 12073 N N . LEU B 1 730 ? -17.672 -47.094 -40.656 1 75.88 730 LEU B N 1
ATOM 12074 C CA . LEU B 1 730 ? -19.016 -47.531 -40.25 1 75.88 730 LEU B CA 1
ATOM 12075 C C . LEU B 1 730 ? -18.953 -48.875 -39.562 1 75.88 730 LEU B C 1
ATOM 12077 O O . LEU B 1 730 ? -19.781 -49.188 -38.719 1 75.88 730 LEU B O 1
ATOM 12081 N N . ARG B 1 731 ? -17.906 -49.625 -39.906 1 76.5 731 ARG B N 1
ATOM 12082 C CA . ARG B 1 731 ? -17.766 -50.938 -39.312 1 76.5 731 ARG B CA 1
ATOM 12083 C C . ARG B 1 731 ? -17 -50.844 -37.969 1 76.5 731 ARG B C 1
ATOM 12085 O O . ARG B 1 731 ? -17.188 -51.688 -37.094 1 76.5 731 ARG B O 1
ATOM 12092 N N . ARG B 1 732 ? -16.328 -49.812 -37.844 1 78.25 732 ARG B N 1
ATOM 12093 C CA . ARG B 1 732 ? -15.445 -49.688 -36.688 1 78.25 732 ARG B CA 1
ATOM 12094 C C . ARG B 1 732 ? -16.172 -49.094 -35.5 1 78.25 732 ARG B C 1
ATOM 12096 O O . ARG B 1 732 ? -15.781 -49.344 -34.344 1 78.25 732 ARG B O 1
ATOM 12103 N N . TYR B 1 733 ? -17.297 -48.375 -35.75 1 86.25 733 TYR B N 1
ATOM 12104 C CA . TYR B 1 733 ? -17.953 -47.688 -34.625 1 86.25 733 TYR B CA 1
ATOM 12105 C C . TYR B 1 733 ? -19.453 -47.969 -34.625 1 86.25 733 TYR B C 1
ATOM 12107 O O . TYR B 1 733 ? -20.047 -48.156 -35.688 1 86.25 733 TYR B O 1
ATOM 12115 N N . HIS B 1 734 ? -19.984 -48.094 -33.438 1 91.12 734 HIS B N 1
ATOM 12116 C CA . HIS B 1 734 ? -21.438 -48.094 -33.281 1 91.12 734 HIS B CA 1
ATOM 12117 C C . HIS B 1 734 ? -22.016 -46.688 -33.375 1 91.12 734 HIS B C 1
ATOM 12119 O O . HIS B 1 734 ? -21.922 -45.906 -32.438 1 91.12 734 HIS B O 1
ATOM 12125 N N . TRP B 1 735 ? -22.688 -46.312 -34.438 1 90.06 735 TRP B N 1
ATOM 12126 C CA . TRP B 1 735 ? -23.062 -44.938 -34.781 1 90.06 735 TRP B CA 1
ATOM 12127 C C . TRP B 1 735 ? -24.141 -44.438 -33.844 1 90.06 735 TRP B C 1
ATOM 12129 O O . TRP B 1 735 ? -24.234 -43.25 -33.562 1 90.06 735 TRP B O 1
ATOM 12139 N N . ALA B 1 736 ? -25.016 -45.281 -33.281 1 92.88 736 ALA B N 1
ATOM 12140 C CA . ALA B 1 736 ? -26.016 -44.844 -32.312 1 92.88 736 ALA B CA 1
ATOM 12141 C C . ALA B 1 736 ? -25.344 -44.25 -31.078 1 92.88 736 ALA B C 1
ATOM 12143 O O . ALA B 1 736 ? -25.766 -43.219 -30.578 1 92.88 736 ALA B O 1
ATOM 12144 N N . PHE B 1 737 ? -24.266 -44.906 -30.703 1 94.12 737 PHE B N 1
ATOM 12145 C CA . PHE B 1 737 ? -23.531 -44.406 -29.547 1 94.12 737 PHE B CA 1
ATOM 12146 C C . PHE B 1 737 ? -22.766 -43.156 -29.875 1 94.12 737 PHE B C 1
ATOM 12148 O O . PHE B 1 737 ? -22.656 -42.219 -29.062 1 94.12 737 PHE B O 1
ATOM 12155 N N . ALA B 1 738 ? -22.25 -43.031 -31.078 1 93.19 738 ALA B N 1
ATOM 12156 C CA . ALA B 1 738 ? -21.531 -41.844 -31.516 1 93.19 738 ALA B CA 1
ATOM 12157 C C . ALA B 1 738 ? -22.453 -40.625 -31.562 1 93.19 738 ALA B C 1
ATOM 12159 O O . ALA B 1 738 ? -22.078 -39.531 -31.109 1 93.19 738 ALA B O 1
ATOM 12160 N N . LEU B 1 739 ? -23.672 -40.844 -32.094 1 95 739 LEU B N 1
ATOM 12161 C CA . LEU B 1 739 ? -24.641 -39.75 -32.156 1 95 739 LEU B CA 1
ATOM 12162 C C . LEU B 1 739 ? -25.047 -39.312 -30.766 1 95 739 LEU B C 1
ATOM 12164 O O . LEU B 1 739 ? -25.219 -38.125 -30.516 1 95 739 LEU B O 1
ATOM 12168 N N . ALA B 1 740 ? -25.234 -40.25 -29.891 1 96.31 740 ALA B N 1
ATOM 12169 C CA . ALA B 1 740 ? -25.547 -39.938 -28.5 1 96.31 740 ALA B CA 1
ATOM 12170 C C . ALA B 1 740 ? -24.406 -39.125 -27.844 1 96.31 740 ALA B C 1
ATOM 12172 O O . ALA B 1 740 ? -24.656 -38.219 -27.062 1 96.31 740 ALA B O 1
ATOM 12173 N N . GLY B 1 741 ? -23.188 -39.5 -28.172 1 96.06 741 GLY B N 1
ATOM 12174 C CA . GLY B 1 741 ? -22.031 -38.781 -27.672 1 96.06 741 GLY B CA 1
ATOM 12175 C C . GLY B 1 741 ? -22.016 -37.344 -28.125 1 96.06 741 GLY B C 1
ATOM 12176 O O . GLY B 1 741 ? -21.766 -36.438 -27.312 1 96.06 741 GLY B O 1
ATOM 12177 N N . PHE B 1 742 ? -22.375 -37.031 -29.344 1 95.56 742 PHE B N 1
ATOM 12178 C CA . PHE B 1 742 ? -22.391 -35.688 -29.875 1 95.56 742 PHE B CA 1
ATOM 12179 C C . PHE B 1 742 ? -23.547 -34.875 -29.281 1 95.56 742 PHE B C 1
ATOM 12181 O O . PHE B 1 742 ? -23.422 -33.688 -29.062 1 95.56 742 PHE B O 1
ATOM 12188 N N . LEU B 1 743 ? -24.625 -35.5 -29.062 1 96.69 743 LEU B N 1
ATOM 12189 C CA . LEU B 1 743 ? -25.75 -34.844 -28.438 1 96.69 743 LEU B CA 1
ATOM 12190 C C . LEU B 1 743 ? -25.406 -34.406 -27.016 1 96.69 743 LEU B C 1
ATOM 12192 O O . LEU B 1 743 ? -25.75 -33.312 -26.594 1 96.69 743 LEU B O 1
ATOM 12196 N N . ALA B 1 744 ? -24.781 -35.312 -26.312 1 96.94 744 ALA B N 1
ATOM 12197 C CA . ALA B 1 744 ? -24.344 -34.969 -24.953 1 96.94 744 ALA B CA 1
ATOM 12198 C C . ALA B 1 744 ? -23.328 -33.844 -24.953 1 96.94 744 ALA B C 1
ATOM 12200 O O . ALA B 1 744 ? -23.344 -32.969 -24.078 1 96.94 744 ALA B O 1
ATOM 12201 N N . LEU B 1 745 ? -22.453 -33.844 -25.891 1 94.75 745 LEU B N 1
ATOM 12202 C CA . LEU B 1 745 ? -21.469 -32.781 -26.031 1 94.75 745 LEU B CA 1
ATOM 12203 C C . LEU B 1 745 ? -22.141 -31.453 -26.328 1 94.75 745 LEU B C 1
ATOM 12205 O O . LEU B 1 745 ? -21.719 -30.406 -25.797 1 94.75 745 LEU B O 1
ATOM 12209 N N . ALA B 1 746 ? -23.109 -31.422 -27.141 1 95.75 746 ALA B N 1
ATOM 12210 C CA . ALA B 1 746 ? -23.875 -30.219 -27.438 1 95.75 746 ALA B CA 1
ATOM 12211 C C . ALA B 1 746 ? -24.578 -29.672 -26.203 1 95.75 746 ALA B C 1
ATOM 12213 O O . ALA B 1 746 ? -24.625 -28.469 -25.969 1 95.75 746 ALA B O 1
ATOM 12214 N N . MET B 1 747 ? -25.125 -30.562 -25.469 1 96.44 747 MET B N 1
ATOM 12215 C CA . MET B 1 747 ? -25.781 -30.156 -24.234 1 96.44 747 MET B CA 1
ATOM 12216 C C . MET B 1 747 ? -24.781 -29.547 -23.266 1 96.44 747 MET B C 1
ATOM 12218 O O . MET B 1 747 ? -25.125 -28.609 -22.531 1 96.44 747 MET B O 1
ATOM 12222 N N . ALA B 1 748 ? -23.609 -30.125 -23.188 1 95 748 ALA B N 1
ATOM 12223 C CA . ALA B 1 748 ? -22.562 -29.562 -22.344 1 95 748 ALA B CA 1
ATOM 12224 C C . ALA B 1 748 ? -22.203 -28.141 -22.781 1 95 748 ALA B C 1
ATOM 12226 O O . ALA B 1 748 ? -22.047 -27.25 -21.938 1 95 748 ALA B O 1
ATOM 12227 N N . ALA B 1 749 ? -22.141 -27.875 -24.047 1 92.25 749 ALA B N 1
ATOM 12228 C CA . ALA B 1 749 ? -21.844 -26.562 -24.578 1 92.25 749 ALA B CA 1
ATOM 12229 C C . ALA B 1 749 ? -22.938 -25.562 -24.25 1 92.25 749 ALA B C 1
ATOM 12231 O O . ALA B 1 749 ? -22.656 -24.406 -23.891 1 92.25 749 ALA B O 1
ATOM 12232 N N . ILE B 1 750 ? -24.141 -25.984 -24.312 1 94.94 750 ILE B N 1
ATOM 12233 C CA . ILE B 1 750 ? -25.281 -25.141 -24 1 94.94 750 ILE B CA 1
ATOM 12234 C C . ILE B 1 750 ? -25.266 -24.781 -22.516 1 94.94 750 ILE B C 1
ATOM 12236 O O . ILE B 1 750 ? -25.516 -23.641 -22.141 1 94.94 750 ILE B O 1
ATOM 12240 N N . SER B 1 751 ? -25.031 -25.75 -21.703 1 94.62 751 SER B N 1
ATOM 12241 C CA . SER B 1 751 ? -24.969 -25.516 -20.266 1 94.62 751 SER B CA 1
ATOM 12242 C C . SER B 1 751 ? -23.891 -24.5 -19.906 1 94.62 751 SER B C 1
ATOM 12244 O O . SER B 1 751 ? -24.078 -23.656 -19.031 1 94.62 751 SER B O 1
ATOM 12246 N N . TRP B 1 752 ? -22.812 -24.594 -20.562 1 89.56 752 TRP B N 1
ATOM 12247 C CA . TRP B 1 752 ? -21.703 -23.672 -20.328 1 89.56 752 TRP B CA 1
ATOM 12248 C C . TRP B 1 752 ? -22.109 -22.234 -20.703 1 89.56 752 TRP B C 1
ATOM 12250 O O . TRP B 1 752 ? -21.719 -21.281 -20.016 1 89.56 752 TRP B O 1
ATOM 12260 N N . THR B 1 753 ? -22.938 -22 -21.656 1 89.06 753 THR B N 1
ATOM 12261 C CA . THR B 1 753 ? -23.344 -20.672 -22.125 1 89.06 753 THR B CA 1
ATOM 12262 C C . THR B 1 753 ? -24.406 -20.078 -21.203 1 89.06 753 THR B C 1
ATOM 12264 O O . THR B 1 753 ? -24.547 -18.859 -21.109 1 89.06 753 THR B O 1
ATOM 12267 N N . LEU B 1 754 ? -25.062 -20.828 -20.5 1 92.56 754 LEU B N 1
ATOM 12268 C CA . LEU B 1 754 ? -26.188 -20.375 -19.688 1 92.56 754 LEU B CA 1
ATOM 12269 C C . LEU B 1 754 ? -25.719 -20.062 -18.266 1 92.56 754 LEU B C 1
ATOM 12271 O O . LEU B 1 754 ? -26.516 -19.578 -17.453 1 92.56 754 LEU B O 1
ATOM 12275 N N . GLU B 1 755 ? -24.516 -20.266 -17.969 1 90.69 755 GLU B N 1
ATOM 12276 C CA . GLU B 1 755 ? -23.984 -20.031 -16.641 1 90.69 755 GLU B CA 1
ATOM 12277 C C . GLU B 1 755 ? -23.969 -18.547 -16.297 1 90.69 755 GLU B C 1
ATOM 12279 O O . GLU B 1 755 ? -23.484 -17.734 -17.078 1 90.69 755 GLU B O 1
ATOM 12284 N N . THR B 1 756 ? -24.625 -18.125 -15.164 1 86.56 756 THR B N 1
ATOM 12285 C CA . THR B 1 756 ? -24.562 -16.797 -14.562 1 86.56 756 THR B CA 1
ATOM 12286 C C . THR B 1 756 ? -24.016 -16.875 -13.141 1 86.56 756 THR B C 1
ATOM 12288 O O . THR B 1 756 ? -23.797 -17.969 -12.617 1 86.56 756 THR B O 1
ATOM 12291 N N . SER B 1 757 ? -23.828 -15.719 -12.477 1 85 757 SER B N 1
ATOM 12292 C CA . SER B 1 757 ? -23.297 -15.719 -11.117 1 85 757 SER B CA 1
ATOM 12293 C C . SER B 1 757 ? -24.25 -16.406 -10.141 1 85 757 SER B C 1
ATOM 12295 O O . SER B 1 757 ? -23.812 -17.047 -9.188 1 85 757 SER B O 1
ATOM 12297 N N . GLU B 1 758 ? -25.578 -16.312 -10.438 1 85.06 758 GLU B N 1
ATOM 12298 C CA . GLU B 1 758 ? -26.578 -16.844 -9.523 1 85.06 758 GLU B CA 1
ATOM 12299 C C . GLU B 1 758 ? -26.891 -18.312 -9.852 1 85.06 758 GLU B C 1
ATOM 12301 O O . GLU B 1 758 ? -27.219 -19.094 -8.961 1 85.06 758 GLU B O 1
ATOM 12306 N N . THR B 1 759 ? -26.688 -18.703 -11.141 1 90.94 759 THR B N 1
ATOM 12307 C CA . THR B 1 759 ? -27.156 -20.016 -11.562 1 90.94 759 THR B CA 1
ATOM 12308 C C . THR B 1 759 ? -25.969 -20.922 -11.875 1 90.94 759 THR B C 1
ATOM 12310 O O . THR B 1 759 ? -26.141 -22.031 -12.391 1 90.94 759 THR B O 1
ATOM 12313 N N . TYR B 1 760 ? -24.844 -20.5 -11.562 1 92.62 760 TYR B N 1
ATOM 12314 C CA . TYR B 1 760 ? -23.609 -21.234 -11.867 1 92.62 760 TYR B CA 1
ATOM 12315 C C . TYR B 1 760 ? -23.656 -22.641 -11.281 1 92.62 760 TYR B C 1
ATOM 12317 O O . TYR B 1 760 ? -23.328 -23.609 -11.953 1 92.62 760 TYR B O 1
ATOM 12325 N N . TRP B 1 761 ? -24.078 -22.828 -10.055 1 93.38 761 TRP B N 1
ATOM 12326 C CA . TRP B 1 761 ? -24.062 -24.125 -9.375 1 93.38 761 TRP B CA 1
ATOM 12327 C C . TRP B 1 761 ? -24.938 -25.141 -10.117 1 93.38 761 TRP B C 1
ATOM 12329 O O . TRP B 1 761 ? -24.609 -26.328 -10.148 1 93.38 761 TRP B O 1
ATOM 12339 N N . PHE B 1 762 ? -25.953 -24.656 -10.789 1 95.31 762 PHE B N 1
ATOM 12340 C CA . PHE B 1 762 ? -26.891 -25.547 -11.469 1 95.31 762 PHE B CA 1
ATOM 12341 C C . PHE B 1 762 ? -26.375 -25.891 -12.859 1 95.31 762 PHE B C 1
ATOM 12343 O O . PHE B 1 762 ? -26.203 -27.078 -13.188 1 95.31 762 PHE B O 1
ATOM 12350 N N . TRP B 1 763 ? -26.094 -24.938 -13.641 1 95.75 763 TRP B N 1
ATOM 12351 C CA . TRP B 1 763 ? -25.734 -25.156 -15.039 1 95.75 763 TRP B CA 1
ATOM 12352 C C . TRP B 1 763 ? -24.359 -25.828 -15.141 1 95.75 763 TRP B C 1
ATOM 12354 O O . TRP B 1 763 ? -24.125 -26.656 -16.031 1 95.75 763 TRP B O 1
ATOM 12364 N N . HIS B 1 764 ? -23.469 -25.469 -14.273 1 95.75 764 HIS B N 1
ATOM 12365 C CA . HIS B 1 764 ? -22.172 -26.109 -14.312 1 95.75 764 HIS B CA 1
ATOM 12366 C C . HIS B 1 764 ? -22.25 -27.562 -13.906 1 95.75 764 HIS B C 1
ATOM 12368 O O . HIS B 1 764 ? -21.516 -28.406 -14.414 1 95.75 764 HIS B O 1
ATOM 12374 N N . SER B 1 765 ? -23.141 -27.938 -13.016 1 97.5 765 SER B N 1
ATOM 12375 C CA . SER B 1 765 ? -23.375 -29.328 -12.656 1 97.5 765 SER B CA 1
ATOM 12376 C C . SER B 1 765 ? -23.891 -30.125 -13.852 1 97.5 765 SER B C 1
ATOM 12378 O O . SER B 1 765 ? -23.469 -31.266 -14.078 1 97.5 765 SER B O 1
ATOM 12380 N N . ILE B 1 766 ? -24.766 -29.547 -14.586 1 97.56 766 ILE B N 1
ATOM 12381 C CA . ILE B 1 766 ? -25.281 -30.203 -15.781 1 97.56 766 ILE B CA 1
ATOM 12382 C C . ILE B 1 766 ? -24.141 -30.375 -16.797 1 97.56 766 ILE B C 1
ATOM 12384 O O . ILE B 1 766 ? -24.078 -31.391 -17.484 1 97.56 766 ILE B O 1
ATOM 12388 N N . TRP B 1 767 ? -23.359 -29.359 -16.844 1 96.44 767 TRP B N 1
ATOM 12389 C CA . TRP B 1 767 ? -22.188 -29.453 -17.719 1 96.44 767 TRP B CA 1
ATOM 12390 C C . TRP B 1 767 ? -21.328 -30.656 -17.344 1 96.44 767 TRP B C 1
ATOM 12392 O O . TRP B 1 767 ? -20.891 -31.422 -18.219 1 96.44 767 TRP B O 1
ATOM 12402 N N . HIS B 1 768 ? -21.031 -30.938 -16.062 1 97.44 768 HIS B N 1
ATOM 12403 C CA . HIS B 1 768 ? -20.281 -32.094 -15.617 1 97.44 768 HIS B CA 1
ATOM 12404 C C . HIS B 1 768 ? -20.922 -33.406 -16.094 1 97.44 768 HIS B C 1
ATOM 12406 O O . HIS B 1 768 ? -20.266 -34.25 -16.703 1 97.44 768 HIS B O 1
ATOM 12412 N N . ILE B 1 769 ? -22.219 -33.562 -15.883 1 97.88 769 ILE B N 1
ATOM 12413 C CA . ILE B 1 769 ? -22.953 -34.781 -16.188 1 97.88 769 ILE B CA 1
ATOM 12414 C C . ILE B 1 769 ? -22.906 -35.031 -17.688 1 97.88 769 ILE B C 1
ATOM 12416 O O . ILE B 1 769 ? -22.625 -36.156 -18.125 1 97.88 769 ILE B O 1
ATOM 12420 N N . THR B 1 770 ? -23.062 -34 -18.391 1 97.44 770 THR B N 1
ATOM 12421 C CA . THR B 1 770 ? -23.188 -34.188 -19.828 1 97.44 770 THR B CA 1
ATOM 12422 C C . THR B 1 770 ? -21.828 -34.438 -20.469 1 97.44 770 THR B C 1
ATOM 12424 O O . THR B 1 770 ? -21.703 -35.25 -21.391 1 97.44 770 THR B O 1
ATOM 12427 N N . ILE B 1 771 ? -20.797 -33.812 -20 1 96.06 771 ILE B N 1
ATOM 12428 C CA . ILE B 1 771 ? -19.484 -33.969 -20.609 1 96.06 771 ILE B CA 1
ATOM 12429 C C . ILE B 1 771 ? -18.938 -35.375 -20.312 1 96.06 771 ILE B C 1
ATOM 12431 O O . ILE B 1 771 ? -18.328 -36 -21.188 1 96.06 771 ILE B O 1
ATOM 12435 N N . TYR B 1 772 ? -19.047 -35.906 -19.125 1 97.81 772 TYR B N 1
ATOM 12436 C CA . TYR B 1 772 ? -18.609 -37.281 -18.797 1 97.81 772 TYR B CA 1
ATOM 12437 C C . TYR B 1 772 ? -19.469 -38.312 -19.5 1 97.81 772 TYR B C 1
ATOM 12439 O O . TYR B 1 772 ? -18.953 -39.344 -19.953 1 97.81 772 TYR B O 1
ATOM 12447 N N . THR B 1 773 ? -20.812 -38.031 -19.625 1 97.5 773 THR B N 1
ATOM 12448 C CA . THR B 1 773 ? -21.688 -38.938 -20.359 1 97.5 773 THR B CA 1
ATOM 12449 C C . THR B 1 773 ? -21.297 -38.969 -21.844 1 97.5 773 THR B C 1
ATOM 12451 O O . THR B 1 773 ? -21.359 -40.031 -22.469 1 97.5 773 THR B O 1
ATOM 12454 N N . SER B 1 774 ? -20.953 -37.812 -22.266 1 96.81 774 SER B N 1
ATOM 12455 C CA . SER B 1 774 ? -20.469 -37.75 -23.656 1 96.81 774 SER B CA 1
ATOM 12456 C C . SER B 1 774 ? -19.25 -38.656 -23.828 1 96.81 774 SER B C 1
ATOM 12458 O O . SER B 1 774 ? -19.203 -39.469 -24.766 1 96.81 774 SER B O 1
ATOM 12460 N N . SER B 1 775 ? -18.219 -38.625 -22.984 1 96.5 775 SER B N 1
ATOM 12461 C CA . SER B 1 775 ? -17.031 -39.5 -23.062 1 96.5 775 SER B CA 1
ATOM 12462 C C . SER B 1 775 ? -17.422 -40.969 -22.953 1 96.5 775 SER B C 1
ATOM 12464 O O . SER B 1 775 ? -16.828 -41.812 -23.625 1 96.5 775 SER B O 1
ATOM 12466 N N . PHE B 1 776 ? -18.406 -41.312 -22.188 1 97.12 776 PHE B N 1
ATOM 12467 C CA . PHE B 1 776 ? -18.891 -42.688 -22.031 1 97.12 776 PHE B CA 1
ATOM 12468 C C . PHE B 1 776 ? -19.438 -43.219 -23.344 1 97.12 776 PHE B C 1
ATOM 12470 O O . PHE B 1 776 ? -19.078 -44.344 -23.781 1 97.12 776 PHE B O 1
ATOM 12477 N N . PHE B 1 777 ? -20.312 -42.438 -23.969 1 97.06 777 PHE B N 1
ATOM 12478 C CA . PHE B 1 777 ? -20.922 -42.875 -25.219 1 97.06 777 PHE B CA 1
ATOM 12479 C C . PHE B 1 777 ? -19.875 -43.031 -26.312 1 97.06 777 PHE B C 1
ATOM 12481 O O . PHE B 1 777 ? -19.953 -43.906 -27.141 1 97.06 777 PHE B O 1
ATOM 12488 N N . PHE B 1 778 ? -18.906 -42.188 -26.312 1 95.12 778 PHE B N 1
ATOM 12489 C CA . PHE B 1 778 ? -17.828 -42.312 -27.297 1 95.12 778 PHE B CA 1
ATOM 12490 C C . PHE B 1 778 ? -17.016 -43.562 -27.062 1 95.12 778 PHE B C 1
ATOM 12492 O O . PHE B 1 778 ? -16.609 -44.25 -28 1 95.12 778 PHE B O 1
ATOM 12499 N N . LEU B 1 779 ? -16.688 -43.906 -25.766 1 95 779 LEU B N 1
ATOM 12500 C CA . LEU B 1 779 ? -15.977 -45.125 -25.469 1 95 779 LEU B CA 1
ATOM 12501 C C . LEU B 1 779 ? -16.781 -46.344 -25.906 1 95 779 LEU B C 1
ATOM 12503 O O . LEU B 1 779 ? -16.219 -47.312 -26.438 1 95 779 LEU B O 1
ATOM 12507 N N . CYS B 1 780 ? -18.125 -46.312 -25.75 1 94.38 780 CYS B N 1
ATOM 12508 C CA . CYS B 1 780 ? -19 -47.406 -26.109 1 94.38 780 CYS B CA 1
ATOM 12509 C C . CYS B 1 780 ? -19.094 -47.562 -27.625 1 94.38 780 CYS B C 1
ATOM 12511 O O . CYS B 1 780 ? -19.469 -48.625 -28.125 1 94.38 780 CYS B O 1
ATOM 12513 N N . SER B 1 781 ? -18.766 -46.562 -28.25 1 93.19 781 SER B N 1
ATOM 12514 C CA . SER B 1 781 ? -18.922 -46.562 -29.703 1 93.19 781 SER B CA 1
ATOM 12515 C C . SER B 1 781 ? -17.828 -47.406 -30.375 1 93.19 781 SER B C 1
ATOM 12517 O O . SER B 1 781 ? -17.938 -47.781 -31.531 1 93.19 781 SER B O 1
ATOM 12519 N N . LYS B 1 782 ? -16.75 -47.75 -29.672 1 89.12 782 LYS B N 1
ATOM 12520 C CA . LYS B 1 782 ? -15.672 -48.562 -30.266 1 89.12 782 LYS B CA 1
ATOM 12521 C C . LYS B 1 782 ? -16.094 -50.031 -30.422 1 89.12 782 LYS B C 1
ATOM 12523 O O . LYS B 1 782 ? -16.5 -50.656 -29.453 1 89.12 782 LYS B O 1
ATOM 12528 N N . ALA B 1 783 ? -16.094 -50.531 -31.688 1 81.94 783 ALA B N 1
ATOM 12529 C CA . ALA B 1 783 ? -16.516 -51.906 -31.984 1 81.94 783 ALA B CA 1
ATOM 12530 C C . ALA B 1 783 ? -15.344 -52.875 -31.906 1 81.94 783 ALA B C 1
ATOM 12532 O O . ALA B 1 783 ? -14.195 -52.5 -32.156 1 81.94 783 ALA B O 1
ATOM 12533 N N . ASN B 1 784 ? -15.453 -54.156 -31.297 1 69.12 784 ASN B N 1
ATOM 12534 C CA . ASN B 1 784 ? -14.453 -55.219 -31.25 1 69.12 784 ASN B CA 1
ATOM 12535 C C . ASN B 1 784 ? -14.266 -55.844 -32.625 1 69.12 784 ASN B C 1
ATOM 12537 O O . ASN B 1 784 ? -15.211 -56.375 -33.219 1 69.12 784 ASN B O 1
ATOM 12541 N N . ILE B 1 785 ? -13.438 -55.469 -33.5 1 58.69 785 ILE B N 1
ATOM 12542 C CA . ILE B 1 785 ? -13.258 -56.094 -34.781 1 58.69 785 ILE B CA 1
ATOM 12543 C C . ILE B 1 785 ? -12.625 -57.469 -34.625 1 58.69 785 ILE B C 1
ATOM 12545 O O . ILE B 1 785 ? -11.5 -57.594 -34.125 1 58.69 785 ILE B O 1
ATOM 12549 N N . GLU B 1 786 ? -13.25 -58.531 -34.156 1 50.41 786 GLU B N 1
ATOM 12550 C CA . GLU B 1 786 ? -12.727 -59.875 -34.344 1 50.41 786 GLU B CA 1
ATOM 12551 C C . GLU B 1 786 ? -12.242 -60.125 -35.75 1 50.41 786 GLU B C 1
ATOM 12553 O O . GLU B 1 786 ? -12.875 -59.656 -36.719 1 50.41 786 GLU B O 1
ATOM 12558 N N . ASP B 1 787 ? -10.93 -60.25 -35.938 1 44.91 787 ASP B N 1
ATOM 12559 C CA . ASP B 1 787 ? -10.367 -60.75 -37.188 1 44.91 787 ASP B CA 1
ATOM 12560 C C . ASP B 1 787 ? -11.25 -61.844 -37.781 1 44.91 787 ASP B C 1
ATOM 12562 O O . ASP B 1 787 ? -11.102 -63.031 -37.438 1 44.91 787 ASP B O 1
ATOM 12566 N N . THR B 1 788 ? -12.43 -61.906 -37.719 1 41.09 788 THR B N 1
ATOM 12567 C CA . THR B 1 788 ? -13.164 -62.938 -38.438 1 41.09 788 THR B CA 1
ATOM 12568 C C . THR B 1 788 ? -12.688 -63.031 -39.875 1 41.09 788 THR B C 1
ATOM 12570 O O . THR B 1 788 ? -13.258 -63.781 -40.656 1 41.09 788 THR B O 1
ATOM 12573 N N . GLU B 1 789 ? -11.852 -62.188 -40.375 1 40.38 789 GLU B N 1
ATOM 12574 C CA . GLU B 1 789 ? -11.555 -62.438 -41.781 1 40.38 789 GLU B CA 1
ATOM 12575 C C . GLU B 1 789 ? -10.859 -63.781 -41.938 1 40.38 789 GLU B C 1
ATOM 12577 O O . GLU B 1 789 ? -10.812 -64.312 -43.062 1 40.38 789 GLU B O 1
ATOM 12582 N N . ASN B 1 790 ? -9.93 -64.188 -41 1 37.53 790 ASN B N 1
ATOM 12583 C CA . ASN B 1 790 ? -9.273 -65.438 -41.438 1 37.53 790 ASN B CA 1
ATOM 12584 C C . ASN B 1 790 ? -10.234 -66.625 -41.406 1 37.53 790 ASN B C 1
ATOM 12586 O O . ASN B 1 790 ? -9.797 -67.75 -41.438 1 37.53 790 ASN B O 1
ATOM 12590 N N . GLN B 1 791 ? -11.375 -66.5 -40.75 1 37.03 791 GLN B N 1
ATOM 12591 C CA . GLN B 1 791 ? -12.102 -67.75 -40.969 1 37.03 791 GLN B CA 1
ATOM 12592 C C . GLN B 1 791 ? -12.539 -67.875 -42.406 1 37.03 791 GLN B C 1
ATOM 12594 O O . GLN B 1 791 ? -13.539 -67.312 -42.844 1 37.03 791 GLN B O 1
ATOM 12599 N N . LEU B 1 792 ? -11.492 -67.812 -43.344 1 35.94 792 LEU B N 1
ATOM 12600 C CA . LEU B 1 792 ? -11.836 -68.375 -44.625 1 35.94 792 LEU B CA 1
ATOM 12601 C C . LEU B 1 792 ? -12.742 -69.625 -44.469 1 35.94 792 LEU B C 1
ATOM 12603 O O . LEU B 1 792 ? -12.469 -70.5 -43.656 1 35.94 792 LEU B O 1
ATOM 12607 N N . PRO B 1 793 ? -14.016 -69.438 -44.75 1 34.81 793 PRO B N 1
ATOM 12608 C CA . PRO B 1 793 ? -14.773 -70.688 -44.781 1 34.81 793 PRO B CA 1
ATOM 12609 C C . PRO B 1 793 ? -13.953 -71.875 -45.312 1 34.81 793 PRO B C 1
ATOM 12611 O O . PRO B 1 793 ? -13.141 -71.688 -46.219 1 34.81 793 PRO B O 1
ATOM 12614 N N . THR B 1 794 ? -13.422 -72.688 -44.406 1 33.03 794 THR B N 1
ATOM 12615 C CA . THR B 1 794 ? -12.914 -74 -44.906 1 33.03 794 THR B CA 1
ATOM 12616 C C . THR B 1 794 ? -13.703 -74.438 -46.125 1 33.03 794 THR B C 1
ATOM 12618 O O . THR B 1 794 ? -14.93 -74.25 -46.188 1 33.03 794 THR B O 1
ATOM 12621 N N . ASN B 1 795 ? -13.086 -74.438 -47.219 1 31.42 795 ASN B N 1
ATOM 12622 C CA . ASN B 1 795 ? -13.57 -75 -48.5 1 31.42 795 ASN B CA 1
ATOM 12623 C C . ASN B 1 795 ? -14.477 -76.188 -48.25 1 31.42 795 ASN B C 1
ATOM 12625 O O . ASN B 1 795 ? -14.062 -77.188 -47.656 1 31.42 795 ASN B O 1
ATOM 12629 N N . GLY B 1 796 ? -15.75 -75.938 -47.812 1 30.42 796 GLY B N 1
ATOM 12630 C CA . GLY B 1 796 ? -16.703 -77.062 -47.906 1 30.42 796 GLY B CA 1
ATOM 12631 C C . GLY B 1 796 ? -16.453 -78 -49.062 1 30.42 796 GLY B C 1
ATOM 12632 O O . GLY B 1 796 ? -16.203 -77.562 -50.188 1 30.42 796 GLY B O 1
ATOM 12633 N N . ASN B 1 797 ? -15.688 -79.125 -48.781 1 29.33 797 ASN B N 1
ATOM 12634 C CA . ASN B 1 797 ? -15.539 -80.25 -49.688 1 29.33 797 ASN B CA 1
ATOM 12635 C C . ASN B 1 797 ? -16.844 -80.562 -50.406 1 29.33 797 ASN B C 1
ATOM 12637 O O . ASN B 1 797 ? -17.859 -80.812 -49.781 1 29.33 797 ASN B O 1
ATOM 12641 N N . TYR B 1 798 ? -17.203 -79.625 -51.281 1 28.41 798 TYR B N 1
ATOM 12642 C CA . TYR B 1 798 ? -18.25 -80.062 -52.219 1 28.41 798 TYR B CA 1
ATOM 12643 C C . TYR B 1 798 ? -18.062 -81.5 -52.656 1 28.41 798 TYR B C 1
ATOM 12645 O O . TYR B 1 798 ? -17.031 -81.812 -53.25 1 28.41 798 TYR B O 1
ATOM 12653 N N . GLU B 1 799 ? -18.312 -82.5 -51.688 1 29.73 799 GLU B N 1
ATOM 12654 C CA . GLU B 1 799 ? -18.469 -83.875 -52.094 1 29.73 799 GLU B CA 1
ATOM 12655 C C . GLU B 1 799 ? -19.312 -83.938 -53.375 1 29.73 799 GLU B C 1
ATOM 12657 O O . GLU B 1 799 ? -20.469 -83.5 -53.375 1 29.73 799 GLU B O 1
ATOM 12662 N N . LEU B 1 800 ? -18.641 -83.625 -54.469 1 26.91 800 LEU B N 1
ATOM 12663 C CA . LEU B 1 800 ? -19.188 -83.938 -55.781 1 26.91 800 LEU B CA 1
ATOM 12664 C C . LEU B 1 800 ? -19.891 -85.312 -55.75 1 26.91 800 LEU B C 1
ATOM 12666 O O . LEU B 1 800 ? -19.25 -86.375 -55.5 1 26.91 800 LEU B O 1
ATOM 12670 N N . THR B 1 801 ? -21.031 -85.312 -54.969 1 29.3 801 THR B N 1
ATOM 12671 C CA . THR B 1 801 ? -21.891 -86.5 -55.156 1 29.3 801 THR B CA 1
ATOM 12672 C C . THR B 1 801 ? -22.031 -86.812 -56.625 1 29.3 801 THR B C 1
ATOM 12674 O O . THR B 1 801 ? -22.469 -86 -57.438 1 29.3 801 THR B O 1
ATOM 12677 N N . HIS B 1 802 ? -21.016 -87.5 -57.125 1 25.91 802 HIS B N 1
ATOM 12678 C CA . HIS B 1 802 ? -21.047 -88.188 -58.438 1 25.91 802 HIS B CA 1
ATOM 12679 C C . HIS B 1 802 ? -22.375 -88.938 -58.625 1 25.91 802 HIS B C 1
ATOM 12681 O O . HIS B 1 802 ? -22.656 -89.875 -57.938 1 25.91 802 HIS B O 1
ATOM 12687 N N . GLN B 1 803 ? -23.453 -88.125 -58.656 1 27.03 803 GLN B N 1
ATOM 12688 C CA . GLN B 1 803 ? -24.672 -88.75 -59.156 1 27.03 803 GLN B CA 1
ATOM 12689 C C . GLN B 1 803 ? -24.391 -89.562 -60.438 1 27.03 803 GLN B C 1
ATOM 12691 O O . GLN B 1 803 ? -23.844 -89 -61.406 1 27.03 803 GLN B O 1
ATOM 12696 N N . ASP B 1 804 ? -24.047 -90.812 -60.188 1 25.97 804 ASP B N 1
ATOM 12697 C CA . ASP B 1 804 ? -24.031 -91.875 -61.219 1 25.97 804 ASP B CA 1
ATOM 12698 C C . ASP B 1 804 ? -25.266 -91.75 -62.125 1 25.97 804 ASP B C 1
ATOM 12700 O O . ASP B 1 804 ? -26.391 -91.875 -61.625 1 25.97 804 ASP B O 1
ATOM 12704 N N . SER B 1 805 ? -25.281 -90.875 -63.062 1 24.59 805 SER B N 1
ATOM 12705 C CA . SER B 1 805 ? -26.234 -90.875 -64.125 1 24.59 805 SER B CA 1
ATOM 12706 C C . SER B 1 805 ? -26.391 -92.312 -64.75 1 24.59 805 SER B C 1
ATOM 12708 O O . SER B 1 805 ? -25.406 -92.875 -65.25 1 24.59 805 SER B O 1
ATOM 12710 N N . LEU B 1 806 ? -27.281 -93.188 -64.188 1 25.88 806 LEU B N 1
ATOM 12711 C CA . LEU B 1 806 ? -27.75 -94.312 -64.938 1 25.88 806 LEU B CA 1
ATOM 12712 C C . LEU B 1 806 ? -28.281 -93.875 -66.312 1 25.88 806 LEU B C 1
ATOM 12714 O O . LEU B 1 806 ? -29.312 -93.188 -66.375 1 25.88 806 LEU B O 1
ATOM 12718 N N . PRO B 1 807 ? -27.422 -93.375 -67.125 1 22.61 807 PRO B N 1
ATOM 12719 C CA . PRO B 1 807 ? -28.078 -93.188 -68.438 1 22.61 807 PRO B CA 1
ATOM 12720 C C . PRO B 1 807 ? -29.062 -94.312 -68.75 1 22.61 807 PRO B C 1
ATOM 12722 O O . PRO B 1 807 ? -29.047 -95.375 -68.125 1 22.61 807 PRO B O 1
ATOM 12725 N N . ARG B 1 808 ? -29.297 -94.375 -70.125 1 23.73 808 ARG B N 1
ATOM 12726 C CA . ARG B 1 808 ? -30.156 -94.562 -71.312 1 23.73 808 ARG B CA 1
ATOM 12727 C C . ARG B 1 808 ? -30.484 -96 -71.5 1 23.73 808 ARG B C 1
ATOM 12729 O O . ARG B 1 808 ? -31.656 -96.375 -71.562 1 23.73 808 ARG B O 1
ATOM 12736 N N . THR B 1 809 ? -30.078 -96.375 -72.75 1 21.45 809 THR B N 1
ATOM 12737 C CA . THR B 1 809 ? -30.562 -97 -74 1 21.45 809 THR B CA 1
ATOM 12738 C C . THR B 1 809 ? -30.547 -98.5 -73.875 1 21.45 809 THR B C 1
ATOM 12740 O O . THR B 1 809 ? -31.562 -99.188 -74.125 1 21.45 809 THR B O 1
ATOM 12743 N N . GLY B 1 810 ? -29.766 -98.875 -75 1 22.2 810 GLY B N 1
ATOM 12744 C CA . GLY B 1 810 ? -29.656 -100.062 -75.875 1 22.2 810 GLY B CA 1
ATOM 12745 C C . GLY B 1 810 ? -28.969 -101.25 -75.25 1 22.2 810 GLY B C 1
ATOM 12746 O O . GLY B 1 810 ? -28.172 -101.062 -74.312 1 22.2 810 GLY B O 1
#

InterPro domains:
  IPR000742 EGF-like domain [PS00022] (543-554)
  IPR021910 NGX6/PGAP6/MYMK [PF12036] (564-769)
  IPR021910 NGX6/PGAP6/MYMK [PTHR14319] (13-808)

Organism: Glycine soja (NCBI:txid3848)

Sequence (1620 aa):
MGFNLILWCHHPNLVLSVLVLFSCSFCLFSANDEVGTGEGETFTVSSFRYPATRLRPFDLRYIRVDLPPWFSALSIALNSDVDLDVSRIERVPMSTLPIICFRDGSPPLPDALNTSLKDSATSGINDLDVERCFPMQKNITMKLTNNQISPGVWYIGLFNGIGPTRTQSKMIIRGPSFSFIANISVEACTNSMMRGDFCNSSVYPLSCAESDVSNALEAKMNKSMLESLVTCKSNFEAFCVHEGMPNFFSLDIMNVAEEIIITAANIRFNVSRSNDISLMCFVRHGAMPSVTSNDYNINIAKGPLVIHSPLIGRWYISIVPVNLTKTQDNSVRVCYSVESQVLQCPLGKAGPNCTMDSYLLQTFVRRGSTPFESYYLPVVGGASYDSANFPLEPLLDDSSYSGEPDNIWTYFLLNIPRGAAGGNIHIQLSSDMKISYEVYARFGGLPSLDSWDYYYANKTRRSDPSMFFTLYDSSDNKVNFYIMYAREGTWGIGLRHLNTSSDSMKGLTIMSISLERCPKRCSSHGECKFSFDASGLTSYSFCSCDRNHGGFDCSIEIVTHQGHVRQSIFLIVSNAAAILPAYWALRKKALAEWVLYTSSGISSGLYHACDVGTWCALNYNVLQFMDFWLSFMAVISTFLYLATIDEVLKRAIHTAVAILTALMAATKATRSSNVILVIVIGALGLFIGWLIEISTKYRSLSFSIGISFNFSHCFQTIKQWLYNLVKTLLRRYHWAFALAGFLALAMAAISWTLETSETYWFWHSIWHITIYTSSFFFLCSKANIEDTENQLPTNGNYELTHQDSLPRTGMGFNLILWCHHPNLVLSVLVLFSCSFCLFSANDEVGTGEGETFTVSSFRYPATRLRPFDLRYIRVDLPPWFSALSIALNSDVDLDVSRIERVPMSTLPIICFRDGSPPLPDALNTSLKDSATSGINDLDVERCFPMQKNITMKLTNNQISPGVWYIGLFNGIGPTRTQSKMIIRGPSFSFIANISVEACTNSMMRGDFCNSSVYPLSCAESDVSNALEAKMNKSMLESLVTCKSNFEAFCVHEGMPNFFSLDIMNVAEEIIITAANIRFNVSRSNDISLMCFVRHGAMPSVTSNDYNINIAKGPLVIHSPLIGRWYISIVPVNLTKTQDNSVRVCYSVESQVLQCPLGKAGPNCTMDSYLLQTFVRRGSTPFESYYLPVVGGASYDSANFPLEPLLDDSSYSGEPDNIWTYFLLNIPRGAAGGNIHIQLSSDMKISYEVYARFGGLPSLDSWDYYYANKTRRSDPSMFFTLYDSSDNKVNFYIMYAREGTWGIGLRHLNTSSDSMKGLTIMSISLERCPKRCSSHGECKFSFDASGLTSYSFCSCDRNHGGFDCSIEIVTHQGHVRQSIFLIVSNAAAILPAYWALRKKALAEWVLYTSSGISSGLYHACDVGTWCALNYNVLQFMDFWLSFMAVISTFLYLATIDEVLKRAIHTAVAILTALMAATKATRSSNVILVIVIGALGLFIGWLIEISTKYRSLSFSIGISFNFSHCFQTIKQWLYNLVKTLLRRYHWAFALAGFLALAMAAISWTLETSETYWFWHSIWHITIYTSSFFFLCSKANIEDTENQLPTNGNYELTHQDSLPRTG

Secondary structure (DSSP, 8-state):
-------TT---HHHHHHHHHHHHTT-------------PPEEEEEEEEEEEEEE-TT-EEEEEEEE-TTEEEEEEEEEE-----GGGGGGS-TTT-EEEEEEESS---GGGS-----S-GGG----TTS-EEEE--SEEEEEEETTTS-SEEEEEEEEE--SGGGSB--SS-----EEEEEEEEEEEESSTTEETTTT-EEEEEPEEEE----HHHHTTS-HHHHHTEEEEE-SSS-EEEETT--EEEEEEE-S--SEEEEEEEEEEESSS--TT-EEEEEEEESS---SSS-SEEEETTTS-EEEESPPSEEEEEEEEEES--SSS-TT-EEEEEEEEEEE-PPTTEESGGG-EEEEEEEEEEE--SSS-EEEEEE--TT---SSSEEESGGGS-GGGGGS-GGGEEEEEEEEEPTT-TT-EEEEEEEESS---EEEEEEETS---SSS-SEEESSSSSBS---TTEEE-S--SSEEEEEE-SPPSEEEEEEEEEP---GGGGGS-EEEEEEEESSTHHHHTSEEEEEEE-TTSSSEEEEEEE-SSEESTTS-EE-S-HHHHHHHHIIIIIGGGGGHHHHHHHHHTT-HHHHHHHHHHHHHHHHHHHHHHTS--SS-HHHHHHHHHHHHHHHHHHHHHHHS---HHHHHHHHHHHHHHHHHHHHHHTT-HHHHHHHHHHHHHHHHHHHHHHHHHHHHSS---------HHHHHHHHHHHHHHHHHHHHHHB-HHHHHHHHHHHHHHHHHHHT--TTTHHHHHHHHHHHHHHHHHHHHHTB------TT----------------SS--/-------TT---HHHHHHHHHHHHTT-------------PPEEEEEEEEEEEEEE-TT-EEEEEEEE-TTEEEEEEEEEE-----GGGGGGS-TTT-EEEEEEESS---GGGS-----S-GGG----TTS-EEEE--SEEEEEEETTTS-SEEEEEEEEE--SGGGSB--SS-----EEEEEEEEEEEESSTTEETTTT-EEEEEPEEEE----HHHHTTS-HHHHHTEEEEE-SSS-EEEETT--EEEEEEE-S--SEEEEEEEEEEESS---TT-EEEEEEEESS---SSS-SEEEETTTS-EEEESPPSEEEEEEEEEES--SSS-TT-EEEEEEEEEEE-PPTTEESGGG-EEEEEEEEEEE--SSS-EEEEEE--TT---SSSEEESGGGS-GGGGGS-GGGEEEEEEEEEPTT-TT-EEEEEEEESS---EEEEEEETS---SS--SEEESSSSSBS---TTEEE-S--SSEEEEEE-SPPSEEEEEEEEEP---GGGGGS-EEEEEEEESSTHHHHTSEEEEEEE-TTSSSEEEEEEE-SSEESTTS-EESS-HHHHHHHHIIIIIGGGGGHHHHHHHHHTT-HHHHHHHHHHHHHHHHHHHHHHTS--SS-HHHHHHHHHHHHHHHHHHHHHHHS---HHHHHHHHHHHHHHHHHHHHHHTT-HHHHHHHHHHHHHHHHHHHHHHHHHHHHSS---------HHHHHHHHHHHHHHHHHHHHHHB-HHHHHHHHHHHHHHHHHHHT--TTTHHHHHHHHHHHHHHHHHHHHHTB------TT--------------------

Radius of gyration: 44.73 Å; Cα contacts (8 Å, |Δi|>4): 3350; chains: 2; bounding box: 160×172×125 Å

pLDDT: mean 79.81, std 20.04, range [19.19, 98.25]

Nearest PDB structures (foldseek):
  8t05-assembly1_B  TM=7.982E-01  e=1.496E-06  Ciona robusta
  8t06-assembly1_B  TM=7.863E-01  e=4.152E-06  Mus musculus
  8t07-assembly1_B  TM=7.842E-01  e=5.147E-06  Mus musculus
  8t03-assembly1_A  TM=7.808E-01  e=5.731E-06  Mus musculus
  4aqb-assembly1_A-2  TM=2.107E-01  e=9.369E-05  Homo sapiens

Foldseek 3Di:
DPPPPPPPPDDPPVVVVVVVVVVVVVVPPPVPVPPVQPLFDKDWPDKDKFDKDKAAQLGKFKDKDAFDLQWFKKKKKKAKPDDDDPVCQVVDDLRQFKKKKKAPQFEDDCQLDPADQPDALQVADQARNDIHMHTDDRIDIDMGGLQRDFGGMMMMMIGRGYYFCSLFDFLDGDDDMMIMIMIMIIMGGPDSQFYYNRSPAGEFEWAKDLDPPDPPVVVPADPQQNRVKIKTWTPDPKDKDFAFDKHKYKYAAADWFFKKKKAKADKDKPDDDPPDKFWKKFKAFRGEDDPVRGDDIDRRVVHIDMDGWDFGGMMMMMIGIHPPPVPPDSPMIIMIIMMMMTGHGPPQFDDDSRPAGEFEWDWAFDDDPDDTKTWTDTPPDDPDDPDLKDWCVVSGDPVQPPDDLQFHKYKYKYFAAPQLFQWKKKKKKAKPAFDQKKKFKAFRGADDPVDGDWIDDDPVDTPPPRSQKAWDPDDRGMGIIMRGRGGGTMMMMMIGGHPDDDPRSPMIMMMGIITGQAPPCLVPFFHKDKDAHSVRPHMHIFTNGYNQATTRSRPHGNADPVRLVVLLCLQQVLLVLLVLQLVLCVVVVVVVLNVLSVQLSNLSNQLVCVSSPNDHPDDNLVSLLSNLLSVLLNLLVLLLLLFDDDVVVSVVLSVVSSVVSSVVSVVPSPDPVSVVVSNVNSVVNNVVSVVVVVCVVCVVVPCPVPVPPPPVVVVVVVVVVVVVVVVVVPQFWDVVLLVLLVVLVVLLVVLVVPADSVCNSPSVSSNSNSNSSSSSSSSNGGDDPDCVVPPPPPPPPPPPPPPPPDDVPD/DPDPPPPPPDDPVVVVVVVVVVVVVVPPPPVPVPPVQPLFDKDWPDKDKFDKDKAAQLGKFKDKDAFDLQWFKKKKKKAKPDDDDPVCQVVDDQRQFKKKKKAPQFEDDCQLDPADQPDAQQVAPQARNDIHMHTDDRIDIDMGGLQRDFGGMMMMMIGRGYYFCSLFDFLDGDGDMMIMIMIMIIMGGPDSQFYYNRSPAGEFEWAKDLDPPDPPVVVPADPQQNRVKIKTWTPDPKDKDFAFDKHKYKYAAADWFFKKKKAKADKDKPDDDPVDKFWKKFKAFRGEDDPVRGDDIDRRVVHIDMDGFDFGGMMMMMIGIHPPPVPPDSPMIIMIIMMMMTGHGPPQFDDVSRPAGEFEWDWAFDDDPDDTKTWTDTPPDDDDDPDLKDWCVVSGDPVQPPDDLQFHKYKYKYFAAPLLFQWKKKKKKAKPAFDQKKKFKAFRGADDPVDGDWIDDDPVDTPDPRSQKAFDPDDRGMGIIMRGRGGGTMMMMMIGGHPDDDPRSPMIMMMGIITGQAPPCLVPFFHKDKDAHSVRPHMHIFTNGYNQATTRSRPHGNADPVRLVVLLCLQQVLLVLLVLQLVLCVVVVVVVLNCLSVQLSNLSNQLVCVSSPNDHPDDNLVSQLSNLLSVLLNLLVLLLLLQDDDPVVSVVLSVVSSVVSSVVSVVPSPDPVSVVVSNVNSVVNNVVSVVVVVCVVCVVVPCPVPVPPPPVVVVVVVVVVVVVVVVVVPVFWDVVLLVLLVVLVVLLVVLVVPADSVCNSPSVSSNSNSNSSSSSSSSNGGDDPPCVVVPPPPPPPPPPPPPPPPDDDD

Solvent-accessible surface area (backbone atoms only — not comparable to full-atom values): 84632 Å² total; per-residue (Å²): 138,84,82,80,83,75,73,90,73,67,84,66,66,64,60,54,54,56,50,53,56,58,58,56,62,66,63,60,78,73,74,68,70,77,57,84,69,61,63,37,61,67,41,77,75,44,43,40,35,43,55,80,44,76,40,47,62,42,32,71,48,37,39,79,44,82,38,54,87,66,44,15,37,39,37,41,38,35,43,34,71,48,82,70,57,77,89,49,53,84,74,49,54,56,60,68,36,45,31,36,28,38,16,71,38,17,62,55,61,66,67,55,44,93,68,71,61,82,54,60,69,76,76,57,80,76,72,54,95,43,77,45,52,17,63,55,53,35,69,44,69,50,76,48,32,30,66,58,41,58,53,43,47,34,21,38,28,39,29,29,18,47,45,40,68,40,28,27,45,64,90,48,89,80,69,74,61,46,38,35,31,40,38,41,38,35,28,20,30,70,49,85,32,31,33,44,86,43,27,65,39,62,38,46,64,46,49,61,42,80,49,76,77,53,75,76,63,56,76,79,43,55,70,65,42,56,74,41,29,34,33,23,32,46,58,55,84,56,52,69,40,47,62,69,48,67,46,38,32,34,45,78,36,88,55,78,32,46,33,37,37,41,35,63,39,75,75,42,60,78,53,83,81,63,94,67,61,40,36,36,32,23,30,14,77,44,25,55,38,42,96,88,46,53,76,45,73,46,52,31,73,81,40,64,47,74,41,72,37,42,59,47,40,48,31,24,37,28,42,27,38,37,67,65,56,85,52,90,57,93,76,53,35,46,23,30,24,49,36,34,37,40,34,23,46,52,90,53,30,26,63,82,85,41,68,21,44,31,39,56,37,30,40,34,48,42,94,62,94,48,57,52,30,32,30,40,44,65,77,58,97,78,68,79,64,96,53,57,54,45,65,47,64,86,70,52,65,78,72,64,62,78,57,74,61,77,71,38,47,42,36,39,37,39,69,41,52,83,51,50,33,36,22,23,39,37,42,35,37,41,33,90,38,70,61,52,53,27,44,29,29,16,76,31,20,59,34,51,97,88,44,59,76,40,41,41,58,46,96,83,48,48,50,67,81,35,72,44,38,47,81,46,87,62,53,62,35,26,44,30,36,32,38,44,42,32,51,49,41,48,35,14,37,23,36,36,40,52,71,63,71,88,79,65,75,76,53,70,39,37,36,31,40,31,39,32,45,38,56,73,58,12,59,74,32,36,45,70,44,72,49,57,30,73,66,28,45,38,51,44,51,45,32,46,14,33,60,37,19,8,29,82,36,17,74,40,72,73,45,50,72,69,52,48,51,52,43,44,47,38,37,25,54,26,26,58,33,22,49,53,32,19,48,54,24,48,75,69,68,34,51,39,57,19,51,38,28,47,48,24,24,51,35,37,20,46,30,38,27,34,62,64,60,76,46,64,89,57,58,68,68,47,31,47,30,49,24,44,23,32,46,46,50,38,56,27,47,51,29,48,66,70,24,73,63,59,66,69,57,50,36,26,49,49,50,53,49,50,53,54,40,43,52,46,18,60,72,48,52,85,44,71,67,51,59,58,50,41,52,50,54,16,50,48,47,27,50,50,24,51,50,52,43,48,47,61,58,39,65,74,42,78,73,74,75,69,76,64,82,52,64,69,60,44,52,51,47,46,50,49,46,50,49,49,47,51,53,49,51,58,66,42,35,42,60,72,33,41,53,52,15,51,52,25,42,50,50,19,54,52,24,61,70,67,46,43,62,88,46,30,47,57,28,51,18,50,22,40,34,24,44,28,46,14,49,25,26,46,62,65,10,55,49,84,76,70,78,59,70,76,65,54,74,69,76,72,74,72,69,72,71,73,68,76,60,62,55,90,88,98,138,87,83,82,83,75,75,89,75,65,83,64,64,63,58,52,54,52,49,53,54,58,58,55,64,63,61,60,78,72,74,68,70,76,57,85,68,61,64,38,62,66,41,77,74,46,44,41,35,44,54,81,43,73,40,46,62,44,32,71,49,38,39,78,44,79,36,56,87,66,43,15,36,38,38,40,38,36,42,35,72,47,83,69,55,78,89,49,53,84,74,49,55,56,59,68,36,45,32,36,26,39,16,70,39,19,60,54,59,66,70,56,45,92,68,73,60,82,54,63,68,76,76,57,80,78,70,55,93,44,76,46,52,16,63,55,53,37,71,45,69,48,78,47,30,28,66,59,41,59,52,43,46,34,19,38,26,40,30,27,18,46,46,40,68,42,27,28,44,66,91,49,89,79,70,74,60,45,38,35,30,39,38,40,36,33,30,21,32,71,50,86,34,31,33,44,84,44,27,67,38,62,38,45,64,46,49,62,42,79,48,76,77,54,75,75,62,56,76,80,44,57,71,67,42,56,75,40,28,34,33,24,32,46,60,56,83,56,50,67,39,47,65,70,49,68,46,38,32,33,44,77,36,90,54,75,35,46,32,37,38,41,35,63,38,75,75,42,59,79,51,84,79,62,92,67,60,40,35,36,32,24,31,14,76,43,25,56,38,42,96,87,47,52,77,43,74,46,52,31,74,82,39,65,48,73,42,71,37,42,59,47,39,48,32,24,37,29,41,28,38,38,68,66,57,85,52,92,58,93,76,53,33,46,26,30,23,50,36,32,37,41,36,23,47,52,91,53,30,27,62,81,87,40,66,22,44,30,39,57,37,32,41,33,46,42,92,62,94,49,57,50,30,32,30,39,44,67,78,57,96,82,67,79,64,94,53,58,56,44,68,47,64,86,69,52,65,77,72,62,62,77,55,75,60,77,71,40,48,43,35,39,36,40,68,40,52,84,50,49,32,37,21,21,39,37,42,35,37,39,32,90,38,68,61,52,54,27,43,29,29,15,77,32,20,59,34,50,98,88,44,57,76,40,40,40,56,48,96,85,48,48,49,67,81,35,72,45,40,48,80,47,87,63,52,64,33,28,44,29,37,32,38,44,42,32,51,49,40,48,35,16,36,24,36,35,41,53,68,63,70,88,78,64,75,77,51,70,39,37,36,32,41,30,38,32,44,38,57,72,57,11,60,75,32,37,43,72,44,71,49,58,29,74,65,29,44,38,51,45,53,45,33,44,14,34,60,37,19,8,29,84,36,17,74,40,73,73,48,52,72,69,52,48,51,52,41,45,47,38,37,26,54,27,27,58,34,23,49,55,34,18,47,54,24,49,77,68,68,34,51,40,56,19,52,37,27,47,50,24,22,50,35,37,19,46,30,38,26,33,61,64,61,76,45,64,90,57,58,68,69,46,31,47,31,47,24,43,24,32,46,46,50,38,56,28,47,53,30,46,66,71,24,73,64,60,67,68,57,48,38,26,49,50,50,52,49,51,54,54,40,42,53,46,20,59,73,48,51,84,44,71,67,50,60,57,49,40,52,50,51,15,51,47,47,28,50,51,25,50,51,52,44,49,48,60,58,40,66,72,41,77,70,73,74,68,77,66,82,52,63,69,59,44,48,50,46,46,50,50,47,49,50,48,47,50,50,50,50,59,65,43,33,42,61,71,32,42,53,51,14,51,52,26,41,51,51,19,55,51,25,62,70,67,46,42,65,86,44,31,48,57,27,50,18,51,23,40,36,24,45,26,45,13,49,25,25,48,62,65,10,55,48,85,78,70,76,57,71,77,62,56,74,71,76,72,75,72,71,73,72,73,71,76,74,76,78,87,85,130